Protein 8A6M (pdb70)

Organism: Homo sapiens (NCBI:txid9606)

InterPro domains:
  IPR008253 Marvel domain [PF01284] (21-167)
  IPR008253 Marvel domain [PS51225] (20-173)
  IPR016579 Synaptogyrin [PIRSF011282] (1-230)
  IPR016579 Synaptogyrin [PTHR10838] (1-233)

Foldseek 3Di:
DLLVLLVDCLLVLLVLLLVLLVLLLCLLVVQFQVVDPDDACVVHDDQARNPLSVLSNVLSVVSNVVSVVVNVCSVCVVVAPDLCRNLVVLVVVLVVLVVSLVSLVVSLVSLQSNCVVPDDPPDPQRPGDPSSSVSSVSSVSSNVSSVVSSVSSVVVSVVSD

Structure (mmCIF, N/CA/C/O backbone):
data_8A6M
#
_entry.id   8A6M
#
loop_
_atom_site.group_PDB
_atom_site.id
_atom_site.type_symbol
_atom_site.label_atom_id
_atom_site.label_alt_id
_atom_site.label_comp_id
_atom_site.label_asym_id
_atom_site.label_entity_id
_atom_site.label_seq_id
_atom_site.pdbx_PDB_ins_code
_atom_site.Cartn_x
_atom_site.Cartn_y
_atom_site.Cartn_z
_atom_site.occupancy
_atom_site.B_iso_or_equiv
_atom_site.auth_seq_id
_atom_site.auth_comp_id
_atom_site.auth_asym_id
_atom_site.auth_atom_id
_atom_site.pdbx_PDB_model_num
ATOM 1 N N . ASP A 1 35 ? -4.803 -6.064 22.265 1.00 0.00 16 ASP A N 1
ATOM 2 C CA . ASP A 1 35 ? -3.581 -6.338 23.012 1.00 0.00 16 ASP A CA 1
ATOM 3 C C . ASP A 1 35 ? -2.349 -5.893 22.235 1.00 0.00 16 ASP A C 1
ATOM 4 O O . ASP A 1 35 ? -2.025 -6.458 21.190 1.00 0.00 16 ASP A O 1
ATOM 13 N N . PRO A 1 36 ? -1.665 -4.877 22.750 1.00 0.00 17 PRO A N 1
ATOM 14 C CA . PRO A 1 36 ? -0.487 -4.332 22.087 1.00 0.00 17 PRO A CA 1
ATOM 15 C C . PRO A 1 36 ? 0.556 -5.414 21.838 1.00 0.00 17 PRO A C 1
ATOM 16 O O . PRO A 1 36 ? 1.336 -5.331 20.889 1.00 0.00 17 PRO A O 1
ATOM 27 N N . TYR A 1 37 ? 0.564 -6.429 22.695 1.00 0.00 18 TYR A N 1
ATOM 28 C CA . TYR A 1 37 ? 1.630 -7.424 22.695 1.00 0.00 18 TYR A CA 1
ATOM 29 C C . TYR A 1 37 ? 1.299 -8.586 21.768 1.00 0.00 18 TYR A C 1
ATOM 30 O O . TYR A 1 37 ? 2.053 -9.555 21.677 1.00 0.00 18 TYR A O 1
ATOM 48 N N . THR A 1 38 ? 0.167 -8.484 21.080 1.00 0.00 19 THR A N 1
ATOM 49 C CA . THR A 1 38 ? -0.177 -9.430 20.026 1.00 0.00 19 THR A CA 1
ATOM 50 C C . THR A 1 38 ? -0.068 -8.785 18.650 1.00 0.00 19 THR A C 1
ATOM 51 O O . THR A 1 38 ? 0.128 -9.471 17.646 1.00 0.00 19 THR A O 1
ATOM 62 N N . LEU A 1 39 ? -0.195 -7.463 18.610 1.00 0.00 20 LEU A N 1
ATOM 63 C CA . LEU A 1 39 ? -0.098 -6.722 17.358 1.00 0.00 20 LEU A CA 1
ATOM 64 C C . LEU A 1 39 ? 1.338 -6.682 16.851 1.00 0.00 20 LEU A C 1
ATOM 65 O O . LEU A 1 39 ? 1.592 -6.307 15.706 1.00 0.00 20 LEU A O 1
ATOM 81 N N . VAL A 1 40 ? 2.274 -7.070 17.710 1.00 0.00 21 VAL A N 1
ATOM 82 C CA . VAL A 1 40 ? 3.678 -7.156 17.326 1.00 0.00 21 VAL A CA 1
ATOM 83 C C . VAL A 1 40 ? 3.899 -8.248 16.288 1.00 0.00 21 VAL A C 1
ATOM 84 O O . VAL A 1 40 ? 4.886 -8.228 15.551 1.00 0.00 21 VAL A O 1
ATOM 97 N N . ARG A 1 41 ? 2.976 -9.202 16.233 1.00 0.00 22 ARG A N 1
ATOM 98 C CA . ARG A 1 41 ? 3.011 -10.246 15.216 1.00 0.00 22 ARG A CA 1
ATOM 99 C C . ARG A 1 41 ? 1.855 -10.100 14.236 1.00 0.00 22 ARG A C 1
ATOM 100 O O . ARG A 1 41 ? 1.465 -11.061 13.573 1.00 0.00 22 ARG A O 1
ATOM 121 N N . GLN A 1 42 ? 1.309 -8.891 14.148 1.00 0.00 23 GLN A N 1
ATOM 122 C CA . GLN A 1 42 ? 0.168 -8.627 13.281 1.00 0.00 23 GLN A CA 1
ATOM 123 C C . GLN A 1 42 ? 0.545 -8.778 11.813 1.00 0.00 23 GLN A C 1
ATOM 124 O O . GLN A 1 42 ? 1.549 -8.228 11.360 1.00 0.00 23 GLN A O 1
ATOM 138 N N . PRO A 1 43 ? -0.265 -9.527 11.073 1.00 0.00 24 PRO A N 1
ATOM 139 C CA . PRO A 1 43 ? 0.003 -9.782 9.662 1.00 0.00 24 PRO A CA 1
ATOM 140 C C . PRO A 1 43 ? 0.125 -8.481 8.881 1.00 0.00 24 PRO A C 1
ATOM 141 O O . PRO A 1 43 ? 0.649 -8.461 7.767 1.00 0.00 24 PRO A O 1
ATOM 152 N N . HIS A 1 44 ? -0.361 -7.394 9.471 1.00 0.00 25 HIS A N 1
ATOM 153 C CA . HIS A 1 44 ? -0.217 -6.070 8.877 1.00 0.00 25 HIS A CA 1
ATOM 154 C C . HIS A 1 44 ? 1.201 -5.846 8.368 1.00 0.00 25 HIS A C 1
ATOM 155 O O . HIS A 1 44 ? 1.402 -5.381 7.246 1.00 0.00 25 HIS A O 1
ATOM 167 N N . THR A 1 45 ? 2.183 -6.179 9.200 1.00 0.00 26 THR A N 1
ATOM 168 C CA . THR A 1 45 ? 3.584 -6.066 8.815 1.00 0.00 26 THR A CA 1
ATOM 169 C C . THR A 1 45 ? 3.879 -6.880 7.562 1.00 0.00 26 THR A C 1
ATOM 170 O O . THR A 1 45 ? 4.590 -6.424 6.666 1.00 0.00 26 THR A O 1
ATOM 181 N N . ILE A 1 46 ? 3.328 -8.088 7.504 1.00 0.00 27 ILE A N 1
ATOM 182 C CA . ILE A 1 46 ? 3.460 -8.935 6.324 1.00 0.00 27 ILE A CA 1
ATOM 183 C C . ILE A 1 46 ? 2.838 -8.275 5.100 1.00 0.00 27 ILE A C 1
ATOM 184 O O . ILE A 1 46 ? 3.409 -8.305 4.010 1.00 0.00 27 ILE A O 1
ATOM 200 N N . LEU A 1 47 ? 1.665 -7.680 5.287 1.00 0.00 28 LEU A N 1
ATOM 201 C CA . LEU A 1 47 ? 0.965 -7.007 4.199 1.00 0.00 28 LEU A CA 1
ATOM 202 C C . LEU A 1 47 ? 1.777 -5.834 3.664 1.00 0.00 28 LEU A C 1
ATOM 203 O O . LEU A 1 47 ? 1.741 -5.535 2.471 1.00 0.00 28 LEU A O 1
ATOM 219 N N . ARG A 1 48 ? 2.509 -5.173 4.554 1.00 0.00 29 ARG A N 1
ATOM 220 C CA . ARG A 1 48 ? 3.419 -4.105 4.156 1.00 0.00 29 ARG A CA 1
ATOM 221 C C . ARG A 1 48 ? 4.540 -4.637 3.274 1.00 0.00 29 ARG A C 1
ATOM 222 O O . ARG A 1 48 ? 4.921 -4.005 2.288 1.00 0.00 29 ARG A O 1
ATOM 243 N N . VAL A 1 49 ? 5.067 -5.803 3.633 1.00 0.00 30 VAL A N 1
ATOM 244 C CA . VAL A 1 49 ? 6.093 -6.460 2.833 1.00 0.00 30 VAL A CA 1
ATOM 245 C C . VAL A 1 49 ? 5.538 -6.915 1.490 1.00 0.00 30 VAL A C 1
ATOM 246 O O . VAL A 1 49 ? 6.177 -6.744 0.452 1.00 0.00 30 VAL A O 1
ATOM 259 N N . VAL A 1 50 ? 4.343 -7.497 1.517 1.00 0.00 31 VAL A N 1
ATOM 260 C CA . VAL A 1 50 ? 3.701 -7.984 0.302 1.00 0.00 31 VAL A CA 1
ATOM 261 C C . VAL A 1 50 ? 3.455 -6.850 -0.685 1.00 0.00 31 VAL A C 1
ATOM 262 O O . VAL A 1 50 ? 3.827 -6.940 -1.855 1.00 0.00 31 VAL A O 1
ATOM 275 N N . SER A 1 51 ? 2.828 -5.781 -0.205 1.00 0.00 32 SER A N 1
ATOM 276 C CA . SER A 1 51 ? 2.518 -4.632 -1.048 1.00 0.00 32 SER A CA 1
ATOM 277 C C . SER A 1 51 ? 3.783 -3.882 -1.444 1.00 0.00 32 SER A C 1
ATOM 278 O O . SER A 1 51 ? 3.862 -3.307 -2.529 1.00 0.00 32 SER A O 1
ATOM 286 N N . TRP A 1 52 ? 4.773 -3.892 -0.557 1.00 0.00 33 TRP A N 1
ATOM 287 C CA . TRP A 1 52 ? 6.085 -3.337 -0.867 1.00 0.00 33 TRP A CA 1
ATOM 288 C C . TRP A 1 52 ? 6.675 -3.983 -2.114 1.00 0.00 33 TRP A C 1
ATOM 289 O O . TRP A 1 52 ? 7.123 -3.292 -3.029 1.00 0.00 33 TRP A O 1
ATOM 310 N N . LEU A 1 53 ? 6.674 -5.311 -2.143 1.00 0.00 34 LEU A N 1
ATOM 311 C CA . LEU A 1 53 ? 7.172 -6.053 -3.296 1.00 0.00 34 LEU A CA 1
ATOM 312 C C . LEU A 1 53 ? 6.293 -5.826 -4.519 1.00 0.00 34 LEU A C 1
ATOM 313 O O . LEU A 1 53 ? 6.790 -5.543 -5.609 1.00 0.00 34 LEU A O 1
ATOM 329 N N . PHE A 1 54 ? 4.983 -5.953 -4.331 1.00 0.00 35 PHE A N 1
ATOM 330 C CA . PHE A 1 54 ? 4.033 -5.783 -5.424 1.00 0.00 35 PHE A CA 1
ATOM 331 C C . PHE A 1 54 ? 4.206 -4.429 -6.099 1.00 0.00 35 PHE A C 1
ATOM 332 O O . PHE A 1 54 ? 4.105 -4.317 -7.321 1.00 0.00 35 PHE A O 1
ATOM 349 N N . SER A 1 55 ? 4.468 -3.403 -5.297 1.00 0.00 36 SER A N 1
ATOM 350 C CA . SER A 1 55 ? 4.665 -2.055 -5.817 1.00 0.00 36 SER A CA 1
ATOM 351 C C . SER A 1 55 ? 5.918 -1.975 -6.680 1.00 0.00 36 SER A C 1
ATOM 352 O O . SER A 1 55 ? 5.971 -1.213 -7.645 1.00 0.00 36 SER A O 1
ATOM 360 N N . ILE A 1 56 ? 6.925 -2.767 -6.327 1.00 0.00 37 ILE A N 1
ATOM 361 C CA . ILE A 1 56 ? 8.120 -2.900 -7.151 1.00 0.00 37 ILE A CA 1
ATOM 362 C C . ILE A 1 56 ? 7.802 -3.577 -8.478 1.00 0.00 37 ILE A C 1
ATOM 363 O O . ILE A 1 56 ? 8.256 -3.138 -9.535 1.00 0.00 37 ILE A O 1
ATOM 379 N N . VAL A 1 57 ? 7.020 -4.650 -8.417 1.00 0.00 38 VAL A N 1
ATOM 380 C CA . VAL A 1 57 ? 6.674 -5.415 -9.609 1.00 0.00 38 VAL A CA 1
ATOM 381 C C . VAL A 1 57 ? 5.915 -4.557 -10.613 1.00 0.00 38 VAL A C 1
ATOM 382 O O . VAL A 1 57 ? 6.209 -4.576 -11.808 1.00 0.00 38 VAL A O 1
ATOM 395 N N . VAL A 1 58 ? 4.937 -3.804 -10.120 1.00 0.00 39 VAL A N 1
ATOM 396 C CA . VAL A 1 58 ? 4.128 -2.944 -10.975 1.00 0.00 39 VAL A CA 1
ATOM 397 C C . VAL A 1 58 ? 4.978 -1.868 -11.638 1.00 0.00 39 VAL A C 1
ATOM 398 O O . VAL A 1 58 ? 4.956 -1.710 -12.858 1.00 0.00 39 VAL A O 1
ATOM 411 N N . PHE A 1 59 ? 5.729 -1.131 -10.826 1.00 0.00 40 PHE A N 1
ATOM 412 C CA . PHE A 1 59 ? 6.634 -0.108 -11.337 1.00 0.00 40 PHE A CA 1
ATOM 413 C C . PHE A 1 59 ? 7.609 -0.693 -12.350 1.00 0.00 40 PHE A C 1
ATOM 414 O O . PHE A 1 59 ? 7.747 -0.180 -13.460 1.00 0.00 40 PHE A O 1
ATOM 431 N N . GLY A 1 60 ? 8.285 -1.769 -11.961 1.00 0.00 41 GLY A N 1
ATOM 432 C CA . GLY A 1 60 ? 9.290 -2.392 -12.814 1.00 0.00 41 GLY A CA 1
ATOM 433 C C . GLY A 1 60 ? 8.682 -2.860 -14.130 1.00 0.00 41 GLY A C 1
ATOM 434 O O . GLY A 1 60 ? 9.276 -2.689 -15.194 1.00 0.00 41 GLY A O 1
ATOM 438 N N . SER A 1 61 ? 7.495 -3.452 -14.050 1.00 0.00 42 SER A N 1
ATOM 439 C CA . SER A 1 61 ? 6.815 -3.968 -15.232 1.00 0.00 42 SER A CA 1
ATOM 440 C C . SER A 1 61 ? 6.490 -2.849 -16.213 1.00 0.00 42 SER A C 1
ATOM 441 O O . SER A 1 61 ? 6.657 -3.002 -17.423 1.00 0.00 42 SER A O 1
ATOM 449 N N . ILE A 1 62 ? 6.024 -1.722 -15.684 1.00 0.00 43 ILE A N 1
ATOM 450 C CA . ILE A 1 62 ? 5.749 -0.548 -16.504 1.00 0.00 43 ILE A CA 1
ATOM 451 C C . ILE A 1 62 ? 7.013 -0.046 -17.190 1.00 0.00 43 ILE A C 1
ATOM 452 O O . ILE A 1 62 ? 6.988 0.323 -18.364 1.00 0.00 43 ILE A O 1
ATOM 468 N N . VAL A 1 63 ? 8.117 -0.035 -16.451 1.00 0.00 44 VAL A N 1
ATOM 469 C CA . VAL A 1 63 ? 9.409 0.341 -17.011 1.00 0.00 44 VAL A CA 1
ATOM 470 C C . VAL A 1 63 ? 9.850 -0.641 -18.089 1.00 0.00 44 VAL A C 1
ATOM 471 O O . VAL A 1 63 ? 10.412 -0.245 -19.110 1.00 0.00 44 VAL A O 1
ATOM 484 N N . ASN A 1 64 ? 9.590 -1.923 -17.856 1.00 0.00 45 ASN A N 1
ATOM 485 C CA . ASN A 1 64 ? 9.927 -2.960 -18.823 1.00 0.00 45 ASN A CA 1
ATOM 486 C C . ASN A 1 64 ? 9.159 -2.770 -20.125 1.00 0.00 45 ASN A C 1
ATOM 487 O O . ASN A 1 64 ? 9.682 -3.031 -21.209 1.00 0.00 45 ASN A O 1
ATOM 498 N N . GLU A 1 65 ? 7.917 -2.313 -20.012 1.00 0.00 46 GLU A N 1
ATOM 499 C CA . GLU A 1 65 ? 7.126 -1.947 -21.181 1.00 0.00 46 GLU A CA 1
ATOM 500 C C . GLU A 1 65 ? 7.668 -0.685 -21.839 1.00 0.00 46 GLU A C 1
ATOM 501 O O . GLU A 1 65 ? 7.622 -0.542 -23.061 1.00 0.00 46 GLU A O 1
ATOM 513 N N . GLY A 1 66 ? 8.182 0.229 -21.023 1.00 0.00 47 GLY A N 1
ATOM 514 C CA . GLY A 1 66 ? 8.811 1.442 -21.530 1.00 0.00 47 GLY A CA 1
ATOM 515 C C . GLY A 1 66 ? 7.842 2.618 -21.502 1.00 0.00 47 GLY A C 1
ATOM 516 O O . GLY A 1 66 ? 8.066 3.635 -22.159 1.00 0.00 47 GLY A O 1
ATOM 520 N N . TYR A 1 67 ? 6.764 2.472 -20.739 1.00 0.00 48 TYR A N 1
ATOM 521 C CA . TYR A 1 67 ? 5.724 3.492 -20.679 1.00 0.00 48 TYR A CA 1
ATOM 522 C C . TYR A 1 67 ? 6.166 4.680 -19.834 1.00 0.00 48 TYR A C 1
ATOM 523 O O . TYR A 1 67 ? 5.741 5.812 -20.068 1.00 0.00 48 TYR A O 1
ATOM 541 N N . LEU A 1 68 ? 7.021 4.416 -18.852 1.00 0.00 49 LEU A N 1
ATOM 542 C CA . LEU A 1 68 ? 7.611 5.477 -18.044 1.00 0.00 49 LEU A CA 1
ATOM 543 C C . LEU A 1 68 ? 8.453 6.416 -18.898 1.00 0.00 49 LEU A C 1
ATOM 544 O O . LEU A 1 68 ? 8.344 7.637 -18.787 1.00 0.00 49 LEU A O 1
ATOM 560 N N . ASN A 1 69 ? 9.294 5.839 -19.749 1.00 0.00 50 ASN A N 1
ATOM 561 C CA . ASN A 1 69 ? 10.112 6.622 -20.667 1.00 0.00 50 ASN A CA 1
ATOM 562 C C . ASN A 1 69 ? 9.246 7.415 -21.638 1.00 0.00 50 ASN A C 1
ATOM 563 O O . ASN A 1 69 ? 9.531 8.575 -21.934 1.00 0.00 50 ASN A O 1
ATOM 574 N N . SER A 1 70 ? 8.187 6.782 -22.130 1.00 0.00 51 SER A N 1
ATOM 575 C CA . SER A 1 70 ? 7.243 7.446 -23.022 1.00 0.00 51 SER A CA 1
ATOM 576 C C . SER A 1 70 ? 6.524 8.586 -22.312 1.00 0.00 51 SER A C 1
ATOM 577 O O . SER A 1 70 ? 6.261 9.632 -22.906 1.00 0.00 51 SER A O 1
ATOM 585 N N . ALA A 1 71 ? 6.207 8.377 -21.039 1.00 0.00 52 ALA A N 1
ATOM 586 C CA . ALA A 1 71 ? 5.575 9.411 -20.227 1.00 0.00 52 ALA A CA 1
ATOM 587 C C . ALA A 1 71 ? 6.501 10.605 -20.037 1.00 0.00 52 ALA A C 1
ATOM 588 O O . ALA A 1 71 ? 6.057 11.753 -20.032 1.00 0.00 52 ALA A O 1
ATOM 595 N N . SER A 1 72 ? 7.791 10.327 -19.881 1.00 0.00 53 SER A N 1
ATOM 596 C CA . SER A 1 72 ? 8.785 11.379 -19.698 1.00 0.00 53 SER A CA 1
ATOM 597 C C . SER A 1 72 ? 9.125 12.051 -21.022 1.00 0.00 53 SER A C 1
ATOM 598 O O . SER A 1 72 ? 9.562 13.202 -21.050 1.00 0.00 53 SER A O 1
ATOM 606 N N . GLU A 1 73 ? 8.924 11.326 -22.117 1.00 0.00 54 GLU A N 1
ATOM 607 C CA . GLU A 1 73 ? 9.142 11.875 -23.450 1.00 0.00 54 GLU A CA 1
ATOM 608 C C . GLU A 1 73 ? 8.247 13.082 -23.702 1.00 0.00 54 GLU A C 1
ATOM 609 O O . GLU A 1 73 ? 7.027 13.004 -23.553 1.00 0.00 54 GLU A O 1
ATOM 621 N N . GLY A 1 74 ? 8.860 14.197 -24.084 1.00 0.00 55 GLY A N 1
ATOM 622 C CA . GLY A 1 74 ? 8.144 15.462 -24.204 1.00 0.00 55 GLY A CA 1
ATOM 623 C C . GLY A 1 74 ? 7.444 15.574 -25.552 1.00 0.00 55 GLY A C 1
ATOM 624 O O . GLY A 1 74 ? 6.636 16.476 -25.769 1.00 0.00 55 GLY A O 1
ATOM 628 N N . GLU A 1 75 ? 7.760 14.651 -26.455 1.00 0.00 56 GLU A N 1
ATOM 629 C CA . GLU A 1 75 ? 7.094 14.588 -27.750 1.00 0.00 56 GLU A CA 1
ATOM 630 C C . GLU A 1 75 ? 5.580 14.539 -27.589 1.00 0.00 56 GLU A C 1
ATOM 631 O O . GLU A 1 75 ? 5.060 13.827 -26.729 1.00 0.00 56 GLU A O 1
ATOM 643 N N . GLU A 1 76 ? 4.876 15.300 -28.421 1.00 0.00 57 GLU A N 1
ATOM 644 C CA . GLU A 1 76 ? 3.442 15.500 -28.249 1.00 0.00 57 GLU A CA 1
ATOM 645 C C . GLU A 1 76 ? 2.670 14.218 -28.535 1.00 0.00 57 GLU A C 1
ATOM 646 O O . GLU A 1 76 ? 1.482 14.117 -28.229 1.00 0.00 57 GLU A O 1
ATOM 658 N N . PHE A 1 77 ? 3.351 13.242 -29.124 1.00 0.00 58 PHE A N 1
ATOM 659 C CA . PHE A 1 77 ? 2.730 11.964 -29.452 1.00 0.00 58 PHE A CA 1
ATOM 660 C C . PHE A 1 77 ? 3.006 10.925 -28.372 1.00 0.00 58 PHE A C 1
ATOM 661 O O . PHE A 1 77 ? 2.602 9.768 -28.493 1.00 0.00 58 PHE A O 1
ATOM 678 N N . CYS A 1 78 ? 3.695 11.345 -27.316 1.00 0.00 59 CYS A N 1
ATOM 679 C CA . CYS A 1 78 ? 4.008 10.456 -26.203 1.00 0.00 59 CYS A CA 1
ATOM 680 C C . CYS A 1 78 ? 3.521 11.036 -24.882 1.00 0.00 59 CYS A C 1
ATOM 681 O O . CYS A 1 78 ? 2.968 10.322 -24.046 1.00 0.00 59 CYS A O 1
ATOM 689 N N . ILE A 1 79 ? 3.729 12.336 -24.699 1.00 0.00 60 ILE A N 1
ATOM 690 C CA . ILE A 1 79 ? 3.346 13.007 -23.463 1.00 0.00 60 ILE A CA 1
ATOM 691 C C . ILE A 1 79 ? 1.834 13.170 -23.369 1.00 0.00 60 ILE A C 1
ATOM 692 O O . ILE A 1 79 ? 1.275 13.247 -22.276 1.00 0.00 60 ILE A O 1
ATOM 708 N N . TYR A 1 80 ? 1.178 13.223 -24.523 1.00 0.00 61 TYR A N 1
ATOM 709 C CA . TYR A 1 80 ? -0.275 13.327 -24.574 1.00 0.00 61 TYR A CA 1
ATOM 710 C C . TYR A 1 80 ? -0.913 11.987 -24.916 1.00 0.00 61 TYR A C 1
ATOM 711 O O . TYR A 1 80 ? -2.135 11.876 -25.013 1.00 0.00 61 TYR A O 1
ATOM 729 N N . ASN A 1 81 ? -0.077 10.970 -25.098 1.00 0.00 62 ASN A N 1
ATOM 730 C CA . ASN A 1 81 ? -0.560 9.611 -25.312 1.00 0.00 62 ASN A CA 1
ATOM 731 C C . ASN A 1 81 ? -1.094 9.006 -24.020 1.00 0.00 62 ASN A C 1
ATOM 732 O O . ASN A 1 81 ? -0.399 8.976 -23.004 1.00 0.00 62 ASN A O 1
ATOM 743 N N . ARG A 1 82 ? -2.331 8.525 -24.065 1.00 0.00 63 ARG A N 1
ATOM 744 C CA . ARG A 1 82 ? -3.029 8.093 -22.860 1.00 0.00 63 ARG A CA 1
ATOM 745 C C . ARG A 1 82 ? -2.423 6.812 -22.301 1.00 0.00 63 ARG A C 1
ATOM 746 O O . ARG A 1 82 ? -2.588 6.499 -21.122 1.00 0.00 63 ARG A O 1
ATOM 767 N N . ASN A 1 83 ? -1.720 6.075 -23.154 1.00 0.00 64 ASN A N 1
ATOM 768 C CA . ASN A 1 83 ? -1.196 4.766 -22.784 1.00 0.00 64 ASN A CA 1
ATOM 769 C C . ASN A 1 83 ? -0.183 4.878 -21.652 1.00 0.00 64 ASN A C 1
ATOM 770 O O . ASN A 1 83 ? -0.364 4.295 -20.583 1.00 0.00 64 ASN A O 1
ATOM 781 N N . PRO A 1 84 ? 0.885 5.631 -21.894 1.00 0.00 65 PRO A N 1
ATOM 782 C CA . PRO A 1 84 ? 1.930 5.822 -20.895 1.00 0.00 65 PRO A CA 1
ATOM 783 C C . PRO A 1 84 ? 1.445 6.706 -19.753 1.00 0.00 65 PRO A C 1
ATOM 784 O O . PRO A 1 84 ? 1.953 6.627 -18.635 1.00 0.00 65 PRO A O 1
ATOM 795 N N . ASN A 1 85 ? 0.459 7.549 -20.042 1.00 0.00 66 ASN A N 1
ATOM 796 C CA . ASN A 1 85 ? -0.126 8.420 -19.029 1.00 0.00 66 ASN A CA 1
ATOM 797 C C . ASN A 1 85 ? -0.903 7.616 -17.994 1.00 0.00 66 ASN A C 1
ATOM 798 O O . ASN A 1 85 ? -0.797 7.865 -16.793 1.00 0.00 66 ASN A O 1
ATOM 809 N N . ALA A 1 86 ? -1.684 6.651 -18.467 1.00 0.00 67 ALA A N 1
ATOM 810 C CA . ALA A 1 86 ? -2.366 5.715 -17.581 1.00 0.00 67 ALA A CA 1
ATOM 811 C C . ALA A 1 86 ? -1.370 4.921 -16.745 1.00 0.00 67 ALA A C 1
ATOM 812 O O . ALA A 1 86 ? -1.597 4.675 -15.561 1.00 0.00 67 ALA A O 1
ATOM 819 N N . CYS A 1 87 ? -0.267 4.523 -17.369 1.00 0.00 68 CYS A N 1
ATOM 820 C CA . CYS A 1 87 ? 0.782 3.785 -16.675 1.00 0.00 68 CYS A CA 1
ATOM 821 C C . CYS A 1 87 ? 1.517 4.675 -15.682 1.00 0.00 68 CYS A C 1
ATOM 822 O O . CYS A 1 87 ? 1.999 4.204 -14.651 1.00 0.00 68 CYS A O 1
ATOM 830 N N . SER A 1 88 ? 1.600 5.963 -15.997 1.00 0.00 69 SER A N 1
ATOM 831 C CA . SER A 1 88 ? 2.276 6.921 -15.131 1.00 0.00 69 SER A CA 1
ATOM 832 C C . SER A 1 88 ? 1.546 7.074 -13.803 1.00 0.00 69 SER A C 1
ATOM 833 O O . SER A 1 88 ? 2.148 7.429 -12.790 1.00 0.00 69 SER A O 1
ATOM 841 N N . TYR A 1 89 ? 0.245 6.805 -13.814 1.00 0.00 70 TYR A N 1
ATOM 842 C CA . TYR A 1 89 ? -0.527 6.704 -12.581 1.00 0.00 70 TYR A CA 1
ATOM 843 C C . TYR A 1 89 ? -0.141 5.462 -11.789 1.00 0.00 70 TYR A C 1
ATOM 844 O O . TYR A 1 89 ? -0.073 5.494 -10.560 1.00 0.00 70 TYR A O 1
ATOM 862 N N . GLY A 1 90 ? 0.111 4.368 -12.499 1.00 0.00 71 GLY A N 1
ATOM 863 C CA . GLY A 1 90 ? 0.639 3.158 -11.881 1.00 0.00 71 GLY A CA 1
ATOM 864 C C . GLY A 1 90 ? 2.028 3.396 -11.302 1.00 0.00 71 GLY A C 1
ATOM 865 O O . GLY A 1 90 ? 2.348 2.918 -10.214 1.00 0.00 71 GLY A O 1
ATOM 869 N N . VAL A 1 91 ? 2.850 4.139 -12.036 1.00 0.00 72 VAL A N 1
ATOM 870 C CA . VAL A 1 91 ? 4.174 4.518 -11.557 1.00 0.00 72 VAL A CA 1
ATOM 871 C C . VAL A 1 91 ? 4.083 5.349 -10.284 1.00 0.00 72 VAL A C 1
ATOM 872 O O . VAL A 1 91 ? 4.788 5.089 -9.310 1.00 0.00 72 VAL A O 1
ATOM 885 N N . ALA A 1 92 ? 3.209 6.351 -10.299 1.00 0.00 73 ALA A N 1
ATOM 886 C CA . ALA A 1 92 ? 3.026 7.224 -9.146 1.00 0.00 73 ALA A CA 1
ATOM 887 C C . ALA A 1 92 ? 2.798 6.417 -7.875 1.00 0.00 73 ALA A C 1
ATOM 888 O O . ALA A 1 92 ? 3.537 6.555 -6.900 1.00 0.00 73 ALA A O 1
ATOM 895 N N . VAL A 1 93 ? 1.770 5.576 -7.891 1.00 0.00 74 VAL A N 1
ATOM 896 C CA . VAL A 1 93 ? 1.395 4.802 -6.713 1.00 0.00 74 VAL A CA 1
ATOM 897 C C . VAL A 1 93 ? 2.382 3.669 -6.461 1.00 0.00 74 VAL A C 1
ATOM 898 O O . VAL A 1 93 ? 2.540 3.211 -5.330 1.00 0.00 74 VAL A O 1
ATOM 911 N N . GLY A 1 94 ? 3.045 3.222 -7.522 1.00 0.00 75 GLY A N 1
ATOM 912 C CA . GLY A 1 94 ? 3.992 2.118 -7.424 1.00 0.00 75 GLY A CA 1
ATOM 913 C C . GLY A 1 94 ? 5.252 2.537 -6.677 1.00 0.00 75 GLY A C 1
ATOM 914 O O . GLY A 1 94 ? 5.602 1.951 -5.653 1.00 0.00 75 GLY A O 1
ATOM 918 N N . VAL A 1 95 ? 5.930 3.555 -7.196 1.00 0.00 76 VAL A N 1
ATOM 919 C CA . VAL A 1 95 ? 7.223 3.966 -6.662 1.00 0.00 76 VAL A CA 1
ATOM 920 C C . VAL A 1 95 ? 7.075 4.602 -5.286 1.00 0.00 76 VAL A C 1
ATOM 921 O O . VAL A 1 95 ? 7.984 4.536 -4.460 1.00 0.00 76 VAL A O 1
ATOM 934 N N . LEU A 1 96 ? 5.922 5.218 -5.046 1.00 0.00 77 LEU A N 1
ATOM 935 C CA . LEU A 1 96 ? 5.663 5.892 -3.779 1.00 0.00 77 LEU A CA 1
ATOM 936 C C . LEU A 1 96 ? 5.219 4.902 -2.710 1.00 0.00 77 LEU A C 1
ATOM 937 O O . LEU A 1 96 ? 5.467 5.105 -1.521 1.00 0.00 77 LEU A O 1
ATOM 953 N N . ALA A 1 97 ? 4.561 3.831 -3.139 1.00 0.00 78 ALA A N 1
ATOM 954 C CA . ALA A 1 97 ? 4.240 2.721 -2.249 1.00 0.00 78 ALA A CA 1
ATOM 955 C C . ALA A 1 97 ? 5.500 1.993 -1.800 1.00 0.00 78 ALA A C 1
ATOM 956 O O . ALA A 1 97 ? 5.633 1.626 -0.633 1.00 0.00 78 ALA A O 1
ATOM 963 N N . PHE A 1 98 ? 6.423 1.787 -2.734 1.00 0.00 79 PHE A N 1
ATOM 964 C CA . PHE A 1 98 ? 7.755 1.298 -2.399 1.00 0.00 79 PHE A CA 1
ATOM 965 C C . PHE A 1 98 ? 8.425 2.192 -1.363 1.00 0.00 79 PHE A C 1
ATOM 966 O O . PHE A 1 98 ? 8.938 1.710 -0.353 1.00 0.00 79 PHE A O 1
ATOM 983 N N . LEU A 1 99 ? 8.418 3.495 -1.620 1.00 0.00 80 LEU A N 1
ATOM 984 C CA . LEU A 1 99 ? 9.018 4.460 -0.706 1.00 0.00 80 LEU A CA 1
ATOM 985 C C . LEU A 1 99 ? 8.351 4.410 0.662 1.00 0.00 80 LEU A C 1
ATOM 986 O O . LEU A 1 99 ? 9.024 4.317 1.689 1.00 0.00 80 LEU A O 1
ATOM 1002 N N . THR A 1 100 ? 7.024 4.473 0.671 1.00 0.00 81 THR A N 1
ATOM 1003 C CA . THR A 1 100 ? 6.270 4.580 1.914 1.00 0.00 81 THR A CA 1
ATOM 1004 C C . THR A 1 100 ? 6.350 3.290 2.720 1.00 0.00 81 THR A C 1
ATOM 1005 O O . THR A 1 100 ? 6.598 3.315 3.926 1.00 0.00 81 THR A O 1
ATOM 1016 N N . CYS A 1 101 ? 6.138 2.164 2.048 1.00 0.00 82 CYS A N 1
ATOM 1017 C CA . CYS A 1 101 ? 6.124 0.866 2.712 1.00 0.00 82 CYS A CA 1
ATOM 1018 C C . CYS A 1 101 ? 7.487 0.537 3.307 1.00 0.00 82 CYS A C 1
ATOM 1019 O O . CYS A 1 101 ? 7.581 0.031 4.425 1.00 0.00 82 CYS A O 1
ATOM 1027 N N . LEU A 1 102 ? 8.542 0.826 2.553 1.00 0.00 83 LEU A N 1
ATOM 1028 C CA . LEU A 1 102 ? 9.904 0.647 3.040 1.00 0.00 83 LEU A CA 1
ATOM 1029 C C . LEU A 1 102 ? 10.116 1.373 4.362 1.00 0.00 83 LEU A C 1
ATOM 1030 O O . LEU A 1 102 ? 10.640 0.801 5.318 1.00 0.00 83 LEU A O 1
ATOM 1046 N N . LEU A 1 103 ? 9.707 2.636 4.410 1.00 0.00 84 LEU A N 1
ATOM 1047 C CA . LEU A 1 103 ? 9.825 3.434 5.625 1.00 0.00 84 LEU A CA 1
ATOM 1048 C C . LEU A 1 103 ? 8.919 2.898 6.726 1.00 0.00 84 LEU A C 1
ATOM 1049 O O . LEU A 1 103 ? 9.285 2.906 7.902 1.00 0.00 84 LEU A O 1
ATOM 1065 N N . TYR A 1 104 ? 7.737 2.433 6.339 1.00 0.00 85 TYR A N 1
ATOM 1066 C CA . TYR A 1 104 ? 6.776 1.892 7.293 1.00 0.00 85 TYR A CA 1
ATOM 1067 C C . TYR A 1 104 ? 7.300 0.614 7.938 1.00 0.00 85 TYR A C 1
ATOM 1068 O O . TYR A 1 104 ? 7.095 0.380 9.129 1.00 0.00 85 TYR A O 1
ATOM 1086 N N . LEU A 1 105 ? 7.976 -0.208 7.144 1.00 0.00 86 LEU A N 1
ATOM 1087 C CA . LEU A 1 105 ? 8.584 -1.434 7.649 1.00 0.00 86 LEU A CA 1
ATOM 1088 C C . LEU A 1 105 ? 9.687 -1.128 8.654 1.00 0.00 86 LEU A C 1
ATOM 1089 O O . LEU A 1 105 ? 9.861 -1.848 9.637 1.00 0.00 86 LEU A O 1
ATOM 1105 N N . ALA A 1 106 ? 10.429 -0.055 8.402 1.00 0.00 87 ALA A N 1
ATOM 1106 C CA . ALA A 1 106 ? 11.456 0.401 9.331 1.00 0.00 87 ALA A CA 1
ATOM 1107 C C . ALA A 1 106 ? 10.853 0.774 10.679 1.00 0.00 87 ALA A C 1
ATOM 1108 O O . ALA A 1 106 ? 11.465 0.555 11.725 1.00 0.00 87 ALA A O 1
ATOM 1115 N N . LEU A 1 107 ? 9.651 1.338 10.648 1.00 0.00 88 LEU A N 1
ATOM 1116 C CA . LEU A 1 107 ? 8.940 1.694 11.870 1.00 0.00 88 LEU A CA 1
ATOM 1117 C C . LEU A 1 107 ? 8.519 0.451 12.644 1.00 0.00 88 LEU A C 1
ATOM 1118 O O . LEU A 1 107 ? 8.615 0.410 13.871 1.00 0.00 88 LEU A O 1
ATOM 1134 N N . ASP A 1 108 ? 8.054 -0.562 11.920 1.00 0.00 89 ASP A N 1
ATOM 1135 C CA . ASP A 1 108 ? 7.617 -1.808 12.538 1.00 0.00 89 ASP A CA 1
ATOM 1136 C C . ASP A 1 108 ? 8.742 -2.450 13.339 1.00 0.00 89 ASP A C 1
ATOM 1137 O O . ASP A 1 108 ? 8.506 -3.055 14.385 1.00 0.00 89 ASP A O 1
ATOM 1146 N N . VAL A 1 109 ? 9.967 -2.315 12.842 1.00 0.00 90 VAL A N 1
ATOM 1147 C CA . VAL A 1 109 ? 11.138 -2.832 13.540 1.00 0.00 90 VAL A CA 1
ATOM 1148 C C . VAL A 1 109 ? 11.156 -2.380 14.995 1.00 0.00 90 VAL A C 1
ATOM 1149 O O . VAL A 1 109 ? 11.570 -3.127 15.882 1.00 0.00 90 VAL A O 1
ATOM 1162 N N . TYR A 1 110 ? 10.705 -1.153 15.234 1.00 0.00 91 TYR A N 1
ATOM 1163 C CA . TYR A 1 110 ? 10.798 -0.546 16.556 1.00 0.00 91 TYR A CA 1
ATOM 1164 C C . TYR A 1 110 ? 9.420 -0.369 17.179 1.00 0.00 91 TYR A C 1
ATOM 1165 O O . TYR A 1 110 ? 9.255 0.378 18.143 1.00 0.00 91 TYR A O 1
ATOM 1183 N N . PHE A 1 111 ? 8.431 -1.061 16.622 1.00 0.00 92 PHE A N 1
ATOM 1184 C CA . PHE A 1 111 ? 7.071 -1.010 17.145 1.00 0.00 92 PHE A CA 1
ATOM 1185 C C . PHE A 1 111 ? 7.001 -1.578 18.556 1.00 0.00 92 PHE A C 1
ATOM 1186 O O . PHE A 1 111 ? 6.432 -0.961 19.457 1.00 0.00 92 PHE A O 1
ATOM 1203 N N . PRO A 1 112 ? 7.584 -2.757 18.743 1.00 0.00 93 PRO A N 1
ATOM 1204 C CA . PRO A 1 112 ? 7.571 -3.421 20.042 1.00 0.00 93 PRO A CA 1
ATOM 1205 C C . PRO A 1 112 ? 8.615 -2.824 20.976 1.00 0.00 93 PRO A C 1
ATOM 1206 O O . PRO A 1 112 ? 8.729 -3.227 22.133 1.00 0.00 93 PRO A O 1
ATOM 1217 N N . GLN A 1 113 ? 9.376 -1.861 20.467 1.00 0.00 94 GLN A N 1
ATOM 1218 C CA . GLN A 1 113 ? 10.360 -1.153 21.277 1.00 0.00 94 GLN A CA 1
ATOM 1219 C C . GLN A 1 113 ? 9.755 0.093 21.911 1.00 0.00 94 GLN A C 1
ATOM 1220 O O . GLN A 1 113 ? 10.411 0.785 22.691 1.00 0.00 94 GLN A O 1
ATOM 1234 N N . ILE A 1 114 ? 8.502 0.375 21.573 1.00 0.00 95 ILE A N 1
ATOM 1235 C CA . ILE A 1 114 ? 7.794 1.517 22.139 1.00 0.00 95 ILE A CA 1
ATOM 1236 C C . ILE A 1 114 ? 7.212 1.181 23.506 1.00 0.00 95 ILE A C 1
ATOM 1237 O O . ILE A 1 114 ? 6.443 0.231 23.648 1.00 0.00 95 ILE A O 1
ATOM 1253 N N . SER A 1 115 ? 7.583 1.968 24.511 1.00 0.00 96 SER A N 1
ATOM 1254 C CA . SER A 1 115 ? 7.186 1.692 25.887 1.00 0.00 96 SER A CA 1
ATOM 1255 C C . SER A 1 115 ? 5.762 2.161 26.154 1.00 0.00 96 SER A C 1
ATOM 1256 O O . SER A 1 115 ? 5.099 1.672 27.069 1.00 0.00 96 SER A O 1
ATOM 1264 N N . SER A 1 116 ? 5.298 3.113 25.352 1.00 0.00 97 SER A N 1
ATOM 1265 C CA . SER A 1 116 ? 3.962 3.673 25.521 1.00 0.00 97 SER A CA 1
ATOM 1266 C C . SER A 1 116 ? 2.988 3.092 24.504 1.00 0.00 97 SER A C 1
ATOM 1267 O O . SER A 1 116 ? 3.186 3.224 23.296 1.00 0.00 97 SER A O 1
ATOM 1275 N N . VAL A 1 117 ? 1.937 2.449 24.999 1.00 0.00 98 VAL A N 1
ATOM 1276 C CA . VAL A 1 117 ? 0.903 1.891 24.136 1.00 0.00 98 VAL A CA 1
ATOM 1277 C C . VAL A 1 117 ? 0.175 2.988 23.369 1.00 0.00 98 VAL A C 1
ATOM 1278 O O . VAL A 1 117 ? -0.215 2.799 22.217 1.00 0.00 98 VAL A O 1
ATOM 1291 N N . LYS A 1 118 ? -0.006 4.134 24.015 1.00 0.00 99 LYS A N 1
ATOM 1292 C CA . LYS A 1 118 ? -0.635 5.284 23.375 1.00 0.00 99 LYS A CA 1
ATOM 1293 C C . LYS A 1 118 ? 0.179 5.761 22.180 1.00 0.00 99 LYS A C 1
ATOM 1294 O O . LYS A 1 118 ? -0.378 6.124 21.143 1.00 0.00 99 LYS A O 1
ATOM 1313 N N . ASP A 1 119 ? 1.499 5.760 22.330 1.00 0.00 100 ASP A N 1
ATOM 1314 C CA . ASP A 1 119 ? 2.393 6.170 21.253 1.00 0.00 100 ASP A CA 1
ATOM 1315 C C . ASP A 1 119 ? 2.395 5.151 20.121 1.00 0.00 100 ASP A C 1
ATOM 1316 O O . ASP A 1 119 ? 2.547 5.508 18.953 1.00 0.00 100 ASP A O 1
ATOM 1325 N N . ARG A 1 120 ? 2.225 3.881 20.474 1.00 0.00 101 ARG A N 1
ATOM 1326 C CA . ARG A 1 120 ? 2.011 2.833 19.483 1.00 0.00 101 ARG A CA 1
ATOM 1327 C C . ARG A 1 120 ? 0.739 3.083 18.683 1.00 0.00 101 ARG A C 1
ATOM 1328 O O . ARG A 1 120 ? 0.722 2.925 17.462 1.00 0.00 101 ARG A O 1
ATOM 1349 N N . LYS A 1 121 ? -0.324 3.474 19.377 1.00 0.00 102 LYS A N 1
ATOM 1350 C CA . LYS A 1 121 ? -1.585 3.805 18.725 1.00 0.00 102 LYS A CA 1
ATOM 1351 C C . LYS A 1 121 ? -1.422 4.983 17.774 1.00 0.00 102 LYS A C 1
ATOM 1352 O O . LYS A 1 121 ? -1.994 4.998 16.684 1.00 0.00 102 LYS A O 1
ATOM 1371 N N . LYS A 1 122 ? -0.637 5.971 18.193 1.00 0.00 103 LYS A N 1
ATOM 1372 C CA . LYS A 1 122 ? -0.313 7.106 17.338 1.00 0.00 103 LYS A CA 1
ATOM 1373 C C . LYS A 1 122 ? 0.365 6.651 16.051 1.00 0.00 103 LYS A C 1
ATOM 1374 O O . LYS A 1 122 ? 0.028 7.118 14.963 1.00 0.00 103 LYS A O 1
ATOM 1393 N N . ALA A 1 123 ? 1.321 5.738 16.183 1.00 0.00 104 ALA A N 1
ATOM 1394 C CA . ALA A 1 123 ? 2.051 5.222 15.031 1.00 0.00 104 ALA A CA 1
ATOM 1395 C C . ALA A 1 123 ? 1.125 4.470 14.084 1.00 0.00 104 ALA A C 1
ATOM 1396 O O . ALA A 1 123 ? 1.174 4.662 12.869 1.00 0.00 104 ALA A O 1
ATOM 1403 N N . VAL A 1 124 ? 0.281 3.612 14.647 1.00 0.00 105 VAL A N 1
ATOM 1404 C CA . VAL A 1 124 ? -0.650 2.820 13.853 1.00 0.00 105 VAL A CA 1
ATOM 1405 C C . VAL A 1 124 ? -1.673 3.708 13.156 1.00 0.00 105 VAL A C 1
ATOM 1406 O O . VAL A 1 124 ? -1.905 3.580 11.954 1.00 0.00 105 VAL A O 1
ATOM 1419 N N . LEU A 1 125 ? -2.284 4.609 13.919 1.00 0.00 106 LEU A N 1
ATOM 1420 C CA . LEU A 1 125 ? -3.246 5.554 13.366 1.00 0.00 106 LEU A CA 1
ATOM 1421 C C . LEU A 1 125 ? -2.640 6.348 12.215 1.00 0.00 106 LEU A C 1
ATOM 1422 O O . LEU A 1 125 ? -3.300 6.602 11.208 1.00 0.00 106 LEU A O 1
ATOM 1438 N N . SER A 1 126 ? -1.379 6.737 12.371 1.00 0.00 107 SER A N 1
ATOM 1439 C CA . SER A 1 126 ? -0.704 7.564 11.378 1.00 0.00 107 SER A CA 1
ATOM 1440 C C . SER A 1 126 ? -0.447 6.785 10.095 1.00 0.00 107 SER A C 1
ATOM 1441 O O . SER A 1 126 ? -0.636 7.302 8.994 1.00 0.00 107 SER A O 1
ATOM 1449 N N . ASP A 1 127 ? -0.015 5.537 10.243 1.00 0.00 108 ASP A N 1
ATOM 1450 C CA . ASP A 1 127 ? 0.310 4.698 9.096 1.00 0.00 108 ASP A CA 1
ATOM 1451 C C . ASP A 1 127 ? -0.949 4.128 8.455 1.00 0.00 108 ASP A C 1
ATOM 1452 O O . ASP A 1 127 ? -1.067 4.080 7.231 1.00 0.00 108 ASP A O 1
ATOM 1461 N N . ILE A 1 128 ? -1.888 3.697 9.291 1.00 0.00 109 ILE A N 1
ATOM 1462 C CA . ILE A 1 128 ? -3.031 2.921 8.824 1.00 0.00 109 ILE A CA 1
ATOM 1463 C C . ILE A 1 128 ? -4.025 3.799 8.075 1.00 0.00 109 ILE A C 1
ATOM 1464 O O . ILE A 1 128 ? -4.746 3.327 7.196 1.00 0.00 109 ILE A O 1
ATOM 1480 N N . GLY A 1 129 ? -4.057 5.080 8.427 1.00 0.00 110 GLY A N 1
ATOM 1481 C CA . GLY A 1 129 ? -4.851 6.057 7.691 1.00 0.00 110 GLY A CA 1
ATOM 1482 C C . GLY A 1 129 ? -4.357 6.200 6.257 1.00 0.00 110 GLY A C 1
ATOM 1483 O O . GLY A 1 129 ? -5.153 6.257 5.319 1.00 0.00 110 GLY A O 1
ATOM 1487 N N . VAL A 1 130 ? -3.040 6.259 6.093 1.00 0.00 111 VAL A N 1
ATOM 1488 C CA . VAL A 1 130 ? -2.434 6.305 4.767 1.00 0.00 111 VAL A CA 1
ATOM 1489 C C . VAL A 1 130 ? -2.623 4.987 4.029 1.00 0.00 111 VAL A C 1
ATOM 1490 O O . VAL A 1 130 ? -2.843 4.969 2.818 1.00 0.00 111 VAL A O 1
ATOM 1503 N N . SER A 1 131 ? -2.536 3.884 4.765 1.00 0.00 112 SER A N 1
ATOM 1504 C CA . SER A 1 131 ? -2.736 2.560 4.188 1.00 0.00 112 SER A CA 1
ATOM 1505 C C . SER A 1 131 ? -4.127 2.428 3.581 1.00 0.00 112 SER A C 1
ATOM 1506 O O . SER A 1 131 ? -4.289 1.880 2.491 1.00 0.00 112 SER A O 1
ATOM 1514 N N . ALA A 1 132 ? -5.128 2.934 4.293 1.00 0.00 113 ALA A N 1
ATOM 1515 C CA . ALA A 1 132 ? -6.489 2.985 3.772 1.00 0.00 113 ALA A CA 1
ATOM 1516 C C . ALA A 1 132 ? -6.572 3.864 2.531 1.00 0.00 113 ALA A C 1
ATOM 1517 O O . ALA A 1 132 ? -7.296 3.553 1.586 1.00 0.00 113 ALA A O 1
ATOM 1524 N N . PHE A 1 133 ? -5.826 4.963 2.540 1.00 0.00 114 PHE A N 1
ATOM 1525 C CA . PHE A 1 133 ? -5.777 5.865 1.396 1.00 0.00 114 PHE A CA 1
ATOM 1526 C C . PHE A 1 133 ? -5.093 5.206 0.205 1.00 0.00 114 PHE A C 1
ATOM 1527 O O . PHE A 1 133 ? -5.439 5.471 -0.947 1.00 0.00 114 PHE A O 1
ATOM 1544 N N . TRP A 1 134 ? -4.121 4.346 0.488 1.00 0.00 115 TRP A N 1
ATOM 1545 C CA . TRP A 1 134 ? -3.428 3.601 -0.556 1.00 0.00 115 TRP A CA 1
ATOM 1546 C C . TRP A 1 134 ? -4.393 2.714 -1.333 1.00 0.00 115 TRP A C 1
ATOM 1547 O O . TRP A 1 134 ? -4.274 2.568 -2.549 1.00 0.00 115 TRP A O 1
ATOM 1568 N N . ALA A 1 135 ? -5.349 2.125 -0.622 1.00 0.00 116 ALA A N 1
ATOM 1569 C CA . ALA A 1 135 ? -6.413 1.358 -1.258 1.00 0.00 116 ALA A CA 1
ATOM 1570 C C . ALA A 1 135 ? -7.136 2.187 -2.312 1.00 0.00 116 ALA A C 1
ATOM 1571 O O . ALA A 1 135 ? -7.396 1.713 -3.418 1.00 0.00 116 ALA A O 1
ATOM 1578 N N . PHE A 1 136 ? -7.457 3.428 -1.962 1.00 0.00 117 PHE A N 1
ATOM 1579 C CA . PHE A 1 136 ? -8.032 4.369 -2.917 1.00 0.00 117 PHE A CA 1
ATOM 1580 C C . PHE A 1 136 ? -7.069 4.645 -4.065 1.00 0.00 117 PHE A C 1
ATOM 1581 O O . PHE A 1 136 ? -7.443 4.558 -5.235 1.00 0.00 117 PHE A O 1
ATOM 1598 N N . LEU A 1 137 ? -5.829 4.977 -3.724 1.00 0.00 118 LEU A N 1
ATOM 1599 C CA . LEU A 1 137 ? -4.847 5.395 -4.718 1.00 0.00 118 LEU A CA 1
ATOM 1600 C C . LEU A 1 137 ? -4.583 4.289 -5.731 1.00 0.00 118 LEU A C 1
ATOM 1601 O O . LEU A 1 137 ? -4.480 4.544 -6.931 1.00 0.00 118 LEU A O 1
ATOM 1617 N N . TRP A 1 138 ? -4.475 3.059 -5.241 1.00 0.00 119 TRP A N 1
ATOM 1618 C CA . TRP A 1 138 ? -4.192 1.914 -6.099 1.00 0.00 119 TRP A CA 1
ATOM 1619 C C . TRP A 1 138 ? -5.423 1.511 -6.902 1.00 0.00 119 TRP A C 1
ATOM 1620 O O . TRP A 1 138 ? -5.309 1.015 -8.023 1.00 0.00 119 TRP A O 1
ATOM 1641 N N . PHE A 1 139 ? -6.598 1.725 -6.321 1.00 0.00 120 PHE A N 1
ATOM 1642 C CA . PHE A 1 139 ? -7.853 1.546 -7.041 1.00 0.00 120 PHE A CA 1
ATOM 1643 C C . PHE A 1 139 ? -7.906 2.428 -8.282 1.00 0.00 120 PHE A C 1
ATOM 1644 O O . PHE A 1 139 ? -8.243 1.964 -9.371 1.00 0.00 120 PHE A O 1
ATOM 1661 N N . VAL A 1 140 ? -7.571 3.703 -8.111 1.00 0.00 121 VAL A N 1
ATOM 1662 C CA . VAL A 1 140 ? -7.592 4.655 -9.214 1.00 0.00 121 VAL A CA 1
ATOM 1663 C C . VAL A 1 140 ? -6.558 4.294 -10.273 1.00 0.00 121 VAL A C 1
ATOM 1664 O O . VAL A 1 140 ? -6.880 4.178 -11.455 1.00 0.00 121 VAL A O 1
ATOM 1677 N N . GLY A 1 141 ? -5.313 4.117 -9.842 1.00 0.00 122 GLY A N 1
ATOM 1678 C CA . GLY A 1 141 ? -4.238 3.726 -10.745 1.00 0.00 122 GLY A CA 1
ATOM 1679 C C . GLY A 1 141 ? -4.589 2.451 -11.500 1.00 0.00 122 GLY A C 1
ATOM 1680 O O . GLY A 1 141 ? -4.386 2.359 -12.711 1.00 0.00 122 GLY A O 1
ATOM 1684 N N . PHE A 1 142 ? -5.118 1.468 -10.779 1.00 0.00 123 PHE A N 1
ATOM 1685 C CA . PHE A 1 142 ? -5.555 0.219 -11.390 1.00 0.00 123 PHE A CA 1
ATOM 1686 C C . PHE A 1 142 ? -6.571 0.472 -12.496 1.00 0.00 123 PHE A C 1
ATOM 1687 O O . PHE A 1 142 ? -6.459 -0.075 -13.593 1.00 0.00 123 PHE A O 1
ATOM 1704 N N . CYS A 1 143 ? -7.564 1.305 -12.201 1.00 0.00 124 CYS A N 1
ATOM 1705 C CA . CYS A 1 143 ? -8.636 1.585 -13.148 1.00 0.00 124 CYS A CA 1
ATOM 1706 C C . CYS A 1 143 ? -8.096 2.238 -14.414 1.00 0.00 124 CYS A C 1
ATOM 1707 O O . CYS A 1 143 ? -8.579 1.974 -15.515 1.00 0.00 124 CYS A O 1
ATOM 1715 N N . TYR A 1 144 ? -7.091 3.092 -14.251 1.00 0.00 125 TYR A N 1
ATOM 1716 C CA . TYR A 1 144 ? -6.434 3.729 -15.386 1.00 0.00 125 TYR A CA 1
ATOM 1717 C C . TYR A 1 144 ? -5.793 2.694 -16.302 1.00 0.00 125 TYR A C 1
ATOM 1718 O O . TYR A 1 144 ? -5.884 2.793 -17.526 1.00 0.00 125 TYR A O 1
ATOM 1736 N N . LEU A 1 145 ? -5.145 1.701 -15.703 1.00 0.00 126 LEU A N 1
ATOM 1737 C CA . LEU A 1 145 ? -4.513 0.629 -16.463 1.00 0.00 126 LEU A CA 1
ATOM 1738 C C . LEU A 1 145 ? -5.554 -0.245 -17.151 1.00 0.00 126 LEU A C 1
ATOM 1739 O O . LEU A 1 145 ? -5.424 -0.570 -18.331 1.00 0.00 126 LEU A O 1
ATOM 1755 N N . ALA A 1 146 ? -6.587 -0.624 -16.406 1.00 0.00 127 ALA A N 1
ATOM 1756 C CA . ALA A 1 146 ? -7.615 -1.520 -16.921 1.00 0.00 127 ALA A CA 1
ATOM 1757 C C . ALA A 1 146 ? -8.429 -0.851 -18.021 1.00 0.00 127 ALA A C 1
ATOM 1758 O O . ALA A 1 146 ? -8.662 -1.437 -19.078 1.00 0.00 127 ALA A O 1
ATOM 1765 N N . ASN A 1 147 ? -8.859 0.380 -17.766 1.00 0.00 128 ASN A N 1
ATOM 1766 C CA . ASN A 1 147 ? -9.718 1.100 -18.698 1.00 0.00 128 ASN A CA 1
ATOM 1767 C C . ASN A 1 147 ? -8.972 1.440 -19.983 1.00 0.00 128 ASN A C 1
ATOM 1768 O O . ASN A 1 147 ? -9.504 1.279 -21.081 1.00 0.00 128 ASN A O 1
ATOM 1779 N N . GLN A 1 148 ? -7.739 1.912 -19.838 1.00 0.00 129 GLN A N 1
ATOM 1780 C CA . GLN A 1 148 ? -6.928 2.303 -20.985 1.00 0.00 129 GLN A CA 1
ATOM 1781 C C . GLN A 1 148 ? -6.604 1.102 -21.865 1.00 0.00 129 GLN A C 1
ATOM 1782 O O . GLN A 1 148 ? -6.498 1.226 -23.085 1.00 0.00 129 GLN A O 1
ATOM 1796 N N . TRP A 1 149 ? -6.447 -0.059 -21.239 1.00 0.00 130 TRP A N 1
ATOM 1797 C CA . TRP A 1 149 ? -6.312 -1.312 -21.971 1.00 0.00 130 TRP A CA 1
ATOM 1798 C C . TRP A 1 149 ? -7.533 -1.575 -22.843 1.00 0.00 130 TRP A C 1
ATOM 1799 O O . TRP A 1 149 ? -7.408 -2.001 -23.992 1.00 0.00 130 TRP A O 1
ATOM 1820 N N . GLN A 1 150 ? -8.714 -1.319 -22.292 1.00 0.00 131 GLN A N 1
ATOM 1821 C CA . GLN A 1 150 ? -9.962 -1.544 -23.012 1.00 0.00 131 GLN A CA 1
ATOM 1822 C C . GLN A 1 150 ? -10.145 -0.523 -24.128 1.00 0.00 131 GLN A C 1
ATOM 1823 O O . GLN A 1 150 ? -10.915 -0.743 -25.063 1.00 0.00 131 GLN A O 1
ATOM 1837 N N . VAL A 1 151 ? -9.434 0.594 -24.024 1.00 0.00 132 VAL A N 1
ATOM 1838 C CA . VAL A 1 151 ? -9.409 1.589 -25.089 1.00 0.00 132 VAL A CA 1
ATOM 1839 C C . VAL A 1 151 ? -8.508 1.147 -26.235 1.00 0.00 132 VAL A C 1
ATOM 1840 O O . VAL A 1 151 ? -8.913 1.161 -27.398 1.00 0.00 132 VAL A O 1
ATOM 1853 N N . SER A 1 152 ? -7.284 0.754 -25.901 1.00 0.00 133 SER A N 1
ATOM 1854 C CA . SER A 1 152 ? -6.281 0.428 -26.908 1.00 0.00 133 SER A CA 1
ATOM 1855 C C . SER A 1 152 ? -6.497 -0.972 -27.468 1.00 0.00 133 SER A C 1
ATOM 1856 O O . SER A 1 152 ? -6.149 -1.253 -28.615 1.00 0.00 133 SER A O 1
ATOM 1864 N N . LYS A 1 153 ? -7.074 -1.847 -26.652 1.00 0.00 134 LYS A N 1
ATOM 1865 C CA . LYS A 1 153 ? -7.344 -3.219 -27.066 1.00 0.00 134 LYS A CA 1
ATOM 1866 C C . LYS A 1 153 ? -8.839 -3.508 -27.077 1.00 0.00 134 LYS A C 1
ATOM 1867 O O . LYS A 1 153 ? -9.621 -2.808 -26.432 1.00 0.00 134 LYS A O 1
ATOM 1886 N N . PRO A 1 154 ? -9.232 -4.542 -27.813 1.00 0.00 135 PRO A N 1
ATOM 1887 C CA . PRO A 1 154 ? -10.630 -4.948 -27.879 1.00 0.00 135 PRO A CA 1
ATOM 1888 C C . PRO A 1 154 ? -11.213 -5.144 -26.486 1.00 0.00 135 PRO A C 1
ATOM 1889 O O . PRO A 1 154 ? -10.763 -6.005 -25.729 1.00 0.00 135 PRO A O 1
ATOM 1900 N N . LYS A 1 155 ? -12.218 -4.341 -26.152 1.00 0.00 136 LYS A N 1
ATOM 1901 C CA . LYS A 1 155 ? -12.821 -4.380 -24.825 1.00 0.00 136 LYS A CA 1
ATOM 1902 C C . LYS A 1 155 ? -13.586 -5.680 -24.606 1.00 0.00 136 LYS A C 1
ATOM 1903 O O . LYS A 1 155 ? -13.902 -6.041 -23.472 1.00 0.00 136 LYS A O 1
ATOM 1922 N N . ASP A 1 156 ? -13.880 -6.379 -25.696 1.00 0.00 137 ASP A N 1
ATOM 1923 C CA . ASP A 1 156 ? -14.555 -7.669 -25.621 1.00 0.00 137 ASP A CA 1
ATOM 1924 C C . ASP A 1 156 ? -13.647 -8.730 -25.012 1.00 0.00 137 ASP A C 1
ATOM 1925 O O . ASP A 1 156 ? -14.120 -9.741 -24.492 1.00 0.00 137 ASP A O 1
ATOM 1934 N N . ASN A 1 157 ? -12.341 -8.494 -25.079 1.00 0.00 138 ASN A N 1
ATOM 1935 C CA . ASN A 1 157 ? -11.365 -9.423 -24.521 1.00 0.00 138 ASN A CA 1
ATOM 1936 C C . ASN A 1 157 ? -10.983 -9.032 -23.099 1.00 0.00 138 ASN A C 1
ATOM 1937 O O . ASN A 1 157 ? -11.032 -7.857 -22.734 1.00 0.00 138 ASN A O 1
ATOM 1948 N N . PRO A 1 158 ? -10.602 -10.023 -22.301 1.00 0.00 139 PRO A N 1
ATOM 1949 C CA . PRO A 1 158 ? -10.203 -9.783 -20.919 1.00 0.00 139 PRO A CA 1
ATOM 1950 C C . PRO A 1 158 ? -8.814 -9.161 -20.847 1.00 0.00 139 PRO A C 1
ATOM 1951 O O . PRO A 1 158 ? -8.064 -9.179 -21.823 1.00 0.00 139 PRO A O 1
ATOM 1962 N N . LEU A 1 159 ? -8.478 -8.611 -19.685 1.00 0.00 140 LEU A N 1
ATOM 1963 C CA . LEU A 1 159 ? -7.221 -7.891 -19.514 1.00 0.00 140 LEU A CA 1
ATOM 1964 C C . LEU A 1 159 ? -6.027 -8.829 -19.644 1.00 0.00 140 LEU A C 1
ATOM 1965 O O . LEU A 1 159 ? -4.894 -8.384 -19.829 1.00 0.00 140 LEU A O 1
ATOM 1981 N N . ASN A 1 160 ? -6.288 -10.128 -19.546 1.00 0.00 141 ASN A N 1
ATOM 1982 C CA . ASN A 1 160 ? -5.225 -11.126 -19.557 1.00 0.00 141 ASN A CA 1
ATOM 1983 C C . ASN A 1 160 ? -4.778 -11.439 -20.978 1.00 0.00 141 ASN A C 1
ATOM 1984 O O . ASN A 1 160 ? -3.948 -12.321 -21.198 1.00 0.00 141 ASN A O 1
ATOM 1995 N N . GLU A 1 161 ? -5.333 -10.711 -21.942 1.00 0.00 142 GLU A N 1
ATOM 1996 C CA . GLU A 1 161 ? -4.916 -10.837 -23.333 1.00 0.00 142 GLU A CA 1
ATOM 1997 C C . GLU A 1 161 ? -3.874 -9.785 -23.693 1.00 0.00 142 GLU A C 1
ATOM 1998 O O . GLU A 1 161 ? -3.513 -9.629 -24.859 1.00 0.00 142 GLU A O 1
ATOM 2010 N N . GLY A 1 162 ? -3.394 -9.066 -22.684 1.00 0.00 143 GLY A N 1
ATOM 2011 C CA . GLY A 1 162 ? -2.348 -8.070 -22.883 1.00 0.00 143 GLY A CA 1
ATOM 2012 C C . GLY A 1 162 ? -0.969 -8.716 -22.903 1.00 0.00 143 GLY A C 1
ATOM 2013 O O . GLY A 1 162 ? -0.846 -9.936 -23.001 1.00 0.00 143 GLY A O 1
ATOM 2017 N N . THR A 1 163 ? 0.067 -7.889 -22.811 1.00 0.00 144 THR A N 1
ATOM 2018 C CA . THR A 1 163 ? 1.441 -8.379 -22.807 1.00 0.00 144 THR A CA 1
ATOM 2019 C C . THR A 1 163 ? 1.896 -8.733 -21.398 1.00 0.00 144 THR A C 1
ATOM 2020 O O . THR A 1 163 ? 1.235 -8.391 -20.417 1.00 0.00 144 THR A O 1
ATOM 2031 N N . ASP A 1 164 ? 3.029 -9.421 -21.302 1.00 0.00 145 ASP A N 1
ATOM 2032 C CA . ASP A 1 164 ? 3.464 -10.009 -20.041 1.00 0.00 145 ASP A CA 1
ATOM 2033 C C . ASP A 1 164 ? 3.532 -8.960 -18.939 1.00 0.00 145 ASP A C 1
ATOM 2034 O O . ASP A 1 164 ? 2.842 -9.066 -17.925 1.00 0.00 145 ASP A O 1
ATOM 2043 N N . ALA A 1 165 ? 4.369 -7.948 -19.143 1.00 0.00 146 ALA A N 1
ATOM 2044 C CA . ALA A 1 165 ? 4.629 -6.950 -18.113 1.00 0.00 146 ALA A CA 1
ATOM 2045 C C . ALA A 1 165 ? 3.410 -6.068 -17.880 1.00 0.00 146 ALA A C 1
ATOM 2046 O O . ALA A 1 165 ? 3.078 -5.739 -16.741 1.00 0.00 146 ALA A O 1
ATOM 2053 N N . ALA A 1 166 ? 2.745 -5.687 -18.965 1.00 0.00 147 ALA A N 1
ATOM 2054 C CA . ALA A 1 166 ? 1.507 -4.922 -18.877 1.00 0.00 147 ALA A CA 1
ATOM 2055 C C . ALA A 1 166 ? 0.490 -5.621 -17.984 1.00 0.00 147 ALA A C 1
ATOM 2056 O O . ALA A 1 166 ? -0.156 -4.987 -17.149 1.00 0.00 147 ALA A O 1
ATOM 2063 N N . ARG A 1 167 ? 0.353 -6.930 -18.164 1.00 0.00 148 ARG A N 1
ATOM 2064 C CA . ARG A 1 167 ? -0.587 -7.717 -17.375 1.00 0.00 148 ARG A CA 1
ATOM 2065 C C . ARG A 1 167 ? -0.120 -7.846 -15.930 1.00 0.00 148 ARG A C 1
ATOM 2066 O O . ARG A 1 167 ? -0.932 -7.872 -15.006 1.00 0.00 148 ARG A O 1
ATOM 2087 N N . ALA A 1 168 ? 1.193 -7.925 -15.743 1.00 0.00 149 ALA A N 1
ATOM 2088 C CA . ALA A 1 168 ? 1.774 -7.981 -14.407 1.00 0.00 149 ALA A CA 1
ATOM 2089 C C . ALA A 1 168 ? 1.464 -6.715 -13.618 1.00 0.00 149 ALA A C 1
ATOM 2090 O O . ALA A 1 168 ? 1.116 -6.777 -12.438 1.00 0.00 149 ALA A O 1
ATOM 2097 N N . ALA A 1 169 ? 1.592 -5.568 -14.276 1.00 0.00 150 ALA A N 1
ATOM 2098 C CA . ALA A 1 169 ? 1.272 -4.289 -13.654 1.00 0.00 150 ALA A CA 1
ATOM 2099 C C . ALA A 1 169 ? -0.191 -4.232 -13.231 1.00 0.00 150 ALA A C 1
ATOM 2100 O O . ALA A 1 169 ? -0.510 -3.808 -12.121 1.00 0.00 150 ALA A O 1
ATOM 2107 N N . ILE A 1 170 ? -1.076 -4.663 -14.124 1.00 0.00 151 ILE A N 1
ATOM 2108 C CA . ILE A 1 170 ? -2.506 -4.678 -13.838 1.00 0.00 151 ILE A CA 1
ATOM 2109 C C . ILE A 1 170 ? -2.831 -5.643 -12.705 1.00 0.00 151 ILE A C 1
ATOM 2110 O O . ILE A 1 170 ? -3.548 -5.295 -11.767 1.00 0.00 151 ILE A O 1
ATOM 2126 N N . ALA A 1 171 ? -2.299 -6.857 -12.797 1.00 0.00 152 ALA A N 1
ATOM 2127 C CA . ALA A 1 171 ? -2.624 -7.911 -11.843 1.00 0.00 152 ALA A CA 1
ATOM 2128 C C . ALA A 1 171 ? -2.152 -7.548 -10.441 1.00 0.00 152 ALA A C 1
ATOM 2129 O O . ALA A 1 171 ? -2.902 -7.673 -9.472 1.00 0.00 152 ALA A O 1
ATOM 2136 N N . PHE A 1 172 ? -0.906 -7.099 -10.338 1.00 0.00 153 PHE A N 1
ATOM 2137 C CA . PHE A 1 172 ? -0.297 -6.818 -9.044 1.00 0.00 153 PHE A CA 1
ATOM 2138 C C . PHE A 1 172 ? -0.841 -5.526 -8.448 1.00 0.00 153 PHE A C 1
ATOM 2139 O O . PHE A 1 172 ? -0.819 -5.334 -7.233 1.00 0.00 153 PHE A O 1
ATOM 2156 N N . SER A 1 173 ? -1.328 -4.641 -9.312 1.00 0.00 154 SER A N 1
ATOM 2157 C CA . SER A 1 173 ? -2.083 -3.475 -8.870 1.00 0.00 154 SER A CA 1
ATOM 2158 C C . SER A 1 173 ? -3.386 -3.885 -8.196 1.00 0.00 154 SER A C 1
ATOM 2159 O O . SER A 1 173 ? -3.755 -3.343 -7.155 1.00 0.00 154 SER A O 1
ATOM 2167 N N . PHE A 1 174 ? -4.080 -4.847 -8.797 1.00 0.00 155 PHE A N 1
ATOM 2168 C CA . PHE A 1 174 ? -5.273 -5.424 -8.190 1.00 0.00 155 PHE A CA 1
ATOM 2169 C C . PHE A 1 174 ? -4.940 -6.130 -6.882 1.00 0.00 155 PHE A C 1
ATOM 2170 O O . PHE A 1 174 ? -5.644 -5.975 -5.885 1.00 0.00 155 PHE A O 1
ATOM 2187 N N . PHE A 1 175 ? -3.861 -6.906 -6.893 1.00 0.00 156 PHE A N 1
ATOM 2188 C CA . PHE A 1 175 ? -3.417 -7.616 -5.700 1.00 0.00 156 PHE A CA 1
ATOM 2189 C C . PHE A 1 175 ? -3.077 -6.646 -4.576 1.00 0.00 156 PHE A C 1
ATOM 2190 O O . PHE A 1 175 ? -3.364 -6.909 -3.408 1.00 0.00 156 PHE A O 1
ATOM 2207 N N . SER A 1 176 ? -2.464 -5.523 -4.935 1.00 0.00 157 SER A N 1
ATOM 2208 C CA . SER A 1 176 ? -2.151 -4.478 -3.968 1.00 0.00 157 SER A CA 1
ATOM 2209 C C . SER A 1 176 ? -3.416 -3.930 -3.320 1.00 0.00 157 SER A C 1
ATOM 2210 O O . SER A 1 176 ? -3.474 -3.750 -2.104 1.00 0.00 157 SER A O 1
ATOM 2218 N N . ILE A 1 177 ? -4.428 -3.667 -4.140 1.00 0.00 158 ILE A N 1
ATOM 2219 C CA . ILE A 1 177 ? -5.704 -3.165 -3.645 1.00 0.00 158 ILE A CA 1
ATOM 2220 C C . ILE A 1 177 ? -6.267 -4.070 -2.556 1.00 0.00 158 ILE A C 1
ATOM 2221 O O . ILE A 1 177 ? -6.746 -3.594 -1.527 1.00 0.00 158 ILE A O 1
ATOM 2237 N N . PHE A 1 178 ? -6.205 -5.376 -2.789 1.00 0.00 159 PHE A N 1
ATOM 2238 C CA . PHE A 1 178 ? -6.667 -6.352 -1.809 1.00 0.00 159 PHE A CA 1
ATOM 2239 C C . PHE A 1 178 ? -5.950 -6.176 -0.476 1.00 0.00 159 PHE A C 1
ATOM 2240 O O . PHE A 1 178 ? -6.586 -6.078 0.573 1.00 0.00 159 PHE A O 1
ATOM 2257 N N . THR A 1 179 ? -4.623 -6.137 -0.525 1.00 0.00 160 THR A N 1
ATOM 2258 C CA . THR A 1 179 ? -3.814 -6.060 0.686 1.00 0.00 160 THR A CA 1
ATOM 2259 C C . THR A 1 179 ? -4.029 -4.737 1.409 1.00 0.00 160 THR A C 1
ATOM 2260 O O . THR A 1 179 ? -3.922 -4.664 2.634 1.00 0.00 160 THR A O 1
ATOM 2271 N N . TRP A 1 180 ? -4.332 -3.693 0.645 1.00 0.00 161 TRP A N 1
ATOM 2272 C CA . TRP A 1 180 ? -4.556 -2.369 1.212 1.00 0.00 161 TRP A CA 1
ATOM 2273 C C . TRP A 1 180 ? -5.951 -2.255 1.813 1.00 0.00 161 TRP A C 1
ATOM 2274 O O . TRP A 1 180 ? -6.158 -1.541 2.795 1.00 0.00 161 TRP A O 1
ATOM 2295 N N . SER A 1 181 ? -6.905 -2.962 1.218 1.00 0.00 162 SER A N 1
ATOM 2296 C CA . SER A 1 181 ? -8.265 -3.006 1.742 1.00 0.00 162 SER A CA 1
ATOM 2297 C C . SER A 1 181 ? -8.322 -3.760 3.064 1.00 0.00 162 SER A C 1
ATOM 2298 O O . SER A 1 181 ? -9.182 -3.495 3.904 1.00 0.00 162 SER A O 1
ATOM 2306 N N . LEU A 1 182 ? -7.401 -4.701 3.243 1.00 0.00 163 LEU A N 1
ATOM 2307 C CA . LEU A 1 182 ? -7.240 -5.382 4.522 1.00 0.00 163 LEU A CA 1
ATOM 2308 C C . LEU A 1 182 ? -6.770 -4.419 5.604 1.00 0.00 163 LEU A C 1
ATOM 2309 O O . LEU A 1 182 ? -7.243 -4.467 6.739 1.00 0.00 163 LEU A O 1
ATOM 2325 N N . THR A 1 183 ? -5.836 -3.545 5.245 1.00 0.00 164 THR A N 1
ATOM 2326 C CA . THR A 1 183 ? -5.305 -2.562 6.182 1.00 0.00 164 THR A CA 1
ATOM 2327 C C . THR A 1 183 ? -6.340 -1.491 6.502 1.00 0.00 164 THR A C 1
ATOM 2328 O O . THR A 1 183 ? -6.332 -0.911 7.588 1.00 0.00 164 THR A O 1
ATOM 2339 N N . ALA A 1 184 ? -7.231 -1.233 5.550 1.00 0.00 165 ALA A N 1
ATOM 2340 C CA . ALA A 1 184 ? -8.347 -0.322 5.772 1.00 0.00 165 ALA A CA 1
ATOM 2341 C C . ALA A 1 184 ? -9.259 -0.828 6.883 1.00 0.00 165 ALA A C 1
ATOM 2342 O O . ALA A 1 184 ? -9.775 -0.045 7.680 1.00 0.00 165 ALA A O 1
ATOM 2349 N N . ALA A 1 185 ? -9.454 -2.141 6.929 1.00 0.00 166 ALA A N 1
ATOM 2350 C CA . ALA A 1 185 ? -10.182 -2.770 8.024 1.00 0.00 166 ALA A CA 1
ATOM 2351 C C . ALA A 1 185 ? -9.393 -2.696 9.325 1.00 0.00 166 ALA A C 1
ATOM 2352 O O . ALA A 1 185 ? -9.962 -2.494 10.398 1.00 0.00 166 ALA A O 1
ATOM 2359 N N . LEU A 1 186 ? -8.078 -2.861 9.223 1.00 0.00 167 LEU A N 1
ATOM 2360 C CA . LEU A 1 186 ? -7.213 -2.858 10.397 1.00 0.00 167 LEU A CA 1
ATOM 2361 C C . LEU A 1 186 ? -7.150 -1.474 11.030 1.00 0.00 167 LEU A C 1
ATOM 2362 O O . LEU A 1 186 ? -6.733 -1.325 12.179 1.00 0.00 167 LEU A O 1
ATOM 2378 N N . ALA A 1 187 ? -7.565 -0.463 10.274 1.00 0.00 168 ALA A N 1
ATOM 2379 C CA . ALA A 1 187 ? -7.676 0.892 10.801 1.00 0.00 168 ALA A CA 1
ATOM 2380 C C . ALA A 1 187 ? -8.553 0.929 12.046 1.00 0.00 168 ALA A C 1
ATOM 2381 O O . ALA A 1 187 ? -8.380 1.785 12.914 1.00 0.00 168 ALA A O 1
ATOM 2388 N N . VAL A 1 188 ? -9.495 -0.004 12.127 1.00 0.00 169 VAL A N 1
ATOM 2389 C CA . VAL A 1 188 ? -10.326 -0.152 13.317 1.00 0.00 169 VAL A CA 1
ATOM 2390 C C . VAL A 1 188 ? -9.759 -1.208 14.257 1.00 0.00 169 VAL A C 1
ATOM 2391 O O . VAL A 1 188 ? -9.664 -0.990 15.465 1.00 0.00 169 VAL A O 1
ATOM 2404 N N . ARG A 1 189 ? -9.384 -2.352 13.696 1.00 0.00 170 ARG A N 1
ATOM 2405 C CA . ARG A 1 189 ? -8.918 -3.480 14.494 1.00 0.00 170 ARG A CA 1
ATOM 2406 C C . ARG A 1 189 ? -7.752 -3.077 15.388 1.00 0.00 170 ARG A C 1
ATOM 2407 O O . ARG A 1 189 ? -7.855 -3.117 16.614 1.00 0.00 170 ARG A O 1
ATOM 2428 N N . ARG A 1 190 ? -6.643 -2.689 14.768 1.00 0.00 171 ARG A N 1
ATOM 2429 C CA . ARG A 1 190 ? -5.408 -2.428 15.497 1.00 0.00 171 ARG A CA 1
ATOM 2430 C C . ARG A 1 190 ? -5.552 -1.217 16.409 1.00 0.00 171 ARG A C 1
ATOM 2431 O O . ARG A 1 190 ? -5.056 -1.214 17.536 1.00 0.00 171 ARG A O 1
ATOM 2452 N N . PHE A 1 191 ? -6.234 -0.189 15.916 1.00 0.00 172 PHE A N 1
ATOM 2453 C CA . PHE A 1 191 ? -6.437 1.034 16.683 1.00 0.00 172 PHE A CA 1
ATOM 2454 C C . PHE A 1 191 ? -7.138 0.747 18.004 1.00 0.00 172 PHE A C 1
ATOM 2455 O O . PHE A 1 191 ? -6.714 1.219 19.059 1.00 0.00 172 PHE A O 1
ATOM 2472 N N . LYS A 1 192 ? -8.213 -0.032 17.940 1.00 0.00 173 LYS A N 1
ATOM 2473 C CA . LYS A 1 192 ? -9.020 -0.321 19.120 1.00 0.00 173 LYS A CA 1
ATOM 2474 C C . LYS A 1 192 ? -8.307 -1.294 20.050 1.00 0.00 173 LYS A C 1
ATOM 2475 O O . LYS A 1 192 ? -8.536 -1.293 21.259 1.00 0.00 173 LYS A O 1
ATOM 2494 N N . ASP A 1 193 ? -7.442 -2.124 19.478 1.00 0.00 174 ASP A N 1
ATOM 2495 C CA . ASP A 1 193 ? -6.667 -3.081 20.260 1.00 0.00 174 ASP A CA 1
ATOM 2496 C C . ASP A 1 193 ? -5.560 -2.385 21.041 1.00 0.00 174 ASP A C 1
ATOM 2497 O O . ASP A 1 193 ? -5.023 -2.937 22.002 1.00 0.00 174 ASP A O 1
ATOM 2506 N N . LEU A 1 194 ? -5.222 -1.169 20.624 1.00 0.00 175 LEU A N 1
ATOM 2507 C CA . LEU A 1 194 ? -4.268 -0.345 21.357 1.00 0.00 175 LEU A CA 1
ATOM 2508 C C . LEU A 1 194 ? -4.982 0.680 22.228 1.00 0.00 175 LEU A C 1
ATOM 2509 O O . LEU A 1 194 ? -4.485 1.061 23.288 1.00 0.00 175 LEU A O 1
ATOM 2525 N N . SER A 1 195 ? -6.151 1.123 21.776 1.00 0.00 176 SER A N 1
ATOM 2526 C CA . SER A 1 195 ? -6.933 2.109 22.512 1.00 0.00 176 SER A CA 1
ATOM 2527 C C . SER A 1 195 ? -7.473 1.526 23.811 1.00 0.00 176 SER A C 1
ATOM 2528 O O . SER A 1 195 ? -6.762 1.444 24.774 1.00 0.00 176 SER A O 1
ATOM 2536 N N . ASP A 1 35 ? -1.283 -4.102 23.726 1.00 0.00 16 ASP A N 2
ATOM 2537 C CA . ASP A 1 35 ? -0.383 -5.207 23.422 1.00 0.00 16 ASP A CA 2
ATOM 2538 C C . ASP A 1 35 ? 0.169 -5.095 22.007 1.00 0.00 16 ASP A C 2
ATOM 2539 O O . ASP A 1 35 ? -0.472 -5.517 21.045 1.00 0.00 16 ASP A O 2
ATOM 2548 N N . PRO A 1 36 ? 1.362 -4.524 21.885 1.00 0.00 17 PRO A N 2
ATOM 2549 C CA . PRO A 1 36 ? 1.980 -4.307 20.583 1.00 0.00 17 PRO A CA 2
ATOM 2550 C C . PRO A 1 36 ? 2.531 -5.607 20.013 1.00 0.00 17 PRO A C 2
ATOM 2551 O O . PRO A 1 36 ? 2.793 -5.709 18.813 1.00 0.00 17 PRO A O 2
ATOM 2562 N N . TYR A 1 37 ? 2.708 -6.599 20.878 1.00 0.00 18 TYR A N 2
ATOM 2563 C CA . TYR A 1 37 ? 3.324 -7.861 20.483 1.00 0.00 18 TYR A CA 2
ATOM 2564 C C . TYR A 1 37 ? 2.345 -8.730 19.704 1.00 0.00 18 TYR A C 2
ATOM 2565 O O . TYR A 1 37 ? 2.706 -9.337 18.695 1.00 0.00 18 TYR A O 2
ATOM 2583 N N . THR A 1 38 ? 1.105 -8.787 20.177 1.00 0.00 19 THR A N 2
ATOM 2584 C CA . THR A 1 38 ? 0.031 -9.438 19.436 1.00 0.00 19 THR A CA 2
ATOM 2585 C C . THR A 1 38 ? -0.271 -8.697 18.141 1.00 0.00 19 THR A C 2
ATOM 2586 O O . THR A 1 38 ? -0.524 -9.313 17.106 1.00 0.00 19 THR A O 2
ATOM 2597 N N . LEU A 1 39 ? -0.244 -7.370 18.204 1.00 0.00 20 LEU A N 2
ATOM 2598 C CA . LEU A 1 39 ? -0.389 -6.543 17.012 1.00 0.00 20 LEU A CA 2
ATOM 2599 C C . LEU A 1 39 ? 0.582 -6.976 15.920 1.00 0.00 20 LEU A C 2
ATOM 2600 O O . LEU A 1 39 ? 0.192 -7.160 14.767 1.00 0.00 20 LEU A O 2
ATOM 2616 N N . VAL A 1 40 ? 1.848 -7.137 16.292 1.00 0.00 21 VAL A N 2
ATOM 2617 C CA . VAL A 1 40 ? 2.878 -7.546 15.344 1.00 0.00 21 VAL A CA 2
ATOM 2618 C C . VAL A 1 40 ? 2.574 -8.919 14.759 1.00 0.00 21 VAL A C 2
ATOM 2619 O O . VAL A 1 40 ? 2.865 -9.186 13.593 1.00 0.00 21 VAL A O 2
ATOM 2632 N N . ARG A 1 41 ? 1.988 -9.788 15.574 1.00 0.00 22 ARG A N 2
ATOM 2633 C CA . ARG A 1 41 ? 1.671 -11.147 15.149 1.00 0.00 22 ARG A CA 2
ATOM 2634 C C . ARG A 1 41 ? 0.559 -11.153 14.108 1.00 0.00 22 ARG A C 2
ATOM 2635 O O . ARG A 1 41 ? 0.366 -12.141 13.399 1.00 0.00 22 ARG A O 2
ATOM 2656 N N . GLN A 1 42 ? -0.169 -10.045 14.021 1.00 0.00 23 GLN A N 2
ATOM 2657 C CA . GLN A 1 42 ? -1.307 -9.947 13.115 1.00 0.00 23 GLN A CA 2
ATOM 2658 C C . GLN A 1 42 ? -0.859 -10.001 11.660 1.00 0.00 23 GLN A C 2
ATOM 2659 O O . GLN A 1 42 ? 0.274 -9.649 11.336 1.00 0.00 23 GLN A O 2
ATOM 2673 N N . PRO A 1 43 ? -1.757 -10.446 10.786 1.00 0.00 24 PRO A N 2
ATOM 2674 C CA . PRO A 1 43 ? -1.405 -10.716 9.398 1.00 0.00 24 PRO A CA 2
ATOM 2675 C C . PRO A 1 43 ? -0.855 -9.470 8.716 1.00 0.00 24 PRO A C 2
ATOM 2676 O O . PRO A 1 43 ? -0.008 -9.561 7.828 1.00 0.00 24 PRO A O 2
ATOM 2687 N N . HIS A 1 44 ? -1.341 -8.308 9.138 1.00 0.00 25 HIS A N 2
ATOM 2688 C CA . HIS A 1 44 ? -1.055 -7.059 8.440 1.00 0.00 25 HIS A CA 2
ATOM 2689 C C . HIS A 1 44 ? 0.444 -6.796 8.373 1.00 0.00 25 HIS A C 2
ATOM 2690 O O . HIS A 1 44 ? 0.922 -6.102 7.476 1.00 0.00 25 HIS A O 2
ATOM 2702 N N . THR A 1 45 ? 1.179 -7.352 9.330 1.00 0.00 26 THR A N 2
ATOM 2703 C CA . THR A 1 45 ? 2.633 -7.237 9.342 1.00 0.00 26 THR A CA 2
ATOM 2704 C C . THR A 1 45 ? 3.244 -7.816 8.072 1.00 0.00 26 THR A C 2
ATOM 2705 O O . THR A 1 45 ? 4.193 -7.262 7.520 1.00 0.00 26 THR A O 2
ATOM 2716 N N . ILE A 1 46 ? 2.692 -8.934 7.615 1.00 0.00 27 ILE A N 2
ATOM 2717 C CA . ILE A 1 46 ? 3.192 -9.601 6.418 1.00 0.00 27 ILE A CA 2
ATOM 2718 C C . ILE A 1 46 ? 2.517 -9.062 5.164 1.00 0.00 27 ILE A C 2
ATOM 2719 O O . ILE A 1 46 ? 3.147 -8.931 4.115 1.00 0.00 27 ILE A O 2
ATOM 2735 N N . LEU A 1 47 ? 1.230 -8.750 5.278 1.00 0.00 28 LEU A N 2
ATOM 2736 C CA . LEU A 1 47 ? 0.473 -8.197 4.161 1.00 0.00 28 LEU A CA 2
ATOM 2737 C C . LEU A 1 47 ? 1.036 -6.849 3.728 1.00 0.00 28 LEU A C 2
ATOM 2738 O O . LEU A 1 47 ? 1.001 -6.501 2.548 1.00 0.00 28 LEU A O 2
ATOM 2754 N N . ARG A 1 48 ? 1.554 -6.094 4.691 1.00 0.00 29 ARG A N 2
ATOM 2755 C CA . ARG A 1 48 ? 2.243 -4.843 4.396 1.00 0.00 29 ARG A CA 2
ATOM 2756 C C . ARG A 1 48 ? 3.504 -5.088 3.577 1.00 0.00 29 ARG A C 2
ATOM 2757 O O . ARG A 1 48 ? 3.828 -4.320 2.672 1.00 0.00 29 ARG A O 2
ATOM 2778 N N . VAL A 1 49 ? 4.213 -6.165 3.900 1.00 0.00 30 VAL A N 2
ATOM 2779 C CA . VAL A 1 49 ? 5.395 -6.559 3.145 1.00 0.00 30 VAL A CA 2
ATOM 2780 C C . VAL A 1 49 ? 5.028 -6.971 1.725 1.00 0.00 30 VAL A C 2
ATOM 2781 O O . VAL A 1 49 ? 5.733 -6.640 0.770 1.00 0.00 30 VAL A O 2
ATOM 2794 N N . VAL A 1 50 ? 3.922 -7.696 1.591 1.00 0.00 31 VAL A N 2
ATOM 2795 C CA . VAL A 1 50 ? 3.439 -8.121 0.283 1.00 0.00 31 VAL A CA 2
ATOM 2796 C C . VAL A 1 50 ? 3.213 -6.928 -0.637 1.00 0.00 31 VAL A C 2
ATOM 2797 O O . VAL A 1 50 ? 3.697 -6.903 -1.768 1.00 0.00 31 VAL A O 2
ATOM 2810 N N . SER A 1 51 ? 2.474 -5.940 -0.143 1.00 0.00 32 SER A N 2
ATOM 2811 C CA . SER A 1 51 ? 2.178 -4.742 -0.921 1.00 0.00 32 SER A CA 2
ATOM 2812 C C . SER A 1 51 ? 3.416 -3.867 -1.075 1.00 0.00 32 SER A C 2
ATOM 2813 O O . SER A 1 51 ? 3.590 -3.195 -2.092 1.00 0.00 32 SER A O 2
ATOM 2821 N N . TRP A 1 52 ? 4.273 -3.879 -0.060 1.00 0.00 33 TRP A N 2
ATOM 2822 C CA . TRP A 1 52 ? 5.542 -3.163 -0.120 1.00 0.00 33 TRP A CA 2
ATOM 2823 C C . TRP A 1 52 ? 6.385 -3.634 -1.297 1.00 0.00 33 TRP A C 2
ATOM 2824 O O . TRP A 1 52 ? 6.904 -2.823 -2.065 1.00 0.00 33 TRP A O 2
ATOM 2845 N N . LEU A 1 53 ? 6.518 -4.948 -1.435 1.00 0.00 34 LEU A N 2
ATOM 2846 C CA . LEU A 1 53 ? 7.218 -5.533 -2.572 1.00 0.00 34 LEU A CA 2
ATOM 2847 C C . LEU A 1 53 ? 6.502 -5.219 -3.880 1.00 0.00 34 LEU A C 2
ATOM 2848 O O . LEU A 1 53 ? 7.106 -4.708 -4.822 1.00 0.00 34 LEU A O 2
ATOM 2864 N N . PHE A 1 54 ? 5.210 -5.528 -3.931 1.00 0.00 35 PHE A N 2
ATOM 2865 C CA . PHE A 1 54 ? 4.433 -5.371 -5.153 1.00 0.00 35 PHE A CA 2
ATOM 2866 C C . PHE A 1 54 ? 4.509 -3.942 -5.675 1.00 0.00 35 PHE A C 2
ATOM 2867 O O . PHE A 1 54 ? 4.455 -3.708 -6.882 1.00 0.00 35 PHE A O 2
ATOM 2884 N N . SER A 1 55 ? 4.634 -2.989 -4.759 1.00 0.00 36 SER A N 2
ATOM 2885 C CA . SER A 1 55 ? 4.709 -1.580 -5.124 1.00 0.00 36 SER A CA 2
ATOM 2886 C C . SER A 1 55 ? 5.847 -1.323 -6.102 1.00 0.00 36 SER A C 2
ATOM 2887 O O . SER A 1 55 ? 5.685 -0.594 -7.081 1.00 0.00 36 SER A O 2
ATOM 2895 N N . ILE A 1 56 ? 7.000 -1.928 -5.833 1.00 0.00 37 ILE A N 2
ATOM 2896 C CA . ILE A 1 56 ? 8.190 -1.703 -6.644 1.00 0.00 37 ILE A CA 2
ATOM 2897 C C . ILE A 1 56 ? 8.270 -2.699 -7.794 1.00 0.00 37 ILE A C 2
ATOM 2898 O O . ILE A 1 56 ? 8.981 -2.477 -8.773 1.00 0.00 37 ILE A O 2
ATOM 2914 N N . VAL A 1 57 ? 7.535 -3.799 -7.668 1.00 0.00 38 VAL A N 2
ATOM 2915 C CA . VAL A 1 57 ? 7.335 -4.719 -8.782 1.00 0.00 38 VAL A CA 2
ATOM 2916 C C . VAL A 1 57 ? 6.509 -4.074 -9.888 1.00 0.00 38 VAL A C 2
ATOM 2917 O O . VAL A 1 57 ? 6.836 -4.190 -11.069 1.00 0.00 38 VAL A O 2
ATOM 2930 N N . VAL A 1 58 ? 5.436 -3.395 -9.498 1.00 0.00 39 VAL A N 2
ATOM 2931 C CA . VAL A 1 58 ? 4.657 -2.590 -10.432 1.00 0.00 39 VAL A CA 2
ATOM 2932 C C . VAL A 1 58 ? 5.515 -1.505 -11.070 1.00 0.00 39 VAL A C 2
ATOM 2933 O O . VAL A 1 58 ? 5.499 -1.324 -12.289 1.00 0.00 39 VAL A O 2
ATOM 2946 N N . PHE A 1 59 ? 6.262 -0.784 -10.243 1.00 0.00 40 PHE A N 2
ATOM 2947 C CA . PHE A 1 59 ? 7.159 0.257 -10.729 1.00 0.00 40 PHE A CA 2
ATOM 2948 C C . PHE A 1 59 ? 8.153 -0.301 -11.740 1.00 0.00 40 PHE A C 2
ATOM 2949 O O . PHE A 1 59 ? 8.252 0.191 -12.864 1.00 0.00 40 PHE A O 2
ATOM 2966 N N . GLY A 1 60 ? 8.886 -1.331 -11.334 1.00 0.00 41 GLY A N 2
ATOM 2967 C CA . GLY A 1 60 ? 9.950 -1.888 -12.162 1.00 0.00 41 GLY A CA 2
ATOM 2968 C C . GLY A 1 60 ? 9.399 -2.445 -13.466 1.00 0.00 41 GLY A C 2
ATOM 2969 O O . GLY A 1 60 ? 9.963 -2.220 -14.538 1.00 0.00 41 GLY A O 2
ATOM 2973 N N . SER A 1 61 ? 8.292 -3.174 -13.371 1.00 0.00 42 SER A N 2
ATOM 2974 C CA . SER A 1 61 ? 7.711 -3.839 -14.531 1.00 0.00 42 SER A CA 2
ATOM 2975 C C . SER A 1 61 ? 7.355 -2.836 -15.621 1.00 0.00 42 SER A C 2
ATOM 2976 O O . SER A 1 61 ? 7.636 -3.058 -16.798 1.00 0.00 42 SER A O 2
ATOM 2984 N N . ILE A 1 62 ? 6.736 -1.731 -15.221 1.00 0.00 43 ILE A N 2
ATOM 2985 C CA . ILE A 1 62 ? 6.313 -0.704 -16.167 1.00 0.00 43 ILE A CA 2
ATOM 2986 C C . ILE A 1 62 ? 7.512 0.012 -16.774 1.00 0.00 43 ILE A C 2
ATOM 2987 O O . ILE A 1 62 ? 7.541 0.285 -17.974 1.00 0.00 43 ILE A O 2
ATOM 3003 N N . VAL A 1 63 ? 8.500 0.313 -15.939 1.00 0.00 44 VAL A N 2
ATOM 3004 C CA . VAL A 1 63 ? 9.739 0.925 -16.406 1.00 0.00 44 VAL A CA 2
ATOM 3005 C C . VAL A 1 63 ? 10.444 0.035 -17.420 1.00 0.00 44 VAL A C 2
ATOM 3006 O O . VAL A 1 63 ? 10.987 0.518 -18.414 1.00 0.00 44 VAL A O 2
ATOM 3019 N N . ASN A 1 64 ? 10.434 -1.269 -17.164 1.00 0.00 45 ASN A N 2
ATOM 3020 C CA . ASN A 1 64 ? 11.027 -2.236 -18.080 1.00 0.00 45 ASN A CA 2
ATOM 3021 C C . ASN A 1 64 ? 10.300 -2.245 -19.419 1.00 0.00 45 ASN A C 2
ATOM 3022 O O . ASN A 1 64 ? 10.920 -2.393 -20.472 1.00 0.00 45 ASN A O 2
ATOM 3033 N N . GLU A 1 65 ? 8.981 -2.087 -19.370 1.00 0.00 46 GLU A N 2
ATOM 3034 C CA . GLU A 1 65 ? 8.180 -1.965 -20.583 1.00 0.00 46 GLU A CA 2
ATOM 3035 C C . GLU A 1 65 ? 8.612 -0.762 -21.410 1.00 0.00 46 GLU A C 2
ATOM 3036 O O . GLU A 1 65 ? 8.976 -0.898 -22.579 1.00 0.00 46 GLU A O 2
ATOM 3048 N N . GLY A 1 66 ? 8.572 0.417 -20.798 1.00 0.00 47 GLY A N 2
ATOM 3049 C CA . GLY A 1 66 ? 9.151 1.613 -21.398 1.00 0.00 47 GLY A CA 2
ATOM 3050 C C . GLY A 1 66 ? 8.172 2.278 -22.357 1.00 0.00 47 GLY A C 2
ATOM 3051 O O . GLY A 1 66 ? 8.548 3.151 -23.138 1.00 0.00 47 GLY A O 2
ATOM 3055 N N . TYR A 1 67 ? 6.912 1.860 -22.290 1.00 0.00 48 TYR A N 2
ATOM 3056 C CA . TYR A 1 67 ? 5.870 2.428 -23.139 1.00 0.00 48 TYR A CA 2
ATOM 3057 C C . TYR A 1 67 ? 5.357 3.746 -22.573 1.00 0.00 48 TYR A C 2
ATOM 3058 O O . TYR A 1 67 ? 4.271 3.803 -21.997 1.00 0.00 48 TYR A O 2
ATOM 3076 N N . LEU A 1 68 ? 6.145 4.802 -22.741 1.00 0.00 49 LEU A N 2
ATOM 3077 C CA . LEU A 1 68 ? 5.809 6.105 -22.177 1.00 0.00 49 LEU A CA 2
ATOM 3078 C C . LEU A 1 68 ? 4.740 6.804 -23.007 1.00 0.00 49 LEU A C 2
ATOM 3079 O O . LEU A 1 68 ? 5.036 7.722 -23.773 1.00 0.00 49 LEU A O 2
ATOM 3095 N N . ASN A 1 69 ? 3.496 6.365 -22.851 1.00 0.00 50 ASN A N 2
ATOM 3096 C CA . ASN A 1 69 ? 2.378 6.956 -23.577 1.00 0.00 50 ASN A CA 2
ATOM 3097 C C . ASN A 1 69 ? 2.072 8.360 -23.070 1.00 0.00 50 ASN A C 2
ATOM 3098 O O . ASN A 1 69 ? 1.423 9.150 -23.756 1.00 0.00 50 ASN A O 2
ATOM 3109 N N . SER A 1 70 ? 2.542 8.663 -21.865 1.00 0.00 51 SER A N 2
ATOM 3110 C CA . SER A 1 70 ? 2.361 9.988 -21.283 1.00 0.00 51 SER A CA 2
ATOM 3111 C C . SER A 1 70 ? 3.331 10.994 -21.891 1.00 0.00 51 SER A C 2
ATOM 3112 O O . SER A 1 70 ? 3.195 12.201 -21.692 1.00 0.00 51 SER A O 2
ATOM 3120 N N . ALA A 1 71 ? 4.311 10.489 -22.633 1.00 0.00 52 ALA A N 2
ATOM 3121 C CA . ALA A 1 71 ? 5.286 11.343 -23.299 1.00 0.00 52 ALA A CA 2
ATOM 3122 C C . ALA A 1 71 ? 4.692 11.992 -24.543 1.00 0.00 52 ALA A C 2
ATOM 3123 O O . ALA A 1 71 ? 3.693 11.520 -25.083 1.00 0.00 52 ALA A O 2
ATOM 3130 N N . SER A 1 72 ? 5.314 13.077 -24.992 1.00 0.00 53 SER A N 2
ATOM 3131 C CA . SER A 1 72 ? 4.850 13.790 -26.176 1.00 0.00 53 SER A CA 2
ATOM 3132 C C . SER A 1 72 ? 5.249 13.057 -27.451 1.00 0.00 53 SER A C 2
ATOM 3133 O O . SER A 1 72 ? 4.804 13.408 -28.544 1.00 0.00 53 SER A O 2
ATOM 3141 N N . GLU A 1 73 ? 6.089 12.039 -27.304 1.00 0.00 54 GLU A N 2
ATOM 3142 C CA . GLU A 1 73 ? 6.553 11.257 -28.444 1.00 0.00 54 GLU A CA 2
ATOM 3143 C C . GLU A 1 73 ? 5.437 10.386 -29.006 1.00 0.00 54 GLU A C 2
ATOM 3144 O O . GLU A 1 73 ? 4.496 10.032 -28.295 1.00 0.00 54 GLU A O 2
ATOM 3156 N N . GLY A 1 74 ? 5.546 10.043 -30.285 1.00 0.00 55 GLY A N 2
ATOM 3157 C CA . GLY A 1 74 ? 4.521 9.255 -30.957 1.00 0.00 55 GLY A CA 2
ATOM 3158 C C . GLY A 1 74 ? 4.920 7.787 -31.037 1.00 0.00 55 GLY A C 2
ATOM 3159 O O . GLY A 1 74 ? 5.338 7.192 -30.044 1.00 0.00 55 GLY A O 2
ATOM 3163 N N . GLU A 1 75 ? 4.788 7.207 -32.225 1.00 0.00 56 GLU A N 2
ATOM 3164 C CA . GLU A 1 75 ? 5.110 5.800 -32.431 1.00 0.00 56 GLU A CA 2
ATOM 3165 C C . GLU A 1 75 ? 6.524 5.483 -31.959 1.00 0.00 56 GLU A C 2
ATOM 3166 O O . GLU A 1 75 ? 7.490 6.103 -32.404 1.00 0.00 56 GLU A O 2
ATOM 3178 N N . GLU A 1 76 ? 6.637 4.516 -31.055 1.00 0.00 57 GLU A N 2
ATOM 3179 C CA . GLU A 1 76 ? 7.933 4.119 -30.519 1.00 0.00 57 GLU A CA 2
ATOM 3180 C C . GLU A 1 76 ? 8.517 2.947 -31.298 1.00 0.00 57 GLU A C 2
ATOM 3181 O O . GLU A 1 76 ? 9.651 2.533 -31.058 1.00 0.00 57 GLU A O 2
ATOM 3193 N N . PHE A 1 77 ? 7.735 2.417 -32.232 1.00 0.00 58 PHE A N 2
ATOM 3194 C CA . PHE A 1 77 ? 8.193 1.326 -33.084 1.00 0.00 58 PHE A CA 2
ATOM 3195 C C . PHE A 1 77 ? 8.506 0.081 -32.265 1.00 0.00 58 PHE A C 2
ATOM 3196 O O . PHE A 1 77 ? 9.391 -0.699 -32.617 1.00 0.00 58 PHE A O 2
ATOM 3213 N N . CYS A 1 78 ? 7.774 -0.101 -31.170 1.00 0.00 59 CYS A N 2
ATOM 3214 C CA . CYS A 1 78 ? 7.989 -1.239 -30.284 1.00 0.00 59 CYS A CA 2
ATOM 3215 C C . CYS A 1 78 ? 7.149 -2.435 -30.711 1.00 0.00 59 CYS A C 2
ATOM 3216 O O . CYS A 1 78 ? 6.385 -2.358 -31.673 1.00 0.00 59 CYS A O 2
ATOM 3224 N N . ILE A 1 79 ? 7.296 -3.542 -29.990 1.00 0.00 60 ILE A N 2
ATOM 3225 C CA . ILE A 1 79 ? 6.608 -4.779 -30.337 1.00 0.00 60 ILE A CA 2
ATOM 3226 C C . ILE A 1 79 ? 5.098 -4.625 -30.205 1.00 0.00 60 ILE A C 2
ATOM 3227 O O . ILE A 1 79 ? 4.343 -5.047 -31.081 1.00 0.00 60 ILE A O 2
ATOM 3243 N N . TYR A 1 80 ? 4.663 -4.020 -29.106 1.00 0.00 61 TYR A N 2
ATOM 3244 C CA . TYR A 1 80 ? 3.244 -3.783 -28.871 1.00 0.00 61 TYR A CA 2
ATOM 3245 C C . TYR A 1 80 ? 2.929 -2.293 -28.859 1.00 0.00 61 TYR A C 2
ATOM 3246 O O . TYR A 1 80 ? 3.824 -1.460 -28.719 1.00 0.00 61 TYR A O 2
ATOM 3264 N N . ASN A 1 81 ? 1.650 -1.962 -29.005 1.00 0.00 62 ASN A N 2
ATOM 3265 C CA . ASN A 1 81 ? 1.194 -0.585 -28.859 1.00 0.00 62 ASN A CA 2
ATOM 3266 C C . ASN A 1 81 ? 1.276 -0.129 -27.407 1.00 0.00 62 ASN A C 2
ATOM 3267 O O . ASN A 1 81 ? 1.253 -0.947 -26.487 1.00 0.00 62 ASN A O 2
ATOM 3278 N N . ARG A 1 82 ? 1.374 1.182 -27.209 1.00 0.00 63 ARG A N 2
ATOM 3279 C CA . ARG A 1 82 ? 1.511 1.745 -25.872 1.00 0.00 63 ARG A CA 2
ATOM 3280 C C . ARG A 1 82 ? 0.186 1.715 -25.122 1.00 0.00 63 ARG A C 2
ATOM 3281 O O . ARG A 1 82 ? -0.866 2.008 -25.690 1.00 0.00 63 ARG A O 2
ATOM 3302 N N . ASN A 1 83 ? 0.244 1.358 -23.843 1.00 0.00 64 ASN A N 2
ATOM 3303 C CA . ASN A 1 83 ? -0.947 1.327 -23.003 1.00 0.00 64 ASN A CA 2
ATOM 3304 C C . ASN A 1 83 ? -1.331 2.726 -22.540 1.00 0.00 64 ASN A C 2
ATOM 3305 O O . ASN A 1 83 ? -0.551 3.670 -22.670 1.00 0.00 64 ASN A O 2
ATOM 3316 N N . PRO A 1 84 ? -2.538 2.854 -21.999 1.00 0.00 65 PRO A N 2
ATOM 3317 C CA . PRO A 1 84 ? -3.038 4.144 -21.537 1.00 0.00 65 PRO A CA 2
ATOM 3318 C C . PRO A 1 84 ? -2.064 4.795 -20.563 1.00 0.00 65 PRO A C 2
ATOM 3319 O O . PRO A 1 84 ? -1.334 4.109 -19.849 1.00 0.00 65 PRO A O 2
ATOM 3330 N N . ASN A 1 85 ? -2.060 6.124 -20.538 1.00 0.00 66 ASN A N 2
ATOM 3331 C CA . ASN A 1 85 ? -1.052 6.873 -19.799 1.00 0.00 66 ASN A CA 2
ATOM 3332 C C . ASN A 1 85 ? -1.311 6.811 -18.299 1.00 0.00 66 ASN A C 2
ATOM 3333 O O . ASN A 1 85 ? -0.566 7.389 -17.506 1.00 0.00 66 ASN A O 2
ATOM 3344 N N . ALA A 1 86 ? -2.371 6.108 -17.915 1.00 0.00 67 ALA A N 2
ATOM 3345 C CA . ALA A 1 86 ? -2.595 5.764 -16.515 1.00 0.00 67 ALA A CA 2
ATOM 3346 C C . ALA A 1 86 ? -1.510 4.828 -15.998 1.00 0.00 67 ALA A C 2
ATOM 3347 O O . ALA A 1 86 ? -1.325 4.685 -14.790 1.00 0.00 67 ALA A O 2
ATOM 3354 N N . CYS A 1 87 ? -0.795 4.192 -16.919 1.00 0.00 68 CYS A N 2
ATOM 3355 C CA . CYS A 1 87 ? 0.349 3.362 -16.564 1.00 0.00 68 CYS A CA 2
ATOM 3356 C C . CYS A 1 87 ? 1.492 4.205 -16.014 1.00 0.00 68 CYS A C 2
ATOM 3357 O O . CYS A 1 87 ? 2.131 3.835 -15.028 1.00 0.00 68 CYS A O 2
ATOM 3365 N N . SER A 1 88 ? 1.746 5.340 -16.657 1.00 0.00 69 SER A N 2
ATOM 3366 C CA . SER A 1 88 ? 2.726 6.299 -16.162 1.00 0.00 69 SER A CA 2
ATOM 3367 C C . SER A 1 88 ? 2.328 6.835 -14.792 1.00 0.00 69 SER A C 2
ATOM 3368 O O . SER A 1 88 ? 3.173 7.010 -13.914 1.00 0.00 69 SER A O 2
ATOM 3376 N N . TYR A 1 89 ? 1.037 7.095 -14.617 1.00 0.00 70 TYR A N 2
ATOM 3377 C CA . TYR A 1 89 ? 0.491 7.413 -13.303 1.00 0.00 70 TYR A CA 2
ATOM 3378 C C . TYR A 1 89 ? 0.816 6.320 -12.291 1.00 0.00 70 TYR A C 2
ATOM 3379 O O . TYR A 1 89 ? 1.205 6.606 -11.160 1.00 0.00 70 TYR A O 2
ATOM 3397 N N . GLY A 1 90 ? 0.655 5.069 -12.708 1.00 0.00 71 GLY A N 2
ATOM 3398 C CA . GLY A 1 90 ? 0.983 3.931 -11.859 1.00 0.00 71 GLY A CA 2
ATOM 3399 C C . GLY A 1 90 ? 2.425 4.003 -11.374 1.00 0.00 71 GLY A C 2
ATOM 3400 O O . GLY A 1 90 ? 2.717 3.703 -10.217 1.00 0.00 71 GLY A O 2
ATOM 3404 N N . VAL A 1 91 ? 3.324 4.403 -12.267 1.00 0.00 72 VAL A N 2
ATOM 3405 C CA . VAL A 1 91 ? 4.728 4.575 -11.914 1.00 0.00 72 VAL A CA 2
ATOM 3406 C C . VAL A 1 91 ? 4.898 5.625 -10.824 1.00 0.00 72 VAL A C 2
ATOM 3407 O O . VAL A 1 91 ? 5.613 5.407 -9.846 1.00 0.00 72 VAL A O 2
ATOM 3420 N N . ALA A 1 92 ? 4.235 6.764 -10.997 1.00 0.00 73 ALA A N 2
ATOM 3421 C CA . ALA A 1 92 ? 4.348 7.867 -10.051 1.00 0.00 73 ALA A CA 2
ATOM 3422 C C . ALA A 1 92 ? 3.942 7.433 -8.648 1.00 0.00 73 ALA A C 2
ATOM 3423 O O . ALA A 1 92 ? 4.648 7.704 -7.676 1.00 0.00 73 ALA A O 2
ATOM 3430 N N . VAL A 1 93 ? 2.802 6.760 -8.549 1.00 0.00 74 VAL A N 2
ATOM 3431 C CA . VAL A 1 93 ? 2.284 6.314 -7.260 1.00 0.00 74 VAL A CA 2
ATOM 3432 C C . VAL A 1 93 ? 2.943 5.011 -6.824 1.00 0.00 74 VAL A C 2
ATOM 3433 O O . VAL A 1 93 ? 2.962 4.681 -5.639 1.00 0.00 74 VAL A O 2
ATOM 3446 N N . GLY A 1 94 ? 3.481 4.274 -7.789 1.00 0.00 75 GLY A N 2
ATOM 3447 C CA . GLY A 1 94 ? 4.100 2.983 -7.512 1.00 0.00 75 GLY A CA 2
ATOM 3448 C C . GLY A 1 94 ? 5.322 3.138 -6.616 1.00 0.00 75 GLY A C 2
ATOM 3449 O O . GLY A 1 94 ? 5.423 2.494 -5.571 1.00 0.00 75 GLY A O 2
ATOM 3453 N N . VAL A 1 95 ? 6.248 3.996 -7.031 1.00 0.00 76 VAL A N 2
ATOM 3454 C CA . VAL A 1 95 ? 7.492 4.195 -6.297 1.00 0.00 76 VAL A CA 2
ATOM 3455 C C . VAL A 1 95 ? 7.238 4.868 -4.954 1.00 0.00 76 VAL A C 2
ATOM 3456 O O . VAL A 1 95 ? 7.985 4.667 -3.996 1.00 0.00 76 VAL A O 2
ATOM 3469 N N . LEU A 1 96 ? 6.179 5.669 -4.891 1.00 0.00 77 LEU A N 2
ATOM 3470 C CA . LEU A 1 96 ? 5.850 6.408 -3.678 1.00 0.00 77 LEU A CA 2
ATOM 3471 C C . LEU A 1 96 ? 5.224 5.496 -2.630 1.00 0.00 77 LEU A C 2
ATOM 3472 O O . LEU A 1 96 ? 5.488 5.636 -1.435 1.00 0.00 77 LEU A O 2
ATOM 3488 N N . ALA A 1 97 ? 4.394 4.563 -3.084 1.00 0.00 78 ALA A N 2
ATOM 3489 C CA . ALA A 1 97 ? 3.833 3.544 -2.206 1.00 0.00 78 ALA A CA 2
ATOM 3490 C C . ALA A 1 97 ? 4.927 2.666 -1.611 1.00 0.00 78 ALA A C 2
ATOM 3491 O O . ALA A 1 97 ? 4.886 2.321 -0.430 1.00 0.00 78 ALA A O 2
ATOM 3498 N N . PHE A 1 98 ? 5.905 2.307 -2.437 1.00 0.00 79 PHE A N 2
ATOM 3499 C CA . PHE A 1 98 ? 7.079 1.583 -1.965 1.00 0.00 79 PHE A CA 2
ATOM 3500 C C . PHE A 1 98 ? 7.821 2.373 -0.895 1.00 0.00 79 PHE A C 2
ATOM 3501 O O . PHE A 1 98 ? 8.093 1.862 0.192 1.00 0.00 79 PHE A O 2
ATOM 3518 N N . LEU A 1 99 ? 8.147 3.622 -1.209 1.00 0.00 80 LEU A N 2
ATOM 3519 C CA . LEU A 1 99 ? 8.881 4.478 -0.285 1.00 0.00 80 LEU A CA 2
ATOM 3520 C C . LEU A 1 99 ? 8.114 4.666 1.019 1.00 0.00 80 LEU A C 2
ATOM 3521 O O . LEU A 1 99 ? 8.703 4.684 2.100 1.00 0.00 80 LEU A O 2
ATOM 3537 N N . THR A 1 100 ? 6.797 4.804 0.910 1.00 0.00 81 THR A N 2
ATOM 3538 C CA . THR A 1 100 ? 5.948 5.000 2.079 1.00 0.00 81 THR A CA 2
ATOM 3539 C C . THR A 1 100 ? 5.899 3.743 2.940 1.00 0.00 81 THR A C 2
ATOM 3540 O O . THR A 1 100 ? 6.079 3.805 4.156 1.00 0.00 81 THR A O 2
ATOM 3551 N N . CYS A 1 101 ? 5.655 2.604 2.302 1.00 0.00 82 CYS A N 2
ATOM 3552 C CA . CYS A 1 101 ? 5.574 1.332 3.009 1.00 0.00 82 CYS A CA 2
ATOM 3553 C C . CYS A 1 101 ? 6.926 0.935 3.586 1.00 0.00 82 CYS A C 2
ATOM 3554 O O . CYS A 1 101 ? 7.001 0.314 4.647 1.00 0.00 82 CYS A O 2
ATOM 3562 N N . LEU A 1 102 ? 7.994 1.298 2.884 1.00 0.00 83 LEU A N 2
ATOM 3563 C CA . LEU A 1 102 ? 9.347 1.061 3.370 1.00 0.00 83 LEU A CA 2
ATOM 3564 C C . LEU A 1 102 ? 9.543 1.643 4.763 1.00 0.00 83 LEU A C 2
ATOM 3565 O O . LEU A 1 102 ? 10.123 1.002 5.639 1.00 0.00 83 LEU A O 2
ATOM 3581 N N . LEU A 1 103 ? 9.054 2.863 4.963 1.00 0.00 84 LEU A N 2
ATOM 3582 C CA . LEU A 1 103 ? 9.071 3.489 6.279 1.00 0.00 84 LEU A CA 2
ATOM 3583 C C . LEU A 1 103 ? 8.383 2.610 7.316 1.00 0.00 84 LEU A C 2
ATOM 3584 O O . LEU A 1 103 ? 8.940 2.333 8.378 1.00 0.00 84 LEU A O 2
ATOM 3600 N N . TYR A 1 104 ? 7.168 2.173 7.001 1.00 0.00 85 TYR A N 2
ATOM 3601 C CA . TYR A 1 104 ? 6.362 1.405 7.943 1.00 0.00 85 TYR A CA 2
ATOM 3602 C C . TYR A 1 104 ? 6.932 0.006 8.143 1.00 0.00 85 TYR A C 2
ATOM 3603 O O . TYR A 1 104 ? 6.753 -0.602 9.198 1.00 0.00 85 TYR A O 2
ATOM 3621 N N . LEU A 1 105 ? 7.617 -0.500 7.124 1.00 0.00 86 LEU A N 2
ATOM 3622 C CA . LEU A 1 105 ? 8.343 -1.759 7.238 1.00 0.00 86 LEU A CA 2
ATOM 3623 C C . LEU A 1 105 ? 9.365 -1.705 8.365 1.00 0.00 86 LEU A C 2
ATOM 3624 O O . LEU A 1 105 ? 9.449 -2.621 9.184 1.00 0.00 86 LEU A O 2
ATOM 3640 N N . ALA A 1 106 ? 10.141 -0.627 8.404 1.00 0.00 87 ALA A N 2
ATOM 3641 C CA . ALA A 1 106 ? 11.095 -0.408 9.484 1.00 0.00 87 ALA A CA 2
ATOM 3642 C C . ALA A 1 106 ? 10.385 -0.214 10.817 1.00 0.00 87 ALA A C 2
ATOM 3643 O O . ALA A 1 106 ? 10.826 -0.724 11.846 1.00 0.00 87 ALA A O 2
ATOM 3650 N N . LEU A 1 107 ? 9.281 0.526 10.791 1.00 0.00 88 LEU A N 2
ATOM 3651 C CA . LEU A 1 107 ? 8.517 0.805 12.001 1.00 0.00 88 LEU A CA 2
ATOM 3652 C C . LEU A 1 107 ? 7.956 -0.477 12.604 1.00 0.00 88 LEU A C 2
ATOM 3653 O O . LEU A 1 107 ? 7.923 -0.636 13.824 1.00 0.00 88 LEU A O 2
ATOM 3669 N N . ASP A 1 108 ? 7.516 -1.388 11.744 1.00 0.00 89 ASP A N 2
ATOM 3670 C CA . ASP A 1 108 ? 7.027 -2.687 12.186 1.00 0.00 89 ASP A CA 2
ATOM 3671 C C . ASP A 1 108 ? 8.080 -3.422 13.004 1.00 0.00 89 ASP A C 2
ATOM 3672 O O . ASP A 1 108 ? 7.770 -4.034 14.028 1.00 0.00 89 ASP A O 2
ATOM 3681 N N . VAL A 1 109 ? 9.326 -3.359 12.549 1.00 0.00 90 VAL A N 2
ATOM 3682 C CA . VAL A 1 109 ? 10.422 -4.053 13.215 1.00 0.00 90 VAL A CA 2
ATOM 3683 C C . VAL A 1 109 ? 10.624 -3.532 14.632 1.00 0.00 90 VAL A C 2
ATOM 3684 O O . VAL A 1 109 ? 10.862 -4.304 15.560 1.00 0.00 90 VAL A O 2
ATOM 3697 N N . TYR A 1 110 ? 10.527 -2.216 14.792 1.00 0.00 91 TYR A N 2
ATOM 3698 C CA . TYR A 1 110 ? 10.834 -1.574 16.064 1.00 0.00 91 TYR A CA 2
ATOM 3699 C C . TYR A 1 110 ? 9.563 -1.172 16.801 1.00 0.00 91 TYR A C 2
ATOM 3700 O O . TYR A 1 110 ? 9.617 -0.507 17.835 1.00 0.00 91 TYR A O 2
ATOM 3718 N N . PHE A 1 111 ? 8.419 -1.578 16.260 1.00 0.00 92 PHE A N 2
ATOM 3719 C CA . PHE A 1 111 ? 7.128 -1.171 16.802 1.00 0.00 92 PHE A CA 2
ATOM 3720 C C . PHE A 1 111 ? 6.957 -1.653 18.237 1.00 0.00 92 PHE A C 2
ATOM 3721 O O . PHE A 1 111 ? 6.536 -0.893 19.111 1.00 0.00 92 PHE A O 2
ATOM 3738 N N . PRO A 1 112 ? 7.286 -2.917 18.475 1.00 0.00 93 PRO A N 2
ATOM 3739 C CA . PRO A 1 112 ? 7.099 -3.524 19.788 1.00 0.00 93 PRO A CA 2
ATOM 3740 C C . PRO A 1 112 ? 8.260 -3.195 20.717 1.00 0.00 93 PRO A C 2
ATOM 3741 O O . PRO A 1 112 ? 8.350 -3.726 21.824 1.00 0.00 93 PRO A O 2
ATOM 3752 N N . GLN A 1 113 ? 9.146 -2.318 20.261 1.00 0.00 94 GLN A N 2
ATOM 3753 C CA . GLN A 1 113 ? 10.168 -1.740 21.125 1.00 0.00 94 GLN A CA 2
ATOM 3754 C C . GLN A 1 113 ? 9.758 -0.356 21.613 1.00 0.00 94 GLN A C 2
ATOM 3755 O O . GLN A 1 113 ? 10.483 0.284 22.374 1.00 0.00 94 GLN A O 2
ATOM 3769 N N . ILE A 1 114 ? 8.591 0.099 21.172 1.00 0.00 95 ILE A N 2
ATOM 3770 C CA . ILE A 1 114 ? 8.051 1.379 21.614 1.00 0.00 95 ILE A CA 2
ATOM 3771 C C . ILE A 1 114 ? 7.428 1.265 23.000 1.00 0.00 95 ILE A C 2
ATOM 3772 O O . ILE A 1 114 ? 6.541 0.442 23.226 1.00 0.00 95 ILE A O 2
ATOM 3788 N N . SER A 1 115 ? 7.898 2.096 23.924 1.00 0.00 96 SER A N 2
ATOM 3789 C CA . SER A 1 115 ? 7.413 2.065 25.299 1.00 0.00 96 SER A CA 2
ATOM 3790 C C . SER A 1 115 ? 6.166 2.924 25.463 1.00 0.00 96 SER A C 2
ATOM 3791 O O . SER A 1 115 ? 5.355 2.694 26.360 1.00 0.00 96 SER A O 2
ATOM 3799 N N . SER A 1 116 ? 6.018 3.917 24.591 1.00 0.00 97 SER A N 2
ATOM 3800 C CA . SER A 1 116 ? 4.893 4.840 24.665 1.00 0.00 97 SER A CA 2
ATOM 3801 C C . SER A 1 116 ? 3.673 4.280 23.944 1.00 0.00 97 SER A C 2
ATOM 3802 O O . SER A 1 116 ? 3.741 3.938 22.763 1.00 0.00 97 SER A O 2
ATOM 3810 N N . VAL A 1 117 ? 2.558 4.189 24.661 1.00 0.00 98 VAL A N 2
ATOM 3811 C CA . VAL A 1 117 ? 1.309 3.714 24.078 1.00 0.00 98 VAL A CA 2
ATOM 3812 C C . VAL A 1 117 ? 0.810 4.664 22.997 1.00 0.00 98 VAL A C 2
ATOM 3813 O O . VAL A 1 117 ? 0.294 4.231 21.967 1.00 0.00 98 VAL A O 2
ATOM 3826 N N . LYS A 1 118 ? 0.965 5.961 23.239 1.00 0.00 99 LYS A N 2
ATOM 3827 C CA . LYS A 1 118 ? 0.537 6.975 22.282 1.00 0.00 99 LYS A CA 2
ATOM 3828 C C . LYS A 1 118 ? 1.297 6.848 20.968 1.00 0.00 99 LYS A C 2
ATOM 3829 O O . LYS A 1 118 ? 0.711 6.949 19.890 1.00 0.00 99 LYS A O 2
ATOM 3848 N N . ASP A 1 119 ? 2.603 6.626 21.064 1.00 0.00 100 ASP A N 2
ATOM 3849 C CA . ASP A 1 119 ? 3.447 6.501 19.883 1.00 0.00 100 ASP A CA 2
ATOM 3850 C C . ASP A 1 119 ? 3.100 5.249 19.087 1.00 0.00 100 ASP A C 2
ATOM 3851 O O . ASP A 1 119 ? 3.170 5.244 17.858 1.00 0.00 100 ASP A O 2
ATOM 3860 N N . ARG A 1 120 ? 2.724 4.189 19.795 1.00 0.00 101 ARG A N 2
ATOM 3861 C CA . ARG A 1 120 ? 2.177 2.998 19.159 1.00 0.00 101 ARG A CA 2
ATOM 3862 C C . ARG A 1 120 ? 0.922 3.327 18.360 1.00 0.00 101 ARG A C 2
ATOM 3863 O O . ARG A 1 120 ? 0.762 2.879 17.225 1.00 0.00 101 ARG A O 2
ATOM 3884 N N . LYS A 1 121 ? 0.034 4.113 18.960 1.00 0.00 102 LYS A N 2
ATOM 3885 C CA . LYS A 1 121 ? -1.205 4.510 18.304 1.00 0.00 102 LYS A CA 2
ATOM 3886 C C . LYS A 1 121 ? -0.929 5.396 17.096 1.00 0.00 102 LYS A C 2
ATOM 3887 O O . LYS A 1 121 ? -1.617 5.308 16.078 1.00 0.00 102 LYS A O 2
ATOM 3906 N N . LYS A 1 122 ? 0.083 6.250 17.213 1.00 0.00 103 LYS A N 2
ATOM 3907 C CA . LYS A 1 122 ? 0.455 7.151 16.129 1.00 0.00 103 LYS A CA 2
ATOM 3908 C C . LYS A 1 122 ? 0.820 6.376 14.870 1.00 0.00 103 LYS A C 2
ATOM 3909 O O . LYS A 1 122 ? 0.336 6.680 13.780 1.00 0.00 103 LYS A O 2
ATOM 3928 N N . ALA A 1 123 ? 1.679 5.374 15.026 1.00 0.00 104 ALA A N 2
ATOM 3929 C CA . ALA A 1 123 ? 2.134 4.571 13.898 1.00 0.00 104 ALA A CA 2
ATOM 3930 C C . ALA A 1 123 ? 0.971 3.850 13.230 1.00 0.00 104 ALA A C 2
ATOM 3931 O O . ALA A 1 123 ? 0.882 3.798 12.003 1.00 0.00 104 ALA A O 2
ATOM 3938 N N . VAL A 1 124 ? 0.081 3.294 14.045 1.00 0.00 105 VAL A N 2
ATOM 3939 C CA . VAL A 1 124 ? -1.066 2.551 13.535 1.00 0.00 105 VAL A CA 2
ATOM 3940 C C . VAL A 1 124 ? -2.088 3.484 12.899 1.00 0.00 105 VAL A C 2
ATOM 3941 O O . VAL A 1 124 ? -2.575 3.229 11.797 1.00 0.00 105 VAL A O 2
ATOM 3954 N N . LEU A 1 125 ? -2.408 4.567 13.598 1.00 0.00 106 LEU A N 2
ATOM 3955 C CA . LEU A 1 125 ? -3.385 5.534 13.110 1.00 0.00 106 LEU A CA 2
ATOM 3956 C C . LEU A 1 125 ? -3.006 6.049 11.727 1.00 0.00 106 LEU A C 2
ATOM 3957 O O . LEU A 1 125 ? -3.872 6.290 10.886 1.00 0.00 106 LEU A O 2
ATOM 3973 N N . SER A 1 126 ? -1.708 6.214 11.498 1.00 0.00 107 SER A N 2
ATOM 3974 C CA . SER A 1 126 ? -1.216 6.770 10.243 1.00 0.00 107 SER A CA 2
ATOM 3975 C C . SER A 1 126 ? -1.118 5.697 9.166 1.00 0.00 107 SER A C 2
ATOM 3976 O O . SER A 1 126 ? -1.289 5.977 7.980 1.00 0.00 107 SER A O 2
ATOM 3984 N N . ASP A 1 127 ? -0.844 4.467 9.587 1.00 0.00 108 ASP A N 2
ATOM 3985 C CA . ASP A 1 127 ? -0.853 3.327 8.679 1.00 0.00 108 ASP A CA 2
ATOM 3986 C C . ASP A 1 127 ? -2.254 3.060 8.142 1.00 0.00 108 ASP A C 2
ATOM 3987 O O . ASP A 1 127 ? -2.423 2.660 6.991 1.00 0.00 108 ASP A O 2
ATOM 3996 N N . ILE A 1 128 ? -3.256 3.286 8.985 1.00 0.00 109 ILE A N 2
ATOM 3997 C CA . ILE A 1 128 ? -4.649 3.163 8.569 1.00 0.00 109 ILE A CA 2
ATOM 3998 C C . ILE A 1 128 ? -4.960 4.099 7.407 1.00 0.00 109 ILE A C 2
ATOM 3999 O O . ILE A 1 128 ? -5.549 3.687 6.408 1.00 0.00 109 ILE A O 2
ATOM 4015 N N . GLY A 1 129 ? -4.562 5.358 7.545 1.00 0.00 110 GLY A N 2
ATOM 4016 C CA . GLY A 1 129 ? -4.781 6.350 6.499 1.00 0.00 110 GLY A CA 2
ATOM 4017 C C . GLY A 1 129 ? -4.029 5.984 5.227 1.00 0.00 110 GLY A C 2
ATOM 4018 O O . GLY A 1 129 ? -4.586 6.031 4.129 1.00 0.00 110 GLY A O 2
ATOM 4022 N N . VAL A 1 130 ? -2.761 5.618 5.379 1.00 0.00 111 VAL A N 2
ATOM 4023 C CA . VAL A 1 130 ? -1.911 5.305 4.236 1.00 0.00 111 VAL A CA 2
ATOM 4024 C C . VAL A 1 130 ? -2.447 4.107 3.462 1.00 0.00 111 VAL A C 2
ATOM 4025 O O . VAL A 1 130 ? -2.500 4.124 2.232 1.00 0.00 111 VAL A O 2
ATOM 4038 N N . SER A 1 131 ? -2.844 3.069 4.190 1.00 0.00 112 SER A N 2
ATOM 4039 C CA . SER A 1 131 ? -3.426 1.881 3.577 1.00 0.00 112 SER A CA 2
ATOM 4040 C C . SER A 1 131 ? -4.565 2.250 2.634 1.00 0.00 112 SER A C 2
ATOM 4041 O O . SER A 1 131 ? -4.583 1.834 1.476 1.00 0.00 112 SER A O 2
ATOM 4049 N N . ALA A 1 132 ? -5.514 3.031 3.139 1.00 0.00 113 ALA A N 2
ATOM 4050 C CA . ALA A 1 132 ? -6.653 3.466 2.340 1.00 0.00 113 ALA A CA 2
ATOM 4051 C C . ALA A 1 132 ? -6.235 4.497 1.299 1.00 0.00 113 ALA A C 2
ATOM 4052 O O . ALA A 1 132 ? -6.803 4.558 0.208 1.00 0.00 113 ALA A O 2
ATOM 4059 N N . PHE A 1 133 ? -5.238 5.305 1.641 1.00 0.00 114 PHE A N 2
ATOM 4060 C CA . PHE A 1 133 ? -4.780 6.372 0.760 1.00 0.00 114 PHE A CA 2
ATOM 4061 C C . PHE A 1 133 ? -4.345 5.821 -0.591 1.00 0.00 114 PHE A C 2
ATOM 4062 O O . PHE A 1 133 ? -4.807 6.278 -1.638 1.00 0.00 114 PHE A O 2
ATOM 4079 N N . TRP A 1 134 ? -3.453 4.837 -0.564 1.00 0.00 115 TRP A N 2
ATOM 4080 C CA . TRP A 1 134 ? -2.911 4.261 -1.789 1.00 0.00 115 TRP A CA 2
ATOM 4081 C C . TRP A 1 134 ? -3.911 3.317 -2.444 1.00 0.00 115 TRP A C 2
ATOM 4082 O O . TRP A 1 134 ? -3.977 3.222 -3.670 1.00 0.00 115 TRP A O 2
ATOM 4103 N N . ALA A 1 135 ? -4.689 2.623 -1.621 1.00 0.00 116 ALA A N 2
ATOM 4104 C CA . ALA A 1 135 ? -5.727 1.729 -2.120 1.00 0.00 116 ALA A CA 2
ATOM 4105 C C . ALA A 1 135 ? -6.724 2.478 -2.996 1.00 0.00 116 ALA A C 2
ATOM 4106 O O . ALA A 1 135 ? -7.107 1.999 -4.064 1.00 0.00 116 ALA A O 2
ATOM 4113 N N . PHE A 1 136 ? -7.140 3.653 -2.538 1.00 0.00 117 PHE A N 2
ATOM 4114 C CA . PHE A 1 136 ? -8.058 4.491 -3.300 1.00 0.00 117 PHE A CA 2
ATOM 4115 C C . PHE A 1 136 ? -7.432 4.939 -4.614 1.00 0.00 117 PHE A C 2
ATOM 4116 O O . PHE A 1 136 ? -8.019 4.767 -5.683 1.00 0.00 117 PHE A O 2
ATOM 4133 N N . LEU A 1 137 ? -6.238 5.516 -4.529 1.00 0.00 118 LEU A N 2
ATOM 4134 C CA . LEU A 1 137 ? -5.581 6.094 -5.695 1.00 0.00 118 LEU A CA 2
ATOM 4135 C C . LEU A 1 137 ? -5.320 5.037 -6.761 1.00 0.00 118 LEU A C 2
ATOM 4136 O O . LEU A 1 137 ? -5.457 5.299 -7.956 1.00 0.00 118 LEU A O 2
ATOM 4152 N N . TRP A 1 138 ? -4.944 3.840 -6.321 1.00 0.00 119 TRP A N 2
ATOM 4153 C CA . TRP A 1 138 ? -4.661 2.742 -7.237 1.00 0.00 119 TRP A CA 2
ATOM 4154 C C . TRP A 1 138 ? -5.947 2.107 -7.751 1.00 0.00 119 TRP A C 2
ATOM 4155 O O . TRP A 1 138 ? -6.013 1.653 -8.893 1.00 0.00 119 TRP A O 2
ATOM 4176 N N . PHE A 1 139 ? -6.968 2.081 -6.900 1.00 0.00 120 PHE A N 2
ATOM 4177 C CA . PHE A 1 139 ? -8.284 1.596 -7.300 1.00 0.00 120 PHE A CA 2
ATOM 4178 C C . PHE A 1 139 ? -8.795 2.337 -8.529 1.00 0.00 120 PHE A C 2
ATOM 4179 O O . PHE A 1 139 ? -9.339 1.729 -9.451 1.00 0.00 120 PHE A O 2
ATOM 4196 N N . VAL A 1 140 ? -8.617 3.654 -8.535 1.00 0.00 121 VAL A N 2
ATOM 4197 C CA . VAL A 1 140 ? -9.039 4.479 -9.662 1.00 0.00 121 VAL A CA 2
ATOM 4198 C C . VAL A 1 140 ? -8.066 4.359 -10.827 1.00 0.00 121 VAL A C 2
ATOM 4199 O O . VAL A 1 140 ? -8.466 4.071 -11.955 1.00 0.00 121 VAL A O 2
ATOM 4212 N N . GLY A 1 141 ? -6.786 4.581 -10.548 1.00 0.00 122 GLY A N 2
ATOM 4213 C CA . GLY A 1 141 ? -5.782 4.703 -11.598 1.00 0.00 122 GLY A CA 2
ATOM 4214 C C . GLY A 1 141 ? -5.659 3.410 -12.395 1.00 0.00 122 GLY A C 2
ATOM 4215 O O . GLY A 1 141 ? -5.775 3.411 -13.621 1.00 0.00 122 GLY A O 2
ATOM 4219 N N . PHE A 1 142 ? -5.426 2.307 -11.691 1.00 0.00 123 PHE A N 2
ATOM 4220 C CA . PHE A 1 142 ? -5.068 1.049 -12.335 1.00 0.00 123 PHE A CA 2
ATOM 4221 C C . PHE A 1 142 ? -6.295 0.360 -12.917 1.00 0.00 123 PHE A C 2
ATOM 4222 O O . PHE A 1 142 ? -6.188 -0.445 -13.843 1.00 0.00 123 PHE A O 2
ATOM 4239 N N . CYS A 1 143 ? -7.464 0.679 -12.368 1.00 0.00 124 CYS A N 2
ATOM 4240 C CA . CYS A 1 143 ? -8.724 0.182 -12.906 1.00 0.00 124 CYS A CA 2
ATOM 4241 C C . CYS A 1 143 ? -9.032 0.811 -14.259 1.00 0.00 124 CYS A C 2
ATOM 4242 O O . CYS A 1 143 ? -9.380 0.115 -15.212 1.00 0.00 124 CYS A O 2
ATOM 4250 N N . TYR A 1 144 ? -8.900 2.131 -14.335 1.00 0.00 125 TYR A N 2
ATOM 4251 C CA . TYR A 1 144 ? -9.024 2.840 -15.603 1.00 0.00 125 TYR A CA 2
ATOM 4252 C C . TYR A 1 144 ? -8.003 2.339 -16.616 1.00 0.00 125 TYR A C 2
ATOM 4253 O O . TYR A 1 144 ? -8.334 2.092 -17.776 1.00 0.00 125 TYR A O 2
ATOM 4271 N N . LEU A 1 145 ? -6.759 2.190 -16.172 1.00 0.00 126 LEU A N 2
ATOM 4272 C CA . LEU A 1 145 ? -5.712 1.613 -17.006 1.00 0.00 126 LEU A CA 2
ATOM 4273 C C . LEU A 1 145 ? -6.160 0.291 -17.616 1.00 0.00 126 LEU A C 2
ATOM 4274 O O . LEU A 1 145 ? -6.092 0.104 -18.831 1.00 0.00 126 LEU A O 2
ATOM 4290 N N . ALA A 1 146 ? -6.619 -0.622 -16.767 1.00 0.00 127 ALA A N 2
ATOM 4291 C CA . ALA A 1 146 ? -7.034 -1.945 -17.216 1.00 0.00 127 ALA A CA 2
ATOM 4292 C C . ALA A 1 146 ? -8.222 -1.858 -18.165 1.00 0.00 127 ALA A C 2
ATOM 4293 O O . ALA A 1 146 ? -8.257 -2.530 -19.196 1.00 0.00 127 ALA A O 2
ATOM 4300 N N . ASN A 1 147 ? -9.195 -1.023 -17.813 1.00 0.00 128 ASN A N 2
ATOM 4301 C CA . ASN A 1 147 ? -10.424 -0.907 -18.589 1.00 0.00 128 ASN A CA 2
ATOM 4302 C C . ASN A 1 147 ? -10.169 -0.220 -19.925 1.00 0.00 128 ASN A C 2
ATOM 4303 O O . ASN A 1 147 ? -10.542 -0.733 -20.979 1.00 0.00 128 ASN A O 2
ATOM 4314 N N . GLN A 1 148 ? -9.531 0.945 -19.873 1.00 0.00 129 GLN A N 2
ATOM 4315 C CA . GLN A 1 148 ? -9.230 1.707 -21.079 1.00 0.00 129 GLN A CA 2
ATOM 4316 C C . GLN A 1 148 ? -8.305 0.931 -22.005 1.00 0.00 129 GLN A C 2
ATOM 4317 O O . GLN A 1 148 ? -8.415 1.022 -23.228 1.00 0.00 129 GLN A O 2
ATOM 4331 N N . TRP A 1 149 ? -7.392 0.165 -21.416 1.00 0.00 130 TRP A N 2
ATOM 4332 C CA . TRP A 1 149 ? -6.534 -0.732 -22.182 1.00 0.00 130 TRP A CA 2
ATOM 4333 C C . TRP A 1 149 ? -7.356 -1.637 -23.092 1.00 0.00 130 TRP A C 2
ATOM 4334 O O . TRP A 1 149 ? -7.047 -1.789 -24.274 1.00 0.00 130 TRP A O 2
ATOM 4355 N N . GLN A 1 150 ? -8.404 -2.234 -22.533 1.00 0.00 131 GLN A N 2
ATOM 4356 C CA . GLN A 1 150 ? -9.244 -3.162 -23.281 1.00 0.00 131 GLN A CA 2
ATOM 4357 C C . GLN A 1 150 ? -10.154 -2.422 -24.252 1.00 0.00 131 GLN A C 2
ATOM 4358 O O . GLN A 1 150 ? -10.482 -2.932 -25.323 1.00 0.00 131 GLN A O 2
ATOM 4372 N N . VAL A 1 151 ? -10.559 -1.215 -23.872 1.00 0.00 132 VAL A N 2
ATOM 4373 C CA . VAL A 1 151 ? -11.382 -0.376 -24.735 1.00 0.00 132 VAL A CA 2
ATOM 4374 C C . VAL A 1 151 ? -10.605 0.080 -25.964 1.00 0.00 132 VAL A C 2
ATOM 4375 O O . VAL A 1 151 ? -11.118 0.048 -27.082 1.00 0.00 132 VAL A O 2
ATOM 4388 N N . SER A 1 152 ? -9.364 0.504 -25.749 1.00 0.00 133 SER A N 2
ATOM 4389 C CA . SER A 1 152 ? -8.515 0.973 -26.838 1.00 0.00 133 SER A CA 2
ATOM 4390 C C . SER A 1 152 ? -8.040 -0.185 -27.705 1.00 0.00 133 SER A C 2
ATOM 4391 O O . SER A 1 152 ? -7.747 -0.007 -28.888 1.00 0.00 133 SER A O 2
ATOM 4399 N N . LYS A 1 153 ? -7.965 -1.371 -27.111 1.00 0.00 134 LYS A N 2
ATOM 4400 C CA . LYS A 1 153 ? -7.630 -2.580 -27.853 1.00 0.00 134 LYS A CA 2
ATOM 4401 C C . LYS A 1 153 ? -8.604 -2.808 -29.003 1.00 0.00 134 LYS A C 2
ATOM 4402 O O . LYS A 1 153 ? -9.815 -2.886 -28.797 1.00 0.00 134 LYS A O 2
ATOM 4421 N N . PRO A 1 154 ? -8.067 -2.915 -30.213 1.00 0.00 135 PRO A N 2
ATOM 4422 C CA . PRO A 1 154 ? -8.884 -3.174 -31.394 1.00 0.00 135 PRO A CA 2
ATOM 4423 C C . PRO A 1 154 ? -9.708 -4.443 -31.224 1.00 0.00 135 PRO A C 2
ATOM 4424 O O . PRO A 1 154 ? -9.261 -5.407 -30.602 1.00 0.00 135 PRO A O 2
ATOM 4435 N N . LYS A 1 155 ? -10.914 -4.438 -31.781 1.00 0.00 136 LYS A N 2
ATOM 4436 C CA . LYS A 1 155 ? -11.831 -5.563 -31.635 1.00 0.00 136 LYS A CA 2
ATOM 4437 C C . LYS A 1 155 ? -11.197 -6.857 -32.128 1.00 0.00 136 LYS A C 2
ATOM 4438 O O . LYS A 1 155 ? -10.752 -6.944 -33.273 1.00 0.00 136 LYS A O 2
ATOM 4457 N N . ASP A 1 156 ? -11.161 -7.861 -31.259 1.00 0.00 137 ASP A N 2
ATOM 4458 C CA . ASP A 1 156 ? -10.671 -9.183 -31.635 1.00 0.00 137 ASP A CA 2
ATOM 4459 C C . ASP A 1 156 ? -9.228 -9.119 -32.116 1.00 0.00 137 ASP A C 2
ATOM 4460 O O . ASP A 1 156 ? -8.843 -9.820 -33.051 1.00 0.00 137 ASP A O 2
ATOM 4469 N N . ASN A 1 157 ? -8.431 -8.273 -31.471 1.00 0.00 138 ASN A N 2
ATOM 4470 C CA . ASN A 1 157 ? -6.993 -8.242 -31.709 1.00 0.00 138 ASN A CA 2
ATOM 4471 C C . ASN A 1 157 ? -6.284 -9.350 -30.944 1.00 0.00 138 ASN A C 2
ATOM 4472 O O . ASN A 1 157 ? -6.327 -9.394 -29.714 1.00 0.00 138 ASN A O 2
ATOM 4483 N N . PRO A 1 158 ? -5.629 -10.245 -31.677 1.00 0.00 139 PRO A N 2
ATOM 4484 C CA . PRO A 1 158 ? -4.915 -11.360 -31.068 1.00 0.00 139 PRO A CA 2
ATOM 4485 C C . PRO A 1 158 ? -3.940 -10.875 -30.003 1.00 0.00 139 PRO A C 2
ATOM 4486 O O . PRO A 1 158 ? -3.736 -11.537 -28.987 1.00 0.00 139 PRO A O 2
ATOM 4497 N N . LEU A 1 159 ? -3.340 -9.714 -30.242 1.00 0.00 140 LEU A N 2
ATOM 4498 C CA . LEU A 1 159 ? -2.324 -9.176 -29.345 1.00 0.00 140 LEU A CA 2
ATOM 4499 C C . LEU A 1 159 ? -2.877 -8.026 -28.514 1.00 0.00 140 LEU A C 2
ATOM 4500 O O . LEU A 1 159 ? -3.814 -7.342 -28.928 1.00 0.00 140 LEU A O 2
ATOM 4516 N N . ASN A 1 160 ? -2.293 -7.817 -27.339 1.00 0.00 141 ASN A N 2
ATOM 4517 C CA . ASN A 1 160 ? -2.713 -6.735 -26.457 1.00 0.00 141 ASN A CA 2
ATOM 4518 C C . ASN A 1 160 ? -1.852 -5.494 -26.658 1.00 0.00 141 ASN A C 2
ATOM 4519 O O . ASN A 1 160 ? -0.679 -5.592 -27.016 1.00 0.00 141 ASN A O 2
ATOM 4530 N N . GLU A 1 161 ? -2.444 -4.327 -26.426 1.00 0.00 142 GLU A N 2
ATOM 4531 C CA . GLU A 1 161 ? -1.716 -3.067 -26.525 1.00 0.00 142 GLU A CA 2
ATOM 4532 C C . GLU A 1 161 ? -0.849 -2.834 -25.295 1.00 0.00 142 GLU A C 2
ATOM 4533 O O . GLU A 1 161 ? -1.144 -1.971 -24.468 1.00 0.00 142 GLU A O 2
ATOM 4545 N N . GLY A 1 162 ? 0.224 -3.609 -25.178 1.00 0.00 143 GLY A N 2
ATOM 4546 C CA . GLY A 1 162 ? 1.122 -3.507 -24.035 1.00 0.00 143 GLY A CA 2
ATOM 4547 C C . GLY A 1 162 ? 1.794 -4.842 -23.741 1.00 0.00 143 GLY A C 2
ATOM 4548 O O . GLY A 1 162 ? 1.420 -5.873 -24.302 1.00 0.00 143 GLY A O 2
ATOM 4552 N N . THR A 1 163 ? 2.787 -4.818 -22.858 1.00 0.00 144 THR A N 2
ATOM 4553 C CA . THR A 1 163 ? 3.537 -6.020 -22.516 1.00 0.00 144 THR A CA 2
ATOM 4554 C C . THR A 1 163 ? 2.858 -6.792 -21.391 1.00 0.00 144 THR A C 2
ATOM 4555 O O . THR A 1 163 ? 1.955 -6.279 -20.730 1.00 0.00 144 THR A O 2
ATOM 4566 N N . ASP A 1 164 ? 3.297 -8.028 -21.181 1.00 0.00 145 ASP A N 2
ATOM 4567 C CA . ASP A 1 164 ? 2.804 -8.837 -20.072 1.00 0.00 145 ASP A CA 2
ATOM 4568 C C . ASP A 1 164 ? 3.309 -8.305 -18.736 1.00 0.00 145 ASP A C 2
ATOM 4569 O O . ASP A 1 164 ? 2.724 -8.579 -17.688 1.00 0.00 145 ASP A O 2
ATOM 4578 N N . ALA A 1 165 ? 4.398 -7.546 -18.780 1.00 0.00 146 ALA A N 2
ATOM 4579 C CA . ALA A 1 165 ? 4.906 -6.864 -17.596 1.00 0.00 146 ALA A CA 2
ATOM 4580 C C . ALA A 1 165 ? 3.901 -5.845 -17.074 1.00 0.00 146 ALA A C 2
ATOM 4581 O O . ALA A 1 165 ? 3.655 -5.764 -15.870 1.00 0.00 146 ALA A O 2
ATOM 4588 N N . ALA A 1 166 ? 3.324 -5.070 -17.985 1.00 0.00 147 ALA A N 2
ATOM 4589 C CA . ALA A 1 166 ? 2.276 -4.121 -17.630 1.00 0.00 147 ALA A CA 2
ATOM 4590 C C . ALA A 1 166 ? 1.029 -4.839 -17.132 1.00 0.00 147 ALA A C 2
ATOM 4591 O O . ALA A 1 166 ? 0.395 -4.406 -16.169 1.00 0.00 147 ALA A O 2
ATOM 4598 N N . ARG A 1 167 ? 0.680 -5.938 -17.793 1.00 0.00 148 ARG A N 2
ATOM 4599 C CA . ARG A 1 167 ? -0.456 -6.753 -17.380 1.00 0.00 148 ARG A CA 2
ATOM 4600 C C . ARG A 1 167 ? -0.261 -7.294 -15.970 1.00 0.00 148 ARG A C 2
ATOM 4601 O O . ARG A 1 167 ? -1.187 -7.287 -15.158 1.00 0.00 148 ARG A O 2
ATOM 4622 N N . ALA A 1 168 ? 0.948 -7.764 -15.684 1.00 0.00 149 ALA A N 2
ATOM 4623 C CA . ALA A 1 168 ? 1.292 -8.229 -14.345 1.00 0.00 149 ALA A CA 2
ATOM 4624 C C . ALA A 1 168 ? 1.263 -7.084 -13.341 1.00 0.00 149 ALA A C 2
ATOM 4625 O O . ALA A 1 168 ? 0.799 -7.246 -12.212 1.00 0.00 149 ALA A O 2
ATOM 4632 N N . ALA A 1 169 ? 1.763 -5.925 -13.757 1.00 0.00 150 ALA A N 2
ATOM 4633 C CA . ALA A 1 169 ? 1.773 -4.743 -12.904 1.00 0.00 150 ALA A CA 2
ATOM 4634 C C . ALA A 1 169 ? 0.364 -4.372 -12.460 1.00 0.00 150 ALA A C 2
ATOM 4635 O O . ALA A 1 169 ? 0.144 -3.995 -11.309 1.00 0.00 150 ALA A O 2
ATOM 4642 N N . ILE A 1 170 ? -0.589 -4.483 -13.379 1.00 0.00 151 ILE A N 2
ATOM 4643 C CA . ILE A 1 170 ? -1.994 -4.259 -13.058 1.00 0.00 151 ILE A CA 2
ATOM 4644 C C . ILE A 1 170 ? -2.487 -5.257 -12.020 1.00 0.00 151 ILE A C 2
ATOM 4645 O O . ILE A 1 170 ? -3.150 -4.885 -11.052 1.00 0.00 151 ILE A O 2
ATOM 4661 N N . ALA A 1 171 ? -2.157 -6.528 -12.224 1.00 0.00 152 ALA A N 2
ATOM 4662 C CA . ALA A 1 171 ? -2.525 -7.577 -11.281 1.00 0.00 152 ALA A CA 2
ATOM 4663 C C . ALA A 1 171 ? -1.934 -7.309 -9.902 1.00 0.00 152 ALA A C 2
ATOM 4664 O O . ALA A 1 171 ? -2.615 -7.450 -8.887 1.00 0.00 152 ALA A O 2
ATOM 4671 N N . PHE A 1 172 ? -0.663 -6.923 -9.873 1.00 0.00 153 PHE A N 2
ATOM 4672 C CA . PHE A 1 172 ? 0.038 -6.687 -8.618 1.00 0.00 153 PHE A CA 2
ATOM 4673 C C . PHE A 1 172 ? -0.511 -5.457 -7.905 1.00 0.00 153 PHE A C 2
ATOM 4674 O O . PHE A 1 172 ? -0.535 -5.400 -6.675 1.00 0.00 153 PHE A O 2
ATOM 4691 N N . SER A 1 173 ? -0.948 -4.474 -8.684 1.00 0.00 154 SER A N 2
ATOM 4692 C CA . SER A 1 173 ? -1.556 -3.270 -8.128 1.00 0.00 154 SER A CA 2
ATOM 4693 C C . SER A 1 173 ? -2.909 -3.576 -7.499 1.00 0.00 154 SER A C 2
ATOM 4694 O O . SER A 1 173 ? -3.296 -2.959 -6.507 1.00 0.00 154 SER A O 2
ATOM 4702 N N . PHE A 1 174 ? -3.624 -4.534 -8.081 1.00 0.00 155 PHE A N 2
ATOM 4703 C CA . PHE A 1 174 ? -4.892 -4.989 -7.523 1.00 0.00 155 PHE A CA 2
ATOM 4704 C C . PHE A 1 174 ? -4.671 -5.842 -6.280 1.00 0.00 155 PHE A C 2
ATOM 4705 O O . PHE A 1 174 ? -5.464 -5.802 -5.340 1.00 0.00 155 PHE A O 2
ATOM 4722 N N . PHE A 1 175 ? -3.590 -6.614 -6.282 1.00 0.00 156 PHE A N 2
ATOM 4723 C CA . PHE A 1 175 ? -3.200 -7.391 -5.112 1.00 0.00 156 PHE A CA 2
ATOM 4724 C C . PHE A 1 175 ? -2.799 -6.483 -3.956 1.00 0.00 156 PHE A C 2
ATOM 4725 O O . PHE A 1 175 ? -3.106 -6.765 -2.798 1.00 0.00 156 PHE A O 2
ATOM 4742 N N . SER A 1 176 ? -2.111 -5.393 -4.278 1.00 0.00 157 SER A N 2
ATOM 4743 C CA . SER A 1 176 ? -1.740 -4.398 -3.279 1.00 0.00 157 SER A CA 2
ATOM 4744 C C . SER A 1 176 ? -2.973 -3.779 -2.632 1.00 0.00 157 SER A C 2
ATOM 4745 O O . SER A 1 176 ? -3.037 -3.632 -1.412 1.00 0.00 157 SER A O 2
ATOM 4753 N N . ILE A 1 177 ? -3.950 -3.420 -3.458 1.00 0.00 158 ILE A N 2
ATOM 4754 C CA . ILE A 1 177 ? -5.206 -2.868 -2.964 1.00 0.00 158 ILE A CA 2
ATOM 4755 C C . ILE A 1 177 ? -5.898 -3.838 -2.016 1.00 0.00 158 ILE A C 2
ATOM 4756 O O . ILE A 1 177 ? -6.364 -3.449 -0.944 1.00 0.00 158 ILE A O 2
ATOM 4772 N N . PHE A 1 178 ? -5.963 -5.104 -2.415 1.00 0.00 159 PHE A N 2
ATOM 4773 C CA . PHE A 1 178 ? -6.587 -6.135 -1.594 1.00 0.00 159 PHE A CA 2
ATOM 4774 C C . PHE A 1 178 ? -5.945 -6.203 -0.214 1.00 0.00 159 PHE A C 2
ATOM 4775 O O . PHE A 1 178 ? -6.633 -6.149 0.804 1.00 0.00 159 PHE A O 2
ATOM 4792 N N . THR A 1 179 ? -4.622 -6.323 -0.188 1.00 0.00 160 THR A N 2
ATOM 4793 C CA . THR A 1 179 ? -3.890 -6.465 1.065 1.00 0.00 160 THR A CA 2
ATOM 4794 C C . THR A 1 179 ? -3.938 -5.179 1.880 1.00 0.00 160 THR A C 2
ATOM 4795 O O . THR A 1 179 ? -3.907 -5.210 3.110 1.00 0.00 160 THR A O 2
ATOM 4806 N N . TRP A 1 180 ? -4.015 -4.047 1.187 1.00 0.00 161 TRP A N 2
ATOM 4807 C CA . TRP A 1 180 ? -4.089 -2.749 1.845 1.00 0.00 161 TRP A CA 2
ATOM 4808 C C . TRP A 1 180 ? -5.397 -2.592 2.609 1.00 0.00 161 TRP A C 2
ATOM 4809 O O . TRP A 1 180 ? -5.433 -1.994 3.684 1.00 0.00 161 TRP A O 2
ATOM 4830 N N . SER A 1 181 ? -6.473 -3.134 2.046 1.00 0.00 162 SER A N 2
ATOM 4831 C CA . SER A 1 181 ? -7.772 -3.120 2.708 1.00 0.00 162 SER A CA 2
ATOM 4832 C C . SER A 1 181 ? -7.778 -4.031 3.929 1.00 0.00 162 SER A C 2
ATOM 4833 O O . SER A 1 181 ? -8.513 -3.795 4.888 1.00 0.00 162 SER A O 2
ATOM 4841 N N . LEU A 1 182 ? -6.954 -5.072 3.888 1.00 0.00 163 LEU A N 2
ATOM 4842 C CA . LEU A 1 182 ? -6.808 -5.979 5.021 1.00 0.00 163 LEU A CA 2
ATOM 4843 C C . LEU A 1 182 ? -5.997 -5.337 6.139 1.00 0.00 163 LEU A C 2
ATOM 4844 O O . LEU A 1 182 ? -6.344 -5.450 7.315 1.00 0.00 163 LEU A O 2
ATOM 4860 N N . THR A 1 183 ? -4.913 -4.665 5.766 1.00 0.00 164 THR A N 2
ATOM 4861 C CA . THR A 1 183 ? -4.053 -3.999 6.737 1.00 0.00 164 THR A CA 2
ATOM 4862 C C . THR A 1 183 ? -4.774 -2.834 7.404 1.00 0.00 164 THR A C 2
ATOM 4863 O O . THR A 1 183 ? -4.533 -2.530 8.573 1.00 0.00 164 THR A O 2
ATOM 4874 N N . ALA A 1 184 ? -5.659 -2.185 6.655 1.00 0.00 165 ALA A N 2
ATOM 4875 C CA . ALA A 1 184 ? -6.490 -1.119 7.202 1.00 0.00 165 ALA A CA 2
ATOM 4876 C C . ALA A 1 184 ? -7.423 -1.647 8.283 1.00 0.00 165 ALA A C 2
ATOM 4877 O O . ALA A 1 184 ? -7.475 -1.108 9.390 1.00 0.00 165 ALA A O 2
ATOM 4884 N N . ALA A 1 185 ? -8.158 -2.706 7.958 1.00 0.00 166 ALA A N 2
ATOM 4885 C CA . ALA A 1 185 ? -9.116 -3.288 8.891 1.00 0.00 166 ALA A CA 2
ATOM 4886 C C . ALA A 1 185 ? -8.422 -3.790 10.152 1.00 0.00 166 ALA A C 2
ATOM 4887 O O . ALA A 1 185 ? -8.883 -3.541 11.265 1.00 0.00 166 ALA A O 2
ATOM 4894 N N . LEU A 1 186 ? -7.313 -4.498 9.968 1.00 0.00 167 LEU A N 2
ATOM 4895 C CA . LEU A 1 186 ? -6.573 -5.065 11.089 1.00 0.00 167 LEU A CA 2
ATOM 4896 C C . LEU A 1 186 ? -5.958 -3.973 11.953 1.00 0.00 167 LEU A C 2
ATOM 4897 O O . LEU A 1 186 ? -5.923 -4.085 13.179 1.00 0.00 167 LEU A O 2
ATOM 4913 N N . ALA A 1 187 ? -5.475 -2.917 11.309 1.00 0.00 168 ALA A N 2
ATOM 4914 C CA . ALA A 1 187 ? -4.878 -1.792 12.019 1.00 0.00 168 ALA A CA 2
ATOM 4915 C C . ALA A 1 187 ? -5.901 -1.095 12.906 1.00 0.00 168 ALA A C 2
ATOM 4916 O O . ALA A 1 187 ? -5.605 -0.730 14.044 1.00 0.00 168 ALA A O 2
ATOM 4923 N N . VAL A 1 188 ? -7.107 -0.912 12.379 1.00 0.00 169 VAL A N 2
ATOM 4924 C CA . VAL A 1 188 ? -8.190 -0.298 13.138 1.00 0.00 169 VAL A CA 2
ATOM 4925 C C . VAL A 1 188 ? -8.533 -1.123 14.373 1.00 0.00 169 VAL A C 2
ATOM 4926 O O . VAL A 1 188 ? -8.706 -0.581 15.464 1.00 0.00 169 VAL A O 2
ATOM 4939 N N . ARG A 1 189 ? -8.631 -2.436 14.192 1.00 0.00 170 ARG A N 2
ATOM 4940 C CA . ARG A 1 189 ? -8.956 -3.337 15.291 1.00 0.00 170 ARG A CA 2
ATOM 4941 C C . ARG A 1 189 ? -7.922 -3.244 16.404 1.00 0.00 170 ARG A C 2
ATOM 4942 O O . ARG A 1 189 ? -8.270 -3.149 17.582 1.00 0.00 170 ARG A O 2
ATOM 4963 N N . ARG A 1 190 ? -6.648 -3.269 16.027 1.00 0.00 171 ARG A N 2
ATOM 4964 C CA . ARG A 1 190 ? -5.560 -3.229 16.996 1.00 0.00 171 ARG A CA 2
ATOM 4965 C C . ARG A 1 190 ? -5.384 -1.828 17.568 1.00 0.00 171 ARG A C 2
ATOM 4966 O O . ARG A 1 190 ? -4.979 -1.663 18.719 1.00 0.00 171 ARG A O 2
ATOM 4987 N N . PHE A 1 191 ? -5.689 -0.821 16.758 1.00 0.00 172 PHE A N 2
ATOM 4988 C CA . PHE A 1 191 ? -5.703 0.561 17.223 1.00 0.00 172 PHE A CA 2
ATOM 4989 C C . PHE A 1 191 ? -6.641 0.734 18.411 1.00 0.00 172 PHE A C 2
ATOM 4990 O O . PHE A 1 191 ? -6.284 1.358 19.410 1.00 0.00 172 PHE A O 2
ATOM 5007 N N . LYS A 1 192 ? -7.841 0.175 18.297 1.00 0.00 173 LYS A N 2
ATOM 5008 C CA . LYS A 1 192 ? -8.813 0.218 19.383 1.00 0.00 173 LYS A CA 2
ATOM 5009 C C . LYS A 1 192 ? -8.284 -0.490 20.623 1.00 0.00 173 LYS A C 2
ATOM 5010 O O . LYS A 1 192 ? -8.552 -0.072 21.749 1.00 0.00 173 LYS A O 2
ATOM 5029 N N . ASP A 1 193 ? -7.534 -1.566 20.410 1.00 0.00 174 ASP A N 2
ATOM 5030 C CA . ASP A 1 193 ? -6.915 -2.298 21.508 1.00 0.00 174 ASP A CA 2
ATOM 5031 C C . ASP A 1 193 ? -5.836 -1.464 22.186 1.00 0.00 174 ASP A C 2
ATOM 5032 O O . ASP A 1 193 ? -5.674 -1.515 23.405 1.00 0.00 174 ASP A O 2
ATOM 5041 N N . LEU A 1 194 ? -5.099 -0.698 21.389 1.00 0.00 175 LEU A N 2
ATOM 5042 C CA . LEU A 1 194 ? -4.071 0.191 21.917 1.00 0.00 175 LEU A CA 2
ATOM 5043 C C . LEU A 1 194 ? -4.688 1.352 22.686 1.00 0.00 175 LEU A C 2
ATOM 5044 O O . LEU A 1 194 ? -4.143 1.801 23.694 1.00 0.00 175 LEU A O 2
ATOM 5060 N N . SER A 1 195 ? -5.830 1.834 22.206 1.00 0.00 176 SER A N 2
ATOM 5061 C CA . SER A 1 195 ? -6.515 2.953 22.839 1.00 0.00 176 SER A CA 2
ATOM 5062 C C . SER A 1 195 ? -7.087 2.554 24.193 1.00 0.00 176 SER A C 2
ATOM 5063 O O . SER A 1 195 ? -6.373 2.511 25.157 1.00 0.00 176 SER A O 2
ATOM 5071 N N . ASP A 1 35 ? -3.508 -6.188 24.204 1.00 0.00 16 ASP A N 3
ATOM 5072 C CA . ASP A 1 35 ? -2.075 -6.345 24.418 1.00 0.00 16 ASP A CA 3
ATOM 5073 C C . ASP A 1 35 ? -1.288 -5.982 23.165 1.00 0.00 16 ASP A C 3
ATOM 5074 O O . ASP A 1 35 ? -1.431 -6.622 22.124 1.00 0.00 16 ASP A O 3
ATOM 5083 N N . PRO A 1 36 ? -0.457 -4.951 23.272 1.00 0.00 17 PRO A N 3
ATOM 5084 C CA . PRO A 1 36 ? 0.290 -4.446 22.125 1.00 0.00 17 PRO A CA 3
ATOM 5085 C C . PRO A 1 36 ? 1.360 -5.437 21.687 1.00 0.00 17 PRO A C 3
ATOM 5086 O O . PRO A 1 36 ? 1.885 -5.346 20.577 1.00 0.00 17 PRO A O 3
ATOM 5097 N N . TYR A 1 37 ? 1.679 -6.383 22.563 1.00 0.00 18 TYR A N 3
ATOM 5098 C CA . TYR A 1 37 ? 2.648 -7.426 22.247 1.00 0.00 18 TYR A CA 3
ATOM 5099 C C . TYR A 1 37 ? 1.985 -8.593 21.525 1.00 0.00 18 TYR A C 3
ATOM 5100 O O . TYR A 1 37 ? 2.639 -9.578 21.186 1.00 0.00 18 TYR A O 3
ATOM 5118 N N . THR A 1 38 ? 0.682 -8.474 21.292 1.00 0.00 19 THR A N 3
ATOM 5119 C CA . THR A 1 38 ? -0.025 -9.392 20.406 1.00 0.00 19 THR A CA 3
ATOM 5120 C C . THR A 1 38 ? -0.515 -8.679 19.152 1.00 0.00 19 THR A C 3
ATOM 5121 O O . THR A 1 38 ? -0.888 -9.319 18.169 1.00 0.00 19 THR A O 3
ATOM 5132 N N . LEU A 1 39 ? -0.514 -7.351 19.194 1.00 0.00 20 LEU A N 3
ATOM 5133 C CA . LEU A 1 39 ? -0.856 -6.548 18.027 1.00 0.00 20 LEU A CA 3
ATOM 5134 C C . LEU A 1 39 ? 0.250 -6.597 16.980 1.00 0.00 20 LEU A C 3
ATOM 5135 O O . LEU A 1 39 ? 0.002 -6.399 15.791 1.00 0.00 20 LEU A O 3
ATOM 5151 N N . VAL A 1 40 ? 1.472 -6.860 17.431 1.00 0.00 21 VAL A N 3
ATOM 5152 C CA . VAL A 1 40 ? 2.592 -7.083 16.523 1.00 0.00 21 VAL A CA 3
ATOM 5153 C C . VAL A 1 40 ? 2.466 -8.426 15.813 1.00 0.00 21 VAL A C 3
ATOM 5154 O O . VAL A 1 40 ? 3.022 -8.621 14.733 1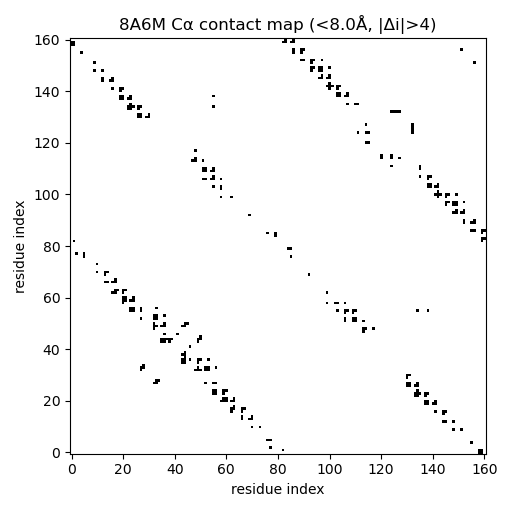.00 0.00 21 VAL A O 3
ATOM 5167 N N . ARG A 1 41 ? 1.734 -9.348 16.428 1.00 0.00 22 ARG A N 3
ATOM 5168 C CA . ARG A 1 41 ? 1.523 -10.670 15.849 1.00 0.00 22 ARG A CA 3
ATOM 5169 C C . ARG A 1 41 ? 0.295 -10.687 14.948 1.00 0.00 22 ARG A C 3
ATOM 5170 O O . ARG A 1 41 ? -0.676 -11.392 15.220 1.00 0.00 22 ARG A O 3
ATOM 5191 N N . GLN A 1 42 ? 0.345 -9.905 13.875 1.00 0.00 23 GLN A N 3
ATOM 5192 C CA . GLN A 1 42 ? -0.793 -9.772 12.972 1.00 0.00 23 GLN A CA 3
ATOM 5193 C C . GLN A 1 42 ? -0.366 -9.947 11.520 1.00 0.00 23 GLN A C 3
ATOM 5194 O O . GLN A 1 42 ? 0.814 -9.825 11.191 1.00 0.00 23 GLN A O 3
ATOM 5208 N N . PRO A 1 43 ? -1.333 -10.233 10.655 1.00 0.00 24 PRO A N 3
ATOM 5209 C CA . PRO A 1 43 ? -1.044 -10.574 9.267 1.00 0.00 24 PRO A CA 3
ATOM 5210 C C . PRO A 1 43 ? -0.326 -9.433 8.557 1.00 0.00 24 PRO A C 3
ATOM 5211 O O . PRO A 1 43 ? 0.392 -9.650 7.581 1.00 0.00 24 PRO A O 3
ATOM 5222 N N . HIS A 1 44 ? -0.524 -8.217 9.054 1.00 0.00 25 HIS A N 3
ATOM 5223 C CA . HIS A 1 44 ? -0.027 -7.023 8.379 1.00 0.00 25 HIS A CA 3
ATOM 5224 C C . HIS A 1 44 ? 1.495 -7.018 8.319 1.00 0.00 25 HIS A C 3
ATOM 5225 O O . HIS A 1 44 ? 2.091 -6.325 7.495 1.00 0.00 25 HIS A O 3
ATOM 5237 N N . THR A 1 45 ? 2.119 -7.795 9.198 1.00 0.00 26 THR A N 3
ATOM 5238 C CA . THR A 1 45 ? 3.571 -7.928 9.208 1.00 0.00 26 THR A CA 3
ATOM 5239 C C . THR A 1 45 ? 4.073 -8.574 7.922 1.00 0.00 26 THR A C 3
ATOM 5240 O O . THR A 1 45 ? 5.219 -8.370 7.520 1.00 0.00 26 THR A O 3
ATOM 5251 N N . ILE A 1 46 ? 3.209 -9.353 7.281 1.00 0.00 27 ILE A N 3
ATOM 5252 C CA . ILE A 1 46 ? 3.531 -9.954 5.992 1.00 0.00 27 ILE A CA 3
ATOM 5253 C C . ILE A 1 46 ? 3.007 -9.105 4.841 1.00 0.00 27 ILE A C 3
ATOM 5254 O O . ILE A 1 46 ? 3.651 -8.989 3.800 1.00 0.00 27 ILE A O 3
ATOM 5270 N N . LEU A 1 47 ? 1.833 -8.513 5.036 1.00 0.00 28 LEU A N 3
ATOM 5271 C CA . LEU A 1 47 ? 1.198 -7.708 3.999 1.00 0.00 28 LEU A CA 3
ATOM 5272 C C . LEU A 1 47 ? 2.057 -6.503 3.636 1.00 0.00 28 LEU A C 3
ATOM 5273 O O . LEU A 1 47 ? 2.080 -6.069 2.484 1.00 0.00 28 LEU A O 3
ATOM 5289 N N . ARG A 1 48 ? 2.760 -5.965 4.626 1.00 0.00 29 ARG A N 3
ATOM 5290 C CA . ARG A 1 48 ? 3.719 -4.891 4.390 1.00 0.00 29 ARG A CA 3
ATOM 5291 C C . ARG A 1 48 ? 4.788 -5.317 3.392 1.00 0.00 29 ARG A C 3
ATOM 5292 O O . ARG A 1 48 ? 5.195 -4.537 2.532 1.00 0.00 29 ARG A O 3
ATOM 5313 N N . VAL A 1 49 ? 5.239 -6.562 3.511 1.00 0.00 30 VAL A N 3
ATOM 5314 C CA . VAL A 1 49 ? 6.232 -7.108 2.593 1.00 0.00 30 VAL A CA 3
ATOM 5315 C C . VAL A 1 49 ? 5.628 -7.364 1.219 1.00 0.00 30 VAL A C 3
ATOM 5316 O O . VAL A 1 49 ? 6.257 -7.096 0.194 1.00 0.00 30 VAL A O 3
ATOM 5329 N N . VAL A 1 50 ? 4.405 -7.884 1.202 1.00 0.00 31 VAL A N 3
ATOM 5330 C CA . VAL A 1 50 ? 3.712 -8.172 -0.048 1.00 0.00 31 VAL A CA 3
ATOM 5331 C C . VAL A 1 50 ? 3.580 -6.921 -0.906 1.00 0.00 31 VAL A C 3
ATOM 5332 O O . VAL A 1 50 ? 3.907 -6.934 -2.094 1.00 0.00 31 VAL A O 3
ATOM 5345 N N . SER A 1 51 ? 3.099 -5.842 -0.300 1.00 0.00 32 SER A N 3
ATOM 5346 C CA . SER A 1 51 ? 2.892 -4.589 -1.015 1.00 0.00 32 SER A CA 3
ATOM 5347 C C . SER A 1 51 ? 4.219 -3.942 -1.391 1.00 0.00 32 SER A C 3
ATOM 5348 O O . SER A 1 51 ? 4.328 -3.279 -2.422 1.00 0.00 32 SER A O 3
ATOM 5356 N N . TRP A 1 52 ? 5.227 -4.140 -0.548 1.00 0.00 33 TRP A N 3
ATOM 5357 C CA . TRP A 1 52 ? 6.576 -3.670 -0.842 1.00 0.00 33 TRP A CA 3
ATOM 5358 C C . TRP A 1 52 ? 7.069 -4.213 -2.177 1.00 0.00 33 TRP A C 3
ATOM 5359 O O . TRP A 1 52 ? 7.550 -3.460 -3.024 1.00 0.00 33 TRP A O 3
ATOM 5380 N N . LEU A 1 53 ? 6.947 -5.523 -2.358 1.00 0.00 34 LEU A N 3
ATOM 5381 C CA . LEU A 1 53 ? 7.382 -6.169 -3.591 1.00 0.00 34 LEU A CA 3
ATOM 5382 C C . LEU A 1 53 ? 6.520 -5.739 -4.772 1.00 0.00 34 LEU A C 3
ATOM 5383 O O . LEU A 1 53 ? 7.034 -5.339 -5.816 1.00 0.00 34 LEU A O 3
ATOM 5399 N N . PHE A 1 54 ? 5.205 -5.825 -4.600 1.00 0.00 35 PHE A N 3
ATOM 5400 C CA . PHE A 1 54 ? 4.269 -5.482 -5.665 1.00 0.00 35 PHE A CA 3
ATOM 5401 C C . PHE A 1 54 ? 4.506 -4.067 -6.173 1.00 0.00 35 PHE A C 3
ATOM 5402 O O . PHE A 1 54 ? 4.449 -3.810 -7.375 1.00 0.00 35 PHE A O 3
ATOM 5419 N N . SER A 1 55 ? 4.773 -3.149 -5.249 1.00 0.00 36 SER A N 3
ATOM 5420 C CA . SER A 1 55 ? 5.065 -1.766 -5.604 1.00 0.00 36 SER A CA 3
ATOM 5421 C C . SER A 1 55 ? 6.254 -1.680 -6.552 1.00 0.00 36 SER A C 3
ATOM 5422 O O . SER A 1 55 ? 6.242 -0.909 -7.511 1.00 0.00 36 SER A O 3
ATOM 5430 N N . ILE A 1 56 ? 7.282 -2.476 -6.277 1.00 0.00 37 ILE A N 3
ATOM 5431 C CA . ILE A 1 56 ? 8.458 -2.534 -7.136 1.00 0.00 37 ILE A CA 3
ATOM 5432 C C . ILE A 1 56 ? 8.108 -3.081 -8.514 1.00 0.00 37 ILE A C 3
ATOM 5433 O O . ILE A 1 56 ? 8.488 -2.508 -9.535 1.00 0.00 37 ILE A O 3
ATOM 5449 N N . VAL A 1 57 ? 7.380 -4.193 -8.536 1.00 0.00 38 VAL A N 3
ATOM 5450 C CA . VAL A 1 57 ? 7.078 -4.885 -9.783 1.00 0.00 38 VAL A CA 3
ATOM 5451 C C . VAL A 1 57 ? 6.205 -4.029 -10.692 1.00 0.00 38 VAL A C 3
ATOM 5452 O O . VAL A 1 57 ? 6.462 -3.916 -11.890 1.00 0.00 38 VAL A O 3
ATOM 5465 N N . VAL A 1 58 ? 5.170 -3.428 -10.114 1.00 0.00 39 VAL A N 3
ATOM 5466 C CA . VAL A 1 58 ? 4.260 -2.575 -10.869 1.00 0.00 39 VAL A CA 3
ATOM 5467 C C . VAL A 1 58 ? 5.001 -1.406 -11.505 1.00 0.00 39 VAL A C 3
ATOM 5468 O O . VAL A 1 58 ? 4.819 -1.111 -12.686 1.00 0.00 39 VAL A O 3
ATOM 5481 N N . PHE A 1 59 ? 5.839 -0.743 -10.715 1.00 0.00 40 PHE A N 3
ATOM 5482 C CA . PHE A 1 59 ? 6.647 0.365 -11.212 1.00 0.00 40 PHE A CA 3
ATOM 5483 C C . PHE A 1 59 ? 7.479 -0.058 -12.416 1.00 0.00 40 PHE A C 3
ATOM 5484 O O . PHE A 1 59 ? 7.374 0.529 -13.493 1.00 0.00 40 PHE A O 3
ATOM 5501 N N . GLY A 1 60 ? 8.307 -1.079 -12.226 1.00 0.00 41 GLY A N 3
ATOM 5502 C CA . GLY A 1 60 ? 9.240 -1.511 -13.261 1.00 0.00 41 GLY A CA 3
ATOM 5503 C C . GLY A 1 60 ? 8.502 -1.976 -14.509 1.00 0.00 41 GLY A C 3
ATOM 5504 O O . GLY A 1 60 ? 8.899 -1.661 -15.630 1.00 0.00 41 GLY A O 3
ATOM 5508 N N . SER A 1 61 ? 7.425 -2.728 -14.307 1.00 0.00 42 SER A N 3
ATOM 5509 C CA . SER A 1 61 ? 6.694 -3.334 -15.414 1.00 0.00 42 SER A CA 3
ATOM 5510 C C . SER A 1 61 ? 6.070 -2.271 -16.309 1.00 0.00 42 SER A C 3
ATOM 5511 O O . SER A 1 61 ? 6.093 -2.385 -17.535 1.00 0.00 42 SER A O 3
ATOM 5519 N N . ILE A 1 62 ? 5.509 -1.238 -15.689 1.00 0.00 43 ILE A N 3
ATOM 5520 C CA . ILE A 1 62 ? 4.882 -0.149 -16.428 1.00 0.00 43 ILE A CA 3
ATOM 5521 C C . ILE A 1 62 ? 5.920 0.683 -17.170 1.00 0.00 43 ILE A C 3
ATOM 5522 O O . ILE A 1 62 ? 5.745 1.009 -18.344 1.00 0.00 43 ILE A O 3
ATOM 5538 N N . VAL A 1 63 ? 7.003 1.023 -16.479 1.00 0.00 44 VAL A N 3
ATOM 5539 C CA . VAL A 1 63 ? 8.088 1.787 -17.081 1.00 0.00 44 VAL A CA 3
ATOM 5540 C C . VAL A 1 63 ? 8.624 1.095 -18.327 1.00 0.00 44 VAL A C 3
ATOM 5541 O O . VAL A 1 63 ? 8.962 1.747 -19.315 1.00 0.00 44 VAL A O 3
ATOM 5554 N N . ASN A 1 64 ? 8.700 -0.231 -18.275 1.00 0.00 45 ASN A N 3
ATOM 5555 C CA . ASN A 1 64 ? 9.224 -1.013 -19.388 1.00 0.00 45 ASN A CA 3
ATOM 5556 C C . ASN A 1 64 ? 8.155 -1.244 -20.450 1.00 0.00 45 ASN A C 3
ATOM 5557 O O . ASN A 1 64 ? 8.309 -0.832 -21.599 1.00 0.00 45 ASN A O 3
ATOM 5568 N N . GLU A 1 65 ? 7.073 -1.907 -20.058 1.00 0.00 46 GLU A N 3
ATOM 5569 C CA . GLU A 1 65 ? 6.054 -2.340 -21.007 1.00 0.00 46 GLU A CA 3
ATOM 5570 C C . GLU A 1 65 ? 4.904 -1.343 -21.075 1.00 0.00 46 GLU A C 3
ATOM 5571 O O . GLU A 1 65 ? 4.389 -1.047 -22.153 1.00 0.00 46 GLU A O 3
ATOM 5583 N N . GLY A 1 66 ? 4.506 -0.828 -19.917 1.00 0.00 47 GLY A N 3
ATOM 5584 C CA . GLY A 1 66 ? 3.356 0.064 -19.830 1.00 0.00 47 GLY A CA 3
ATOM 5585 C C . GLY A 1 66 ? 3.543 1.292 -20.714 1.00 0.00 47 GLY A C 3
ATOM 5586 O O . GLY A 1 66 ? 2.617 1.720 -21.403 1.00 0.00 47 GLY A O 3
ATOM 5590 N N . TYR A 1 67 ? 4.747 1.854 -20.689 1.00 0.00 48 TYR A N 3
ATOM 5591 C CA . TYR A 1 67 ? 5.069 3.013 -21.514 1.00 0.00 48 TYR A CA 3
ATOM 5592 C C . TYR A 1 67 ? 4.885 2.702 -22.995 1.00 0.00 48 TYR A C 3
ATOM 5593 O O . TYR A 1 67 ? 4.377 3.529 -23.753 1.00 0.00 48 TYR A O 3
ATOM 5611 N N . LEU A 1 68 ? 5.301 1.508 -23.399 1.00 0.00 49 LEU A N 3
ATOM 5612 C CA . LEU A 1 68 ? 5.190 1.089 -24.792 1.00 0.00 49 LEU A CA 3
ATOM 5613 C C . LEU A 1 68 ? 3.740 0.817 -25.171 1.00 0.00 49 LEU A C 3
ATOM 5614 O O . LEU A 1 68 ? 3.351 0.969 -26.329 1.00 0.00 49 LEU A O 3
ATOM 5630 N N . ASN A 1 69 ? 2.941 0.414 -24.188 1.00 0.00 50 ASN A N 3
ATOM 5631 C CA . ASN A 1 69 ? 1.520 0.172 -24.405 1.00 0.00 50 ASN A CA 3
ATOM 5632 C C . ASN A 1 69 ? 0.782 1.468 -24.711 1.00 0.00 50 ASN A C 3
ATOM 5633 O O . ASN A 1 69 ? -0.193 1.476 -25.463 1.00 0.00 50 ASN A O 3
ATOM 5644 N N . SER A 1 70 ? 1.252 2.564 -24.124 1.00 0.00 51 SER A N 3
ATOM 5645 C CA . SER A 1 70 ? 0.691 3.882 -24.402 1.00 0.00 51 SER A CA 3
ATOM 5646 C C . SER A 1 70 ? 1.220 4.439 -25.717 1.00 0.00 51 SER A C 3
ATOM 5647 O O . SER A 1 70 ? 0.518 5.164 -26.423 1.00 0.00 51 SER A O 3
ATOM 5655 N N . ALA A 1 71 ? 2.462 4.096 -26.043 1.00 0.00 52 ALA A N 3
ATOM 5656 C CA . ALA A 1 71 ? 3.067 4.511 -27.302 1.00 0.00 52 ALA A CA 3
ATOM 5657 C C . ALA A 1 71 ? 4.484 3.970 -27.439 1.00 0.00 52 ALA A C 3
ATOM 5658 O O . ALA A 1 71 ? 5.267 4.007 -26.488 1.00 0.00 52 ALA A O 3
ATOM 5665 N N . SER A 1 72 ? 4.809 3.469 -28.625 1.00 0.00 53 SER A N 3
ATOM 5666 C CA . SER A 1 72 ? 6.109 2.852 -28.866 1.00 0.00 53 SER A CA 3
ATOM 5667 C C . SER A 1 72 ? 7.133 3.886 -29.315 1.00 0.00 53 SER A C 3
ATOM 5668 O O . SER A 1 72 ? 8.266 3.544 -29.655 1.00 0.00 53 SER A O 3
ATOM 5676 N N . GLU A 1 73 ? 6.730 5.152 -29.314 1.00 0.00 54 GLU A N 3
ATOM 5677 C CA . GLU A 1 73 ? 7.615 6.239 -29.713 1.00 0.00 54 GLU A CA 3
ATOM 5678 C C . GLU A 1 73 ? 8.874 6.268 -28.856 1.00 0.00 54 GLU A C 3
ATOM 5679 O O . GLU A 1 73 ? 8.835 5.944 -27.670 1.00 0.00 54 GLU A O 3
ATOM 5691 N N . GLY A 1 74 ? 9.988 6.659 -29.464 1.00 0.00 55 GLY A N 3
ATOM 5692 C CA . GLY A 1 74 ? 9.986 7.118 -30.848 1.00 0.00 55 GLY A CA 3
ATOM 5693 C C . GLY A 1 74 ? 10.486 6.032 -31.790 1.00 0.00 55 GLY A C 3
ATOM 5694 O O . GLY A 1 74 ? 11.391 6.261 -32.594 1.00 0.00 55 GLY A O 3
ATOM 5698 N N . GLU A 1 75 ? 9.894 4.847 -31.687 1.00 0.00 56 GLU A N 3
ATOM 5699 C CA . GLU A 1 75 ? 10.165 3.770 -32.632 1.00 0.00 56 GLU A CA 3
ATOM 5700 C C . GLU A 1 75 ? 10.036 4.256 -34.071 1.00 0.00 56 GLU A C 3
ATOM 5701 O O . GLU A 1 75 ? 9.058 4.912 -34.429 1.00 0.00 56 GLU A O 3
ATOM 5713 N N . GLU A 1 76 ? 11.028 3.928 -34.891 1.00 0.00 57 GLU A N 3
ATOM 5714 C CA . GLU A 1 76 ? 12.061 2.975 -34.503 1.00 0.00 57 GLU A CA 3
ATOM 5715 C C . GLU A 1 76 ? 13.297 3.689 -33.970 1.00 0.00 57 GLU A C 3
ATOM 5716 O O . GLU A 1 76 ? 14.232 3.053 -33.484 1.00 0.00 57 GLU A O 3
ATOM 5728 N N . PHE A 1 77 ? 13.295 5.015 -34.066 1.00 0.00 58 PHE A N 3
ATOM 5729 C CA . PHE A 1 77 ? 14.503 5.801 -33.840 1.00 0.00 58 PHE A CA 3
ATOM 5730 C C . PHE A 1 77 ? 15.051 5.576 -32.437 1.00 0.00 58 PHE A C 3
ATOM 5731 O O . PHE A 1 77 ? 16.218 5.223 -32.264 1.00 0.00 58 PHE A O 3
ATOM 5748 N N . CYS A 1 78 ? 14.202 5.782 -31.435 1.00 0.00 59 CYS A N 3
ATOM 5749 C CA . CYS A 1 78 ? 14.611 5.645 -30.043 1.00 0.00 59 CYS A CA 3
ATOM 5750 C C . CYS A 1 78 ? 13.410 5.692 -29.107 1.00 0.00 59 CYS A C 3
ATOM 5751 O O . CYS A 1 78 ? 12.623 6.639 -29.139 1.00 0.00 59 CYS A O 3
ATOM 5759 N N . ILE A 1 79 ? 13.272 4.665 -28.277 1.00 0.00 60 ILE A N 3
ATOM 5760 C CA . ILE A 1 79 ? 12.157 4.579 -27.342 1.00 0.00 60 ILE A CA 3
ATOM 5761 C C . ILE A 1 79 ? 12.278 5.627 -26.242 1.00 0.00 60 ILE A C 3
ATOM 5762 O O . ILE A 1 79 ? 13.304 5.717 -25.567 1.00 0.00 60 ILE A O 3
ATOM 5778 N N . TYR A 1 80 ? 11.225 6.418 -26.068 1.00 0.00 61 TYR A N 3
ATOM 5779 C CA . TYR A 1 80 ? 11.207 7.455 -25.042 1.00 0.00 61 TYR A CA 3
ATOM 5780 C C . TYR A 1 80 ? 10.144 7.170 -23.989 1.00 0.00 61 TYR A C 3
ATOM 5781 O O . TYR A 1 80 ? 9.254 6.346 -24.200 1.00 0.00 61 TYR A O 3
ATOM 5799 N N . ASN A 1 81 ? 10.242 7.855 -22.856 1.00 0.00 62 ASN A N 3
ATOM 5800 C CA . ASN A 1 81 ? 9.294 7.671 -21.764 1.00 0.00 62 ASN A CA 3
ATOM 5801 C C . ASN A 1 81 ? 7.917 8.210 -22.134 1.00 0.00 62 ASN A C 3
ATOM 5802 O O . ASN A 1 81 ? 7.786 9.347 -22.585 1.00 0.00 62 ASN A O 3
ATOM 5813 N N . ARG A 1 82 ? 6.893 7.385 -21.940 1.00 0.00 63 ARG A N 3
ATOM 5814 C CA . ARG A 1 82 ? 5.519 7.795 -22.206 1.00 0.00 63 ARG A CA 3
ATOM 5815 C C . ARG A 1 82 ? 4.607 7.455 -21.034 1.00 0.00 63 ARG A C 3
ATOM 5816 O O . ARG A 1 82 ? 4.067 6.352 -20.956 1.00 0.00 63 ARG A O 3
ATOM 5837 N N . ASN A 1 83 ? 4.439 8.410 -20.126 1.00 0.00 64 ASN A N 3
ATOM 5838 C CA . ASN A 1 83 ? 3.724 8.164 -18.880 1.00 0.00 64 ASN A CA 3
ATOM 5839 C C . ASN A 1 83 ? 2.449 8.996 -18.802 1.00 0.00 64 ASN A C 3
ATOM 5840 O O . ASN A 1 83 ? 2.451 10.103 -18.263 1.00 0.00 64 ASN A O 3
ATOM 5851 N N . PRO A 1 84 ? 1.363 8.457 -19.343 1.00 0.00 65 PRO A N 3
ATOM 5852 C CA . PRO A 1 84 ? 0.049 9.073 -19.199 1.00 0.00 65 PRO A CA 3
ATOM 5853 C C . PRO A 1 84 ? -0.486 8.904 -17.783 1.00 0.00 65 PRO A C 3
ATOM 5854 O O . PRO A 1 84 ? 0.170 8.307 -16.929 1.00 0.00 65 PRO A O 3
ATOM 5865 N N . ASN A 1 85 ? -1.679 9.435 -17.540 1.00 0.00 66 ASN A N 3
ATOM 5866 C CA . ASN A 1 85 ? -2.295 9.364 -16.220 1.00 0.00 66 ASN A CA 3
ATOM 5867 C C . ASN A 1 85 ? -2.407 7.922 -15.742 1.00 0.00 66 ASN A C 3
ATOM 5868 O O . ASN A 1 85 ? -2.192 7.630 -14.565 1.00 0.00 66 ASN A O 3
ATOM 5879 N N . ALA A 1 86 ? -2.745 7.024 -16.660 1.00 0.00 67 ALA A N 3
ATOM 5880 C CA . ALA A 1 86 ? -2.885 5.610 -16.332 1.00 0.00 67 ALA A CA 3
ATOM 5881 C C . ALA A 1 86 ? -1.606 5.057 -15.717 1.00 0.00 67 ALA A C 3
ATOM 5882 O O . ALA A 1 86 ? -1.643 4.369 -14.697 1.00 0.00 67 ALA A O 3
ATOM 5889 N N . CYS A 1 87 ? -0.474 5.364 -16.342 1.00 0.00 68 CYS A N 3
ATOM 5890 C CA . CYS A 1 87 ? 0.818 4.887 -15.864 1.00 0.00 68 CYS A CA 3
ATOM 5891 C C . CYS A 1 87 ? 1.209 5.571 -14.559 1.00 0.00 68 CYS A C 3
ATOM 5892 O O . CYS A 1 87 ? 1.789 4.948 -13.671 1.00 0.00 68 CYS A O 3
ATOM 5900 N N . SER A 1 88 ? 0.887 6.855 -14.452 1.00 0.00 69 SER A N 3
ATOM 5901 C CA . SER A 1 88 ? 1.221 7.632 -13.264 1.00 0.00 69 SER A CA 3
ATOM 5902 C C . SER A 1 88 ? 0.672 6.974 -12.004 1.00 0.00 69 SER A C 3
ATOM 5903 O O . SER A 1 88 ? 1.328 6.961 -10.963 1.00 0.00 69 SER A O 3
ATOM 5911 N N . TYR A 1 89 ? -0.536 6.430 -12.105 1.00 0.00 70 TYR A N 3
ATOM 5912 C CA . TYR A 1 89 ? -1.211 5.845 -10.952 1.00 0.00 70 TYR A CA 3
ATOM 5913 C C . TYR A 1 89 ? -0.607 4.496 -10.586 1.00 0.00 70 TYR A C 3
ATOM 5914 O O . TYR A 1 89 ? -1.019 3.863 -9.614 1.00 0.00 70 TYR A O 3
ATOM 5932 N N . GLY A 1 90 ? 0.374 4.060 -11.370 1.00 0.00 71 GLY A N 3
ATOM 5933 C CA . GLY A 1 90 ? 1.112 2.840 -11.068 1.00 0.00 71 GLY A CA 3
ATOM 5934 C C . GLY A 1 90 ? 2.597 3.125 -10.888 1.00 0.00 71 GLY A C 3
ATOM 5935 O O . GLY A 1 90 ? 3.299 2.398 -10.184 1.00 0.00 71 GLY A O 3
ATOM 5939 N N . VAL A 1 91 ? 3.073 4.186 -11.531 1.00 0.00 72 VAL A N 3
ATOM 5940 C CA . VAL A 1 91 ? 4.478 4.567 -11.447 1.00 0.00 72 VAL A CA 3
ATOM 5941 C C . VAL A 1 91 ? 4.730 5.485 -10.258 1.00 0.00 72 VAL A C 3
ATOM 5942 O O . VAL A 1 91 ? 5.468 5.135 -9.337 1.00 0.00 72 VAL A O 3
ATOM 5955 N N . ALA A 1 92 ? 4.114 6.662 -10.285 1.00 0.00 73 ALA A N 3
ATOM 5956 C CA . ALA A 1 92 ? 4.265 7.631 -9.205 1.00 0.00 73 ALA A CA 3
ATOM 5957 C C . ALA A 1 92 ? 3.693 7.094 -7.900 1.00 0.00 73 ALA A C 3
ATOM 5958 O O . ALA A 1 92 ? 4.299 7.240 -6.839 1.00 0.00 73 ALA A O 3
ATOM 5965 N N . VAL A 1 93 ? 2.522 6.471 -7.985 1.00 0.00 74 VAL A N 3
ATOM 5966 C CA . VAL A 1 93 ? 1.933 5.789 -6.839 1.00 0.00 74 VAL A CA 3
ATOM 5967 C C . VAL A 1 93 ? 2.797 4.616 -6.392 1.00 0.00 74 VAL A C 3
ATOM 5968 O O . VAL A 1 93 ? 2.966 4.376 -5.196 1.00 0.00 74 VAL A O 3
ATOM 5981 N N . GLY A 1 94 ? 3.342 3.886 -7.360 1.00 0.00 75 GLY A N 3
ATOM 5982 C CA . GLY A 1 94 ? 4.165 2.719 -7.068 1.00 0.00 75 GLY A CA 3
ATOM 5983 C C . GLY A 1 94 ? 5.405 3.106 -6.272 1.00 0.00 75 GLY A C 3
ATOM 5984 O O . GLY A 1 94 ? 5.736 2.468 -5.273 1.00 0.00 75 GLY A O 3
ATOM 5988 N N . VAL A 1 95 ? 6.088 4.153 -6.721 1.00 0.00 76 VAL A N 3
ATOM 5989 C CA . VAL A 1 95 ? 7.303 4.615 -6.062 1.00 0.00 76 VAL A CA 3
ATOM 5990 C C . VAL A 1 95 ? 7.010 5.117 -4.654 1.00 0.00 76 VAL A C 3
ATOM 5991 O O . VAL A 1 95 ? 7.723 4.788 -3.706 1.00 0.00 76 VAL A O 3
ATOM 6004 N N . LEU A 1 96 ? 5.955 5.915 -4.524 1.00 0.00 77 LEU A N 3
ATOM 6005 C CA . LEU A 1 96 ? 5.593 6.501 -3.239 1.00 0.00 77 LEU A CA 3
ATOM 6006 C C . LEU A 1 96 ? 5.034 5.449 -2.291 1.00 0.00 77 LEU A C 3
ATOM 6007 O O . LEU A 1 96 ? 5.222 5.531 -1.077 1.00 0.00 77 LEU A O 3
ATOM 6023 N N . ALA A 1 97 ? 4.347 4.459 -2.851 1.00 0.00 78 ALA A N 3
ATOM 6024 C CA . ALA A 1 97 ? 3.888 3.311 -2.078 1.00 0.00 78 ALA A CA 3
ATOM 6025 C C . ALA A 1 97 ? 5.059 2.452 -1.621 1.00 0.00 78 ALA A C 3
ATOM 6026 O O . ALA A 1 97 ? 5.071 1.949 -0.497 1.00 0.00 78 ALA A O 3
ATOM 6033 N N . PHE A 1 98 ? 6.043 2.286 -2.499 1.00 0.00 79 PHE A N 3
ATOM 6034 C CA . PHE A 1 98 ? 7.300 1.649 -2.128 1.00 0.00 79 PHE A CA 3
ATOM 6035 C C . PHE A 1 98 ? 7.959 2.369 -0.958 1.00 0.00 79 PHE A C 3
ATOM 6036 O O . PHE A 1 98 ? 8.401 1.737 0.002 1.00 0.00 79 PHE A O 3
ATOM 6053 N N . LEU A 1 99 ? 8.021 3.693 -1.043 1.00 0.00 80 LEU A N 3
ATOM 6054 C CA . LEU A 1 99 ? 8.618 4.502 0.013 1.00 0.00 80 LEU A CA 3
ATOM 6055 C C . LEU A 1 99 ? 7.827 4.385 1.310 1.00 0.00 80 LEU A C 3
ATOM 6056 O O . LEU A 1 99 ? 8.400 4.387 2.400 1.00 0.00 80 LEU A O 3
ATOM 6072 N N . THR A 1 100 ? 6.509 4.281 1.187 1.00 0.00 81 THR A N 3
ATOM 6073 C CA . THR A 1 100 ? 5.651 4.004 2.333 1.00 0.00 81 THR A CA 3
ATOM 6074 C C . THR A 1 100 ? 5.944 2.630 2.922 1.00 0.00 81 THR A C 3
ATOM 6075 O O . THR A 1 100 ? 6.038 2.474 4.140 1.00 0.00 81 THR A O 3
ATOM 6086 N N . CYS A 1 101 ? 6.091 1.638 2.051 1.00 0.00 82 CYS A N 3
ATOM 6087 C CA . CYS A 1 101 ? 6.391 0.277 2.483 1.00 0.00 82 CYS A CA 3
ATOM 6088 C C . CYS A 1 101 ? 7.744 0.206 3.178 1.00 0.00 82 CYS A C 3
ATOM 6089 O O . CYS A 1 101 ? 7.911 -0.516 4.161 1.00 0.00 82 CYS A O 3
ATOM 6097 N N . LEU A 1 102 ? 8.709 0.960 2.662 1.00 0.00 83 LEU A N 3
ATOM 6098 C CA . LEU A 1 102 ? 10.003 1.102 3.318 1.00 0.00 83 LEU A CA 3
ATOM 6099 C C . LEU A 1 102 ? 9.842 1.581 4.756 1.00 0.00 83 LEU A C 3
ATOM 6100 O O . LEU A 1 102 ? 10.456 1.036 5.673 1.00 0.00 83 LEU A O 3
ATOM 6116 N N . LEU A 1 103 ? 9.014 2.602 4.945 1.00 0.00 84 LEU A N 3
ATOM 6117 C CA . LEU A 1 103 ? 8.707 3.102 6.280 1.00 0.00 84 LEU A CA 3
ATOM 6118 C C . LEU A 1 103 ? 7.977 2.051 7.107 1.00 0.00 84 LEU A C 3
ATOM 6119 O O . LEU A 1 103 ? 8.202 1.929 8.311 1.00 0.00 84 LEU A O 3
ATOM 6135 N N . TYR A 1 104 ? 7.102 1.294 6.454 1.00 0.00 85 TYR A N 3
ATOM 6136 C CA . TYR A 1 104 ? 6.387 0.209 7.113 1.00 0.00 85 TYR A CA 3
ATOM 6137 C C . TYR A 1 104 ? 7.345 -0.883 7.574 1.00 0.00 85 TYR A C 3
ATOM 6138 O O . TYR A 1 104 ? 7.164 -1.471 8.641 1.00 0.00 85 TYR A O 3
ATOM 6156 N N . LEU A 1 105 ? 8.363 -1.149 6.763 1.00 0.00 86 LEU A N 3
ATOM 6157 C CA . LEU A 1 105 ? 9.379 -2.137 7.109 1.00 0.00 86 LEU A CA 3
ATOM 6158 C C . LEU A 1 105 ? 10.224 -1.670 8.287 1.00 0.00 86 LEU A C 3
ATOM 6159 O O . LEU A 1 105 ? 10.719 -2.481 9.070 1.00 0.00 86 LEU A O 3
ATOM 6175 N N . ALA A 1 106 ? 10.385 -0.356 8.408 1.00 0.00 87 ALA A N 3
ATOM 6176 C CA . ALA A 1 106 ? 10.998 0.234 9.593 1.00 0.00 87 ALA A CA 3
ATOM 6177 C C . ALA A 1 106 ? 10.123 0.033 10.823 1.00 0.00 87 ALA A C 3
ATOM 6178 O O . ALA A 1 106 ? 10.623 -0.258 11.910 1.00 0.00 87 ALA A O 3
ATOM 6185 N N . LEU A 1 107 ? 8.816 0.188 10.645 1.00 0.00 88 LEU A N 3
ATOM 6186 C CA . LEU A 1 107 ? 7.871 0.047 11.748 1.00 0.00 88 LEU A CA 3
ATOM 6187 C C . LEU A 1 107 ? 7.822 -1.389 12.251 1.00 0.00 88 LEU A C 3
ATOM 6188 O O . LEU A 1 107 ? 7.519 -1.638 13.417 1.00 0.00 88 LEU A O 3
ATOM 6204 N N . ASP A 1 108 ? 8.123 -2.332 11.365 1.00 0.00 89 ASP A N 3
ATOM 6205 C CA . ASP A 1 108 ? 8.221 -3.736 11.744 1.00 0.00 89 ASP A CA 3
ATOM 6206 C C . ASP A 1 108 ? 9.155 -3.922 12.932 1.00 0.00 89 ASP A C 3
ATOM 6207 O O . ASP A 1 108 ? 8.979 -4.839 13.736 1.00 0.00 89 ASP A O 3
ATOM 6216 N N . VAL A 1 109 ? 10.148 -3.046 13.041 1.00 0.00 90 VAL A N 3
ATOM 6217 C CA . VAL A 1 109 ? 11.092 -3.091 14.151 1.00 0.00 90 VAL A CA 3
ATOM 6218 C C . VAL A 1 109 ? 10.749 -2.050 15.209 1.00 0.00 90 VAL A C 3
ATOM 6219 O O . VAL A 1 109 ? 10.852 -2.311 16.407 1.00 0.00 90 VAL A O 3
ATOM 6232 N N . TYR A 1 110 ? 10.341 -0.869 14.758 1.00 0.00 91 TYR A N 3
ATOM 6233 C CA . TYR A 1 110 ? 10.096 0.252 15.658 1.00 0.00 91 TYR A CA 3
ATOM 6234 C C . TYR A 1 110 ? 8.869 0.002 16.526 1.00 0.00 91 TYR A C 3
ATOM 6235 O O . TYR A 1 110 ? 8.931 0.108 17.751 1.00 0.00 91 TYR A O 3
ATOM 6253 N N . PHE A 1 111 ? 7.754 -0.331 15.884 1.00 0.00 92 PHE A N 3
ATOM 6254 C CA . PHE A 1 111 ? 6.452 -0.296 16.541 1.00 0.00 92 PHE A CA 3
ATOM 6255 C C . PHE A 1 111 ? 6.418 -1.227 17.746 1.00 0.00 92 PHE A C 3
ATOM 6256 O O . PHE A 1 111 ? 5.948 -0.850 18.820 1.00 0.00 92 PHE A O 3
ATOM 6273 N N . PRO A 1 112 ? 6.919 -2.444 17.562 1.00 0.00 93 PRO A N 3
ATOM 6274 C CA . PRO A 1 112 ? 6.956 -3.427 18.637 1.00 0.00 93 PRO A CA 3
ATOM 6275 C C . PRO A 1 112 ? 7.632 -2.861 19.879 1.00 0.00 93 PRO A C 3
ATOM 6276 O O . PRO A 1 112 ? 7.300 -3.235 21.003 1.00 0.00 93 PRO A O 3
ATOM 6287 N N . GLN A 1 113 ? 8.582 -1.957 19.668 1.00 0.00 94 GLN A N 3
ATOM 6288 C CA . GLN A 1 113 ? 9.499 -1.547 20.726 1.00 0.00 94 GLN A CA 3
ATOM 6289 C C . GLN A 1 113 ? 9.082 -0.210 21.327 1.00 0.00 94 GLN A C 3
ATOM 6290 O O . GLN A 1 113 ? 9.850 0.421 22.054 1.00 0.00 94 GLN A O 3
ATOM 6304 N N . ILE A 1 114 ? 7.862 0.217 21.018 1.00 0.00 95 ILE A N 3
ATOM 6305 C CA . ILE A 1 114 ? 7.312 1.439 21.591 1.00 0.00 95 ILE A CA 3
ATOM 6306 C C . ILE A 1 114 ? 6.838 1.213 23.021 1.00 0.00 95 ILE A C 3
ATOM 6307 O O . ILE A 1 114 ? 6.082 0.281 23.295 1.00 0.00 95 ILE A O 3
ATOM 6323 N N . SER A 1 115 ? 7.288 2.070 23.931 1.00 0.00 96 SER A N 3
ATOM 6324 C CA . SER A 1 115 ? 6.976 1.919 25.347 1.00 0.00 96 SER A CA 3
ATOM 6325 C C . SER A 1 115 ? 5.634 2.557 25.687 1.00 0.00 96 SER A C 3
ATOM 6326 O O . SER A 1 115 ? 4.979 2.169 26.654 1.00 0.00 96 SER A O 3
ATOM 6334 N N . SER A 1 116 ? 5.231 3.537 24.886 1.00 0.00 97 SER A N 3
ATOM 6335 C CA . SER A 1 116 ? 3.991 4.265 25.129 1.00 0.00 97 SER A CA 3
ATOM 6336 C C . SER A 1 116 ? 2.907 3.854 24.143 1.00 0.00 97 SER A C 3
ATOM 6337 O O . SER A 1 116 ? 3.093 3.945 22.929 1.00 0.00 97 SER A O 3
ATOM 6345 N N . VAL A 1 117 ? 1.775 3.401 24.669 1.00 0.00 98 VAL A N 3
ATOM 6346 C CA . VAL A 1 117 ? 0.664 2.959 23.835 1.00 0.00 98 VAL A CA 3
ATOM 6347 C C . VAL A 1 117 ? 0.069 4.120 23.049 1.00 0.00 98 VAL A C 3
ATOM 6348 O O . VAL A 1 117 ? -0.560 3.921 22.010 1.00 0.00 98 VAL A O 3
ATOM 6361 N N . LYS A 1 118 ? 0.271 5.334 23.553 1.00 0.00 99 LYS A N 3
ATOM 6362 C CA . LYS A 1 118 ? -0.166 6.535 22.852 1.00 0.00 99 LYS A CA 3
ATOM 6363 C C . LYS A 1 118 ? 0.605 6.728 21.554 1.00 0.00 99 LYS A C 3
ATOM 6364 O O . LYS A 1 118 ? 0.028 7.070 20.522 1.00 0.00 99 LYS A O 3
ATOM 6383 N N . ASP A 1 119 ? 1.914 6.507 21.611 1.00 0.00 100 ASP A N 3
ATOM 6384 C CA . ASP A 1 119 ? 2.760 6.602 20.427 1.00 0.00 100 ASP A CA 3
ATOM 6385 C C . ASP A 1 119 ? 2.490 5.452 19.464 1.00 0.00 100 ASP A C 3
ATOM 6386 O O . ASP A 1 119 ? 2.642 5.598 18.251 1.00 0.00 100 ASP A O 3
ATOM 6395 N N . ARG A 1 120 ? 2.090 4.310 20.012 1.00 0.00 101 ARG A N 3
ATOM 6396 C CA . ARG A 1 120 ? 1.640 3.187 19.198 1.00 0.00 101 ARG A CA 3
ATOM 6397 C C . ARG A 1 120 ? 0.387 3.545 18.410 1.00 0.00 101 ARG A C 3
ATOM 6398 O O . ARG A 1 120 ? 0.276 3.231 17.225 1.00 0.00 101 ARG A O 3
ATOM 6419 N N . LYS A 1 121 ? -0.555 4.205 19.075 1.00 0.00 102 LYS A N 3
ATOM 6420 C CA . LYS A 1 121 ? -1.780 4.655 18.424 1.00 0.00 102 LYS A CA 3
ATOM 6421 C C . LYS A 1 121 ? -1.477 5.632 17.295 1.00 0.00 102 LYS A C 3
ATOM 6422 O O . LYS A 1 121 ? -2.155 5.638 16.267 1.00 0.00 102 LYS A O 3
ATOM 6441 N N . LYS A 1 122 ? -0.454 6.457 17.493 1.00 0.00 103 LYS A N 3
ATOM 6442 C CA . LYS A 1 122 ? 0.005 7.370 16.452 1.00 0.00 103 LYS A CA 3
ATOM 6443 C C . LYS A 1 122 ? 0.459 6.609 15.214 1.00 0.00 103 LYS A C 3
ATOM 6444 O O . LYS A 1 122 ? 0.090 6.956 14.091 1.00 0.00 103 LYS A O 3
ATOM 6463 N N . ALA A 1 123 ? 1.263 5.572 15.424 1.00 0.00 104 ALA A N 3
ATOM 6464 C CA . ALA A 1 123 ? 1.735 4.735 14.328 1.00 0.00 104 ALA A CA 3
ATOM 6465 C C . ALA A 1 123 ? 0.580 4.002 13.657 1.00 0.00 104 ALA A C 3
ATOM 6466 O O . ALA A 1 123 ? 0.557 3.843 12.437 1.00 0.00 104 ALA A O 3
ATOM 6473 N N . VAL A 1 124 ? -0.379 3.557 14.462 1.00 0.00 105 VAL A N 3
ATOM 6474 C CA . VAL A 1 124 ? -1.556 2.868 13.945 1.00 0.00 105 VAL A CA 3
ATOM 6475 C C . VAL A 1 124 ? -2.427 3.810 13.122 1.00 0.00 105 VAL A C 3
ATOM 6476 O O . VAL A 1 124 ? -2.863 3.466 12.023 1.00 0.00 105 VAL A O 3
ATOM 6489 N N . LEU A 1 125 ? -2.678 4.998 13.661 1.00 0.00 106 LEU A N 3
ATOM 6490 C CA . LEU A 1 125 ? -3.469 6.003 12.962 1.00 0.00 106 LEU A CA 3
ATOM 6491 C C . LEU A 1 125 ? -2.758 6.487 11.704 1.00 0.00 106 LEU A C 3
ATOM 6492 O O . LEU A 1 125 ? -3.385 7.035 10.798 1.00 0.00 106 LEU A O 3
ATOM 6508 N N . SER A 1 126 ? -1.447 6.281 11.656 1.00 0.00 107 SER A N 3
ATOM 6509 C CA . SER A 1 126 ? -0.660 6.627 10.478 1.00 0.00 107 SER A CA 3
ATOM 6510 C C . SER A 1 126 ? -0.815 5.576 9.386 1.00 0.00 107 SER A C 3
ATOM 6511 O O . SER A 1 126 ? -0.921 5.908 8.204 1.00 0.00 107 SER A O 3
ATOM 6519 N N . ASP A 1 127 ? -0.827 4.310 9.787 1.00 0.00 108 ASP A N 3
ATOM 6520 C CA . ASP A 1 127 ? -1.074 3.215 8.857 1.00 0.00 108 ASP A CA 3
ATOM 6521 C C . ASP A 1 127 ? -2.474 3.303 8.260 1.00 0.00 108 ASP A C 3
ATOM 6522 O O . ASP A 1 127 ? -2.661 3.107 7.060 1.00 0.00 108 ASP A O 3
ATOM 6531 N N . ILE A 1 128 ? -3.454 3.600 9.106 1.00 0.00 109 ILE A N 3
ATOM 6532 C CA . ILE A 1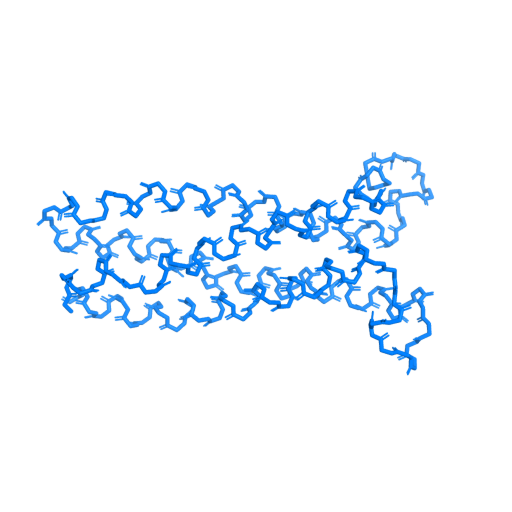 128 ? -4.847 3.644 8.679 1.00 0.00 109 ILE A CA 3
ATOM 6533 C C . ILE A 1 128 ? -5.046 4.647 7.550 1.00 0.00 109 ILE A C 3
ATOM 6534 O O . ILE A 1 128 ? -5.619 4.321 6.511 1.00 0.00 109 ILE A O 3
ATOM 6550 N N . GLY A 1 129 ? -4.569 5.869 7.760 1.00 0.00 110 GLY A N 3
ATOM 6551 C CA . GLY A 1 129 ? -4.771 6.946 6.799 1.00 0.00 110 GLY A CA 3
ATOM 6552 C C . GLY A 1 129 ? -4.021 6.676 5.502 1.00 0.00 110 GLY A C 3
ATOM 6553 O O . GLY A 1 129 ? -4.576 6.810 4.411 1.00 0.00 110 GLY A O 3
ATOM 6557 N N . VAL A 1 130 ? -2.754 6.293 5.627 1.00 0.00 111 VAL A N 3
ATOM 6558 C CA . VAL A 1 130 ? -1.876 6.161 4.470 1.00 0.00 111 VAL A CA 3
ATOM 6559 C C . VAL A 1 130 ? -2.254 4.949 3.627 1.00 0.00 111 VAL A C 3
ATOM 6560 O O . VAL A 1 130 ? -2.323 5.031 2.401 1.00 0.00 111 VAL A O 3
ATOM 6573 N N . SER A 1 131 ? -2.497 3.825 4.293 1.00 0.00 112 SER A N 3
ATOM 6574 C CA . SER A 1 131 ? -2.845 2.587 3.604 1.00 0.00 112 SER A CA 3
ATOM 6575 C C . SER A 1 131 ? -4.134 2.744 2.809 1.00 0.00 112 SER A C 3
ATOM 6576 O O . SER A 1 131 ? -4.224 2.306 1.662 1.00 0.00 112 SER A O 3
ATOM 6584 N N . ALA A 1 132 ? -5.130 3.371 3.425 1.00 0.00 113 ALA A N 3
ATOM 6585 C CA . ALA A 1 132 ? -6.399 3.635 2.755 1.00 0.00 113 ALA A CA 3
ATOM 6586 C C . ALA A 1 132 ? -6.210 4.560 1.560 1.00 0.00 113 ALA A C 3
ATOM 6587 O O . ALA A 1 132 ? -6.828 4.373 0.513 1.00 0.00 113 ALA A O 3
ATOM 6594 N N . PHE A 1 133 ? -5.351 5.562 1.724 1.00 0.00 114 PHE A N 3
ATOM 6595 C CA . PHE A 1 133 ? -5.043 6.492 0.644 1.00 0.00 114 PHE A CA 3
ATOM 6596 C C . PHE A 1 133 ? -4.516 5.759 -0.581 1.00 0.00 114 PHE A C 3
ATOM 6597 O O . PHE A 1 133 ? -4.980 5.982 -1.699 1.00 0.00 114 PHE A O 3
ATOM 6614 N N . TRP A 1 134 ? -3.542 4.881 -0.365 1.00 0.00 115 TRP A N 3
ATOM 6615 C CA . TRP A 1 134 ? -2.904 4.159 -1.459 1.00 0.00 115 TRP A CA 3
ATOM 6616 C C . TRP A 1 134 ? -3.870 3.172 -2.104 1.00 0.00 115 TRP A C 3
ATOM 6617 O O . TRP A 1 134 ? -3.886 3.013 -3.325 1.00 0.00 115 TRP A O 3
ATOM 6638 N N . ALA A 1 135 ? -4.672 2.512 -1.277 1.00 0.00 116 ALA A N 3
ATOM 6639 C CA . ALA A 1 135 ? -5.639 1.534 -1.765 1.00 0.00 116 ALA A CA 3
ATOM 6640 C C . ALA A 1 135 ? -6.586 2.158 -2.783 1.00 0.00 116 ALA A C 3
ATOM 6641 O O . ALA A 1 135 ? -6.910 1.544 -3.800 1.00 0.00 116 ALA A O 3
ATOM 6648 N N . PHE A 1 136 ? -7.026 3.380 -2.504 1.00 0.00 117 PHE A N 3
ATOM 6649 C CA . PHE A 1 136 ? -7.879 4.116 -3.428 1.00 0.00 117 PHE A CA 3
ATOM 6650 C C . PHE A 1 136 ? -7.190 4.319 -4.771 1.00 0.00 117 PHE A C 3
ATOM 6651 O O . PHE A 1 136 ? -7.764 4.037 -5.823 1.00 0.00 117 PHE A O 3
ATOM 6668 N N . LEU A 1 137 ? -5.957 4.811 -4.729 1.00 0.00 118 LEU A N 3
ATOM 6669 C CA . LEU A 1 137 ? -5.224 5.148 -5.944 1.00 0.00 118 LEU A CA 3
ATOM 6670 C C . LEU A 1 137 ? -4.846 3.896 -6.725 1.00 0.00 118 LEU A C 3
ATOM 6671 O O . LEU A 1 137 ? -4.708 3.932 -7.948 1.00 0.00 118 LEU A O 3
ATOM 6687 N N . TRP A 1 138 ? -4.679 2.787 -6.011 1.00 0.00 119 TRP A N 3
ATOM 6688 C CA . TRP A 1 138 ? -4.393 1.505 -6.643 1.00 0.00 119 TRP A CA 3
ATOM 6689 C C . TRP A 1 138 ? -5.599 0.993 -7.421 1.00 0.00 119 TRP A C 3
ATOM 6690 O O . TRP A 1 138 ? -5.454 0.398 -8.488 1.00 0.00 119 TRP A O 3
ATOM 6711 N N . PHE A 1 139 ? -6.789 1.230 -6.881 1.00 0.00 120 PHE A N 3
ATOM 6712 C CA . PHE A 1 139 ? -8.026 0.964 -7.606 1.00 0.00 120 PHE A CA 3
ATOM 6713 C C . PHE A 1 139 ? -8.086 1.759 -8.903 1.00 0.00 120 PHE A C 3
ATOM 6714 O O . PHE A 1 139 ? -8.366 1.208 -9.967 1.00 0.00 120 PHE A O 3
ATOM 6731 N N . VAL A 1 140 ? -7.821 3.058 -8.808 1.00 0.00 121 VAL A N 3
ATOM 6732 C CA . VAL A 1 140 ? -7.766 3.916 -9.986 1.00 0.00 121 VAL A CA 3
ATOM 6733 C C . VAL A 1 140 ? -6.691 3.449 -10.958 1.00 0.00 121 VAL A C 3
ATOM 6734 O O . VAL A 1 140 ? -6.916 3.397 -12.168 1.00 0.00 121 VAL A O 3
ATOM 6747 N N . GLY A 1 141 ? -5.524 3.108 -10.424 1.00 0.00 122 GLY A N 3
ATOM 6748 C CA . GLY A 1 141 ? -4.404 2.668 -11.247 1.00 0.00 122 GLY A CA 3
ATOM 6749 C C . GLY A 1 141 ? -4.816 1.532 -12.175 1.00 0.00 122 GLY A C 3
ATOM 6750 O O . GLY A 1 141 ? -4.896 1.708 -13.390 1.00 0.00 122 GLY A O 3
ATOM 6754 N N . PHE A 1 142 ? -5.076 0.365 -11.594 1.00 0.00 123 PHE A N 3
ATOM 6755 C CA . PHE A 1 142 ? -5.246 -0.857 -12.372 1.00 0.00 123 PHE A CA 3
ATOM 6756 C C . PHE A 1 142 ? -6.403 -0.727 -13.354 1.00 0.00 123 PHE A C 3
ATOM 6757 O O . PHE A 1 142 ? -6.409 -1.363 -14.408 1.00 0.00 123 PHE A O 3
ATOM 6774 N N . CYS A 1 143 ? -7.382 0.099 -13.002 1.00 0.00 124 CYS A N 3
ATOM 6775 C CA . CYS A 1 143 ? -8.498 0.389 -13.894 1.00 0.00 124 CYS A CA 3
ATOM 6776 C C . CYS A 1 143 ? -8.033 1.144 -15.132 1.00 0.00 124 CYS A C 3
ATOM 6777 O O . CYS A 1 143 ? -8.338 0.755 -16.260 1.00 0.00 124 CYS A O 3
ATOM 6785 N N . TYR A 1 144 ? -7.293 2.226 -14.915 1.00 0.00 125 TYR A N 3
ATOM 6786 C CA . TYR A 1 144 ? -6.797 3.048 -16.013 1.00 0.00 125 TYR A CA 3
ATOM 6787 C C . TYR A 1 144 ? -5.755 2.300 -16.833 1.00 0.00 125 TYR A C 3
ATOM 6788 O O . TYR A 1 144 ? -5.691 2.443 -18.054 1.00 0.00 125 TYR A O 3
ATOM 6806 N N . LEU A 1 145 ? -4.937 1.500 -16.155 1.00 0.00 126 LEU A N 3
ATOM 6807 C CA . LEU A 1 145 ? -3.919 0.700 -16.824 1.00 0.00 126 LEU A CA 3
ATOM 6808 C C . LEU A 1 145 ? -4.547 -0.303 -17.782 1.00 0.00 126 LEU A C 3
ATOM 6809 O O . LEU A 1 145 ? -4.080 -0.478 -18.907 1.00 0.00 126 LEU A O 3
ATOM 6825 N N . ALA A 1 146 ? -5.609 -0.960 -17.329 1.00 0.00 127 ALA A N 3
ATOM 6826 C CA . ALA A 1 146 ? -6.317 -1.933 -18.153 1.00 0.00 127 ALA A CA 3
ATOM 6827 C C . ALA A 1 146 ? -7.036 -1.253 -19.312 1.00 0.00 127 ALA A C 3
ATOM 6828 O O . ALA A 1 146 ? -7.064 -1.773 -20.428 1.00 0.00 127 ALA A O 3
ATOM 6835 N N . ASN A 1 147 ? -7.615 -0.089 -19.042 1.00 0.00 128 ASN A N 3
ATOM 6836 C CA . ASN A 1 147 ? -8.458 0.592 -20.016 1.00 0.00 128 ASN A CA 3
ATOM 6837 C C . ASN A 1 147 ? -7.621 1.403 -20.997 1.00 0.00 128 ASN A C 3
ATOM 6838 O O . ASN A 1 147 ? -7.638 1.148 -22.201 1.00 0.00 128 ASN A O 3
ATOM 6849 N N . GLN A 1 148 ? -6.887 2.380 -20.476 1.00 0.00 129 GLN A N 3
ATOM 6850 C CA . GLN A 1 148 ? -6.320 3.437 -21.303 1.00 0.00 129 GLN A CA 3
ATOM 6851 C C . GLN A 1 148 ? -5.336 2.872 -22.320 1.00 0.00 129 GLN A C 3
ATOM 6852 O O . GLN A 1 148 ? -5.169 3.423 -23.408 1.00 0.00 129 GLN A O 3
ATOM 6866 N N . TRP A 1 149 ? -4.687 1.771 -21.959 1.00 0.00 130 TRP A N 3
ATOM 6867 C CA . TRP A 1 149 ? -3.680 1.159 -22.818 1.00 0.00 130 TRP A CA 3
ATOM 6868 C C . TRP A 1 149 ? -4.277 0.740 -24.155 1.00 0.00 130 TRP A C 3
ATOM 6869 O O . TRP A 1 149 ? -3.560 0.575 -25.142 1.00 0.00 130 TRP A O 3
ATOM 6890 N N . GLN A 1 150 ? -5.595 0.571 -24.182 1.00 0.00 131 GLN A N 3
ATOM 6891 C CA . GLN A 1 150 ? -6.295 0.200 -25.405 1.00 0.00 131 GLN A CA 3
ATOM 6892 C C . GLN A 1 150 ? -7.250 1.300 -25.849 1.00 0.00 131 GLN A C 3
ATOM 6893 O O . GLN A 1 150 ? -7.561 1.427 -27.033 1.00 0.00 131 GLN A O 3
ATOM 6907 N N . VAL A 1 151 ? -7.715 2.095 -24.889 1.00 0.00 132 VAL A N 3
ATOM 6908 C CA . VAL A 1 151 ? -8.627 3.195 -25.181 1.00 0.00 132 VAL A CA 3
ATOM 6909 C C . VAL A 1 151 ? -7.882 4.385 -25.770 1.00 0.00 132 VAL A C 3
ATOM 6910 O O . VAL A 1 151 ? -8.283 4.935 -26.797 1.00 0.00 132 VAL A O 3
ATOM 6923 N N . SER A 1 152 ? -6.796 4.781 -25.116 1.00 0.00 133 SER A N 3
ATOM 6924 C CA . SER A 1 152 ? -5.974 5.888 -25.591 1.00 0.00 133 SER A CA 3
ATOM 6925 C C . SER A 1 152 ? -4.990 5.424 -26.656 1.00 0.00 133 SER A C 3
ATOM 6926 O O . SER A 1 152 ? -4.265 6.231 -27.239 1.00 0.00 133 SER A O 3
ATOM 6934 N N . LYS A 1 153 ? -4.968 4.120 -26.908 1.00 0.00 134 LYS A N 3
ATOM 6935 C CA . LYS A 1 153 ? -4.114 3.552 -27.944 1.00 0.00 134 LYS A CA 3
ATOM 6936 C C . LYS A 1 153 ? -4.246 4.323 -29.251 1.00 0.00 134 LYS A C 3
ATOM 6937 O O . LYS A 1 153 ? -5.341 4.454 -29.798 1.00 0.00 134 LYS A O 3
ATOM 6956 N N . PRO A 1 154 ? -3.125 4.834 -29.748 1.00 0.00 135 PRO A N 3
ATOM 6957 C CA . PRO A 1 154 ? -3.125 5.659 -30.950 1.00 0.00 135 PRO A CA 3
ATOM 6958 C C . PRO A 1 154 ? -3.256 4.805 -32.204 1.00 0.00 135 PRO A C 3
ATOM 6959 O O . PRO A 1 154 ? -2.972 3.608 -32.185 1.00 0.00 135 PRO A O 3
ATOM 6970 N N . LYS A 1 155 ? -3.688 5.428 -33.296 1.00 0.00 136 LYS A N 3
ATOM 6971 C CA . LYS A 1 155 ? -3.825 4.735 -34.571 1.00 0.00 136 LYS A CA 3
ATOM 6972 C C . LYS A 1 155 ? -2.471 4.272 -35.094 1.00 0.00 136 LYS A C 3
ATOM 6973 O O . LYS A 1 155 ? -2.394 3.384 -35.942 1.00 0.00 136 LYS A O 3
ATOM 6992 N N . ASP A 1 156 ? -1.406 4.879 -34.582 1.00 0.00 137 ASP A N 3
ATOM 6993 C CA . ASP A 1 156 ? -0.057 4.581 -35.048 1.00 0.00 137 ASP A CA 3
ATOM 6994 C C . ASP A 1 156 ? 0.524 3.377 -34.317 1.00 0.00 137 ASP A C 3
ATOM 6995 O O . ASP A 1 156 ? 1.642 2.947 -34.600 1.00 0.00 137 ASP A O 3
ATOM 7004 N N . ASN A 1 157 ? -0.242 2.837 -33.376 1.00 0.00 138 ASN A N 3
ATOM 7005 C CA . ASN A 1 157 ? 0.148 1.619 -32.676 1.00 0.00 138 ASN A CA 3
ATOM 7006 C C . ASN A 1 157 ? -1.009 0.631 -32.601 1.00 0.00 138 ASN A C 3
ATOM 7007 O O . ASN A 1 157 ? -1.551 0.376 -31.525 1.00 0.00 138 ASN A O 3
ATOM 7018 N N . PRO A 1 158 ? -1.385 0.079 -33.749 1.00 0.00 139 PRO A N 3
ATOM 7019 C CA . PRO A 1 158 ? -2.453 -0.913 -33.810 1.00 0.00 139 PRO A CA 3
ATOM 7020 C C . PRO A 1 158 ? -1.987 -2.256 -33.261 1.00 0.00 139 PRO A C 3
ATOM 7021 O O . PRO A 1 158 ? -0.815 -2.613 -33.379 1.00 0.00 139 PRO A O 3
ATOM 7032 N N . LEU A 1 159 ? -2.913 -2.997 -32.663 1.00 0.00 140 LEU A N 3
ATOM 7033 C CA . LEU A 1 159 ? -2.600 -4.305 -32.099 1.00 0.00 140 LEU A CA 3
ATOM 7034 C C . LEU A 1 159 ? -1.465 -4.211 -31.089 1.00 0.00 140 LEU A C 3
ATOM 7035 O O . LEU A 1 159 ? -0.583 -5.070 -31.050 1.00 0.00 140 LEU A O 3
ATOM 7051 N N . ASN A 1 160 ? -1.490 -3.163 -30.272 1.00 0.00 141 ASN A N 3
ATOM 7052 C CA . ASN A 1 160 ? -0.426 -2.919 -29.305 1.00 0.00 141 ASN A CA 3
ATOM 7053 C C . ASN A 1 160 ? -0.484 -3.919 -28.158 1.00 0.00 141 ASN A C 3
ATOM 7054 O O . ASN A 1 160 ? -1.430 -3.919 -27.369 1.00 0.00 141 ASN A O 3
ATOM 7065 N N . GLU A 1 161 ? 0.532 -4.769 -28.069 1.00 0.00 142 GLU A N 3
ATOM 7066 C CA . GLU A 1 161 ? 0.553 -5.838 -27.078 1.00 0.00 142 GLU A CA 3
ATOM 7067 C C . GLU A 1 161 ? 1.960 -6.066 -26.542 1.00 0.00 142 GLU A C 3
ATOM 7068 O O . GLU A 1 161 ? 2.868 -6.428 -27.290 1.00 0.00 142 GLU A O 3
ATOM 7080 N N . GLY A 1 162 ? 2.135 -5.852 -25.243 1.00 0.00 143 GLY A N 3
ATOM 7081 C CA . GLY A 1 162 ? 3.433 -6.034 -24.604 1.00 0.00 143 GLY A CA 3
ATOM 7082 C C . GLY A 1 162 ? 3.555 -7.423 -23.991 1.00 0.00 143 GLY A C 3
ATOM 7083 O O . GLY A 1 162 ? 2.840 -8.348 -24.379 1.00 0.00 143 GLY A O 3
ATOM 7087 N N . THR A 1 163 ? 4.464 -7.564 -23.032 1.00 0.00 144 THR A N 3
ATOM 7088 C CA . THR A 1 163 ? 4.659 -8.834 -22.342 1.00 0.00 144 THR A CA 3
ATOM 7089 C C . THR A 1 163 ? 3.730 -8.957 -21.142 1.00 0.00 144 THR A C 3
ATOM 7090 O O . THR A 1 163 ? 3.000 -8.022 -20.811 1.00 0.00 144 THR A O 3
ATOM 7101 N N . ASP A 1 164 ? 3.761 -10.116 -20.492 1.00 0.00 145 ASP A N 3
ATOM 7102 C CA . ASP A 1 164 ? 2.838 -10.408 -19.403 1.00 0.00 145 ASP A CA 3
ATOM 7103 C C . ASP A 1 164 ? 3.075 -9.484 -18.216 1.00 0.00 145 ASP A C 3
ATOM 7104 O O . ASP A 1 164 ? 2.208 -9.329 -17.355 1.00 0.00 145 ASP A O 3
ATOM 7113 N N . ALA A 1 165 ? 4.253 -8.871 -18.176 1.00 0.00 146 ALA A N 3
ATOM 7114 C CA . ALA A 1 165 ? 4.598 -7.943 -17.106 1.00 0.00 146 ALA A CA 3
ATOM 7115 C C . ALA A 1 165 ? 3.583 -6.809 -17.012 1.00 0.00 146 ALA A C 3
ATOM 7116 O O . ALA A 1 165 ? 3.292 -6.312 -15.925 1.00 0.00 146 ALA A O 3
ATOM 7123 N N . ALA A 1 166 ? 3.048 -6.406 -18.159 1.00 0.00 147 ALA A N 3
ATOM 7124 C CA . ALA A 1 166 ? 2.078 -5.318 -18.212 1.00 0.00 147 ALA A CA 3
ATOM 7125 C C . ALA A 1 166 ? 0.818 -5.666 -17.430 1.00 0.00 147 ALA A C 3
ATOM 7126 O O . ALA A 1 166 ? 0.300 -4.846 -16.671 1.00 0.00 147 ALA A O 3
ATOM 7133 N N . ARG A 1 167 ? 0.328 -6.886 -17.621 1.00 0.00 148 ARG A N 3
ATOM 7134 C CA . ARG A 1 167 ? -0.873 -7.346 -16.933 1.00 0.00 148 ARG A CA 3
ATOM 7135 C C . ARG A 1 167 ? -0.562 -7.760 -15.501 1.00 0.00 148 ARG A C 3
ATOM 7136 O O . ARG A 1 167 ? -1.431 -7.717 -14.630 1.00 0.00 148 ARG A O 3
ATOM 7157 N N . ALA A 1 168 ? 0.682 -8.161 -15.262 1.00 0.00 149 ALA A N 3
ATOM 7158 C CA . ALA A 1 168 ? 1.150 -8.446 -13.911 1.00 0.00 149 ALA A CA 3
ATOM 7159 C C . ALA A 1 168 ? 1.098 -7.201 -13.036 1.00 0.00 149 ALA A C 3
ATOM 7160 O O . ALA A 1 168 ? 0.759 -7.274 -11.855 1.00 0.00 149 ALA A O 3
ATOM 7167 N N . ALA A 1 169 ? 1.438 -6.058 -13.621 1.00 0.00 150 ALA A N 3
ATOM 7168 C CA . ALA A 1 169 ? 1.327 -4.780 -12.929 1.00 0.00 150 ALA A CA 3
ATOM 7169 C C . ALA A 1 169 ? -0.123 -4.469 -12.575 1.00 0.00 150 ALA A C 3
ATOM 7170 O O . ALA A 1 169 ? -0.420 -4.037 -11.461 1.00 0.00 150 ALA A O 3
ATOM 7177 N N . ILE A 1 170 ? -1.021 -4.695 -13.527 1.00 0.00 151 ILE A N 3
ATOM 7178 C CA . ILE A 1 170 ? -2.450 -4.542 -13.283 1.00 0.00 151 ILE A CA 3
ATOM 7179 C C . ILE A 1 170 ? -2.929 -5.498 -12.199 1.00 0.00 151 ILE A C 3
ATOM 7180 O O . ILE A 1 170 ? -3.673 -5.108 -11.299 1.00 0.00 151 ILE A O 3
ATOM 7196 N N . ALA A 1 171 ? -2.500 -6.752 -12.290 1.00 0.00 152 ALA A N 3
ATOM 7197 C CA . ALA A 1 171 ? -2.901 -7.772 -11.329 1.00 0.00 152 ALA A CA 3
ATOM 7198 C C . ALA A 1 171 ? -2.429 -7.421 -9.923 1.00 0.00 152 ALA A C 3
ATOM 7199 O O . ALA A 1 171 ? -3.167 -7.581 -8.952 1.00 0.00 152 ALA A O 3
ATOM 7206 N N . PHE A 1 172 ? -1.195 -6.939 -9.822 1.00 0.00 153 PHE A N 3
ATOM 7207 C CA . PHE A 1 172 ? -0.602 -6.615 -8.530 1.00 0.00 153 PHE A CA 3
ATOM 7208 C C . PHE A 1 172 ? -1.187 -5.328 -7.964 1.00 0.00 153 PHE A C 3
ATOM 7209 O O . PHE A 1 172 ? -1.313 -5.174 -6.749 1.00 0.00 153 PHE A O 3
ATOM 7226 N N . SER A 1 173 ? -1.545 -4.405 -8.850 1.00 0.00 154 SER A N 3
ATOM 7227 C CA . SER A 1 173 ? -2.275 -3.206 -8.456 1.00 0.00 154 SER A CA 3
ATOM 7228 C C . SER A 1 173 ? -3.661 -3.553 -7.930 1.00 0.00 154 SER A C 3
ATOM 7229 O O . SER A 1 173 ? -4.127 -2.974 -6.949 1.00 0.00 154 SER A O 3
ATOM 7237 N N . PHE A 1 174 ? -4.318 -4.502 -8.589 1.00 0.00 155 PHE A N 3
ATOM 7238 C CA . PHE A 1 174 ? -5.590 -5.028 -8.108 1.00 0.00 155 PHE A CA 3
ATOM 7239 C C . PHE A 1 174 ? -5.427 -5.716 -6.759 1.00 0.00 155 PHE A C 3
ATOM 7240 O O . PHE A 1 174 ? -6.241 -5.531 -5.854 1.00 0.00 155 PHE A O 3
ATOM 7257 N N . PHE A 1 175 ? -4.371 -6.512 -6.630 1.00 0.00 156 PHE A N 3
ATOM 7258 C CA . PHE A 1 175 ? -4.068 -7.185 -5.373 1.00 0.00 156 PHE A CA 3
ATOM 7259 C C . PHE A 1 175 ? -3.709 -6.183 -4.284 1.00 0.00 156 PHE A C 3
ATOM 7260 O O . PHE A 1 175 ? -4.032 -6.383 -3.113 1.00 0.00 156 PHE A O 3
ATOM 7277 N N . SER A 1 176 ? -3.040 -5.105 -4.676 1.00 0.00 157 SER A N 3
ATOM 7278 C CA . SER A 1 176 ? -2.638 -4.068 -3.733 1.00 0.00 157 SER A CA 3
ATOM 7279 C C . SER A 1 176 ? -3.849 -3.452 -3.044 1.00 0.00 157 SER A C 3
ATOM 7280 O O . SER A 1 176 ? -3.824 -3.188 -1.841 1.00 0.00 157 SER A O 3
ATOM 7288 N N . ILE A 1 177 ? -4.909 -3.224 -3.812 1.00 0.00 158 ILE A N 3
ATOM 7289 C CA . ILE A 1 177 ? -6.170 -2.748 -3.256 1.00 0.00 158 ILE A CA 3
ATOM 7290 C C . ILE A 1 177 ? -6.468 -3.413 -1.919 1.00 0.00 158 ILE A C 3
ATOM 7291 O O . ILE A 1 177 ? -6.697 -2.737 -0.916 1.00 0.00 158 ILE A O 3
ATOM 7307 N N . PHE A 1 178 ? -6.462 -4.742 -1.909 1.00 0.00 159 PHE A N 3
ATOM 7308 C CA . PHE A 1 178 ? -6.857 -5.501 -0.729 1.00 0.00 159 PHE A CA 3
ATOM 7309 C C . PHE A 1 178 ? -5.726 -5.562 0.290 1.00 0.00 159 PHE A C 3
ATOM 7310 O O . PHE A 1 178 ? -5.959 -5.479 1.496 1.00 0.00 159 PHE A O 3
ATOM 7327 N N . THR A 1 179 ? -4.501 -5.708 -0.201 1.00 0.00 160 THR A N 3
ATOM 7328 C CA . THR A 1 179 ? -3.330 -5.774 0.666 1.00 0.00 160 THR A CA 3
ATOM 7329 C C . THR A 1 179 ? -3.236 -4.545 1.560 1.00 0.00 160 THR A C 3
ATOM 7330 O O . THR A 1 179 ? -3.090 -4.659 2.776 1.00 0.00 160 THR A O 3
ATOM 7341 N N . TRP A 1 180 ? -3.320 -3.367 0.948 1.00 0.00 161 TRP A N 3
ATOM 7342 C CA . TRP A 1 180 ? -3.260 -2.113 1.690 1.00 0.00 161 TRP A CA 3
ATOM 7343 C C . TRP A 1 180 ? -4.485 -1.937 2.576 1.00 0.00 161 TRP A C 3
ATOM 7344 O O . TRP A 1 180 ? -4.386 -1.443 3.698 1.00 0.00 161 TRP A O 3
ATOM 7365 N N . SER A 1 181 ? -5.643 -2.346 2.066 1.00 0.00 162 SER A N 3
ATOM 7366 C CA . SER A 1 181 ? -6.890 -2.236 2.811 1.00 0.00 162 SER A CA 3
ATOM 7367 C C . SER A 1 181 ? -6.861 -3.103 4.063 1.00 0.00 162 SER A C 3
ATOM 7368 O O . SER A 1 181 ? -7.376 -2.713 5.112 1.00 0.00 162 SER A O 3
ATOM 7376 N N . LEU A 1 182 ? -6.258 -4.281 3.949 1.00 0.00 163 LEU A N 3
ATOM 7377 C CA . LEU A 1 182 ? -6.176 -5.212 5.067 1.00 0.00 163 LEU A CA 3
ATOM 7378 C C . LEU A 1 182 ? -5.316 -4.650 6.191 1.00 0.00 163 LEU A C 3
ATOM 7379 O O . LEU A 1 182 ? -5.635 -4.809 7.369 1.00 0.00 163 LEU A O 3
ATOM 7395 N N . THR A 1 183 ? -4.223 -3.991 5.820 1.00 0.00 164 THR A N 3
ATOM 7396 C CA . THR A 1 183 ? -3.330 -3.378 6.796 1.00 0.00 164 THR A CA 3
ATOM 7397 C C . THR A 1 183 ? -4.005 -2.208 7.500 1.00 0.00 164 THR A C 3
ATOM 7398 O O . THR A 1 183 ? -3.727 -1.928 8.667 1.00 0.00 164 THR A O 3
ATOM 7409 N N . ALA A 1 184 ? -4.893 -1.525 6.785 1.00 0.00 165 ALA A N 3
ATOM 7410 C CA . ALA A 1 184 ? -5.711 -0.475 7.380 1.00 0.00 165 ALA A CA 3
ATOM 7411 C C . ALA A 1 184 ? -6.736 -1.056 8.346 1.00 0.00 165 ALA A C 3
ATOM 7412 O O . ALA A 1 184 ? -6.915 -0.550 9.454 1.00 0.00 165 ALA A O 3
ATOM 7419 N N . ALA A 1 185 ? -7.407 -2.120 7.919 1.00 0.00 166 ALA A N 3
ATOM 7420 C CA . ALA A 1 185 ? -8.411 -2.775 8.748 1.00 0.00 166 ALA A CA 3
ATOM 7421 C C . ALA A 1 185 ? -7.788 -3.363 10.008 1.00 0.00 166 ALA A C 3
ATOM 7422 O O . ALA A 1 185 ? -8.346 -3.249 11.099 1.00 0.00 166 ALA A O 3
ATOM 7429 N N . LEU A 1 186 ? -6.628 -3.992 9.849 1.00 0.00 167 LEU A N 3
ATOM 7430 C CA . LEU A 1 186 ? -5.898 -4.548 10.982 1.00 0.00 167 LEU A CA 3
ATOM 7431 C C . LEU A 1 186 ? -5.388 -3.447 11.903 1.00 0.00 167 LEU A C 3
ATOM 7432 O O . LEU A 1 186 ? -5.336 -3.618 13.121 1.00 0.00 167 LEU A O 3
ATOM 7448 N N . ALA A 1 187 ? -5.015 -2.316 11.314 1.00 0.00 168 ALA A N 3
ATOM 7449 C CA . ALA A 1 187 ? -4.617 -1.145 12.087 1.00 0.00 168 ALA A CA 3
ATOM 7450 C C . ALA A 1 187 ? -5.764 -0.641 12.953 1.00 0.00 168 ALA A C 3
ATOM 7451 O O . ALA A 1 187 ? -5.574 -0.318 14.126 1.00 0.00 168 ALA A O 3
ATOM 7458 N N . VAL A 1 188 ? -6.956 -0.576 12.369 1.00 0.00 169 VAL A N 3
ATOM 7459 C CA . VAL A 1 188 ? -8.152 -0.194 13.110 1.00 0.00 169 VAL A CA 3
ATOM 7460 C C . VAL A 1 188 ? -8.360 -1.094 14.321 1.00 0.00 169 VAL A C 3
ATOM 7461 O O . VAL A 1 188 ? -8.690 -0.621 15.409 1.00 0.00 169 VAL A O 3
ATOM 7474 N N . ARG A 1 189 ? -8.166 -2.394 14.126 1.00 0.00 170 ARG A N 3
ATOM 7475 C CA . ARG A 1 189 ? -8.255 -3.354 15.220 1.00 0.00 170 ARG A CA 3
ATOM 7476 C C . ARG A 1 189 ? -7.197 -3.081 16.280 1.00 0.00 170 ARG A C 3
ATOM 7477 O O . ARG A 1 189 ? -7.469 -3.158 17.478 1.00 0.00 170 ARG A O 3
ATOM 7498 N N . ARG A 1 190 ? -5.987 -2.761 15.832 1.00 0.00 171 ARG A N 3
ATOM 7499 C CA . ARG A 1 190 ? -4.900 -2.416 16.741 1.00 0.00 171 ARG A CA 3
ATOM 7500 C C . ARG A 1 190 ? -5.237 -1.176 17.559 1.00 0.00 171 ARG A C 3
ATOM 7501 O O . ARG A 1 190 ? -4.956 -1.114 18.756 1.00 0.00 171 ARG A O 3
ATOM 7522 N N . PHE A 1 191 ? -5.841 -0.189 16.905 1.00 0.00 172 PHE A N 3
ATOM 7523 C CA . PHE A 1 191 ? -6.240 1.043 17.576 1.00 0.00 172 PHE A CA 3
ATOM 7524 C C . PHE A 1 191 ? -7.265 0.767 18.669 1.00 0.00 172 PHE A C 3
ATOM 7525 O O . PHE A 1 191 ? -7.158 1.287 19.779 1.00 0.00 172 PHE A O 3
ATOM 7542 N N . LYS A 1 192 ? -8.260 -0.054 18.347 1.00 0.00 173 LYS A N 3
ATOM 7543 C CA . LYS A 1 192 ? -9.322 -0.376 19.292 1.00 0.00 173 LYS A CA 3
ATOM 7544 C C . LYS A 1 192 ? -8.760 -1.010 20.558 1.00 0.00 173 LYS A C 3
ATOM 7545 O O . LYS A 1 192 ? -9.229 -0.735 21.662 1.00 0.00 173 LYS A O 3
ATOM 7564 N N . ASP A 1 193 ? -7.752 -1.860 20.391 1.00 0.00 174 ASP A N 3
ATOM 7565 C CA . ASP A 1 193 ? -7.107 -2.514 21.523 1.00 0.00 174 ASP A CA 3
ATOM 7566 C C . ASP A 1 193 ? -6.308 -1.518 22.353 1.00 0.00 174 ASP A C 3
ATOM 7567 O O . ASP A 1 193 ? -6.346 -1.548 23.583 1.00 0.00 174 ASP A O 3
ATOM 7576 N N . LEU A 1 194 ? -5.583 -0.636 21.673 1.00 0.00 175 LEU A N 3
ATOM 7577 C CA . LEU A 1 194 ? -4.745 0.349 22.346 1.00 0.00 175 LEU A CA 3
ATOM 7578 C C . LEU A 1 194 ? -5.591 1.398 23.056 1.00 0.00 175 LEU A C 3
ATOM 7579 O O . LEU A 1 194 ? -5.224 1.888 24.125 1.00 0.00 175 LEU A O 3
ATOM 7595 N N . SER A 1 195 ? -6.727 1.740 22.457 1.00 0.00 176 SER A N 3
ATOM 7596 C CA . SER A 1 195 ? -7.617 2.750 23.019 1.00 0.00 176 SER A CA 3
ATOM 7597 C C . SER A 1 195 ? -8.354 2.215 24.240 1.00 0.00 176 SER A C 3
ATOM 7598 O O . SER A 1 195 ? -7.803 2.179 25.306 1.00 0.00 176 SER A O 3
ATOM 7606 N N . ASP A 1 35 ? -3.582 -6.476 23.443 1.00 0.00 16 ASP A N 4
ATOM 7607 C CA . ASP A 1 35 ? -2.157 -6.636 23.707 1.00 0.00 16 ASP A CA 4
ATOM 7608 C C . ASP A 1 35 ? -1.322 -6.189 22.513 1.00 0.00 16 ASP A C 4
ATOM 7609 O O . ASP A 1 35 ? -1.357 -6.813 21.451 1.00 0.00 16 ASP A O 4
ATOM 7618 N N . PRO A 1 36 ? -0.573 -5.107 22.693 1.00 0.00 17 PRO A N 4
ATOM 7619 C CA . PRO A 1 36 ? 0.199 -4.520 21.604 1.00 0.00 17 PRO A CA 4
ATOM 7620 C C . PRO A 1 36 ? 1.380 -5.407 21.227 1.00 0.00 17 PRO A C 4
ATOM 7621 O O . PRO A 1 36 ? 1.972 -5.246 20.160 1.00 0.00 17 PRO A O 4
ATOM 7632 N N . TYR A 1 37 ? 1.716 -6.342 22.108 1.00 0.00 18 TYR A N 4
ATOM 7633 C CA . TYR A 1 37 ? 2.813 -7.269 21.860 1.00 0.00 18 TYR A CA 4
ATOM 7634 C C . TYR A 1 37 ? 2.340 -8.484 21.070 1.00 0.00 18 TYR A C 4
ATOM 7635 O O . TYR A 1 37 ? 3.127 -9.375 20.754 1.00 0.00 18 TYR A O 4
ATOM 7653 N N . THR A 1 38 ? 1.049 -8.512 20.755 1.00 0.00 19 THR A N 4
ATOM 7654 C CA . THR A 1 38 ? 0.518 -9.463 19.787 1.00 0.00 19 THR A CA 4
ATOM 7655 C C . THR A 1 38 ? -0.014 -8.750 18.550 1.00 0.00 19 THR A C 4
ATOM 7656 O O . THR A 1 38 ? -0.117 -9.343 17.476 1.00 0.00 19 THR A O 4
ATOM 7667 N N . LEU A 1 39 ? -0.351 -7.474 18.707 1.00 0.00 20 LEU A N 4
ATOM 7668 C CA . LEU A 1 39 ? -0.766 -6.647 17.581 1.00 0.00 20 LEU A CA 4
ATOM 7669 C C . LEU A 1 39 ? 0.405 -6.349 16.656 1.00 0.00 20 LEU A C 4
ATOM 7670 O O . LEU A 1 39 ? 0.223 -6.125 15.459 1.00 0.00 20 LEU A O 4
ATOM 7686 N N . VAL A 1 40 ? 1.610 -6.347 17.216 1.00 0.00 21 VAL A N 4
ATOM 7687 C CA . VAL A 1 40 ? 2.827 -6.239 16.418 1.00 0.00 21 VAL A CA 4
ATOM 7688 C C . VAL A 1 40 ? 3.096 -7.524 15.647 1.00 0.00 21 VAL A C 4
ATOM 7689 O O . VAL A 1 40 ? 3.740 -7.507 14.598 1.00 0.00 21 VAL A O 4
ATOM 7702 N N . ARG A 1 41 ? 2.599 -8.639 16.172 1.00 0.00 22 ARG A N 4
ATOM 7703 C CA . ARG A 1 41 ? 2.777 -9.935 15.529 1.00 0.00 22 ARG A CA 4
ATOM 7704 C C . ARG A 1 41 ? 1.595 -10.270 14.629 1.00 0.00 22 ARG A C 4
ATOM 7705 O O . ARG A 1 41 ? 0.893 -11.257 14.852 1.00 0.00 22 ARG A O 4
ATOM 7726 N N . GLN A 1 42 ? 1.381 -9.444 13.610 1.00 0.00 23 GLN A N 4
ATOM 7727 C CA . GLN A 1 42 ? 0.259 -9.630 12.697 1.00 0.00 23 GLN A CA 4
ATOM 7728 C C . GLN A 1 42 ? 0.739 -9.798 11.262 1.00 0.00 23 GLN A C 4
ATOM 7729 O O . GLN A 1 42 ? 1.886 -9.487 10.940 1.00 0.00 23 GLN A O 4
ATOM 7743 N N . PRO A 1 43 ? -0.145 -10.291 10.401 1.00 0.00 24 PRO A N 4
ATOM 7744 C CA . PRO A 1 43 ? 0.217 -10.599 9.023 1.00 0.00 24 PRO A CA 4
ATOM 7745 C C . PRO A 1 43 ? 0.723 -9.361 8.296 1.00 0.00 24 PRO A C 4
ATOM 7746 O O . PRO A 1 43 ? 1.444 -9.462 7.303 1.00 0.00 24 PRO A O 4
ATOM 7757 N N . HIS A 1 44 ? 0.341 -8.190 8.795 1.00 0.00 25 HIS A N 4
ATOM 7758 C CA . HIS A 1 44 ? 0.653 -6.933 8.126 1.00 0.00 25 HIS A CA 4
ATOM 7759 C C . HIS A 1 44 ? 2.159 -6.720 8.029 1.00 0.00 25 HIS A C 4
ATOM 7760 O O . HIS A 1 44 ? 2.635 -5.976 7.171 1.00 0.00 25 HIS A O 4
ATOM 7772 N N . THR A 1 45 ? 2.902 -7.376 8.913 1.00 0.00 26 THR A N 4
ATOM 7773 C CA . THR A 1 45 ? 4.359 -7.301 8.893 1.00 0.00 26 THR A CA 4
ATOM 7774 C C . THR A 1 45 ? 4.929 -7.974 7.652 1.00 0.00 26 THR A C 4
ATOM 7775 O O . THR A 1 45 ? 6.025 -7.640 7.201 1.00 0.00 26 THR A O 4
ATOM 7786 N N . ILE A 1 46 ? 4.179 -8.924 7.102 1.00 0.00 27 ILE A N 4
ATOM 7787 C CA . ILE A 1 46 ? 4.559 -9.573 5.853 1.00 0.00 27 ILE A CA 4
ATOM 7788 C C . ILE A 1 46 ? 4.055 -8.789 4.648 1.00 0.00 27 ILE A C 4
ATOM 7789 O O . ILE A 1 46 ? 4.741 -8.681 3.633 1.00 0.00 27 ILE A O 4
ATOM 7805 N N . LEU A 1 47 ? 2.848 -8.243 4.767 1.00 0.00 28 LEU A N 4
ATOM 7806 C CA . LEU A 1 47 ? 2.229 -7.505 3.672 1.00 0.00 28 LEU A CA 4
ATOM 7807 C C . LEU A 1 47 ? 3.056 -6.281 3.299 1.00 0.00 28 LEU A C 4
ATOM 7808 O O . LEU A 1 47 ? 3.090 -5.875 2.136 1.00 0.00 28 LEU A O 4
ATOM 7824 N N . ARG A 1 48 ? 3.719 -5.696 4.289 1.00 0.00 29 ARG A N 4
ATOM 7825 C CA . ARG A 1 48 ? 4.670 -4.618 4.043 1.00 0.00 29 ARG A CA 4
ATOM 7826 C C . ARG A 1 48 ? 5.643 -4.985 2.929 1.00 0.00 29 ARG A C 4
ATOM 7827 O O . ARG A 1 48 ? 6.012 -4.142 2.111 1.00 0.00 29 ARG A O 4
ATOM 7848 N N . VAL A 1 49 ? 6.055 -6.248 2.903 1.00 0.00 30 VAL A N 4
ATOM 7849 C CA . VAL A 1 49 ? 7.039 -6.712 1.933 1.00 0.00 30 VAL A CA 4
ATOM 7850 C C . VAL A 1 49 ? 6.365 -7.226 0.667 1.00 0.00 30 VAL A C 4
ATOM 7851 O O . VAL A 1 49 ? 6.845 -6.995 -0.442 1.00 0.00 30 VAL A O 4
ATOM 7864 N N . VAL A 1 50 ? 5.247 -7.925 0.840 1.00 0.00 31 VAL A N 4
ATOM 7865 C CA . VAL A 1 50 ? 4.496 -8.460 -0.289 1.00 0.00 31 VAL A CA 4
ATOM 7866 C C . VAL A 1 50 ? 4.028 -7.346 -1.217 1.00 0.00 31 VAL A C 4
ATOM 7867 O O . VAL A 1 50 ? 4.166 -7.441 -2.436 1.00 0.00 31 VAL A O 4
ATOM 7880 N N . SER A 1 51 ? 3.474 -6.289 -0.632 1.00 0.00 32 SER A N 4
ATOM 7881 C CA . SER A 1 51 ? 3.030 -5.133 -1.400 1.00 0.00 32 SER A CA 4
ATOM 7882 C C . SER A 1 51 ? 4.195 -4.476 -2.130 1.00 0.00 32 SER A C 4
ATOM 7883 O O . SER A 1 51 ? 4.055 -4.030 -3.269 1.00 0.00 32 SER A O 4
ATOM 7891 N N . TRP A 1 52 ? 5.345 -4.418 -1.466 1.00 0.00 33 TRP A N 4
ATOM 7892 C CA . TRP A 1 52 ? 6.552 -3.871 -2.074 1.00 0.00 33 TRP A CA 4
ATOM 7893 C C . TRP A 1 52 ? 6.898 -4.601 -3.366 1.00 0.00 33 TRP A C 4
ATOM 7894 O O . TRP A 1 52 ? 7.087 -3.977 -4.410 1.00 0.00 33 TRP A O 4
ATOM 7915 N N . LEU A 1 53 ? 6.978 -5.925 -3.290 1.00 0.00 34 LEU A N 4
ATOM 7916 C CA . LEU A 1 53 ? 7.241 -6.745 -4.466 1.00 0.00 34 LEU A CA 4
ATOM 7917 C C . LEU A 1 53 ? 6.229 -6.467 -5.570 1.00 0.00 34 LEU A C 4
ATOM 7918 O O . LEU A 1 53 ? 6.599 -6.260 -6.725 1.00 0.00 34 LEU A O 4
ATOM 7934 N N . PHE A 1 54 ? 4.951 -6.462 -5.207 1.00 0.00 35 PHE A N 4
ATOM 7935 C CA . PHE A 1 54 ? 3.887 -6.162 -6.156 1.00 0.00 35 PHE A CA 4
ATOM 7936 C C . PHE A 1 54 ? 4.136 -4.835 -6.861 1.00 0.00 35 PHE A C 4
ATOM 7937 O O . PHE A 1 54 ? 3.925 -4.713 -8.068 1.00 0.00 35 PHE A O 4
ATOM 7954 N N . SER A 1 55 ? 4.587 -3.842 -6.102 1.00 0.00 36 SER A N 4
ATOM 7955 C CA . SER A 1 55 ? 4.856 -2.519 -6.651 1.00 0.00 36 SER A CA 4
ATOM 7956 C C . SER A 1 55 ? 6.057 -2.544 -7.586 1.00 0.00 36 SER A C 4
ATOM 7957 O O . SER A 1 55 ? 6.139 -1.758 -8.530 1.00 0.00 36 SER A O 4
ATOM 7965 N N . ILE A 1 56 ? 6.990 -3.452 -7.318 1.00 0.00 37 ILE A N 4
ATOM 7966 C CA . ILE A 1 56 ? 8.125 -3.671 -8.207 1.00 0.00 37 ILE A CA 4
ATOM 7967 C C . ILE A 1 56 ? 7.676 -4.263 -9.537 1.00 0.00 37 ILE A C 4
ATOM 7968 O O . ILE A 1 56 ? 8.085 -3.803 -10.602 1.00 0.00 37 ILE A O 4
ATOM 7984 N N . VAL A 1 57 ? 6.833 -5.288 -9.468 1.00 0.00 38 VAL A N 4
ATOM 7985 C CA . VAL A 1 57 ? 6.376 -5.987 -10.663 1.00 0.00 38 VAL A CA 4
ATOM 7986 C C . VAL A 1 57 ? 5.580 -5.059 -11.573 1.00 0.00 38 VAL A C 4
ATOM 7987 O O . VAL A 1 57 ? 5.783 -5.040 -12.787 1.00 0.00 38 VAL A O 4
ATOM 8000 N N . VAL A 1 58 ? 4.674 -4.290 -10.979 1.00 0.00 39 VAL A N 4
ATOM 8001 C CA . VAL A 1 58 ? 3.873 -3.330 -11.730 1.00 0.00 39 VAL A CA 4
ATOM 8002 C C . VAL A 1 58 ? 4.749 -2.257 -12.363 1.00 0.00 39 VAL A C 4
ATOM 8003 O O . VAL A 1 58 ? 4.709 -2.044 -13.574 1.00 0.00 39 VAL A O 4
ATOM 8016 N N . PHE A 1 59 ? 5.541 -1.582 -11.536 1.00 0.00 40 PHE A N 4
ATOM 8017 C CA . PHE A 1 59 ? 6.499 -0.598 -12.024 1.00 0.00 40 PHE A CA 4
ATOM 8018 C C . PHE A 1 59 ? 7.310 -1.150 -13.189 1.00 0.00 40 PHE A C 4
ATOM 8019 O O . PHE A 1 59 ? 7.373 -0.544 -14.258 1.00 0.00 40 PHE A O 4
ATOM 8036 N N . GLY A 1 60 ? 7.932 -2.305 -12.974 1.00 0.00 41 GLY A N 4
ATOM 8037 C CA . GLY A 1 60 ? 8.774 -2.923 -13.992 1.00 0.00 41 GLY A CA 4
ATOM 8038 C C . GLY A 1 60 ? 7.987 -3.195 -15.268 1.00 0.00 41 GLY A C 4
ATOM 8039 O O . GLY A 1 60 ? 8.477 -2.958 -16.372 1.00 0.00 41 GLY A O 4
ATOM 8043 N N . SER A 1 61 ? 6.766 -3.693 -15.109 1.00 0.00 42 SER A N 4
ATOM 8044 C CA . SER A 1 61 ? 5.960 -4.122 -16.245 1.00 0.00 42 SER A CA 4
ATOM 8045 C C . SER A 1 61 ? 5.576 -2.940 -17.126 1.00 0.00 42 SER A C 4
ATOM 8046 O O . SER A 1 61 ? 5.688 -3.005 -18.351 1.00 0.00 42 SER A O 4
ATOM 8054 N N . ILE A 1 62 ? 5.126 -1.860 -16.497 1.00 0.00 43 ILE A N 4
ATOM 8055 C CA . ILE A 1 62 ? 4.625 -0.701 -17.226 1.00 0.00 43 ILE A CA 4
ATOM 8056 C C . ILE A 1 62 ? 5.764 0.083 -17.864 1.00 0.00 43 ILE A C 4
ATOM 8057 O O . ILE A 1 62 ? 5.571 0.773 -18.865 1.00 0.00 43 ILE A O 4
ATOM 8073 N N . VAL A 1 63 ? 6.952 -0.027 -17.279 1.00 0.00 44 VAL A N 4
ATOM 8074 C CA . VAL A 1 63 ? 8.151 0.561 -17.863 1.00 0.00 44 VAL A CA 4
ATOM 8075 C C . VAL A 1 63 ? 8.644 -0.256 -19.050 1.00 0.00 44 VAL A C 4
ATOM 8076 O O . VAL A 1 63 ? 9.013 0.296 -20.086 1.00 0.00 44 VAL A O 4
ATOM 8089 N N . ASN A 1 64 ? 8.647 -1.576 -18.893 1.00 0.00 45 ASN A N 4
ATOM 8090 C CA . ASN A 1 64 ? 9.094 -2.472 -19.952 1.00 0.00 45 ASN A CA 4
ATOM 8091 C C . ASN A 1 64 ? 8.142 -2.441 -21.140 1.00 0.00 45 ASN A C 4
ATOM 8092 O O . ASN A 1 64 ? 8.570 -2.475 -22.293 1.00 0.00 45 ASN A O 4
ATOM 8103 N N . GLU A 1 65 ? 6.847 -2.376 -20.850 1.00 0.00 46 GLU A N 4
ATOM 8104 C CA . GLU A 1 65 ? 5.831 -2.289 -21.894 1.00 0.00 46 GLU A CA 4
ATOM 8105 C C . GLU A 1 65 ? 5.774 -0.889 -22.491 1.00 0.00 46 GLU A C 4
ATOM 8106 O O . GLU A 1 65 ? 5.796 -0.722 -23.710 1.00 0.00 46 GLU A O 4
ATOM 8118 N N . GLY A 1 66 ? 5.701 0.116 -21.624 1.00 0.00 47 GLY A N 4
ATOM 8119 C CA . GLY A 1 66 ? 5.684 1.506 -22.063 1.00 0.00 47 GLY A CA 4
ATOM 8120 C C . GLY A 1 66 ? 4.330 1.881 -22.653 1.00 0.00 47 GLY A C 4
ATOM 8121 O O . GLY A 1 66 ? 4.155 2.980 -23.179 1.00 0.00 47 GLY A O 4
ATOM 8125 N N . TYR A 1 67 ? 3.377 0.961 -22.564 1.00 0.00 48 TYR A N 4
ATOM 8126 C CA . TYR A 1 67 ? 2.079 1.138 -23.204 1.00 0.00 48 TYR A CA 4
ATOM 8127 C C . TYR A 1 67 ? 2.229 1.350 -24.704 1.00 0.00 48 TYR A C 4
ATOM 8128 O O . TYR A 1 67 ? 1.379 1.974 -25.342 1.00 0.00 48 TYR A O 4
ATOM 8146 N N . LEU A 1 68 ? 3.313 0.827 -25.266 1.00 0.00 49 LEU A N 4
ATOM 8147 C CA . LEU A 1 68 ? 3.658 1.086 -26.658 1.00 0.00 49 LEU A CA 4
ATOM 8148 C C . LEU A 1 68 ? 2.766 0.291 -27.604 1.00 0.00 49 LEU A C 4
ATOM 8149 O O . LEU A 1 68 ? 2.700 0.579 -28.799 1.00 0.00 49 LEU A O 4
ATOM 8165 N N . ASN A 1 69 ? 2.084 -0.712 -27.061 1.00 0.00 50 ASN A N 4
ATOM 8166 C CA . ASN A 1 69 ? 1.182 -1.540 -27.854 1.00 0.00 50 ASN A CA 4
ATOM 8167 C C . ASN A 1 69 ? -0.273 -1.167 -27.602 1.00 0.00 50 ASN A C 4
ATOM 8168 O O . ASN A 1 69 ? -1.173 -1.988 -27.778 1.00 0.00 50 ASN A O 4
ATOM 8179 N N . SER A 1 70 ? -0.498 0.076 -27.191 1.00 0.00 51 SER A N 4
ATOM 8180 C CA . SER A 1 70 ? -1.849 0.586 -26.992 1.00 0.00 51 SER A CA 4
ATOM 8181 C C . SER A 1 70 ? -1.933 2.069 -27.327 1.00 0.00 51 SER A C 4
ATOM 8182 O O . SER A 1 70 ? -0.946 2.796 -27.222 1.00 0.00 51 SER A O 4
ATOM 8190 N N . ALA A 1 71 ? -3.118 2.513 -27.731 1.00 0.00 52 ALA A N 4
ATOM 8191 C CA . ALA A 1 71 ? -3.322 3.902 -28.126 1.00 0.00 52 ALA A CA 4
ATOM 8192 C C . ALA A 1 71 ? -3.596 4.785 -26.916 1.00 0.00 52 ALA A C 4
ATOM 8193 O O . ALA A 1 71 ? -4.275 4.372 -25.975 1.00 0.00 52 ALA A O 4
ATOM 8200 N N . SER A 1 72 ? -3.065 6.002 -26.946 1.00 0.00 53 SER A N 4
ATOM 8201 C CA . SER A 1 72 ? -3.322 6.976 -25.892 1.00 0.00 53 SER A CA 4
ATOM 8202 C C . SER A 1 72 ? -4.616 7.738 -26.150 1.00 0.00 53 SER A C 4
ATOM 8203 O O . SER A 1 72 ? -4.818 8.289 -27.231 1.00 0.00 53 SER A O 4
ATOM 8211 N N . GLU A 1 73 ? -5.490 7.766 -25.148 1.00 0.00 54 GLU A N 4
ATOM 8212 C CA . GLU A 1 73 ? -6.808 8.371 -25.299 1.00 0.00 54 GLU A CA 4
ATOM 8213 C C . GLU A 1 73 ? -6.818 9.804 -24.784 1.00 0.00 54 GLU A C 4
ATOM 8214 O O . GLU A 1 73 ? -6.449 10.065 -23.639 1.00 0.00 54 GLU A O 4
ATOM 8226 N N . GLY A 1 74 ? -7.244 10.730 -25.636 1.00 0.00 55 GLY A N 4
ATOM 8227 C CA . GLY A 1 74 ? -7.387 12.127 -25.241 1.00 0.00 55 GLY A CA 4
ATOM 8228 C C . GLY A 1 74 ? -6.426 13.020 -26.016 1.00 0.00 55 GLY A C 4
ATOM 8229 O O . GLY A 1 74 ? -5.216 12.794 -26.016 1.00 0.00 55 GLY A O 4
ATOM 8233 N N . GLU A 1 75 ? -6.973 14.036 -26.674 1.00 0.00 56 GLU A N 4
ATOM 8234 C CA . GLU A 1 75 ? -6.161 14.990 -27.421 1.00 0.00 56 GLU A CA 4
ATOM 8235 C C . GLU A 1 75 ? -5.477 15.980 -26.488 1.00 0.00 56 GLU A C 4
ATOM 8236 O O . GLU A 1 75 ? -5.839 17.156 -26.441 1.00 0.00 56 GLU A O 4
ATOM 8248 N N . GLU A 1 76 ? -4.484 15.499 -25.748 1.00 0.00 57 GLU A N 4
ATOM 8249 C CA . GLU A 1 76 ? -3.823 16.309 -24.731 1.00 0.00 57 GLU A CA 4
ATOM 8250 C C . GLU A 1 76 ? -4.788 16.689 -23.616 1.00 0.00 57 GLU A C 4
ATOM 8251 O O . GLU A 1 76 ? -4.704 17.781 -23.054 1.00 0.00 57 GLU A O 4
ATOM 8263 N N . PHE A 1 77 ? -5.706 15.781 -23.300 1.00 0.00 58 PHE A N 4
ATOM 8264 C CA . PHE A 1 77 ? -6.626 15.978 -22.186 1.00 0.00 58 PHE A CA 4
ATOM 8265 C C . PHE A 1 77 ? -6.417 14.925 -21.105 1.00 0.00 58 PHE A C 4
ATOM 8266 O O . PHE A 1 77 ? -6.529 13.727 -21.363 1.00 0.00 58 PHE A O 4
ATOM 8283 N N . CYS A 1 78 ? -6.111 15.380 -19.895 1.00 0.00 59 CYS A N 4
ATOM 8284 C CA . CYS A 1 78 ? -5.823 14.477 -18.788 1.00 0.00 59 CYS A CA 4
ATOM 8285 C C . CYS A 1 78 ? -7.095 13.821 -18.266 1.00 0.00 59 CYS A C 4
ATOM 8286 O O . CYS A 1 78 ? -7.042 12.895 -17.458 1.00 0.00 59 CYS A O 4
ATOM 8294 N N . ILE A 1 79 ? -8.240 14.306 -18.735 1.00 0.00 60 ILE A N 4
ATOM 8295 C CA . ILE A 1 79 ? -9.521 13.683 -18.424 1.00 0.00 60 ILE A CA 4
ATOM 8296 C C . ILE A 1 79 ? -9.561 12.237 -18.903 1.00 0.00 60 ILE A C 4
ATOM 8297 O O . ILE A 1 79 ? -10.122 11.367 -18.235 1.00 0.00 60 ILE A O 4
ATOM 8313 N N . TYR A 1 80 ? -8.964 11.987 -20.063 1.00 0.00 61 TYR A N 4
ATOM 8314 C CA . TYR A 1 80 ? -9.099 10.698 -20.731 1.00 0.00 61 TYR A CA 4
ATOM 8315 C C . TYR A 1 80 ? -7.930 9.779 -20.396 1.00 0.00 61 TYR A C 4
ATOM 8316 O O . TYR A 1 80 ? -7.001 10.172 -19.691 1.00 0.00 61 TYR A O 4
ATOM 8334 N N . ASN A 1 81 ? -7.983 8.553 -20.906 1.00 0.00 62 ASN A N 4
ATOM 8335 C CA . ASN A 1 81 ? -6.996 7.537 -20.562 1.00 0.00 62 ASN A CA 4
ATOM 8336 C C . ASN A 1 81 ? -5.721 7.707 -21.380 1.00 0.00 62 ASN A C 4
ATOM 8337 O O . ASN A 1 81 ? -5.452 6.928 -22.294 1.00 0.00 62 ASN A O 4
ATOM 8348 N N . ARG A 1 82 ? -4.942 8.729 -21.046 1.00 0.00 63 ARG A N 4
ATOM 8349 C CA . ARG A 1 82 ? -3.663 8.964 -21.706 1.00 0.00 63 ARG A CA 4
ATOM 8350 C C . ARG A 1 82 ? -2.603 7.987 -21.216 1.00 0.00 63 ARG A C 4
ATOM 8351 O O . ARG A 1 82 ? -2.579 7.619 -20.042 1.00 0.00 63 ARG A O 4
ATOM 8372 N N . ASN A 1 83 ? -1.727 7.569 -22.123 1.00 0.00 64 ASN A N 4
ATOM 8373 C CA . ASN A 1 83 ? -0.698 6.588 -21.800 1.00 0.00 64 ASN A CA 4
ATOM 8374 C C . ASN A 1 83 ? 0.332 7.166 -20.838 1.00 0.00 64 ASN A C 4
ATOM 8375 O O . ASN A 1 83 ? 0.713 6.523 -19.860 1.00 0.00 64 ASN A O 4
ATOM 8386 N N . PRO A 1 84 ? 0.780 8.385 -21.121 1.00 0.00 65 PRO A N 4
ATOM 8387 C CA . PRO A 1 84 ? 1.703 9.086 -20.238 1.00 0.00 65 PRO A CA 4
ATOM 8388 C C . PRO A 1 84 ? 1.188 9.104 -18.804 1.00 0.00 65 PRO A C 4
ATOM 8389 O O . PRO A 1 84 ? 1.956 8.942 -17.856 1.00 0.00 65 PRO A O 4
ATOM 8400 N N . ASN A 1 85 ? -0.117 9.302 -18.652 1.00 0.00 66 ASN A N 4
ATOM 8401 C CA . ASN A 1 85 ? -0.733 9.372 -17.333 1.00 0.00 66 ASN A CA 4
ATOM 8402 C C . ASN A 1 85 ? -0.796 7.997 -16.681 1.00 0.00 66 ASN A C 4
ATOM 8403 O O . ASN A 1 85 ? -0.580 7.860 -15.476 1.00 0.00 66 ASN A O 4
ATOM 8414 N N . ALA A 1 86 ? -1.095 6.981 -17.483 1.00 0.00 67 ALA A N 4
ATOM 8415 C CA . ALA A 1 86 ? -1.126 5.606 -16.998 1.00 0.00 67 ALA A CA 4
ATOM 8416 C C . ALA A 1 86 ? 0.215 5.202 -16.399 1.00 0.00 67 ALA A C 4
ATOM 8417 O O . ALA A 1 86 ? 0.269 4.560 -15.351 1.00 0.00 67 ALA A O 4
ATOM 8424 N N . CYS A 1 87 ? 1.296 5.583 -17.070 1.00 0.00 68 CYS A N 4
ATOM 8425 C CA . CYS A 1 87 ? 2.639 5.370 -16.545 1.00 0.00 68 CYS A CA 4
ATOM 8426 C C . CYS A 1 87 ? 2.870 6.184 -15.279 1.00 0.00 68 CYS A C 4
ATOM 8427 O O . CYS A 1 87 ? 3.338 5.659 -14.268 1.00 0.00 68 CYS A O 4
ATOM 8435 N N . SER A 1 88 ? 2.539 7.470 -15.339 1.00 0.00 69 SER A N 4
ATOM 8436 C CA . SER A 1 88 ? 2.734 8.365 -14.205 1.00 0.00 69 SER A CA 4
ATOM 8437 C C . SER A 1 88 ? 2.025 7.844 -12.963 1.00 0.00 69 SER A C 4
ATOM 8438 O O . SER A 1 88 ? 2.573 7.882 -11.861 1.00 0.00 69 SER A O 4
ATOM 8446 N N . TYR A 1 89 ? 0.802 7.357 -13.146 1.00 0.00 70 TYR A N 4
ATOM 8447 C CA . TYR A 1 89 ? 0.019 6.818 -12.041 1.00 0.00 70 TYR A CA 4
ATOM 8448 C C . TYR A 1 89 ? 0.633 5.531 -11.505 1.00 0.00 70 TYR A C 4
ATOM 8449 O O . TYR A 1 89 ? 0.686 5.314 -10.295 1.00 0.00 70 TYR A O 4
ATOM 8467 N N . GLY A 1 90 ? 1.099 4.681 -12.414 1.00 0.00 71 GLY A N 4
ATOM 8468 C CA . GLY A 1 90 ? 1.655 3.386 -12.038 1.00 0.00 71 GLY A CA 4
ATOM 8469 C C . GLY A 1 90 ? 2.892 3.551 -11.165 1.00 0.00 71 GLY A C 4
ATOM 8470 O O . GLY A 1 90 ? 3.039 2.876 -10.146 1.00 0.00 71 GLY A O 4
ATOM 8474 N N . VAL A 1 91 ? 3.780 4.452 -11.570 1.00 0.00 72 VAL A N 4
ATOM 8475 C CA . VAL A 1 91 ? 5.028 4.676 -10.849 1.00 0.00 72 VAL A CA 4
ATOM 8476 C C . VAL A 1 91 ? 4.796 5.498 -9.588 1.00 0.00 72 VAL A C 4
ATOM 8477 O O . VAL A 1 91 ? 5.541 5.385 -8.616 1.00 0.00 72 VAL A O 4
ATOM 8490 N N . ALA A 1 92 ? 3.758 6.328 -9.612 1.00 0.00 73 ALA A N 4
ATOM 8491 C CA . ALA A 1 92 ? 3.416 7.160 -8.464 1.00 0.00 73 ALA A CA 4
ATOM 8492 C C . ALA A 1 92 ? 2.987 6.310 -7.276 1.00 0.00 73 ALA A C 4
ATOM 8493 O O . ALA A 1 92 ? 3.350 6.595 -6.134 1.00 0.00 73 ALA A O 4
ATOM 8500 N N . VAL A 1 93 ? 2.213 5.265 -7.550 1.00 0.00 74 VAL A N 4
ATOM 8501 C CA . VAL A 1 93 ? 1.745 4.364 -6.505 1.00 0.00 74 VAL A CA 4
ATOM 8502 C C . VAL A 1 93 ? 2.721 3.214 -6.289 1.00 0.00 74 VAL A C 4
ATOM 8503 O O . VAL A 1 93 ? 2.572 2.428 -5.354 1.00 0.00 74 VAL A O 4
ATOM 8516 N N . GLY A 1 94 ? 3.719 3.122 -7.161 1.00 0.00 75 GLY A N 4
ATOM 8517 C CA . GLY A 1 94 ? 4.689 2.034 -7.103 1.00 0.00 75 GLY A CA 4
ATOM 8518 C C . GLY A 1 94 ? 5.797 2.337 -6.103 1.00 0.00 75 GLY A C 4
ATOM 8519 O O . GLY A 1 94 ? 5.815 1.792 -4.999 1.00 0.00 75 GLY A O 4
ATOM 8523 N N . VAL A 1 95 ? 6.720 3.207 -6.497 1.00 0.00 76 VAL A N 4
ATOM 8524 C CA . VAL A 1 95 ? 7.970 3.382 -5.765 1.00 0.00 76 VAL A CA 4
ATOM 8525 C C . VAL A 1 95 ? 7.749 4.166 -4.478 1.00 0.00 76 VAL A C 4
ATOM 8526 O O . VAL A 1 95 ? 8.501 4.019 -3.514 1.00 0.00 76 VAL A O 4
ATOM 8539 N N . LEU A 1 96 ? 6.715 5.000 -4.469 1.00 0.00 77 LEU A N 4
ATOM 8540 C CA . LEU A 1 96 ? 6.423 5.847 -3.318 1.00 0.00 77 LEU A CA 4
ATOM 8541 C C . LEU A 1 96 ? 5.656 5.080 -2.250 1.00 0.00 77 LEU A C 4
ATOM 8542 O O . LEU A 1 96 ? 5.709 5.421 -1.068 1.00 0.00 77 LEU A O 4
ATOM 8558 N N . ALA A 1 97 ? 4.944 4.040 -2.672 1.00 0.00 78 ALA A N 4
ATOM 8559 C CA . ALA A 1 97 ? 4.275 3.141 -1.739 1.00 0.00 78 ALA A CA 4
ATOM 8560 C C . ALA A 1 97 ? 5.280 2.427 -0.844 1.00 0.00 78 ALA A C 4
ATOM 8561 O O . ALA A 1 97 ? 5.108 2.365 0.373 1.00 0.00 78 ALA A O 4
ATOM 8568 N N . PHE A 1 98 ? 6.330 1.888 -1.456 1.00 0.00 79 PHE A N 4
ATOM 8569 C CA . PHE A 1 98 ? 7.421 1.276 -0.707 1.00 0.00 79 PHE A CA 4
ATOM 8570 C C . PHE A 1 98 ? 8.062 2.273 0.249 1.00 0.00 79 PHE A C 4
ATOM 8571 O O . PHE A 1 98 ? 8.286 1.970 1.421 1.00 0.00 79 PHE A O 4
ATOM 8588 N N . LEU A 1 99 ? 8.357 3.465 -0.259 1.00 0.00 80 LEU A N 4
ATOM 8589 C CA . LEU A 1 99 ? 8.960 4.516 0.553 1.00 0.00 80 LEU A CA 4
ATOM 8590 C C . LEU A 1 99 ? 8.315 4.587 1.931 1.00 0.00 80 LEU A C 4
ATOM 8591 O O . LEU A 1 99 ? 9.005 4.590 2.950 1.00 0.00 80 LEU A O 4
ATOM 8607 N N . THR A 1 100 ? 6.988 4.643 1.955 1.00 0.00 81 THR A N 4
ATOM 8608 C CA . THR A 1 100 ? 6.250 4.795 3.203 1.00 0.00 81 THR A CA 4
ATOM 8609 C C . THR A 1 100 ? 6.131 3.465 3.938 1.00 0.00 81 THR A C 4
ATOM 8610 O O . THR A 1 100 ? 6.079 3.428 5.167 1.00 0.00 81 THR A O 4
ATOM 8621 N N . CYS A 1 101 ? 6.088 2.377 3.178 1.00 0.00 82 CYS A N 4
ATOM 8622 C CA . CYS A 1 101 ? 6.032 1.040 3.757 1.00 0.00 82 CYS A CA 4
ATOM 8623 C C . CYS A 1 101 ? 7.286 0.739 4.569 1.00 0.00 82 CYS A C 4
ATOM 8624 O O . CYS A 1 101 ? 7.204 0.276 5.706 1.00 0.00 82 CYS A O 4
ATOM 8632 N N . LEU A 1 102 ? 8.446 1.006 3.977 1.00 0.00 83 LEU A N 4
ATOM 8633 C CA . LEU A 1 102 ? 9.716 0.829 4.669 1.00 0.00 83 LEU A CA 4
ATOM 8634 C C . LEU A 1 102 ? 9.741 1.598 5.982 1.00 0.00 83 LEU A C 4
ATOM 8635 O O . LEU A 1 102 ? 10.184 1.082 7.009 1.00 0.00 83 LEU A O 4
ATOM 8651 N N . LEU A 1 103 ? 9.261 2.837 5.946 1.00 0.00 84 LEU A N 4
ATOM 8652 C CA . LEU A 1 103 ? 9.169 3.660 7.146 1.00 0.00 84 LEU A CA 4
ATOM 8653 C C . LEU A 1 103 ? 8.405 2.940 8.249 1.00 0.00 84 LEU A C 4
ATOM 8654 O O . LEU A 1 103 ? 8.905 2.781 9.363 1.00 0.00 84 LEU A O 4
ATOM 8670 N N . TYR A 1 104 ? 7.188 2.507 7.933 1.00 0.00 85 TYR A N 4
ATOM 8671 C CA . TYR A 1 104 ? 6.314 1.890 8.924 1.00 0.00 85 TYR A CA 4
ATOM 8672 C C . TYR A 1 104 ? 6.766 0.472 9.250 1.00 0.00 85 TYR A C 4
ATOM 8673 O O . TYR A 1 104 ? 6.466 -0.054 10.321 1.00 0.00 85 TYR A O 4
ATOM 8691 N N . LEU A 1 105 ? 7.489 -0.142 8.319 1.00 0.00 86 LEU A N 4
ATOM 8692 C CA . LEU A 1 105 ? 8.106 -1.440 8.561 1.00 0.00 86 LEU A CA 4
ATOM 8693 C C . LEU A 1 105 ? 9.112 -1.368 9.703 1.00 0.00 86 LEU A C 4
ATOM 8694 O O . LEU A 1 105 ? 9.142 -2.238 10.573 1.00 0.00 86 LEU A O 4
ATOM 8710 N N . ALA A 1 106 ? 9.935 -0.324 9.695 1.00 0.00 87 ALA A N 4
ATOM 8711 C CA . ALA A 1 106 ? 10.842 -0.055 10.803 1.00 0.00 87 ALA A CA 4
ATOM 8712 C C . ALA A 1 106 ? 10.074 0.247 12.083 1.00 0.00 87 ALA A C 4
ATOM 8713 O O . ALA A 1 106 ? 10.459 -0.190 13.167 1.00 0.00 87 ALA A O 4
ATOM 8720 N N . LEU A 1 107 ? 8.986 0.997 11.951 1.00 0.00 88 LEU A N 4
ATOM 8721 C CA . LEU A 1 107 ? 8.162 1.362 13.097 1.00 0.00 88 LEU A CA 4
ATOM 8722 C C . LEU A 1 107 ? 7.481 0.138 13.698 1.00 0.00 88 LEU A C 4
ATOM 8723 O O . LEU A 1 107 ? 7.226 0.087 14.901 1.00 0.00 88 LEU A O 4
ATOM 8739 N N . ASP A 1 108 ? 7.189 -0.844 12.853 1.00 0.00 89 ASP A N 4
ATOM 8740 C CA . ASP A 1 108 ? 6.701 -2.136 13.320 1.00 0.00 89 ASP A CA 4
ATOM 8741 C C . ASP A 1 108 ? 7.700 -2.794 14.264 1.00 0.00 89 ASP A C 4
ATOM 8742 O O . ASP A 1 108 ? 7.333 -3.268 15.339 1.00 0.00 89 ASP A O 4
ATOM 8751 N N . VAL A 1 109 ? 8.965 -2.817 13.857 1.00 0.00 90 VAL A N 4
ATOM 8752 C CA . VAL A 1 109 ? 10.019 -3.416 14.665 1.00 0.00 90 VAL A CA 4
ATOM 8753 C C . VAL A 1 109 ? 10.103 -2.757 16.036 1.00 0.00 90 VAL A C 4
ATOM 8754 O O . VAL A 1 109 ? 10.277 -3.431 17.051 1.00 0.00 90 VAL A O 4
ATOM 8767 N N . TYR A 1 110 ? 9.979 -1.433 16.059 1.00 0.00 91 TYR A N 4
ATOM 8768 C CA . TYR A 1 110 ? 10.121 -0.672 17.294 1.00 0.00 91 TYR A CA 4
ATOM 8769 C C . TYR A 1 110 ? 8.767 -0.205 17.812 1.00 0.00 91 TYR A C 4
ATOM 8770 O O . TYR A 1 110 ? 8.685 0.726 18.613 1.00 0.00 91 TYR A O 4
ATOM 8788 N N . PHE A 1 111 ? 7.705 -0.858 17.351 1.00 0.00 92 PHE A N 4
ATOM 8789 C CA . PHE A 1 111 ? 6.358 -0.553 17.816 1.00 0.00 92 PHE A CA 4
ATOM 8790 C C . PHE A 1 111 ? 6.201 -0.869 19.297 1.00 0.00 92 PHE A C 4
ATOM 8791 O O . PHE A 1 111 ? 5.706 -0.046 20.068 1.00 0.00 92 PHE A O 4
ATOM 8808 N N . PRO A 1 112 ? 6.625 -2.065 19.690 1.00 0.00 93 PRO A N 4
ATOM 8809 C CA . PRO A 1 112 ? 6.501 -2.505 21.075 1.00 0.00 93 PRO A CA 4
ATOM 8810 C C . PRO A 1 112 ? 7.635 -1.956 21.931 1.00 0.00 93 PRO A C 4
ATOM 8811 O O . PRO A 1 112 ? 7.714 -2.237 23.128 1.00 0.00 93 PRO A O 4
ATOM 8822 N N . GLN A 1 113 ? 8.512 -1.174 21.312 1.00 0.00 94 GLN A N 4
ATOM 8823 C CA . GLN A 1 113 ? 9.591 -0.511 22.035 1.00 0.00 94 GLN A CA 4
ATOM 8824 C C . GLN A 1 113 ? 9.197 0.904 22.438 1.00 0.00 94 GLN A C 4
ATOM 8825 O O . GLN A 1 113 ? 9.965 1.611 23.089 1.00 0.00 94 GLN A O 4
ATOM 8839 N N . ILE A 1 114 ? 7.995 1.312 22.046 1.00 0.00 95 ILE A N 4
ATOM 8840 C CA . ILE A 1 114 ? 7.478 2.628 22.403 1.00 0.00 95 ILE A CA 4
ATOM 8841 C C . ILE A 1 114 ? 6.969 2.649 23.838 1.00 0.00 95 ILE A C 4
ATOM 8842 O O . ILE A 1 114 ? 6.120 1.842 24.218 1.00 0.00 95 ILE A O 4
ATOM 8858 N N . SER A 1 115 ? 7.493 3.577 24.633 1.00 0.00 96 SER A N 4
ATOM 8859 C CA . SER A 1 115 ? 7.213 3.607 26.063 1.00 0.00 96 SER A CA 4
ATOM 8860 C C . SER A 1 115 ? 5.776 4.038 26.334 1.00 0.00 96 SER A C 4
ATOM 8861 O O . SER A 1 115 ? 5.193 3.681 27.357 1.00 0.00 96 SER A O 4
ATOM 8869 N N . SER A 1 116 ? 5.211 4.807 25.410 1.00 0.00 97 SER A N 4
ATOM 8870 C CA . SER A 1 116 ? 3.855 5.320 25.565 1.00 0.00 97 SER A CA 4
ATOM 8871 C C . SER A 1 116 ? 2.875 4.563 24.679 1.00 0.00 97 SER A C 4
ATOM 8872 O O . SER A 1 116 ? 3.049 4.493 23.462 1.00 0.00 97 SER A O 4
ATOM 8880 N N . VAL A 1 117 ? 1.844 3.996 25.295 1.00 0.00 98 VAL A N 4
ATOM 8881 C CA . VAL A 1 117 ? 0.798 3.298 24.556 1.00 0.00 98 VAL A CA 4
ATOM 8882 C C . VAL A 1 117 ? 0.021 4.257 23.664 1.00 0.00 98 VAL A C 4
ATOM 8883 O O . VAL A 1 117 ? -0.410 3.890 22.571 1.00 0.00 98 VAL A O 4
ATOM 8896 N N . LYS A 1 118 ? -0.152 5.487 24.135 1.00 0.00 99 LYS A N 4
ATOM 8897 C CA . LYS A 1 118 ? -0.819 6.521 23.352 1.00 0.00 99 LYS A CA 4
ATOM 8898 C C . LYS A 1 118 ? -0.054 6.819 22.068 1.00 0.00 99 LYS A C 4
ATOM 8899 O O . LYS A 1 118 ? -0.652 7.023 21.012 1.00 0.00 99 LYS A O 4
ATOM 8918 N N . ASP A 1 119 ? 1.271 6.843 22.168 1.00 0.00 100 ASP A N 4
ATOM 8919 C CA . ASP A 1 119 ? 2.121 7.077 21.007 1.00 0.00 100 ASP A CA 4
ATOM 8920 C C . ASP A 1 119 ? 2.089 5.890 20.053 1.00 0.00 100 ASP A C 4
ATOM 8921 O O . ASP A 1 119 ? 2.218 6.053 18.839 1.00 0.00 100 ASP A O 4
ATOM 8930 N N . ARG A 1 120 ? 1.919 4.696 20.608 1.00 0.00 101 ARG A N 4
ATOM 8931 C CA . ARG A 1 120 ? 1.690 3.502 19.803 1.00 0.00 101 ARG A CA 4
ATOM 8932 C C . ARG A 1 120 ? 0.389 3.609 19.017 1.00 0.00 101 ARG A C 4
ATOM 8933 O O . ARG A 1 120 ? 0.321 3.211 17.854 1.00 0.00 101 ARG A O 4
ATOM 8954 N N . LYS A 1 121 ? -0.641 4.148 19.658 1.00 0.00 102 LYS A N 4
ATOM 8955 C CA . LYS A 1 121 ? -1.907 4.417 18.986 1.00 0.00 102 LYS A CA 4
ATOM 8956 C C . LYS A 1 121 ? -1.732 5.440 17.870 1.00 0.00 102 LYS A C 4
ATOM 8957 O O . LYS A 1 121 ? -2.322 5.310 16.798 1.00 0.00 102 LYS A O 4
ATOM 8976 N N . LYS A 1 122 ? -0.918 6.458 18.130 1.00 0.00 103 LYS A N 4
ATOM 8977 C CA . LYS A 1 122 ? -0.635 7.485 17.135 1.00 0.00 103 LYS A CA 4
ATOM 8978 C C . LYS A 1 122 ? 0.009 6.885 15.892 1.00 0.00 103 LYS A C 4
ATOM 8979 O O . LYS A 1 122 ? -0.360 7.220 14.766 1.00 0.00 103 LYS A O 4
ATOM 8998 N N . ALA A 1 123 ? 0.974 5.997 16.102 1.00 0.00 104 ALA A N 4
ATOM 8999 C CA . ALA A 1 123 ? 1.667 5.341 14.998 1.00 0.00 104 ALA A CA 4
ATOM 9000 C C . ALA A 1 123 ? 0.691 4.572 14.117 1.00 0.00 104 ALA A C 4
ATOM 9001 O O . ALA A 1 123 ? 0.747 4.658 12.890 1.00 0.00 104 ALA A O 4
ATOM 9008 N N . VAL A 1 124 ? -0.203 3.819 14.749 1.00 0.00 105 VAL A N 4
ATOM 9009 C CA . VAL A 1 124 ? -1.203 3.044 14.023 1.00 0.00 105 VAL A CA 4
ATOM 9010 C C . VAL A 1 124 ? -2.235 3.953 13.368 1.00 0.00 105 VAL A C 4
ATOM 9011 O O . VAL A 1 124 ? -2.628 3.735 12.222 1.00 0.00 105 VAL A O 4
ATOM 9024 N N . LEU A 1 125 ? -2.670 4.971 14.101 1.00 0.00 106 LEU A N 4
ATOM 9025 C CA . LEU A 1 125 ? -3.634 5.933 13.581 1.00 0.00 106 LEU A CA 4
ATOM 9026 C C . LEU A 1 125 ? -3.143 6.558 12.281 1.00 0.00 106 LEU A C 4
ATOM 9027 O O . LEU A 1 125 ? -3.933 6.843 11.381 1.00 0.00 106 LEU A O 4
ATOM 9043 N N . SER A 1 126 ? -1.834 6.766 12.189 1.00 0.00 107 SER A N 4
ATOM 9044 C CA . SER A 1 126 ? -1.236 7.363 11.001 1.00 0.00 107 SER A CA 4
ATOM 9045 C C . SER A 1 126 ? -1.002 6.318 9.918 1.00 0.00 107 SER A C 4
ATOM 9046 O O . SER A 1 126 ? -1.036 6.627 8.726 1.00 0.00 107 SER A O 4
ATOM 9054 N N . ASP A 1 127 ? -0.766 5.079 10.338 1.00 0.00 108 ASP A N 4
ATOM 9055 C CA . ASP A 1 127 ? -0.657 3.962 9.408 1.00 0.00 108 ASP A CA 4
ATOM 9056 C C . ASP A 1 127 ? -1.996 3.665 8.744 1.00 0.00 108 ASP A C 4
ATOM 9057 O O . ASP A 1 127 ? -2.048 3.253 7.586 1.00 0.00 108 ASP A O 4
ATOM 9066 N N . ILE A 1 128 ? -3.078 3.876 9.487 1.00 0.00 109 ILE A N 4
ATOM 9067 C CA . ILE A 1 128 ? -4.421 3.747 8.936 1.00 0.00 109 ILE A CA 4
ATOM 9068 C C . ILE A 1 128 ? -4.639 4.715 7.779 1.00 0.00 109 ILE A C 4
ATOM 9069 O O . ILE A 1 128 ? -5.133 4.331 6.720 1.00 0.00 109 ILE A O 4
ATOM 9085 N N . GLY A 1 129 ? -4.265 5.973 7.990 1.00 0.00 110 GLY A N 4
ATOM 9086 C CA . GLY A 1 129 ? -4.412 6.998 6.963 1.00 0.00 110 GLY A CA 4
ATOM 9087 C C . GLY A 1 129 ? -3.584 6.663 5.729 1.00 0.00 110 GLY A C 4
ATOM 9088 O O . GLY A 1 129 ? -4.066 6.765 4.600 1.00 0.00 110 GLY A O 4
ATOM 9092 N N . VAL A 1 130 ? -2.336 6.264 5.949 1.00 0.00 111 VAL A N 4
ATOM 9093 C CA . VAL A 1 130 ? -1.426 5.954 4.854 1.00 0.00 111 VAL A CA 4
ATOM 9094 C C . VAL A 1 130 ? -1.861 4.695 4.116 1.00 0.00 111 VAL A C 4
ATOM 9095 O O . VAL A 1 130 ? -1.777 4.623 2.890 1.00 0.00 111 VAL A O 4
ATOM 9108 N N . SER A 1 131 ? -2.325 3.704 4.869 1.00 0.00 112 SER A N 4
ATOM 9109 C CA . SER A 1 131 ? -2.816 2.463 4.285 1.00 0.00 112 SER A CA 4
ATOM 9110 C C . SER A 1 131 ? -3.988 2.721 3.347 1.00 0.00 112 SER A C 4
ATOM 9111 O O . SER A 1 131 ? -4.021 2.214 2.225 1.00 0.00 112 SER A O 4
ATOM 9119 N N . ALA A 1 132 ? -4.948 3.513 3.812 1.00 0.00 113 ALA A N 4
ATOM 9120 C CA . ALA A 1 132 ? -6.082 3.909 2.985 1.00 0.00 113 ALA A CA 4
ATOM 9121 C C . ALA A 1 132 ? -5.646 4.844 1.864 1.00 0.00 113 ALA A C 4
ATOM 9122 O O . ALA A 1 132 ? -6.198 4.809 0.764 1.00 0.00 113 ALA A O 4
ATOM 9129 N N . PHE A 1 133 ? -4.654 5.680 2.151 1.00 0.00 114 PHE A N 4
ATOM 9130 C CA . PHE A 1 133 ? -4.125 6.609 1.158 1.00 0.00 114 PHE A CA 4
ATOM 9131 C C . PHE A 1 133 ? -3.643 5.872 -0.084 1.00 0.00 114 PHE A C 4
ATOM 9132 O O . PHE A 1 133 ? -4.006 6.222 -1.206 1.00 0.00 114 PHE A O 4
ATOM 9149 N N . TRP A 1 134 ? -2.821 4.847 0.123 1.00 0.00 115 TRP A N 4
ATOM 9150 C CA . TRP A 1 134 ? -2.242 4.094 -0.982 1.00 0.00 115 TRP A CA 4
ATOM 9151 C C . TRP A 1 134 ? -3.248 3.111 -1.566 1.00 0.00 115 TRP A C 4
ATOM 9152 O O . TRP A 1 134 ? -3.258 2.860 -2.772 1.00 0.00 115 TRP A O 4
ATOM 9173 N N . ALA A 1 135 ? -4.093 2.555 -0.705 1.00 0.00 116 ALA A N 4
ATOM 9174 C CA . ALA A 1 135 ? -5.174 1.682 -1.147 1.00 0.00 116 ALA A CA 4
ATOM 9175 C C . ALA A 1 135 ? -6.071 2.385 -2.158 1.00 0.00 116 ALA A C 4
ATOM 9176 O O . ALA A 1 135 ? -6.441 1.808 -3.180 1.00 0.00 116 ALA A O 4
ATOM 9183 N N . PHE A 1 136 ? -6.418 3.634 -1.865 1.00 0.00 117 PHE A N 4
ATOM 9184 C CA . PHE A 1 136 ? -7.214 4.442 -2.781 1.00 0.00 117 PHE A CA 4
ATOM 9185 C C . PHE A 1 136 ? -6.488 4.653 -4.104 1.00 0.00 117 PHE A C 4
ATOM 9186 O O . PHE A 1 136 ? -7.035 4.383 -5.173 1.00 0.00 117 PHE A O 4
ATOM 9203 N N . LEU A 1 137 ? -5.253 5.138 -4.024 1.00 0.00 118 LEU A N 4
ATOM 9204 C CA . LEU A 1 137 ? -4.505 5.527 -5.213 1.00 0.00 118 LEU A CA 4
ATOM 9205 C C . LEU A 1 137 ? -4.193 4.319 -6.087 1.00 0.00 118 LEU A C 4
ATOM 9206 O O . LEU A 1 137 ? -4.221 4.404 -7.315 1.00 0.00 118 LEU A O 4
ATOM 9222 N N . TRP A 1 138 ? -3.894 3.193 -5.447 1.00 0.00 119 TRP A N 4
ATOM 9223 C CA . TRP A 1 138 ? -3.672 1.942 -6.161 1.00 0.00 119 TRP A CA 4
ATOM 9224 C C . TRP A 1 138 ? -4.939 1.478 -6.869 1.00 0.00 119 TRP A C 4
ATOM 9225 O O . TRP A 1 138 ? -4.886 0.978 -7.993 1.00 0.00 119 TRP A O 4
ATOM 9246 N N . PHE A 1 139 ? -6.077 1.648 -6.204 1.00 0.00 120 PHE A N 4
ATOM 9247 C CA . PHE A 1 139 ? -7.369 1.337 -6.806 1.00 0.00 120 PHE A CA 4
ATOM 9248 C C . PHE A 1 139 ? -7.632 2.212 -8.025 1.00 0.00 120 PHE A C 4
ATOM 9249 O O . PHE A 1 139 ? -8.055 1.722 -9.072 1.00 0.00 120 PHE A O 4
ATOM 9266 N N . VAL A 1 140 ? -7.382 3.509 -7.882 1.00 0.00 121 VAL A N 4
ATOM 9267 C CA . VAL A 1 140 ? -7.540 4.446 -8.988 1.00 0.00 121 VAL A CA 4
ATOM 9268 C C . VAL A 1 140 ? -6.617 4.091 -10.147 1.00 0.00 121 VAL A C 4
ATOM 9269 O O . VAL A 1 140 ? -7.050 4.020 -11.298 1.00 0.00 121 VAL A O 4
ATOM 9282 N N . GLY A 1 141 ? -5.345 3.869 -9.837 1.00 0.00 122 GLY A N 4
ATOM 9283 C CA . GLY A 1 141 ? -4.375 3.448 -10.841 1.00 0.00 122 GLY A CA 4
ATOM 9284 C C . GLY A 1 141 ? -4.794 2.137 -11.495 1.00 0.00 122 GLY A C 4
ATOM 9285 O O . GLY A 1 141 ? -4.712 1.988 -12.715 1.00 0.00 122 GLY A O 4
ATOM 9289 N N . PHE A 1 142 ? -5.244 1.191 -10.679 1.00 0.00 123 PHE A N 4
ATOM 9290 C CA . PHE A 1 142 ? -5.727 -0.090 -11.182 1.00 0.00 123 PHE A CA 4
ATOM 9291 C C . PHE A 1 142 ? -6.845 0.104 -12.198 1.00 0.00 123 PHE A C 4
ATOM 9292 O O . PHE A 1 142 ? -6.799 -0.443 -13.299 1.00 0.00 123 PHE A O 4
ATOM 9309 N N . CYS A 1 143 ? -7.851 0.888 -11.821 1.00 0.00 124 CYS A N 4
ATOM 9310 C CA . CYS A 1 143 ? -9.004 1.122 -12.682 1.00 0.00 124 CYS A CA 4
ATOM 9311 C C . CYS A 1 143 ? -8.619 1.934 -13.911 1.00 0.00 124 CYS A C 4
ATOM 9312 O O . CYS A 1 143 ? -9.123 1.694 -15.008 1.00 0.00 124 CYS A O 4
ATOM 9320 N N . TYR A 1 144 ? -7.722 2.897 -13.721 1.00 0.00 125 TYR A N 4
ATOM 9321 C CA . TYR A 1 144 ? -7.269 3.748 -14.814 1.00 0.00 125 TYR A CA 4
ATOM 9322 C C . TYR A 1 144 ? -6.548 2.937 -15.882 1.00 0.00 125 TYR A C 4
ATOM 9323 O O . TYR A 1 144 ? -6.807 3.095 -17.075 1.00 0.00 125 TYR A O 4
ATOM 9341 N N . LEU A 1 145 ? -5.643 2.068 -15.446 1.00 0.00 126 LEU A N 4
ATOM 9342 C CA . LEU A 1 145 ? -4.919 1.192 -16.361 1.00 0.00 126 LEU A CA 4
ATOM 9343 C C . LEU A 1 145 ? -5.862 0.212 -17.048 1.00 0.00 126 LEU A C 4
ATOM 9344 O O . LEU A 1 145 ? -5.742 -0.045 -18.246 1.00 0.00 126 LEU A O 4
ATOM 9360 N N . ALA A 1 146 ? -6.801 -0.332 -16.281 1.00 0.00 127 ALA A N 4
ATOM 9361 C CA . ALA A 1 146 ? -7.810 -1.232 -16.828 1.00 0.00 127 ALA A CA 4
ATOM 9362 C C . ALA A 1 146 ? -8.576 -0.573 -17.967 1.00 0.00 127 ALA A C 4
ATOM 9363 O O . ALA A 1 146 ? -8.780 -1.176 -19.021 1.00 0.00 127 ALA A O 4
ATOM 9370 N N . ASN A 1 147 ? -9.000 0.668 -17.751 1.00 0.00 128 ASN A N 4
ATOM 9371 C CA . ASN A 1 147 ? -9.670 1.441 -18.789 1.00 0.00 128 ASN A CA 4
ATOM 9372 C C . ASN A 1 147 ? -8.712 1.795 -19.918 1.00 0.00 128 ASN A C 4
ATOM 9373 O O . ASN A 1 147 ? -9.088 1.788 -21.090 1.00 0.00 128 ASN A O 4
ATOM 9384 N N . GLN A 1 148 ? -7.471 2.106 -19.559 1.00 0.00 129 GLN A N 4
ATOM 9385 C CA . GLN A 1 148 ? -6.457 2.468 -20.542 1.00 0.00 129 GLN A CA 4
ATOM 9386 C C . GLN A 1 148 ? -6.257 1.356 -21.563 1.00 0.00 129 GLN A C 4
ATOM 9387 O O . GLN A 1 148 ? -6.038 1.618 -22.746 1.00 0.00 129 GLN A O 4
ATOM 9401 N N . TRP A 1 149 ? -6.335 0.113 -21.101 1.00 0.00 130 TRP A N 4
ATOM 9402 C CA . TRP A 1 149 ? -6.210 -1.042 -21.981 1.00 0.00 130 TRP A CA 4
ATOM 9403 C C . TRP A 1 149 ? -7.494 -1.277 -22.768 1.00 0.00 130 TRP A C 4
ATOM 9404 O O . TRP A 1 149 ? -7.457 -1.705 -23.921 1.00 0.00 130 TRP A O 4
ATOM 9425 N N . GLN A 1 150 ? -8.628 -0.994 -22.136 1.00 0.00 131 GLN A N 4
ATOM 9426 C CA . GLN A 1 150 ? -9.928 -1.231 -22.753 1.00 0.00 131 GLN A CA 4
ATOM 9427 C C . GLN A 1 150 ? -10.147 -0.310 -23.946 1.00 0.00 131 GLN A C 4
ATOM 9428 O O . GLN A 1 150 ? -10.638 -0.737 -24.991 1.00 0.00 131 GLN A O 4
ATOM 9442 N N . VAL A 1 151 ? -9.780 0.957 -23.784 1.00 0.00 132 VAL A N 4
ATOM 9443 C CA . VAL A 1 151 ? -10.051 1.969 -24.798 1.00 0.00 132 VAL A CA 4
ATOM 9444 C C . VAL A 1 151 ? -9.168 1.770 -26.023 1.00 0.00 132 VAL A C 4
ATOM 9445 O O . VAL A 1 151 ? -9.444 2.314 -27.093 1.00 0.00 132 VAL A O 4
ATOM 9458 N N . SER A 1 152 ? -8.106 0.989 -25.862 1.00 0.00 133 SER A N 4
ATOM 9459 C CA . SER A 1 152 ? -7.223 0.655 -26.973 1.00 0.00 133 SER A CA 4
ATOM 9460 C C . SER A 1 152 ? -7.850 -0.401 -27.875 1.00 0.00 133 SER A C 4
ATOM 9461 O O . SER A 1 152 ? -7.368 -0.652 -28.980 1.00 0.00 133 SER A O 4
ATOM 9469 N N . LYS A 1 153 ? -8.926 -1.017 -27.398 1.00 0.00 134 LYS A N 4
ATOM 9470 C CA . LYS A 1 153 ? -9.640 -2.023 -28.174 1.00 0.00 134 LYS A CA 4
ATOM 9471 C C . LYS A 1 153 ? -10.906 -1.443 -28.792 1.00 0.00 134 LYS A C 4
ATOM 9472 O O . LYS A 1 153 ? -11.404 -0.406 -28.354 1.00 0.00 134 LYS A O 4
ATOM 9491 N N . PRO A 1 154 ? -11.423 -2.118 -29.814 1.00 0.00 135 PRO A N 4
ATOM 9492 C CA . PRO A 1 154 ? -12.673 -1.713 -30.446 1.00 0.00 135 PRO A CA 4
ATOM 9493 C C . PRO A 1 154 ? -13.789 -1.574 -29.420 1.00 0.00 135 PRO A C 4
ATOM 9494 O O . PRO A 1 154 ? -13.885 -2.367 -28.482 1.00 0.00 135 PRO A O 4
ATOM 9505 N N . LYS A 1 155 ? -14.633 -0.564 -29.603 1.00 0.00 136 LYS A N 4
ATOM 9506 C CA . LYS A 1 155 ? -15.635 -0.212 -28.605 1.00 0.00 136 LYS A CA 4
ATOM 9507 C C . LYS A 1 155 ? -16.640 -1.341 -28.411 1.00 0.00 136 LYS A C 4
ATOM 9508 O O . LYS A 1 155 ? -17.311 -1.417 -27.382 1.00 0.00 136 LYS A O 4
ATOM 9527 N N . ASP A 1 156 ? -16.738 -2.216 -29.406 1.00 0.00 137 ASP A N 4
ATOM 9528 C CA . ASP A 1 156 ? -17.728 -3.286 -29.390 1.00 0.00 137 ASP A CA 4
ATOM 9529 C C . ASP A 1 156 ? -17.142 -4.569 -28.815 1.00 0.00 137 ASP A C 4
ATOM 9530 O O . ASP A 1 156 ? -17.868 -5.526 -28.542 1.00 0.00 137 ASP A O 4
ATOM 9539 N N . ASN A 1 157 ? -15.825 -4.584 -28.636 1.00 0.00 138 ASN A N 4
ATOM 9540 C CA . ASN A 1 157 ? -15.128 -5.784 -28.190 1.00 0.00 138 ASN A CA 4
ATOM 9541 C C . ASN A 1 157 ? -14.572 -5.606 -26.783 1.00 0.00 138 ASN A C 4
ATOM 9542 O O . ASN A 1 157 ? -14.142 -4.516 -26.407 1.00 0.00 138 ASN A O 4
ATOM 9553 N N . PRO A 1 158 ? -14.582 -6.685 -26.007 1.00 0.00 139 PRO A N 4
ATOM 9554 C CA . PRO A 1 158 ? -14.002 -6.674 -24.670 1.00 0.00 139 PRO A CA 4
ATOM 9555 C C . PRO A 1 158 ? -12.479 -6.700 -24.730 1.00 0.00 139 PRO A C 4
ATOM 9556 O O . PRO A 1 158 ? -11.895 -6.978 -25.777 1.00 0.00 139 PRO A O 4
ATOM 9567 N N . LEU A 1 159 ? -11.843 -6.408 -23.601 1.00 0.00 140 LEU A N 4
ATOM 9568 C CA . LEU A 1 159 ? -10.388 -6.445 -23.510 1.00 0.00 140 LEU A CA 4
ATOM 9569 C C . LEU A 1 159 ? -9.874 -7.879 -23.473 1.00 0.00 140 LEU A C 4
ATOM 9570 O O . LEU A 1 159 ? -10.085 -8.598 -22.497 1.00 0.00 140 LEU A O 4
ATOM 9586 N N . ASN A 1 160 ? -9.198 -8.286 -24.542 1.00 0.00 141 ASN A N 4
ATOM 9587 C CA . ASN A 1 160 ? -8.641 -9.631 -24.627 1.00 0.00 141 ASN A CA 4
ATOM 9588 C C . ASN A 1 160 ? -7.242 -9.687 -24.028 1.00 0.00 141 ASN A C 4
ATOM 9589 O O . ASN A 1 160 ? -6.745 -8.695 -23.495 1.00 0.00 141 ASN A O 4
ATOM 9600 N N . GLU A 1 161 ? -6.611 -10.852 -24.118 1.00 0.00 142 GLU A N 4
ATOM 9601 C CA . GLU A 1 161 ? -5.256 -11.031 -23.611 1.00 0.00 142 GLU A CA 4
ATOM 9602 C C . GLU A 1 161 ? -4.271 -10.121 -24.336 1.00 0.00 142 GLU A C 4
ATOM 9603 O O . GLU A 1 161 ? -4.170 -10.153 -25.562 1.00 0.00 142 GLU A O 4
ATOM 9615 N N . GLY A 1 162 ? -3.548 -9.311 -23.571 1.00 0.00 143 GLY A N 4
ATOM 9616 C CA . GLY A 1 162 ? -2.516 -8.448 -24.130 1.00 0.00 143 GLY A CA 4
ATOM 9617 C C . GLY A 1 162 ? -1.138 -9.086 -24.007 1.00 0.00 143 GLY A C 4
ATOM 9618 O O . GLY A 1 162 ? -0.978 -10.288 -24.224 1.00 0.00 143 GLY A O 4
ATOM 9622 N N . THR A 1 163 ? -0.145 -8.276 -23.659 1.00 0.00 144 THR A N 4
ATOM 9623 C CA . THR A 1 163 ? 1.209 -8.772 -23.442 1.00 0.00 144 THR A CA 4
ATOM 9624 C C . THR A 1 163 ? 1.387 -9.281 -22.017 1.00 0.00 144 THR A C 4
ATOM 9625 O O . THR A 1 163 ? 0.540 -9.049 -21.154 1.00 0.00 144 THR A O 4
ATOM 9636 N N . ASP A 1 164 ? 2.492 -9.978 -21.776 1.00 0.00 145 ASP A N 4
ATOM 9637 C CA . ASP A 1 164 ? 2.804 -10.486 -20.446 1.00 0.00 145 ASP A CA 4
ATOM 9638 C C . ASP A 1 164 ? 2.961 -9.349 -19.445 1.00 0.00 145 ASP A C 4
ATOM 9639 O O . ASP A 1 164 ? 2.512 -9.449 -18.302 1.00 0.00 145 ASP A O 4
ATOM 9648 N N . ALA A 1 165 ? 3.599 -8.268 -19.880 1.00 0.00 146 ALA A N 4
ATOM 9649 C CA . ALA A 1 165 ? 3.780 -7.093 -19.036 1.00 0.00 146 ALA A CA 4
ATOM 9650 C C . ALA A 1 165 ? 2.450 -6.405 -18.757 1.00 0.00 146 ALA A C 4
ATOM 9651 O O . ALA A 1 165 ? 2.179 -5.993 -17.628 1.00 0.00 146 ALA A O 4
ATOM 9658 N N . ALA A 1 166 ? 1.624 -6.284 -19.789 1.00 0.00 147 ALA A N 4
ATOM 9659 C CA . ALA A 1 166 ? 0.305 -5.678 -19.648 1.00 0.00 147 ALA A CA 4
ATOM 9660 C C . ALA A 1 166 ? -0.550 -6.448 -18.651 1.00 0.00 147 ALA A C 4
ATOM 9661 O O . ALA A 1 166 ? -1.213 -5.854 -17.801 1.00 0.00 147 ALA A O 4
ATOM 9668 N N . ARG A 1 167 ? -0.531 -7.772 -18.760 1.00 0.00 148 ARG A N 4
ATOM 9669 C CA . ARG A 1 167 ? -1.271 -8.627 -17.840 1.00 0.00 148 ARG A CA 4
ATOM 9670 C C . ARG A 1 167 ? -0.735 -8.502 -16.419 1.00 0.00 148 ARG A C 4
ATOM 9671 O O . ARG A 1 167 ? -1.498 -8.319 -15.472 1.00 0.00 148 ARG A O 4
ATOM 9692 N N . ALA A 1 168 ? 0.582 -8.602 -16.278 1.00 0.00 149 ALA A N 4
ATOM 9693 C CA . ALA A 1 168 ? 1.219 -8.547 -14.969 1.00 0.00 149 ALA A CA 4
ATOM 9694 C C . ALA A 1 168 ? 0.927 -7.225 -14.270 1.00 0.00 149 ALA A C 4
ATOM 9695 O O . ALA A 1 168 ? 0.645 -7.195 -13.072 1.00 0.00 149 ALA A O 4
ATOM 9702 N N . ALA A 1 169 ? 0.996 -6.135 -15.026 1.00 0.00 150 ALA A N 4
ATOM 9703 C CA . ALA A 1 169 ? 0.748 -4.806 -14.477 1.00 0.00 150 ALA A CA 4
ATOM 9704 C C . ALA A 1 169 ? -0.612 -4.737 -13.794 1.00 0.00 150 ALA A C 4
ATOM 9705 O O . ALA A 1 169 ? -0.706 -4.419 -12.609 1.00 0.00 150 ALA A O 4
ATOM 9712 N N . ILE A 1 170 ? -1.663 -5.037 -14.549 1.00 0.00 151 ILE A N 4
ATOM 9713 C CA . ILE A 1 170 ? -3.027 -4.912 -14.048 1.00 0.00 151 ILE A CA 4
ATOM 9714 C C . ILE A 1 170 ? -3.338 -5.994 -13.022 1.00 0.00 151 ILE A C 4
ATOM 9715 O O . ILE A 1 170 ? -4.121 -5.779 -12.097 1.00 0.00 151 ILE A O 4
ATOM 9731 N N . ALA A 1 171 ? -2.720 -7.158 -13.192 1.00 0.00 152 ALA A N 4
ATOM 9732 C CA . ALA A 1 171 ? -2.938 -8.280 -12.286 1.00 0.00 152 ALA A CA 4
ATOM 9733 C C . ALA A 1 171 ? -2.379 -7.985 -10.900 1.00 0.00 152 ALA A C 4
ATOM 9734 O O . ALA A 1 171 ? -3.035 -8.238 -9.889 1.00 0.00 152 ALA A O 4
ATOM 9741 N N . PHE A 1 172 ? -1.164 -7.449 -10.859 1.00 0.00 153 PHE A N 4
ATOM 9742 C CA . PHE A 1 172 ? -0.487 -7.179 -9.595 1.00 0.00 153 PHE A CA 4
ATOM 9743 C C . PHE A 1 172 ? -0.979 -5.877 -8.976 1.00 0.00 153 PHE A C 4
ATOM 9744 O O . PHE A 1 172 ? -0.853 -5.665 -7.770 1.00 0.00 153 PHE A O 4
ATOM 9761 N N . SER A 1 173 ? -1.538 -5.006 -9.809 1.00 0.00 154 SER A N 4
ATOM 9762 C CA . SER A 1 173 ? -2.276 -3.846 -9.322 1.00 0.00 154 SER A CA 4
ATOM 9763 C C . SER A 1 173 ? -3.516 -4.268 -8.545 1.00 0.00 154 SER A C 4
ATOM 9764 O O . SER A 1 173 ? -3.838 -3.688 -7.508 1.00 0.00 154 SER A O 4
ATOM 9772 N N . PHE A 1 174 ? -4.209 -5.282 -9.052 1.00 0.00 155 PHE A N 4
ATOM 9773 C CA . PHE A 1 174 ? -5.309 -5.900 -8.321 1.00 0.00 155 PHE A CA 4
ATOM 9774 C C . PHE A 1 174 ? -4.817 -6.558 -7.038 1.00 0.00 155 PHE A C 4
ATOM 9775 O O . PHE A 1 174 ? -5.449 -6.445 -5.989 1.00 0.00 155 PHE A O 4
ATOM 9792 N N . PHE A 1 175 ? -3.685 -7.247 -7.131 1.00 0.00 156 PHE A N 4
ATOM 9793 C CA . PHE A 1 175 ? -3.078 -7.882 -5.966 1.00 0.00 156 PHE A CA 4
ATOM 9794 C C . PHE A 1 175 ? -2.641 -6.848 -4.938 1.00 0.00 156 PHE A C 4
ATOM 9795 O O . PHE A 1 175 ? -2.677 -7.101 -3.734 1.00 0.00 156 PHE A O 4
ATOM 9812 N N . SER A 1 176 ? -2.229 -5.680 -5.420 1.00 0.00 157 SER A N 4
ATOM 9813 C CA . SER A 1 176 ? -1.782 -4.605 -4.543 1.00 0.00 157 SER A CA 4
ATOM 9814 C C . SER A 1 176 ? -2.920 -4.102 -3.664 1.00 0.00 157 SER A C 4
ATOM 9815 O O . SER A 1 176 ? -2.782 -4.015 -2.443 1.00 0.00 157 SER A O 4
ATOM 9823 N N . ILE A 1 177 ? -4.045 -3.773 -4.290 1.00 0.00 158 ILE A N 4
ATOM 9824 C CA . ILE A 1 177 ? -5.198 -3.249 -3.568 1.00 0.00 158 ILE A CA 4
ATOM 9825 C C . ILE A 1 177 ? -5.795 -4.303 -2.645 1.00 0.00 158 ILE A C 4
ATOM 9826 O O . ILE A 1 177 ? -6.458 -3.976 -1.661 1.00 0.00 158 ILE A O 4
ATOM 9842 N N . PHE A 1 178 ? -5.555 -5.569 -2.968 1.00 0.00 159 PHE A N 4
ATOM 9843 C CA . PHE A 1 178 ? -5.922 -6.668 -2.083 1.00 0.00 159 PHE A CA 4
ATOM 9844 C C . PHE A 1 178 ? -5.144 -6.606 -0.775 1.00 0.00 159 PHE A C 4
ATOM 9845 O O . PHE A 1 178 ? -5.727 -6.640 0.308 1.00 0.00 159 PHE A O 4
ATOM 9862 N N . THR A 1 179 ? -3.823 -6.512 -0.883 1.00 0.00 160 THR A N 4
ATOM 9863 C CA . THR A 1 179 ? -2.956 -6.511 0.290 1.00 0.00 160 THR A CA 4
ATOM 9864 C C . THR A 1 179 ? -3.049 -5.189 1.041 1.00 0.00 160 THR A C 4
ATOM 9865 O O . THR A 1 179 ? -2.856 -5.139 2.256 1.00 0.00 160 THR A O 4
ATOM 9876 N N . TRP A 1 180 ? -3.347 -4.119 0.311 1.00 0.00 161 TRP A N 4
ATOM 9877 C CA . TRP A 1 180 ? -3.518 -2.804 0.916 1.00 0.00 161 TRP A CA 4
ATOM 9878 C C . TRP A 1 180 ? -4.829 -2.718 1.688 1.00 0.00 161 TRP A C 4
ATOM 9879 O O . TRP A 1 180 ? -4.906 -2.066 2.729 1.00 0.00 161 TRP A O 4
ATOM 9900 N N . SER A 1 181 ? -5.859 -3.380 1.171 1.00 0.00 162 SER A N 4
ATOM 9901 C CA . SER A 1 181 ? -7.126 -3.502 1.882 1.00 0.00 162 SER A CA 4
ATOM 9902 C C . SER A 1 181 ? -6.960 -4.293 3.173 1.00 0.00 162 SER A C 4
ATOM 9903 O O . SER A 1 181 ? -7.511 -3.928 4.211 1.00 0.00 162 SER A O 4
ATOM 9911 N N . LEU A 1 182 ? -6.197 -5.379 3.101 1.00 0.00 163 LEU A N 4
ATOM 9912 C CA . LEU A 1 182 ? -5.902 -6.187 4.278 1.00 0.00 163 LEU A CA 4
ATOM 9913 C C . LEU A 1 182 ? -5.081 -5.401 5.293 1.00 0.00 163 LEU A C 4
ATOM 9914 O O . LEU A 1 182 ? -5.331 -5.475 6.497 1.00 0.00 163 LEU A O 4
ATOM 9930 N N . THR A 1 183 ? -4.101 -4.651 4.802 1.00 0.00 164 THR A N 4
ATOM 9931 C CA . THR A 1 183 ? -3.248 -3.844 5.665 1.00 0.00 164 THR A CA 4
ATOM 9932 C C . THR A 1 183 ? -4.054 -2.785 6.404 1.00 0.00 164 THR A C 4
ATOM 9933 O O . THR A 1 183 ? -3.894 -2.597 7.611 1.00 0.00 164 THR A O 4
ATOM 9944 N N . ALA A 1 184 ? -4.923 -2.093 5.674 1.00 0.00 165 ALA A N 4
ATOM 9945 C CA . ALA A 1 184 ? -5.788 -1.081 6.267 1.00 0.00 165 ALA A CA 4
ATOM 9946 C C . ALA A 1 184 ? -6.719 -1.693 7.307 1.00 0.00 165 ALA A C 4
ATOM 9947 O O . ALA A 1 184 ? -6.908 -1.136 8.387 1.00 0.00 165 ALA A O 4
ATOM 9954 N N . ALA A 1 185 ? -7.297 -2.841 6.973 1.00 0.00 166 ALA A N 4
ATOM 9955 C CA . ALA A 1 185 ? -8.212 -3.529 7.876 1.00 0.00 166 ALA A CA 4
ATOM 9956 C C . ALA A 1 185 ? -7.528 -3.886 9.189 1.00 0.00 166 ALA A C 4
ATOM 9957 O O . ALA A 1 185 ? -8.095 -3.705 10.266 1.00 0.00 166 ALA A O 4
ATOM 9964 N N . LEU A 1 186 ? -6.304 -4.395 9.092 1.00 0.00 167 LEU A N 4
ATOM 9965 C CA . LEU A 1 186 ? -5.534 -4.768 10.273 1.00 0.00 167 LEU A CA 4
ATOM 9966 C C . LEU A 1 186 ? -5.135 -3.539 11.081 1.00 0.00 167 LEU A C 4
ATOM 9967 O O . LEU A 1 186 ? -5.099 -3.578 12.310 1.00 0.00 167 LEU A O 4
ATOM 9983 N N . ALA A 1 187 ? -4.836 -2.450 10.382 1.00 0.00 168 ALA A N 4
ATOM 9984 C CA . ALA A 1 187 ? -4.461 -1.201 11.033 1.00 0.00 168 ALA A CA 4
ATOM 9985 C C . ALA A 1 187 ? -5.619 -0.636 11.846 1.00 0.00 168 ALA A C 4
ATOM 9986 O O . ALA A 1 187 ? -5.439 -0.210 12.988 1.00 0.00 168 ALA A O 4
ATOM 9993 N N . VAL A 1 188 ? -6.808 -0.633 11.252 1.00 0.00 169 VAL A N 4
ATOM 9994 C CA . VAL A 1 188 ? -7.996 -0.113 11.918 1.00 0.00 169 VAL A CA 4
ATOM 9995 C C . VAL A 1 188 ? -8.330 -0.926 13.162 1.00 0.00 169 VAL A C 4
ATOM 9996 O O . VAL A 1 188 ? -8.598 -0.368 14.227 1.00 0.00 169 VAL A O 4
ATOM 10009 N N . ARG A 1 189 ? -8.313 -2.248 13.023 1.00 0.00 170 ARG A N 4
ATOM 10010 C CA . ARG A 1 189 ? -8.586 -3.140 14.142 1.00 0.00 170 ARG A CA 4
ATOM 10011 C C . ARG A 1 189 ? -7.543 -2.981 15.241 1.00 0.00 170 ARG A C 4
ATOM 10012 O O . ARG A 1 189 ? -7.874 -2.957 16.426 1.00 0.00 170 ARG A O 4
ATOM 10033 N N . ARG A 1 190 ? -6.280 -2.871 14.839 1.00 0.00 171 ARG A N 4
ATOM 10034 C CA . ARG A 1 190 ? -5.189 -2.683 15.788 1.00 0.00 171 ARG A CA 4
ATOM 10035 C C . ARG A 1 190 ? -5.422 -1.455 16.660 1.00 0.00 171 ARG A C 4
ATOM 10036 O O . ARG A 1 190 ? -5.297 -1.519 17.883 1.00 0.00 171 ARG A O 4
ATOM 10057 N N . PHE A 1 191 ? -5.762 -0.340 16.024 1.00 0.00 172 PHE A N 4
ATOM 10058 C CA . PHE A 1 191 ? -6.045 0.896 16.743 1.00 0.00 172 PHE A CA 4
ATOM 10059 C C . PHE A 1 191 ? -7.182 0.705 17.739 1.00 0.00 172 PHE A C 4
ATOM 10060 O O . PHE A 1 191 ? -7.098 1.150 18.884 1.00 0.00 172 PHE A O 4
ATOM 10077 N N . LYS A 1 192 ? -8.245 0.042 17.297 1.00 0.00 173 LYS A N 4
ATOM 10078 C CA . LYS A 1 192 ? -9.395 -0.221 18.153 1.00 0.00 173 LYS A CA 4
ATOM 10079 C C . LYS A 1 192 ? -9.008 -1.087 19.345 1.00 0.00 173 LYS A C 4
ATOM 10080 O O . LYS A 1 192 ? -9.502 -0.889 20.455 1.00 0.00 173 LYS A O 4
ATOM 10099 N N . ASP A 1 193 ? -8.121 -2.048 19.108 1.00 0.00 174 ASP A N 4
ATOM 10100 C CA . ASP A 1 193 ? -7.647 -2.931 20.168 1.00 0.00 174 ASP A CA 4
ATOM 10101 C C . ASP A 1 193 ? -6.751 -2.183 21.146 1.00 0.00 174 ASP A C 4
ATOM 10102 O O . ASP A 1 193 ? -6.764 -2.456 22.348 1.00 0.00 174 ASP A O 4
ATOM 10111 N N . LEU A 1 194 ? -5.973 -1.240 20.627 1.00 0.00 175 LEU A N 4
ATOM 10112 C CA . LEU A 1 194 ? -5.109 -0.413 21.463 1.00 0.00 175 LEU A CA 4
ATOM 10113 C C . LEU A 1 194 ? -5.926 0.536 22.330 1.00 0.00 175 LEU A C 4
ATOM 10114 O O . LEU A 1 194 ? -5.575 0.795 23.481 1.00 0.00 175 LEU A O 4
ATOM 10130 N N . SER A 1 195 ? -7.016 1.050 21.771 1.00 0.00 176 SER A N 4
ATOM 10131 C CA . SER A 1 195 ? -7.879 1.979 22.491 1.00 0.00 176 SER A CA 4
ATOM 10132 C C . SER A 1 195 ? -8.634 1.276 23.611 1.00 0.00 176 SER A C 4
ATOM 10133 O O . SER A 1 195 ? -8.088 1.053 24.655 1.00 0.00 176 SER A O 4
ATOM 10141 N N . ASP A 1 35 ? -3.327 -5.940 23.598 1.00 0.00 16 ASP A N 5
ATOM 10142 C CA . ASP A 1 35 ? -1.916 -6.086 23.936 1.00 0.00 16 ASP A CA 5
ATOM 10143 C C . ASP A 1 35 ? -1.029 -5.811 22.729 1.00 0.00 16 ASP A C 5
ATOM 10144 O O . ASP A 1 35 ? -1.086 -6.528 21.728 1.00 0.00 16 ASP A O 5
ATOM 10153 N N . PRO A 1 36 ? -0.211 -4.770 22.827 1.00 0.00 17 PRO A N 5
ATOM 10154 C CA . PRO A 1 36 ? 0.613 -4.333 21.706 1.00 0.00 17 PRO A CA 5
ATOM 10155 C C . PRO A 1 36 ? 1.754 -5.308 21.448 1.00 0.00 17 PRO A C 5
ATOM 10156 O O . PRO A 1 36 ? 2.414 -5.246 20.410 1.00 0.00 17 PRO A O 5
ATOM 10167 N N . TYR A 1 37 ? 1.983 -6.208 22.398 1.00 0.00 18 TYR A N 5
ATOM 10168 C CA . TYR A 1 37 ? 2.991 -7.250 22.240 1.00 0.00 18 TYR A CA 5
ATOM 10169 C C . TYR A 1 37 ? 2.401 -8.491 21.581 1.00 0.00 18 TYR A C 5
ATOM 10170 O O . TYR A 1 37 ? 3.093 -9.491 21.387 1.00 0.00 18 TYR A O 5
ATOM 10188 N N . THR A 1 38 ? 1.120 -8.421 21.237 1.00 0.00 19 THR A N 5
ATOM 10189 C CA . THR A 1 38 ? 0.496 -9.431 20.392 1.00 0.00 19 THR A CA 5
ATOM 10190 C C . THR A 1 38 ? 0.115 -8.855 19.035 1.00 0.00 19 THR A C 5
ATOM 10191 O O . THR A 1 38 ? -0.082 -9.594 18.070 1.00 0.00 19 THR A O 5
ATOM 10202 N N . LEU A 1 39 ? 0.010 -7.533 18.967 1.00 0.00 20 LEU A N 5
ATOM 10203 C CA . LEU A 1 39 ? -0.269 -6.850 17.708 1.00 0.00 20 LEU A CA 5
ATOM 10204 C C . LEU A 1 39 ? 0.871 -7.040 16.715 1.00 0.00 20 LEU A C 5
ATOM 10205 O O . LEU A 1 39 ? 0.672 -6.945 15.504 1.00 0.00 20 LEU A O 5
ATOM 10221 N N . VAL A 1 40 ? 2.064 -7.307 17.234 1.00 0.00 21 VAL A N 5
ATOM 10222 C CA . VAL A 1 40 ? 3.224 -7.574 16.392 1.00 0.00 21 VAL A CA 5
ATOM 10223 C C . VAL A 1 40 ? 3.060 -8.882 15.628 1.00 0.00 21 VAL A C 5
ATOM 10224 O O . VAL A 1 40 ? 3.793 -9.152 14.677 1.00 0.00 21 VAL A O 5
ATOM 10237 N N . ARG A 1 41 ? 2.096 -9.691 16.051 1.00 0.00 22 ARG A N 5
ATOM 10238 C CA . ARG A 1 41 ? 1.844 -10.981 15.418 1.00 0.00 22 ARG A CA 5
ATOM 10239 C C . ARG A 1 41 ? 0.621 -10.921 14.512 1.00 0.00 22 ARG A C 5
ATOM 10240 O O . ARG A 1 41 ? 0.002 -11.944 14.220 1.00 0.00 22 ARG A O 5
ATOM 10261 N N . GLN A 1 42 ? 0.276 -9.716 14.072 1.00 0.00 23 GLN A N 5
ATOM 10262 C CA . GLN A 1 42 ? -0.881 -9.519 13.206 1.00 0.00 23 GLN A CA 5
ATOM 10263 C C . GLN A 1 42 ? -0.512 -9.718 11.741 1.00 0.00 23 GLN A C 5
ATOM 10264 O O . GLN A 1 42 ? 0.651 -9.584 11.359 1.00 0.00 23 GLN A O 5
ATOM 10278 N N . PRO A 1 43 ? -1.510 -10.039 10.924 1.00 0.00 24 PRO A N 5
ATOM 10279 C CA . PRO A 1 43 ? -1.273 -10.402 9.531 1.00 0.00 24 PRO A CA 5
ATOM 10280 C C . PRO A 1 43 ? -0.625 -9.255 8.766 1.00 0.00 24 PRO A C 5
ATOM 10281 O O . PRO A 1 43 ? 0.082 -9.474 7.783 1.00 0.00 24 PRO A O 5
ATOM 10292 N N . HIS A 1 44 ? -0.872 -8.031 9.223 1.00 0.00 25 HIS A N 5
ATOM 10293 C CA . HIS A 1 44 ? -0.456 -6.841 8.489 1.00 0.00 25 HIS A CA 5
ATOM 10294 C C . HIS A 1 44 ? 1.062 -6.704 8.477 1.00 0.00 25 HIS A C 5
ATOM 10295 O O . HIS A 1 44 ? 1.617 -5.918 7.709 1.00 0.00 25 HIS A O 5
ATOM 10307 N N . THR A 1 45 ? 1.727 -7.472 9.333 1.00 0.00 26 THR A N 5
ATOM 10308 C CA . THR A 1 45 ? 3.185 -7.495 9.368 1.00 0.00 26 THR A CA 5
ATOM 10309 C C . THR A 1 45 ? 3.754 -8.234 8.164 1.00 0.00 26 THR A C 5
ATOM 10310 O O . THR A 1 45 ? 4.930 -8.090 7.834 1.00 0.00 26 THR A O 5
ATOM 10321 N N . ILE A 1 46 ? 2.911 -9.027 7.511 1.00 0.00 27 ILE A N 5
ATOM 10322 C CA . ILE A 1 46 ? 3.300 -9.715 6.286 1.00 0.00 27 ILE A CA 5
ATOM 10323 C C . ILE A 1 46 ? 2.599 -9.119 5.072 1.00 0.00 27 ILE A C 5
ATOM 10324 O O . ILE A 1 46 ? 3.184 -9.018 3.993 1.00 0.00 27 ILE A O 5
ATOM 10340 N N . LEU A 1 47 ? 1.344 -8.724 5.255 1.00 0.00 28 LEU A N 5
ATOM 10341 C CA . LEU A 1 47 ? 0.556 -8.152 4.169 1.00 0.00 28 LEU A CA 5
ATOM 10342 C C . LEU A 1 47 ? 1.173 -6.855 3.664 1.00 0.00 28 LEU A C 5
ATOM 10343 O O . LEU A 1 47 ? 1.113 -6.550 2.472 1.00 0.00 28 LEU A O 5
ATOM 10359 N N . ARG A 1 48 ? 1.769 -6.094 4.576 1.00 0.00 29 ARG A N 5
ATOM 10360 C CA . ARG A 1 48 ? 2.490 -4.880 4.209 1.00 0.00 29 ARG A CA 5
ATOM 10361 C C . ARG A 1 48 ? 3.681 -5.196 3.313 1.00 0.00 29 ARG A C 5
ATOM 10362 O O . ARG A 1 48 ? 3.985 -4.449 2.383 1.00 0.0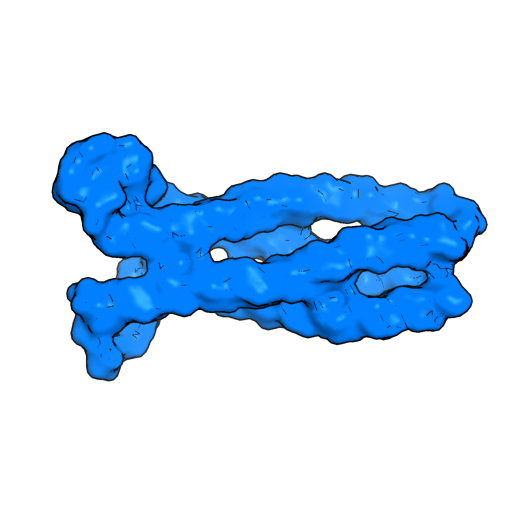0 29 ARG A O 5
ATOM 10383 N N . VAL A 1 49 ? 4.351 -6.306 3.599 1.00 0.00 30 VAL A N 5
ATOM 10384 C CA . VAL A 1 49 ? 5.452 -6.773 2.765 1.00 0.00 30 VAL A CA 5
ATOM 10385 C C . VAL A 1 49 ? 4.963 -7.177 1.380 1.00 0.00 30 VAL A C 5
ATOM 10386 O O . VAL A 1 49 ? 5.621 -6.909 0.376 1.00 0.00 30 VAL A O 5
ATOM 10399 N N . VAL A 1 50 ? 3.802 -7.821 1.335 1.00 0.00 31 VAL A N 5
ATOM 10400 C CA . VAL A 1 50 ? 3.187 -8.201 0.069 1.00 0.00 31 VAL A CA 5
ATOM 10401 C C . VAL A 1 50 ? 2.978 -6.989 -0.829 1.00 0.00 31 VAL A C 5
ATOM 10402 O O . VAL A 1 50 ? 3.400 -6.979 -1.985 1.00 0.00 31 VAL A O 5
ATOM 10415 N N . SER A 1 51 ? 2.324 -5.965 -0.289 1.00 0.00 32 SER A N 5
ATOM 10416 C CA . SER A 1 51 ? 2.046 -4.750 -1.045 1.00 0.00 32 SER A CA 5
ATOM 10417 C C . SER A 1 51 ? 3.315 -3.939 -1.273 1.00 0.00 32 SER A C 5
ATOM 10418 O O . SER A 1 51 ? 3.461 -3.272 -2.298 1.00 0.00 32 SER A O 5
ATOM 10426 N N . TRP A 1 52 ? 4.232 -4.001 -0.314 1.00 0.00 33 TRP A N 5
ATOM 10427 C CA . TRP A 1 52 ? 5.547 -3.392 -0.469 1.00 0.00 33 TRP A CA 5
ATOM 10428 C C . TRP A 1 52 ? 6.224 -3.865 -1.749 1.00 0.00 33 TRP A C 5
ATOM 10429 O O . TRP A 1 52 ? 6.598 -3.057 -2.600 1.00 0.00 33 TRP A O 5
ATOM 10450 N N . LEU A 1 53 ? 6.380 -5.178 -1.881 1.00 0.00 34 LEU A N 5
ATOM 10451 C CA . LEU A 1 53 ? 7.067 -5.756 -3.029 1.00 0.00 34 LEU A CA 5
ATOM 10452 C C . LEU A 1 53 ? 6.249 -5.590 -4.303 1.00 0.00 34 LEU A C 5
ATOM 10453 O O . LEU A 1 53 ? 6.778 -5.207 -5.346 1.00 0.00 34 LEU A O 5
ATOM 10469 N N . PHE A 1 54 ? 4.955 -5.878 -4.211 1.00 0.00 35 PHE A N 5
ATOM 10470 C CA . PHE A 1 54 ? 4.062 -5.764 -5.359 1.00 0.00 35 PHE A CA 5
ATOM 10471 C C . PHE A 1 54 ? 4.102 -4.361 -5.950 1.00 0.00 35 PHE A C 5
ATOM 10472 O O . PHE A 1 54 ? 4.061 -4.190 -7.169 1.00 0.00 35 PHE A O 5
ATOM 10489 N N . SER A 1 55 ? 4.181 -3.360 -5.080 1.00 0.00 36 SER A N 5
ATOM 10490 C CA . SER A 1 55 ? 4.328 -1.976 -5.517 1.00 0.00 36 SER A CA 5
ATOM 10491 C C . SER A 1 55 ? 5.624 -1.776 -6.290 1.00 0.00 36 SER A C 5
ATOM 10492 O O . SER A 1 55 ? 5.656 -1.067 -7.297 1.00 0.00 36 SER A O 5
ATOM 10500 N N . ILE A 1 56 ? 6.694 -2.406 -5.816 1.00 0.00 37 ILE A N 5
ATOM 10501 C CA . ILE A 1 56 ? 7.971 -2.386 -6.519 1.00 0.00 37 ILE A CA 5
ATOM 10502 C C . ILE A 1 56 ? 7.865 -3.080 -7.871 1.00 0.00 37 ILE A C 5
ATOM 10503 O O . ILE A 1 56 ? 8.385 -2.591 -8.873 1.00 0.00 37 ILE A O 5
ATOM 10519 N N . VAL A 1 57 ? 7.190 -4.224 -7.892 1.00 0.00 38 VAL A N 5
ATOM 10520 C CA . VAL A 1 57 ? 7.044 -5.005 -9.114 1.00 0.00 38 VAL A CA 5
ATOM 10521 C C . VAL A 1 57 ? 6.335 -4.204 -10.198 1.00 0.00 38 VAL A C 5
ATOM 10522 O O . VAL A 1 57 ? 6.771 -4.178 -11.349 1.00 0.00 38 VAL A O 5
ATOM 10535 N N . VAL A 1 58 ? 5.239 -3.552 -9.825 1.00 0.00 39 VAL A N 5
ATOM 10536 C CA . VAL A 1 58 ? 4.479 -2.732 -10.761 1.00 0.00 39 VAL A CA 5
ATOM 10537 C C . VAL A 1 58 ? 5.308 -1.555 -11.260 1.00 0.00 39 VAL A C 5
ATOM 10538 O O . VAL A 1 58 ? 5.380 -1.300 -12.462 1.00 0.00 39 VAL A O 5
ATOM 10551 N N . PHE A 1 59 ? 5.934 -0.841 -10.330 1.00 0.00 40 PHE A N 5
ATOM 10552 C CA . PHE A 1 59 ? 6.834 0.252 -10.679 1.00 0.00 40 PHE A CA 5
ATOM 10553 C C . PHE A 1 59 ? 7.883 -0.199 -11.688 1.00 0.00 40 PHE A C 5
ATOM 10554 O O . PHE A 1 59 ? 8.039 0.406 -12.748 1.00 0.00 40 PHE A O 5
ATOM 10571 N N . GLY A 1 60 ? 8.598 -1.267 -11.351 1.00 0.00 41 GLY A N 5
ATOM 10572 C CA . GLY A 1 60 ? 9.681 -1.760 -12.194 1.00 0.00 41 GLY A CA 5
ATOM 10573 C C . GLY A 1 60 ? 9.165 -2.182 -13.564 1.00 0.00 41 GLY A C 5
ATOM 10574 O O . GLY A 1 60 ? 9.747 -1.835 -14.591 1.00 0.00 41 GLY A O 5
ATOM 10578 N N . SER A 1 61 ? 8.069 -2.932 -13.572 1.00 0.00 42 SER A N 5
ATOM 10579 C CA . SER A 1 61 ? 7.529 -3.487 -14.808 1.00 0.00 42 SER A CA 5
ATOM 10580 C C . SER A 1 61 ? 7.170 -2.386 -15.796 1.00 0.00 42 SER A C 5
ATOM 10581 O O . SER A 1 61 ? 7.506 -2.464 -16.978 1.00 0.00 42 SER A O 5
ATOM 10589 N N . ILE A 1 62 ? 6.484 -1.358 -15.306 1.00 0.00 43 ILE A N 5
ATOM 10590 C CA . ILE A 1 62 ? 6.034 -0.262 -16.155 1.00 0.00 43 ILE A CA 5
ATOM 10591 C C . ILE A 1 62 ? 7.215 0.534 -16.697 1.00 0.00 43 ILE A C 5
ATOM 10592 O O . ILE A 1 62 ? 7.276 0.837 -17.889 1.00 0.00 43 ILE A O 5
ATOM 10608 N N . VAL A 1 63 ? 8.151 0.869 -15.817 1.00 0.00 44 VAL A N 5
ATOM 10609 C CA . VAL A 1 63 ? 9.327 1.640 -16.204 1.00 0.00 44 VAL A CA 5
ATOM 10610 C C . VAL A 1 63 ? 10.148 0.902 -17.253 1.00 0.00 44 VAL A C 5
ATOM 10611 O O . VAL A 1 63 ? 10.644 1.506 -18.204 1.00 0.00 44 VAL A O 5
ATOM 10624 N N . ASN A 1 64 ? 10.288 -0.407 -17.074 1.00 0.00 45 ASN A N 5
ATOM 10625 C CA . ASN A 1 64 ? 11.068 -1.226 -17.993 1.00 0.00 45 ASN A CA 5
ATOM 10626 C C . ASN A 1 64 ? 10.465 -1.210 -19.392 1.00 0.00 45 ASN A C 5
ATOM 10627 O O . ASN A 1 64 ? 11.186 -1.167 -20.389 1.00 0.00 45 ASN A O 5
ATOM 10638 N N . GLU A 1 65 ? 9.138 -1.243 -19.460 1.00 0.00 46 GLU A N 5
ATOM 10639 C CA . GLU A 1 65 ? 8.435 -1.206 -20.737 1.00 0.00 46 GLU A CA 5
ATOM 10640 C C . GLU A 1 65 ? 8.471 0.189 -21.346 1.00 0.00 46 GLU A C 5
ATOM 10641 O O . GLU A 1 65 ? 8.815 0.358 -22.516 1.00 0.00 46 GLU A O 5
ATOM 10653 N N . GLY A 1 66 ? 8.116 1.188 -20.545 1.00 0.00 47 GLY A N 5
ATOM 10654 C CA . GLY A 1 66 ? 7.988 2.555 -21.035 1.00 0.00 47 GLY A CA 5
ATOM 10655 C C . GLY A 1 66 ? 6.525 2.958 -21.169 1.00 0.00 47 GLY A C 5
ATOM 10656 O O . GLY A 1 66 ? 5.635 2.109 -21.173 1.00 0.00 47 GLY A O 5
ATOM 10660 N N . TYR A 1 67 ? 6.283 4.260 -21.278 1.00 0.00 48 TYR A N 5
ATOM 10661 C CA . TYR A 1 67 ? 4.925 4.783 -21.351 1.00 0.00 48 TYR A CA 5
ATOM 10662 C C . TYR A 1 67 ? 4.373 4.689 -22.769 1.00 0.00 48 TYR A C 5
ATOM 10663 O O . TYR A 1 67 ? 3.335 4.070 -23.001 1.00 0.00 48 TYR A O 5
ATOM 10681 N N . LEU A 1 68 ? 5.075 5.307 -23.713 1.00 0.00 49 LEU A N 5
ATOM 10682 C CA . LEU A 1 68 ? 4.613 5.366 -25.095 1.00 0.00 49 LEU A CA 5
ATOM 10683 C C . LEU A 1 68 ? 4.867 4.049 -25.817 1.00 0.00 49 LEU A C 5
ATOM 10684 O O . LEU A 1 68 ? 4.399 3.844 -26.937 1.00 0.00 49 LEU A O 5
ATOM 10700 N N . ASN A 1 69 ? 5.610 3.158 -25.169 1.00 0.00 50 ASN A N 5
ATOM 10701 C CA . ASN A 1 69 ? 5.894 1.843 -25.731 1.00 0.00 50 ASN A CA 5
ATOM 10702 C C . ASN A 1 69 ? 4.719 0.894 -25.532 1.00 0.00 50 ASN A C 5
ATOM 10703 O O . ASN A 1 69 ? 4.650 -0.163 -26.159 1.00 0.00 50 ASN A O 5
ATOM 10714 N N . SER A 1 70 ? 3.797 1.279 -24.657 1.00 0.00 51 SER A N 5
ATOM 10715 C CA . SER A 1 70 ? 2.627 0.458 -24.367 1.00 0.00 51 SER A CA 5
ATOM 10716 C C . SER A 1 70 ? 1.520 0.698 -25.387 1.00 0.00 51 SER A C 5
ATOM 10717 O O . SER A 1 70 ? 1.540 1.688 -26.118 1.00 0.00 51 SER A O 5
ATOM 10725 N N . ALA A 1 71 ? 0.557 -0.216 -25.432 1.00 0.00 52 ALA A N 5
ATOM 10726 C CA . ALA A 1 71 ? -0.578 -0.089 -26.339 1.00 0.00 52 ALA A CA 5
ATOM 10727 C C . ALA A 1 71 ? -1.596 0.912 -25.810 1.00 0.00 52 ALA A C 5
ATOM 10728 O O . ALA A 1 71 ? -1.786 1.041 -24.600 1.00 0.00 52 ALA A O 5
ATOM 10735 N N . SER A 1 72 ? -2.250 1.622 -26.724 1.00 0.00 53 SER A N 5
ATOM 10736 C CA . SER A 1 72 ? -3.266 2.600 -26.352 1.00 0.00 53 SER A CA 5
ATOM 10737 C C . SER A 1 72 ? -4.157 2.946 -27.538 1.00 0.00 53 SER A C 5
ATOM 10738 O O . SER A 1 72 ? -3.670 3.311 -28.607 1.00 0.00 53 SER A O 5
ATOM 10746 N N . GLU A 1 73 ? -5.466 2.828 -27.341 1.00 0.00 54 GLU A N 5
ATOM 10747 C CA . GLU A 1 73 ? -6.430 3.140 -28.390 1.00 0.00 54 GLU A CA 5
ATOM 10748 C C . GLU A 1 73 ? -7.239 4.383 -28.044 1.00 0.00 54 GLU A C 5
ATOM 10749 O O . GLU A 1 73 ? -7.699 4.541 -26.913 1.00 0.00 54 GLU A O 5
ATOM 10761 N N . GLY A 1 74 ? -7.409 5.264 -29.024 1.00 0.00 55 GLY A N 5
ATOM 10762 C CA . GLY A 1 74 ? -8.163 6.496 -28.824 1.00 0.00 55 GLY A CA 5
ATOM 10763 C C . GLY A 1 74 ? -8.023 7.427 -30.021 1.00 0.00 55 GLY A C 5
ATOM 10764 O O . GLY A 1 74 ? -7.440 7.060 -31.041 1.00 0.00 55 GLY A O 5
ATOM 10768 N N . GLU A 1 75 ? -8.563 8.634 -29.891 1.00 0.00 56 GLU A N 5
ATOM 10769 C CA . GLU A 1 75 ? -8.524 9.612 -30.973 1.00 0.00 56 GLU A CA 5
ATOM 10770 C C . GLU A 1 75 ? -7.843 10.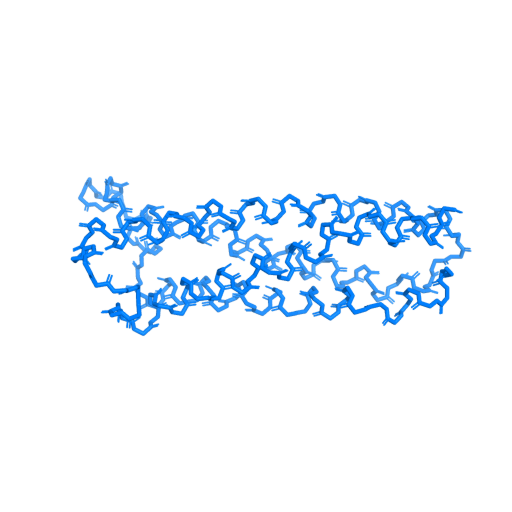900 -30.527 1.00 0.00 56 GLU A C 5
ATOM 10771 O O . GLU A 1 75 ? -8.095 11.969 -31.081 1.00 0.00 56 GLU A O 5
ATOM 10783 N N . GLU A 1 76 ? -6.979 10.790 -29.524 1.00 0.00 57 GLU A N 5
ATOM 10784 C CA . GLU A 1 76 ? -6.238 11.940 -29.021 1.00 0.00 57 GLU A CA 5
ATOM 10785 C C . GLU A 1 76 ? -7.180 13.005 -28.472 1.00 0.00 57 GLU A C 5
ATOM 10786 O O . GLU A 1 76 ? -7.086 14.178 -28.834 1.00 0.00 57 GLU A O 5
ATOM 10798 N N . PHE A 1 77 ? -8.088 12.588 -27.596 1.00 0.00 58 PHE A N 5
ATOM 10799 C CA . PHE A 1 77 ? -8.901 13.526 -26.831 1.00 0.00 58 PHE A CA 5
ATOM 10800 C C . PHE A 1 77 ? -8.834 13.225 -25.340 1.00 0.00 58 PHE A C 5
ATOM 10801 O O . PHE A 1 77 ? -8.421 12.139 -24.934 1.00 0.00 58 PHE A O 5
ATOM 10818 N N . CYS A 1 78 ? -9.243 14.194 -24.527 1.00 0.00 59 CYS A N 5
ATOM 10819 C CA . CYS A 1 78 ? -9.128 14.077 -23.077 1.00 0.00 59 CYS A CA 5
ATOM 10820 C C . CYS A 1 78 ? -10.178 13.127 -22.517 1.00 0.00 59 CYS A C 5
ATOM 10821 O O . CYS A 1 78 ? -10.132 12.758 -21.344 1.00 0.00 59 CYS A O 5
ATOM 10829 N N . ILE A 1 79 ? -11.125 12.734 -23.363 1.00 0.00 60 ILE A N 5
ATOM 10830 C CA . ILE A 1 79 ? -12.148 11.770 -22.974 1.00 0.00 60 ILE A CA 5
ATOM 10831 C C . ILE A 1 79 ? -11.606 10.347 -23.014 1.00 0.00 60 ILE A C 5
ATOM 10832 O O . ILE A 1 79 ? -12.223 9.423 -22.483 1.00 0.00 60 ILE A O 5
ATOM 10848 N N . TYR A 1 80 ? -10.451 10.176 -23.645 1.00 0.00 61 TYR A N 5
ATOM 10849 C CA . TYR A 1 80 ? -9.814 8.868 -23.738 1.00 0.00 61 TYR A CA 5
ATOM 10850 C C . TYR A 1 80 ? -8.754 8.694 -22.658 1.00 0.00 61 TYR A C 5
ATOM 10851 O O . TYR A 1 80 ? -8.015 9.628 -22.343 1.00 0.00 61 TYR A O 5
ATOM 10869 N N . ASN A 1 81 ? -8.683 7.493 -22.093 1.00 0.00 62 ASN A N 5
ATOM 10870 C CA . ASN A 1 81 ? -7.735 7.204 -21.024 1.00 0.00 62 ASN A CA 5
ATOM 10871 C C . ASN A 1 81 ? -6.366 6.842 -21.584 1.00 0.00 62 ASN A C 5
ATOM 10872 O O . ASN A 1 81 ? -5.993 5.670 -21.629 1.00 0.00 62 ASN A O 5
ATOM 10883 N N . ARG A 1 82 ? -5.619 7.856 -22.010 1.00 0.00 63 ARG A N 5
ATOM 10884 C CA . ARG A 1 82 ? -4.281 7.648 -22.551 1.00 0.00 63 ARG A CA 5
ATOM 10885 C C . ARG A 1 82 ? -3.486 6.672 -21.694 1.00 0.00 63 ARG A C 5
ATOM 10886 O O . ARG A 1 82 ? -3.201 6.945 -20.527 1.00 0.00 63 ARG A O 5
ATOM 10907 N N . ASN A 1 83 ? -3.129 5.533 -22.279 1.00 0.00 64 ASN A N 5
ATOM 10908 C CA . ASN A 1 83 ? -2.510 4.447 -21.528 1.00 0.00 64 ASN A CA 5
ATOM 10909 C C . ASN A 1 83 ? -1.160 4.869 -20.961 1.00 0.00 64 ASN A C 5
ATOM 10910 O O . ASN A 1 83 ? -0.864 4.624 -19.792 1.00 0.00 64 ASN A O 5
ATOM 10921 N N . PRO A 1 84 ? -0.345 5.502 -21.797 1.00 0.00 65 PRO A N 5
ATOM 10922 C CA . PRO A 1 84 ? 0.936 6.041 -21.357 1.00 0.00 65 PRO A CA 5
ATOM 10923 C C . PRO A 1 84 ? 0.790 6.810 -20.049 1.00 0.00 65 PRO A C 5
ATOM 10924 O O . PRO A 1 84 ? 1.631 6.701 -19.157 1.00 0.00 65 PRO A O 5
ATOM 10935 N N . ASN A 1 85 ? -0.282 7.587 -19.943 1.00 0.00 66 ASN A N 5
ATOM 10936 C CA . ASN A 1 85 ? -0.573 8.329 -18.722 1.00 0.00 66 ASN A CA 5
ATOM 10937 C C . ASN A 1 85 ? -0.963 7.391 -17.587 1.00 0.00 66 ASN A C 5
ATOM 10938 O O . ASN A 1 85 ? -0.504 7.544 -16.455 1.00 0.00 66 ASN A O 5
ATOM 10949 N N . ALA A 1 86 ? -1.814 6.417 -17.897 1.00 0.00 67 ALA A N 5
ATOM 10950 C CA . ALA A 1 86 ? -2.215 5.412 -16.921 1.00 0.00 67 ALA A CA 5
ATOM 10951 C C . ALA A 1 86 ? -1.010 4.643 -16.394 1.00 0.00 67 ALA A C 5
ATOM 10952 O O . ALA A 1 86 ? -0.971 4.256 -15.226 1.00 0.00 67 ALA A O 5
ATOM 10959 N N . CYS A 1 87 ? -0.029 4.425 -17.262 1.00 0.00 68 CYS A N 5
ATOM 10960 C CA . CYS A 1 87 ? 1.225 3.798 -16.860 1.00 0.00 68 CYS A CA 5
ATOM 10961 C C . CYS A 1 87 ? 2.007 4.692 -15.906 1.00 0.00 68 CYS A C 5
ATOM 10962 O O . CYS A 1 87 ? 2.529 4.229 -14.892 1.00 0.00 68 CYS A O 5
ATOM 10970 N N . SER A 1 88 ? 2.082 5.977 -16.236 1.00 0.00 69 SER A N 5
ATOM 10971 C CA . SER A 1 88 ? 2.784 6.944 -15.399 1.00 0.00 69 SER A CA 5
ATOM 10972 C C . SER A 1 88 ? 2.071 7.139 -14.068 1.00 0.00 69 SER A C 5
ATOM 10973 O O . SER A 1 88 ? 2.683 7.539 -13.077 1.00 0.00 69 SER A O 5
ATOM 10981 N N . TYR A 1 89 ? 0.773 6.855 -14.050 1.00 0.00 70 TYR A N 5
ATOM 10982 C CA . TYR A 1 89 ? 0.001 6.872 -12.813 1.00 0.00 70 TYR A CA 5
ATOM 10983 C C . TYR A 1 89 ? 0.381 5.703 -11.912 1.00 0.00 70 TYR A C 5
ATOM 10984 O O . TYR A 1 89 ? 0.512 5.861 -10.698 1.00 0.00 70 TYR A O 5
ATOM 11002 N N . GLY A 1 90 ? 0.556 4.532 -12.513 1.00 0.00 71 GLY A N 5
ATOM 11003 C CA . GLY A 1 90 ? 1.039 3.363 -11.787 1.00 0.00 71 GLY A CA 5
ATOM 11004 C C . GLY A 1 90 ? 2.419 3.615 -11.194 1.00 0.00 71 GLY A C 5
ATOM 11005 O O . GLY A 1 90 ? 2.707 3.200 -10.071 1.00 0.00 71 GLY A O 5
ATOM 11009 N N . VAL A 1 91 ? 3.269 4.297 -11.954 1.00 0.00 72 VAL A N 5
ATOM 11010 C CA . VAL A 1 91 ? 4.593 4.674 -11.473 1.00 0.00 72 VAL A CA 5
ATOM 11011 C C . VAL A 1 91 ? 4.500 5.711 -10.360 1.00 0.00 72 VAL A C 5
ATOM 11012 O O . VAL A 1 91 ? 5.133 5.572 -9.315 1.00 0.00 72 VAL A O 5
ATOM 11025 N N . ALA A 1 92 ? 3.707 6.752 -10.594 1.00 0.00 73 ALA A N 5
ATOM 11026 C CA . ALA A 1 92 ? 3.569 7.841 -9.633 1.00 0.00 73 ALA A CA 5
ATOM 11027 C C . ALA A 1 92 ? 3.102 7.323 -8.279 1.00 0.00 73 ALA A C 5
ATOM 11028 O O . ALA A 1 92 ? 3.548 7.799 -7.234 1.00 0.00 73 ALA A O 5
ATOM 11035 N N . VAL A 1 93 ? 2.202 6.346 -8.302 1.00 0.00 74 VAL A N 5
ATOM 11036 C CA . VAL A 1 93 ? 1.709 5.729 -7.077 1.00 0.00 74 VAL A CA 5
ATOM 11037 C C . VAL A 1 93 ? 2.712 4.728 -6.520 1.00 0.00 74 VAL A C 5
ATOM 11038 O O . VAL A 1 93 ? 3.043 4.759 -5.334 1.00 0.00 74 VAL A O 5
ATOM 11051 N N . GLY A 1 94 ? 3.195 3.840 -7.383 1.00 0.00 75 GLY A N 5
ATOM 11052 C CA . GLY A 1 94 ? 4.048 2.739 -6.951 1.00 0.00 75 GLY A CA 5
ATOM 11053 C C . GLY A 1 94 ? 5.346 3.252 -6.345 1.00 0.00 75 GLY A C 5
ATOM 11054 O O . GLY A 1 94 ? 5.775 2.788 -5.288 1.00 0.00 75 GLY A O 5
ATOM 11058 N N . VAL A 1 95 ? 5.970 4.212 -7.018 1.00 0.00 76 VAL A N 5
ATOM 11059 C CA . VAL A 1 95 ? 7.278 4.710 -6.609 1.00 0.00 76 VAL A CA 5
ATOM 11060 C C . VAL A 1 95 ? 7.228 5.301 -5.205 1.00 0.00 76 VAL A C 5
ATOM 11061 O O . VAL A 1 95 ? 8.240 5.351 -4.507 1.00 0.00 76 VAL A O 5
ATOM 11074 N N . LEU A 1 96 ? 6.044 5.747 -4.799 1.00 0.00 77 LEU A N 5
ATOM 11075 C CA . LEU A 1 96 ? 5.851 6.297 -3.461 1.00 0.00 77 LEU A CA 5
ATOM 11076 C C . LEU A 1 96 ? 5.197 5.279 -2.537 1.00 0.00 77 LEU A C 5
ATOM 11077 O O . LEU A 1 96 ? 5.335 5.356 -1.316 1.00 0.00 77 LEU A O 5
ATOM 11093 N N . ALA A 1 97 ? 4.485 4.324 -3.125 1.00 0.00 78 ALA A N 5
ATOM 11094 C CA . ALA A 1 97 ? 3.799 3.293 -2.354 1.00 0.00 78 ALA A CA 5
ATOM 11095 C C . ALA A 1 97 ? 4.782 2.498 -1.503 1.00 0.00 78 ALA A C 5
ATOM 11096 O O . ALA A 1 97 ? 4.672 2.467 -0.278 1.00 0.00 78 ALA A O 5
ATOM 11103 N N . PHE A 1 98 ? 5.741 1.857 -2.161 1.00 0.00 79 PHE A N 5
ATOM 11104 C CA . PHE A 1 98 ? 6.716 1.019 -1.470 1.00 0.00 79 PHE A CA 5
ATOM 11105 C C . PHE A 1 98 ? 7.708 1.865 -0.682 1.00 0.00 79 PHE A C 5
ATOM 11106 O O . PHE A 1 98 ? 8.410 1.360 0.194 1.00 0.00 79 PHE A O 5
ATOM 11123 N N . LEU A 1 99 ? 7.762 3.154 -0.999 1.00 0.00 80 LEU A N 5
ATOM 11124 C CA . LEU A 1 99 ? 8.569 4.098 -0.234 1.00 0.00 80 LEU A CA 5
ATOM 11125 C C . LEU A 1 99 ? 8.051 4.238 1.191 1.00 0.00 80 LEU A C 5
ATOM 11126 O O . LEU A 1 99 ? 8.827 4.239 2.147 1.00 0.00 80 LEU A O 5
ATOM 11142 N N . THR A 1 100 ? 6.734 4.355 1.328 1.00 0.00 81 THR A N 5
ATOM 11143 C CA . THR A 1 100 ? 6.110 4.509 2.637 1.00 0.00 81 THR A CA 5
ATOM 11144 C C . THR A 1 100 ? 5.906 3.159 3.311 1.00 0.00 81 THR A C 5
ATOM 11145 O O . THR A 1 100 ? 5.865 3.067 4.539 1.00 0.00 81 THR A O 5
ATOM 11156 N N . CYS A 1 101 ? 5.779 2.112 2.503 1.00 0.00 82 CYS A N 5
ATOM 11157 C CA . CYS A 1 101 ? 5.596 0.762 3.021 1.00 0.00 82 CYS A CA 5
ATOM 11158 C C . CYS A 1 101 ? 6.781 0.335 3.878 1.00 0.00 82 CYS A C 5
ATOM 11159 O O . CYS A 1 101 ? 6.608 -0.139 5.002 1.00 0.00 82 CYS A O 5
ATOM 11167 N N . LEU A 1 102 ? 7.985 0.507 3.342 1.00 0.00 83 LEU A N 5
ATOM 11168 C CA . LEU A 1 102 ? 9.201 0.145 4.060 1.00 0.00 83 LEU A CA 5
ATOM 11169 C C . LEU A 1 102 ? 9.275 0.850 5.409 1.00 0.00 83 LEU A C 5
ATOM 11170 O O . LEU A 1 102 ? 9.692 0.260 6.406 1.00 0.00 83 LEU A O 5
ATOM 11186 N N . LEU A 1 103 ? 8.867 2.113 5.434 1.00 0.00 84 LEU A N 5
ATOM 11187 C CA . LEU A 1 103 ? 8.862 2.894 6.666 1.00 0.00 84 LEU A CA 5
ATOM 11188 C C . LEU A 1 103 ? 7.995 2.234 7.731 1.00 0.00 84 LEU A C 5
ATOM 11189 O O . LEU A 1 103 ? 8.460 1.951 8.836 1.00 0.00 84 LEU A O 5
ATOM 11205 N N . TYR A 1 104 ? 6.732 1.993 7.394 1.00 0.00 85 TYR A N 5
ATOM 11206 C CA . TYR A 1 104 ? 5.779 1.435 8.344 1.00 0.00 85 TYR A CA 5
ATOM 11207 C C . TYR A 1 104 ? 6.069 -0.035 8.617 1.00 0.00 85 TYR A C 5
ATOM 11208 O O . TYR A 1 104 ? 5.713 -0.562 9.672 1.00 0.00 85 TYR A O 5
ATOM 11226 N N . LEU A 1 105 ? 6.716 -0.693 7.663 1.00 0.00 86 LEU A N 5
ATOM 11227 C CA . LEU A 1 105 ? 7.184 -2.060 7.856 1.00 0.00 86 LEU A CA 5
ATOM 11228 C C . LEU A 1 105 ? 8.176 -2.145 9.008 1.00 0.00 86 LEU A C 5
ATOM 11229 O O . LEU A 1 105 ? 8.047 -2.994 9.890 1.00 0.00 86 LEU A O 5
ATOM 11245 N N . ALA A 1 106 ? 9.168 -1.261 8.995 1.00 0.00 87 ALA A N 5
ATOM 11246 C CA . ALA A 1 106 ? 10.131 -1.173 10.086 1.00 0.00 87 ALA A CA 5
ATOM 11247 C C . ALA A 1 106 ? 9.442 -0.853 11.406 1.00 0.00 87 ALA A C 5
ATOM 11248 O O . ALA A 1 106 ? 9.812 -1.379 12.455 1.00 0.00 87 ALA A O 5
ATOM 11255 N N . LEU A 1 107 ? 8.437 0.015 11.347 1.00 0.00 88 LEU A N 5
ATOM 11256 C CA . LEU A 1 107 ? 7.689 0.404 12.536 1.00 0.00 88 LEU A CA 5
ATOM 11257 C C . LEU A 1 107 ? 6.922 -0.777 13.117 1.00 0.00 88 LEU A C 5
ATOM 11258 O O . LEU A 1 107 ? 6.788 -0.905 14.333 1.00 0.00 88 LEU A O 5
ATOM 11274 N N . ASP A 1 108 ? 6.422 -1.639 12.238 1.00 0.00 89 ASP A N 5
ATOM 11275 C CA . ASP A 1 108 ? 5.743 -2.858 12.662 1.00 0.00 89 ASP A CA 5
ATOM 11276 C C . ASP A 1 108 ? 6.726 -3.852 13.267 1.00 0.00 89 ASP A C 5
ATOM 11277 O O . ASP A 1 108 ? 6.444 -4.473 14.293 1.00 0.00 89 ASP A O 5
ATOM 11286 N N . VAL A 1 109 ? 7.881 -4.000 12.627 1.00 0.00 90 VAL A N 5
ATOM 11287 C CA . VAL A 1 109 ? 8.925 -4.887 13.125 1.00 0.00 90 VAL A CA 5
ATOM 11288 C C . VAL A 1 109 ? 9.357 -4.494 14.533 1.00 0.00 90 VAL A C 5
ATOM 11289 O O . VAL A 1 109 ? 9.532 -5.349 15.401 1.00 0.00 90 VAL A O 5
ATOM 11302 N N . TYR A 1 110 ? 9.526 -3.194 14.752 1.00 0.00 91 TYR A N 5
ATOM 11303 C CA . TYR A 1 110 ? 9.933 -2.684 16.056 1.00 0.00 91 TYR A CA 5
ATOM 11304 C C . TYR A 1 110 ? 8.769 -2.007 16.770 1.00 0.00 91 TYR A C 5
ATOM 11305 O O . TYR A 1 110 ? 8.968 -1.099 17.577 1.00 0.00 91 TYR A O 5
ATOM 11323 N N . PHE A 1 111 ? 7.556 -2.455 16.468 1.00 0.00 92 PHE A N 5
ATOM 11324 C CA . PHE A 1 111 ? 6.356 -1.866 17.049 1.00 0.00 92 PHE A CA 5
ATOM 11325 C C . PHE A 1 111 ? 6.349 -2.015 18.565 1.00 0.00 92 PHE A C 5
ATOM 11326 O O . PHE A 1 111 ? 6.130 -1.046 19.293 1.00 0.00 92 PHE A O 5
ATOM 11343 N N . PRO A 1 112 ? 6.589 -3.234 19.037 1.00 0.00 93 PRO A N 5
ATOM 11344 C CA . PRO A 1 112 ? 6.584 -3.517 20.467 1.00 0.00 93 PRO A CA 5
ATOM 11345 C C . PRO A 1 112 ? 7.893 -3.089 21.118 1.00 0.00 93 PRO A C 5
ATOM 11346 O O . PRO A 1 112 ? 8.065 -3.215 22.330 1.00 0.00 93 PRO A O 5
ATOM 11357 N N . GLN A 1 113 ? 8.815 -2.583 20.305 1.00 0.00 94 GLN A N 5
ATOM 11358 C CA . GLN A 1 113 ? 10.088 -2.082 20.808 1.00 0.00 94 GLN A CA 5
ATOM 11359 C C . GLN A 1 113 ? 10.037 -0.577 21.033 1.00 0.00 94 GLN A C 5
ATOM 11360 O O . GLN A 1 113 ? 11.012 0.028 21.481 1.00 0.00 94 GLN A O 5
ATOM 11374 N N . ILE A 1 114 ? 8.895 0.025 20.721 1.00 0.00 95 ILE A N 5
ATOM 11375 C CA . ILE A 1 114 ? 8.688 1.448 20.959 1.00 0.00 95 ILE A CA 5
ATOM 11376 C C . ILE A 1 114 ? 8.437 1.730 22.435 1.00 0.00 95 ILE A C 5
ATOM 11377 O O . ILE A 1 114 ? 7.522 1.170 23.037 1.00 0.00 95 ILE A O 5
ATOM 11393 N N . SER A 1 115 ? 9.257 2.600 23.014 1.00 0.00 96 SER A N 5
ATOM 11394 C CA . SER A 1 115 ? 9.258 2.810 24.456 1.00 0.00 96 SER A CA 5
ATOM 11395 C C . SER A 1 115 ? 7.967 3.473 24.918 1.00 0.00 96 SER A C 5
ATOM 11396 O O . SER A 1 115 ? 7.542 3.301 26.060 1.00 0.00 96 SER A O 5
ATOM 11404 N N . SER A 1 116 ? 7.345 4.233 24.022 1.00 0.00 97 SER A N 5
ATOM 11405 C CA . SER A 1 116 ? 6.112 4.942 24.343 1.00 0.00 97 SER A CA 5
ATOM 11406 C C . SER A 1 116 ? 4.907 4.274 23.693 1.00 0.00 97 SER A C 5
ATOM 11407 O O . SER A 1 116 ? 4.834 4.157 22.470 1.00 0.00 97 SER A O 5
ATOM 11415 N N . VAL A 1 117 ? 3.964 3.836 24.520 1.00 0.00 98 VAL A N 5
ATOM 11416 C CA . VAL A 1 117 ? 2.730 3.235 24.026 1.00 0.00 98 VAL A CA 5
ATOM 11417 C C . VAL A 1 117 ? 1.888 4.252 23.267 1.00 0.00 98 VAL A C 5
ATOM 11418 O O . VAL A 1 117 ? 1.198 3.908 22.306 1.00 0.00 98 VAL A O 5
ATOM 11431 N N . LYS A 1 118 ? 1.948 5.505 23.703 1.00 0.00 99 LYS A N 5
ATOM 11432 C CA . LYS A 1 118 ? 1.258 6.590 23.015 1.00 0.00 99 LYS A CA 5
ATOM 11433 C C . LYS A 1 118 ? 1.781 6.763 21.595 1.00 0.00 99 LYS A C 5
ATOM 11434 O O . LYS A 1 118 ? 1.011 6.990 20.663 1.00 0.00 99 LYS A O 5
ATOM 11453 N N . ASP A 1 119 ? 3.096 6.653 21.437 1.00 0.00 100 ASP A N 5
ATOM 11454 C CA . ASP A 1 119 ? 3.723 6.785 20.128 1.00 0.00 100 ASP A CA 5
ATOM 11455 C C . ASP A 1 119 ? 3.388 5.599 19.234 1.00 0.00 100 ASP A C 5
ATOM 11456 O O . ASP A 1 119 ? 3.289 5.735 18.015 1.00 0.00 100 ASP A O 5
ATOM 11465 N N . ARG A 1 120 ? 3.214 4.433 19.848 1.00 0.00 101 ARG A N 5
ATOM 11466 C CA . ARG A 1 120 ? 2.705 3.263 19.141 1.00 0.00 101 ARG A CA 5
ATOM 11467 C C . ARG A 1 120 ? 1.332 3.539 18.538 1.00 0.00 101 ARG A C 5
ATOM 11468 O O . ARG A 1 120 ? 1.066 3.182 17.390 1.00 0.00 101 ARG A O 5
ATOM 11489 N N . LYS A 1 121 ? 0.466 4.174 19.318 1.00 0.00 102 LYS A N 5
ATOM 11490 C CA . LYS A 1 121 ? -0.853 4.568 18.836 1.00 0.00 102 LYS A CA 5
ATOM 11491 C C . LYS A 1 121 ? -0.745 5.590 17.711 1.00 0.00 102 LYS A C 5
ATOM 11492 O O . LYS A 1 121 ? -1.471 5.515 16.720 1.00 0.00 102 LYS A O 5
ATOM 11511 N N . LYS A 1 122 ? 0.165 6.545 17.872 1.00 0.00 103 LYS A N 5
ATOM 11512 C CA . LYS A 1 122 ? 0.370 7.584 16.869 1.00 0.00 103 LYS A CA 5
ATOM 11513 C C . LYS A 1 122 ? 0.730 6.982 15.517 1.00 0.00 103 LYS A C 5
ATOM 11514 O O . LYS A 1 122 ? 0.197 7.388 14.485 1.00 0.00 103 LYS A O 5
ATOM 11533 N N . ALA A 1 123 ? 1.637 6.012 15.531 1.00 0.00 104 ALA A N 5
ATOM 11534 C CA . ALA A 1 123 ? 2.067 5.348 14.306 1.00 0.00 104 ALA A CA 5
ATOM 11535 C C . ALA A 1 123 ? 0.887 4.715 13.580 1.00 0.00 104 ALA A C 5
ATOM 11536 O O . ALA A 1 123 ? 0.760 4.834 12.361 1.00 0.00 104 ALA A O 5
ATOM 11543 N N . VAL A 1 124 ? 0.026 4.040 14.335 1.00 0.00 105 VAL A N 5
ATOM 11544 C CA . VAL A 1 124 ? -1.153 3.399 13.766 1.00 0.00 105 VAL A CA 5
ATOM 11545 C C . VAL A 1 124 ? -2.161 4.431 13.278 1.00 0.00 105 VAL A C 5
ATOM 11546 O O . VAL A 1 124 ? -2.764 4.271 12.217 1.00 0.00 105 VAL A O 5
ATOM 11559 N N . LEU A 1 125 ? -2.341 5.491 14.060 1.00 0.00 106 LEU A N 5
ATOM 11560 C CA . LEU A 1 125 ? -3.238 6.576 13.685 1.00 0.00 106 LEU A CA 5
ATOM 11561 C C . LEU A 1 125 ? -2.921 7.095 12.287 1.00 0.00 106 LEU A C 5
ATOM 11562 O O . LEU A 1 125 ? -3.821 7.459 11.530 1.00 0.00 106 LEU A O 5
ATOM 11578 N N . SER A 1 126 ? -1.635 7.128 11.952 1.00 0.00 107 SER A N 5
ATOM 11579 C CA . SER A 1 126 ? -1.194 7.639 10.660 1.00 0.00 107 SER A CA 5
ATOM 11580 C C . SER A 1 126 ? -1.208 6.544 9.600 1.00 0.00 107 SER A C 5
ATOM 11581 O O . SER A 1 126 ? -1.425 6.813 8.419 1.00 0.00 107 SER A O 5
ATOM 11589 N N . ASP A 1 127 ? -0.977 5.308 10.031 1.00 0.00 108 ASP A N 5
ATOM 11590 C CA . ASP A 1 127 ? -0.941 4.173 9.117 1.00 0.00 108 ASP A CA 5
ATOM 11591 C C . ASP A 1 127 ? -2.316 3.905 8.517 1.00 0.00 108 ASP A C 5
ATOM 11592 O O . ASP A 1 127 ? -2.432 3.521 7.353 1.00 0.00 108 ASP A O 5
ATOM 11601 N N . ILE A 1 128 ? -3.355 4.112 9.318 1.00 0.00 109 ILE A N 5
ATOM 11602 C CA . ILE A 1 128 ? -4.727 3.935 8.854 1.00 0.00 109 ILE A CA 5
ATOM 11603 C C . ILE A 1 128 ? -5.006 4.786 7.623 1.00 0.00 109 ILE A C 5
ATOM 11604 O O . ILE A 1 128 ? -5.573 4.308 6.640 1.00 0.00 109 ILE A O 5
ATOM 11620 N N . GLY A 1 129 ? -4.606 6.052 7.682 1.00 0.00 110 GLY A N 5
ATOM 11621 C CA . GLY A 1 129 ? -4.810 6.973 6.570 1.00 0.00 110 GLY A CA 5
ATOM 11622 C C . GLY A 1 129 ? -3.986 6.563 5.357 1.00 0.00 110 GLY A C 5
ATOM 11623 O O . GLY A 1 129 ? -4.475 6.583 4.227 1.00 0.00 110 GLY A O 5
ATOM 11627 N N . VAL A 1 130 ? -2.733 6.192 5.597 1.00 0.00 111 VAL A N 5
ATOM 11628 C CA . VAL A 1 130 ? -1.821 5.829 4.519 1.00 0.00 111 VAL A CA 5
ATOM 11629 C C . VAL A 1 130 ? -2.304 4.584 3.785 1.00 0.00 111 VAL A C 5
ATOM 11630 O O . VAL A 1 130 ? -2.251 4.516 2.557 1.00 0.00 111 VAL A O 5
ATOM 11643 N N . SER A 1 131 ? -2.773 3.601 4.545 1.00 0.00 112 SER A N 5
ATOM 11644 C CA . SER A 1 131 ? -3.265 2.355 3.969 1.00 0.00 112 SER A CA 5
ATOM 11645 C C . SER A 1 131 ? -4.424 2.611 3.013 1.00 0.00 112 SER A C 5
ATOM 11646 O O . SER A 1 131 ? -4.416 2.143 1.874 1.00 0.00 112 SER A O 5
ATOM 11654 N N . ALA A 1 132 ? -5.418 3.356 3.482 1.00 0.00 113 ALA A N 5
ATOM 11655 C CA . ALA A 1 132 ? -6.561 3.719 2.654 1.00 0.00 113 ALA A CA 5
ATOM 11656 C C . ALA A 1 132 ? -6.149 4.659 1.528 1.00 0.00 113 ALA A C 5
ATOM 11657 O O . ALA A 1 132 ? -6.698 4.602 0.427 1.00 0.00 113 ALA A O 5
ATOM 11664 N N . PHE A 1 133 ? -5.180 5.522 1.809 1.00 0.00 114 PHE A N 5
ATOM 11665 C CA . PHE A 1 133 ? -4.686 6.470 0.818 1.00 0.00 114 PHE A CA 5
ATOM 11666 C C . PHE A 1 133 ? -4.187 5.753 -0.429 1.00 0.00 114 PHE A C 5
ATOM 11667 O O . PHE A 1 133 ? -4.553 6.109 -1.550 1.00 0.00 114 PHE A O 5
ATOM 11684 N N . TRP A 1 134 ? -3.351 4.740 -0.229 1.00 0.00 115 TRP A N 5
ATOM 11685 C CA . TRP A 1 134 ? -2.773 3.993 -1.339 1.00 0.00 115 TRP A CA 5
ATOM 11686 C C . TRP A 1 134 ? -3.806 3.079 -1.986 1.00 0.00 115 TRP A C 5
ATOM 11687 O O . TRP A 1 134 ? -3.790 2.869 -3.199 1.00 0.00 115 TRP A O 5
ATOM 11708 N N . ALA A 1 135 ? -4.704 2.539 -1.170 1.00 0.00 116 ALA A N 5
ATOM 11709 C CA . ALA A 1 135 ? -5.799 1.717 -1.671 1.00 0.00 116 ALA A CA 5
ATOM 11710 C C . ALA A 1 135 ? -6.599 2.454 -2.737 1.00 0.00 116 ALA A C 5
ATOM 11711 O O . ALA A 1 135 ? -6.908 1.899 -3.791 1.00 0.00 116 ALA A O 5
ATOM 11718 N N . PHE A 1 136 ? -6.932 3.710 -2.456 1.00 0.00 117 PHE A N 5
ATOM 11719 C CA . PHE A 1 136 ? -7.669 4.537 -3.403 1.00 0.00 117 PHE A CA 5
ATOM 11720 C C . PHE A 1 136 ? -6.885 4.727 -4.695 1.00 0.00 117 PHE A C 5
ATOM 11721 O O . PHE A 1 136 ? -7.396 4.475 -5.786 1.00 0.00 117 PHE A O 5
ATOM 11738 N N . LEU A 1 137 ? -5.640 5.174 -4.565 1.00 0.00 118 LEU A N 5
ATOM 11739 C CA . LEU A 1 137 ? -4.833 5.542 -5.723 1.00 0.00 118 LEU A CA 5
ATOM 11740 C C . LEU A 1 137 ? -4.535 4.329 -6.594 1.00 0.00 118 LEU A C 5
ATOM 11741 O O . LEU A 1 137 ? -4.518 4.423 -7.821 1.00 0.00 118 LEU A O 5
ATOM 11757 N N . TRP A 1 138 ? -4.299 3.190 -5.953 1.00 0.00 119 TRP A N 5
ATOM 11758 C CA . TRP A 1 138 ? -4.072 1.940 -6.669 1.00 0.00 119 TRP A CA 5
ATOM 11759 C C . TRP A 1 138 ? -5.317 1.512 -7.437 1.00 0.00 119 TRP A C 5
ATOM 11760 O O . TRP A 1 138 ? -5.224 1.023 -8.563 1.00 0.00 119 TRP A O 5
ATOM 11781 N N . PHE A 1 139 ? -6.479 1.698 -6.821 1.00 0.00 120 PHE A N 5
ATOM 11782 C CA . PHE A 1 139 ? -7.748 1.406 -7.476 1.00 0.00 120 PHE A CA 5
ATOM 11783 C C . PHE A 1 139 ? -7.910 2.223 -8.752 1.00 0.00 120 PHE A C 5
ATOM 11784 O O . PHE A 1 139 ? -8.246 1.684 -9.806 1.00 0.00 120 PHE A O 5
ATOM 11801 N N . VAL A 1 140 ? -7.670 3.525 -8.648 1.00 0.00 121 VAL A N 5
ATOM 11802 C CA . VAL A 1 140 ? -7.829 4.426 -9.783 1.00 0.00 121 VAL A CA 5
ATOM 11803 C C . VAL A 1 140 ? -6.840 4.095 -10.894 1.00 0.00 121 VAL A C 5
ATOM 11804 O O . VAL A 1 140 ? -7.221 3.946 -12.054 1.00 0.00 121 VAL A O 5
ATOM 11817 N N . GLY A 1 141 ? -5.567 3.980 -10.529 1.00 0.00 122 GLY A N 5
ATOM 11818 C CA . GLY A 1 141 ? -4.522 3.649 -11.491 1.00 0.00 122 GLY A CA 5
ATOM 11819 C C . GLY A 1 141 ? -4.782 2.299 -12.145 1.00 0.00 122 GLY A C 5
ATOM 11820 O O . GLY A 1 141 ? -4.641 2.149 -13.359 1.00 0.00 122 GLY A O 5
ATOM 11824 N N . PHE A 1 142 ? -5.162 1.317 -11.334 1.00 0.00 123 PHE A N 5
ATOM 11825 C CA . PHE A 1 142 ? -5.485 -0.012 -11.839 1.00 0.00 123 PHE A CA 5
ATOM 11826 C C . PHE A 1 142 ? -6.584 0.049 -12.892 1.00 0.00 123 PHE A C 5
ATOM 11827 O O . PHE A 1 142 ? -6.449 -0.517 -13.977 1.00 0.00 123 PHE A O 5
ATOM 11844 N N . CYS A 1 143 ? -7.671 0.738 -12.565 1.00 0.00 124 CYS A N 5
ATOM 11845 C CA . CYS A 1 143 ? -8.839 0.787 -13.437 1.00 0.00 124 CYS A CA 5
ATOM 11846 C C . CYS A 1 143 ? -8.496 1.414 -14.782 1.00 0.00 124 CYS A C 5
ATOM 11847 O O . CYS A 1 143 ? -8.868 0.893 -15.834 1.00 0.00 124 CYS A O 5
ATOM 11855 N N . TYR A 1 144 ? -7.785 2.536 -14.743 1.00 0.00 125 TYR A N 5
ATOM 11856 C CA . TYR A 1 144 ? -7.441 3.268 -15.955 1.00 0.00 125 TYR A CA 5
ATOM 11857 C C . TYR A 1 144 ? -6.510 2.453 -16.846 1.00 0.00 125 TYR A C 5
ATOM 11858 O O . TYR A 1 144 ? -6.690 2.400 -18.062 1.00 0.00 125 TYR A O 5
ATOM 11876 N N . LEU A 1 145 ? -5.517 1.820 -16.232 1.00 0.00 126 LEU A N 5
ATOM 11877 C CA . LEU A 1 145 ? -4.526 1.050 -16.974 1.00 0.00 126 LEU A CA 5
ATOM 11878 C C . LEU A 1 145 ? -5.120 -0.252 -17.497 1.00 0.00 126 LEU A C 5
ATOM 11879 O O . LEU A 1 145 ? -4.910 -0.620 -18.654 1.00 0.00 126 LEU A O 5
ATOM 11895 N N . ALA A 1 146 ? -5.860 -0.946 -16.639 1.00 0.00 127 ALA A N 5
ATOM 11896 C CA . ALA A 1 146 ? -6.436 -2.237 -16.994 1.00 0.00 127 ALA A CA 5
ATOM 11897 C C . ALA A 1 146 ? -7.459 -2.094 -18.115 1.00 0.00 127 ALA A C 5
ATOM 11898 O O . ALA A 1 146 ? -7.433 -2.845 -19.091 1.00 0.00 127 ALA A O 5
ATOM 11905 N N . ASN A 1 147 ? -8.357 -1.128 -17.969 1.00 0.00 128 ASN A N 5
ATOM 11906 C CA . ASN A 1 147 ? -9.443 -0.939 -18.925 1.00 0.00 128 ASN A CA 5
ATOM 11907 C C . ASN A 1 147 ? -8.910 -0.509 -20.285 1.00 0.00 128 ASN A C 5
ATOM 11908 O O . ASN A 1 147 ? -9.323 -1.034 -21.318 1.00 0.00 128 ASN A O 5
ATOM 11919 N N . GLN A 1 148 ? -7.991 0.451 -20.278 1.00 0.00 129 GLN A N 5
ATOM 11920 C CA . GLN A 1 148 ? -7.424 0.977 -21.513 1.00 0.00 129 GLN A CA 5
ATOM 11921 C C . GLN A 1 148 ? -6.648 -0.098 -22.266 1.00 0.00 129 GLN A C 5
ATOM 11922 O O . GLN A 1 148 ? -6.834 -0.284 -23.468 1.00 0.00 129 GLN A O 5
ATOM 11936 N N . TRP A 1 149 ? -5.780 -0.803 -21.549 1.00 0.00 130 TRP A N 5
ATOM 11937 C CA . TRP A 1 149 ? -4.942 -1.831 -22.158 1.00 0.00 130 TRP A CA 5
ATOM 11938 C C . TRP A 1 149 ? -5.786 -2.970 -22.715 1.00 0.00 130 TRP A C 5
ATOM 11939 O O . TRP A 1 149 ? -5.524 -3.472 -23.808 1.00 0.00 130 TRP A O 5
ATOM 11960 N N . GLN A 1 150 ? -6.800 -3.375 -21.958 1.00 0.00 131 GLN A N 5
ATOM 11961 C CA . GLN A 1 150 ? -7.666 -4.477 -22.361 1.00 0.00 131 GLN A CA 5
ATOM 11962 C C . GLN A 1 150 ? -8.370 -4.170 -23.677 1.00 0.00 131 GLN A C 5
ATOM 11963 O O . GLN A 1 150 ? -8.536 -5.049 -24.523 1.00 0.00 131 GLN A O 5
ATOM 11977 N N . VAL A 1 151 ? -8.781 -2.918 -23.844 1.00 0.00 132 VAL A N 5
ATOM 11978 C CA . VAL A 1 151 ? -9.409 -2.476 -25.084 1.00 0.00 132 VAL A CA 5
ATOM 11979 C C . VAL A 1 151 ? -8.390 -2.377 -26.211 1.00 0.00 132 VAL A C 5
ATOM 11980 O O . VAL A 1 151 ? -8.642 -2.823 -27.331 1.00 0.00 132 VAL A O 5
ATOM 11993 N N . SER A 1 152 ? -7.238 -1.788 -25.910 1.00 0.00 133 SER A N 5
ATOM 11994 C CA . SER A 1 152 ? -6.214 -1.546 -26.920 1.00 0.00 133 SER A CA 5
ATOM 11995 C C . SER A 1 152 ? -5.454 -2.825 -27.253 1.00 0.00 133 SER A C 5
ATOM 11996 O O . SER A 1 152 ? -4.719 -2.883 -28.239 1.00 0.00 133 SER A O 5
ATOM 12004 N N . LYS A 1 153 ? -5.636 -3.846 -26.424 1.00 0.00 134 LYS A N 5
ATOM 12005 C CA . LYS A 1 153 ? -4.971 -5.128 -26.630 1.00 0.00 134 LYS A CA 5
ATOM 12006 C C . LYS A 1 153 ? -5.969 -6.278 -26.592 1.00 0.00 134 LYS A C 5
ATOM 12007 O O . LYS A 1 153 ? -6.135 -6.934 -25.564 1.00 0.00 134 LYS A O 5
ATOM 12026 N N . PRO A 1 154 ? -6.630 -6.519 -27.719 1.00 0.00 135 PRO A N 5
ATOM 12027 C CA . PRO A 1 154 ? -7.556 -7.639 -27.839 1.00 0.00 135 PRO A CA 5
ATOM 12028 C C . PRO A 1 154 ? -6.877 -8.955 -27.483 1.00 0.00 135 PRO A C 5
ATOM 12029 O O . PRO A 1 154 ? -5.670 -9.111 -27.663 1.00 0.00 135 PRO A O 5
ATOM 12040 N N . LYS A 1 155 ? -7.661 -9.901 -26.976 1.00 0.00 136 LYS A N 5
ATOM 12041 C CA . LYS A 1 155 ? -7.128 -11.188 -26.544 1.00 0.00 136 LYS A CA 5
ATOM 12042 C C . LYS A 1 155 ? -6.510 -11.948 -27.710 1.00 0.00 136 LYS A C 5
ATOM 12043 O O . LYS A 1 155 ? -5.687 -12.843 -27.514 1.00 0.00 136 LYS A O 5
ATOM 12062 N N . ASP A 1 156 ? -6.910 -11.586 -28.925 1.00 0.00 137 ASP A N 5
ATOM 12063 C CA . ASP A 1 156 ? -6.408 -12.244 -30.125 1.00 0.00 137 ASP A CA 5
ATOM 12064 C C . ASP A 1 156 ? -5.452 -11.339 -30.890 1.00 0.00 137 ASP A C 5
ATOM 12065 O O . ASP A 1 156 ? -5.248 -11.510 -32.092 1.00 0.00 137 ASP A O 5
ATOM 12074 N N . ASN A 1 157 ? -4.869 -10.374 -30.187 1.00 0.00 138 ASN A N 5
ATOM 12075 C CA . ASN A 1 157 ? -3.889 -9.476 -30.786 1.00 0.00 138 ASN A CA 5
ATOM 12076 C C . ASN A 1 157 ? -2.477 -9.810 -30.323 1.00 0.00 138 ASN A C 5
ATOM 12077 O O . ASN A 1 157 ? -2.086 -9.480 -29.204 1.00 0.00 138 ASN A O 5
ATOM 12088 N N . PRO A 1 158 ? -1.716 -10.470 -31.190 1.00 0.00 139 PRO A N 5
ATOM 12089 C CA . PRO A 1 158 ? -0.372 -10.916 -30.846 1.00 0.00 139 PRO A CA 5
ATOM 12090 C C . PRO A 1 158 ? 0.632 -9.777 -30.952 1.00 0.00 139 PRO A C 5
ATOM 12091 O O . PRO A 1 158 ? 1.755 -9.878 -30.459 1.00 0.00 139 PRO A O 5
ATOM 12102 N N . LEU A 1 159 ? 0.221 -8.691 -31.600 1.00 0.00 140 LEU A N 5
ATOM 12103 C CA . LEU A 1 159 ? 1.120 -7.577 -31.875 1.00 0.00 140 LEU A CA 5
ATOM 12104 C C . LEU A 1 159 ? 1.325 -6.715 -30.635 1.00 0.00 140 LEU A C 5
ATOM 12105 O O . LEU A 1 159 ? 2.408 -6.174 -30.416 1.00 0.00 140 LEU A O 5
ATOM 12121 N N . ASN A 1 160 ? 0.277 -6.592 -29.828 1.00 0.00 141 ASN A N 5
ATOM 12122 C CA . ASN A 1 160 ? 0.358 -5.847 -28.577 1.00 0.00 141 ASN A CA 5
ATOM 12123 C C . ASN A 1 160 ? 0.608 -6.777 -27.397 1.00 0.00 141 ASN A C 5
ATOM 12124 O O . ASN A 1 160 ? 0.606 -6.348 -26.244 1.00 0.00 141 ASN A O 5
ATOM 12135 N N . GLU A 1 161 ? 0.821 -8.056 -27.693 1.00 0.00 142 GLU A N 5
ATOM 12136 C CA . GLU A 1 161 ? 1.113 -9.042 -26.660 1.00 0.00 142 GLU A CA 5
ATOM 12137 C C . GLU A 1 161 ? 2.422 -8.725 -25.950 1.00 0.00 142 GLU A C 5
ATOM 12138 O O . GLU A 1 161 ? 2.618 -9.095 -24.792 1.00 0.00 142 GLU A O 5
ATOM 12150 N N . GLY A 1 162 ? 3.319 -8.038 -26.650 1.00 0.00 143 GLY A N 5
ATOM 12151 C CA . GLY A 1 162 ? 4.655 -7.770 -26.132 1.00 0.00 143 GLY A CA 5
ATOM 12152 C C . GLY A 1 162 ? 4.628 -6.660 -25.089 1.00 0.00 143 GLY A C 5
ATOM 12153 O O . GLY A 1 162 ? 5.641 -6.369 -24.453 1.00 0.00 143 GLY A O 5
ATOM 12157 N N . THR A 1 163 ? 3.463 -6.046 -24.916 1.00 0.00 144 THR A N 5
ATOM 12158 C CA . THR A 1 163 ? 3.281 -5.024 -23.891 1.00 0.00 144 THR A CA 5
ATOM 12159 C C . THR A 1 163 ? 2.650 -5.610 -22.635 1.00 0.00 144 THR A C 5
ATOM 12160 O O . THR A 1 163 ? 1.774 -4.997 -22.024 1.00 0.00 144 THR A O 5
ATOM 12171 N N . ASP A 1 164 ? 3.101 -6.801 -22.253 1.00 0.00 145 ASP A N 5
ATOM 12172 C CA . ASP A 1 164 ? 2.472 -7.546 -21.170 1.00 0.00 145 ASP A CA 5
ATOM 12173 C C . ASP A 1 164 ? 2.953 -7.055 -19.811 1.00 0.00 145 ASP A C 5
ATOM 12174 O O . ASP A 1 164 ? 2.536 -7.567 -18.771 1.00 0.00 145 ASP A O 5
ATOM 12183 N N . ALA A 1 165 ? 3.833 -6.060 -19.826 1.00 0.00 146 ALA A N 5
ATOM 12184 C CA . ALA A 1 165 ? 4.222 -5.362 -18.605 1.00 0.00 146 ALA A CA 5
ATOM 12185 C C . ALA A 1 165 ? 3.028 -4.662 -17.967 1.00 0.00 146 ALA A C 5
ATOM 12186 O O . ALA A 1 165 ? 2.946 -4.546 -16.744 1.00 0.00 146 ALA A O 5
ATOM 12193 N N . ALA A 1 166 ? 2.106 -4.196 -18.802 1.00 0.00 147 ALA A N 5
ATOM 12194 C CA . ALA A 1 166 ? 0.871 -3.591 -18.319 1.00 0.00 147 ALA A CA 5
ATOM 12195 C C . ALA A 1 166 ? -0.042 -4.634 -17.687 1.00 0.00 147 ALA A C 5
ATOM 12196 O O . ALA A 1 166 ? -0.688 -4.374 -16.672 1.00 0.00 147 ALA A O 5
ATOM 12203 N N . ARG A 1 167 ? -0.092 -5.816 -18.293 1.00 0.00 148 ARG A N 5
ATOM 12204 C CA . ARG A 1 167 ? -0.869 -6.923 -17.751 1.00 0.00 148 ARG A CA 5
ATOM 12205 C C . ARG A 1 167 ? -0.372 -7.319 -16.367 1.00 0.00 148 ARG A C 5
ATOM 12206 O O . ARG A 1 167 ? -1.165 -7.543 -15.452 1.00 0.00 148 ARG A O 5
ATOM 12227 N N . ALA A 1 168 ? 0.946 -7.403 -16.219 1.00 0.00 149 ALA A N 5
ATOM 12228 C CA . ALA A 1 168 ? 1.556 -7.663 -14.920 1.00 0.00 149 ALA A CA 5
ATOM 12229 C C . ALA A 1 168 ? 1.299 -6.515 -13.952 1.00 0.00 149 ALA A C 5
ATOM 12230 O O . ALA A 1 168 ? 0.989 -6.736 -12.781 1.00 0.00 149 ALA A O 5
ATOM 12237 N N . ALA A 1 169 ? 1.430 -5.289 -14.446 1.00 0.00 150 ALA A N 5
ATOM 12238 C CA . ALA A 1 169 ? 1.218 -4.104 -13.624 1.00 0.00 150 ALA A CA 5
ATOM 12239 C C . ALA A 1 169 ? -0.153 -4.133 -12.960 1.00 0.00 150 ALA A C 5
ATOM 12240 O O . ALA A 1 169 ? -0.270 -3.937 -11.750 1.00 0.00 150 ALA A O 5
ATOM 12247 N N . ILE A 1 170 ? -1.186 -4.379 -13.757 1.00 0.00 151 ILE A N 5
ATOM 12248 C CA . ILE A 1 170 ? -2.556 -4.367 -13.261 1.00 0.00 151 ILE A CA 5
ATOM 12249 C C . ILE A 1 170 ? -2.859 -5.617 -12.445 1.00 0.00 151 ILE A C 5
ATOM 12250 O O . ILE A 1 170 ? -3.723 -5.604 -11.568 1.00 0.00 151 ILE A O 5
ATOM 12266 N N . ALA A 1 171 ? -2.143 -6.697 -12.739 1.00 0.00 152 ALA A N 5
ATOM 12267 C CA . ALA A 1 171 ? -2.271 -7.933 -11.977 1.00 0.00 152 ALA A CA 5
ATOM 12268 C C . ALA A 1 171 ? -1.841 -7.734 -10.529 1.00 0.00 152 ALA A C 5
ATOM 12269 O O . ALA A 1 171 ? -2.570 -8.082 -9.601 1.00 0.00 152 ALA A O 5
ATOM 12276 N N . PHE A 1 172 ? -0.650 -7.174 -10.343 1.00 0.00 153 PHE A N 5
ATOM 12277 C CA . PHE A 1 172 ? -0.098 -6.972 -9.009 1.00 0.00 153 PHE A CA 5
ATOM 12278 C C . PHE A 1 172 ? -0.731 -5.765 -8.328 1.00 0.00 153 PHE A C 5
ATOM 12279 O O . PHE A 1 172 ? -0.811 -5.704 -7.102 1.00 0.00 153 PHE A O 5
ATOM 12296 N N . SER A 1 173 ? -1.180 -4.807 -9.132 1.00 0.00 154 SER A N 5
ATOM 12297 C CA . SER A 1 173 ? -1.952 -3.679 -8.624 1.00 0.00 154 SER A CA 5
ATOM 12298 C C . SER A 1 173 ? -3.261 -4.144 -7.999 1.00 0.00 154 SER A C 5
ATOM 12299 O O . SER A 1 173 ? -3.612 -3.734 -6.892 1.00 0.00 154 SER A O 5
ATOM 12307 N N . PHE A 1 174 ? -3.979 -5.003 -8.715 1.00 0.00 155 PHE A N 5
ATOM 12308 C CA . PHE A 1 174 ? -5.202 -5.601 -8.191 1.00 0.00 155 PHE A CA 5
ATOM 12309 C C . PHE A 1 174 ? -4.940 -6.330 -6.880 1.00 0.00 155 PHE A C 5
ATOM 12310 O O . PHE A 1 174 ? -5.699 -6.192 -5.919 1.00 0.00 155 PHE A O 5
ATOM 12327 N N . PHE A 1 175 ? -3.863 -7.106 -6.844 1.00 0.00 156 PHE A N 5
ATOM 12328 C CA . PHE A 1 175 ? -3.487 -7.841 -5.642 1.00 0.00 156 PHE A CA 5
ATOM 12329 C C . PHE A 1 175 ? -3.213 -6.894 -4.481 1.00 0.00 156 PHE A C 5
ATOM 12330 O O . PHE A 1 175 ? -3.580 -7.174 -3.340 1.00 0.00 156 PHE A O 5
ATOM 12347 N N . SER A 1 176 ? -2.567 -5.772 -4.778 1.00 0.00 157 SER A N 5
ATOM 12348 C CA . SER A 1 176 ? -2.192 -4.808 -3.750 1.00 0.00 157 SER A CA 5
ATOM 12349 C C . SER A 1 176 ? -3.412 -4.065 -3.221 1.00 0.00 157 SER A C 5
ATOM 12350 O O . SER A 1 176 ? -3.471 -3.709 -2.044 1.00 0.00 157 SER A O 5
ATOM 12358 N N . ILE A 1 177 ? -4.384 -3.834 -4.097 1.00 0.00 158 ILE A N 5
ATOM 12359 C CA . ILE A 1 177 ? -5.631 -3.188 -3.705 1.00 0.00 158 ILE A CA 5
ATOM 12360 C C . ILE A 1 177 ? -6.347 -3.983 -2.620 1.00 0.00 158 ILE A C 5
ATOM 12361 O O . ILE A 1 177 ? -6.744 -3.434 -1.593 1.00 0.00 158 ILE A O 5
ATOM 12377 N N . PHE A 1 178 ? -6.508 -5.282 -2.855 1.00 0.00 159 PHE A N 5
ATOM 12378 C CA . PHE A 1 178 ? -7.078 -6.175 -1.853 1.00 0.00 159 PHE A CA 5
ATOM 12379 C C . PHE A 1 178 ? -6.230 -6.198 -0.589 1.00 0.00 159 PHE A C 5
ATOM 12380 O O . PHE A 1 178 ? -6.753 -6.124 0.522 1.00 0.00 159 PHE A O 5
ATOM 12397 N N . THR A 1 179 ? -4.916 -6.300 -0.765 1.00 0.00 160 THR A N 5
ATOM 12398 C CA . THR A 1 179 ? -3.992 -6.337 0.362 1.00 0.00 160 THR A CA 5
ATOM 12399 C C . THR A 1 179 ? -4.083 -5.061 1.190 1.00 0.00 160 THR A C 5
ATOM 12400 O O . THR A 1 179 ? -4.058 -5.106 2.420 1.00 0.00 160 THR A O 5
ATOM 12411 N N . TRP A 1 180 ? -4.188 -3.926 0.508 1.00 0.00 161 TRP A N 5
ATOM 12412 C CA . TRP A 1 180 ? -4.256 -2.634 1.179 1.00 0.00 161 TRP A CA 5
ATOM 12413 C C . TRP A 1 180 ? -5.525 -2.513 2.013 1.00 0.00 161 TRP A C 5
ATOM 12414 O O . TRP A 1 180 ? -5.515 -1.923 3.094 1.00 0.00 161 TRP A O 5
ATOM 12435 N N . SER A 1 181 ? -6.616 -3.075 1.507 1.00 0.00 162 SER A N 5
ATOM 12436 C CA . SER A 1 181 ? -7.892 -3.045 2.212 1.00 0.00 162 SER A CA 5
ATOM 12437 C C . SER A 1 181 ? -7.855 -3.925 3.455 1.00 0.00 162 SER A C 5
ATOM 12438 O O . SER A 1 181 ? -8.548 -3.658 4.436 1.00 0.00 162 SER A O 5
ATOM 12446 N N . LEU A 1 182 ? -7.041 -4.974 3.406 1.00 0.00 163 LEU A N 5
ATOM 12447 C CA . LEU A 1 182 ? -6.826 -5.830 4.567 1.00 0.00 163 LEU A CA 5
ATOM 12448 C C . LEU A 1 182 ? -6.045 -5.101 5.653 1.00 0.00 163 LEU A C 5
ATOM 12449 O O . LEU A 1 182 ? -6.402 -5.154 6.829 1.00 0.00 163 LEU A O 5
ATOM 12465 N N . THR A 1 183 ? -4.978 -4.419 5.251 1.00 0.00 164 THR A N 5
ATOM 12466 C CA . THR A 1 183 ? -4.129 -3.700 6.192 1.00 0.00 164 THR A CA 5
ATOM 12467 C C . THR A 1 183 ? -4.840 -2.473 6.750 1.00 0.00 164 THR A C 5
ATOM 12468 O O . THR A 1 183 ? -4.574 -2.048 7.875 1.00 0.00 164 THR A O 5
ATOM 12479 N N . ALA A 1 184 ? -5.745 -1.909 5.959 1.00 0.00 165 ALA A N 5
ATOM 12480 C CA . ALA A 1 184 ? -6.588 -0.811 6.418 1.00 0.00 165 ALA A CA 5
ATOM 12481 C C . ALA A 1 184 ? -7.485 -1.249 7.568 1.00 0.00 165 ALA A C 5
ATOM 12482 O O . ALA A 1 184 ? -7.564 -0.577 8.597 1.00 0.00 165 ALA A O 5
ATOM 12489 N N . ALA A 1 185 ? -8.158 -2.381 7.390 1.00 0.00 166 ALA A N 5
ATOM 12490 C CA . ALA A 1 185 ? -9.017 -2.934 8.429 1.00 0.00 166 ALA A CA 5
ATOM 12491 C C . ALA A 1 185 ? -8.211 -3.309 9.667 1.00 0.00 166 ALA A C 5
ATOM 12492 O O . ALA A 1 185 ? -8.608 -3.006 10.793 1.00 0.00 166 ALA A O 5
ATOM 12499 N N . LEU A 1 186 ? -7.079 -3.969 9.452 1.00 0.00 167 LEU A N 5
ATOM 12500 C CA . LEU A 1 186 ? -6.233 -4.417 10.551 1.00 0.00 167 LEU A CA 5
ATOM 12501 C C . LEU A 1 186 ? -5.657 -3.237 11.320 1.00 0.00 167 LEU A C 5
ATOM 12502 O O . LEU A 1 186 ? -5.518 -3.288 12.542 1.00 0.00 167 LEU A O 5
ATOM 12518 N N . ALA A 1 187 ? -5.323 -2.172 10.598 1.00 0.00 168 ALA A N 5
ATOM 12519 C CA . ALA A 1 187 ? -4.811 -0.956 11.218 1.00 0.00 168 ALA A CA 5
ATOM 12520 C C . ALA A 1 187 ? -5.830 -0.355 12.177 1.00 0.00 168 ALA A C 5
ATOM 12521 O O . ALA A 1 187 ? -5.484 0.075 13.276 1.00 0.00 168 ALA A O 5
ATOM 12528 N N . VAL A 1 188 ? -7.090 -0.327 11.753 1.00 0.00 169 VAL A N 5
ATOM 12529 C CA . VAL A 1 188 ? -8.171 0.171 12.595 1.00 0.00 169 VAL A CA 5
ATOM 12530 C C . VAL A 1 188 ? -8.396 -0.738 13.797 1.00 0.00 169 VAL A C 5
ATOM 12531 O O . VAL A 1 188 ? -8.613 -0.264 14.913 1.00 0.00 169 VAL A O 5
ATOM 12544 N N . ARG A 1 189 ? -8.342 -2.044 13.563 1.00 0.00 170 ARG A N 5
ATOM 12545 C CA . ARG A 1 189 ? -8.572 -3.021 14.621 1.00 0.00 170 ARG A CA 5
ATOM 12546 C C . ARG A 1 189 ? -7.547 -2.874 15.739 1.00 0.00 170 ARG A C 5
ATOM 12547 O O . ARG A 1 189 ? -7.898 -2.872 16.919 1.00 0.00 170 ARG A O 5
ATOM 12568 N N . ARG A 1 190 ? -6.279 -2.749 15.360 1.00 0.00 171 ARG A N 5
ATOM 12569 C CA . ARG A 1 190 ? -5.197 -2.636 16.331 1.00 0.00 171 ARG A CA 5
ATOM 12570 C C . ARG A 1 190 ? -5.157 -1.245 16.950 1.00 0.00 171 ARG A C 5
ATOM 12571 O O . ARG A 1 190 ? -4.660 -1.063 18.061 1.00 0.00 171 ARG A O 5
ATOM 12592 N N . PHE A 1 191 ? -5.683 -0.264 16.225 1.00 0.00 172 PHE A N 5
ATOM 12593 C CA . PHE A 1 191 ? -5.879 1.074 16.771 1.00 0.00 172 PHE A CA 5
ATOM 12594 C C . PHE A 1 191 ? -6.861 1.055 17.935 1.00 0.00 172 PHE A C 5
ATOM 12595 O O . PHE A 1 191 ? -6.632 1.692 18.964 1.00 0.00 172 PHE A O 5
ATOM 12612 N N . LYS A 1 192 ? -7.957 0.321 17.766 1.00 0.00 173 LYS A N 5
ATOM 12613 C CA . LYS A 1 192 ? -8.955 0.182 18.820 1.00 0.00 173 LYS A CA 5
ATOM 12614 C C . LYS A 1 192 ? -8.349 -0.433 20.075 1.00 0.00 173 LYS A C 5
ATOM 12615 O O . LYS A 1 192 ? -8.726 -0.085 21.194 1.00 0.00 173 LYS A O 5
ATOM 12634 N N . ASP A 1 193 ? -7.406 -1.350 19.882 1.00 0.00 174 ASP A N 5
ATOM 12635 C CA . ASP A 1 193 ? -6.673 -1.940 20.995 1.00 0.00 174 ASP A CA 5
ATOM 12636 C C . ASP A 1 193 ? -5.790 -0.906 21.683 1.00 0.00 174 ASP A C 5
ATOM 12637 O O . ASP A 1 193 ? -5.639 -0.918 22.905 1.00 0.00 174 ASP A O 5
ATOM 12646 N N . LEU A 1 194 ? -5.207 -0.013 20.890 1.00 0.00 175 LEU A N 5
ATOM 12647 C CA . LEU A 1 194 ? -4.323 1.019 21.420 1.00 0.00 175 LEU A CA 5
ATOM 12648 C C . LEU A 1 194 ? -5.115 2.233 21.891 1.00 0.00 175 LEU A C 5
ATOM 12649 O O . LEU A 1 194 ? -4.588 3.093 22.596 1.00 0.00 175 LEU A O 5
ATOM 12665 N N . SER A 1 195 ? -6.382 2.295 21.496 1.00 0.00 176 SER A N 5
ATOM 12666 C CA . SER A 1 195 ? -7.233 3.431 21.830 1.00 0.00 176 SER A CA 5
ATOM 12667 C C . SER A 1 195 ? -7.064 3.837 23.288 1.00 0.00 176 SER A C 5
ATOM 12668 O O . SER A 1 195 ? -6.125 4.504 23.621 1.00 0.00 176 SER A O 5
ATOM 12676 N N . ASP A 1 35 ? -1.691 -4.764 26.338 1.00 0.00 16 ASP A N 6
ATOM 12677 C CA . ASP A 1 35 ? -0.862 -5.956 26.471 1.00 0.00 16 ASP A CA 6
ATOM 12678 C C . ASP A 1 35 ? 0.148 -6.055 25.335 1.00 0.00 16 ASP A C 6
ATOM 12679 O O . ASP A 1 35 ? -0.223 -6.235 24.175 1.00 0.00 16 ASP A O 6
ATOM 12688 N N . PRO A 1 36 ? 1.427 -5.935 25.675 1.00 0.00 17 PRO A N 6
ATOM 12689 C CA . PRO A 1 36 ? 2.488 -5.918 24.674 1.00 0.00 17 PRO A CA 6
ATOM 12690 C C . PRO A 1 36 ? 2.696 -7.300 24.068 1.00 0.00 17 PRO A C 6
ATOM 12691 O O . PRO A 1 36 ? 3.355 -7.444 23.039 1.00 0.00 17 PRO A O 6
ATOM 12702 N N . TYR A 1 37 ? 2.130 -8.314 24.713 1.00 0.00 18 TYR A N 6
ATOM 12703 C CA . TYR A 1 37 ? 2.234 -9.685 24.227 1.00 0.00 18 TYR A CA 6
ATOM 12704 C C . TYR A 1 37 ? 1.134 -9.997 23.220 1.00 0.00 18 TYR A C 6
ATOM 12705 O O . TYR A 1 37 ? 1.103 -11.080 22.636 1.00 0.00 18 TYR A O 6
ATOM 12723 N N . THR A 1 38 ? 0.232 -9.042 23.022 1.00 0.00 19 THR A N 6
ATOM 12724 C CA . THR A 1 38 ? -0.735 -9.115 21.933 1.00 0.00 19 THR A CA 6
ATOM 12725 C C . THR A 1 38 ? -0.427 -8.086 20.853 1.00 0.00 19 THR A C 6
ATOM 12726 O O . THR A 1 38 ? -0.794 -8.263 19.691 1.00 0.00 19 THR A O 6
ATOM 12737 N N . LEU A 1 39 ? 0.249 -7.011 21.243 1.00 0.00 20 LEU A N 6
ATOM 12738 C CA . LEU A 1 39 ? 0.732 -6.021 20.287 1.00 0.00 20 LEU A CA 6
ATOM 12739 C C . LEU A 1 39 ? 1.814 -6.606 19.388 1.00 0.00 20 LEU A C 6
ATOM 12740 O O . LEU A 1 39 ? 1.819 -6.379 18.178 1.00 0.00 20 LEU A O 6
ATOM 12756 N N . VAL A 1 40 ? 2.730 -7.359 19.987 1.00 0.00 21 VAL A N 6
ATOM 12757 C CA . VAL A 1 40 ? 3.791 -8.019 19.234 1.00 0.00 21 VAL A CA 6
ATOM 12758 C C . VAL A 1 40 ? 3.236 -9.146 18.372 1.00 0.00 21 VAL A C 6
ATOM 12759 O O . VAL A 1 40 ? 3.843 -9.534 17.374 1.00 0.00 21 VAL A O 6
ATOM 12772 N N . ARG A 1 41 ? 2.079 -9.668 18.764 1.00 0.00 22 ARG A N 6
ATOM 12773 C CA . ARG A 1 41 ? 1.409 -10.710 17.994 1.00 0.00 22 ARG A CA 6
ATOM 12774 C C . ARG A 1 41 ? 0.208 -10.153 17.241 1.00 0.00 22 ARG A C 6
ATOM 12775 O O . ARG A 1 41 ? -0.675 -10.900 16.821 1.00 0.00 22 ARG A O 6
ATOM 12796 N N . GLN A 1 42 ? 0.180 -8.835 17.074 1.00 0.00 23 GLN A N 6
ATOM 12797 C CA . GLN A 1 42 ? -0.972 -8.161 16.488 1.00 0.00 23 GLN A CA 6
ATOM 12798 C C . GLN A 1 42 ? -1.014 -8.355 14.977 1.00 0.00 23 GLN A C 6
ATOM 12799 O O . GLN A 1 42 ? 0.000 -8.213 14.295 1.00 0.00 23 GLN A O 6
ATOM 12813 N N . PRO A 1 43 ? -2.194 -8.681 14.461 1.00 0.00 24 PRO A N 6
ATOM 12814 C CA . PRO A 1 43 ? -2.369 -8.904 13.030 1.00 0.00 24 PRO A CA 6
ATOM 12815 C C . PRO A 1 43 ? -2.162 -7.616 12.243 1.00 0.00 24 PRO A C 6
ATOM 12816 O O . PRO A 1 43 ? -1.859 -7.649 11.050 1.00 0.00 24 PRO A O 6
ATOM 12827 N N . HIS A 1 44 ? -2.326 -6.483 12.917 1.00 0.00 25 HIS A N 6
ATOM 12828 C CA . HIS A 1 44 ? -1.962 -5.192 12.346 1.00 0.00 25 HIS A CA 6
ATOM 12829 C C . HIS A 1 44 ? -0.547 -5.218 11.783 1.00 0.00 25 HIS A C 6
ATOM 12830 O O . HIS A 1 44 ? -0.322 -4.863 10.626 1.00 0.00 25 HIS A O 6
ATOM 12842 N N . THR A 1 45 ? 0.405 -5.640 12.608 1.00 0.00 26 THR A N 6
ATOM 12843 C CA . THR A 1 45 ? 1.794 -5.758 12.179 1.00 0.00 26 THR A CA 6
ATOM 12844 C C . THR A 1 45 ? 1.932 -6.739 11.022 1.00 0.00 26 THR A C 6
ATOM 12845 O O . THR A 1 45 ? 2.674 -6.492 10.072 1.00 0.00 26 THR A O 6
ATOM 12856 N N . ILE A 1 46 ? 1.212 -7.852 11.109 1.00 0.00 27 ILE A N 6
ATOM 12857 C CA . ILE A 1 46 ? 1.215 -8.851 10.046 1.00 0.00 27 ILE A CA 6
ATOM 12858 C C . ILE A 1 46 ? 0.739 -8.254 8.728 1.00 0.00 27 ILE A C 6
ATOM 12859 O O . ILE A 1 46 ? 1.299 -8.538 7.669 1.00 0.00 27 ILE A O 6
ATOM 12875 N N . LEU A 1 47 ? -0.298 -7.426 8.799 1.00 0.00 28 LEU A N 6
ATOM 12876 C CA . LEU A 1 47 ? -0.853 -6.790 7.611 1.00 0.00 28 LEU A CA 6
ATOM 12877 C C . LEU A 1 47 ? 0.121 -5.778 7.021 1.00 0.00 28 LEU A C 6
ATOM 12878 O O . LEU A 1 47 ? 0.120 -5.530 5.815 1.00 0.00 28 LEU A O 6
ATOM 12894 N N . ARG A 1 48 ? 0.953 -5.196 7.879 1.00 0.00 29 ARG A N 6
ATOM 12895 C CA . ARG A 1 48 ? 2.028 -4.320 7.428 1.00 0.00 29 ARG A CA 6
ATOM 12896 C C . ARG A 1 48 ? 3.061 -5.088 6.615 1.00 0.00 29 ARG A C 6
ATOM 12897 O O . ARG A 1 48 ? 3.591 -4.580 5.627 1.00 0.00 29 ARG A O 6
ATOM 12918 N N . VAL A 1 49 ? 3.344 -6.316 7.037 1.00 0.00 30 VAL A N 6
ATOM 12919 C CA . VAL A 1 49 ? 4.236 -7.196 6.291 1.00 0.00 30 VAL A CA 6
ATOM 12920 C C . VAL A 1 49 ? 3.617 -7.610 4.962 1.00 0.00 30 VAL A C 6
ATOM 12921 O O . VAL A 1 49 ? 4.300 -7.674 3.940 1.00 0.00 30 VAL A O 6
ATOM 12934 N N . VAL A 1 50 ? 2.318 -7.890 4.982 1.00 0.00 31 VAL A N 6
ATOM 12935 C CA . VAL A 1 50 ? 1.589 -8.232 3.767 1.00 0.00 31 VAL A CA 6
ATOM 12936 C C . VAL A 1 50 ? 1.715 -7.131 2.721 1.00 0.00 31 VAL A C 6
ATOM 12937 O O . VAL A 1 50 ? 2.086 -7.388 1.576 1.00 0.00 31 VAL A O 6
ATOM 12950 N N . SER A 1 51 ? 1.403 -5.903 3.122 1.00 0.00 32 SER A N 6
ATOM 12951 C CA . SER A 1 51 ? 1.470 -4.762 2.217 1.00 0.00 32 SER A CA 6
ATOM 12952 C C . SER A 1 51 ? 2.914 -4.397 1.896 1.00 0.00 32 SER A C 6
ATOM 12953 O O . SER A 1 51 ? 3.213 -3.907 0.807 1.00 0.00 32 SER A O 6
ATOM 12961 N N . TRP A 1 52 ? 3.806 -4.640 2.850 1.00 0.00 33 TRP A N 6
ATOM 12962 C CA . TRP A 1 52 ? 5.235 -4.452 2.629 1.00 0.00 33 TRP A CA 6
ATOM 12963 C C . TRP A 1 52 ? 5.712 -5.237 1.414 1.00 0.00 33 TRP A C 6
ATOM 12964 O O . TRP A 1 52 ? 6.333 -4.680 0.508 1.00 0.00 33 TRP A O 6
ATOM 12985 N N . LEU A 1 53 ? 5.418 -6.532 1.400 1.00 0.00 34 LEU A N 6
ATOM 12986 C CA . LEU A 1 53 ? 5.800 -7.393 0.286 1.00 0.00 34 LEU A CA 6
ATOM 12987 C C . LEU A 1 53 ? 5.068 -6.998 -0.990 1.00 0.00 34 LEU A C 6
ATOM 12988 O O . LEU A 1 53 ? 5.682 -6.844 -2.046 1.00 0.00 34 LEU A O 6
ATOM 13004 N N . PHE A 1 54 ? 3.754 -6.837 -0.887 1.00 0.00 35 PHE A N 6
ATOM 13005 C CA . PHE A 1 54 ? 2.934 -6.473 -2.036 1.00 0.00 35 PHE A CA 6
ATOM 13006 C C . PHE A 1 54 ? 3.460 -5.214 -2.712 1.00 0.00 35 PHE A C 6
ATOM 13007 O O . PHE A 1 54 ? 3.520 -5.135 -3.939 1.00 0.00 35 PHE A O 6
ATOM 13024 N N . SER A 1 55 ? 3.842 -4.230 -1.904 1.00 0.00 36 SER A N 6
ATOM 13025 C CA . SER A 1 55 ? 4.331 -2.959 -2.423 1.00 0.00 36 SER A CA 6
ATOM 13026 C C . SER A 1 55 ? 5.630 -3.143 -3.198 1.00 0.00 36 SER A C 6
ATOM 13027 O O . SER A 1 55 ? 5.890 -2.434 -4.170 1.00 0.00 36 SER A O 6
ATOM 13035 N N . ILE A 1 56 ? 6.442 -4.099 -2.761 1.00 0.00 37 ILE A N 6
ATOM 13036 C CA . ILE A 1 56 ? 7.643 -4.478 -3.496 1.00 0.00 37 ILE A CA 6
ATOM 13037 C C . ILE A 1 56 ? 7.292 -5.101 -4.841 1.00 0.00 37 ILE A C 6
ATOM 13038 O O . ILE A 1 56 ? 7.870 -4.747 -5.869 1.00 0.00 37 ILE A O 6
ATOM 13054 N N . VAL A 1 57 ? 6.342 -6.030 -4.828 1.00 0.00 38 VAL A N 6
ATOM 13055 C CA . VAL A 1 57 ? 5.945 -6.737 -6.040 1.00 0.00 38 VAL A CA 6
ATOM 13056 C C . VAL A 1 57 ? 5.329 -5.784 -7.056 1.00 0.00 38 VAL A C 6
ATOM 13057 O O . VAL A 1 57 ? 5.638 -5.847 -8.246 1.00 0.00 38 VAL A O 6
ATOM 13070 N N . VAL A 1 58 ? 4.456 -4.903 -6.581 1.00 0.00 39 VAL A N 6
ATOM 13071 C CA . VAL A 1 58 ? 3.798 -3.932 -7.447 1.00 0.00 39 VAL A CA 6
ATOM 13072 C C . VAL A 1 58 ? 4.815 -3.029 -8.134 1.00 0.00 39 VAL A C 6
ATOM 13073 O O . VAL A 1 58 ? 4.822 -2.906 -9.359 1.00 0.00 39 VAL A O 6
ATOM 13086 N N . PHE A 1 59 ? 5.671 -2.398 -7.338 1.00 0.00 40 PHE A N 6
ATOM 13087 C CA . PHE A 1 59 ? 6.707 -1.521 -7.870 1.00 0.00 40 PHE A CA 6
ATOM 13088 C C . PHE A 1 59 ? 7.570 -2.245 -8.895 1.00 0.00 40 PHE A C 6
ATOM 13089 O O . PHE A 1 59 ? 7.712 -1.793 -10.032 1.00 0.00 40 PHE A O 6
ATOM 13106 N N . GLY A 1 60 ? 8.145 -3.371 -8.487 1.00 0.00 41 GLY A N 6
ATOM 13107 C CA . GLY A 1 60 ? 9.080 -4.104 -9.333 1.00 0.00 41 GLY A CA 6
ATOM 13108 C C . GLY A 1 60 ? 8.416 -4.552 -10.628 1.00 0.00 41 GLY A C 6
ATOM 13109 O O . GLY A 1 60 ? 8.989 -4.417 -11.710 1.00 0.00 41 GLY A O 6
ATOM 13113 N N . SER A 1 61 ? 7.205 -5.087 -10.513 1.00 0.00 42 SER A N 6
ATOM 13114 C CA . SER A 1 61 ? 6.502 -5.646 -11.661 1.00 0.00 42 SER A CA 6
ATOM 13115 C C . SER A 1 61 ? 6.194 -4.571 -12.695 1.00 0.00 42 SER A C 6
ATOM 13116 O O . SER A 1 61 ? 6.413 -4.765 -13.891 1.00 0.00 42 SER A O 6
ATOM 13124 N N . ILE A 1 62 ? 5.684 -3.436 -12.228 1.00 0.00 43 ILE A N 6
ATOM 13125 C CA . ILE A 1 62 ? 5.291 -2.349 -13.117 1.00 0.00 43 ILE A CA 6
ATOM 13126 C C . ILE A 1 62 ? 6.499 -1.755 -13.829 1.00 0.00 43 ILE A C 6
ATOM 13127 O O . ILE A 1 62 ? 6.483 -1.562 -15.044 1.00 0.00 43 ILE A O 6
ATOM 13143 N N . VAL A 1 63 ? 7.547 -1.467 -13.064 1.00 0.00 44 VAL A N 6
ATOM 13144 C CA . VAL A 1 63 ? 8.755 -0.865 -13.616 1.00 0.00 44 VAL A CA 6
ATOM 13145 C C . VAL A 1 63 ? 9.374 -1.754 -14.687 1.00 0.00 44 VAL A C 6
ATOM 13146 O O . VAL A 1 63 ? 9.686 -1.293 -15.785 1.00 0.00 44 VAL A O 6
ATOM 13159 N N . ASN A 1 64 ? 9.549 -3.030 -14.362 1.00 0.00 45 ASN A N 6
ATOM 13160 C CA . ASN A 1 64 ? 10.288 -3.945 -15.223 1.00 0.00 45 ASN A CA 6
ATOM 13161 C C . ASN A 1 64 ? 9.400 -4.498 -16.330 1.00 0.00 45 ASN A C 6
ATOM 13162 O O . ASN A 1 64 ? 9.664 -4.286 -17.514 1.00 0.00 45 ASN A O 6
ATOM 13173 N N . GLU A 1 65 ? 8.347 -5.207 -15.939 1.00 0.00 46 GLU A N 6
ATOM 13174 C CA . GLU A 1 65 ? 7.564 -5.998 -16.880 1.00 0.00 46 GLU A CA 6
ATOM 13175 C C . GLU A 1 65 ? 6.443 -5.172 -17.496 1.00 0.00 46 GLU A C 6
ATOM 13176 O O . GLU A 1 65 ? 6.135 -5.310 -18.680 1.00 0.00 46 GLU A O 6
ATOM 13188 N N . GLY A 1 66 ? 5.835 -4.312 -16.686 1.00 0.00 47 GLY A N 6
ATOM 13189 C CA . GLY A 1 66 ? 4.637 -3.588 -17.097 1.00 0.00 47 GLY A CA 6
ATOM 13190 C C . GLY A 1 66 ? 4.994 -2.336 -17.887 1.00 0.00 47 GLY A C 6
ATOM 13191 O O . GLY A 1 66 ? 4.149 -1.761 -18.573 1.00 0.00 47 GLY A O 6
ATOM 13195 N N . TYR A 1 67 ? 6.251 -1.917 -17.786 1.00 0.00 48 TYR A N 6
ATOM 13196 C CA . TYR A 1 67 ? 6.691 -0.663 -18.386 1.00 0.00 48 TYR A CA 6
ATOM 13197 C C . TYR A 1 67 ? 7.846 -0.889 -19.353 1.00 0.00 48 TYR A C 6
ATOM 13198 O O . TYR A 1 67 ? 7.691 -0.742 -20.565 1.00 0.00 48 TYR A O 6
ATOM 13216 N N . LEU A 1 68 ? 9.004 -1.249 -18.809 1.00 0.00 49 LEU A N 6
ATOM 13217 C CA . LEU A 1 68 ? 10.218 -1.375 -19.607 1.00 0.00 49 LEU A CA 6
ATOM 13218 C C . LEU A 1 68 ? 10.069 -2.456 -20.670 1.00 0.00 49 LEU A C 6
ATOM 13219 O O . LEU A 1 68 ? 10.579 -2.321 -21.782 1.00 0.00 49 LEU A O 6
ATOM 13235 N N . ASN A 1 69 ? 9.366 -3.528 -20.321 1.00 0.00 50 ASN A N 6
ATOM 13236 C CA . ASN A 1 69 ? 9.171 -4.646 -21.236 1.00 0.00 50 ASN A CA 6
ATOM 13237 C C . ASN A 1 69 ? 7.820 -4.556 -21.935 1.00 0.00 50 ASN A C 6
ATOM 13238 O O . ASN A 1 69 ? 7.355 -5.525 -22.534 1.00 0.00 50 ASN A O 6
ATOM 13249 N N . SER A 1 70 ? 7.195 -3.386 -21.855 1.00 0.00 51 SER A N 6
ATOM 13250 C CA . SER A 1 70 ? 5.911 -3.157 -22.506 1.00 0.00 51 SER A CA 6
ATOM 13251 C C . SER A 1 70 ? 6.058 -3.140 -24.023 1.00 0.00 51 SER A C 6
ATOM 13252 O O . SER A 1 70 ? 5.079 -3.295 -24.752 1.00 0.00 51 SER A O 6
ATOM 13260 N N . ALA A 1 71 ? 7.287 -2.952 -24.491 1.00 0.00 52 ALA A N 6
ATOM 13261 C CA . ALA A 1 71 ? 7.566 -2.923 -25.922 1.00 0.00 52 ALA A CA 6
ATOM 13262 C C . ALA A 1 71 ? 7.580 -4.329 -26.508 1.00 0.00 52 ALA A C 6
ATOM 13263 O O . ALA A 1 71 ? 7.805 -4.510 -27.705 1.00 0.00 52 ALA A O 6
ATOM 13270 N N . SER A 1 72 ? 7.339 -5.322 -25.658 1.00 0.00 53 SER A N 6
ATOM 13271 C CA . SER A 1 72 ? 7.215 -6.703 -26.109 1.00 0.00 53 SER A CA 6
ATOM 13272 C C . SER A 1 72 ? 5.952 -6.901 -26.937 1.00 0.00 53 SER A C 6
ATOM 13273 O O . SER A 1 72 ? 5.803 -7.908 -27.629 1.00 0.00 53 SER A O 6
ATOM 13281 N N . GLU A 1 73 ? 5.044 -5.933 -26.863 1.00 0.00 54 GLU A N 6
ATOM 13282 C CA . GLU A 1 73 ? 3.824 -5.965 -27.661 1.00 0.00 54 GLU A CA 6
ATOM 13283 C C . GLU A 1 73 ? 4.130 -6.263 -29.123 1.00 0.00 54 GLU A C 6
ATOM 13284 O O . GLU A 1 73 ? 4.931 -5.573 -29.753 1.00 0.00 54 GLU A O 6
ATOM 13296 N N . GLY A 1 74 ? 3.487 -7.295 -29.658 1.00 0.00 55 GLY A N 6
ATOM 13297 C CA . GLY A 1 74 ? 3.718 -7.711 -31.036 1.00 0.00 55 GLY A CA 6
ATOM 13298 C C . GLY A 1 74 ? 2.964 -8.995 -31.358 1.00 0.00 55 GLY A C 6
ATOM 13299 O O . GLY A 1 74 ? 2.042 -9.382 -30.639 1.00 0.00 55 GLY A O 6
ATOM 13303 N N . GLU A 1 75 ? 3.360 -9.652 -32.443 1.00 0.00 56 GLU A N 6
ATOM 13304 C CA . GLU A 1 75 ? 2.684 -10.862 -32.895 1.00 0.00 56 GLU A CA 6
ATOM 13305 C C . GLU A 1 75 ? 2.810 -11.980 -31.869 1.00 0.00 56 GLU A C 6
ATOM 13306 O O . GLU A 1 75 ? 3.912 -12.320 -31.438 1.00 0.00 56 GLU A O 6
ATOM 13318 N N . GLU A 1 76 ? 1.674 -12.550 -31.480 1.00 0.00 57 GLU A N 6
ATOM 13319 C CA . GLU A 1 76 ? 1.656 -13.638 -30.509 1.00 0.00 57 GLU A CA 6
ATOM 13320 C C . GLU A 1 76 ? 2.206 -13.184 -29.163 1.00 0.00 57 GLU A C 6
ATOM 13321 O O . GLU A 1 76 ? 2.860 -13.952 -28.458 1.00 0.00 57 GLU A O 6
ATOM 13333 N N . PHE A 1 77 ? 1.936 -11.931 -28.811 1.00 0.00 58 PHE A N 6
ATOM 13334 C CA . PHE A 1 77 ? 2.167 -11.449 -27.455 1.00 0.00 58 PHE A CA 6
ATOM 13335 C C . PHE A 1 77 ? 0.872 -10.965 -26.814 1.00 0.00 58 PHE A C 6
ATOM 13336 O O . PHE A 1 77 ? 0.043 -10.333 -27.469 1.00 0.00 58 PHE A O 6
ATOM 13353 N N . CYS A 1 78 ? 0.705 -11.264 -25.531 1.00 0.00 59 CYS A N 6
ATOM 13354 C CA . CYS A 1 78 ? -0.419 -10.742 -24.763 1.00 0.00 59 CYS A CA 6
ATOM 13355 C C . CYS A 1 78 ? -0.030 -9.481 -24.003 1.00 0.00 59 CYS A C 6
ATOM 13356 O O . CYS A 1 78 ? -0.764 -9.020 -23.129 1.00 0.00 59 CYS A O 6
ATOM 13364 N N . ILE A 1 79 ? 1.129 -8.926 -24.342 1.00 0.00 60 ILE A N 6
ATOM 13365 C CA . ILE A 1 79 ? 1.604 -7.700 -23.712 1.00 0.00 60 ILE A CA 6
ATOM 13366 C C . ILE A 1 79 ? 1.239 -6.477 -24.543 1.00 0.00 60 ILE A C 6
ATOM 13367 O O . ILE A 1 79 ? 1.403 -6.471 -25.763 1.00 0.00 60 ILE A O 6
ATOM 13383 N N . TYR A 1 80 ? 0.744 -5.440 -23.874 1.00 0.00 61 TYR A N 6
ATOM 13384 C CA . TYR A 1 80 ? 0.379 -4.199 -24.546 1.00 0.00 61 TYR A CA 6
ATOM 13385 C C . TYR A 1 80 ? 1.023 -2.996 -23.869 1.00 0.00 61 TYR A C 6
ATOM 13386 O O . TYR A 1 80 ? 1.296 -3.020 -22.669 1.00 0.00 61 TYR A O 6
ATOM 13404 N N . ASN A 1 81 ? 1.264 -1.945 -24.645 1.00 0.00 62 ASN A N 6
ATOM 13405 C CA . ASN A 1 81 ? 1.888 -0.735 -24.124 1.00 0.00 62 ASN A CA 6
ATOM 13406 C C . ASN A 1 81 ? 0.983 -0.039 -23.116 1.00 0.00 62 ASN A C 6
ATOM 13407 O O . ASN A 1 81 ? -0.237 -0.200 -23.147 1.00 0.00 62 ASN A O 6
ATOM 13418 N N . ARG A 1 82 ? 1.587 0.735 -22.221 1.00 0.00 63 ARG A N 6
ATOM 13419 C CA . ARG A 1 82 ? 0.841 1.426 -21.176 1.00 0.00 63 ARG A CA 6
ATOM 13420 C C . ARG A 1 82 ? 1.274 2.882 -21.061 1.00 0.00 63 ARG A C 6
ATOM 13421 O O . ARG A 1 82 ? 2.397 3.236 -21.419 1.00 0.00 63 ARG A O 6
ATOM 13442 N N . ASN A 1 83 ? 0.376 3.722 -20.558 1.00 0.00 64 ASN A N 6
ATOM 13443 C CA . ASN A 1 83 ? 0.685 5.129 -20.332 1.00 0.00 64 ASN A CA 6
ATOM 13444 C C . ASN A 1 83 ? 1.637 5.302 -19.156 1.00 0.00 64 ASN A C 6
ATOM 13445 O O . ASN A 1 83 ? 1.342 4.878 -18.039 1.00 0.00 64 ASN A O 6
ATOM 13456 N N . PRO A 1 84 ? 2.781 5.928 -19.413 1.00 0.00 65 PRO A N 6
ATOM 13457 C CA . PRO A 1 84 ? 3.784 6.148 -18.378 1.00 0.00 65 PRO A CA 6
ATOM 13458 C C . PRO A 1 84 ? 3.172 6.806 -17.149 1.00 0.00 65 PRO A C 6
ATOM 13459 O O . PRO A 1 84 ? 3.590 6.546 -16.021 1.00 0.00 65 PRO A O 6
ATOM 13470 N N . ASN A 1 85 ? 2.178 7.659 -17.373 1.00 0.00 66 ASN A N 6
ATOM 13471 C CA . ASN A 1 85 ? 1.521 8.373 -16.285 1.00 0.00 66 ASN A CA 6
ATOM 13472 C C . ASN A 1 85 ? 0.866 7.406 -15.307 1.00 0.00 66 ASN A C 6
ATOM 13473 O O . ASN A 1 85 ? 1.078 7.493 -14.098 1.00 0.00 66 ASN A O 6
ATOM 13484 N N . ALA A 1 86 ? 0.069 6.485 -15.838 1.00 0.00 67 ALA A N 6
ATOM 13485 C CA . ALA A 1 86 ? -0.592 5.479 -15.017 1.00 0.00 67 ALA A CA 6
ATOM 13486 C C . ALA A 1 86 ? 0.423 4.615 -14.280 1.00 0.00 67 ALA A C 6
ATOM 13487 O O . ALA A 1 86 ? 0.221 4.254 -13.120 1.00 0.00 67 ALA A O 6
ATOM 13494 N N . CYS A 1 87 ? 1.517 4.286 -14.959 1.00 0.00 68 CYS A N 6
ATOM 13495 C CA . CYS A 1 87 ? 2.584 3.495 -14.358 1.00 0.00 68 CYS A CA 6
ATOM 13496 C C . CYS A 1 87 ? 3.265 4.257 -13.229 1.00 0.00 68 CYS A C 6
ATOM 13497 O O . CYS A 1 87 ? 3.637 3.675 -12.210 1.00 0.00 68 CYS A O 6
ATOM 13505 N N . SER A 1 88 ? 3.426 5.563 -13.416 1.00 0.00 69 SER A N 6
ATOM 13506 C CA . SER A 1 88 ? 4.106 6.400 -12.435 1.00 0.00 69 SER A CA 6
ATOM 13507 C C . SER A 1 88 ? 3.320 6.470 -11.132 1.00 0.00 69 SER A C 6
ATOM 13508 O O . SER A 1 88 ? 3.898 6.617 -10.054 1.00 0.00 69 SER A O 6
ATOM 13516 N N . TYR A 1 89 ? 2.000 6.363 -11.236 1.00 0.00 70 TYR A N 6
ATOM 13517 C CA . TYR A 1 89 ? 1.139 6.320 -10.060 1.00 0.00 70 TYR A CA 6
ATOM 13518 C C . TYR A 1 89 ? 1.294 5.002 -9.313 1.00 0.00 70 TYR A C 6
ATOM 13519 O O . TYR A 1 89 ? 1.296 4.972 -8.082 1.00 0.00 70 TYR A O 6
ATOM 13537 N N . GLY A 1 90 ? 1.423 3.913 -10.063 1.00 0.00 71 GLY A N 6
ATOM 13538 C CA . GLY A 1 90 ? 1.563 2.588 -9.473 1.00 0.00 71 GLY A CA 6
ATOM 13539 C C . GLY A 1 90 ? 2.870 2.463 -8.701 1.00 0.00 71 GLY A C 6
ATOM 13540 O O . GLY A 1 90 ? 2.890 1.978 -7.569 1.00 0.00 71 GLY A O 6
ATOM 13544 N N . VAL A 1 91 ? 3.960 2.904 -9.319 1.00 0.00 72 VAL A N 6
ATOM 13545 C CA . VAL A 1 91 ? 5.287 2.754 -8.732 1.00 0.00 72 VAL A CA 6
ATOM 13546 C C . VAL A 1 91 ? 5.506 3.752 -7.603 1.00 0.00 72 VAL A C 6
ATOM 13547 O O . VAL A 1 91 ? 6.296 3.508 -6.691 1.00 0.00 72 VAL A O 6
ATOM 13560 N N . ALA A 1 92 ? 4.803 4.878 -7.671 1.00 0.00 73 ALA A N 6
ATOM 13561 C CA . ALA A 1 92 ? 4.870 5.886 -6.620 1.00 0.00 73 ALA A CA 6
ATOM 13562 C C . ALA A 1 92 ? 4.388 5.327 -5.288 1.00 0.00 73 ALA A C 6
ATOM 13563 O O . ALA A 1 92 ? 5.095 5.398 -4.282 1.00 0.00 73 ALA A O 6
ATOM 13570 N N . VAL A 1 93 ? 3.182 4.770 -5.287 1.00 0.00 74 VAL A N 6
ATOM 13571 C CA . VAL A 1 93 ? 2.594 4.216 -4.073 1.00 0.00 74 VAL A CA 6
ATOM 13572 C C . VAL A 1 93 ? 3.283 2.919 -3.670 1.00 0.00 74 VAL A C 6
ATOM 13573 O O . VAL A 1 93 ? 3.280 2.541 -2.499 1.00 0.00 74 VAL A O 6
ATOM 13586 N N . GLY A 1 94 ? 3.874 2.240 -4.648 1.00 0.00 75 GLY A N 6
ATOM 13587 C CA . GLY A 1 94 ? 4.573 0.986 -4.396 1.00 0.00 75 GLY A CA 6
ATOM 13588 C C . GLY A 1 94 ? 5.843 1.216 -3.587 1.00 0.00 75 GLY A C 6
ATOM 13589 O O . GLY A 1 94 ? 6.012 0.654 -2.505 1.00 0.00 75 GLY A O 6
ATOM 13593 N N . VAL A 1 95 ? 6.735 2.047 -4.117 1.00 0.00 76 VAL A N 6
ATOM 13594 C CA . VAL A 1 95 ? 8.053 2.235 -3.525 1.00 0.00 76 VAL A CA 6
ATOM 13595 C C . VAL A 1 95 ? 7.961 2.981 -2.200 1.00 0.00 76 VAL A C 6
ATOM 13596 O O . VAL A 1 95 ? 8.784 2.784 -1.307 1.00 0.00 76 VAL A O 6
ATOM 13609 N N . LEU A 1 96 ? 6.954 3.839 -2.079 1.00 0.00 77 LEU A N 6
ATOM 13610 C CA . LEU A 1 96 ? 6.783 4.657 -0.884 1.00 0.00 77 LEU A CA 6
ATOM 13611 C C . LEU A 1 96 ? 6.085 3.876 0.222 1.00 0.00 77 LEU A C 6
ATOM 13612 O O . LEU A 1 96 ? 6.331 4.105 1.407 1.00 0.00 77 LEU A O 6
ATOM 13628 N N . ALA A 1 97 ? 5.215 2.952 -0.171 1.00 0.00 78 ALA A N 6
ATOM 13629 C CA . ALA A 1 97 ? 4.600 2.027 0.774 1.00 0.00 78 ALA A CA 6
ATOM 13630 C C . ALA A 1 97 ? 5.630 1.064 1.350 1.00 0.00 78 ALA A C 6
ATOM 13631 O O . ALA A 1 97 ? 5.593 0.737 2.537 1.00 0.00 78 ALA A O 6
ATOM 13638 N N . PHE A 1 98 ? 6.550 0.613 0.504 1.00 0.00 79 PHE A N 6
ATOM 13639 C CA . PHE A 1 98 ? 7.712 -0.138 0.964 1.00 0.00 79 PHE A CA 6
ATOM 13640 C C . PHE A 1 98 ? 8.507 0.655 1.994 1.00 0.00 79 PHE A C 6
ATOM 13641 O O . PHE A 1 98 ? 8.835 0.145 3.066 1.00 0.00 79 PHE A O 6
ATOM 13658 N N . LEU A 1 99 ? 8.815 1.904 1.663 1.00 0.00 80 LEU A N 6
ATOM 13659 C CA . LEU A 1 99 ? 9.545 2.780 2.571 1.00 0.00 80 LEU A CA 6
ATOM 13660 C C . LEU A 1 99 ? 8.824 2.912 3.907 1.00 0.00 80 LEU A C 6
ATOM 13661 O O . LEU A 1 99 ? 9.427 2.744 4.967 1.00 0.00 80 LEU A O 6
ATOM 13677 N N . THR A 1 100 ? 7.532 3.214 3.849 1.00 0.00 81 THR A N 6
ATOM 13678 C CA . THR A 1 100 ? 6.729 3.380 5.054 1.00 0.00 81 THR A CA 6
ATOM 13679 C C . THR A 1 100 ? 6.723 2.108 5.892 1.00 0.00 81 THR A C 6
ATOM 13680 O O . THR A 1 100 ? 7.079 2.128 7.070 1.00 0.00 81 THR A O 6
ATOM 13691 N N . CYS A 1 101 ? 6.317 1.003 5.277 1.00 0.00 82 CYS A N 6
ATOM 13692 C CA . CYS A 1 101 ? 6.151 -0.256 5.994 1.00 0.00 82 CYS A CA 6
ATOM 13693 C C . CYS A 1 101 ? 7.476 -0.742 6.567 1.00 0.00 82 CYS A C 6
ATOM 13694 O O . CYS A 1 101 ? 7.533 -1.235 7.694 1.00 0.00 82 CYS A O 6
ATOM 13702 N N . LEU A 1 102 ? 8.541 -0.600 5.785 1.00 0.00 83 LEU A N 6
ATOM 13703 C CA . LEU A 1 102 ? 9.877 -0.971 6.235 1.00 0.00 83 LEU A CA 6
ATOM 13704 C C . LEU A 1 102 ? 10.211 -0.314 7.568 1.00 0.00 83 LEU A C 6
ATOM 13705 O O . LEU A 1 102 ? 10.618 -0.985 8.517 1.00 0.00 83 LEU A O 6
ATOM 13721 N N . LEU A 1 103 ? 10.037 1.002 7.633 1.00 0.00 84 LEU A N 6
ATOM 13722 C CA . LEU A 1 103 ? 10.382 1.761 8.829 1.00 0.00 84 LEU A CA 6
ATOM 13723 C C . LEU A 1 103 ? 9.390 1.497 9.955 1.00 0.00 84 LEU A C 6
ATOM 13724 O O . LEU A 1 103 ? 9.765 1.452 11.127 1.00 0.00 84 LEU A O 6
ATOM 13740 N N . TYR A 1 104 ? 8.124 1.322 9.592 1.00 0.00 85 TYR A N 6
ATOM 13741 C CA . TYR A 1 104 ? 7.063 1.147 10.576 1.00 0.00 85 TYR A CA 6
ATOM 13742 C C . TYR A 1 104 ? 7.117 -0.239 11.205 1.00 0.00 85 TYR A C 6
ATOM 13743 O O . TYR A 1 104 ? 6.784 -0.413 12.378 1.00 0.00 85 TYR A O 6
ATOM 13761 N N . LEU A 1 105 ? 7.540 -1.224 10.420 1.00 0.00 86 LEU A N 6
ATOM 13762 C CA . LEU A 1 105 ? 7.787 -2.564 10.937 1.00 0.00 86 LEU A CA 6
ATOM 13763 C C . LEU A 1 105 ? 8.958 -2.571 11.912 1.00 0.00 86 LEU A C 6
ATOM 13764 O O . LEU A 1 105 ? 8.932 -3.273 12.923 1.00 0.00 86 LEU A O 6
ATOM 13780 N N . ALA A 1 106 ? 9.984 -1.786 11.602 1.00 0.00 87 ALA A N 6
ATOM 13781 C CA . ALA A 1 106 ? 11.123 -1.625 12.497 1.00 0.00 87 ALA A CA 6
ATOM 13782 C C . ALA A 1 106 ? 10.690 -1.060 13.843 1.00 0.00 87 ALA A C 6
ATOM 13783 O O . ALA A 1 106 ? 11.214 -1.447 14.888 1.00 0.00 87 ALA A O 6
ATOM 13790 N N . LEU A 1 107 ? 9.730 -0.142 13.813 1.00 0.00 88 LEU A N 6
ATOM 13791 C CA . LEU A 1 107 ? 9.114 0.364 15.033 1.00 0.00 88 LEU A CA 6
ATOM 13792 C C . LEU A 1 107 ? 8.397 -0.746 15.790 1.00 0.00 88 LEU A C 6
ATOM 13793 O O . LEU A 1 107 ? 8.562 -0.892 17.001 1.00 0.00 88 LEU A O 6
ATOM 13809 N N . ASP A 1 108 ? 7.601 -1.528 15.069 1.00 0.00 89 ASP A N 6
ATOM 13810 C CA . ASP A 1 108 ? 6.787 -2.569 15.685 1.00 0.00 89 ASP A CA 6
ATOM 13811 C C . ASP A 1 108 ? 7.649 -3.556 16.462 1.00 0.00 89 ASP A C 6
ATOM 13812 O O . ASP A 1 108 ? 7.211 -4.124 17.462 1.00 0.00 89 ASP A O 6
ATOM 13821 N N . VAL A 1 109 ? 8.877 -3.755 15.996 1.00 0.00 90 VAL A N 6
ATOM 13822 C CA . VAL A 1 109 ? 9.833 -4.606 16.694 1.00 0.00 90 VAL A CA 6
ATOM 13823 C C . VAL A 1 109 ? 9.985 -4.185 18.150 1.00 0.00 90 VAL A C 6
ATOM 13824 O O . VAL A 1 109 ? 10.119 -5.026 19.039 1.00 0.00 90 VAL A O 6
ATOM 13837 N N . TYR A 1 110 ? 9.962 -2.878 18.388 1.00 0.00 91 TYR A N 6
ATOM 13838 C CA . TYR A 1 110 ? 10.219 -2.336 19.717 1.00 0.00 91 TYR A CA 6
ATOM 13839 C C . TYR A 1 110 ? 9.016 -1.560 20.237 1.00 0.00 91 TYR A C 6
ATOM 13840 O O . TYR A 1 110 ? 9.063 -0.976 21.320 1.00 0.00 91 TYR A O 6
ATOM 13858 N N . PHE A 1 111 ? 7.938 -1.557 19.459 1.00 0.00 92 PHE A N 6
ATOM 13859 C CA . PHE A 1 111 ? 6.732 -0.825 19.825 1.00 0.00 92 PHE A CA 6
ATOM 13860 C C . PHE A 1 111 ? 6.166 -1.321 21.149 1.00 0.00 92 PHE A C 6
ATOM 13861 O O . PHE A 1 111 ? 5.853 -0.528 22.037 1.00 0.00 92 PHE A O 6
ATOM 13878 N N . PRO A 1 112 ? 6.037 -2.637 21.276 1.00 0.00 93 PRO A N 6
ATOM 13879 C CA . PRO A 1 112 ? 5.514 -3.242 22.495 1.00 0.00 93 PRO A CA 6
ATOM 13880 C C . PRO A 1 112 ? 6.586 -3.325 23.573 1.00 0.00 93 PRO A C 6
ATOM 13881 O O . PRO A 1 112 ? 6.332 -3.801 24.679 1.00 0.00 93 PRO A O 6
ATOM 13892 N N . GLN A 1 113 ? 7.786 -2.859 23.244 1.00 0.00 94 GLN A N 6
ATOM 13893 C CA . GLN A 1 113 ? 8.865 -2.762 24.221 1.00 0.00 94 GLN A CA 6
ATOM 13894 C C . GLN A 1 113 ? 8.944 -1.362 24.816 1.00 0.00 94 GLN A C 6
ATOM 13895 O O . GLN A 1 113 ? 9.793 -1.085 25.664 1.00 0.00 94 GLN A O 6
ATOM 13909 N N . ILE A 1 114 ? 8.056 -0.482 24.366 1.00 0.00 95 ILE A N 6
ATOM 13910 C CA . ILE A 1 114 ? 7.989 0.876 24.892 1.00 0.00 95 ILE A CA 6
ATOM 13911 C C . ILE A 1 114 ? 7.395 0.894 26.295 1.00 0.00 95 ILE A C 6
ATOM 13912 O O . ILE A 1 114 ? 6.269 0.446 26.508 1.00 0.00 95 ILE A O 6
ATOM 13928 N N . SER A 1 115 ? 8.159 1.416 27.249 1.00 0.00 96 SER A N 6
ATOM 13929 C CA . SER A 1 115 ? 7.768 1.372 28.653 1.00 0.00 96 SER A CA 6
ATOM 13930 C C . SER A 1 115 ? 6.575 2.280 28.921 1.00 0.00 96 SER A C 6
ATOM 13931 O O . SER A 1 115 ? 5.818 2.063 29.868 1.00 0.00 96 SER A O 6
ATOM 13939 N N . SER A 1 116 ? 6.413 3.298 28.083 1.00 0.00 97 SER A N 6
ATOM 13940 C CA . SER A 1 116 ? 5.315 4.246 28.233 1.00 0.00 97 SER A CA 6
ATOM 13941 C C . SER A 1 116 ? 4.168 3.914 27.286 1.00 0.00 97 SER A C 6
ATOM 13942 O O . SER A 1 116 ? 4.295 4.053 26.070 1.00 0.00 97 SER A O 6
ATOM 13950 N N . VAL A 1 117 ? 3.049 3.474 27.851 1.00 0.00 98 VAL A N 6
ATOM 13951 C CA . VAL A 1 117 ? 1.847 3.212 27.069 1.00 0.00 98 VAL A CA 6
ATOM 13952 C C . VAL A 1 117 ? 1.335 4.483 26.404 1.00 0.00 98 VAL A C 6
ATOM 13953 O O . VAL A 1 117 ? 0.658 4.429 25.377 1.00 0.00 98 VAL A O 6
ATOM 13966 N N . LYS A 1 118 ? 1.661 5.628 26.995 1.00 0.00 99 LYS A N 6
ATOM 13967 C CA . LYS A 1 118 ? 1.296 6.918 26.422 1.00 0.00 99 LYS A CA 6
ATOM 13968 C C . LYS A 1 118 ? 2.065 7.186 25.135 1.00 0.00 99 LYS A C 6
ATOM 13969 O O . LYS A 1 118 ? 1.507 7.695 24.163 1.00 0.00 99 LYS A O 6
ATOM 13988 N N . ASP A 1 119 ? 3.348 6.841 25.135 1.00 0.00 100 ASP A N 6
ATOM 13989 C CA . ASP A 1 119 ? 4.182 6.994 23.949 1.00 0.00 100 ASP A CA 6
ATOM 13990 C C . ASP A 1 119 ? 3.749 6.040 22.844 1.00 0.00 100 ASP A C 6
ATOM 13991 O O . ASP A 1 119 ? 3.846 6.362 21.659 1.00 0.00 100 ASP A O 6
ATOM 14000 N N . ARG A 1 120 ? 3.271 4.864 23.237 1.00 0.00 101 ARG A N 6
ATOM 14001 C CA . ARG A 1 120 ? 2.634 3.944 22.302 1.00 0.00 101 ARG A CA 6
ATOM 14002 C C . ARG A 1 120 ? 1.409 4.576 21.655 1.00 0.00 101 ARG A C 6
ATOM 14003 O O . ARG A 1 120 ? 1.221 4.490 20.442 1.00 0.00 101 ARG A O 6
ATOM 14024 N N . LYS A 1 121 ? 0.577 5.213 22.473 1.00 0.00 102 LYS A N 6
ATOM 14025 C CA . LYS A 1 121 ? -0.591 5.928 21.972 1.00 0.00 102 LYS A CA 6
ATOM 14026 C C . LYS A 1 121 ? -0.188 7.021 20.990 1.00 0.00 102 LYS A C 6
ATOM 14027 O O . LYS A 1 121 ? -0.830 7.207 19.956 1.00 0.00 102 LYS A O 6
ATOM 14046 N N . LYS A 1 122 ? 0.879 7.741 21.318 1.00 0.00 103 LYS A N 6
ATOM 14047 C CA . LYS A 1 122 ? 1.364 8.823 20.470 1.00 0.00 103 LYS A CA 6
ATOM 14048 C C . LYS A 1 122 ? 1.687 8.321 19.069 1.00 0.00 103 LYS A C 6
ATOM 14049 O O . LYS A 1 122 ? 1.363 8.972 18.075 1.00 0.00 103 LYS A O 6
ATOM 14068 N N . ALA A 1 123 ? 2.328 7.159 18.995 1.00 0.00 104 ALA A N 6
ATOM 14069 C CA . ALA A 1 123 ? 2.666 6.551 17.714 1.00 0.00 104 ALA A CA 6
ATOM 14070 C C . ALA A 1 123 ? 1.413 6.198 16.923 1.00 0.00 104 ALA A C 6
ATOM 14071 O O . ALA A 1 123 ? 1.315 6.493 15.732 1.00 0.00 104 ALA A O 6
ATOM 14078 N N . VAL A 1 124 ? 0.456 5.565 17.593 1.00 0.00 105 VAL A N 6
ATOM 14079 C CA . VAL A 1 124 ? -0.766 5.113 16.939 1.00 0.00 105 VAL A CA 6
ATOM 14080 C C . VAL A 1 124 ? -1.607 6.291 16.466 1.00 0.00 105 VAL A C 6
ATOM 14081 O O . VAL A 1 124 ? -2.294 6.207 15.448 1.00 0.00 105 VAL A O 6
ATOM 14094 N N . LEU A 1 125 ? -1.548 7.390 17.210 1.00 0.00 106 LEU A N 6
ATOM 14095 C CA . LEU A 1 125 ? -2.228 8.619 16.817 1.00 0.00 106 LEU A CA 6
ATOM 14096 C C . LEU A 1 125 ? -1.905 8.991 15.376 1.00 0.00 106 LEU A C 6
ATOM 14097 O O . LEU A 1 125 ? -2.719 9.605 14.686 1.00 0.00 106 LEU A O 6
ATOM 14113 N N . SER A 1 126 ? -0.713 8.614 14.926 1.00 0.00 107 SER A N 6
ATOM 14114 C CA . SER A 1 126 ? -0.249 8.975 13.592 1.00 0.00 107 SER A CA 6
ATOM 14115 C C . SER A 1 126 ? -0.441 7.826 12.611 1.00 0.00 107 SER A C 6
ATOM 14116 O O . SER A 1 126 ? -0.671 8.043 11.422 1.00 0.00 107 SER A O 6
ATOM 14124 N N . ASP A 1 127 ? -0.346 6.601 13.118 1.00 0.00 108 ASP A N 6
ATOM 14125 C CA . ASP A 1 127 ? -0.507 5.414 12.287 1.00 0.00 108 ASP A CA 6
ATOM 14126 C C . ASP A 1 127 ? -1.907 5.343 11.693 1.00 0.00 108 ASP A C 6
ATOM 14127 O O . ASP A 1 127 ? -2.090 4.895 10.561 1.00 0.00 108 ASP A O 6
ATOM 14136 N N . ILE A 1 128 ? -2.895 5.787 12.463 1.00 0.00 109 ILE A N 6
ATOM 14137 C CA . ILE A 1 128 ? -4.277 5.808 12.000 1.00 0.00 109 ILE A CA 6
ATOM 14138 C C . ILE A 1 128 ? -4.413 6.600 10.706 1.00 0.00 109 ILE A C 6
ATOM 14139 O O . ILE A 1 128 ? -5.087 6.169 9.771 1.00 0.00 109 ILE A O 6
ATOM 14155 N N . GLY A 1 129 ? -3.768 7.761 10.658 1.00 0.00 110 GLY A N 6
ATOM 14156 C CA . GLY A 1 129 ? -3.852 8.637 9.496 1.00 0.00 110 GLY A CA 6
ATOM 14157 C C . GLY A 1 129 ? -3.068 8.069 8.320 1.00 0.00 110 GLY A C 6
ATOM 14158 O O . GLY A 1 129 ? -3.490 8.181 7.168 1.00 0.00 110 GLY A O 6
ATOM 14162 N N . VAL A 1 130 ? -1.925 7.460 8.616 1.00 0.00 111 VAL A N 6
ATOM 14163 C CA . VAL A 1 130 ? -1.080 6.873 7.583 1.00 0.00 111 VAL A CA 6
ATOM 14164 C C . VAL A 1 130 ? -1.811 5.766 6.835 1.00 0.00 111 VAL A C 6
ATOM 14165 O O . VAL A 1 130 ? -1.840 5.748 5.605 1.00 0.00 111 VAL A O 6
ATOM 14178 N N . SER A 1 131 ? -2.402 4.843 7.586 1.00 0.00 112 SER A N 6
ATOM 14179 C CA . SER A 1 131 ? -3.117 3.717 6.996 1.00 0.00 112 SER A CA 6
ATOM 14180 C C . SER A 1 131 ? -4.327 4.189 6.200 1.00 0.00 112 SER A C 6
ATOM 14181 O O . SER A 1 131 ? -4.575 3.717 5.091 1.00 0.00 112 SER A O 6
ATOM 14189 N N . ALA A 1 132 ? -5.078 5.123 6.773 1.00 0.00 113 ALA A N 6
ATOM 14190 C CA . ALA A 1 132 ? -6.265 5.660 6.119 1.00 0.00 113 ALA A CA 6
ATOM 14191 C C . ALA A 1 132 ? -5.907 6.350 4.809 1.00 0.00 113 ALA A C 6
ATOM 14192 O O . ALA A 1 132 ? -6.613 6.211 3.810 1.00 0.00 113 ALA A O 6
ATOM 14199 N N . PHE A 1 133 ? -4.807 7.095 4.820 1.00 0.00 114 PHE A N 6
ATOM 14200 C CA . PHE A 1 133 ? -4.368 7.830 3.640 1.00 0.00 114 PHE A CA 6
ATOM 14201 C C . PHE A 1 133 ? -3.867 6.884 2.556 1.00 0.00 114 PHE A C 6
ATOM 14202 O O . PHE A 1 133 ? -4.108 7.103 1.369 1.00 0.00 114 PHE A O 6
ATOM 14219 N N . TRP A 1 134 ? -3.170 5.833 2.971 1.00 0.00 115 TRP A N 6
ATOM 14220 C CA . TRP A 1 134 ? -2.639 4.847 2.037 1.00 0.00 115 TRP A CA 6
ATOM 14221 C C . TRP A 1 134 ? -3.761 4.113 1.315 1.00 0.00 115 TRP A C 6
ATOM 14222 O O . TRP A 1 134 ? -3.648 3.797 0.130 1.00 0.00 115 TRP A O 6
ATOM 14243 N N . ALA A 1 135 ? -4.844 3.843 2.035 1.00 0.00 116 ALA A N 6
ATOM 14244 C CA . ALA A 1 135 ? -6.044 3.277 1.431 1.00 0.00 116 ALA A CA 6
ATOM 14245 C C . ALA A 1 135 ? -6.533 4.132 0.269 1.00 0.00 116 ALA A C 6
ATOM 14246 O O . ALA A 1 135 ? -6.889 3.614 -0.789 1.00 0.00 116 ALA A O 6
ATOM 14253 N N . PHE A 1 136 ? -6.547 5.445 0.473 1.00 0.00 117 PHE A N 6
ATOM 14254 C CA . PHE A 1 136 ? -6.855 6.384 -0.599 1.00 0.00 117 PHE A CA 6
ATOM 14255 C C . PHE A 1 136 ? -5.816 6.311 -1.710 1.00 0.00 117 PHE A C 6
ATOM 14256 O O . PHE A 1 136 ? -6.158 6.191 -2.887 1.00 0.00 117 PHE A O 6
ATOM 14273 N N . LEU A 1 137 ? -4.545 6.384 -1.330 1.00 0.00 118 LEU A N 6
ATOM 14274 C CA . LEU A 1 137 ? -3.459 6.464 -2.300 1.00 0.00 118 LEU A CA 6
ATOM 14275 C C . LEU A 1 137 ? -3.430 5.234 -3.198 1.00 0.00 118 LEU A C 6
ATOM 14276 O O . LEU A 1 137 ? -3.217 5.341 -4.406 1.00 0.00 118 LEU A O 6
ATOM 14292 N N . TRP A 1 138 ? -3.646 4.067 -2.602 1.00 0.00 119 TRP A N 6
ATOM 14293 C CA . TRP A 1 138 ? -3.615 2.811 -3.342 1.00 0.00 119 TRP A CA 6
ATOM 14294 C C . TRP A 1 138 ? -4.880 2.628 -4.170 1.00 0.00 119 TRP A C 6
ATOM 14295 O O . TRP A 1 138 ? -4.857 1.996 -5.226 1.00 0.00 119 TRP A O 6
ATOM 14316 N N . PHE A 1 139 ? -5.985 3.186 -3.686 1.00 0.00 120 PHE A N 6
ATOM 14317 C CA . PHE A 1 139 ? -7.214 3.257 -4.467 1.00 0.00 120 PHE A CA 6
ATOM 14318 C C . PHE A 1 139 ? -6.998 4.024 -5.765 1.00 0.00 120 PHE A C 6
ATOM 14319 O O . PHE A 1 139 ? -7.394 3.571 -6.838 1.00 0.00 120 PHE A O 6
ATOM 14336 N N . VAL A 1 140 ? -6.368 5.189 -5.660 1.00 0.00 121 VAL A N 6
ATOM 14337 C CA . VAL A 1 140 ? -6.093 6.019 -6.827 1.00 0.00 121 VAL A CA 6
ATOM 14338 C C . VAL A 1 140 ? -5.147 5.316 -7.792 1.00 0.00 121 VAL A C 6
ATOM 14339 O O . VAL A 1 140 ? -5.440 5.190 -8.981 1.00 0.00 121 VAL A O 6
ATOM 14352 N N . GLY A 1 141 ? -4.012 4.860 -7.274 1.00 0.00 122 GLY A N 6
ATOM 14353 C CA . GLY A 1 141 ? -3.039 4.134 -8.081 1.00 0.00 122 GLY A CA 6
ATOM 14354 C C . GLY A 1 141 ? -3.671 2.916 -8.742 1.00 0.00 122 GLY A C 6
ATOM 14355 O O . GLY A 1 141 ? -3.462 2.664 -9.929 1.00 0.00 122 GLY A O 6
ATOM 14359 N N . PHE A 1 142 ? -4.444 2.163 -7.967 1.00 0.00 123 PHE A N 6
ATOM 14360 C CA . PHE A 1 142 ? -5.148 0.997 -8.489 1.00 0.00 123 PHE A CA 6
ATOM 14361 C C . PHE A 1 142 ? -6.013 1.367 -9.687 1.00 0.00 123 PHE A C 6
ATOM 14362 O O . PHE A 1 142 ? -5.972 0.702 -10.723 1.00 0.00 123 PHE A O 6
ATOM 14379 N N . CYS A 1 143 ? -6.795 2.430 -9.540 1.00 0.00 124 CYS A N 6
ATOM 14380 C CA . CYS A 1 143 ? -7.714 2.857 -10.589 1.00 0.00 124 CYS A CA 6
ATOM 14381 C C . CYS A 1 143 ? -6.966 3.195 -11.872 1.00 0.00 124 CYS A C 6
ATOM 14382 O O . CYS A 1 143 ? -7.390 2.821 -12.966 1.00 0.00 124 CYS A O 6
ATOM 14390 N N . TYR A 1 144 ? -5.851 3.904 -11.732 1.00 0.00 125 TYR A N 6
ATOM 14391 C CA . TYR A 1 144 ? -5.042 4.295 -12.881 1.00 0.00 125 TYR A CA 6
ATOM 14392 C C . TYR A 1 144 ? -4.485 3.075 -13.602 1.00 0.00 125 TYR A C 6
ATOM 14393 O O . TYR A 1 144 ? -4.456 3.028 -14.832 1.00 0.00 125 TYR A O 6
ATOM 14411 N N . LEU A 1 145 ? -4.042 2.088 -12.830 1.00 0.00 126 LEU A N 6
ATOM 14412 C CA . LEU A 1 145 ? -3.472 0.870 -13.395 1.00 0.00 126 LEU A CA 6
ATOM 14413 C C . LEU A 1 145 ? -4.551 -0.003 -14.022 1.00 0.00 126 LEU A C 6
ATOM 14414 O O . LEU A 1 145 ? -4.376 -0.528 -15.122 1.00 0.00 126 LEU A O 6
ATOM 14430 N N . ALA A 1 146 ? -5.666 -0.156 -13.316 1.00 0.00 127 ALA A N 6
ATOM 14431 C CA . ALA A 1 146 ? -6.754 -1.011 -13.778 1.00 0.00 127 ALA A CA 6
ATOM 14432 C C . ALA A 1 146 ? -7.416 -0.436 -15.023 1.00 0.00 127 ALA A C 6
ATOM 14433 O O . ALA A 1 146 ? -7.720 -1.164 -15.968 1.00 0.00 127 ALA A O 6
ATOM 14440 N N . ASN A 1 147 ? -7.636 0.874 -15.019 1.00 0.00 128 ASN A N 6
ATOM 14441 C CA . ASN A 1 147 ? -8.258 1.550 -16.151 1.00 0.00 128 ASN A CA 6
ATOM 14442 C C . ASN A 1 147 ? -7.355 1.518 -17.377 1.00 0.00 128 ASN A C 6
ATOM 14443 O O . ASN A 1 147 ? -7.808 1.241 -18.487 1.00 0.00 128 ASN A O 6
ATOM 14454 N N . GLN A 1 148 ? -6.073 1.802 -17.169 1.00 0.00 129 GLN A N 6
ATOM 14455 C CA . GLN A 1 148 ? -5.101 1.794 -18.255 1.00 0.00 129 GLN A CA 6
ATOM 14456 C C . GLN A 1 148 ? -4.938 0.397 -18.839 1.00 0.00 129 GLN A C 6
ATOM 14457 O O . GLN A 1 148 ? -4.738 0.237 -20.043 1.00 0.00 129 GLN A O 6
ATOM 14471 N N . TRP A 1 149 ? -5.026 -0.612 -17.979 1.00 0.00 130 TRP A N 6
ATOM 14472 C CA . TRP A 1 149 ? -5.014 -2.001 -18.424 1.00 0.00 130 TRP A CA 6
ATOM 14473 C C . TRP A 1 149 ? -6.139 -2.272 -19.414 1.00 0.00 130 TRP A C 6
ATOM 14474 O O . TRP A 1 149 ? -5.920 -2.868 -20.469 1.00 0.00 130 TRP A O 6
ATOM 14495 N N . GLN A 1 150 ? -7.344 -1.831 -19.069 1.00 0.00 131 GLN A N 6
ATOM 14496 C CA . GLN A 1 150 ? -8.501 -2.001 -19.939 1.00 0.00 131 GLN A CA 6
ATOM 14497 C C . GLN A 1 150 ? -8.322 -1.241 -21.247 1.00 0.00 131 GLN A C 6
ATOM 14498 O O . GLN A 1 150 ? -8.754 -1.697 -22.306 1.00 0.00 131 GLN A O 6
ATOM 14512 N N . VAL A 1 151 ? -7.683 -0.079 -21.168 1.00 0.00 132 VAL A N 6
ATOM 14513 C CA . VAL A 1 151 ? -7.366 0.705 -22.356 1.00 0.00 132 VAL A CA 6
ATOM 14514 C C . VAL A 1 151 ? -6.363 -0.021 -23.243 1.00 0.00 132 VAL A C 6
ATOM 14515 O O . VAL A 1 151 ? -6.462 0.019 -24.470 1.00 0.00 132 VAL A O 6
ATOM 14528 N N . SER A 1 152 ? -5.398 -0.685 -22.616 1.00 0.00 133 SER A N 6
ATOM 14529 C CA . SER A 1 152 ? -4.361 -1.402 -23.349 1.00 0.00 133 SER A CA 6
ATOM 14530 C C . SER A 1 152 ? -4.932 -2.624 -24.057 1.00 0.00 133 SER A C 6
ATOM 14531 O O . SER A 1 152 ? -4.381 -3.089 -25.054 1.00 0.00 133 SER A O 6
ATOM 14539 N N . LYS A 1 153 ? -6.039 -3.141 -23.535 1.00 0.00 134 LYS A N 6
ATOM 14540 C CA . LYS A 1 153 ? -6.756 -4.231 -24.185 1.00 0.00 134 LYS A CA 6
ATOM 14541 C C . LYS A 1 153 ? -7.346 -3.786 -25.517 1.00 0.00 134 LYS A C 6
ATOM 14542 O O . LYS A 1 153 ? -7.828 -2.661 -25.648 1.00 0.00 134 LYS A O 6
ATOM 14561 N N . PRO A 1 154 ? -7.306 -4.676 -26.503 1.00 0.00 135 PRO A N 6
ATOM 14562 C CA . PRO A 1 154 ? -7.859 -4.385 -27.820 1.00 0.00 135 PRO A CA 6
ATOM 14563 C C . PRO A 1 154 ? -9.381 -4.343 -27.782 1.00 0.00 135 PRO A C 6
ATOM 14564 O O . PRO A 1 154 ? -10.002 -4.841 -26.843 1.00 0.00 135 PRO A O 6
ATOM 14575 N N . LYS A 1 155 ? -9.977 -3.745 -28.808 1.00 0.00 136 LYS A N 6
ATOM 14576 C CA . LYS A 1 155 ? -11.423 -3.562 -28.854 1.00 0.00 136 LYS A CA 6
ATOM 14577 C C . LYS A 1 155 ? -12.151 -4.894 -28.722 1.00 0.00 136 LYS A C 6
ATOM 14578 O O . LYS A 1 155 ? -11.847 -5.851 -29.434 1.00 0.00 136 LYS A O 6
ATOM 14597 N N . ASP A 1 156 ? -13.114 -4.948 -27.809 1.00 0.00 137 ASP A N 6
ATOM 14598 C CA . ASP A 1 156 ? -13.941 -6.137 -27.637 1.00 0.00 137 ASP A CA 6
ATOM 14599 C C . ASP A 1 156 ? -13.092 -7.353 -27.288 1.00 0.00 137 ASP A C 6
ATOM 14600 O O . ASP A 1 156 ? -13.243 -8.419 -27.884 1.00 0.00 137 ASP A O 6
ATOM 14609 N N . ASN A 1 157 ? -12.199 -7.186 -26.318 1.00 0.00 138 ASN A N 6
ATOM 14610 C CA . ASN A 1 157 ? -11.361 -8.284 -25.851 1.00 0.00 138 ASN A CA 6
ATOM 14611 C C . ASN A 1 157 ? -12.069 -9.099 -24.777 1.00 0.00 138 ASN A C 6
ATOM 14612 O O . ASN A 1 157 ? -12.311 -8.611 -23.672 1.00 0.00 138 ASN A O 6
ATOM 14623 N N . PRO A 1 158 ? -12.399 -10.343 -25.106 1.00 0.00 139 PRO A N 6
ATOM 14624 C CA . PRO A 1 158 ? -13.117 -11.215 -24.184 1.00 0.00 139 PRO A CA 6
ATOM 14625 C C . PRO A 1 158 ? -12.176 -11.810 -23.144 1.00 0.00 139 PRO A C 6
ATOM 14626 O O . PRO A 1 158 ? -12.618 -12.346 -22.128 1.00 0.00 139 PRO A O 6
ATOM 14637 N N . LEU A 1 159 ? -10.877 -11.711 -23.404 1.00 0.00 140 LEU A N 6
ATOM 14638 C CA . LEU A 1 159 ? -9.875 -12.327 -22.542 1.00 0.00 140 LEU A CA 6
ATOM 14639 C C . LEU A 1 159 ? -9.107 -11.275 -21.752 1.00 0.00 140 LEU A C 6
ATOM 14640 O O . LEU A 1 159 ? -8.953 -10.139 -22.199 1.00 0.00 140 LEU A O 6
ATOM 14656 N N . ASN A 1 160 ? -8.626 -11.661 -20.575 1.00 0.00 141 ASN A N 6
ATOM 14657 C CA . ASN A 1 160 ? -7.835 -10.765 -19.739 1.00 0.00 141 ASN A CA 6
ATOM 14658 C C . ASN A 1 160 ? -6.376 -10.747 -20.178 1.00 0.00 141 ASN A C 6
ATOM 14659 O O . ASN A 1 160 ? -5.497 -11.227 -19.463 1.00 0.00 141 ASN A O 6
ATOM 14670 N N . GLU A 1 161 ? -6.126 -10.191 -21.359 1.00 0.00 142 GLU A N 6
ATOM 14671 C CA . GLU A 1 161 ? -4.771 -10.098 -21.890 1.00 0.00 142 GLU A CA 6
ATOM 14672 C C . GLU A 1 161 ? -4.006 -8.947 -21.249 1.00 0.00 142 GLU A C 6
ATOM 14673 O O . GLU A 1 161 ? -4.603 -7.986 -20.764 1.00 0.00 142 GLU A O 6
ATOM 14685 N N . GLY A 1 162 ? -2.681 -9.051 -21.251 1.00 0.00 143 GLY A N 6
ATOM 14686 C CA . GLY A 1 162 ? -1.835 -8.063 -20.592 1.00 0.00 143 GLY A CA 6
ATOM 14687 C C . GLY A 1 162 ? -0.685 -8.731 -19.849 1.00 0.00 143 GLY A C 6
ATOM 14688 O O . GLY A 1 162 ? -0.729 -9.928 -19.564 1.00 0.00 143 GLY A O 6
ATOM 14692 N N . THR A 1 163 ? 0.345 -7.951 -19.538 1.00 0.00 144 THR A N 6
ATOM 14693 C CA . THR A 1 163 ? 1.486 -8.453 -18.784 1.00 0.00 144 THR A CA 6
ATOM 14694 C C . THR A 1 163 ? 1.042 -9.106 -17.481 1.00 0.00 144 THR A C 6
ATOM 14695 O O . THR A 1 163 ? 0.353 -8.489 -16.669 1.00 0.00 144 THR A O 6
ATOM 14706 N N . ASP A 1 164 ? 1.439 -10.360 -17.288 1.00 0.00 145 ASP A N 6
ATOM 14707 C CA . ASP A 1 164 ? 1.028 -11.121 -16.115 1.00 0.00 145 ASP A CA 6
ATOM 14708 C C . ASP A 1 164 ? 1.478 -10.439 -14.829 1.00 0.00 145 ASP A C 6
ATOM 14709 O O . ASP A 1 164 ? 0.722 -10.356 -13.861 1.00 0.00 145 ASP A O 6
ATOM 14718 N N . ALA A 1 165 ? 2.715 -9.952 -14.826 1.00 0.00 146 ALA A N 6
ATOM 14719 C CA . ALA A 1 165 ? 3.275 -9.292 -13.653 1.00 0.00 146 ALA A CA 6
ATOM 14720 C C . ALA A 1 165 ? 2.529 -8.002 -13.338 1.00 0.00 146 ALA A C 6
ATOM 14721 O O . ALA A 1 165 ? 2.288 -7.681 -12.174 1.00 0.00 146 ALA A O 6
ATOM 14728 N N . ALA A 1 166 ? 2.165 -7.265 -14.382 1.00 0.00 147 ALA A N 6
ATOM 14729 C CA . ALA A 1 166 ? 1.533 -5.961 -14.216 1.00 0.00 147 ALA A CA 6
ATOM 14730 C C . ALA A 1 166 ? 0.111 -6.102 -13.690 1.00 0.00 147 ALA A C 6
ATOM 14731 O O . ALA A 1 166 ? -0.310 -5.358 -12.804 1.00 0.00 147 ALA A O 6
ATOM 14738 N N . ARG A 1 167 ? -0.626 -7.061 -14.240 1.00 0.00 148 ARG A N 6
ATOM 14739 C CA . ARG A 1 167 ? -2.000 -7.309 -13.818 1.00 0.00 148 ARG A CA 6
ATOM 14740 C C . ARG A 1 167 ? -2.043 -8.024 -12.474 1.00 0.00 148 ARG A C 6
ATOM 14741 O O . ARG A 1 167 ? -3.043 -7.961 -11.759 1.00 0.00 148 ARG A O 6
ATOM 14762 N N . ALA A 1 168 ? -0.954 -8.706 -12.137 1.00 0.00 149 ALA A N 6
ATOM 14763 C CA . ALA A 1 168 ? -0.745 -9.193 -10.779 1.00 0.00 149 ALA A CA 6
ATOM 14764 C C . ALA A 1 168 ? -0.537 -8.039 -9.806 1.00 0.00 149 ALA A C 6
ATOM 14765 O O . ALA A 1 168 ? -1.060 -8.052 -8.692 1.00 0.00 149 ALA A O 6
ATOM 14772 N N . ALA A 1 169 ? 0.231 -7.042 -10.233 1.00 0.00 150 ALA A N 6
ATOM 14773 C CA . ALA A 1 169 ? 0.438 -5.839 -9.436 1.00 0.00 150 ALA A CA 6
ATOM 14774 C C . ALA A 1 169 ? -0.875 -5.104 -9.197 1.00 0.00 150 ALA A C 6
ATOM 14775 O O . ALA A 1 169 ? -1.098 -4.546 -8.123 1.00 0.00 150 ALA A O 6
ATOM 14782 N N . ILE A 1 170 ? -1.740 -5.106 -10.205 1.00 0.00 151 ILE A N 6
ATOM 14783 C CA . ILE A 1 170 ? -3.088 -4.570 -10.058 1.00 0.00 151 ILE A CA 6
ATOM 14784 C C . ILE A 1 170 ? -3.878 -5.344 -9.011 1.00 0.00 151 ILE A C 6
ATOM 14785 O O . ILE A 1 170 ? -4.569 -4.755 -8.180 1.00 0.00 151 ILE A O 6
ATOM 14801 N N . ALA A 1 171 ? -3.772 -6.668 -9.056 1.00 0.00 152 ALA A N 6
ATOM 14802 C CA . ALA A 1 171 ? -4.413 -7.522 -8.063 1.00 0.00 152 ALA A CA 6
ATOM 14803 C C . ALA A 1 171 ? -3.876 -7.240 -6.666 1.00 0.00 152 ALA A C 6
ATOM 14804 O O . ALA A 1 171 ? -4.630 -7.226 -5.693 1.00 0.00 152 ALA A O 6
ATOM 14811 N N . PHE A 1 172 ? -2.570 -7.015 -6.573 1.00 0.00 153 PHE A N 6
ATOM 14812 C CA . PHE A 1 172 ? -1.929 -6.745 -5.292 1.00 0.00 153 PHE A CA 6
ATOM 14813 C C . PHE A 1 172 ? -2.240 -5.335 -4.806 1.00 0.00 153 PHE A C 6
ATOM 14814 O O . PHE A 1 172 ? -2.291 -5.080 -3.603 1.00 0.00 153 PHE A O 6
ATOM 14831 N N . SER A 1 173 ? -2.449 -4.423 -5.749 1.00 0.00 154 SER A N 6
ATOM 14832 C CA . SER A 1 173 ? -2.911 -3.078 -5.426 1.00 0.00 154 SER A CA 6
ATOM 14833 C C . SER A 1 173 ? -4.314 -3.107 -4.833 1.00 0.00 154 SER A C 6
ATOM 14834 O O . SER A 1 173 ? -4.605 -2.402 -3.867 1.00 0.00 154 SER A O 6
ATOM 14842 N N . PHE A 1 174 ? -5.182 -3.925 -5.418 1.00 0.00 155 PHE A N 6
ATOM 14843 C CA . PHE A 1 174 ? -6.509 -4.161 -4.861 1.00 0.00 155 PHE A CA 6
ATOM 14844 C C . PHE A 1 174 ? -6.421 -4.722 -3.448 1.00 0.00 155 PHE A C 6
ATOM 14845 O O . PHE A 1 174 ? -7.119 -4.265 -2.544 1.00 0.00 155 PHE A O 6
ATOM 14862 N N . PHE A 1 175 ? -5.559 -5.717 -3.265 1.00 0.00 156 PHE A N 6
ATOM 14863 C CA . PHE A 1 175 ? -5.349 -6.316 -1.952 1.00 0.00 156 PHE A CA 6
ATOM 14864 C C . PHE A 1 175 ? -4.792 -5.299 -0.965 1.00 0.00 156 PHE A C 6
ATOM 14865 O O . PHE A 1 175 ? -5.145 -5.306 0.214 1.00 0.00 156 PHE A O 6
ATOM 14882 N N . SER A 1 176 ? -3.918 -4.425 -1.453 1.00 0.00 157 SER A N 6
ATOM 14883 C CA . SER A 1 176 ? -3.313 -3.397 -0.615 1.00 0.00 157 SER A CA 6
ATOM 14884 C C . SER A 1 176 ? -4.364 -2.434 -0.079 1.00 0.00 157 SER A C 6
ATOM 14885 O O . SER A 1 176 ? -4.315 -2.031 1.083 1.00 0.00 157 SER A O 6
ATOM 14893 N N . ILE A 1 177 ? -5.314 -2.068 -0.933 1.00 0.00 158 ILE A N 6
ATOM 14894 C CA . ILE A 1 177 ? -6.399 -1.179 -0.536 1.00 0.00 158 ILE A CA 6
ATOM 14895 C C . ILE A 1 177 ? -7.108 -1.698 0.709 1.00 0.00 158 ILE A C 6
ATOM 14896 O O . ILE A 1 177 ? -7.306 -0.961 1.675 1.00 0.00 158 ILE A O 6
ATOM 14912 N N . PHE A 1 178 ? -7.489 -2.971 0.679 1.00 0.00 159 PHE A N 6
ATOM 14913 C CA . PHE A 1 178 ? -8.195 -3.585 1.797 1.00 0.00 159 PHE A CA 6
ATOM 14914 C C . PHE A 1 178 ? -7.263 -3.809 2.981 1.00 0.00 159 PHE A C 6
ATOM 14915 O O . PHE A 1 178 ? -7.651 -3.620 4.134 1.00 0.00 159 PHE A O 6
ATOM 14932 N N . THR A 1 179 ? -6.031 -4.214 2.689 1.00 0.00 160 THR A N 6
ATOM 14933 C CA . THR A 1 179 ? -5.030 -4.430 3.727 1.00 0.00 160 THR A CA 6
ATOM 14934 C C . THR A 1 179 ? -4.804 -3.165 4.546 1.00 0.00 160 THR A C 6
ATOM 14935 O O . THR A 1 179 ? -4.716 -3.216 5.773 1.00 0.00 160 THR A O 6
ATOM 14946 N N . TRP A 1 180 ? -4.711 -2.031 3.860 1.00 0.00 161 TRP A N 6
ATOM 14947 C CA . TRP A 1 180 ? -4.444 -0.758 4.518 1.00 0.00 161 TRP A CA 6
ATOM 14948 C C . TRP A 1 180 ? -5.657 -0.280 5.305 1.00 0.00 161 TRP A C 6
ATOM 14949 O O . TRP A 1 180 ? -5.520 0.353 6.352 1.00 0.00 161 TRP A O 6
ATOM 14970 N N . SER A 1 181 ? -6.845 -0.585 4.795 1.00 0.00 162 SER A N 6
ATOM 14971 C CA . SER A 1 181 ? -8.086 -0.224 5.470 1.00 0.00 162 SER A CA 6
ATOM 14972 C C . SER A 1 181 ? -8.295 -1.064 6.724 1.00 0.00 162 SER A C 6
ATOM 14973 O O . SER A 1 181 ? -8.924 -0.618 7.684 1.00 0.00 162 SER A O 6
ATOM 14981 N N . LEU A 1 182 ? -7.765 -2.282 6.709 1.00 0.00 163 LEU A N 6
ATOM 14982 C CA . LEU A 1 182 ? -7.811 -3.152 7.878 1.00 0.00 163 LEU A CA 6
ATOM 14983 C C . LEU A 1 182 ? -6.899 -2.638 8.984 1.00 0.00 163 LEU A C 6
ATOM 14984 O O . LEU A 1 182 ? -7.265 -2.646 10.159 1.00 0.00 163 LEU A O 6
ATOM 15000 N N . THR A 1 183 ? -5.708 -2.190 8.601 1.00 0.00 164 THR A N 6
ATOM 15001 C CA . THR A 1 183 ? -4.749 -1.648 9.557 1.00 0.00 164 THR A CA 6
ATOM 15002 C C . THR A 1 183 ? -5.237 -0.327 10.138 1.00 0.00 164 THR A C 6
ATOM 15003 O O . THR A 1 183 ? -4.925 0.012 11.280 1.00 0.00 164 THR A O 6
ATOM 15014 N N . ALA A 1 184 ? -6.004 0.414 9.347 1.00 0.00 165 ALA A N 6
ATOM 15015 C CA . ALA A 1 184 ? -6.633 1.642 9.820 1.00 0.00 165 ALA A CA 6
ATOM 15016 C C . ALA A 1 184 ? -7.628 1.355 10.938 1.00 0.00 165 ALA A C 6
ATOM 15017 O O . ALA A 1 184 ? -7.619 2.019 11.974 1.00 0.00 165 ALA A O 6
ATOM 15024 N N . ALA A 1 185 ? -8.484 0.363 10.720 1.00 0.00 166 ALA A N 6
ATOM 15025 C CA . ALA A 1 185 ? -9.462 -0.038 11.725 1.00 0.00 166 ALA A CA 6
ATOM 15026 C C . ALA A 1 185 ? -8.778 -0.565 12.980 1.00 0.00 166 ALA A C 6
ATOM 15027 O O . ALA A 1 185 ? -9.169 -0.232 14.098 1.00 0.00 166 ALA A O 6
ATOM 15034 N N . LEU A 1 186 ? -7.755 -1.391 12.787 1.00 0.00 167 LEU A N 6
ATOM 15035 C CA . LEU A 1 186 ? -7.021 -1.974 13.903 1.00 0.00 167 LEU A CA 6
ATOM 15036 C C . LEU A 1 186 ? -6.259 -0.907 14.679 1.00 0.00 167 LEU A C 6
ATOM 15037 O O . LEU A 1 186 ? -6.125 -0.990 15.900 1.00 0.00 167 LEU A O 6
ATOM 15053 N N . ALA A 1 187 ? -5.760 0.095 13.963 1.00 0.00 168 ALA A N 6
ATOM 15054 C CA . ALA A 1 187 ? -5.053 1.206 14.589 1.00 0.00 168 ALA A CA 6
ATOM 15055 C C . ALA A 1 187 ? -5.968 1.982 15.527 1.00 0.00 168 ALA A C 6
ATOM 15056 O O . ALA A 1 187 ? -5.568 2.358 16.629 1.00 0.00 168 ALA A O 6
ATOM 15063 N N . VAL A 1 188 ? -7.198 2.219 15.085 1.00 0.00 169 VAL A N 6
ATOM 15064 C CA . VAL A 1 188 ? -8.188 2.909 15.903 1.00 0.00 169 VAL A CA 6
ATOM 15065 C C . VAL A 1 188 ? -8.529 2.105 17.151 1.00 0.00 169 VAL A C 6
ATOM 15066 O O . VAL A 1 188 ? -8.613 2.652 18.251 1.00 0.00 169 VAL A O 6
ATOM 15079 N N . ARG A 1 189 ? -8.724 0.803 16.974 1.00 0.00 170 ARG A N 6
ATOM 15080 C CA . ARG A 1 189 ? -9.003 -0.089 18.093 1.00 0.00 170 ARG A CA 6
ATOM 15081 C C . ARG A 1 189 ? -7.848 -0.105 19.086 1.00 0.00 170 ARG A C 6
ATOM 15082 O O . ARG A 1 189 ? -8.055 -0.004 20.296 1.00 0.00 170 ARG A O 6
ATOM 15103 N N . ARG A 1 190 ? -6.631 -0.233 18.569 1.00 0.00 171 ARG A N 6
ATOM 15104 C CA . ARG A 1 190 ? -5.436 -0.195 19.403 1.00 0.00 171 ARG A CA 6
ATOM 15105 C C . ARG A 1 190 ? -5.301 1.146 20.112 1.00 0.00 171 ARG A C 6
ATOM 15106 O O . ARG A 1 190 ? -4.937 1.204 21.287 1.00 0.00 171 ARG A O 6
ATOM 15127 N N . PHE A 1 191 ? -5.597 2.223 19.392 1.00 0.00 172 PHE A N 6
ATOM 15128 C CA . PHE A 1 191 ? -5.554 3.563 19.965 1.00 0.00 172 PHE A CA 6
ATOM 15129 C C . PHE A 1 191 ? -6.425 3.657 21.211 1.00 0.00 172 PHE A C 6
ATOM 15130 O O . PHE A 1 191 ? -6.001 4.187 22.238 1.00 0.00 172 PHE A O 6
ATOM 15147 N N . LYS A 1 192 ? -7.645 3.140 21.115 1.00 0.00 173 LYS A N 6
ATOM 15148 C CA . LYS A 1 192 ? -8.579 3.166 22.234 1.00 0.00 173 LYS A CA 6
ATOM 15149 C C . LYS A 1 192 ? -8.091 2.286 23.378 1.00 0.00 173 LYS A C 6
ATOM 15150 O O . LYS A 1 192 ? -8.255 2.627 24.550 1.00 0.00 173 LYS A O 6
ATOM 15169 N N . ASP A 1 193 ? -7.491 1.152 23.032 1.00 0.00 174 ASP A N 6
ATOM 15170 C CA . ASP A 1 193 ? -6.997 0.211 24.029 1.00 0.00 174 ASP A CA 6
ATOM 15171 C C . ASP A 1 193 ? -5.819 0.793 24.800 1.00 0.00 174 ASP A C 6
ATOM 15172 O O . ASP A 1 193 ? -5.702 0.604 26.010 1.00 0.00 174 ASP A O 6
ATOM 15181 N N . LEU A 1 194 ? -4.947 1.501 24.090 1.00 0.00 175 LEU A N 6
ATOM 15182 C CA . LEU A 1 194 ? -3.765 2.096 24.703 1.00 0.00 175 LEU A CA 6
ATOM 15183 C C . LEU A 1 194 ? -4.128 3.329 25.520 1.00 0.00 175 LEU A C 6
ATOM 15184 O O . LEU A 1 194 ? -3.486 3.630 26.526 1.00 0.00 175 LEU A O 6
ATOM 15200 N N . SER A 1 195 ? -5.162 4.039 25.081 1.00 0.00 176 SER A N 6
ATOM 15201 C CA . SER A 1 195 ? -5.612 5.242 25.771 1.00 0.00 176 SER A CA 6
ATOM 15202 C C . SER A 1 195 ? -6.249 4.902 27.112 1.00 0.00 176 SER A C 6
ATOM 15203 O O . SER A 1 195 ? -5.556 4.675 28.065 1.00 0.00 176 SER A O 6
ATOM 15211 N N . ASP A 1 35 ? -0.609 -5.452 23.860 1.00 0.00 16 ASP A N 7
ATOM 15212 C CA . ASP A 1 35 ? 0.807 -5.749 23.683 1.00 0.00 16 ASP A CA 7
ATOM 15213 C C . ASP A 1 35 ? 1.236 -5.548 22.235 1.00 0.00 16 ASP A C 7
ATOM 15214 O O . ASP A 1 35 ? 0.767 -6.248 21.337 1.00 0.00 16 ASP A O 7
ATOM 15223 N N . PRO A 1 36 ? 2.127 -4.588 22.015 1.00 0.00 17 PRO A N 7
ATOM 15224 C CA . PRO A 1 36 ? 2.574 -4.252 20.669 1.00 0.00 17 PRO A CA 7
ATOM 15225 C C . PRO A 1 36 ? 3.372 -5.393 20.052 1.00 0.00 17 PRO A C 7
ATOM 15226 O O . PRO A 1 36 ? 3.475 -5.502 18.829 1.00 0.00 17 PRO A O 7
ATOM 15237 N N . TYR A 1 37 ? 3.937 -6.242 20.904 1.00 0.00 18 TYR A N 7
ATOM 15238 C CA . TYR A 1 37 ? 4.684 -7.406 20.444 1.00 0.00 18 TYR A CA 7
ATOM 15239 C C . TYR A 1 37 ? 3.774 -8.400 19.733 1.00 0.00 18 TYR A C 7
ATOM 15240 O O . TYR A 1 37 ? 4.221 -9.164 18.879 1.00 0.00 18 TYR A O 7
ATOM 15258 N N . THR A 1 38 ? 2.494 -8.381 20.090 1.00 0.00 19 THR A N 7
ATOM 15259 C CA . THR A 1 38 ? 1.518 -9.281 19.487 1.00 0.00 19 THR A CA 7
ATOM 15260 C C . THR A 1 38 ? 0.787 -8.607 18.333 1.00 0.00 19 THR A C 7
ATOM 15261 O O . THR A 1 38 ? 0.194 -9.276 17.485 1.00 0.00 19 THR A O 7
ATOM 15272 N N . LEU A 1 39 ? 0.831 -7.279 18.305 1.00 0.00 20 LEU A N 7
ATOM 15273 C CA . LEU A 1 39 ? 0.227 -6.515 17.221 1.00 0.00 20 LEU A CA 7
ATOM 15274 C C . LEU A 1 39 ? 1.053 -6.621 15.945 1.00 0.00 20 LEU A C 7
ATOM 15275 O O . LEU A 1 39 ? 0.511 -6.614 14.841 1.00 0.00 20 LEU A O 7
ATOM 15291 N N . VAL A 1 40 ? 2.369 -6.716 16.105 1.00 0.00 21 VAL A N 7
ATOM 15292 C CA . VAL A 1 40 ? 3.272 -6.845 14.967 1.00 0.00 21 VAL A CA 7
ATOM 15293 C C . VAL A 1 40 ? 3.296 -8.274 14.442 1.00 0.00 21 VAL A C 7
ATOM 15294 O O . VAL A 1 40 ? 3.899 -8.555 13.405 1.00 0.00 21 VAL A O 7
ATOM 15307 N N . ARG A 1 41 ? 2.635 -9.175 15.161 1.00 0.00 22 ARG A N 7
ATOM 15308 C CA . ARG A 1 41 ? 2.477 -10.551 14.708 1.00 0.00 22 ARG A CA 7
ATOM 15309 C C . ARG A 1 41 ? 1.189 -10.723 13.913 1.00 0.00 22 ARG A C 7
ATOM 15310 O O . ARG A 1 41 ? 0.922 -11.795 13.369 1.00 0.00 22 ARG A O 7
ATOM 15331 N N . GLN A 1 42 ? 0.392 -9.662 13.850 1.00 0.00 23 GLN A N 7
ATOM 15332 C CA . GLN A 1 42 ? -0.858 -9.686 13.098 1.00 0.00 23 GLN A CA 7
ATOM 15333 C C . GLN A 1 42 ? -0.598 -9.745 11.598 1.00 0.00 23 GLN A C 7
ATOM 15334 O O . GLN A 1 42 ? 0.474 -9.362 11.130 1.00 0.00 23 GLN A O 7
ATOM 15348 N N . PRO A 1 43 ? -1.585 -10.225 10.850 1.00 0.00 24 PRO A N 7
ATOM 15349 C CA . PRO A 1 43 ? -1.460 -10.346 9.403 1.00 0.00 24 PRO A CA 7
ATOM 15350 C C . PRO A 1 43 ? -1.120 -9.004 8.766 1.00 0.00 24 PRO A C 7
ATOM 15351 O O . PRO A 1 43 ? -0.574 -8.951 7.664 1.00 0.00 24 PRO A O 7
ATOM 15362 N N . HIS A 1 44 ? -1.446 -7.923 9.466 1.00 0.00 25 HIS A N 7
ATOM 15363 C CA . HIS A 1 44 ? -1.168 -6.579 8.973 1.00 0.00 25 HIS A CA 7
ATOM 15364 C C . HIS A 1 44 ? 0.287 -6.441 8.540 1.00 0.00 25 HIS A C 7
ATOM 15365 O O . HIS A 1 44 ? 0.576 -5.953 7.448 1.00 0.00 25 HIS A O 7
ATOM 15377 N N . THR A 1 45 ? 1.198 -6.874 9.404 1.00 0.00 26 THR A N 7
ATOM 15378 C CA . THR A 1 45 ? 2.626 -6.779 9.123 1.00 0.00 26 THR A CA 7
ATOM 15379 C C . THR A 1 45 ? 3.041 -7.766 8.039 1.00 0.00 26 THR A C 7
ATOM 15380 O O . THR A 1 45 ? 3.876 -7.455 7.190 1.00 0.00 26 THR A O 7
ATOM 15391 N N . ILE A 1 46 ? 2.451 -8.957 8.073 1.00 0.00 27 ILE A N 7
ATOM 15392 C CA . ILE A 1 46 ? 2.679 -9.954 7.034 1.00 0.00 27 ILE A CA 7
ATOM 15393 C C . ILE A 1 46 ? 2.275 -9.425 5.664 1.00 0.00 27 ILE A C 7
ATOM 15394 O O . ILE A 1 46 ? 3.009 -9.579 4.688 1.00 0.00 27 ILE A O 7
ATOM 15410 N N . LEU A 1 47 ? 1.104 -8.802 5.598 1.00 0.00 28 LEU A N 7
ATOM 15411 C CA . LEU A 1 47 ? 0.584 -8.280 4.340 1.00 0.00 28 LEU A CA 7
ATOM 15412 C C . LEU A 1 47 ? 1.254 -6.963 3.970 1.00 0.00 28 LEU A C 7
ATOM 15413 O O . LEU A 1 47 ? 1.254 -6.561 2.807 1.00 0.00 28 LEU A O 7
ATOM 15429 N N . ARG A 1 48 ? 1.825 -6.296 4.967 1.00 0.00 29 ARG A N 7
ATOM 15430 C CA . ARG A 1 48 ? 2.660 -5.125 4.725 1.00 0.00 29 ARG A CA 7
ATOM 15431 C C . ARG A 1 48 ? 3.904 -5.491 3.926 1.00 0.00 29 ARG A C 7
ATOM 15432 O O . ARG A 1 48 ? 4.319 -4.753 3.033 1.00 0.00 29 ARG A O 7
ATOM 15453 N N . VAL A 1 49 ? 4.495 -6.635 4.252 1.00 0.00 30 VAL A N 7
ATOM 15454 C CA . VAL A 1 49 ? 5.610 -7.170 3.478 1.00 0.00 30 VAL A CA 7
ATOM 15455 C C . VAL A 1 49 ? 5.164 -7.578 2.079 1.00 0.00 30 VAL A C 7
ATOM 15456 O O . VAL A 1 49 ? 5.866 -7.333 1.098 1.00 0.00 30 VAL A O 7
ATOM 15469 N N . VAL A 1 50 ? 3.994 -8.201 1.996 1.00 0.00 31 VAL A N 7
ATOM 15470 C CA . VAL A 1 50 ? 3.422 -8.588 0.711 1.00 0.00 31 VAL A CA 7
ATOM 15471 C C . VAL A 1 50 ? 3.221 -7.376 -0.190 1.00 0.00 31 VAL A C 7
ATOM 15472 O O . VAL A 1 50 ? 3.621 -7.383 -1.355 1.00 0.00 31 VAL A O 7
ATOM 15485 N N . SER A 1 51 ? 2.600 -6.337 0.355 1.00 0.00 32 SER A N 7
ATOM 15486 C CA . SER A 1 51 ? 2.358 -5.109 -0.394 1.00 0.00 32 SER A CA 7
ATOM 15487 C C . SER A 1 51 ? 3.659 -4.365 -0.668 1.00 0.00 32 SER A C 7
ATOM 15488 O O . SER A 1 51 ? 3.788 -3.673 -1.678 1.00 0.00 32 SER A O 7
ATOM 15496 N N . TRP A 1 52 ? 4.620 -4.511 0.237 1.00 0.00 33 TRP A N 7
ATOM 15497 C CA . TRP A 1 52 ? 5.948 -3.943 0.043 1.00 0.00 33 TRP A CA 7
ATOM 15498 C C . TRP A 1 52 ? 6.608 -4.502 -1.211 1.00 0.00 33 TRP A C 7
ATOM 15499 O O . TRP A 1 52 ? 7.159 -3.755 -2.021 1.00 0.00 33 TRP A O 7
ATOM 15520 N N . LEU A 1 53 ? 6.550 -5.820 -1.367 1.00 0.00 34 LEU A N 7
ATOM 15521 C CA . LEU A 1 53 ? 7.097 -6.477 -2.548 1.00 0.00 34 LEU A CA 7
ATOM 15522 C C . LEU A 1 53 ? 6.272 -6.158 -3.787 1.00 0.00 34 LEU A C 7
ATOM 15523 O O . LEU A 1 53 ? 6.816 -5.801 -4.833 1.00 0.00 34 LEU A O 7
ATOM 15539 N N . PHE A 1 54 ? 4.955 -6.290 -3.666 1.00 0.00 35 PHE A N 7
ATOM 15540 C CA . PHE A 1 54 ? 4.055 -6.056 -4.789 1.00 0.00 35 PHE A CA 7
ATOM 15541 C C . PHE A 1 54 ? 4.264 -4.670 -5.385 1.00 0.00 35 PHE A C 7
ATOM 15542 O O . PHE A 1 54 ? 4.187 -4.488 -6.600 1.00 0.00 35 PHE A O 7
ATOM 15559 N N . SER A 1 55 ? 4.531 -3.695 -4.522 1.00 0.00 36 SER A N 7
ATOM 15560 C CA . SER A 1 55 ? 4.858 -2.346 -4.968 1.00 0.00 36 SER A CA 7
ATOM 15561 C C . SER A 1 55 ? 6.067 -2.350 -5.894 1.00 0.00 36 SER A C 7
ATOM 15562 O O . SER A 1 55 ? 6.083 -1.660 -6.913 1.00 0.00 36 SER A O 7
ATOM 15570 N N . ILE A 1 56 ? 7.080 -3.131 -5.533 1.00 0.00 37 ILE A N 7
ATOM 15571 C CA . ILE A 1 56 ? 8.249 -3.313 -6.386 1.00 0.00 37 ILE A CA 7
ATOM 15572 C C . ILE A 1 56 ? 7.881 -4.027 -7.680 1.00 0.00 37 ILE A C 7
ATOM 15573 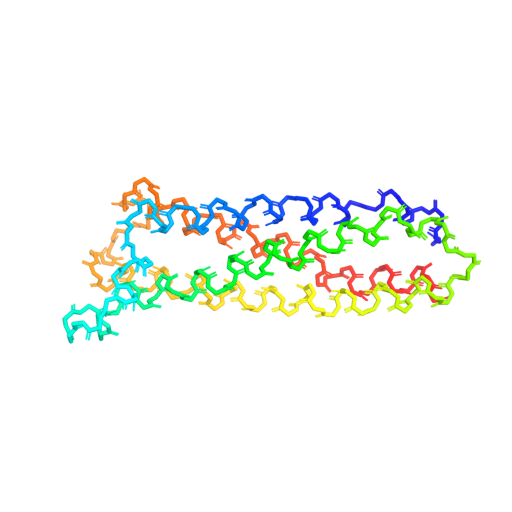O O . ILE A 1 56 ? 8.275 -3.605 -8.767 1.00 0.00 37 ILE A O 7
ATOM 15589 N N . VAL A 1 57 ? 7.124 -5.112 -7.556 1.00 0.00 38 VAL A N 7
ATOM 15590 C CA . VAL A 1 57 ? 6.822 -5.970 -8.696 1.00 0.00 38 VAL A CA 7
ATOM 15591 C C . VAL A 1 57 ? 6.067 -5.205 -9.775 1.00 0.00 38 VAL A C 7
ATOM 15592 O O . VAL A 1 57 ? 6.431 -5.249 -10.950 1.00 0.00 38 VAL A O 7
ATOM 15605 N N . VAL A 1 58 ? 5.012 -4.507 -9.370 1.00 0.00 39 VAL A N 7
ATOM 15606 C CA . VAL A 1 58 ? 4.184 -3.757 -10.306 1.00 0.00 39 VAL A CA 7
ATOM 15607 C C . VAL A 1 58 ? 4.970 -2.622 -10.950 1.00 0.00 39 VAL A C 7
ATOM 15608 O O . VAL A 1 58 ? 4.897 -2.411 -12.161 1.00 0.00 39 VAL A O 7
ATOM 15621 N N . PHE A 1 59 ? 5.723 -1.892 -10.133 1.00 0.00 40 PHE A N 7
ATOM 15622 C CA . PHE A 1 59 ? 6.570 -0.815 -10.630 1.00 0.00 40 PHE A CA 7
ATOM 15623 C C . PHE A 1 59 ? 7.578 -1.332 -11.650 1.00 0.00 40 PHE A C 7
ATOM 15624 O O . PHE A 1 59 ? 7.794 -0.714 -12.692 1.00 0.00 40 PHE A O 7
ATOM 15641 N N . GLY A 1 60 ? 8.191 -2.470 -11.342 1.00 0.00 41 GLY A N 7
ATOM 15642 C CA . GLY A 1 60 ? 9.134 -3.103 -12.257 1.00 0.00 41 GLY A CA 7
ATOM 15643 C C . GLY A 1 60 ? 8.509 -3.321 -13.628 1.00 0.00 41 GLY A C 7
ATOM 15644 O O . GLY A 1 60 ? 9.152 -3.102 -14.656 1.00 0.00 41 GLY A O 7
ATOM 15648 N N . SER A 1 61 ? 7.254 -3.753 -13.640 1.00 0.00 42 SER A N 7
ATOM 15649 C CA . SER A 1 61 ? 6.516 -3.934 -14.884 1.00 0.00 42 SER A CA 7
ATOM 15650 C C . SER A 1 61 ? 6.292 -2.602 -15.590 1.00 0.00 42 SER A C 7
ATOM 15651 O O . SER A 1 61 ? 6.391 -2.513 -16.813 1.00 0.00 42 SER A O 7
ATOM 15659 N N . ILE A 1 62 ? 5.988 -1.569 -14.811 1.00 0.00 43 ILE A N 7
ATOM 15660 C CA . ILE A 1 62 ? 5.839 -0.222 -15.349 1.00 0.00 43 ILE A CA 7
ATOM 15661 C C . ILE A 1 62 ? 7.119 0.244 -16.029 1.00 0.00 43 ILE A C 7
ATOM 15662 O O . ILE A 1 62 ? 7.077 0.882 -17.081 1.00 0.00 43 ILE A O 7
ATOM 15678 N N . VAL A 1 63 ? 8.256 -0.078 -15.422 1.00 0.00 44 VAL A N 7
ATOM 15679 C CA . VAL A 1 63 ? 9.553 0.211 -16.023 1.00 0.00 44 VAL A CA 7
ATOM 15680 C C . VAL A 1 63 ? 9.733 -0.544 -17.333 1.00 0.00 44 VAL A C 7
ATOM 15681 O O . VAL A 1 63 ? 10.253 0.000 -18.308 1.00 0.00 44 VAL A O 7
ATOM 15694 N N . ASN A 1 64 ? 9.301 -1.800 -17.352 1.00 0.00 45 ASN A N 7
ATOM 15695 C CA . ASN A 1 64 ? 9.396 -2.626 -18.550 1.00 0.00 45 ASN A CA 7
ATOM 15696 C C . ASN A 1 64 ? 8.548 -2.057 -19.679 1.00 0.00 45 ASN A C 7
ATOM 15697 O O . ASN A 1 64 ? 8.905 -2.164 -20.852 1.00 0.00 45 ASN A O 7
ATOM 15708 N N . GLU A 1 65 ? 7.421 -1.452 -19.319 1.00 0.00 46 GLU A N 7
ATOM 15709 C CA . GLU A 1 65 ? 6.569 -0.776 -20.290 1.00 0.00 46 GLU A CA 7
ATOM 15710 C C . GLU A 1 65 ? 7.316 0.358 -20.981 1.00 0.00 46 GLU A C 7
ATOM 15711 O O . GLU A 1 65 ? 7.213 0.533 -22.195 1.00 0.00 46 GLU A O 7
ATOM 15723 N N . GLY A 1 66 ? 8.067 1.128 -20.201 1.00 0.00 47 GLY A N 7
ATOM 15724 C CA . GLY A 1 66 ? 8.881 2.208 -20.745 1.00 0.00 47 GLY A CA 7
ATOM 15725 C C . GLY A 1 66 ? 8.100 3.515 -20.792 1.00 0.00 47 GLY A C 7
ATOM 15726 O O . GLY A 1 66 ? 8.585 4.520 -21.313 1.00 0.00 47 GLY A O 7
ATOM 15730 N N . TYR A 1 67 ? 6.889 3.496 -20.247 1.00 0.00 48 TYR A N 7
ATOM 15731 C CA . TYR A 1 67 ? 6.008 4.657 -20.294 1.00 0.00 48 TYR A CA 7
ATOM 15732 C C . TYR A 1 67 ? 6.519 5.772 -19.391 1.00 0.00 48 TYR A C 7
ATOM 15733 O O . TYR A 1 67 ? 6.079 6.918 -19.493 1.00 0.00 48 TYR A O 7
ATOM 15751 N N . LEU A 1 68 ? 7.450 5.431 -18.506 1.00 0.00 49 LEU A N 7
ATOM 15752 C CA . LEU A 1 68 ? 8.090 6.419 -17.647 1.00 0.00 49 LEU A CA 7
ATOM 15753 C C . LEU A 1 68 ? 8.889 7.426 -18.465 1.00 0.00 49 LEU A C 7
ATOM 15754 O O . LEU A 1 68 ? 9.039 8.582 -18.070 1.00 0.00 49 LEU A O 7
ATOM 15770 N N . ASN A 1 69 ? 9.401 6.979 -19.607 1.00 0.00 50 ASN A N 7
ATOM 15771 C CA . ASN A 1 69 ? 10.176 7.844 -20.489 1.00 0.00 50 ASN A CA 7
ATOM 15772 C C . ASN A 1 69 ? 9.323 8.362 -21.640 1.00 0.00 50 ASN A C 7
ATOM 15773 O O . ASN A 1 69 ? 9.549 9.462 -22.146 1.00 0.00 50 ASN A O 7
ATOM 15784 N N . SER A 1 70 ? 8.343 7.565 -22.050 1.00 0.00 51 SER A N 7
ATOM 15785 C CA . SER A 1 70 ? 7.418 7.966 -23.103 1.00 0.00 51 SER A CA 7
ATOM 15786 C C . SER A 1 70 ? 6.605 9.185 -22.687 1.00 0.00 51 SER A C 7
ATOM 15787 O O . SER A 1 70 ? 6.419 10.116 -23.471 1.00 0.00 51 SER A O 7
ATOM 15795 N N . ALA A 1 71 ? 6.124 9.175 -21.449 1.00 0.00 52 ALA A N 7
ATOM 15796 C CA . ALA A 1 71 ? 5.330 10.280 -20.927 1.00 0.00 52 ALA A CA 7
ATOM 15797 C C . ALA A 1 71 ? 6.214 11.459 -20.538 1.00 0.00 52 ALA A C 7
ATOM 15798 O O . ALA A 1 71 ? 6.427 11.725 -19.355 1.00 0.00 52 ALA A O 7
ATOM 15805 N N . SER A 1 72 ? 6.726 12.163 -21.541 1.00 0.00 53 SER A N 7
ATOM 15806 C CA . SER A 1 72 ? 7.591 13.313 -21.307 1.00 0.00 53 SER A CA 7
ATOM 15807 C C . SER A 1 72 ? 6.789 14.607 -21.273 1.00 0.00 53 SER A C 7
ATOM 15808 O O . SER A 1 72 ? 5.752 14.724 -21.927 1.00 0.00 53 SER A O 7
ATOM 15816 N N . GLU A 1 73 ? 7.274 15.579 -20.508 1.00 0.00 54 GLU A N 7
ATOM 15817 C CA . GLU A 1 73 ? 6.640 16.890 -20.440 1.00 0.00 54 GLU A CA 7
ATOM 15818 C C . GLU A 1 73 ? 6.497 17.505 -21.826 1.00 0.00 54 GLU A C 7
ATOM 15819 O O . GLU A 1 73 ? 7.470 17.612 -22.572 1.00 0.00 54 GLU A O 7
ATOM 15831 N N . GLY A 1 74 ? 5.276 17.907 -22.166 1.00 0.00 55 GLY A N 7
ATOM 15832 C CA . GLY A 1 74 ? 4.991 18.462 -23.483 1.00 0.00 55 GLY A CA 7
ATOM 15833 C C . GLY A 1 74 ? 4.136 17.509 -24.308 1.00 0.00 55 GLY A C 7
ATOM 15834 O O . GLY A 1 74 ? 3.596 17.887 -25.348 1.00 0.00 55 GLY A O 7
ATOM 15838 N N . GLU A 1 75 ? 4.019 16.271 -23.840 1.00 0.00 56 GLU A N 7
ATOM 15839 C CA . GLU A 1 75 ? 3.180 15.279 -24.502 1.00 0.00 56 GLU A CA 7
ATOM 15840 C C . GLU A 1 75 ? 1.721 15.424 -24.085 1.00 0.00 56 GLU A C 7
ATOM 15841 O O . GLU A 1 75 ? 1.399 16.190 -23.177 1.00 0.00 56 GLU A O 7
ATOM 15853 N N . GLU A 1 76 ? 0.844 14.684 -24.754 1.00 0.00 57 GLU A N 7
ATOM 15854 C CA . GLU A 1 76 ? -0.590 14.781 -24.503 1.00 0.00 57 GLU A CA 7
ATOM 15855 C C . GLU A 1 76 ? -0.959 14.150 -23.167 1.00 0.00 57 GLU A C 7
ATOM 15856 O O . GLU A 1 76 ? -1.481 13.036 -23.118 1.00 0.00 57 GLU A O 7
ATOM 15868 N N . PHE A 1 77 ? -0.685 14.868 -22.083 1.00 0.00 58 PHE A N 7
ATOM 15869 C CA . PHE A 1 77 ? -1.026 14.398 -20.745 1.00 0.00 58 PHE A CA 7
ATOM 15870 C C . PHE A 1 77 ? -2.534 14.396 -20.531 1.00 0.00 58 PHE A C 7
ATOM 15871 O O . PHE A 1 77 ? -3.193 15.426 -20.677 1.00 0.00 58 PHE A O 7
ATOM 15888 N N . CYS A 1 78 ? -3.076 13.234 -20.183 1.00 0.00 59 CYS A N 7
ATOM 15889 C CA . CYS A 1 78 ? -4.490 13.117 -19.851 1.00 0.00 59 CYS A CA 7
ATOM 15890 C C . CYS A 1 78 ? -4.808 11.745 -19.272 1.00 0.00 59 CYS A C 7
ATOM 15891 O O . CYS A 1 78 ? -4.009 10.815 -19.377 1.00 0.00 59 CYS A O 7
ATOM 15899 N N . ILE A 1 79 ? -5.982 11.623 -18.659 1.00 0.00 60 ILE A N 7
ATOM 15900 C CA . ILE A 1 79 ? -6.385 10.379 -18.015 1.00 0.00 60 ILE A CA 7
ATOM 15901 C C . ILE A 1 79 ? -6.697 9.301 -19.045 1.00 0.00 60 ILE A C 7
ATOM 15902 O O . ILE A 1 79 ? -6.817 8.123 -18.707 1.00 0.00 60 ILE A O 7
ATOM 15918 N N . TYR A 1 80 ? -6.827 9.711 -20.302 1.00 0.00 61 TYR A N 7
ATOM 15919 C CA . TYR A 1 80 ? -7.153 8.785 -21.379 1.00 0.00 61 TYR A CA 7
ATOM 15920 C C . TYR A 1 80 ? -5.894 8.289 -22.080 1.00 0.00 61 TYR A C 7
ATOM 15921 O O . TYR A 1 80 ? -5.958 7.426 -22.954 1.00 0.00 61 TYR A O 7
ATOM 15939 N N . ASN A 1 81 ? -4.750 8.841 -21.689 1.00 0.00 62 ASN A N 7
ATOM 15940 C CA . ASN A 1 81 ? -3.469 8.426 -22.249 1.00 0.00 62 ASN A CA 7
ATOM 15941 C C . ASN A 1 81 ? -2.763 7.432 -21.336 1.00 0.00 62 ASN A C 7
ATOM 15942 O O . ASN A 1 81 ? -2.499 7.724 -20.170 1.00 0.00 62 ASN A O 7
ATOM 15953 N N . ARG A 1 82 ? -2.462 6.255 -21.874 1.00 0.00 63 ARG A N 7
ATOM 15954 C CA . ARG A 1 82 ? -1.962 5.149 -21.065 1.00 0.00 63 ARG A CA 7
ATOM 15955 C C . ARG A 1 82 ? -0.563 5.439 -20.539 1.00 0.00 63 ARG A C 7
ATOM 15956 O O . ARG A 1 82 ? -0.117 4.832 -19.565 1.00 0.00 63 ARG A O 7
ATOM 15977 N N . ASN A 1 83 ? 0.126 6.371 -21.188 1.00 0.00 64 ASN A N 7
ATOM 15978 C CA . ASN A 1 83 ? 1.537 6.613 -20.911 1.00 0.00 64 ASN A CA 7
ATOM 15979 C C . ASN A 1 83 ? 1.728 7.269 -19.550 1.00 0.00 64 ASN A C 7
ATOM 15980 O O . ASN A 1 83 ? 2.438 6.746 -18.692 1.00 0.00 64 ASN A O 7
ATOM 15991 N N . PRO A 1 84 ? 1.090 8.418 -19.359 1.00 0.00 65 PRO A N 7
ATOM 15992 C CA . PRO A 1 84 ? 1.186 9.148 -18.101 1.00 0.00 65 PRO A CA 7
ATOM 15993 C C . PRO A 1 84 ? 0.389 8.459 -17.002 1.00 0.00 65 PRO A C 7
ATOM 15994 O O . PRO A 1 84 ? 0.631 8.679 -15.814 1.00 0.00 65 PRO A O 7
ATOM 16005 N N . ASN A 1 85 ? -0.563 7.624 -17.403 1.00 0.00 66 ASN A N 7
ATOM 16006 C CA . ASN A 1 85 ? -1.305 6.797 -16.459 1.00 0.00 66 ASN A CA 7
ATOM 16007 C C . ASN A 1 85 ? -0.393 5.783 -15.781 1.00 0.00 66 ASN A C 7
ATOM 16008 O O . ASN A 1 85 ? -0.448 5.601 -14.565 1.00 0.00 66 ASN A O 7
ATOM 16019 N N . ALA A 1 86 ? 0.445 5.124 -16.574 1.00 0.00 67 ALA A N 7
ATOM 16020 C CA . ALA A 1 86 ? 1.427 4.187 -16.042 1.00 0.00 67 ALA A CA 7
ATOM 16021 C C . ALA A 1 86 ? 2.485 4.909 -15.215 1.00 0.00 67 ALA A C 7
ATOM 16022 O O . ALA A 1 86 ? 2.941 4.398 -14.193 1.00 0.00 67 ALA A O 7
ATOM 16029 N N . CYS A 1 87 ? 2.869 6.098 -15.665 1.00 0.00 68 CYS A N 7
ATOM 16030 C CA . CYS A 1 87 ? 3.861 6.900 -14.958 1.00 0.00 68 CYS A CA 7
ATOM 16031 C C . CYS A 1 87 ? 3.350 7.327 -13.588 1.00 0.00 68 CYS A C 7
ATOM 16032 O O . CYS A 1 87 ? 4.033 7.156 -12.579 1.00 0.00 68 CYS A O 7
ATOM 16040 N N . SER A 1 88 ? 2.144 7.884 -13.560 1.00 0.00 69 SER A N 7
ATOM 16041 C CA . SER A 1 88 ? 1.517 8.292 -12.309 1.00 0.00 69 SER A CA 7
ATOM 16042 C C . SER A 1 88 ? 1.297 7.099 -11.389 1.00 0.00 69 SER A C 7
ATOM 16043 O O . SER A 1 88 ? 1.631 7.145 -10.205 1.00 0.00 69 SER A O 7
ATOM 16051 N N . TYR A 1 89 ? 0.732 6.030 -11.940 1.00 0.00 70 TYR A N 7
ATOM 16052 C CA . TYR A 1 89 ? 0.464 4.822 -11.168 1.00 0.00 70 TYR A CA 7
ATOM 16053 C C . TYR A 1 89 ? 1.755 4.205 -10.643 1.00 0.00 70 TYR A C 7
ATOM 16054 O O . TYR A 1 89 ? 1.836 3.809 -9.481 1.00 0.00 70 TYR A O 7
ATOM 16072 N N . GLY A 1 90 ? 2.761 4.129 -11.506 1.00 0.00 71 GLY A N 7
ATOM 16073 C CA . GLY A 1 90 ? 4.026 3.495 -11.154 1.00 0.00 71 GLY A CA 7
ATOM 16074 C C . GLY A 1 90 ? 4.750 4.278 -10.066 1.00 0.00 71 GLY A C 7
ATOM 16075 O O . GLY A 1 90 ? 5.177 3.711 -9.059 1.00 0.00 71 GLY A O 7
ATOM 16079 N N . VAL A 1 91 ? 4.887 5.582 -10.275 1.00 0.00 72 VAL A N 7
ATOM 16080 C CA . VAL A 1 91 ? 5.733 6.410 -9.423 1.00 0.00 72 VAL A CA 7
ATOM 16081 C C . VAL A 1 91 ? 4.897 7.260 -8.474 1.00 0.00 72 VAL A C 7
ATOM 16082 O O . VAL A 1 91 ? 5.026 7.154 -7.255 1.00 0.00 72 VAL A O 7
ATOM 16095 N N . ALA A 1 92 ? 4.041 8.102 -9.041 1.00 0.00 73 ALA A N 7
ATOM 16096 C CA . ALA A 1 92 ? 3.296 9.080 -8.258 1.00 0.00 73 ALA A CA 7
ATOM 16097 C C . ALA A 1 92 ? 2.371 8.397 -7.259 1.00 0.00 73 ALA A C 7
ATOM 16098 O O . ALA A 1 92 ? 1.995 8.985 -6.245 1.00 0.00 73 ALA A O 7
ATOM 16105 N N . VAL A 1 93 ? 2.007 7.153 -7.552 1.00 0.00 74 VAL A N 7
ATOM 16106 C CA . VAL A 1 93 ? 1.255 6.334 -6.610 1.00 0.00 74 VAL A CA 7
ATOM 16107 C C . VAL A 1 93 ? 2.121 5.222 -6.031 1.00 0.00 74 VAL A C 7
ATOM 16108 O O . VAL A 1 93 ? 2.204 5.055 -4.815 1.00 0.00 74 VAL A O 7
ATOM 16121 N N . GLY A 1 94 ? 2.768 4.464 -6.912 1.00 0.00 75 GLY A N 7
ATOM 16122 C CA . GLY A 1 94 ? 3.403 3.211 -6.522 1.00 0.00 75 GLY A CA 7
ATOM 16123 C C . GLY A 1 94 ? 4.655 3.463 -5.692 1.00 0.00 75 GLY A C 7
ATOM 16124 O O . GLY A 1 94 ? 4.724 3.083 -4.523 1.00 0.00 75 GLY A O 7
ATOM 16128 N N . VAL A 1 95 ? 5.644 4.106 -6.303 1.00 0.00 76 VAL A N 7
ATOM 16129 C CA . VAL A 1 95 ? 6.931 4.328 -5.654 1.00 0.00 76 VAL A CA 7
ATOM 16130 C C . VAL A 1 95 ? 6.760 5.051 -4.324 1.00 0.00 76 VAL A C 7
ATOM 16131 O O . VAL A 1 95 ? 7.400 4.704 -3.331 1.00 0.00 76 VAL A O 7
ATOM 16144 N N . LEU A 1 96 ? 5.893 6.058 -4.311 1.00 0.00 77 LEU A N 7
ATOM 16145 C CA . LEU A 1 96 ? 5.655 6.848 -3.110 1.00 0.00 77 LEU A CA 7
ATOM 16146 C C . LEU A 1 96 ? 4.939 6.028 -2.044 1.00 0.00 77 LEU A C 7
ATOM 16147 O O . LEU A 1 96 ? 5.199 6.182 -0.850 1.00 0.00 77 LEU A O 7
ATOM 16163 N N . ALA A 1 97 ? 4.037 5.157 -2.482 1.00 0.00 78 ALA A N 7
ATOM 16164 C CA . ALA A 1 97 ? 3.381 4.216 -1.582 1.00 0.00 78 ALA A CA 7
ATOM 16165 C C . ALA A 1 97 ? 4.366 3.182 -1.052 1.00 0.00 78 ALA A C 7
ATOM 16166 O O . ALA A 1 97 ? 4.291 2.777 0.108 1.00 0.00 78 ALA A O 7
ATOM 16173 N N . PHE A 1 98 ? 5.287 2.757 -1.909 1.00 0.00 79 PHE A N 7
ATOM 16174 C CA . PHE A 1 98 ? 6.369 1.872 -1.495 1.00 0.00 79 PHE A CA 7
ATOM 16175 C C . PHE A 1 98 ? 7.186 2.490 -0.369 1.00 0.00 79 PHE A C 7
ATOM 16176 O O . PHE A 1 98 ? 7.436 1.851 0.654 1.00 0.00 79 PHE A O 7
ATOM 16193 N N . LEU A 1 99 ? 7.602 3.737 -0.562 1.00 0.00 80 LEU A N 7
ATOM 16194 C CA . LEU A 1 99 ? 8.342 4.465 0.462 1.00 0.00 80 LEU A CA 7
ATOM 16195 C C . LEU A 1 99 ? 7.554 4.537 1.764 1.00 0.00 80 LEU A C 7
ATOM 16196 O O . LEU A 1 99 ? 8.121 4.411 2.851 1.00 0.00 80 LEU A O 7
ATOM 16212 N N . THR A 1 100 ? 6.247 4.740 1.649 1.00 0.00 81 THR A N 7
ATOM 16213 C CA . THR A 1 100 ? 5.365 4.726 2.810 1.00 0.00 81 THR A CA 7
ATOM 16214 C C . THR A 1 100 ? 5.346 3.355 3.471 1.00 0.00 81 THR A C 7
ATOM 16215 O O . THR A 1 100 ? 5.452 3.243 4.693 1.00 0.00 81 THR A O 7
ATOM 16226 N N . CYS A 1 101 ? 5.210 2.312 2.659 1.00 0.00 82 CYS A N 7
ATOM 16227 C CA . CYS A 1 101 ? 5.153 0.947 3.167 1.00 0.00 82 CYS A CA 7
ATOM 16228 C C . CYS A 1 101 ? 6.443 0.572 3.886 1.00 0.00 82 CYS A C 7
ATOM 16229 O O . CYS A 1 101 ? 6.415 -0.064 4.940 1.00 0.00 82 CYS A O 7
ATOM 16237 N N . LEU A 1 102 ? 7.572 0.970 3.310 1.00 0.00 83 LEU A N 7
ATOM 16238 C CA . LEU A 1 102 ? 8.872 0.731 3.927 1.00 0.00 83 LEU A CA 7
ATOM 16239 C C . LEU A 1 102 ? 8.955 1.374 5.305 1.00 0.00 83 LEU A C 7
ATOM 16240 O O . LEU A 1 102 ? 9.398 0.748 6.268 1.00 0.00 83 LEU A O 7
ATOM 16256 N N . LEU A 1 103 ? 8.526 2.629 5.394 1.00 0.00 84 LEU A N 7
ATOM 16257 C CA . LEU A 1 103 ? 8.528 3.352 6.660 1.00 0.00 84 LEU A CA 7
ATOM 16258 C C . LEU A 1 103 ? 7.773 2.582 7.735 1.00 0.00 84 LEU A C 7
ATOM 16259 O O . LEU A 1 103 ? 8.319 2.283 8.797 1.00 0.00 84 LEU A O 7
ATOM 16275 N N . TYR A 1 104 ? 6.514 2.264 7.453 1.00 0.00 85 TYR A N 7
ATOM 16276 C CA . TYR A 1 104 ? 5.633 1.669 8.451 1.00 0.00 85 TYR A CA 7
ATOM 16277 C C . TYR A 1 104 ? 5.993 0.212 8.707 1.00 0.00 85 TYR A C 7
ATOM 16278 O O . TYR A 1 104 ? 5.746 -0.319 9.790 1.00 0.00 85 TYR A O 7
ATOM 16296 N N . LEU A 1 105 ? 6.581 -0.432 7.703 1.00 0.00 86 LEU A N 7
ATOM 16297 C CA . LEU A 1 105 ? 7.148 -1.763 7.874 1.00 0.00 86 LEU A CA 7
ATOM 16298 C C . LEU A 1 105 ? 8.280 -1.753 8.895 1.00 0.00 86 LEU A C 7
ATOM 16299 O O . LEU A 1 105 ? 8.333 -2.600 9.785 1.00 0.00 86 LEU A O 7
ATOM 16315 N N . ALA A 1 106 ? 9.183 -0.787 8.759 1.00 0.00 87 ALA A N 7
ATOM 16316 C CA . ALA A 1 106 ? 10.272 -0.618 9.712 1.00 0.00 87 ALA A CA 7
ATOM 16317 C C . ALA A 1 106 ? 9.743 -0.275 11.099 1.00 0.00 87 ALA A C 7
ATOM 16318 O O . ALA A 1 106 ? 10.281 -0.730 12.109 1.00 0.00 87 ALA A O 7
ATOM 16325 N N . LEU A 1 107 ? 8.686 0.528 11.141 1.00 0.00 88 LEU A N 7
ATOM 16326 C CA . LEU A 1 107 ? 8.071 0.919 12.404 1.00 0.00 88 LEU A CA 7
ATOM 16327 C C . LEU A 1 107 ? 7.464 -0.283 13.116 1.00 0.00 88 LEU A C 7
ATOM 16328 O O . LEU A 1 107 ? 7.507 -0.376 14.344 1.00 0.00 88 LEU A O 7
ATOM 16344 N N . ASP A 1 108 ? 6.899 -1.202 12.341 1.00 0.00 89 ASP A N 7
ATOM 16345 C CA . ASP A 1 108 ? 6.422 -2.470 12.878 1.00 0.00 89 ASP A CA 7
ATOM 16346 C C . ASP A 1 108 ? 7.553 -3.253 13.533 1.00 0.00 89 ASP A C 7
ATOM 16347 O O . ASP A 1 108 ? 7.394 -3.796 14.625 1.00 0.00 89 ASP A O 7
ATOM 16356 N N . VAL A 1 109 ? 8.696 -3.306 12.857 1.00 0.00 90 VAL A N 7
ATOM 16357 C CA . VAL A 1 109 ? 9.860 -4.016 13.375 1.00 0.00 90 VAL A CA 7
ATOM 16358 C C . VAL A 1 109 ? 10.257 -3.492 14.749 1.00 0.00 90 VAL A C 7
ATOM 16359 O O . VAL A 1 109 ? 10.575 -4.267 15.651 1.00 0.00 90 VAL A O 7
ATOM 16372 N N . TYR A 1 110 ? 10.237 -2.172 14.902 1.00 0.00 91 TYR A N 7
ATOM 16373 C CA . TYR A 1 110 ? 10.606 -1.542 16.164 1.00 0.00 91 TYR A CA 7
ATOM 16374 C C . TYR A 1 110 ? 9.390 -0.943 16.858 1.00 0.00 91 TYR A C 7
ATOM 16375 O O . TYR A 1 110 ? 9.499 0.051 17.576 1.00 0.00 91 TYR A O 7
ATOM 16393 N N . PHE A 1 111 ? 8.230 -1.554 16.639 1.00 0.00 92 PHE A N 7
ATOM 16394 C CA . PHE A 1 111 ? 6.985 -1.065 17.218 1.00 0.00 92 PHE A CA 7
ATOM 16395 C C . PHE A 1 111 ? 6.939 -1.317 18.720 1.00 0.00 92 PHE A C 7
ATOM 16396 O O . PHE A 1 111 ? 6.574 -0.433 19.496 1.00 0.00 92 PHE A O 7
ATOM 16413 N N . PRO A 1 112 ? 7.311 -2.527 19.123 1.00 0.00 93 PRO A N 7
ATOM 16414 C CA . PRO A 1 112 ? 7.304 -2.899 20.533 1.00 0.00 93 PRO A CA 7
ATOM 16415 C C . PRO A 1 112 ? 8.567 -2.417 21.236 1.00 0.00 93 PRO A C 7
ATOM 16416 O O . PRO A 1 112 ? 8.763 -2.673 22.424 1.00 0.00 93 PRO A O 7
ATOM 16427 N N . GLN A 1 113 ? 9.421 -1.719 20.495 1.00 0.00 94 GLN A N 7
ATOM 16428 C CA . GLN A 1 113 ? 10.566 -1.036 21.085 1.00 0.00 94 GLN A CA 7
ATOM 16429 C C . GLN A 1 113 ? 10.211 0.390 21.484 1.00 0.00 94 GLN A C 7
ATOM 16430 O O . GLN A 1 113 ? 11.024 1.100 22.077 1.00 0.00 94 GLN A O 7
ATOM 16444 N N . ILE A 1 114 ? 8.993 0.806 21.154 1.00 0.00 95 ILE A N 7
ATOM 16445 C CA . ILE A 1 114 ? 8.507 2.128 21.529 1.00 0.00 95 ILE A CA 7
ATOM 16446 C C . ILE A 1 114 ? 7.978 2.138 22.957 1.00 0.00 95 ILE A C 7
ATOM 16447 O O . ILE A 1 114 ? 7.092 1.357 23.306 1.00 0.00 95 ILE A O 7
ATOM 16463 N N . SER A 1 115 ? 8.525 3.025 23.780 1.00 0.00 96 SER A N 7
ATOM 16464 C CA . SER A 1 115 ? 8.180 3.072 25.196 1.00 0.00 96 SER A CA 7
ATOM 16465 C C . SER A 1 115 ? 6.878 3.831 25.421 1.00 0.00 96 SER A C 7
ATOM 16466 O O . SER A 1 115 ? 6.204 3.639 26.432 1.00 0.00 96 SER A O 7
ATOM 16474 N N . SER A 1 116 ? 6.530 4.693 24.472 1.00 0.00 97 SER A N 7
ATOM 16475 C CA . SER A 1 116 ? 5.339 5.526 24.592 1.00 0.00 97 SER A CA 7
ATOM 16476 C C . SER A 1 116 ? 4.162 4.912 23.845 1.00 0.00 97 SER A C 7
ATOM 16477 O O . SER A 1 116 ? 4.194 4.776 22.622 1.00 0.00 97 SER A O 7
ATOM 16485 N N . VAL A 1 117 ? 3.124 4.545 24.587 1.00 0.00 98 VAL A N 7
ATOM 16486 C CA . VAL A 1 117 ? 1.899 4.028 23.989 1.00 0.00 98 VAL A CA 7
ATOM 16487 C C . VAL A 1 117 ? 1.239 5.070 23.094 1.00 0.00 98 VAL A C 7
ATOM 16488 O O . VAL A 1 117 ? 0.547 4.731 22.135 1.00 0.00 98 VAL A O 7
ATOM 16501 N N . LYS A 1 118 ? 1.459 6.341 23.414 1.00 0.00 99 LYS A N 7
ATOM 16502 C CA . LYS A 1 118 ? 0.934 7.436 22.607 1.00 0.00 99 LYS A CA 7
ATOM 16503 C C . LYS A 1 118 ? 1.574 7.458 21.225 1.00 0.00 99 LYS A C 7
ATOM 16504 O O . LYS A 1 118 ? 0.890 7.632 20.216 1.00 0.00 99 LYS A O 7
ATOM 16523 N N . ASP A 1 119 ? 2.890 7.280 21.184 1.00 0.00 100 ASP A N 7
ATOM 16524 C CA . ASP A 1 119 ? 3.621 7.254 19.924 1.00 0.00 100 ASP A CA 7
ATOM 16525 C C . ASP A 1 119 ? 3.263 6.021 19.104 1.00 0.00 100 ASP A C 7
ATOM 16526 O O . ASP A 1 119 ? 3.207 6.076 17.875 1.00 0.00 100 ASP A O 7
ATOM 16535 N N . ARG A 1 120 ? 3.020 4.910 19.791 1.00 0.00 101 ARG A N 7
ATOM 16536 C CA . ARG A 1 120 ? 2.574 3.686 19.135 1.00 0.00 101 ARG A CA 7
ATOM 16537 C C . ARG A 1 120 ? 1.206 3.872 18.493 1.00 0.00 101 ARG A C 7
ATOM 16538 O O . ARG A 1 120 ? 0.973 3.430 17.368 1.00 0.00 101 ARG A O 7
ATOM 16559 N N . LYS A 1 121 ? 0.304 4.528 19.215 1.00 0.00 102 LYS A N 7
ATOM 16560 C CA . LYS A 1 121 ? -1.019 4.840 18.686 1.00 0.00 102 LYS A CA 7
ATOM 16561 C C . LYS A 1 121 ? -0.928 5.783 17.492 1.00 0.00 102 LYS A C 7
ATOM 16562 O O . LYS A 1 121 ? -1.677 5.649 16.526 1.00 0.00 102 LYS A O 7
ATOM 16581 N N . LYS A 1 122 ? -0.005 6.735 17.567 1.00 0.00 103 LYS A N 7
ATOM 16582 C CA . LYS A 1 122 ? 0.227 7.664 16.467 1.00 0.00 103 LYS A CA 7
ATOM 16583 C C . LYS A 1 122 ? 0.686 6.931 15.213 1.00 0.00 103 LYS A C 7
ATOM 16584 O O . LYS A 1 122 ? 0.227 7.223 14.109 1.00 0.00 103 LYS A O 7
ATOM 16603 N N . ALA A 1 123 ? 1.594 5.977 15.391 1.00 0.00 104 ALA A N 7
ATOM 16604 C CA . ALA A 1 123 ? 2.115 5.198 14.274 1.00 0.00 104 ALA A CA 7
ATOM 16605 C C . ALA A 1 123 ? 1.000 4.441 13.563 1.00 0.00 104 ALA A C 7
ATOM 16606 O O . ALA A 1 123 ? 0.910 4.458 12.336 1.00 0.00 104 ALA A O 7
ATOM 16613 N N . VAL A 1 124 ? 0.152 3.777 14.341 1.00 0.00 105 VAL A N 7
ATOM 16614 C CA . VAL A 1 124 ? -0.944 2.992 13.786 1.00 0.00 105 VAL A CA 7
ATOM 16615 C C . VAL A 1 124 ? -2.029 3.891 13.210 1.00 0.00 105 VAL A C 7
ATOM 16616 O O . VAL A 1 124 ? -2.483 3.689 12.084 1.00 0.00 105 VAL A O 7
ATOM 16629 N N . LEU A 1 125 ? -2.441 4.887 13.988 1.00 0.00 106 LEU A N 7
ATOM 16630 C CA . LEU A 1 125 ? -3.510 5.789 13.576 1.00 0.00 106 LEU A CA 7
ATOM 16631 C C . LEU A 1 125 ? -3.172 6.479 12.262 1.00 0.00 106 LEU A C 7
ATOM 16632 O O . LEU A 1 125 ? -4.034 6.647 11.398 1.00 0.00 106 LEU A O 7
ATOM 16648 N N . SER A 1 126 ? -1.914 6.878 12.115 1.00 0.00 107 SER A N 7
ATOM 16649 C CA . SER A 1 126 ? -1.465 7.576 10.916 1.00 0.00 107 SER A CA 7
ATOM 16650 C C . SER A 1 126 ? -1.335 6.619 9.738 1.00 0.00 107 SER A C 7
ATOM 16651 O O . SER A 1 126 ? -1.541 7.003 8.587 1.00 0.00 107 SER A O 7
ATOM 16659 N N . ASP A 1 127 ? -0.990 5.370 10.032 1.00 0.00 108 ASP A N 7
ATOM 16660 C CA . ASP A 1 127 ? -0.912 4.335 9.009 1.00 0.00 108 ASP A CA 7
ATOM 16661 C C . ASP A 1 127 ? -2.284 4.041 8.417 1.00 0.00 108 ASP A C 7
ATOM 16662 O O . ASP A 1 127 ? -2.414 3.796 7.217 1.00 0.00 108 ASP A O 7
ATOM 16671 N N . ILE A 1 128 ? -3.307 4.066 9.265 1.00 0.00 109 ILE A N 7
ATOM 16672 C CA . ILE A 1 128 ? -4.675 3.827 8.821 1.00 0.00 109 ILE A CA 7
ATOM 16673 C C . ILE A 1 128 ? -5.073 4.794 7.714 1.00 0.00 109 ILE A C 7
ATOM 16674 O O . ILE A 1 128 ? -5.491 4.377 6.633 1.00 0.00 109 ILE A O 7
ATOM 16690 N N . GLY A 1 129 ? -4.942 6.087 7.988 1.00 0.00 110 GLY A N 7
ATOM 16691 C CA . GLY A 1 129 ? -5.344 7.117 7.038 1.00 0.00 110 GLY A CA 7
ATOM 16692 C C . GLY A 1 129 ? -4.497 7.059 5.773 1.00 0.00 110 GLY A C 7
ATOM 16693 O O . GLY A 1 129 ? -5.024 7.086 4.661 1.00 0.00 110 GLY A O 7
ATOM 16697 N N . VAL A 1 130 ? -3.183 6.981 5.950 1.00 0.00 111 VAL A N 7
ATOM 16698 C CA . VAL A 1 130 ? -2.253 7.068 4.831 1.00 0.00 111 VAL A CA 7
ATOM 16699 C C . VAL A 1 130 ? -2.358 5.845 3.929 1.00 0.00 111 VAL A C 7
ATOM 16700 O O . VAL A 1 130 ? -2.321 5.959 2.704 1.00 0.00 111 VAL A O 7
ATOM 16713 N N . SER A 1 131 ? -2.491 4.673 4.543 1.00 0.00 112 SER A N 7
ATOM 16714 C CA . SER A 1 131 ? -2.644 3.430 3.797 1.00 0.00 112 SER A CA 7
ATOM 16715 C C . SER A 1 131 ? -3.916 3.443 2.960 1.00 0.00 112 SER A C 7
ATOM 16716 O O . SER A 1 131 ? -3.917 3.009 1.807 1.00 0.00 112 SER A O 7
ATOM 16724 N N . ALA A 1 132 ? -4.999 3.941 3.547 1.00 0.00 113 ALA A N 7
ATOM 16725 C CA . ALA A 1 132 ? -6.257 4.097 2.827 1.00 0.00 113 ALA A CA 7
ATOM 16726 C C . ALA A 1 132 ? -6.119 5.091 1.681 1.00 0.00 113 ALA A C 7
ATOM 16727 O O . ALA A 1 132 ? -6.669 4.888 0.600 1.00 0.00 113 ALA A O 7
ATOM 16734 N N . PHE A 1 133 ? -5.377 6.167 1.925 1.00 0.00 114 PHE A N 7
ATOM 16735 C CA . PHE A 1 133 ? -5.093 7.152 0.888 1.00 0.00 114 PHE A CA 7
ATOM 16736 C C . PHE A 1 133 ? -4.411 6.508 -0.311 1.00 0.00 114 PHE A C 7
ATOM 16737 O O . PHE A 1 133 ? -4.828 6.702 -1.453 1.00 0.00 114 PHE A O 7
ATOM 16754 N N . TRP A 1 134 ? -3.359 5.741 -0.046 1.00 0.00 115 TRP A N 7
ATOM 16755 C CA . TRP A 1 134 ? -2.604 5.083 -1.106 1.00 0.00 115 TRP A CA 7
ATOM 16756 C C . TRP A 1 134 ? -3.428 3.990 -1.772 1.00 0.00 115 TRP A C 7
ATOM 16757 O O . TRP A 1 134 ? -3.325 3.770 -2.979 1.00 0.00 115 TRP A O 7
ATOM 16778 N N . ALA A 1 135 ? -4.246 3.306 -0.980 1.00 0.00 116 ALA A N 7
ATOM 16779 C CA . ALA A 1 135 ? -5.116 2.256 -1.498 1.00 0.00 116 ALA A CA 7
ATOM 16780 C C . ALA A 1 135 ? -6.104 2.813 -2.514 1.00 0.00 116 ALA A C 7
ATOM 16781 O O . ALA A 1 135 ? -6.373 2.188 -3.541 1.00 0.00 116 ALA A O 7
ATOM 16788 N N . PHE A 1 136 ? -6.644 3.992 -2.223 1.00 0.00 117 PHE A N 7
ATOM 16789 C CA . PHE A 1 136 ? -7.545 4.671 -3.146 1.00 0.00 117 PHE A CA 7
ATOM 16790 C C . PHE A 1 136 ? -6.869 4.927 -4.487 1.00 0.00 117 PHE A C 7
ATOM 16791 O O . PHE A 1 136 ? -7.396 4.565 -5.539 1.00 0.00 117 PHE A O 7
ATOM 16808 N N . LEU A 1 137 ? -5.698 5.554 -4.443 1.00 0.00 118 LEU A N 7
ATOM 16809 C CA . LEU A 1 137 ? -4.954 5.872 -5.656 1.00 0.00 118 LEU A CA 7
ATOM 16810 C C . LEU A 1 137 ? -4.462 4.609 -6.350 1.00 0.00 118 LEU A C 7
ATOM 16811 O O . LEU A 1 137 ? -4.394 4.550 -7.577 1.00 0.00 118 LEU A O 7
ATOM 16827 N N . TRP A 1 138 ? -4.120 3.599 -5.556 1.00 0.00 119 TRP A N 7
ATOM 16828 C CA . TRP A 1 138 ? -3.709 2.308 -6.094 1.00 0.00 119 TRP A CA 7
ATOM 16829 C C . TRP A 1 138 ? -4.821 1.678 -6.924 1.00 0.00 119 TRP A C 7
ATOM 16830 O O . TRP A 1 138 ? -4.579 1.166 -8.016 1.00 0.00 119 TRP A O 7
ATOM 16851 N N . PHE A 1 139 ? -6.041 1.720 -6.398 1.00 0.00 120 PHE A N 7
ATOM 16852 C CA . PHE A 1 139 ? -7.203 1.213 -7.117 1.00 0.00 120 PHE A CA 7
ATOM 16853 C C . PHE A 1 139 ? -7.424 1.978 -8.416 1.00 0.00 120 PHE A C 7
ATOM 16854 O O . PHE A 1 139 ? -7.462 1.389 -9.497 1.00 0.00 120 PHE A O 7
ATOM 16871 N N . VAL A 1 140 ? -7.572 3.293 -8.303 1.00 0.00 121 VAL A N 7
ATOM 16872 C CA . VAL A 1 140 ? -7.899 4.129 -9.452 1.00 0.00 121 VAL A CA 7
ATOM 16873 C C . VAL A 1 140 ? -6.807 4.062 -10.511 1.00 0.00 121 VAL A C 7
ATOM 16874 O O . VAL A 1 140 ? -7.090 3.920 -11.700 1.00 0.00 121 VAL A O 7
ATOM 16887 N N . GLY A 1 141 ? -5.557 4.165 -10.073 1.00 0.00 122 GLY A N 7
ATOM 16888 C CA . GLY A 1 141 ? -4.417 4.059 -10.975 1.00 0.00 122 GLY A CA 7
ATOM 16889 C C . GLY A 1 141 ? -4.520 2.816 -11.849 1.00 0.00 122 GLY A C 7
ATOM 16890 O O . GLY A 1 141 ? -4.532 2.907 -13.077 1.00 0.00 122 GLY A O 7
ATOM 16894 N N . PHE A 1 142 ? -4.595 1.653 -11.210 1.00 0.00 123 PHE A N 7
ATOM 16895 C CA . PHE A 1 142 ? -4.488 0.382 -11.916 1.00 0.00 123 PHE A CA 7
ATOM 16896 C C . PHE A 1 142 ? -5.716 0.128 -12.780 1.00 0.00 123 PHE A C 7
ATOM 16897 O O . PHE A 1 142 ? -5.694 -0.718 -13.674 1.00 0.00 123 PHE A O 7
ATOM 16914 N N . CYS A 1 143 ? -6.789 0.863 -12.507 1.00 0.00 124 CYS A N 7
ATOM 16915 C CA . CYS A 1 143 ? -7.985 0.815 -13.340 1.00 0.00 124 CYS A CA 7
ATOM 16916 C C . CYS A 1 143 ? -7.727 1.433 -14.708 1.00 0.00 124 CYS A C 7
ATOM 16917 O O . CYS A 1 143 ? -8.317 1.021 -15.707 1.00 0.00 124 CYS A O 7
ATOM 16925 N N . TYR A 1 144 ? -6.844 2.424 -14.747 1.00 0.00 125 TYR A N 7
ATOM 16926 C CA . TYR A 1 144 ? -6.364 2.974 -16.009 1.00 0.00 125 TYR A CA 7
ATOM 16927 C C . TYR A 1 144 ? -5.379 2.027 -16.684 1.00 0.00 125 TYR A C 7
ATOM 16928 O O . TYR A 1 144 ? -5.353 1.913 -17.910 1.00 0.00 125 TYR A O 7
ATOM 16946 N N . LEU A 1 145 ? -4.570 1.350 -15.877 1.00 0.00 126 LEU A N 7
ATOM 16947 C CA . LEU A 1 145 ? -3.669 0.321 -16.383 1.00 0.00 126 LEU A CA 7
ATOM 16948 C C . LEU A 1 145 ? -4.444 -0.892 -16.882 1.00 0.00 126 LEU A C 7
ATOM 16949 O O . LEU A 1 145 ? -4.041 -1.543 -17.845 1.00 0.00 126 LEU A O 7
ATOM 16965 N N . ALA A 1 146 ? -5.557 -1.190 -16.221 1.00 0.00 127 ALA A N 7
ATOM 16966 C CA . ALA A 1 146 ? -6.389 -2.327 -16.596 1.00 0.00 127 ALA A CA 7
ATOM 16967 C C . ALA A 1 146 ? -7.265 -1.996 -17.798 1.00 0.00 127 ALA A C 7
ATOM 16968 O O . ALA A 1 146 ? -7.144 -2.615 -18.856 1.00 0.00 127 ALA A O 7
ATOM 16975 N N . ASN A 1 147 ? -8.146 -1.015 -17.629 1.00 0.00 128 ASN A N 7
ATOM 16976 C CA . ASN A 1 147 ? -9.162 -0.718 -18.631 1.00 0.00 128 ASN A CA 7
ATOM 16977 C C . ASN A 1 147 ? -8.610 0.189 -19.723 1.00 0.00 128 ASN A C 7
ATOM 16978 O O . ASN A 1 147 ? -8.543 -0.198 -20.890 1.00 0.00 128 ASN A O 7
ATOM 16989 N N . GLN A 1 148 ? -8.216 1.399 -19.338 1.00 0.00 129 GLN A N 7
ATOM 16990 C CA . GLN A 1 148 ? -7.881 2.438 -20.302 1.00 0.00 129 GLN A CA 7
ATOM 16991 C C . GLN A 1 148 ? -6.682 2.036 -21.153 1.00 0.00 129 GLN A C 7
ATOM 16992 O O . GLN A 1 148 ? -6.602 2.379 -22.332 1.00 0.00 129 GLN A O 7
ATOM 17006 N N . TRP A 1 149 ? -5.752 1.306 -20.546 1.00 0.00 130 TRP A N 7
ATOM 17007 C CA . TRP A 1 149 ? -4.600 0.779 -21.269 1.00 0.00 130 TRP A CA 7
ATOM 17008 C C . TRP A 1 149 ? -5.036 -0.065 -22.459 1.00 0.00 130 TRP A C 7
ATOM 17009 O O . TRP A 1 149 ? -4.511 0.082 -23.562 1.00 0.00 130 TRP A O 7
ATOM 17030 N N . GLN A 1 150 ? -5.999 -0.951 -22.228 1.00 0.00 131 GLN A N 7
ATOM 17031 C CA . GLN A 1 150 ? -6.483 -1.845 -23.273 1.00 0.00 131 GLN A CA 7
ATOM 17032 C C . GLN A 1 150 ? -7.292 -1.085 -24.317 1.00 0.00 131 GLN A C 7
ATOM 17033 O O . GLN A 1 150 ? -7.297 -1.445 -25.494 1.00 0.00 131 GLN A O 7
ATOM 17047 N N . VAL A 1 151 ? -7.974 -0.033 -23.878 1.00 0.00 132 VAL A N 7
ATOM 17048 C CA . VAL A 1 151 ? -8.760 0.800 -24.781 1.00 0.00 132 VAL A CA 7
ATOM 17049 C C . VAL A 1 151 ? -7.877 1.451 -25.839 1.00 0.00 132 VAL A C 7
ATOM 17050 O O . VAL A 1 151 ? -8.205 1.440 -27.025 1.00 0.00 132 VAL A O 7
ATOM 17063 N N . SER A 1 152 ? -6.757 2.016 -25.401 1.00 0.00 133 SER A N 7
ATOM 17064 C CA . SER A 1 152 ? -5.838 2.695 -26.307 1.00 0.00 133 SER A CA 7
ATOM 17065 C C . SER A 1 152 ? -4.884 1.706 -26.966 1.00 0.00 133 SER A C 7
ATOM 17066 O O . SER A 1 152 ? -4.307 1.991 -28.015 1.00 0.00 133 SER A O 7
ATOM 17074 N N . LYS A 1 153 ? -4.724 0.542 -26.345 1.00 0.00 134 LYS A N 7
ATOM 17075 C CA . LYS A 1 153 ? -3.876 -0.510 -26.894 1.00 0.00 134 LYS A CA 7
ATOM 17076 C C . LYS A 1 153 ? -4.329 -0.907 -28.293 1.00 0.00 134 LYS A C 7
ATOM 17077 O O . LYS A 1 153 ? -5.468 -1.326 -28.492 1.00 0.00 134 LYS A O 7
ATOM 17096 N N . PRO A 1 154 ? -3.428 -0.773 -29.261 1.00 0.00 135 PRO A N 7
ATOM 17097 C CA . PRO A 1 154 ? -3.697 -1.211 -30.626 1.00 0.00 135 PRO A CA 7
ATOM 17098 C C . PRO A 1 154 ? -4.102 -2.680 -30.663 1.00 0.00 135 PRO A C 7
ATOM 17099 O O . PRO A 1 154 ? -3.584 -3.496 -29.899 1.00 0.00 135 PRO A O 7
ATOM 17110 N N . LYS A 1 155 ? -5.029 -3.010 -31.555 1.00 0.00 136 LYS A N 7
ATOM 17111 C CA . LYS A 1 155 ? -5.538 -4.372 -31.662 1.00 0.00 136 LYS A CA 7
ATOM 17112 C C . LYS A 1 155 ? -4.449 -5.332 -32.123 1.00 0.00 136 LYS A C 7
ATOM 17113 O O . LYS A 1 155 ? -4.548 -6.543 -31.920 1.00 0.00 136 LYS A O 7
ATOM 17132 N N . ASP A 1 156 ? -3.410 -4.786 -32.744 1.00 0.00 137 ASP A N 7
ATOM 17133 C CA . ASP A 1 156 ? -2.304 -5.594 -33.246 1.00 0.00 137 ASP A CA 7
ATOM 17134 C C . ASP A 1 156 ? -1.023 -5.319 -32.469 1.00 0.00 137 ASP A C 7
ATOM 17135 O O . ASP A 1 156 ? 0.078 -5.543 -32.971 1.00 0.00 137 ASP A O 7
ATOM 17144 N N . ASN A 1 157 ? -1.174 -4.830 -31.243 1.00 0.00 138 ASN A N 7
ATOM 17145 C CA . ASN A 1 157 ? -0.029 -4.498 -30.405 1.00 0.00 138 ASN A CA 7
ATOM 17146 C C . ASN A 1 157 ? 0.709 -5.754 -29.956 1.00 0.00 138 ASN A C 7
ATOM 17147 O O . ASN A 1 157 ? 0.137 -6.615 -29.286 1.00 0.00 138 ASN A O 7
ATOM 17158 N N . PRO A 1 158 ? 1.980 -5.853 -30.329 1.00 0.00 139 PRO A N 7
ATOM 17159 C CA . PRO A 1 158 ? 2.808 -6.986 -29.935 1.00 0.00 139 PRO A CA 7
ATOM 17160 C C . PRO A 1 158 ? 2.889 -7.110 -28.419 1.00 0.00 139 PRO A C 7
ATOM 17161 O O . PRO A 1 158 ? 2.722 -6.127 -27.697 1.00 0.00 139 PRO A O 7
ATOM 17172 N N . LEU A 1 159 ? 3.147 -8.322 -27.942 1.00 0.00 140 LEU A N 7
ATOM 17173 C CA . LEU A 1 159 ? 3.206 -8.585 -26.509 1.00 0.00 140 LEU A CA 7
ATOM 17174 C C . LEU A 1 159 ? 4.576 -8.236 -25.942 1.00 0.00 140 LEU A C 7
ATOM 17175 O O . LEU A 1 159 ? 4.793 -8.304 -24.731 1.00 0.00 140 LEU A O 7
ATOM 17191 N N . ASN A 1 160 ? 5.498 -7.860 -26.822 1.00 0.00 141 ASN A N 7
ATOM 17192 C CA . ASN A 1 160 ? 6.824 -7.422 -26.403 1.00 0.00 141 ASN A CA 7
ATOM 17193 C C . ASN A 1 160 ? 6.810 -5.961 -25.970 1.00 0.00 141 ASN A C 7
ATOM 17194 O O . ASN A 1 160 ? 5.755 -5.327 -25.925 1.00 0.00 141 ASN A O 7
ATOM 17205 N N . GLU A 1 161 ? 7.986 -5.432 -25.654 1.00 0.00 142 GLU A N 7
ATOM 17206 C CA . GLU A 1 161 ? 8.118 -4.031 -25.270 1.00 0.00 142 GLU A CA 7
ATOM 17207 C C . GLU A 1 161 ? 7.234 -3.701 -24.075 1.00 0.00 142 GLU A C 7
ATOM 17208 O O . GLU A 1 161 ? 6.691 -2.600 -23.976 1.00 0.00 142 GLU A O 7
ATOM 17220 N N . GLY A 1 162 ? 7.093 -4.661 -23.167 1.00 0.00 143 GLY A N 7
ATOM 17221 C CA . GLY A 1 162 ? 6.510 -4.397 -21.857 1.00 0.00 143 GLY A CA 7
ATOM 17222 C C . GLY A 1 162 ? 4.993 -4.533 -21.891 1.00 0.00 143 GLY A C 7
ATOM 17223 O O . GLY A 1 162 ? 4.316 -4.287 -20.893 1.00 0.00 143 GLY A O 7
ATOM 17227 N N . THR A 1 163 ? 4.465 -4.925 -23.045 1.00 0.00 144 THR A N 7
ATOM 17228 C CA . THR A 1 163 ? 3.031 -5.140 -23.198 1.00 0.00 144 THR A CA 7
ATOM 17229 C C . THR A 1 163 ? 2.558 -6.314 -22.350 1.00 0.00 144 THR A C 7
ATOM 17230 O O . THR A 1 163 ? 1.556 -6.216 -21.641 1.00 0.00 144 THR A O 7
ATOM 17241 N N . ASP A 1 164 ? 3.284 -7.424 -22.426 1.00 0.00 145 ASP A N 7
ATOM 17242 C CA . ASP A 1 164 ? 3.008 -8.580 -21.582 1.00 0.00 145 ASP A CA 7
ATOM 17243 C C . ASP A 1 164 ? 3.237 -8.256 -20.111 1.00 0.00 145 ASP A C 7
ATOM 17244 O O . ASP A 1 164 ? 2.523 -8.749 -19.238 1.00 0.00 145 ASP A O 7
ATOM 17253 N N . ALA A 1 165 ? 4.238 -7.424 -19.843 1.00 0.00 146 ALA A N 7
ATOM 17254 C CA . ALA A 1 165 ? 4.517 -6.974 -18.486 1.00 0.00 146 ALA A CA 7
ATOM 17255 C C . ALA A 1 165 ? 3.346 -6.185 -17.914 1.00 0.00 146 ALA A C 7
ATOM 17256 O O . ALA A 1 165 ? 2.998 -6.334 -16.742 1.00 0.00 146 ALA A O 7
ATOM 17263 N N . ALA A 1 166 ? 2.740 -5.347 -18.748 1.00 0.00 147 ALA A N 7
ATOM 17264 C CA . ALA A 1 166 ? 1.544 -4.609 -18.360 1.00 0.00 147 ALA A CA 7
ATOM 17265 C C . ALA A 1 166 ? 0.395 -5.555 -18.035 1.00 0.00 147 ALA A C 7
ATOM 17266 O O . ALA A 1 166 ? -0.310 -5.373 -17.043 1.00 0.00 147 ALA A O 7
ATOM 17273 N N . ARG A 1 167 ? 0.213 -6.567 -18.876 1.00 0.00 148 ARG A N 7
ATOM 17274 C CA . ARG A 1 167 ? -0.809 -7.582 -18.645 1.00 0.00 148 ARG A CA 7
ATOM 17275 C C . ARG A 1 167 ? -0.649 -8.219 -17.271 1.00 0.00 148 ARG A C 7
ATOM 17276 O O . ARG A 1 167 ? -1.619 -8.359 -16.525 1.00 0.00 148 ARG A O 7
ATOM 17297 N N . ALA A 1 168 ? 0.579 -8.605 -16.942 1.00 0.00 149 ALA A N 7
ATOM 17298 C CA . ALA A 1 168 ? 0.881 -9.165 -15.630 1.00 0.00 149 ALA A CA 7
ATOM 17299 C C . ALA A 1 168 ? 0.653 -8.137 -14.527 1.00 0.00 149 ALA A C 7
ATOM 17300 O O . ALA A 1 168 ? 0.111 -8.457 -13.469 1.00 0.00 149 ALA A O 7
ATOM 17307 N N . ALA A 1 169 ? 1.069 -6.902 -14.782 1.00 0.00 150 ALA A N 7
ATOM 17308 C CA . ALA A 1 169 ? 0.902 -5.822 -13.816 1.00 0.00 150 ALA A CA 7
ATOM 17309 C C . ALA A 1 169 ? -0.568 -5.608 -13.480 1.00 0.00 150 ALA A C 7
ATOM 17310 O O . ALA A 1 169 ? -0.914 -5.292 -12.342 1.00 0.00 150 ALA A O 7
ATOM 17317 N N . ILE A 1 170 ? -1.429 -5.779 -14.477 1.00 0.00 151 ILE A N 7
ATOM 17318 C CA . ILE A 1 170 ? -2.869 -5.672 -14.272 1.00 0.00 151 ILE A CA 7
ATOM 17319 C C . ILE A 1 170 ? -3.372 -6.747 -13.318 1.00 0.00 151 ILE A C 7
ATOM 17320 O O . ILE A 1 170 ? -4.103 -6.457 -12.370 1.00 0.00 151 ILE A O 7
ATOM 17336 N N . ALA A 1 171 ? -2.977 -7.990 -13.573 1.00 0.00 152 ALA A N 7
ATOM 17337 C CA . ALA A 1 171 ? -3.325 -9.100 -12.695 1.00 0.00 152 ALA A CA 7
ATOM 17338 C C . ALA A 1 171 ? -2.774 -8.885 -11.291 1.00 0.00 152 ALA A C 7
ATOM 17339 O O . ALA A 1 171 ? -3.477 -9.084 -10.300 1.00 0.00 152 ALA A O 7
ATOM 17346 N N . PHE A 1 172 ? -1.512 -8.476 -11.212 1.00 0.00 153 PHE A N 7
ATOM 17347 C CA . PHE A 1 172 ? -0.882 -8.180 -9.931 1.00 0.00 153 PHE A CA 7
ATOM 17348 C C . PHE A 1 172 ? -1.645 -7.097 -9.179 1.00 0.00 153 PHE A C 7
ATOM 17349 O O . PHE A 1 172 ? -1.855 -7.199 -7.969 1.00 0.00 153 PHE A O 7
ATOM 17366 N N . SER A 1 173 ? -2.060 -6.062 -9.901 1.00 0.00 154 SER A N 7
ATOM 17367 C CA . SER A 1 173 ? -2.789 -4.952 -9.299 1.00 0.00 154 SER A CA 7
ATOM 17368 C C . SER A 1 173 ? -4.156 -5.399 -8.796 1.00 0.00 154 SER A C 7
ATOM 17369 O O . SER A 1 173 ? -4.599 -4.984 -7.726 1.00 0.00 154 SER A O 7
ATOM 17377 N N . PHE A 1 174 ? -4.819 -6.247 -9.575 1.00 0.00 155 PHE A N 7
ATOM 17378 C CA . PHE A 1 174 ? -6.138 -6.750 -9.210 1.00 0.00 155 PHE A CA 7
ATOM 17379 C C . PHE A 1 174 ? -6.119 -7.396 -7.832 1.00 0.00 155 PHE A C 7
ATOM 17380 O O . PHE A 1 174 ? -7.029 -7.192 -7.028 1.00 0.00 155 PHE A O 7
ATOM 17397 N N . PHE A 1 175 ? -5.078 -8.177 -7.564 1.00 0.00 156 PHE A N 7
ATOM 17398 C CA . PHE A 1 175 ? -4.988 -8.934 -6.322 1.00 0.00 156 PHE A CA 7
ATOM 17399 C C . PHE A 1 175 ? -4.344 -8.105 -5.218 1.00 0.00 156 PHE A C 7
ATOM 17400 O O . PHE A 1 175 ? -4.619 -8.308 -4.035 1.00 0.00 156 PHE A O 7
ATOM 17417 N N . SER A 1 176 ? -3.488 -7.168 -5.611 1.00 0.00 157 SER A N 7
ATOM 17418 C CA . SER A 1 176 ? -2.713 -6.388 -4.653 1.00 0.00 157 SER A CA 7
ATOM 17419 C C . SER A 1 176 ? -3.590 -5.373 -3.931 1.00 0.00 157 SER A C 7
ATOM 17420 O O . SER A 1 176 ? -3.414 -5.122 -2.739 1.00 0.00 157 SER A O 7
ATOM 17428 N N . ILE A 1 177 ? -4.538 -4.792 -4.660 1.00 0.00 158 ILE A N 7
ATOM 17429 C CA . ILE A 1 177 ? -5.474 -3.837 -4.081 1.00 0.00 158 ILE A CA 7
ATOM 17430 C C . ILE A 1 177 ? -6.280 -4.472 -2.954 1.00 0.00 158 ILE A C 7
ATOM 17431 O O . ILE A 1 177 ? -6.690 -3.792 -2.012 1.00 0.00 158 ILE A O 7
ATOM 17447 N N . PHE A 1 178 ? -6.504 -5.778 -3.056 1.00 0.00 159 PHE A N 7
ATOM 17448 C CA . PHE A 1 178 ? -7.156 -6.528 -1.990 1.00 0.00 159 PHE A CA 7
ATOM 17449 C C . PHE A 1 178 ? -6.273 -6.608 -0.751 1.00 0.00 159 PHE A C 7
ATOM 17450 O O . PHE A 1 178 ? -6.754 -6.479 0.374 1.00 0.00 159 PHE A O 7
ATOM 17467 N N . THR A 1 179 ? -4.979 -6.819 -0.967 1.00 0.00 160 THR A N 7
ATOM 17468 C CA . THR A 1 179 ? -4.015 -6.835 0.126 1.00 0.00 160 THR A CA 7
ATOM 17469 C C . THR A 1 179 ? -3.953 -5.484 0.827 1.00 0.00 160 THR A C 7
ATOM 17470 O O . THR A 1 179 ? -3.942 -5.411 2.055 1.00 0.00 160 THR A O 7
ATOM 17481 N N . TRP A 1 180 ? -3.913 -4.415 0.038 1.00 0.00 161 TRP A N 7
ATOM 17482 C CA . TRP A 1 180 ? -3.810 -3.066 0.580 1.00 0.00 161 TRP A CA 7
ATOM 17483 C C . TRP A 1 180 ? -5.036 -2.710 1.409 1.00 0.00 161 TRP A C 7
ATOM 17484 O O . TRP A 1 180 ? -4.932 -2.031 2.431 1.00 0.00 161 TRP A O 7
ATOM 17505 N N . SER A 1 181 ? -6.200 -3.173 0.964 1.00 0.00 162 SER A N 7
ATOM 17506 C CA . SER A 1 181 ? -7.450 -2.904 1.665 1.00 0.00 162 SER A CA 7
ATOM 17507 C C . SER A 1 181 ? -7.532 -3.692 2.966 1.00 0.00 162 SER A C 7
ATOM 17508 O O . SER A 1 181 ? -8.147 -3.246 3.934 1.00 0.00 162 SER A O 7
ATOM 17516 N N . LEU A 1 182 ? -6.908 -4.864 2.982 1.00 0.00 163 LEU A N 7
ATOM 17517 C CA . LEU A 1 182 ? -6.822 -5.670 4.194 1.00 0.00 163 LEU A CA 7
ATOM 17518 C C . LEU A 1 182 ? -5.952 -4.993 5.246 1.00 0.00 163 LEU A C 7
ATOM 17519 O O . LEU A 1 182 ? -6.297 -4.965 6.428 1.00 0.00 163 LEU A O 7
ATOM 17535 N N . THR A 1 183 ? -4.822 -4.446 4.808 1.00 0.00 164 THR A N 7
ATOM 17536 C CA . THR A 1 183 ? -3.880 -3.804 5.717 1.00 0.00 164 THR A CA 7
ATOM 17537 C C . THR A 1 183 ? -4.478 -2.547 6.334 1.00 0.00 164 THR A C 7
ATOM 17538 O O . THR A 1 183 ? -4.149 -2.180 7.461 1.00 0.00 164 THR A O 7
ATOM 17549 N N . ALA A 1 184 ? -5.360 -1.890 5.587 1.00 0.00 165 ALA A N 7
ATOM 17550 C CA . ALA A 1 184 ? -6.096 -0.742 6.104 1.00 0.00 165 ALA A CA 7
ATOM 17551 C C . ALA A 1 184 ? -7.035 -1.151 7.231 1.00 0.00 165 ALA A C 7
ATOM 17552 O O . ALA A 1 184 ? -7.043 -0.538 8.298 1.00 0.00 165 ALA A O 7
ATOM 17559 N N . ALA A 1 185 ? -7.825 -2.192 6.987 1.00 0.00 166 ALA A N 7
ATOM 17560 C CA . ALA A 1 185 ? -8.768 -2.687 7.983 1.00 0.00 166 ALA A CA 7
ATOM 17561 C C . ALA A 1 185 ? -8.041 -3.255 9.196 1.00 0.00 166 ALA A C 7
ATOM 17562 O O . ALA A 1 185 ? -8.464 -3.054 10.334 1.00 0.00 166 ALA A O 7
ATOM 17569 N N . LEU A 1 186 ? -6.946 -3.963 8.944 1.00 0.00 167 LEU A N 7
ATOM 17570 C CA . LEU A 1 186 ? -6.180 -4.595 10.012 1.00 0.00 167 LEU A CA 7
ATOM 17571 C C . LEU A 1 186 ? -5.481 -3.555 10.877 1.00 0.00 167 LEU A C 7
ATOM 17572 O O . LEU A 1 186 ? -5.328 -3.738 12.085 1.00 0.00 167 LEU A O 7
ATOM 17588 N N . ALA A 1 187 ? -5.055 -2.462 10.252 1.00 0.00 168 ALA A N 7
ATOM 17589 C CA . ALA A 1 187 ? -4.480 -1.338 10.982 1.00 0.00 168 ALA A CA 7
ATOM 17590 C C . ALA A 1 187 ? -5.471 -0.768 11.988 1.00 0.00 168 ALA A C 7
ATOM 17591 O O . ALA A 1 187 ? -5.105 -0.433 13.114 1.00 0.00 168 ALA A O 7
ATOM 17598 N N . VAL A 1 188 ? -6.730 -0.662 11.574 1.00 0.00 169 VAL A N 7
ATOM 17599 C CA . VAL A 1 188 ? -7.792 -0.204 12.463 1.00 0.00 169 VAL A CA 7
ATOM 17600 C C . VAL A 1 188 ? -7.961 -1.144 13.649 1.00 0.00 169 VAL A C 7
ATOM 17601 O O . VAL A 1 188 ? -8.122 -0.701 14.786 1.00 0.00 169 VAL A O 7
ATOM 17614 N N . ARG A 1 189 ? -7.923 -2.445 13.377 1.00 0.00 170 ARG A N 7
ATOM 17615 C CA . ARG A 1 189 ? -8.057 -3.450 14.425 1.00 0.00 170 ARG A CA 7
ATOM 17616 C C . ARG A 1 189 ? -6.924 -3.344 15.437 1.00 0.00 170 ARG A C 7
ATOM 17617 O O . ARG A 1 189 ? -7.141 -3.480 16.642 1.00 0.00 170 ARG A O 7
ATOM 17638 N N . ARG A 1 190 ? -5.715 -3.102 14.942 1.00 0.00 171 ARG A N 7
ATOM 17639 C CA . ARG A 1 190 ? -4.558 -2.904 15.807 1.00 0.00 171 ARG A CA 7
ATOM 17640 C C . ARG A 1 190 ? -4.756 -1.703 16.724 1.00 0.00 171 ARG A C 7
ATOM 17641 O O . ARG A 1 190 ? -4.443 -1.761 17.913 1.00 0.00 171 ARG A O 7
ATOM 17662 N N . PHE A 1 191 ? -5.275 -0.617 16.164 1.00 0.00 172 PHE A N 7
ATOM 17663 C CA . PHE A 1 191 ? -5.533 0.593 16.935 1.00 0.00 172 PHE A CA 7
ATOM 17664 C C . PHE A 1 191 ? -6.552 0.336 18.038 1.00 0.00 172 PHE A C 7
ATOM 17665 O O . PHE A 1 191 ? -6.393 0.805 19.165 1.00 0.00 172 PHE A O 7
ATOM 17682 N N . LYS A 1 192 ? -7.600 -0.410 17.706 1.00 0.00 173 LYS A N 7
ATOM 17683 C CA . LYS A 1 192 ? -8.638 -0.746 18.673 1.00 0.00 173 LYS A CA 7
ATOM 17684 C C . LYS A 1 192 ? -8.075 -1.572 19.822 1.00 0.00 173 LYS A C 7
ATOM 17685 O O . LYS A 1 192 ? -8.441 -1.373 20.981 1.00 0.00 173 LYS A O 7
ATOM 17704 N N . ASP A 1 193 ? -7.182 -2.500 19.495 1.00 0.00 174 ASP A N 7
ATOM 17705 C CA . ASP A 1 193 ? -6.554 -3.349 20.501 1.00 0.00 174 ASP A CA 7
ATOM 17706 C C . ASP A 1 193 ? -5.538 -2.568 21.325 1.00 0.00 174 ASP A C 7
ATOM 17707 O O . ASP A 1 193 ? -5.404 -2.784 22.529 1.00 0.00 174 ASP A O 7
ATOM 17716 N N . LEU A 1 194 ? -4.824 -1.660 20.668 1.00 0.00 175 LEU A N 7
ATOM 17717 C CA . LEU A 1 194 ? -3.788 -0.877 21.328 1.00 0.00 175 LEU A CA 7
ATOM 17718 C C . LEU A 1 194 ? -4.394 0.166 22.259 1.00 0.00 175 LEU A C 7
ATOM 17719 O O . LEU A 1 194 ? -4.021 0.259 23.428 1.00 0.00 175 LEU A O 7
ATOM 17735 N N . SER A 1 195 ? -5.331 0.947 21.733 1.00 0.00 176 SER A N 7
ATOM 17736 C CA . SER A 1 195 ? -5.962 2.012 22.504 1.00 0.00 176 SER A CA 7
ATOM 17737 C C . SER A 1 195 ? -6.909 1.446 23.554 1.00 0.00 176 SER A C 7
ATOM 17738 O O . SER A 1 195 ? -6.473 1.022 24.589 1.00 0.00 176 SER A O 7
ATOM 17746 N N . ASP A 1 35 ? -0.850 -6.156 23.281 1.00 0.00 16 ASP A N 8
ATOM 17747 C CA . ASP A 1 35 ? 0.200 -7.076 22.863 1.00 0.00 16 ASP A CA 8
ATOM 17748 C C . ASP A 1 35 ? 0.697 -6.745 21.461 1.00 0.00 16 ASP A C 8
ATOM 17749 O O . ASP A 1 35 ? 0.093 -7.151 20.467 1.00 0.00 16 ASP A O 8
ATOM 17758 N N . PRO A 1 36 ? 1.798 -6.005 21.387 1.00 0.00 17 PRO A N 8
ATOM 17759 C CA . PRO A 1 36 ? 2.331 -5.551 20.109 1.00 0.00 17 PRO A CA 8
ATOM 17760 C C . PRO A 1 36 ? 2.991 -6.694 19.349 1.00 0.00 17 PRO A C 8
ATOM 17761 O O . PRO A 1 36 ? 3.071 -6.673 18.121 1.00 0.00 17 PRO A O 8
ATOM 17772 N N . TYR A 1 37 ? 3.464 -7.693 20.087 1.00 0.00 18 TYR A N 8
ATOM 17773 C CA . TYR A 1 37 ? 4.141 -8.835 19.486 1.00 0.00 18 TYR A CA 8
ATOM 17774 C C . TYR A 1 37 ? 3.190 -9.644 18.613 1.00 0.00 18 TYR A C 8
ATOM 17775 O O . TYR A 1 37 ? 3.570 -10.129 17.548 1.00 0.00 18 TYR A O 8
ATOM 17793 N N . THR A 1 38 ? 1.952 -9.787 19.073 1.00 0.00 19 THR A N 8
ATOM 17794 C CA . THR A 1 38 ? 0.902 -10.402 18.268 1.00 0.00 19 THR A CA 8
ATOM 17795 C C . THR A 1 38 ? 0.570 -9.550 17.051 1.00 0.00 19 THR A C 8
ATOM 17796 O O . THR A 1 38 ? 0.389 -10.067 15.948 1.00 0.00 19 THR A O 8
ATOM 17807 N N . LEU A 1 39 ? 0.489 -8.239 17.257 1.00 0.00 20 LEU A N 8
ATOM 17808 C CA . LEU A 1 39 ? 0.150 -7.314 16.182 1.00 0.00 20 LEU A CA 8
ATOM 17809 C C . LEU A 1 39 ? 1.163 -7.394 15.047 1.00 0.00 20 LEU A C 8
ATOM 17810 O O . LEU A 1 39 ? 0.826 -7.171 13.885 1.00 0.00 20 LEU A O 8
ATOM 17826 N N . VAL A 1 40 ? 2.406 -7.714 15.392 1.00 0.00 21 VAL A N 8
ATOM 17827 C CA . VAL A 1 40 ? 3.436 -7.973 14.393 1.00 0.00 21 VAL A CA 8
ATOM 17828 C C . VAL A 1 40 ? 3.114 -9.221 13.581 1.00 0.00 21 VAL A C 8
ATOM 17829 O O . VAL A 1 40 ? 3.287 -9.243 12.362 1.00 0.00 21 VAL A O 8
ATOM 17842 N N . ARG A 1 41 ? 2.647 -10.261 14.263 1.00 0.00 22 ARG A N 8
ATOM 17843 C CA . ARG A 1 41 ? 2.344 -11.531 13.614 1.00 0.00 22 ARG A CA 8
ATOM 17844 C C . ARG A 1 41 ? 1.046 -11.450 12.822 1.00 0.00 22 ARG A C 8
ATOM 17845 O O . ARG A 1 41 ? 0.780 -12.287 11.959 1.00 0.00 22 ARG A O 8
ATOM 17866 N N . GLN A 1 42 ? 0.239 -10.436 13.120 1.00 0.00 23 GLN A N 8
ATOM 17867 C CA . GLN A 1 42 ? -1.024 -10.232 12.420 1.00 0.00 23 GLN A CA 8
ATOM 17868 C C . GLN A 1 42 ? -0.801 -10.035 10.926 1.00 0.00 23 GLN A C 8
ATOM 17869 O O . GLN A 1 42 ? 0.296 -9.680 10.494 1.00 0.00 23 GLN A O 8
ATOM 17883 N N . PRO A 1 43 ? -1.846 -10.271 10.141 1.00 0.00 24 PRO A N 8
ATOM 17884 C CA . PRO A 1 43 ? -1.755 -10.165 8.690 1.00 0.00 24 PRO A CA 8
ATOM 17885 C C . PRO A 1 43 ? -1.269 -8.783 8.269 1.00 0.00 24 PRO A C 8
ATOM 17886 O O . PRO A 1 43 ? -0.630 -8.630 7.229 1.00 0.00 24 PRO A O 8
ATOM 17897 N N . HIS A 1 44 ? -1.578 -7.780 9.084 1.00 0.00 25 HIS A N 8
ATOM 17898 C CA . HIS A 1 44 ? -1.251 -6.398 8.755 1.00 0.00 25 HIS A CA 8
ATOM 17899 C C . HIS A 1 44 ? 0.182 -6.275 8.253 1.00 0.00 25 HIS A C 8
ATOM 17900 O O . HIS A 1 44 ? 0.424 -5.786 7.149 1.00 0.00 25 HIS A O 8
ATOM 17912 N N . THR A 1 45 ? 1.130 -6.722 9.070 1.00 0.00 26 THR A N 8
ATOM 17913 C CA . THR A 1 45 ? 2.540 -6.679 8.704 1.00 0.00 26 THR A CA 8
ATOM 17914 C C . THR A 1 45 ? 2.807 -7.498 7.447 1.00 0.00 26 THR A C 8
ATOM 17915 O O . THR A 1 45 ? 3.538 -7.065 6.556 1.00 0.00 26 THR A O 8
ATOM 17926 N N . ILE A 1 46 ? 2.211 -8.683 7.381 1.00 0.00 27 ILE A N 8
ATOM 17927 C CA . ILE A 1 46 ? 2.377 -9.563 6.230 1.00 0.00 27 ILE A CA 8
ATOM 17928 C C . ILE A 1 46 ? 1.922 -8.882 4.946 1.00 0.00 27 ILE A C 8
ATOM 17929 O O . ILE A 1 46 ? 2.566 -9.006 3.904 1.00 0.00 27 ILE A O 8
ATOM 17945 N N . LEU A 1 47 ? 0.808 -8.162 5.028 1.00 0.00 28 LEU A N 8
ATOM 17946 C CA . LEU A 1 47 ? 0.233 -7.506 3.859 1.00 0.00 28 LEU A CA 8
ATOM 17947 C C . LEU A 1 47 ? 1.087 -6.325 3.416 1.00 0.00 28 LEU A C 8
ATOM 17948 O O . LEU A 1 47 ? 1.115 -5.976 2.235 1.00 0.00 28 LEU A O 8
ATOM 17964 N N . ARG A 1 48 ? 1.785 -5.715 4.368 1.00 0.00 29 ARG A N 8
ATOM 17965 C CA . ARG A 1 48 ? 2.714 -4.633 4.062 1.00 0.00 29 ARG A CA 8
ATOM 17966 C C . ARG A 1 48 ? 3.907 -5.141 3.264 1.00 0.00 29 ARG A C 8
ATOM 17967 O O . ARG A 1 48 ? 4.427 -4.442 2.395 1.00 0.00 29 ARG A O 8
ATOM 17988 N N . VAL A 1 49 ? 4.337 -6.362 3.564 1.00 0.00 30 VAL A N 8
ATOM 17989 C CA . VAL A 1 49 ? 5.474 -6.964 2.878 1.00 0.00 30 VAL A CA 8
ATOM 17990 C C . VAL A 1 49 ? 5.159 -7.220 1.409 1.00 0.00 30 VAL A C 8
ATOM 17991 O O . VAL A 1 49 ? 5.930 -6.846 0.526 1.00 0.00 30 VAL A O 8
ATOM 18004 N N . VAL A 1 50 ? 4.022 -7.858 1.156 1.00 0.00 31 VAL A N 8
ATOM 18005 C CA . VAL A 1 50 ? 3.693 -8.335 -0.182 1.00 0.00 31 VAL A CA 8
ATOM 18006 C C . VAL A 1 50 ? 3.280 -7.183 -1.090 1.00 0.00 31 VAL A C 8
ATOM 18007 O O . VAL A 1 50 ? 3.503 -7.225 -2.301 1.00 0.00 31 VAL A O 8
ATOM 18020 N N . SER A 1 51 ? 2.679 -6.157 -0.500 1.00 0.00 32 SER A N 8
ATOM 18021 C CA . SER A 1 51 ? 2.260 -4.979 -1.250 1.00 0.00 32 SER A CA 8
ATOM 18022 C C . SER A 1 51 ? 3.424 -4.020 -1.465 1.00 0.00 32 SER A C 8
ATOM 18023 O O . SER A 1 51 ? 3.479 -3.310 -2.469 1.00 0.00 32 SER A O 8
ATOM 18031 N N . TRP A 1 52 ? 4.352 -4.003 -0.515 1.00 0.00 33 TRP A N 8
ATOM 18032 C CA . TRP A 1 52 ? 5.628 -3.321 -0.702 1.00 0.00 33 TRP A CA 8
ATOM 18033 C C . TRP A 1 52 ? 6.372 -3.869 -1.913 1.00 0.00 33 TRP A C 8
ATOM 18034 O O . TRP A 1 52 ? 6.909 -3.109 -2.719 1.00 0.00 33 TRP A O 8
ATOM 18055 N N . LEU A 1 53 ? 6.403 -5.192 -2.034 1.00 0.00 34 LEU A N 8
ATOM 18056 C CA . LEU A 1 53 ? 7.006 -5.841 -3.192 1.00 0.00 34 LEU A CA 8
ATOM 18057 C C . LEU A 1 53 ? 6.236 -5.522 -4.466 1.00 0.00 34 LEU A C 8
ATOM 18058 O O . LEU A 1 53 ? 6.824 -5.144 -5.480 1.00 0.00 34 LEU A O 8
ATOM 18074 N N . PHE A 1 54 ? 4.918 -5.675 -4.408 1.00 0.00 35 PHE A N 8
ATOM 18075 C CA . PHE A 1 54 ? 4.066 -5.426 -5.566 1.00 0.00 35 PHE A CA 8
ATOM 18076 C C . PHE A 1 54 ? 4.261 -4.013 -6.100 1.00 0.00 35 PHE A C 8
ATOM 18077 O O . PHE A 1 54 ? 4.291 -3.795 -7.311 1.00 0.00 35 PHE A O 8
ATOM 18094 N N . SER A 1 55 ? 4.393 -3.055 -5.187 1.00 0.00 36 SER A N 8
ATOM 18095 C CA . SER A 1 55 ? 4.640 -1.668 -5.564 1.00 0.00 36 SER A CA 8
ATOM 18096 C C . SER A 1 55 ? 5.910 -1.540 -6.394 1.00 0.00 36 SER A C 8
ATOM 18097 O O . SER A 1 55 ? 5.952 -0.793 -7.371 1.00 0.00 36 SER A O 8
ATOM 18105 N N . ILE A 1 56 ? 6.945 -2.274 -5.999 1.00 0.00 37 ILE A N 8
ATOM 18106 C CA . ILE A 1 56 ? 8.193 -2.305 -6.752 1.00 0.00 37 ILE A CA 8
ATOM 18107 C C . ILE A 1 56 ? 7.981 -2.871 -8.150 1.00 0.00 37 ILE A C 8
ATOM 18108 O O . ILE A 1 56 ? 8.445 -2.303 -9.137 1.00 0.00 37 ILE A O 8
ATOM 18124 N N . VAL A 1 57 ? 7.276 -3.995 -8.226 1.00 0.00 38 VAL A N 8
ATOM 18125 C CA . VAL A 1 57 ? 7.114 -4.714 -9.484 1.00 0.00 38 VAL A CA 8
ATOM 18126 C C . VAL A 1 57 ? 6.371 -3.869 -10.511 1.00 0.00 38 VAL A C 8
ATOM 18127 O O . VAL A 1 57 ? 6.770 -3.793 -11.673 1.00 0.00 38 VAL A O 8
ATOM 18140 N N . VAL A 1 58 ? 5.287 -3.235 -10.075 1.00 0.00 39 VAL A N 8
ATOM 18141 C CA . VAL A 1 58 ? 4.462 -2.428 -10.964 1.00 0.00 39 VAL A CA 8
ATOM 18142 C C . VAL A 1 58 ? 5.263 -1.281 -11.568 1.00 0.00 39 VAL A C 8
ATOM 18143 O O . VAL A 1 58 ? 5.273 -1.092 -12.785 1.00 0.00 39 VAL A O 8
ATOM 18156 N N . PHE A 1 59 ? 5.932 -0.519 -10.712 1.00 0.00 40 PHE A N 8
ATOM 18157 C CA . PHE A 1 59 ? 6.754 0.600 -11.161 1.00 0.00 40 PHE A CA 8
ATOM 18158 C C . PHE A 1 59 ? 7.861 0.129 -12.095 1.00 0.00 40 PHE A C 8
ATOM 18159 O O . PHE A 1 59 ? 8.047 0.679 -13.180 1.00 0.00 40 PHE A O 8
ATOM 18176 N N . GLY A 1 60 ? 8.595 -0.893 -11.666 1.00 0.00 41 GLY A N 8
ATOM 18177 C CA . GLY A 1 60 ? 9.687 -1.438 -12.463 1.00 0.00 41 GLY A CA 8
ATOM 18178 C C . GLY A 1 60 ? 9.193 -1.914 -13.823 1.00 0.00 41 GLY A C 8
ATOM 18179 O O . GLY A 1 60 ? 9.841 -1.685 -14.845 1.00 0.00 41 GLY A O 8
ATOM 18183 N N . SER A 1 61 ? 8.042 -2.578 -13.830 1.00 0.00 42 SER A N 8
ATOM 18184 C CA . SER A 1 61 ? 7.455 -3.082 -15.066 1.00 0.00 42 SER A CA 8
ATOM 18185 C C . SER A 1 61 ? 7.187 -1.949 -16.049 1.00 0.00 42 SER A C 8
ATOM 18186 O O . SER A 1 61 ? 7.474 -2.067 -17.240 1.00 0.00 42 SER A O 8
ATOM 18194 N N . ILE A 1 62 ? 6.634 -0.852 -15.543 1.00 0.00 43 ILE A N 8
ATOM 18195 C CA . ILE A 1 62 ? 6.344 0.312 -16.372 1.00 0.00 43 ILE A CA 8
ATOM 18196 C C . ILE A 1 62 ? 7.616 0.877 -16.992 1.00 0.00 43 ILE A C 8
ATOM 18197 O O . ILE A 1 62 ? 7.664 1.154 -18.190 1.00 0.00 43 ILE A O 8
ATOM 18213 N N . VAL A 1 63 ? 8.645 1.045 -16.169 1.00 0.00 44 VAL A N 8
ATOM 18214 C CA . VAL A 1 63 ? 9.892 1.655 -16.616 1.00 0.00 44 VAL A CA 8
ATOM 18215 C C . VAL A 1 63 ? 10.653 0.728 -17.556 1.00 0.00 44 VAL A C 8
ATOM 18216 O O . VAL A 1 63 ? 11.148 1.156 -18.599 1.00 0.00 44 VAL A O 8
ATOM 18229 N N . ASN A 1 64 ? 10.743 -0.544 -17.180 1.00 0.00 45 ASN A N 8
ATOM 18230 C CA . ASN A 1 64 ? 11.579 -1.497 -17.900 1.00 0.00 45 ASN A CA 8
ATOM 18231 C C . ASN A 1 64 ? 11.014 -1.791 -19.283 1.00 0.00 45 ASN A C 8
ATOM 18232 O O . ASN A 1 64 ? 11.756 -1.870 -20.263 1.00 0.00 45 ASN A O 8
ATOM 18243 N N . GLU A 1 65 ? 9.697 -1.951 -19.357 1.00 0.00 46 GLU A N 8
ATOM 18244 C CA . GLU A 1 65 ? 9.031 -2.241 -20.622 1.00 0.00 46 GLU A CA 8
ATOM 18245 C C . GLU A 1 65 ? 9.011 -1.017 -21.528 1.00 0.00 46 GLU A C 8
ATOM 18246 O O . GLU A 1 65 ? 9.061 -1.137 -22.752 1.00 0.00 46 GLU A O 8
ATOM 18258 N N . GLY A 1 66 ? 8.939 0.162 -20.919 1.00 0.00 47 GLY A N 8
ATOM 18259 C CA . GLY A 1 66 ? 8.977 1.413 -21.666 1.00 0.00 47 GLY A CA 8
ATOM 18260 C C . GLY A 1 66 ? 7.599 2.061 -21.728 1.00 0.00 47 GLY A C 8
ATOM 18261 O O . GLY A 1 66 ? 7.335 2.899 -22.589 1.00 0.00 47 GLY A O 8
ATOM 18265 N N . TYR A 1 67 ? 6.726 1.667 -20.808 1.00 0.00 48 TYR A N 8
ATOM 18266 C CA . TYR A 1 67 ? 5.396 2.259 -20.711 1.00 0.00 48 TYR A CA 8
ATOM 18267 C C . TYR A 1 67 ? 5.469 3.698 -20.217 1.00 0.00 48 TYR A C 8
ATOM 18268 O O . TYR A 1 67 ? 4.665 4.542 -20.612 1.00 0.00 48 TYR A O 8
ATOM 18286 N N . LEU A 1 68 ? 6.440 3.974 -19.352 1.00 0.00 49 LEU A N 8
ATOM 18287 C CA . LEU A 1 68 ? 6.719 5.338 -18.922 1.00 0.00 49 LEU A CA 8
ATOM 18288 C C . LEU A 1 68 ? 7.073 6.227 -20.108 1.00 0.00 49 LEU A C 8
ATOM 18289 O O . LEU A 1 68 ? 6.636 7.375 -20.187 1.00 0.00 49 LEU A O 8
ATOM 18305 N N . ASN A 1 69 ? 7.867 5.690 -21.027 1.00 0.00 50 ASN A N 8
ATOM 18306 C CA . ASN A 1 69 ? 8.257 6.422 -22.225 1.00 0.00 50 ASN A CA 8
ATOM 18307 C C . ASN A 1 69 ? 7.048 6.737 -23.097 1.00 0.00 50 ASN A C 8
ATOM 18308 O O . ASN A 1 69 ? 6.924 7.841 -23.627 1.00 0.00 50 ASN A O 8
ATOM 18319 N N . SER A 1 70 ? 6.157 5.762 -23.238 1.00 0.00 51 SER A N 8
ATOM 18320 C CA . SER A 1 70 ? 4.931 5.949 -24.005 1.00 0.00 51 SER A CA 8
ATOM 18321 C C . SER A 1 70 ? 3.990 6.923 -23.308 1.00 0.00 51 SER A C 8
ATOM 18322 O O . SER A 1 70 ? 3.165 7.571 -23.952 1.00 0.00 51 SER A O 8
ATOM 18330 N N . ALA A 1 71 ? 4.118 7.022 -21.989 1.00 0.00 52 ALA A N 8
ATOM 18331 C CA . ALA A 1 71 ? 3.365 8.004 -21.218 1.00 0.00 52 ALA A CA 8
ATOM 18332 C C . ALA A 1 71 ? 3.904 9.410 -21.443 1.00 0.00 52 ALA A C 8
ATOM 18333 O O . ALA A 1 71 ? 3.140 10.372 -21.522 1.00 0.00 52 ALA A O 8
ATOM 18340 N N . SER A 1 72 ? 5.224 9.524 -21.545 1.00 0.00 53 SER A N 8
ATOM 18341 C CA . SER A 1 72 ? 5.867 10.814 -21.762 1.00 0.00 53 SER A CA 8
ATOM 18342 C C . SER A 1 72 ? 5.622 11.321 -23.177 1.00 0.00 53 SER A C 8
ATOM 18343 O O . SER A 1 72 ? 5.689 12.522 -23.437 1.00 0.00 53 SER A O 8
ATOM 18351 N N . GLU A 1 73 ? 5.337 10.399 -24.090 1.00 0.00 54 GLU A N 8
ATOM 18352 C CA . GLU A 1 73 ? 4.986 10.757 -25.459 1.00 0.00 54 GLU A CA 8
ATOM 18353 C C . GLU A 1 73 ? 3.844 11.763 -25.489 1.00 0.00 54 GLU A C 8
ATOM 18354 O O . GLU A 1 73 ? 2.754 11.494 -24.982 1.00 0.00 54 GLU A O 8
ATOM 18366 N N . GLY A 1 74 ? 4.098 12.922 -26.086 1.00 0.00 55 GLY A N 8
ATOM 18367 C CA . GLY A 1 74 ? 3.149 14.029 -26.046 1.00 0.00 55 GLY A CA 8
ATOM 18368 C C . GLY A 1 74 ? 2.277 14.052 -27.294 1.00 0.00 55 GLY A C 8
ATOM 18369 O O . GLY A 1 74 ? 1.543 15.011 -27.533 1.00 0.00 55 GLY A O 8
ATOM 18373 N N . GLU A 1 75 ? 2.361 12.990 -28.088 1.00 0.00 56 GLU A N 8
ATOM 18374 C CA . GLU A 1 75 ? 1.496 12.833 -29.251 1.00 0.00 56 GLU A CA 8
ATOM 18375 C C . GLU A 1 75 ? 0.025 12.867 -28.853 1.00 0.00 56 GLU A C 8
ATOM 18376 O O . GLU A 1 75 ? -0.369 12.277 -27.848 1.00 0.00 56 GLU A O 8
ATOM 18388 N N . GLU A 1 76 ? -0.781 13.561 -29.648 1.00 0.00 57 GLU A N 8
ATOM 18389 C CA . GLU A 1 76 ? -2.171 13.820 -29.291 1.00 0.00 57 GLU A CA 8
ATOM 18390 C C . GLU A 1 76 ? -2.993 12.538 -29.310 1.00 0.00 57 GLU A C 8
ATOM 18391 O O . GLU A 1 76 ? -4.129 12.510 -28.834 1.00 0.00 57 GLU A O 8
ATOM 18403 N N . PHE A 1 77 ? -2.413 11.478 -29.862 1.00 0.00 58 PHE A N 8
ATOM 18404 C CA . PHE A 1 77 ? -3.089 10.188 -29.936 1.00 0.00 58 PHE A CA 8
ATOM 18405 C C . PHE A 1 77 ? -2.627 9.259 -28.821 1.00 0.00 58 PHE A C 8
ATOM 18406 O O . PHE A 1 77 ? -3.071 8.114 -28.730 1.00 0.00 58 PHE A O 8
ATOM 18423 N N . CYS A 1 78 ? -1.734 9.758 -27.974 1.00 0.00 59 CYS A N 8
ATOM 18424 C CA . CYS A 1 78 ? -1.202 8.970 -26.869 1.00 0.00 59 CYS A CA 8
ATOM 18425 C C . CYS A 1 78 ? -1.395 9.685 -25.539 1.00 0.00 59 CYS A C 8
ATOM 18426 O O . CYS A 1 78 ? -1.780 9.073 -24.543 1.00 0.00 59 CYS A O 8
ATOM 18434 N N . ILE A 1 79 ? -1.125 10.986 -25.529 1.00 0.00 60 ILE A N 8
ATOM 18435 C CA . ILE A 1 79 ? -1.110 11.756 -24.290 1.00 0.00 60 ILE A CA 8
ATOM 18436 C C . ILE A 1 79 ? -2.515 11.921 -23.727 1.00 0.00 60 ILE A C 8
ATOM 18437 O O . ILE A 1 79 ? -2.693 12.133 -22.527 1.00 0.00 60 ILE A O 8
ATOM 18453 N N . TYR A 1 80 ? -3.512 11.822 -24.600 1.00 0.00 61 TYR A N 8
ATOM 18454 C CA . TYR A 1 80 ? -4.904 11.988 -24.195 1.00 0.00 61 TYR A CA 8
ATOM 18455 C C . TYR A 1 80 ? -5.595 10.640 -24.038 1.00 0.00 61 TYR A C 8
ATOM 18456 O O . TYR A 1 80 ? -6.813 10.536 -24.184 1.00 0.00 61 TYR A O 8
ATOM 18474 N N . ASN A 1 81 ? -4.811 9.609 -23.739 1.00 0.00 62 ASN A N 8
ATOM 18475 C CA . ASN A 1 81 ? -5.359 8.290 -23.446 1.00 0.00 62 ASN A CA 8
ATOM 18476 C C . ASN A 1 81 ? -5.287 7.983 -21.955 1.00 0.00 62 ASN A C 8
ATOM 18477 O O . ASN A 1 81 ? -4.886 8.829 -21.156 1.00 0.00 62 ASN A O 8
ATOM 18488 N N . ARG A 1 82 ? -5.675 6.767 -21.587 1.00 0.00 63 ARG A N 8
ATOM 18489 C CA . ARG A 1 82 ? -5.603 6.327 -20.200 1.00 0.00 63 ARG A CA 8
ATOM 18490 C C . ARG A 1 82 ? -4.254 5.690 -19.893 1.00 0.00 63 ARG A C 8
ATOM 18491 O O . ARG A 1 82 ? -3.960 5.359 -18.744 1.00 0.00 63 ARG A O 8
ATOM 18512 N N . ASN A 1 83 ? -3.436 5.522 -20.926 1.00 0.00 64 ASN A N 8
ATOM 18513 C CA . ASN A 1 83 ? -2.121 4.911 -20.772 1.00 0.00 64 ASN A CA 8
ATOM 18514 C C . ASN A 1 83 ? -1.213 5.771 -19.902 1.00 0.00 64 ASN A C 8
ATOM 18515 O O . ASN A 1 83 ? -0.650 5.294 -18.916 1.00 0.00 64 ASN A O 8
ATOM 18526 N N . PRO A 1 84 ? -1.075 7.039 -20.271 1.00 0.00 65 PRO A N 8
ATOM 18527 C CA . PRO A 1 84 ? -0.232 7.967 -19.527 1.00 0.00 65 PRO A CA 8
ATOM 18528 C C . PRO A 1 84 ? -0.839 8.297 -18.170 1.00 0.00 65 PRO A C 8
ATOM 18529 O O . PRO A 1 84 ? -0.133 8.686 -17.240 1.00 0.00 65 PRO A O 8
ATOM 18540 N N . ASN A 1 85 ? -2.154 8.140 -18.064 1.00 0.00 66 ASN A N 8
ATOM 18541 C CA . ASN A 1 85 ? -2.846 8.312 -16.791 1.00 0.00 66 ASN A CA 8
ATOM 18542 C C . ASN A 1 85 ? -2.517 7.178 -15.828 1.00 0.00 66 ASN A C 8
ATOM 18543 O O . ASN A 1 85 ? -2.285 7.407 -14.641 1.00 0.00 66 ASN A O 8
ATOM 18554 N N . ALA A 1 86 ? -2.498 5.954 -16.346 1.00 0.00 67 ALA A N 8
ATOM 18555 C CA . ALA A 1 86 ? -2.127 4.791 -15.550 1.00 0.00 67 ALA A CA 8
ATOM 18556 C C . ALA A 1 86 ? -0.683 4.886 -15.075 1.00 0.00 67 ALA A C 8
ATOM 18557 O O . ALA A 1 86 ? -0.379 4.594 -13.919 1.00 0.00 67 ALA A O 8
ATOM 18564 N N . CYS A 1 87 ? 0.205 5.297 -15.974 1.00 0.00 68 CYS A N 8
ATOM 18565 C CA . CYS A 1 87 ? 1.622 5.413 -15.655 1.00 0.00 68 CYS A CA 8
ATOM 18566 C C . CYS A 1 87 ? 1.873 6.536 -14.658 1.00 0.00 68 CYS A C 8
ATOM 18567 O O . CYS A 1 87 ? 2.748 6.433 -13.799 1.00 0.00 68 CYS A O 8
ATOM 18575 N N . SER A 1 88 ? 1.100 7.611 -14.779 1.00 0.00 69 SER A N 8
ATOM 18576 C CA . SER A 1 88 ? 1.198 8.733 -13.853 1.00 0.00 69 SER A CA 8
ATOM 18577 C C . SER A 1 88 ? 1.006 8.277 -12.413 1.00 0.00 69 SER A C 8
ATOM 18578 O O . SER A 1 88 ? 1.758 8.670 -11.521 1.00 0.00 69 SER A O 8
ATOM 18586 N N . TYR A 1 89 ? -0.006 7.444 -12.191 1.00 0.00 70 TYR A N 8
ATOM 18587 C CA . TYR A 1 89 ? -0.248 6.866 -10.875 1.00 0.00 70 TYR A CA 8
ATOM 18588 C C . TYR A 1 89 ? 0.743 5.750 -10.572 1.00 0.00 70 TYR A C 8
ATOM 18589 O O . TYR A 1 89 ? 1.175 5.583 -9.431 1.00 0.00 70 TYR A O 8
ATOM 18607 N N . GLY A 1 90 ? 1.102 4.989 -11.601 1.00 0.00 71 GLY A N 8
ATOM 18608 C CA . GLY A 1 90 ? 2.068 3.907 -11.453 1.00 0.00 71 GLY A CA 8
ATOM 18609 C C . GLY A 1 90 ? 3.385 4.418 -10.883 1.00 0.00 71 GLY A C 8
ATOM 18610 O O . GLY A 1 90 ? 4.005 3.764 -10.046 1.00 0.00 71 GLY A O 8
ATOM 18614 N N . VAL A 1 91 ? 3.806 5.591 -11.342 1.00 0.00 72 VAL A N 8
ATOM 18615 C CA . VAL A 1 91 ? 4.997 6.241 -10.806 1.00 0.00 72 VAL A CA 8
ATOM 18616 C C . VAL A 1 91 ? 4.698 6.933 -9.482 1.00 0.00 72 VAL A C 8
ATOM 18617 O O . VAL A 1 91 ? 5.389 6.715 -8.487 1.00 0.00 72 VAL A O 8
ATOM 18630 N N . ALA A 1 92 ? 3.666 7.769 -9.478 1.00 0.00 73 ALA A N 8
ATOM 18631 C CA . ALA A 1 92 ? 3.314 8.545 -8.294 1.00 0.00 73 ALA A CA 8
ATOM 18632 C C . ALA A 1 92 ? 3.042 7.636 -7.101 1.00 0.00 73 ALA A C 8
ATOM 18633 O O . ALA A 1 92 ? 3.768 7.668 -6.107 1.00 0.00 73 ALA A O 8
ATOM 18640 N N . VAL A 1 93 ? 1.992 6.828 -7.207 1.00 0.00 74 VAL A N 8
ATOM 18641 C CA . VAL A 1 93 ? 1.594 5.945 -6.116 1.00 0.00 74 VAL A CA 8
ATOM 18642 C C . VAL A 1 93 ? 2.608 4.827 -5.914 1.00 0.00 74 VAL A C 8
ATOM 18643 O O . VAL A 1 93 ? 2.990 4.520 -4.785 1.00 0.00 74 VAL A O 8
ATOM 18656 N N . GLY A 1 94 ? 3.040 4.220 -7.014 1.00 0.00 75 GLY A N 8
ATOM 18657 C CA . GLY A 1 94 ? 3.949 3.082 -6.954 1.00 0.00 75 GLY A CA 8
ATOM 18658 C C . GLY A 1 94 ? 5.190 3.411 -6.135 1.00 0.00 75 GLY A C 8
ATOM 18659 O O . GLY A 1 94 ? 5.555 2.672 -5.220 1.00 0.00 75 GLY A O 8
ATOM 18663 N N . VAL A 1 95 ? 5.836 4.522 -6.469 1.00 0.00 76 VAL A N 8
ATOM 18664 C CA . VAL A 1 95 ? 7.083 4.909 -5.819 1.00 0.00 76 VAL A CA 8
ATOM 18665 C C . VAL A 1 95 ? 6.836 5.375 -4.389 1.00 0.00 76 VAL A C 8
ATOM 18666 O O . VAL A 1 95 ? 7.538 4.969 -3.463 1.00 0.00 76 VAL A O 8
ATOM 18679 N N . LEU A 1 96 ? 5.834 6.232 -4.216 1.00 0.00 77 LEU A N 8
ATOM 18680 C CA . LEU A 1 96 ? 5.546 6.818 -2.913 1.00 0.00 77 LEU A CA 8
ATOM 18681 C C . LEU A 1 96 ? 5.035 5.766 -1.936 1.00 0.00 77 LEU A C 8
ATOM 18682 O O . LEU A 1 96 ? 5.340 5.812 -0.745 1.00 0.00 77 LEU A O 8
ATOM 18698 N N . ALA A 1 97 ? 4.256 4.820 -2.448 1.00 0.00 78 ALA A N 8
ATOM 18699 C CA . ALA A 1 97 ? 3.787 3.696 -1.646 1.00 0.00 78 ALA A CA 8
ATOM 18700 C C . ALA A 1 97 ? 4.950 2.830 -1.179 1.00 0.00 78 ALA A C 8
ATOM 18701 O O . ALA A 1 97 ? 5.009 2.427 -0.016 1.00 0.00 78 ALA A O 8
ATOM 18708 N N . PHE A 1 98 ? 5.874 2.547 -2.090 1.00 0.00 79 PHE A N 8
ATOM 18709 C CA . PHE A 1 98 ? 7.126 1.892 -1.734 1.00 0.00 79 PHE A CA 8
ATOM 18710 C C . PHE A 1 98 ? 7.809 2.604 -0.573 1.00 0.00 79 PHE A C 8
ATOM 18711 O O . PHE A 1 98 ? 8.256 1.968 0.382 1.00 0.00 79 PHE A O 8
ATOM 18728 N N . LEU A 1 99 ? 7.887 3.927 -0.660 1.00 0.00 80 LEU A N 8
ATOM 18729 C CA . LEU A 1 99 ? 8.608 4.719 0.330 1.00 0.00 80 LEU A CA 8
ATOM 18730 C C . LEU A 1 99 ? 7.928 4.651 1.690 1.00 0.00 80 LEU A C 8
ATOM 18731 O O . LEU A 1 99 ? 8.590 4.518 2.720 1.00 0.00 80 LEU A O 8
ATOM 18747 N N . THR A 1 100 ? 6.602 4.745 1.690 1.00 0.00 81 THR A N 8
ATOM 18748 C CA . THR A 1 100 ? 5.837 4.800 2.929 1.00 0.00 81 THR A CA 8
ATOM 18749 C C . THR A 1 100 ? 5.647 3.411 3.523 1.00 0.00 81 THR A C 8
ATOM 18750 O O . THR A 1 100 ? 5.703 3.232 4.740 1.00 0.00 81 THR A O 8
ATOM 18761 N N . CYS A 1 101 ? 5.423 2.428 2.657 1.00 0.00 82 CYS A N 8
ATOM 18762 C CA . CYS A 1 101 ? 5.232 1.051 3.094 1.00 0.00 82 CYS A CA 8
ATOM 18763 C C . CYS A 1 101 ? 6.497 0.495 3.735 1.00 0.00 82 CYS A C 8
ATOM 18764 O O . CYS A 1 101 ? 6.439 -0.179 4.764 1.00 0.00 82 CYS A O 8
ATOM 18772 N N . LEU A 1 102 ? 7.640 0.781 3.122 1.00 0.00 83 LEU A N 8
ATOM 18773 C CA . LEU A 1 102 ? 8.931 0.444 3.710 1.00 0.00 83 LEU A CA 8
ATOM 18774 C C . LEU A 1 102 ? 9.042 0.972 5.134 1.00 0.00 83 LEU A C 8
ATOM 18775 O O . LEU A 1 102 ? 9.445 0.248 6.045 1.00 0.00 83 LEU A O 8
ATOM 18791 N N . LEU A 1 103 ? 8.683 2.237 5.321 1.00 0.00 84 LEU A N 8
ATOM 18792 C CA . LEU A 1 103 ? 8.723 2.858 6.639 1.00 0.00 84 LEU A CA 8
ATOM 18793 C C . LEU A 1 103 ? 7.820 2.123 7.622 1.00 0.00 84 LEU A C 8
ATOM 18794 O O . LEU A 1 103 ? 8.270 1.676 8.678 1.00 0.00 84 LEU A O 8
ATOM 18810 N N . TYR A 1 104 ? 6.545 2.000 7.269 1.00 0.00 85 TYR A N 8
ATOM 18811 C CA . TYR A 1 104 ? 5.544 1.474 8.188 1.00 0.00 85 TYR A CA 8
ATOM 18812 C C . TYR A 1 104 ? 5.742 -0.019 8.423 1.00 0.00 85 TYR A C 8
ATOM 18813 O O . TYR A 1 104 ? 5.412 -0.538 9.489 1.00 0.00 85 TYR A O 8
ATOM 18831 N N . LEU A 1 105 ? 6.281 -0.704 7.421 1.00 0.00 86 LEU A N 8
ATOM 18832 C CA . LEU A 1 105 ? 6.692 -2.094 7.577 1.00 0.00 86 LEU A CA 8
ATOM 18833 C C . LEU A 1 105 ? 7.774 -2.234 8.639 1.00 0.00 86 LEU A C 8
ATOM 18834 O O . LEU A 1 105 ? 7.687 -3.089 9.519 1.00 0.00 86 LEU A O 8
ATOM 18850 N N . ALA A 1 106 ? 8.795 -1.388 8.551 1.00 0.00 87 ALA A N 8
ATOM 18851 C CA . ALA A 1 106 ? 9.866 -1.375 9.539 1.00 0.00 87 ALA A CA 8
ATOM 18852 C C . ALA A 1 106 ? 9.334 -1.032 10.924 1.00 0.00 87 ALA A C 8
ATOM 18853 O O . ALA A 1 106 ? 9.809 -1.561 11.930 1.00 0.00 87 ALA A O 8
ATOM 18860 N N . LEU A 1 107 ? 8.346 -0.146 10.971 1.00 0.00 88 LEU A N 8
ATOM 18861 C CA . LEU A 1 107 ? 7.741 0.262 12.233 1.00 0.00 88 LEU A CA 8
ATOM 18862 C C . LEU A 1 107 ? 6.985 -0.893 12.879 1.00 0.00 88 LEU A C 8
ATOM 18863 O O . LEU A 1 107 ? 6.944 -1.013 14.104 1.00 0.00 88 LEU A O 8
ATOM 18879 N N . ASP A 1 108 ? 6.387 -1.740 12.049 1.00 0.00 89 ASP A N 8
ATOM 18880 C CA . ASP A 1 108 ? 5.815 -2.997 12.517 1.00 0.00 89 ASP A CA 8
ATOM 18881 C C . ASP A 1 108 ? 6.894 -3.926 13.060 1.00 0.00 89 ASP A C 8
ATOM 18882 O O . ASP A 1 108 ? 6.750 -4.495 14.141 1.00 0.00 89 ASP A O 8
ATOM 18891 N N . VAL A 1 109 ? 7.975 -4.074 12.302 1.00 0.00 90 VAL A N 8
ATOM 18892 C CA . VAL A 1 109 ? 9.085 -4.926 12.710 1.00 0.00 90 VAL A CA 8
ATOM 18893 C C . VAL A 1 109 ? 9.604 -4.533 14.087 1.00 0.00 90 VAL A C 8
ATOM 18894 O O . VAL A 1 109 ? 9.903 -5.392 14.917 1.00 0.00 90 VAL A O 8
ATOM 18907 N N . TYR A 1 110 ? 9.709 -3.230 14.324 1.00 0.00 91 TYR A N 8
ATOM 18908 C CA . TYR A 1 110 ? 10.172 -2.720 15.609 1.00 0.00 91 TYR A CA 8
ATOM 18909 C C . TYR A 1 110 ? 9.041 -2.046 16.375 1.00 0.00 91 TYR A C 8
ATOM 18910 O O . TYR A 1 110 ? 9.257 -1.061 17.080 1.00 0.00 91 TYR A O 8
ATOM 18928 N N . PHE A 1 111 ? 7.834 -2.582 16.231 1.00 0.00 92 PHE A N 8
ATOM 18929 C CA . PHE A 1 111 ? 6.659 -2.009 16.875 1.00 0.00 92 PHE A CA 8
ATOM 18930 C C . PHE A 1 111 ? 6.710 -2.201 18.385 1.00 0.00 92 PHE A C 8
ATOM 18931 O O . PHE A 1 111 ? 6.447 -1.272 19.149 1.00 0.00 92 PHE A O 8
ATOM 18948 N N . PRO A 1 112 ? 7.053 -3.413 18.811 1.00 0.00 93 PRO A N 8
ATOM 18949 C CA . PRO A 1 112 ? 7.129 -3.732 20.232 1.00 0.00 93 PRO A CA 8
ATOM 18950 C C . PRO A 1 112 ? 8.441 -3.247 20.836 1.00 0.00 93 PRO A C 8
ATOM 18951 O O . PRO A 1 112 ? 8.671 -3.387 22.037 1.00 0.00 93 PRO A O 8
ATOM 18962 N N . GLN A 1 113 ? 9.298 -2.677 19.996 1.00 0.00 94 GLN A N 8
ATOM 18963 C CA . GLN A 1 113 ? 10.538 -2.070 20.462 1.00 0.00 94 GLN A CA 8
ATOM 18964 C C . GLN A 1 113 ? 10.349 -0.588 20.762 1.00 0.00 94 GLN A C 8
ATOM 18965 O O . GLN A 1 113 ? 11.269 0.083 21.230 1.00 0.00 94 GLN A O 8
ATOM 18979 N N . ILE A 1 114 ? 9.151 -0.083 20.488 1.00 0.00 95 ILE A N 8
ATOM 18980 C CA . ILE A 1 114 ? 8.820 1.307 20.779 1.00 0.00 95 ILE A CA 8
ATOM 18981 C C . ILE A 1 114 ? 8.572 1.514 22.268 1.00 0.00 95 ILE A C 8
ATOM 18982 O O . ILE A 1 114 ? 7.723 0.852 22.862 1.00 0.00 95 ILE A O 8
ATOM 18998 N N . SER A 1 115 ? 9.319 2.437 22.864 1.00 0.00 96 SER A N 8
ATOM 18999 C CA . SER A 1 115 ? 9.307 2.615 24.311 1.00 0.00 96 SER A CA 8
ATOM 19000 C C . SER A 1 115 ? 8.008 3.262 24.775 1.00 0.00 96 SER A C 8
ATOM 19001 O O . SER A 1 115 ? 7.587 3.080 25.917 1.00 0.00 96 SER A O 8
ATOM 19009 N N . SER A 1 116 ? 7.378 4.019 23.884 1.00 0.00 97 SER A N 8
ATOM 19010 C CA . SER A 1 116 ? 6.146 4.726 24.212 1.00 0.00 97 SER A CA 8
ATOM 19011 C C . SER A 1 116 ? 4.934 4.033 23.605 1.00 0.00 97 SER A C 8
ATOM 19012 O O . SER A 1 116 ? 4.853 3.855 22.390 1.00 0.00 97 SER A O 8
ATOM 19020 N N . VAL A 1 117 ? 3.993 3.644 24.457 1.00 0.00 98 VAL A N 8
ATOM 19021 C CA . VAL A 1 117 ? 2.756 3.021 24.001 1.00 0.00 98 VAL A CA 8
ATOM 19022 C C . VAL A 1 117 ? 1.918 3.995 23.183 1.00 0.00 98 VAL A C 8
ATOM 19023 O O . VAL A 1 117 ? 1.247 3.601 22.229 1.00 0.00 98 VAL A O 8
ATOM 19036 N N . LYS A 1 118 ? 1.961 5.268 23.562 1.00 0.00 99 LYS A N 8
ATOM 19037 C CA . LYS A 1 118 ? 1.262 6.311 22.820 1.00 0.00 99 LYS A CA 8
ATOM 19038 C C . LYS A 1 118 ? 1.789 6.422 21.396 1.00 0.00 99 LYS A C 8
ATOM 19039 O O . LYS A 1 118 ? 1.017 6.571 20.448 1.00 0.00 99 LYS A O 8
ATOM 19058 N N . ASP A 1 119 ? 3.107 6.348 21.250 1.00 0.00 100 ASP A N 8
ATOM 19059 C CA . ASP A 1 119 ? 3.740 6.434 19.939 1.00 0.00 100 ASP A CA 8
ATOM 19060 C C . ASP A 1 119 ? 3.407 5.217 19.086 1.00 0.00 100 ASP A C 8
ATOM 19061 O O . ASP A 1 119 ? 3.286 5.316 17.865 1.00 0.00 100 ASP A O 8
ATOM 19070 N N . ARG A 1 120 ? 3.261 4.067 19.736 1.00 0.00 101 ARG A N 8
ATOM 19071 C CA . ARG A 1 120 ? 2.775 2.865 19.068 1.00 0.00 101 ARG A CA 8
ATOM 19072 C C . ARG A 1 120 ? 1.402 3.094 18.452 1.00 0.00 101 ARG A C 8
ATOM 19073 O O . ARG A 1 120 ? 1.159 2.731 17.300 1.00 0.00 101 ARG A O 8
ATOM 19094 N N . LYS A 1 121 ? 0.505 3.699 19.224 1.00 0.00 102 LYS A N 8
ATOM 19095 C CA . LYS A 1 121 ? -0.839 4.001 18.745 1.00 0.00 102 LYS A CA 8
ATOM 19096 C C . LYS A 1 121 ? -0.807 5.037 17.629 1.00 0.00 102 LYS A C 8
ATOM 19097 O O . LYS A 1 121 ? -1.589 4.965 16.681 1.00 0.00 102 LYS A O 8
ATOM 19116 N N . LYS A 1 122 ? 0.102 5.999 17.747 1.00 0.00 103 LYS A N 8
ATOM 19117 C CA . LYS A 1 122 ? 0.272 7.022 16.722 1.00 0.00 103 LYS A CA 8
ATOM 19118 C C . LYS A 1 122 ? 0.695 6.406 15.395 1.00 0.00 103 LYS A C 8
ATOM 19119 O O . LYS A 1 122 ? 0.207 6.799 14.335 1.00 0.00 103 LYS A O 8
ATOM 19138 N N . ALA A 1 123 ? 1.604 5.440 15.460 1.00 0.00 104 ALA A N 8
ATOM 19139 C CA . ALA A 1 123 ? 2.038 4.716 14.271 1.00 0.00 104 ALA A CA 8
ATOM 19140 C C . ALA A 1 123 ? 0.870 4.004 13.601 1.00 0.00 104 ALA A C 8
ATOM 19141 O O . ALA A 1 123 ? 0.772 3.968 12.375 1.00 0.00 104 ALA A O 8
ATOM 19148 N N . VAL A 1 124 ? -0.017 3.438 14.413 1.00 0.00 105 VAL A N 8
ATOM 19149 C CA . VAL A 1 124 ? -1.226 2.803 13.906 1.00 0.00 105 VAL A CA 8
ATOM 19150 C C . VAL A 1 124 ? -2.178 3.829 13.305 1.00 0.00 105 VAL A C 8
ATOM 19151 O O . VAL A 1 124 ? -2.728 3.622 12.224 1.00 0.00 105 VAL A O 8
ATOM 19164 N N . LEU A 1 125 ? -2.367 4.938 14.012 1.00 0.00 106 LEU A N 8
ATOM 19165 C CA . LEU A 1 125 ? -3.178 6.039 13.508 1.00 0.00 106 LEU A CA 8
ATOM 19166 C C . LEU A 1 125 ? -2.692 6.501 12.140 1.00 0.00 106 LEU A C 8
ATOM 19167 O O . LEU A 1 125 ? -3.477 6.977 11.320 1.00 0.00 106 LEU A O 8
ATOM 19183 N N . SER A 1 126 ? -1.393 6.358 11.901 1.00 0.00 107 SER A N 8
ATOM 19184 C CA . SER A 1 126 ? -0.804 6.739 10.623 1.00 0.00 107 SER A CA 8
ATOM 19185 C C . SER A 1 126 ? -1.077 5.691 9.554 1.00 0.00 107 SER A C 8
ATOM 19186 O O . SER A 1 126 ? -1.332 6.022 8.395 1.00 0.00 107 SER A O 8
ATOM 19194 N N . ASP A 1 127 ? -1.023 4.423 9.948 1.00 0.00 108 ASP A N 8
ATOM 19195 C CA . ASP A 1 127 ? -1.370 3.326 9.052 1.00 0.00 108 ASP A CA 8
ATOM 19196 C C . ASP A 1 127 ? -2.801 3.456 8.549 1.00 0.00 108 ASP A C 8
ATOM 19197 O O . ASP A 1 127 ? -3.085 3.197 7.380 1.00 0.00 108 ASP A O 8
ATOM 19206 N N . ILE A 1 128 ? -3.701 3.860 9.440 1.00 0.00 109 ILE A N 8
ATOM 19207 C CA . ILE A 1 128 ? -5.112 3.996 9.095 1.00 0.00 109 ILE A CA 8
ATOM 19208 C C . ILE A 1 128 ? -5.303 4.959 7.930 1.00 0.00 109 ILE A C 8
ATOM 19209 O O . ILE A 1 128 ? -5.963 4.631 6.944 1.00 0.00 109 ILE A O 8
ATOM 19225 N N . GLY A 1 129 ? -4.723 6.149 8.050 1.00 0.00 110 GLY A N 8
ATOM 19226 C CA . GLY A 1 129 ? -4.893 7.189 7.043 1.00 0.00 110 GLY A CA 8
ATOM 19227 C C . GLY A 1 129 ? -4.213 6.806 5.735 1.00 0.00 110 GLY A C 8
ATOM 19228 O O . GLY A 1 129 ? -4.788 6.958 4.657 1.00 0.00 110 GLY A O 8
ATOM 19232 N N . VAL A 1 130 ? -2.985 6.310 5.836 1.00 0.00 111 VAL A N 8
ATOM 19233 C CA . VAL A 1 130 ? -2.159 6.063 4.660 1.00 0.00 111 VAL A CA 8
ATOM 19234 C C . VAL A 1 130 ? -2.713 4.911 3.831 1.00 0.00 111 VAL A C 8
ATOM 19235 O O . VAL A 1 130 ? -2.749 4.979 2.602 1.00 0.00 111 VAL A O 8
ATOM 19248 N N . SER A 1 131 ? -3.142 3.852 4.510 1.00 0.00 112 SER A N 8
ATOM 19249 C CA . SER A 1 131 ? -3.723 2.696 3.839 1.00 0.00 112 SER A CA 8
ATOM 19250 C C . SER A 1 131 ? -4.914 3.099 2.978 1.00 0.00 112 SER A C 8
ATOM 19251 O O . SER A 1 131 ? -5.010 2.710 1.813 1.00 0.00 112 SER A O 8
ATOM 19259 N N . ALA A 1 132 ? -5.819 3.881 3.556 1.00 0.00 113 ALA A N 8
ATOM 19260 C CA . ALA A 1 132 ? -6.969 4.395 2.823 1.00 0.00 113 ALA A CA 8
ATOM 19261 C C . ALA A 1 132 ? -6.539 5.385 1.748 1.00 0.00 113 ALA A C 8
ATOM 19262 O O . ALA A 1 132 ? -7.101 5.411 0.653 1.00 0.00 113 ALA A O 8
ATOM 19269 N N . PHE A 1 133 ? -5.540 6.200 2.068 1.00 0.00 114 PHE A N 8
ATOM 19270 C CA . PHE A 1 133 ? -5.034 7.197 1.130 1.00 0.00 114 PHE A CA 8
ATOM 19271 C C . PHE A 1 133 ? -4.556 6.546 -0.161 1.00 0.00 114 PHE A C 8
ATOM 19272 O O . PHE A 1 133 ? -4.926 6.970 -1.256 1.00 0.00 114 PHE A O 8
ATOM 19289 N N . TRP A 1 134 ? -3.731 5.513 -0.026 1.00 0.00 115 TRP A N 8
ATOM 19290 C CA . TRP A 1 134 ? -3.169 4.825 -1.183 1.00 0.00 115 TRP A CA 8
ATOM 19291 C C . TRP A 1 134 ? -4.227 3.996 -1.899 1.00 0.00 115 TRP A C 8
ATOM 19292 O O . TRP A 1 134 ? -4.250 3.928 -3.128 1.00 0.00 115 TRP A O 8
ATOM 19313 N N . ALA A 1 135 ? -5.103 3.366 -1.122 1.00 0.00 116 ALA A N 8
ATOM 19314 C CA . ALA A 1 135 ? -6.170 2.545 -1.681 1.00 0.00 116 ALA A CA 8
ATOM 19315 C C . ALA A 1 135 ? -7.025 3.342 -2.658 1.00 0.00 116 ALA A C 8
ATOM 19316 O O . ALA A 1 135 ? -7.367 2.859 -3.737 1.00 0.00 116 ALA A O 8
ATOM 19323 N N . PHE A 1 136 ? -7.368 4.566 -2.272 1.00 0.00 117 PHE A N 8
ATOM 19324 C CA . PHE A 1 136 ? -8.169 5.440 -3.121 1.00 0.00 117 PHE A CA 8
ATOM 19325 C C . PHE A 1 136 ? -7.437 5.774 -4.414 1.00 0.00 117 PHE A C 8
ATOM 19326 O O . PHE A 1 136 ? -7.951 5.542 -5.507 1.00 0.00 117 PHE A O 8
ATOM 19343 N N . LEU A 1 137 ? -6.232 6.320 -4.282 1.00 0.00 118 LEU A N 8
ATOM 19344 C CA . LEU A 1 137 ? -5.484 6.813 -5.432 1.00 0.00 118 LEU A CA 8
ATOM 19345 C C . LEU A 1 137 ? -5.067 5.670 -6.349 1.00 0.00 118 LEU A C 8
ATOM 19346 O O . LEU A 1 137 ? -5.095 5.802 -7.573 1.00 0.00 118 LEU A O 8
ATOM 19362 N N . TRP A 1 138 ? -4.683 4.548 -5.751 1.00 0.00 119 TRP A N 8
ATOM 19363 C CA . TRP A 1 138 ? -4.209 3.397 -6.511 1.00 0.00 119 TRP A CA 8
ATOM 19364 C C . TRP A 1 138 ? -5.353 2.720 -7.255 1.00 0.00 119 TRP A C 8
ATOM 19365 O O . TRP A 1 138 ? -5.164 2.187 -8.349 1.00 0.00 119 TRP A O 8
ATOM 19386 N N . PHE A 1 139 ? -6.539 2.746 -6.656 1.00 0.00 120 PHE A N 8
ATOM 19387 C CA . PHE A 1 139 ? -7.750 2.300 -7.336 1.00 0.00 120 PHE A CA 8
ATOM 19388 C C . PHE A 1 139 ? -7.951 3.047 -8.648 1.00 0.00 120 PHE A C 8
ATOM 19389 O O . PHE A 1 139 ? -8.245 2.443 -9.680 1.00 0.00 120 PHE A O 8
ATOM 19406 N N . VAL A 1 140 ? -7.794 4.366 -8.602 1.00 0.00 121 VAL A N 8
ATOM 19407 C CA . VAL A 1 140 ? -7.931 5.196 -9.793 1.00 0.00 121 VAL A CA 8
ATOM 19408 C C . VAL A 1 140 ? -6.880 4.839 -10.836 1.00 0.00 121 VAL A C 8
ATOM 19409 O O . VAL A 1 140 ? -7.194 4.657 -12.012 1.00 0.00 121 VAL A O 8
ATOM 19422 N N . GLY A 1 141 ? -5.628 4.742 -10.399 1.00 0.00 122 GLY A N 8
ATOM 19423 C CA . GLY A 1 141 ? -4.530 4.391 -11.291 1.00 0.00 122 GLY A CA 8
ATOM 19424 C C . GLY A 1 141 ? -4.738 3.012 -11.904 1.00 0.00 122 GLY A C 8
ATOM 19425 O O . GLY A 1 141 ? -4.553 2.822 -13.105 1.00 0.00 122 GLY A O 8
ATOM 19429 N N . PHE A 1 142 ? -5.123 2.051 -11.070 1.00 0.00 123 PHE A N 8
ATOM 19430 C CA . PHE A 1 142 ? -5.413 0.701 -11.538 1.00 0.00 123 PHE A CA 8
ATOM 19431 C C . PHE A 1 142 ? -6.495 0.710 -12.610 1.00 0.00 123 PHE A C 8
ATOM 19432 O O . PHE A 1 142 ? -6.359 0.065 -13.649 1.00 0.00 123 PHE A O 8
ATOM 19449 N N . CYS A 1 143 ? -7.570 1.448 -12.351 1.00 0.00 124 CYS A N 8
ATOM 19450 C CA . CYS A 1 143 ? -8.690 1.522 -13.282 1.00 0.00 124 CYS A CA 8
ATOM 19451 C C . CYS A 1 143 ? -8.248 2.065 -14.634 1.00 0.00 124 CYS A C 8
ATOM 19452 O O . CYS A 1 143 ? -8.689 1.588 -15.681 1.00 0.00 124 CYS A O 8
ATOM 19460 N N . TYR A 1 144 ? -7.374 3.066 -14.607 1.00 0.00 125 TYR A N 8
ATOM 19461 C CA . TYR A 1 144 ? -6.818 3.630 -15.831 1.00 0.00 125 TYR A CA 8
ATOM 19462 C C . TYR A 1 144 ? -6.055 2.579 -16.627 1.00 0.00 125 TYR A C 8
ATOM 19463 O O . TYR A 1 144 ? -6.146 2.528 -17.853 1.00 0.00 125 TYR A O 8
ATOM 19481 N N . LEU A 1 145 ? -5.303 1.742 -15.921 1.00 0.00 126 LEU A N 8
ATOM 19482 C CA . LEU A 1 145 ? -4.519 0.691 -16.560 1.00 0.00 126 LEU A CA 8
ATOM 19483 C C . LEU A 1 145 ? -5.420 -0.382 -17.157 1.00 0.00 126 LEU A C 8
ATOM 19484 O O . LEU A 1 145 ? -5.242 -0.787 -18.307 1.00 0.00 126 LEU A O 8
ATOM 19500 N N . ALA A 1 146 ? -6.387 -0.842 -16.370 1.00 0.00 127 ALA A N 8
ATOM 19501 C CA . ALA A 1 146 ? -7.316 -1.871 -16.819 1.00 0.00 127 ALA A CA 8
ATOM 19502 C C . ALA A 1 146 ? -8.180 -1.368 -17.968 1.00 0.00 127 ALA A C 8
ATOM 19503 O O . ALA A 1 146 ? -8.411 -2.084 -18.943 1.00 0.00 127 ALA A O 8
ATOM 19510 N N . ASN A 1 147 ? -8.658 -0.134 -17.847 1.00 0.00 128 ASN A N 8
ATOM 19511 C CA . ASN A 1 147 ? -9.518 0.458 -18.865 1.00 0.00 128 ASN A CA 8
ATOM 19512 C C . ASN A 1 147 ? -8.760 0.679 -20.167 1.00 0.00 128 ASN A C 8
ATOM 19513 O O . ASN A 1 147 ? -9.305 0.483 -21.254 1.00 0.00 128 ASN A O 8
ATOM 19524 N N . GLN A 1 148 ? -7.501 1.087 -20.051 1.00 0.00 129 GLN A N 8
ATOM 19525 C CA . GLN A 1 148 ? -6.650 1.284 -21.217 1.00 0.00 129 GLN A CA 8
ATOM 19526 C C . GLN A 1 148 ? -6.502 -0.004 -22.016 1.00 0.00 129 GLN A C 8
ATOM 19527 O O . GLN A 1 148 ? -6.493 0.015 -23.247 1.00 0.00 129 GLN A O 8
ATOM 19541 N N . TRP A 1 149 ? -6.389 -1.123 -21.309 1.00 0.00 130 TRP A N 8
ATOM 19542 C CA . TRP A 1 149 ? -6.383 -2.435 -21.945 1.00 0.00 130 TRP A CA 8
ATOM 19543 C C . TRP A 1 149 ? -7.683 -2.687 -22.699 1.00 0.00 130 TRP A C 8
ATOM 19544 O O . TRP A 1 149 ? -7.672 -3.178 -23.827 1.00 0.00 130 TRP A O 8
ATOM 19565 N N . GLN A 1 150 ? -8.802 -2.348 -22.067 1.00 0.00 131 GLN A N 8
ATOM 19566 C CA . GLN A 1 150 ? -10.114 -2.562 -22.665 1.00 0.00 131 GLN A CA 8
ATOM 19567 C C . GLN A 1 150 ? -10.297 -1.707 -23.912 1.00 0.00 131 GLN A C 8
ATOM 19568 O O . GLN A 1 150 ? -11.003 -2.093 -24.844 1.00 0.00 131 GLN A O 8
ATOM 19582 N N . VAL A 1 151 ? -9.657 -0.543 -23.924 1.00 0.00 132 VAL A N 8
ATOM 19583 C CA . VAL A 1 151 ? -9.688 0.336 -25.087 1.00 0.00 132 VAL A CA 8
ATOM 19584 C C . VAL A 1 151 ? -8.811 -0.203 -26.209 1.00 0.00 132 VAL A C 8
ATOM 19585 O O . VAL A 1 151 ? -9.235 -0.272 -27.363 1.00 0.00 132 VAL A O 8
ATOM 19598 N N . SER A 1 152 ? -7.586 -0.584 -25.864 1.00 0.00 133 SER A N 8
ATOM 19599 C CA . SER A 1 152 ? -6.595 -0.974 -26.860 1.00 0.00 133 SER A CA 8
ATOM 19600 C C . SER A 1 152 ? -6.921 -2.337 -27.457 1.00 0.00 133 SER A C 8
ATOM 19601 O O . SER A 1 152 ? -6.551 -2.632 -28.593 1.00 0.00 133 SER A O 8
ATOM 19609 N N . LYS A 1 153 ? -7.617 -3.165 -26.685 1.00 0.00 134 LYS A N 8
ATOM 19610 C CA . LYS A 1 153 ? -7.941 -4.521 -27.111 1.00 0.00 134 LYS A CA 8
ATOM 19611 C C . LYS A 1 153 ? -9.422 -4.655 -27.441 1.00 0.00 134 LYS A C 8
ATOM 19612 O O . LYS A 1 153 ? -10.273 -4.070 -26.770 1.00 0.00 134 LYS A O 8
ATOM 19631 N N . PRO A 1 154 ? -9.725 -5.429 -28.479 1.00 0.00 135 PRO A N 8
ATOM 19632 C CA . PRO A 1 154 ? -11.107 -5.721 -28.839 1.00 0.00 135 PRO A CA 8
ATOM 19633 C C . PRO A 1 154 ? -11.878 -6.282 -27.650 1.00 0.00 135 PRO A C 8
ATOM 19634 O O . PRO A 1 154 ? -11.298 -6.888 -26.750 1.00 0.00 135 PRO A O 8
ATOM 19645 N N . LYS A 1 155 ? -13.192 -6.076 -27.655 1.00 0.00 136 LYS A N 8
ATOM 19646 C CA . LYS A 1 155 ? -14.040 -6.517 -26.554 1.00 0.00 136 LYS A CA 8
ATOM 19647 C C . LYS A 1 155 ? -14.036 -8.036 -26.431 1.00 0.00 136 LYS A C 8
ATOM 19648 O O . LYS A 1 155 ? -14.260 -8.582 -25.351 1.00 0.00 136 LYS A O 8
ATOM 19667 N N . ASP A 1 156 ? -13.781 -8.714 -27.545 1.00 0.00 137 ASP A N 8
ATOM 19668 C CA . ASP A 1 156 ? -13.754 -10.171 -27.566 1.00 0.00 137 ASP A CA 8
ATOM 19669 C C . ASP A 1 156 ? -12.334 -10.700 -27.413 1.00 0.00 137 ASP A C 8
ATOM 19670 O O . ASP A 1 156 ? -12.087 -11.897 -27.560 1.00 0.00 137 ASP A O 8
ATOM 19679 N N . ASN A 1 157 ? -11.401 -9.800 -27.118 1.00 0.00 138 ASN A N 8
ATOM 19680 C CA . ASN A 1 157 ? -10.000 -10.170 -26.966 1.00 0.00 138 ASN A CA 8
ATOM 19681 C C . ASN A 1 157 ? -9.775 -10.955 -25.679 1.00 0.00 138 ASN A C 8
ATOM 19682 O O . ASN A 1 157 ? -10.261 -10.574 -24.615 1.00 0.00 138 ASN A O 8
ATOM 19693 N N . PRO A 1 158 ? -9.033 -12.053 -25.785 1.00 0.00 139 PRO A N 8
ATOM 19694 C CA . PRO A 1 158 ? -8.685 -12.856 -24.619 1.00 0.00 139 PRO A CA 8
ATOM 19695 C C . PRO A 1 158 ? -8.099 -11.993 -23.510 1.00 0.00 139 PRO A C 8
ATOM 19696 O O . PRO A 1 158 ? -7.266 -11.123 -23.762 1.00 0.00 139 PRO A O 8
ATOM 19707 N N . LEU A 1 159 ? -8.539 -12.239 -22.280 1.00 0.00 140 LEU A N 8
ATOM 19708 C CA . LEU A 1 159 ? -8.163 -11.399 -21.150 1.00 0.00 140 LEU A CA 8
ATOM 19709 C C . LEU A 1 159 ? -6.691 -11.575 -20.796 1.00 0.00 140 LEU A C 8
ATOM 19710 O O . LEU A 1 159 ? -6.122 -12.649 -20.990 1.00 0.00 140 LEU A O 8
ATOM 19726 N N . ASN A 1 160 ? -6.082 -10.514 -20.278 1.00 0.00 141 ASN A N 8
ATOM 19727 C CA . ASN A 1 160 ? -4.689 -10.566 -19.849 1.00 0.00 141 ASN A CA 8
ATOM 19728 C C . ASN A 1 160 ? -3.758 -10.812 -21.029 1.00 0.00 141 ASN A C 8
ATOM 19729 O O . ASN A 1 160 ? -2.753 -11.513 -20.905 1.00 0.00 141 ASN A O 8
ATOM 19740 N N . GLU A 1 161 ? -4.097 -10.231 -22.176 1.00 0.00 142 GLU A N 8
ATOM 19741 C CA . GLU A 1 161 ? -3.241 -10.303 -23.353 1.00 0.00 142 GLU A CA 8
ATOM 19742 C C . GLU A 1 161 ? -2.295 -9.111 -23.420 1.00 0.00 142 GLU A C 8
ATOM 19743 O O . GLU A 1 161 ? -2.717 -7.963 -23.282 1.00 0.00 142 GLU A O 8
ATOM 19755 N N . GLY A 1 162 ? -1.013 -9.390 -23.631 1.00 0.00 143 GLY A N 8
ATOM 19756 C CA . GLY A 1 162 ? 0.002 -8.345 -23.669 1.00 0.00 143 GLY A CA 8
ATOM 19757 C C . GLY A 1 162 ? 1.351 -8.870 -23.193 1.00 0.00 143 GLY A C 8
ATOM 19758 O O . GLY A 1 162 ? 1.691 -10.032 -23.418 1.00 0.00 143 GLY A O 8
ATOM 19762 N N . THR A 1 163 ? 2.117 -8.007 -22.533 1.00 0.00 144 THR A N 8
ATOM 19763 C CA . THR A 1 163 ? 3.404 -8.397 -21.972 1.00 0.00 144 THR A CA 8
ATOM 19764 C C . THR A 1 163 ? 3.235 -9.054 -20.608 1.00 0.00 144 THR A C 8
ATOM 19765 O O . THR A 1 163 ? 2.221 -8.860 -19.937 1.00 0.00 144 THR A O 8
ATOM 19776 N N . ASP A 1 164 ? 4.233 -9.831 -20.204 1.00 0.00 145 ASP A N 8
ATOM 19777 C CA . ASP A 1 164 ? 4.202 -10.508 -18.912 1.00 0.00 145 ASP A CA 8
ATOM 19778 C C . ASP A 1 164 ? 4.316 -9.511 -17.765 1.00 0.00 145 ASP A C 8
ATOM 19779 O O . ASP A 1 164 ? 3.701 -9.688 -16.713 1.00 0.00 145 ASP A O 8
ATOM 19788 N N . ALA A 1 165 ? 5.107 -8.464 -17.974 1.00 0.00 146 ALA A N 8
ATOM 19789 C CA . ALA A 1 165 ? 5.284 -7.426 -16.967 1.00 0.00 146 ALA A CA 8
ATOM 19790 C C . ALA A 1 165 ? 3.996 -6.645 -16.746 1.00 0.00 146 ALA A C 8
ATOM 19791 O O . ALA A 1 165 ? 3.623 -6.352 -15.610 1.00 0.00 146 ALA A O 8
ATOM 19798 N N . ALA A 1 166 ? 3.317 -6.312 -17.839 1.00 0.00 147 ALA A N 8
ATOM 19799 C CA . ALA A 1 166 ? 2.051 -5.592 -17.765 1.00 0.00 147 ALA A CA 8
ATOM 19800 C C . ALA A 1 166 ? 0.982 -6.427 -17.073 1.00 0.00 147 ALA A C 8
ATOM 19801 O O . ALA A 1 166 ? 0.241 -5.927 -16.227 1.00 0.00 147 ALA A O 8
ATOM 19808 N N . ARG A 1 167 ? 0.908 -7.702 -17.438 1.00 0.00 148 ARG A N 8
ATOM 19809 C CA . ARG A 1 167 ? -0.039 -8.623 -16.817 1.00 0.00 148 ARG A CA 8
ATOM 19810 C C . ARG A 1 167 ? 0.187 -8.714 -15.314 1.00 0.00 148 ARG A C 8
ATOM 19811 O O . ARG A 1 167 ? -0.760 -8.652 -14.529 1.00 0.00 148 ARG A O 8
ATOM 19832 N N . ALA A 1 168 ? 1.446 -8.863 -14.918 1.00 0.00 149 ALA A N 8
ATOM 19833 C CA . ALA A 1 168 ? 1.802 -8.923 -13.505 1.00 0.00 149 ALA A CA 8
ATOM 19834 C C . ALA A 1 168 ? 1.466 -7.618 -12.796 1.00 0.00 149 ALA A C 8
ATOM 19835 O O . ALA A 1 168 ? 0.968 -7.621 -11.670 1.00 0.00 149 ALA A O 8
ATOM 19842 N N . ALA A 1 169 ? 1.741 -6.500 -13.461 1.00 0.00 150 ALA A N 8
ATOM 19843 C CA . ALA A 1 169 ? 1.474 -5.185 -12.893 1.00 0.00 150 ALA A CA 8
ATOM 19844 C C . ALA A 1 169 ? -0.014 -4.991 -12.630 1.00 0.00 150 ALA A C 8
ATOM 19845 O O . ALA A 1 169 ? -0.408 -4.497 -11.575 1.00 0.00 150 ALA A O 8
ATOM 19852 N N . ILE A 1 170 ? -0.837 -5.381 -13.598 1.00 0.00 151 ILE A N 8
ATOM 19853 C CA . ILE A 1 170 ? -2.284 -5.306 -13.449 1.00 0.00 151 ILE A CA 8
ATOM 19854 C C . ILE A 1 170 ? -2.762 -6.150 -12.275 1.00 0.00 151 ILE A C 8
ATOM 19855 O O . ILE A 1 170 ? -3.540 -5.687 -11.441 1.00 0.00 151 ILE A O 8
ATOM 19871 N N . ALA A 1 171 ? -2.292 -7.391 -12.215 1.00 0.00 152 ALA A N 8
ATOM 19872 C CA . ALA A 1 171 ? -2.669 -8.302 -11.141 1.00 0.00 152 ALA A CA 8
ATOM 19873 C C . ALA A 1 171 ? -2.216 -7.774 -9.786 1.00 0.00 152 ALA A C 8
ATOM 19874 O O . ALA A 1 171 ? -2.963 -7.819 -8.810 1.00 0.00 152 ALA A O 8
ATOM 19881 N N . PHE A 1 172 ? -0.985 -7.275 -9.733 1.00 0.00 153 PHE A N 8
ATOM 19882 C CA . PHE A 1 172 ? -0.392 -6.832 -8.476 1.00 0.00 153 PHE A CA 8
ATOM 19883 C C . PHE A 1 172 ? -0.964 -5.488 -8.041 1.00 0.00 153 PHE A C 8
ATOM 19884 O O . PHE A 1 172 ? -1.024 -5.186 -6.849 1.00 0.00 153 PHE A O 8
ATOM 19901 N N . SER A 1 173 ? -1.383 -4.686 -9.013 1.00 0.00 154 SER A N 8
ATOM 19902 C CA . SER A 1 173 ? -2.068 -3.431 -8.729 1.00 0.00 154 SER A CA 8
ATOM 19903 C C . SER A 1 173 ? -3.392 -3.675 -8.014 1.00 0.00 154 SER A C 8
ATOM 19904 O O . SER A 1 173 ? -3.709 -3.007 -7.031 1.00 0.00 154 SER A O 8
ATOM 19912 N N . PHE A 1 174 ? -4.160 -4.635 -8.516 1.00 0.00 155 PHE A N 8
ATOM 19913 C CA . PHE A 1 174 ? -5.394 -5.050 -7.860 1.00 0.00 155 PHE A CA 8
ATOM 19914 C C . PHE A 1 174 ? -5.118 -5.618 -6.474 1.00 0.00 155 PHE A C 8
ATOM 19915 O O . PHE A 1 174 ? -5.792 -5.273 -5.505 1.00 0.00 155 PHE A O 8
ATOM 19932 N N . PHE A 1 175 ? -4.119 -6.492 -6.387 1.00 0.00 156 PHE A N 8
ATOM 19933 C CA . PHE A 1 175 ? -3.758 -7.117 -5.120 1.00 0.00 156 PHE A CA 8
ATOM 19934 C C . PHE A 1 175 ? -3.358 -6.075 -4.085 1.00 0.00 156 PHE A C 8
ATOM 19935 O O . PHE A 1 175 ? -3.734 -6.169 -2.917 1.00 0.00 156 PHE A O 8
ATOM 19952 N N . SER A 1 176 ? -2.590 -5.080 -4.520 1.00 0.00 157 SER A N 8
ATOM 19953 C CA . SER A 1 176 ? -2.161 -4.002 -3.638 1.00 0.00 157 SER A CA 8
ATOM 19954 C C . SER A 1 176 ? -3.356 -3.247 -3.071 1.00 0.00 157 SER A C 8
ATOM 19955 O O . SER A 1 176 ? -3.401 -2.943 -1.878 1.00 0.00 157 SER A O 8
ATOM 19963 N N . ILE A 1 177 ? -4.323 -2.946 -3.931 1.00 0.00 158 ILE A N 8
ATOM 19964 C CA . ILE A 1 177 ? -5.552 -2.289 -3.503 1.00 0.00 158 ILE A CA 8
ATOM 19965 C C . ILE A 1 177 ? -6.282 -3.117 -2.453 1.00 0.00 158 ILE A C 8
ATOM 19966 O O . ILE A 1 177 ? -6.660 -2.606 -1.399 1.00 0.00 158 ILE A O 8
ATOM 19982 N N . PHE A 1 178 ? -6.478 -4.397 -2.748 1.00 0.00 159 PHE A N 8
ATOM 19983 C CA . PHE A 1 178 ? -7.191 -5.292 -1.845 1.00 0.00 159 PHE A CA 8
ATOM 19984 C C . PHE A 1 178 ? -6.492 -5.385 -0.495 1.00 0.00 159 PHE A C 8
ATOM 19985 O O . PHE A 1 178 ? -7.120 -5.230 0.553 1.00 0.00 159 PHE A O 8
ATOM 20002 N N . THR A 1 179 ? -5.188 -5.639 -0.527 1.00 0.00 160 THR A N 8
ATOM 20003 C CA . THR A 1 179 ? -4.423 -5.869 0.693 1.00 0.00 160 THR A CA 8
ATOM 20004 C C . THR A 1 179 ? -4.306 -4.595 1.519 1.00 0.00 160 THR A C 8
ATOM 20005 O O . THR A 1 179 ? -4.196 -4.645 2.744 1.00 0.00 160 THR A O 8
ATOM 20016 N N . TRP A 1 180 ? -4.332 -3.453 0.840 1.00 0.00 161 TRP A N 8
ATOM 20017 C CA . TRP A 1 180 ? -4.233 -2.161 1.511 1.00 0.00 161 TRP A CA 8
ATOM 20018 C C . TRP A 1 180 ? -5.543 -1.797 2.200 1.00 0.00 161 TRP A C 8
ATOM 20019 O O . TRP A 1 180 ? -5.546 -1.142 3.242 1.00 0.00 161 TRP A O 8
ATOM 20040 N N . SER A 1 181 ? -6.655 -2.225 1.611 1.00 0.00 162 SER A N 8
ATOM 20041 C CA . SER A 1 181 ? -7.963 -2.057 2.231 1.00 0.00 162 SER A CA 8
ATOM 20042 C C . SER A 1 181 ? -8.110 -2.949 3.457 1.00 0.00 162 SER A C 8
ATOM 20043 O O . SER A 1 181 ? -8.862 -2.634 4.378 1.00 0.00 162 SER A O 8
ATOM 20051 N N . LEU A 1 182 ? -7.386 -4.064 3.461 1.00 0.00 163 LEU A N 8
ATOM 20052 C CA . LEU A 1 182 ? -7.346 -4.946 4.621 1.00 0.00 163 LEU A CA 8
ATOM 20053 C C . LEU A 1 182 ? -6.561 -4.317 5.765 1.00 0.00 163 LEU A C 8
ATOM 20054 O O . LEU A 1 182 ? -6.988 -4.358 6.919 1.00 0.00 163 LEU A O 8
ATOM 20070 N N . THR A 1 183 ? -5.413 -3.734 5.439 1.00 0.00 164 THR A N 8
ATOM 20071 C CA . THR A 1 183 ? -4.562 -3.102 6.440 1.00 0.00 164 THR A CA 8
ATOM 20072 C C . THR A 1 183 ? -5.232 -1.868 7.032 1.00 0.00 164 THR A C 8
ATOM 20073 O O . THR A 1 183 ? -4.966 -1.493 8.174 1.00 0.00 164 THR A O 8
ATOM 20084 N N . ALA A 1 184 ? -6.100 -1.239 6.247 1.00 0.00 165 ALA A N 8
ATOM 20085 C CA . ALA A 1 184 ? -6.923 -0.140 6.741 1.00 0.00 165 ALA A CA 8
ATOM 20086 C C . ALA A 1 184 ? -7.838 -0.601 7.868 1.00 0.00 165 ALA A C 8
ATOM 20087 O O . ALA A 1 184 ? -7.892 0.018 8.930 1.00 0.00 165 ALA A O 8
ATOM 20094 N N . ALA A 1 185 ? -8.558 -1.693 7.629 1.00 0.00 166 ALA A N 8
ATOM 20095 C CA . ALA A 1 185 ? -9.426 -2.274 8.646 1.00 0.00 166 ALA A CA 8
ATOM 20096 C C . ALA A 1 185 ? -8.619 -2.800 9.825 1.00 0.00 166 ALA A C 8
ATOM 20097 O O . ALA A 1 185 ? -8.989 -2.601 10.982 1.00 0.00 166 ALA A O 8
ATOM 20104 N N . LEU A 1 186 ? -7.514 -3.474 9.525 1.00 0.00 167 LEU A N 8
ATOM 20105 C CA . LEU A 1 186 ? -6.661 -4.048 10.560 1.00 0.00 167 LEU A CA 8
ATOM 20106 C C . LEU A 1 186 ? -6.036 -2.961 11.424 1.00 0.00 167 LEU A C 8
ATOM 20107 O O . LEU A 1 186 ? -5.875 -3.132 12.633 1.00 0.00 167 LEU A O 8
ATOM 20123 N N . ALA A 1 187 ? -5.684 -1.843 10.798 1.00 0.00 168 ALA A N 8
ATOM 20124 C CA . ALA A 1 187 ? -5.118 -0.708 11.516 1.00 0.00 168 ALA A CA 8
ATOM 20125 C C . ALA A 1 187 ? -6.113 -0.140 12.519 1.00 0.00 168 ALA A C 8
ATOM 20126 O O . ALA A 1 187 ? -5.745 0.219 13.639 1.00 0.00 168 ALA A O 8
ATOM 20133 N N . VAL A 1 188 ? -7.375 -0.057 12.112 1.00 0.00 169 VAL A N 8
ATOM 20134 C CA . VAL A 1 188 ? -8.439 0.393 13.002 1.00 0.00 169 VAL A CA 8
ATOM 20135 C C . VAL A 1 188 ? -8.631 -0.572 14.165 1.00 0.00 169 VAL A C 8
ATOM 20136 O O . VAL A 1 188 ? -8.824 -0.154 15.306 1.00 0.00 169 VAL A O 8
ATOM 20149 N N . ARG A 1 189 ? -8.576 -1.867 13.868 1.00 0.00 170 ARG A N 8
ATOM 20150 C CA . ARG A 1 189 ? -8.745 -2.894 14.888 1.00 0.00 170 ARG A CA 8
ATOM 20151 C C . ARG A 1 189 ? -7.635 -2.825 15.929 1.00 0.00 170 ARG A C 8
ATOM 20152 O O . ARG A 1 189 ? -7.899 -2.820 17.131 1.00 0.00 170 ARG A O 8
ATOM 20173 N N . ARG A 1 190 ? -6.393 -2.770 15.460 1.00 0.00 171 ARG A N 8
ATOM 20174 C CA . ARG A 1 190 ? -5.239 -2.728 16.351 1.00 0.00 171 ARG A CA 8
ATOM 20175 C C . ARG A 1 190 ? -5.122 -1.373 17.037 1.00 0.00 171 ARG A C 8
ATOM 20176 O O . ARG A 1 190 ? -4.504 -1.255 18.095 1.00 0.00 171 ARG A O 8
ATOM 20197 N N . PHE A 1 191 ? -5.718 -0.353 16.428 1.00 0.00 172 PHE A N 8
ATOM 20198 C CA . PHE A 1 191 ? -5.834 0.954 17.062 1.00 0.00 172 PHE A CA 8
ATOM 20199 C C . PHE A 1 191 ? -6.678 0.881 18.328 1.00 0.00 172 PHE A C 8
ATOM 20200 O O . PHE A 1 191 ? -6.280 1.382 19.380 1.00 0.00 172 PHE A O 8
ATOM 20217 N N . LYS A 1 192 ? -7.844 0.253 18.221 1.00 0.00 173 LYS A N 8
ATOM 20218 C CA . LYS A 1 192 ? -8.742 0.104 19.360 1.00 0.00 173 LYS A CA 8
ATOM 20219 C C . LYS A 1 192 ? -8.096 -0.718 20.467 1.00 0.00 173 LYS A C 8
ATOM 20220 O O . LYS A 1 192 ? -8.377 -0.516 21.648 1.00 0.00 173 LYS A O 8
ATOM 20239 N N . ASP A 1 193 ? -7.230 -1.648 20.078 1.00 0.00 174 ASP A N 8
ATOM 20240 C CA . ASP A 1 193 ? -6.510 -2.475 21.040 1.00 0.00 174 ASP A CA 8
ATOM 20241 C C . ASP A 1 193 ? -5.538 -1.641 21.864 1.00 0.00 174 ASP A C 8
ATOM 20242 O O . ASP A 1 193 ? -5.177 -2.013 22.981 1.00 0.00 174 ASP A O 8
ATOM 20251 N N . LEU A 1 194 ? -5.115 -0.510 21.307 1.00 0.00 175 LEU A N 8
ATOM 20252 C CA . LEU A 1 194 ? -4.150 0.357 21.972 1.00 0.00 175 LEU A CA 8
ATOM 20253 C C . LEU A 1 194 ? -4.836 1.568 22.592 1.00 0.00 175 LEU A C 8
ATOM 20254 O O . LEU A 1 194 ? -4.344 2.141 23.564 1.00 0.00 175 LEU A O 8
ATOM 20270 N N . SER A 1 195 ? -5.974 1.954 22.023 1.00 0.00 176 SER A N 8
ATOM 20271 C CA . SER A 1 195 ? -6.733 3.092 22.526 1.00 0.00 176 SER A CA 8
ATOM 20272 C C . SER A 1 195 ? -7.185 2.863 23.963 1.00 0.00 176 SER A C 8
ATOM 20273 O O . SER A 1 195 ? -6.416 3.038 24.868 1.00 0.00 176 SER A O 8
ATOM 20281 N N . ASP A 1 35 ? 0.099 -2.776 24.036 1.00 0.00 16 ASP A N 9
ATOM 20282 C CA . ASP A 1 35 ? 0.744 -4.055 23.768 1.00 0.00 16 ASP A CA 9
ATOM 20283 C C . ASP A 1 35 ? 1.231 -4.135 22.327 1.00 0.00 16 ASP A C 9
ATOM 20284 O O . ASP A 1 35 ? 0.514 -4.610 21.446 1.00 0.00 16 ASP A O 9
ATOM 20293 N N . PRO A 1 36 ? 2.452 -3.669 22.094 1.00 0.00 17 PRO A N 9
ATOM 20294 C CA . PRO A 1 36 ? 3.042 -3.700 20.760 1.00 0.00 17 PRO A CA 9
ATOM 20295 C C . PRO A 1 36 ? 3.526 -5.099 20.404 1.00 0.00 17 PRO A C 9
ATOM 20296 O O . PRO A 1 36 ? 3.870 -5.374 19.255 1.00 0.00 17 PRO A O 9
ATOM 20307 N N . TYR A 1 37 ? 3.549 -5.983 21.397 1.00 0.00 18 TYR A N 9
ATOM 20308 C CA . TYR A 1 37 ? 4.064 -7.334 21.209 1.00 0.00 18 TYR A CA 9
ATOM 20309 C C . TYR A 1 37 ? 3.021 -8.235 20.559 1.00 0.00 18 TYR A C 9
ATOM 20310 O O . TYR A 1 37 ? 3.361 -9.193 19.865 1.00 0.00 18 TYR A O 9
ATOM 20328 N N . THR A 1 38 ? 1.751 -7.922 20.789 1.00 0.00 19 THR A N 9
ATOM 20329 C CA . THR A 1 38 ? 0.664 -8.512 20.017 1.00 0.00 19 THR A CA 9
ATOM 20330 C C . THR A 1 38 ? 0.524 -7.835 18.659 1.00 0.00 19 THR A C 9
ATOM 20331 O O . THR A 1 38 ? 0.263 -8.492 17.651 1.00 0.00 19 THR A O 9
ATOM 20342 N N . LEU A 1 39 ? 0.697 -6.518 18.640 1.00 0.00 20 LEU A N 9
ATOM 20343 C CA . LEU A 1 39 ? 0.617 -5.753 17.401 1.00 0.00 20 LEU A CA 9
ATOM 20344 C C . LEU A 1 39 ? 1.538 -6.333 16.334 1.00 0.00 20 LEU A C 9
ATOM 20345 O O . LEU A 1 39 ? 1.121 -6.565 15.200 1.00 0.00 20 LEU A O 9
ATOM 20361 N N . VAL A 1 40 ? 2.792 -6.565 16.706 1.00 0.00 21 VAL A N 9
ATOM 20362 C CA . VAL A 1 40 ? 3.804 -7.007 15.753 1.00 0.00 21 VAL A CA 9
ATOM 20363 C C . VAL A 1 40 ? 3.464 -8.380 15.187 1.00 0.00 21 VAL A C 9
ATOM 20364 O O . VAL A 1 40 ? 3.990 -8.781 14.148 1.00 0.00 21 VAL A O 9
ATOM 20377 N N . ARG A 1 41 ? 2.583 -9.097 15.876 1.00 0.00 22 ARG A N 9
ATOM 20378 C CA . ARG A 1 41 ? 2.220 -10.452 15.477 1.00 0.00 22 ARG A CA 9
ATOM 20379 C C . ARG A 1 41 ? 1.018 -10.448 14.542 1.00 0.00 22 ARG A C 9
ATOM 20380 O O . ARG A 1 41 ? 0.633 -11.487 14.007 1.00 0.00 22 ARG A O 9
ATOM 20401 N N . GLN A 1 42 ? 0.430 -9.272 14.349 1.00 0.00 23 GLN A N 9
ATOM 20402 C CA . GLN A 1 42 ? -0.723 -9.129 13.467 1.00 0.00 23 GLN A CA 9
ATOM 20403 C C . GLN A 1 42 ? -0.347 -9.416 12.020 1.00 0.00 23 GLN A C 9
ATOM 20404 O O . GLN A 1 42 ? 0.760 -9.105 11.581 1.00 0.00 23 GLN A O 9
ATOM 20418 N N . PRO A 1 43 ? -1.277 -10.012 11.279 1.00 0.00 24 PRO A N 9
ATOM 20419 C CA . PRO A 1 43 ? -1.040 -10.357 9.883 1.00 0.00 24 PRO A CA 9
ATOM 20420 C C . PRO A 1 43 ? -0.679 -9.125 9.064 1.00 0.00 24 PRO A C 9
ATOM 20421 O O . PRO A 1 43 ? -0.101 -9.233 7.983 1.00 0.00 24 PRO A O 9
ATOM 20432 N N . HIS A 1 44 ? -1.023 -7.952 9.586 1.00 0.00 25 HIS A N 9
ATOM 20433 C CA . HIS A 1 44 ? -0.762 -6.697 8.891 1.00 0.00 25 HIS A CA 9
ATOM 20434 C C . HIS A 1 44 ? 0.657 -6.659 8.338 1.00 0.00 25 HIS A C 9
ATOM 20435 O O . HIS A 1 44 ? 0.877 -6.261 7.195 1.00 0.00 25 HIS A O 9
ATOM 20447 N N . THR A 1 45 ? 1.617 -7.077 9.157 1.00 0.00 26 THR A N 9
ATOM 20448 C CA . THR A 1 45 ? 3.025 -7.006 8.786 1.00 0.00 26 THR A CA 9
ATOM 20449 C C . THR A 1 45 ? 3.313 -7.859 7.557 1.00 0.00 26 THR A C 9
ATOM 20450 O O . THR A 1 45 ? 4.076 -7.458 6.677 1.00 0.00 26 THR A O 9
ATOM 20461 N N . ILE A 1 46 ? 2.700 -9.036 7.502 1.00 0.00 27 ILE A N 9
ATOM 20462 C CA . ILE A 1 46 ? 2.801 -9.899 6.331 1.00 0.00 27 ILE A CA 9
ATOM 20463 C C . ILE A 1 46 ? 2.184 -9.239 5.106 1.00 0.00 27 ILE A C 9
ATOM 20464 O O . ILE A 1 46 ? 2.782 -9.223 4.029 1.00 0.00 27 ILE A O 9
ATOM 20480 N N . LEU A 1 47 ? 0.982 -8.695 5.275 1.00 0.00 28 LEU A N 9
ATOM 20481 C CA . LEU A 1 47 ? 0.279 -8.038 4.180 1.00 0.00 28 LEU A CA 9
ATOM 20482 C C . LEU A 1 47 ? 0.959 -6.730 3.795 1.00 0.00 28 LEU A C 9
ATOM 20483 O O . LEU A 1 47 ? 0.849 -6.275 2.656 1.00 0.00 28 LEU A O 9
ATOM 20499 N N . ARG A 1 48 ? 1.663 -6.131 4.750 1.00 0.00 29 ARG A N 9
ATOM 20500 C CA . ARG A 1 48 ? 2.472 -4.950 4.478 1.00 0.00 29 ARG A CA 9
ATOM 20501 C C . ARG A 1 48 ? 3.604 -5.269 3.509 1.00 0.00 29 ARG A C 9
ATOM 20502 O O . ARG A 1 48 ? 3.906 -4.483 2.611 1.00 0.00 29 ARG A O 9
ATOM 20523 N N . VAL A 1 49 ? 4.228 -6.427 3.697 1.00 0.00 30 VAL A N 9
ATOM 20524 C CA . VAL A 1 49 ? 5.239 -6.912 2.765 1.00 0.00 30 VAL A CA 9
ATOM 20525 C C . VAL A 1 49 ? 4.631 -7.217 1.402 1.00 0.00 30 VAL A C 9
ATOM 20526 O O . VAL A 1 49 ? 5.228 -6.923 0.366 1.00 0.00 30 VAL A O 9
ATOM 20539 N N . VAL A 1 50 ? 3.442 -7.808 1.409 1.00 0.00 31 VAL A N 9
ATOM 20540 C CA . VAL A 1 50 ? 2.731 -8.115 0.174 1.00 0.00 31 VAL A CA 9
ATOM 20541 C C . VAL A 1 50 ? 2.512 -6.860 -0.661 1.00 0.00 31 VAL A C 9
ATOM 20542 O O . VAL A 1 50 ? 2.861 -6.819 -1.841 1.00 0.00 31 VAL A O 9
ATOM 20555 N N . SER A 1 51 ? 1.931 -5.838 -0.042 1.00 0.00 32 SER A N 9
ATOM 20556 C CA . SER A 1 51 ? 1.662 -4.580 -0.729 1.00 0.00 32 SER A CA 9
ATOM 20557 C C . SER A 1 51 ? 2.950 -3.819 -1.011 1.00 0.00 32 SER A C 9
ATOM 20558 O O . SER A 1 51 ? 3.040 -3.072 -1.986 1.00 0.00 32 SER A O 9
ATOM 20566 N N . TRP A 1 52 ? 3.947 -4.013 -0.155 1.00 0.00 33 TRP A N 9
ATOM 20567 C CA . TRP A 1 52 ? 5.266 -3.432 -0.369 1.00 0.00 33 TRP A CA 9
ATOM 20568 C C . TRP A 1 52 ? 5.905 -3.972 -1.642 1.00 0.00 33 TRP A C 9
ATOM 20569 O O . TRP A 1 52 ? 6.403 -3.208 -2.470 1.00 0.00 33 TRP A O 9
ATOM 20590 N N . LEU A 1 53 ? 5.888 -5.291 -1.794 1.00 0.00 34 LEU A N 9
ATOM 20591 C CA . LEU A 1 53 ? 6.487 -5.937 -2.956 1.00 0.00 34 LEU A CA 9
ATOM 20592 C C . LEU A 1 53 ? 5.653 -5.700 -4.209 1.00 0.00 34 LEU A C 9
ATOM 20593 O O . LEU A 1 53 ? 6.193 -5.519 -5.300 1.00 0.00 34 LEU A O 9
ATOM 20609 N N . PHE A 1 54 ? 4.335 -5.701 -4.045 1.00 0.00 35 PHE A N 9
ATOM 20610 C CA . PHE A 1 54 ? 3.427 -5.382 -5.140 1.00 0.00 35 PHE A CA 9
ATOM 20611 C C . PHE A 1 54 ? 3.676 -3.976 -5.669 1.00 0.00 35 PHE A C 9
ATOM 20612 O O . PHE A 1 54 ? 3.650 -3.744 -6.879 1.00 0.00 35 PHE A O 9
ATOM 20629 N N . SER A 1 55 ? 3.916 -3.039 -4.758 1.00 0.00 36 SER A N 9
ATOM 20630 C CA . SER A 1 55 ? 4.196 -1.659 -5.134 1.00 0.00 36 SER A CA 9
ATOM 20631 C C . SER A 1 55 ? 5.497 -1.554 -5.918 1.00 0.00 36 SER A C 9
ATOM 20632 O O . SER A 1 55 ? 5.608 -0.762 -6.854 1.00 0.00 36 SER A O 9
ATOM 20640 N N . ILE A 1 56 ? 6.482 -2.358 -5.531 1.00 0.00 37 ILE A N 9
ATOM 20641 C CA . ILE A 1 56 ? 7.766 -2.385 -6.221 1.00 0.00 37 ILE A CA 9
ATOM 20642 C C . ILE A 1 56 ? 7.627 -2.971 -7.619 1.00 0.00 37 ILE A C 9
ATOM 20643 O O . ILE A 1 56 ? 8.093 -2.386 -8.598 1.00 0.00 37 ILE A O 9
ATOM 20659 N N . VAL A 1 57 ? 6.984 -4.131 -7.709 1.00 0.00 38 VAL A N 9
ATOM 20660 C CA . VAL A 1 57 ? 6.956 -4.898 -8.948 1.00 0.00 38 VAL A CA 9
ATOM 20661 C C . VAL A 1 57 ? 6.021 -4.261 -9.969 1.00 0.00 38 VAL A C 9
ATOM 20662 O O . VAL A 1 57 ? 6.247 -4.357 -11.175 1.00 0.00 38 VAL A O 9
ATOM 20675 N N . VAL A 1 58 ? 4.970 -3.614 -9.478 1.00 0.00 39 VAL A N 9
ATOM 20676 C CA . VAL A 1 58 ? 4.042 -2.893 -10.342 1.00 0.00 39 VAL A CA 9
ATOM 20677 C C . VAL A 1 58 ? 4.657 -1.595 -10.851 1.00 0.00 39 VAL A C 9
ATOM 20678 O O . VAL A 1 58 ? 4.373 -1.157 -11.966 1.00 0.00 39 VAL A O 9
ATOM 20691 N N . PHE A 1 59 ? 5.501 -0.983 -10.026 1.00 0.00 40 PHE A N 9
ATOM 20692 C CA . PHE A 1 59 ? 6.291 0.165 -10.453 1.00 0.00 40 PHE A CA 9
ATOM 20693 C C . PHE A 1 59 ? 7.197 -0.192 -11.623 1.00 0.00 40 PHE A C 9
ATOM 20694 O O . PHE A 1 59 ? 7.165 0.459 -12.667 1.00 0.00 40 PHE A O 9
ATOM 20711 N N . GLY A 1 60 ? 8.005 -1.231 -11.442 1.00 0.00 41 GLY A N 9
ATOM 20712 C CA . GLY A 1 60 ? 8.944 -1.660 -12.473 1.00 0.00 41 GLY A CA 9
ATOM 20713 C C . GLY A 1 60 ? 8.218 -2.028 -13.761 1.00 0.00 41 GLY A C 9
ATOM 20714 O O . GLY A 1 60 ? 8.652 -1.668 -14.854 1.00 0.00 41 GLY A O 9
ATOM 20718 N N . SER A 1 61 ? 7.109 -2.748 -13.624 1.00 0.00 42 SER A N 9
ATOM 20719 C CA . SER A 1 61 ? 6.379 -3.257 -14.778 1.00 0.00 42 SER A CA 9
ATOM 20720 C C . SER A 1 61 ? 5.934 -2.122 -15.693 1.00 0.00 42 SER A C 9
ATOM 20721 O O . SER A 1 61 ? 6.149 -2.169 -16.904 1.00 0.00 42 SER A O 9
ATOM 20729 N N . ILE A 1 62 ? 5.313 -1.105 -15.107 1.00 0.00 43 ILE A N 9
ATOM 20730 C CA . ILE A 1 62 ? 4.744 -0.008 -15.879 1.00 0.00 43 ILE A CA 9
ATOM 20731 C C . ILE A 1 62 ? 5.828 0.946 -16.363 1.00 0.00 43 ILE A C 9
ATOM 20732 O O . ILE A 1 62 ? 5.653 1.645 -17.362 1.00 0.00 43 ILE A O 9
ATOM 20748 N N . VAL A 1 63 ? 6.948 0.972 -15.649 1.00 0.00 44 VAL A N 9
ATOM 20749 C CA . VAL A 1 63 ? 8.115 1.731 -16.082 1.00 0.00 44 VAL A CA 9
ATOM 20750 C C . VAL A 1 63 ? 8.800 1.061 -17.268 1.00 0.00 44 VAL A C 9
ATOM 20751 O O . VAL A 1 63 ? 9.405 1.729 -18.105 1.00 0.00 44 VAL A O 9
ATOM 20764 N N . ASN A 1 64 ? 8.700 -0.262 -17.332 1.00 0.00 45 ASN A N 9
ATOM 20765 C CA . ASN A 1 64 ? 9.334 -1.026 -18.398 1.00 0.00 45 ASN A CA 9
ATOM 20766 C C . ASN A 1 64 ? 8.408 -1.171 -19.598 1.00 0.00 45 ASN A C 9
ATOM 20767 O O . ASN A 1 64 ? 8.510 -0.419 -20.568 1.00 0.00 45 ASN A O 9
ATOM 20778 N N . GLU A 1 65 ? 7.504 -2.143 -19.528 1.00 0.00 46 GLU A N 9
ATOM 20779 C CA . GLU A 1 65 ? 6.669 -2.496 -20.669 1.00 0.00 46 GLU A CA 9
ATOM 20780 C C . GLU A 1 65 ? 5.459 -1.576 -20.771 1.00 0.00 46 GLU A C 9
ATOM 20781 O O . GLU A 1 65 ? 4.840 -1.464 -21.829 1.00 0.00 46 GLU A O 9
ATOM 20793 N N . GLY A 1 66 ? 5.126 -0.920 -19.665 1.00 0.00 47 GLY A N 9
ATOM 20794 C CA . GLY A 1 66 ? 4.036 0.048 -19.647 1.00 0.00 47 GLY A CA 9
ATOM 20795 C C . GLY A 1 66 ? 4.277 1.169 -20.650 1.00 0.00 47 GLY A C 9
ATOM 20796 O O . GLY A 1 66 ? 3.365 1.584 -21.364 1.00 0.00 47 GLY A O 9
ATOM 20800 N N . TYR A 1 67 ? 5.513 1.657 -20.699 1.00 0.00 48 TYR A N 9
ATOM 20801 C CA . TYR A 1 67 ? 5.879 2.725 -21.621 1.00 0.00 48 TYR A CA 9
ATOM 20802 C C . TYR A 1 67 ? 6.186 2.174 -23.007 1.00 0.00 48 TYR A C 9
ATOM 20803 O O . TYR A 1 67 ? 5.948 2.837 -24.017 1.00 0.00 48 TYR A O 9
ATOM 20821 N N . LEU A 1 68 ? 6.716 0.956 -23.051 1.00 0.00 49 LEU A N 9
ATOM 20822 C CA . LEU A 1 68 ? 6.957 0.270 -24.314 1.00 0.00 49 LEU A CA 9
ATOM 20823 C C . LEU A 1 68 ? 5.664 0.100 -25.103 1.00 0.00 49 LEU A C 9
ATOM 20824 O O . LEU A 1 68 ? 5.624 0.348 -26.308 1.00 0.00 49 LEU A O 9
ATOM 20840 N N . ASN A 1 69 ? 4.609 -0.323 -24.416 1.00 0.00 50 ASN A N 9
ATOM 20841 C CA . ASN A 1 69 ? 3.316 -0.541 -25.054 1.00 0.00 50 ASN A CA 9
ATOM 20842 C C . ASN A 1 69 ? 2.668 0.780 -25.448 1.00 0.00 50 ASN A C 9
ATOM 20843 O O . ASN A 1 69 ? 1.865 1.337 -24.698 1.00 0.00 50 ASN A O 9
ATOM 20854 N N . SER A 1 70 ? 3.020 1.278 -26.628 1.00 0.00 51 SER A N 9
ATOM 20855 C CA . SER A 1 70 ? 2.395 2.477 -27.173 1.00 0.00 51 SER A CA 9
ATOM 20856 C C . SER A 1 70 ? 0.922 2.240 -27.477 1.00 0.00 51 SER A C 9
ATOM 20857 O O . SER A 1 70 ? 0.545 1.185 -27.985 1.00 0.00 51 SER A O 9
ATOM 20865 N N . ALA A 1 71 ? 0.091 3.229 -27.162 1.00 0.00 52 ALA A N 9
ATOM 20866 C CA . ALA A 1 71 ? -1.332 3.160 -27.470 1.00 0.00 52 ALA A CA 9
ATOM 20867 C C . ALA A 1 71 ? -1.662 3.944 -28.733 1.00 0.00 52 ALA A C 9
ATOM 20868 O O . ALA A 1 71 ? -2.829 4.128 -29.074 1.00 0.00 52 ALA A O 9
ATOM 20875 N N . SER A 1 72 ? -0.624 4.404 -29.425 1.00 0.00 53 SER A N 9
ATOM 20876 C CA . SER A 1 72 ? -0.802 5.214 -30.625 1.00 0.00 53 SER A CA 9
ATOM 20877 C C . SER A 1 72 ? -1.330 4.376 -31.782 1.00 0.00 53 SER A C 9
ATOM 20878 O O . SER A 1 72 ? -0.720 3.380 -32.169 1.00 0.00 53 SER A O 9
ATOM 20886 N N . GLU A 1 73 ? -2.468 4.787 -32.331 1.00 0.00 54 GLU A N 9
ATOM 20887 C CA . GLU A 1 73 ? -3.022 4.144 -33.517 1.00 0.00 54 GLU A CA 9
ATOM 20888 C C . GLU A 1 73 ? -2.193 4.462 -34.755 1.00 0.00 54 GLU A C 9
ATOM 20889 O O . GLU A 1 73 ? -2.381 3.859 -35.811 1.00 0.00 54 GLU A O 9
ATOM 20901 N N . GLY A 1 74 ? -1.274 5.412 -34.617 1.00 0.00 55 GLY A N 9
ATOM 20902 C CA . GLY A 1 74 ? -0.373 5.770 -35.705 1.00 0.00 55 GLY A CA 9
ATOM 20903 C C . GLY A 1 74 ? 0.977 5.080 -35.550 1.00 0.00 55 GLY A C 9
ATOM 20904 O O . GLY A 1 74 ? 1.923 5.374 -36.283 1.00 0.00 55 GLY A O 9
ATOM 20908 N N . GLU A 1 75 ? 1.062 4.162 -34.592 1.00 0.00 56 GLU A N 9
ATOM 20909 C CA . GLU A 1 75 ? 2.282 3.396 -34.371 1.00 0.00 56 GLU A CA 9
ATOM 20910 C C . GLU A 1 75 ? 3.442 4.306 -33.988 1.00 0.00 56 GLU A C 9
ATOM 20911 O O . GLU A 1 75 ? 4.588 4.056 -34.362 1.00 0.00 56 GLU A O 9
ATOM 20923 N N . GLU A 1 76 ? 3.138 5.362 -33.242 1.00 0.00 57 GLU A N 9
ATOM 20924 C CA . GLU A 1 76 ? 4.168 6.243 -32.704 1.00 0.00 57 GLU A CA 9
ATOM 20925 C C . GLU A 1 76 ? 4.496 5.889 -31.260 1.00 0.00 57 GLU A C 9
ATOM 20926 O O . GLU A 1 76 ? 3.624 5.912 -30.392 1.00 0.00 57 GLU A O 9
ATOM 20938 N N . PHE A 1 77 ? 5.759 5.560 -31.009 1.00 0.00 58 PHE A N 9
ATOM 20939 C CA . PHE A 1 77 ? 6.195 5.156 -29.678 1.00 0.00 58 PHE A CA 9
ATOM 20940 C C . PHE A 1 77 ? 6.719 6.346 -28.884 1.00 0.00 58 PHE A C 9
ATOM 20941 O O . PHE A 1 77 ? 7.724 6.954 -29.250 1.00 0.00 58 PHE A O 9
ATOM 20958 N N . CYS A 1 78 ? 6.031 6.673 -27.796 1.00 0.00 59 CYS A N 9
ATOM 20959 C CA . CYS A 1 78 ? 6.453 7.761 -26.921 1.00 0.00 59 CYS A CA 9
ATOM 20960 C C . CYS A 1 78 ? 5.727 7.704 -25.583 1.00 0.00 59 CYS A C 9
ATOM 20961 O O . CYS A 1 78 ? 4.709 7.026 -25.445 1.00 0.00 59 CYS A O 9
ATOM 20969 N N . ILE A 1 79 ? 6.259 8.419 -24.596 1.00 0.00 60 ILE A N 9
ATOM 20970 C CA . ILE A 1 79 ? 5.726 8.369 -23.241 1.00 0.00 60 ILE A CA 9
ATOM 20971 C C . ILE A 1 79 ? 4.484 9.239 -23.104 1.00 0.00 60 ILE A C 9
ATOM 20972 O O . ILE A 1 79 ? 3.898 9.337 -22.026 1.00 0.00 60 ILE A O 9
ATOM 20988 N N . TYR A 1 80 ? 4.084 9.868 -24.204 1.00 0.00 61 TYR A N 9
ATOM 20989 C CA . TYR A 1 80 ? 2.977 10.816 -24.186 1.00 0.00 61 TYR A CA 9
ATOM 20990 C C . TYR A 1 80 ? 1.719 10.205 -24.788 1.00 0.00 61 TYR A C 9
ATOM 20991 O O . TYR A 1 80 ? 0.717 10.893 -24.988 1.00 0.00 61 TYR A O 9
ATOM 21009 N N . ASN A 1 81 ? 1.774 8.909 -25.074 1.00 0.00 62 ASN A N 9
ATOM 21010 C CA . ASN A 1 81 ? 0.607 8.180 -25.553 1.00 0.00 62 ASN A CA 9
ATOM 21011 C C . ASN A 1 81 ? -0.363 7.884 -24.416 1.00 0.00 62 ASN A C 9
ATOM 21012 O O . ASN A 1 81 ? -0.046 8.099 -23.246 1.00 0.00 62 ASN A O 9
ATOM 21023 N N . ARG A 1 82 ? -1.545 7.389 -24.767 1.00 0.00 63 ARG A N 9
ATOM 21024 C CA . ARG A 1 82 ? -2.629 7.237 -23.804 1.00 0.00 63 ARG A CA 9
ATOM 21025 C C . ARG A 1 82 ? -2.239 6.280 -22.683 1.00 0.00 63 ARG A C 9
ATOM 21026 O O . ARG A 1 82 ? -2.539 6.524 -21.514 1.00 0.00 63 ARG A O 9
ATOM 21047 N N . ASN A 1 83 ? -1.571 5.192 -23.047 1.00 0.00 64 ASN A N 9
ATOM 21048 C CA . ASN A 1 83 ? -1.255 4.133 -22.097 1.00 0.00 64 ASN A CA 9
ATOM 21049 C C . ASN A 1 83 ? -0.184 4.578 -21.110 1.00 0.00 64 ASN A C 9
ATOM 21050 O O . ASN A 1 83 ? -0.368 4.490 -19.896 1.00 0.00 64 ASN A O 9
ATOM 21061 N N . PRO A 1 84 ? 0.936 5.058 -21.639 1.00 0.00 65 PRO A N 9
ATOM 21062 C CA . PRO A 1 84 ? 2.061 5.470 -20.807 1.00 0.00 65 PRO A CA 9
ATOM 21063 C C . PRO A 1 84 ? 1.711 6.696 -19.974 1.00 0.00 65 PRO A C 9
ATOM 21064 O O . PRO A 1 84 ? 2.375 6.994 -18.981 1.00 0.00 65 PRO A O 9
ATOM 21075 N N . ASN A 1 85 ? 0.665 7.404 -20.384 1.00 0.00 66 ASN A N 9
ATOM 21076 C CA . ASN A 1 85 ? 0.075 8.449 -19.556 1.00 0.00 66 ASN A CA 9
ATOM 21077 C C . ASN A 1 85 ? -0.600 7.861 -18.325 1.00 0.00 66 ASN A C 9
ATOM 21078 O O . ASN A 1 85 ? -0.445 8.372 -17.215 1.00 0.00 66 ASN A O 9
ATOM 21089 N N . ALA A 1 86 ? -1.349 6.782 -18.525 1.00 0.00 67 ALA A N 9
ATOM 21090 C CA . ALA A 1 86 ? -1.944 6.045 -17.417 1.00 0.00 67 ALA A CA 9
ATOM 21091 C C . ALA A 1 86 ? -0.872 5.419 -16.534 1.00 0.00 67 ALA A C 9
ATOM 21092 O O . ALA A 1 86 ? -1.013 5.363 -15.313 1.00 0.00 67 ALA A O 9
ATOM 21099 N N . CYS A 1 87 ? 0.203 4.948 -17.160 1.00 0.00 68 CYS A N 9
ATOM 21100 C CA . CYS A 1 87 ? 1.333 4.390 -16.428 1.00 0.00 68 CYS A CA 9
ATOM 21101 C C . CYS A 1 87 ? 2.033 5.457 -15.598 1.00 0.00 68 CYS A C 9
ATOM 21102 O O . CYS A 1 87 ? 2.393 5.224 -14.444 1.00 0.00 68 CYS A O 9
ATOM 21110 N N . SER A 1 88 ? 2.224 6.631 -16.191 1.00 0.00 69 SER A N 9
ATOM 21111 C CA . SER A 1 88 ? 2.868 7.742 -15.502 1.00 0.00 69 SER A CA 9
ATOM 21112 C C . SER A 1 88 ? 2.168 8.056 -14.186 1.00 0.00 69 SER A C 9
ATOM 21113 O O . SER A 1 88 ? 2.816 8.342 -13.179 1.00 0.00 69 SER A O 9
ATOM 21121 N N . TYR A 1 89 ? 0.840 7.998 -14.200 1.00 0.00 70 TYR A N 9
ATOM 21122 C CA . TYR A 1 89 ? 0.056 8.099 -12.975 1.00 0.00 70 TYR A CA 9
ATOM 21123 C C . TYR A 1 89 ? 0.442 7.008 -11.983 1.00 0.00 70 TYR A C 9
ATOM 21124 O O . TYR A 1 89 ? 0.706 7.285 -10.813 1.00 0.00 70 TYR A O 9
ATOM 21142 N N . GLY A 1 90 ? 0.472 5.768 -12.458 1.00 0.00 71 GLY A N 9
ATOM 21143 C CA . GLY A 1 90 ? 0.854 4.636 -11.621 1.00 0.00 71 GLY A CA 9
ATOM 21144 C C . GLY A 1 90 ? 2.265 4.808 -11.072 1.00 0.00 71 GLY A C 9
ATOM 21145 O O . GLY A 1 90 ? 2.548 4.436 -9.934 1.00 0.00 71 GLY A O 9
ATOM 21149 N N . VAL A 1 91 ? 3.147 5.375 -11.889 1.00 0.00 72 VAL A N 9
ATOM 21150 C CA . VAL A 1 91 ? 4.518 5.640 -11.470 1.00 0.00 72 VAL A CA 9
ATOM 21151 C C . VAL A 1 91 ? 4.557 6.615 -10.299 1.00 0.00 72 VAL A C 9
ATOM 21152 O O . VAL A 1 91 ? 5.269 6.394 -9.319 1.00 0.00 72 VAL A O 9
ATOM 21165 N N . ALA A 1 92 ? 3.788 7.693 -10.408 1.00 0.00 73 ALA A N 9
ATOM 21166 C CA . ALA A 1 92 ? 3.719 8.693 -9.350 1.00 0.00 73 ALA A CA 9
ATOM 21167 C C . ALA A 1 92 ? 3.241 8.079 -8.041 1.00 0.00 73 ALA A C 9
ATOM 21168 O O . ALA A 1 92 ? 3.670 8.484 -6.960 1.00 0.00 73 ALA A O 9
ATOM 21175 N N . VAL A 1 93 ? 2.349 7.099 -8.144 1.00 0.00 74 VAL A N 9
ATOM 21176 C CA . VAL A 1 93 ? 1.834 6.405 -6.969 1.00 0.00 74 VAL A CA 9
ATOM 21177 C C . VAL A 1 93 ? 2.832 5.376 -6.454 1.00 0.00 74 VAL A C 9
ATOM 21178 O O . VAL A 1 93 ? 3.188 5.377 -5.276 1.00 0.00 74 VAL A O 9
ATOM 21191 N N . GLY A 1 94 ? 3.281 4.498 -7.345 1.00 0.00 75 GLY A N 9
ATOM 21192 C CA . GLY A 1 94 ? 4.083 3.347 -6.949 1.00 0.00 75 GLY A CA 9
ATOM 21193 C C . GLY A 1 94 ? 5.407 3.784 -6.333 1.00 0.00 75 GLY A C 9
ATOM 21194 O O . GLY A 1 94 ? 5.864 3.207 -5.347 1.00 0.00 75 GLY A O 9
ATOM 21198 N N . VAL A 1 95 ? 6.019 4.806 -6.922 1.00 0.00 76 VAL A N 9
ATOM 21199 C CA . VAL A 1 95 ? 7.333 5.264 -6.490 1.00 0.00 76 VAL A CA 9
ATOM 21200 C C . VAL A 1 95 ? 7.304 5.731 -5.040 1.00 0.00 76 VAL A C 9
ATOM 21201 O O . VAL A 1 95 ? 8.333 5.754 -4.365 1.00 0.00 76 VAL A O 9
ATOM 21214 N N . LEU A 1 96 ? 6.120 6.102 -4.566 1.00 0.00 77 LEU A N 9
ATOM 21215 C CA . LEU A 1 96 ? 5.946 6.523 -3.181 1.00 0.00 77 LEU A CA 9
ATOM 21216 C C . LEU A 1 96 ? 5.269 5.437 -2.357 1.00 0.00 77 LEU A C 9
ATOM 21217 O O . LEU A 1 96 ? 5.358 5.430 -1.129 1.00 0.00 77 LEU A O 9
ATOM 21233 N N . ALA A 1 97 ? 4.592 4.518 -3.037 1.00 0.00 78 ALA A N 9
ATOM 21234 C CA . ALA A 1 97 ? 3.832 3.471 -2.366 1.00 0.00 78 ALA A CA 9
ATOM 21235 C C . ALA A 1 97 ? 4.746 2.570 -1.544 1.00 0.00 78 ALA A C 9
ATOM 21236 O O . ALA A 1 97 ? 4.536 2.387 -0.344 1.00 0.00 78 ALA A O 9
ATOM 21243 N N . PHE A 1 98 ? 5.758 2.009 -2.196 1.00 0.00 79 PHE A N 9
ATOM 21244 C CA . PHE A 1 98 ? 6.672 1.081 -1.540 1.00 0.00 79 PHE A CA 9
ATOM 21245 C C . PHE A 1 98 ? 7.624 1.814 -0.605 1.00 0.00 79 PHE A C 9
ATOM 21246 O O . PHE A 1 98 ? 8.252 1.203 0.260 1.00 0.00 79 PHE A O 9
ATOM 21263 N N . LEU A 1 99 ? 7.728 3.127 -0.784 1.00 0.00 80 LEU A N 9
ATOM 21264 C CA . LEU A 1 99 ? 8.474 3.969 0.143 1.00 0.00 80 LEU A CA 9
ATOM 21265 C C . LEU A 1 99 ? 7.770 4.064 1.490 1.00 0.00 80 LEU A C 9
ATOM 21266 O O . LEU A 1 99 ? 8.379 3.846 2.537 1.00 0.00 80 LEU A O 9
ATOM 21282 N N . THR A 1 100 ? 6.481 4.389 1.457 1.00 0.00 81 THR A N 9
ATOM 21283 C CA . THR A 1 100 ? 5.677 4.455 2.672 1.00 0.00 81 THR A CA 9
ATOM 21284 C C . THR A 1 100 ? 5.504 3.075 3.293 1.00 0.00 81 THR A C 9
ATOM 21285 O O . THR A 1 100 ? 5.537 2.926 4.515 1.00 0.00 81 THR A O 9
ATOM 21296 N N . CYS A 1 101 ? 5.320 2.068 2.445 1.00 0.00 82 CYS A N 9
ATOM 21297 C CA . CYS A 1 101 ? 5.161 0.696 2.909 1.00 0.00 82 CYS A CA 9
ATOM 21298 C C . CYS A 1 101 ? 6.380 0.237 3.700 1.00 0.00 82 CYS A C 9
ATOM 21299 O O . CYS A 1 101 ? 6.249 -0.389 4.752 1.00 0.00 82 CYS A O 9
ATOM 21307 N N . LEU A 1 102 ? 7.564 0.553 3.188 1.00 0.00 83 LEU A N 9
ATOM 21308 C CA . LEU A 1 102 ? 8.809 0.196 3.858 1.00 0.00 83 LEU A CA 9
ATOM 21309 C C . LEU A 1 102 ? 8.908 0.861 5.225 1.00 0.00 83 LEU A C 9
ATOM 21310 O O . LEU A 1 102 ? 9.332 0.239 6.200 1.00 0.00 83 LEU A O 9
ATOM 21326 N N . LEU A 1 103 ? 8.515 2.129 5.291 1.00 0.00 84 LEU A N 9
ATOM 21327 C CA . LEU A 1 103 ? 8.512 2.865 6.549 1.00 0.00 84 LEU A CA 9
ATOM 21328 C C . LEU A 1 103 ? 7.713 2.130 7.617 1.00 0.00 84 LEU A C 9
ATOM 21329 O O . LEU A 1 103 ? 8.230 1.820 8.691 1.00 0.00 84 LEU A O 9
ATOM 21345 N N . TYR A 1 104 ? 6.449 1.851 7.316 1.00 0.00 85 TYR A N 9
ATOM 21346 C CA . TYR A 1 104 ? 5.547 1.245 8.287 1.00 0.00 85 TYR A CA 9
ATOM 21347 C C . TYR A 1 104 ? 5.930 -0.204 8.565 1.00 0.00 85 TYR A C 9
ATOM 21348 O O . TYR A 1 104 ? 5.722 -0.710 9.668 1.00 0.00 85 TYR A O 9
ATOM 21366 N N . LEU A 1 105 ? 6.489 -0.867 7.559 1.00 0.00 86 LEU A N 9
ATOM 21367 C CA . LEU A 1 105 ? 7.056 -2.198 7.739 1.00 0.00 86 LEU A CA 9
ATOM 21368 C C . LEU A 1 105 ? 8.152 -2.191 8.797 1.00 0.00 86 LEU A C 9
ATOM 21369 O O . LEU A 1 105 ? 8.174 -3.042 9.687 1.00 0.00 86 LEU A O 9
ATOM 21385 N N . ALA A 1 106 ? 9.059 -1.226 8.696 1.00 0.00 87 ALA A N 9
ATOM 21386 C CA . ALA A 1 106 ? 10.129 -1.074 9.675 1.00 0.00 87 ALA A CA 9
ATOM 21387 C C . ALA A 1 106 ? 9.573 -0.715 11.047 1.00 0.00 87 ALA A C 9
ATOM 21388 O O . ALA A 1 106 ? 10.057 -1.199 12.070 1.00 0.00 87 ALA A O 9
ATOM 21395 N N . LEU A 1 107 ? 8.551 0.135 11.062 1.00 0.00 88 LEU A N 9
ATOM 21396 C CA . LEU A 1 107 ? 7.938 0.574 12.310 1.00 0.00 88 LEU A CA 9
ATOM 21397 C C . LEU A 1 107 ? 7.366 -0.605 13.087 1.00 0.00 88 LEU A C 9
ATOM 21398 O O . LEU A 1 107 ? 7.519 -0.690 14.306 1.00 0.00 88 LEU A O 9
ATOM 21414 N N . ASP A 1 108 ? 6.707 -1.513 12.375 1.00 0.00 89 ASP A N 9
ATOM 21415 C CA . ASP A 1 108 ? 6.199 -2.739 12.979 1.00 0.00 89 ASP A CA 9
ATOM 21416 C C . ASP A 1 108 ? 7.311 -3.510 13.680 1.00 0.00 89 ASP A C 9
ATOM 21417 O O . ASP A 1 108 ? 7.117 -4.039 14.773 1.00 0.00 89 ASP A O 9
ATOM 21426 N N . VAL A 1 109 ? 8.476 -3.569 13.043 1.00 0.00 90 VAL A N 9
ATOM 21427 C CA . VAL A 1 109 ? 9.628 -4.253 13.615 1.00 0.00 90 VAL A CA 9
ATOM 21428 C C . VAL A 1 109 ? 10.081 -3.584 14.907 1.00 0.00 90 VAL A C 9
ATOM 21429 O O . VAL A 1 109 ? 10.458 -4.256 15.867 1.00 0.00 90 VAL A O 9
ATOM 21442 N N . TYR A 1 110 ? 10.040 -2.255 14.925 1.00 0.00 91 TYR A N 9
ATOM 21443 C CA . TYR A 1 110 ? 10.593 -1.487 16.034 1.00 0.00 91 TYR A CA 9
ATOM 21444 C C . TYR A 1 110 ? 9.488 -0.853 16.869 1.00 0.00 91 TYR A C 9
ATOM 21445 O O . TYR A 1 110 ? 9.739 0.060 17.656 1.00 0.00 91 TYR A O 9
ATOM 21463 N N . PHE A 1 111 ? 8.266 -1.342 16.694 1.00 0.00 92 PHE A N 9
ATOM 21464 C CA . PHE A 1 111 ? 7.147 -0.927 17.531 1.00 0.00 92 PHE A CA 9
ATOM 21465 C C . PHE A 1 111 ? 7.275 -1.489 18.941 1.00 0.00 92 PHE A C 9
ATOM 21466 O O . PHE A 1 111 ? 7.134 -0.763 19.925 1.00 0.00 92 PHE A O 9
ATOM 21483 N N . PRO A 1 112 ? 7.545 -2.787 19.033 1.00 0.00 93 PRO A N 9
ATOM 21484 C CA . PRO A 1 112 ? 7.701 -3.448 20.323 1.00 0.00 93 PRO A CA 9
ATOM 21485 C C . PRO A 1 112 ? 9.091 -3.212 20.899 1.00 0.00 93 PRO A C 9
ATOM 21486 O O . PRO A 1 112 ? 9.432 -3.736 21.959 1.00 0.00 93 PRO A O 9
ATOM 21497 N N . GLN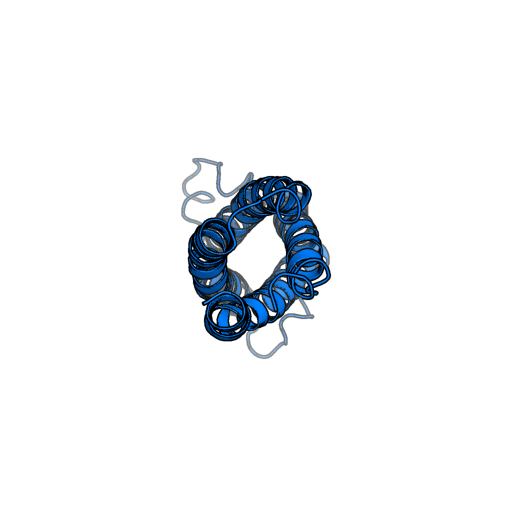 A 1 113 ? 9.892 -2.420 20.193 1.00 0.00 94 GLN A N 9
ATOM 21498 C CA . GLN A 1 113 ? 11.186 -1.987 20.706 1.00 0.00 94 GLN A CA 9
ATOM 21499 C C . GLN A 1 113 ? 11.098 -0.596 21.320 1.00 0.00 94 GLN A C 9
ATOM 21500 O O . GLN A 1 113 ? 12.078 -0.081 21.858 1.00 0.00 94 GLN A O 9
ATOM 21514 N N . ILE A 1 114 ? 9.918 0.009 21.237 1.00 0.00 95 ILE A N 9
ATOM 21515 C CA . ILE A 1 114 ? 9.710 1.358 21.747 1.00 0.00 95 ILE A CA 9
ATOM 21516 C C . ILE A 1 114 ? 8.635 1.381 22.825 1.00 0.00 95 ILE A C 9
ATOM 21517 O O . ILE A 1 114 ? 7.529 0.876 22.623 1.00 0.00 95 ILE A O 9
ATOM 21533 N N . SER A 1 115 ? 8.964 1.967 23.971 1.00 0.00 96 SER A N 9
ATOM 21534 C CA . SER A 1 115 ? 8.071 1.951 25.124 1.00 0.00 96 SER A CA 9
ATOM 21535 C C . SER A 1 115 ? 7.019 3.048 25.021 1.00 0.00 96 SER A C 9
ATOM 21536 O O . SER A 1 115 ? 5.967 2.975 25.656 1.00 0.00 96 SER A O 9
ATOM 21544 N N . SER A 1 116 ? 7.309 4.066 24.218 1.00 0.00 97 SER A N 9
ATOM 21545 C CA . SER A 1 116 ? 6.413 5.207 24.072 1.00 0.00 97 SER A CA 9
ATOM 21546 C C . SER A 1 116 ? 5.297 4.907 23.080 1.00 0.00 97 SER A C 9
ATOM 21547 O O . SER A 1 116 ? 5.163 5.582 22.058 1.00 0.00 97 SER A O 9
ATOM 21555 N N . VAL A 1 117 ? 4.497 3.892 23.385 1.00 0.00 98 VAL A N 9
ATOM 21556 C CA . VAL A 1 117 ? 3.437 3.453 22.486 1.00 0.00 98 VAL A CA 9
ATOM 21557 C C . VAL A 1 117 ? 2.329 4.494 22.393 1.00 0.00 98 VAL A C 9
ATOM 21558 O O . VAL A 1 117 ? 1.503 4.455 21.480 1.00 0.00 98 VAL A O 9
ATOM 21571 N N . LYS A 1 118 ? 2.315 5.423 23.342 1.00 0.00 99 LYS A N 9
ATOM 21572 C CA . LYS A 1 118 ? 1.333 6.501 23.345 1.00 0.00 99 LYS A CA 9
ATOM 21573 C C . LYS A 1 118 ? 1.450 7.354 22.088 1.00 0.00 99 LYS A C 9
ATOM 21574 O O . LYS A 1 118 ? 0.494 8.015 21.683 1.00 0.00 99 LYS A O 9
ATOM 21593 N N . ASP A 1 119 ? 2.628 7.336 21.474 1.00 0.00 100 ASP A N 9
ATOM 21594 C CA . ASP A 1 119 ? 2.865 8.086 20.246 1.00 0.00 100 ASP A CA 9
ATOM 21595 C C . ASP A 1 119 ? 2.928 7.161 19.038 1.00 0.00 100 ASP A C 9
ATOM 21596 O O . ASP A 1 119 ? 2.617 7.564 17.917 1.00 0.00 100 ASP A O 9
ATOM 21605 N N . ARG A 1 120 ? 3.335 5.918 19.272 1.00 0.00 101 ARG A N 9
ATOM 21606 C CA . ARG A 1 120 ? 3.379 4.913 18.216 1.00 0.00 101 ARG A CA 9
ATOM 21607 C C . ARG A 1 120 ? 1.978 4.560 17.734 1.00 0.00 101 ARG A C 9
ATOM 21608 O O . ARG A 1 120 ? 1.768 4.287 16.552 1.00 0.00 101 ARG A O 9
ATOM 21629 N N . LYS A 1 121 ? 1.022 4.564 18.656 1.00 0.00 102 LYS A N 9
ATOM 21630 C CA . LYS A 1 121 ? -0.367 4.272 18.321 1.00 0.00 102 LYS A CA 9
ATOM 21631 C C . LYS A 1 121 ? -0.972 5.379 17.466 1.00 0.00 102 LYS A C 9
ATOM 21632 O O . LYS A 1 121 ? -1.943 5.158 16.743 1.00 0.00 102 LYS A O 9
ATOM 21651 N N . LYS A 1 122 ? -0.390 6.571 17.553 1.00 0.00 103 LYS A N 9
ATOM 21652 C CA . LYS A 1 122 ? -0.802 7.687 16.710 1.00 0.00 103 LYS A CA 9
ATOM 21653 C C . LYS A 1 122 ? -0.464 7.427 15.248 1.00 0.00 103 LYS A C 9
ATOM 21654 O O . LYS A 1 122 ? -1.262 7.714 14.355 1.00 0.00 103 LYS A O 9
ATOM 21673 N N . ALA A 1 123 ? 0.723 6.880 15.009 1.00 0.00 104 ALA A N 9
ATOM 21674 C CA . ALA A 1 123 ? 1.119 6.463 13.669 1.00 0.00 104 ALA A CA 9
ATOM 21675 C C . ALA A 1 123 ? 0.200 5.370 13.138 1.00 0.00 104 ALA A C 9
ATOM 21676 O O . ALA A 1 123 ? -0.211 5.400 11.978 1.00 0.00 104 ALA A O 9
ATOM 21683 N N . VAL A 1 124 ? -0.118 4.404 13.995 1.00 0.00 105 VAL A N 9
ATOM 21684 C CA . VAL A 1 124 ? -1.016 3.317 13.624 1.00 0.00 105 VAL A CA 9
ATOM 21685 C C . VAL A 1 124 ? -2.420 3.835 13.341 1.00 0.00 105 VAL A C 9
ATOM 21686 O O . VAL A 1 124 ? -3.067 3.412 12.384 1.00 0.00 105 VAL A O 9
ATOM 21699 N N . LEU A 1 125 ? -2.887 4.752 14.182 1.00 0.00 106 LEU A N 9
ATOM 21700 C CA . LEU A 1 125 ? -4.194 5.370 13.993 1.00 0.00 106 LEU A CA 9
ATOM 21701 C C . LEU A 1 125 ? -4.299 6.030 12.624 1.00 0.00 106 LEU A C 9
ATOM 21702 O O . LEU A 1 125 ? -5.336 5.953 11.965 1.00 0.00 106 LEU A O 9
ATOM 21718 N N . SER A 1 126 ? -3.219 6.680 12.202 1.00 0.00 107 SER A N 9
ATOM 21719 C CA . SER A 1 126 ? -3.176 7.325 10.896 1.00 0.00 107 SER A CA 9
ATOM 21720 C C . SER A 1 126 ? -2.921 6.310 9.789 1.00 0.00 107 SER A C 9
ATOM 21721 O O . SER A 1 126 ? -3.294 6.527 8.636 1.00 0.00 107 SER A O 9
ATOM 21729 N N . ASP A 1 127 ? -2.283 5.201 10.146 1.00 0.00 108 ASP A N 9
ATOM 21730 C CA . ASP A 1 127 ? -1.987 4.144 9.186 1.00 0.00 108 ASP A CA 9
ATOM 21731 C C . ASP A 1 127 ? -3.265 3.535 8.625 1.00 0.00 108 ASP A C 9
ATOM 21732 O O . ASP A 1 127 ? -3.276 3.003 7.515 1.00 0.00 108 ASP A O 9
ATOM 21741 N N . ILE A 1 128 ? -4.342 3.616 9.400 1.00 0.00 109 ILE A N 9
ATOM 21742 C CA . ILE A 1 128 ? -5.663 3.231 8.917 1.00 0.00 109 ILE A CA 9
ATOM 21743 C C . ILE A 1 128 ? -6.024 3.982 7.643 1.00 0.00 109 ILE A C 9
ATOM 21744 O O . ILE A 1 128 ? -6.411 3.377 6.643 1.00 0.00 109 ILE A O 9
ATOM 21760 N N . GLY A 1 129 ? -5.898 5.304 7.685 1.00 0.00 110 GLY A N 9
ATOM 21761 C CA . GLY A 1 129 ? -6.185 6.139 6.525 1.00 0.00 110 GLY A CA 9
ATOM 21762 C C . GLY A 1 129 ? -5.192 5.878 5.400 1.00 0.00 110 GLY A C 9
ATOM 21763 O O . GLY A 1 129 ? -5.549 5.919 4.222 1.00 0.00 110 GLY A O 9
ATOM 21767 N N . VAL A 1 130 ? -3.944 5.611 5.768 1.00 0.00 111 VAL A N 9
ATOM 21768 C CA . VAL A 1 130 ? -2.893 5.357 4.790 1.00 0.00 111 VAL A CA 9
ATOM 21769 C C . VAL A 1 130 ? -3.257 4.190 3.882 1.00 0.00 111 VAL A C 9
ATOM 21770 O O . VAL A 1 130 ? -3.081 4.260 2.666 1.00 0.00 111 VAL A O 9
ATOM 21783 N N . SER A 1 131 ? -3.764 3.117 4.480 1.00 0.00 112 SER A N 9
ATOM 21784 C CA . SER A 1 131 ? -4.209 1.955 3.720 1.00 0.00 112 SER A CA 9
ATOM 21785 C C . SER A 1 131 ? -5.262 2.341 2.689 1.00 0.00 112 SER A C 9
ATOM 21786 O O . SER A 1 131 ? -5.162 1.973 1.519 1.00 0.00 112 SER A O 9
ATOM 21794 N N . ALA A 1 132 ? -6.271 3.083 3.132 1.00 0.00 113 ALA A N 9
ATOM 21795 C CA . ALA A 1 132 ? -7.328 3.547 2.241 1.00 0.00 113 ALA A CA 9
ATOM 21796 C C . ALA A 1 132 ? -6.784 4.513 1.197 1.00 0.00 113 ALA A C 9
ATOM 21797 O O . ALA A 1 132 ? -7.236 4.525 0.051 1.00 0.00 113 ALA A O 9
ATOM 21804 N N . PHE A 1 133 ? -5.810 5.324 1.598 1.00 0.00 114 PHE A N 9
ATOM 21805 C CA . PHE A 1 133 ? -5.204 6.299 0.699 1.00 0.00 114 PHE A CA 9
ATOM 21806 C C . PHE A 1 133 ? -4.621 5.622 -0.535 1.00 0.00 114 PHE A C 9
ATOM 21807 O O . PHE A 1 133 ? -4.886 6.032 -1.664 1.00 0.00 114 PHE A O 9
ATOM 21824 N N . TRP A 1 134 ? -3.825 4.581 -0.312 1.00 0.00 115 TRP A N 9
ATOM 21825 C CA . TRP A 1 134 ? -3.146 3.888 -1.400 1.00 0.00 115 TRP A CA 9
ATOM 21826 C C . TRP A 1 134 ? -4.118 3.026 -2.196 1.00 0.00 115 TRP A C 9
ATOM 21827 O O . TRP A 1 134 ? -3.971 2.865 -3.408 1.00 0.00 115 TRP A O 9
ATOM 21848 N N . ALA A 1 135 ? -5.111 2.473 -1.507 1.00 0.00 116 ALA A N 9
ATOM 21849 C CA . ALA A 1 135 ? -6.151 1.688 -2.160 1.00 0.00 116 ALA A CA 9
ATOM 21850 C C . ALA A 1 135 ? -6.891 2.515 -3.205 1.00 0.00 116 ALA A C 9
ATOM 21851 O O . ALA A 1 135 ? -7.159 2.040 -4.308 1.00 0.00 116 ALA A O 9
ATOM 21858 N N . PHE A 1 136 ? -7.216 3.753 -2.851 1.00 0.00 117 PHE A N 9
ATOM 21859 C CA . PHE A 1 136 ? -7.860 4.672 -3.783 1.00 0.00 117 PHE A CA 9
ATOM 21860 C C . PHE A 1 136 ? -6.988 4.914 -5.008 1.00 0.00 117 PHE A C 9
ATOM 21861 O O . PHE A 1 136 ? -7.452 4.808 -6.143 1.00 0.00 117 PHE A O 9
ATOM 21878 N N . LEU A 1 137 ? -5.721 5.239 -4.772 1.00 0.00 118 LEU A N 9
ATOM 21879 C CA . LEU A 1 137 ? -4.800 5.566 -5.853 1.00 0.00 118 LEU A CA 9
ATOM 21880 C C . LEU A 1 137 ? -4.618 4.386 -6.799 1.00 0.00 118 LEU A C 9
ATOM 21881 O O . LEU A 1 137 ? -4.541 4.558 -8.015 1.00 0.00 118 LEU A O 9
ATOM 21897 N N . TRP A 1 138 ? -4.552 3.185 -6.232 1.00 0.00 119 TRP A N 9
ATOM 21898 C CA . TRP A 1 138 ? -4.369 1.975 -7.023 1.00 0.00 119 TRP A CA 9
ATOM 21899 C C . TRP A 1 138 ? -5.642 1.610 -7.774 1.00 0.00 119 TRP A C 9
ATOM 21900 O O . TRP A 1 138 ? -5.589 1.044 -8.866 1.00 0.00 119 TRP A O 9
ATOM 21921 N N . PHE A 1 139 ? -6.786 1.938 -7.184 1.00 0.00 120 PHE A N 9
ATOM 21922 C CA . PHE A 1 139 ? -8.070 1.769 -7.854 1.00 0.00 120 PHE A CA 9
ATOM 21923 C C . PHE A 1 139 ? -8.107 2.528 -9.175 1.00 0.00 120 PHE A C 9
ATOM 21924 O O . PHE A 1 139 ? -8.429 1.962 -10.219 1.00 0.00 120 PHE A O 9
ATOM 21941 N N . VAL A 1 140 ? -7.775 3.813 -9.121 1.00 0.00 121 VAL A N 9
ATOM 21942 C CA . VAL A 1 140 ? -7.685 4.632 -10.324 1.00 0.00 121 VAL A CA 9
ATOM 21943 C C . VAL A 1 140 ? -6.600 4.117 -11.261 1.00 0.00 121 VAL A C 9
ATOM 21944 O O . VAL A 1 140 ? -6.789 4.064 -12.477 1.00 0.00 121 VAL A O 9
ATOM 21957 N N . GLY A 1 141 ? -5.463 3.737 -10.688 1.00 0.00 122 GLY A N 9
ATOM 21958 C CA . GLY A 1 141 ? -4.356 3.196 -11.469 1.00 0.00 122 GLY A CA 9
ATOM 21959 C C . GLY A 1 141 ? -4.821 2.060 -12.370 1.00 0.00 122 GLY A C 9
ATOM 21960 O O . GLY A 1 141 ? -4.840 2.194 -13.594 1.00 0.00 122 GLY A O 9
ATOM 21964 N N . PHE A 1 142 ? -5.195 0.941 -11.758 1.00 0.00 123 PHE A N 9
ATOM 21965 C CA . PHE A 1 142 ? -5.448 -0.289 -12.499 1.00 0.00 123 PHE A CA 9
ATOM 21966 C C . PHE A 1 142 ? -6.643 -0.136 -13.432 1.00 0.00 123 PHE A C 9
ATOM 21967 O O . PHE A 1 142 ? -6.734 -0.813 -14.456 1.00 0.00 123 PHE A O 9
ATOM 21984 N N . CYS A 1 143 ? -7.557 0.759 -13.071 1.00 0.00 124 CYS A N 9
ATOM 21985 C CA . CYS A 1 143 ? -8.696 1.076 -13.924 1.00 0.00 124 CYS A CA 9
ATOM 21986 C C . CYS A 1 143 ? -8.247 1.750 -15.214 1.00 0.00 124 CYS A C 9
ATOM 21987 O O . CYS A 1 143 ? -8.670 1.369 -16.305 1.00 0.00 124 CYS A O 9
ATOM 21995 N N . TYR A 1 144 ? -7.387 2.755 -15.082 1.00 0.00 125 TYR A N 9
ATOM 21996 C CA . TYR A 1 144 ? -6.842 3.453 -16.241 1.00 0.00 125 TYR A CA 9
ATOM 21997 C C . TYR A 1 144 ? -5.945 2.537 -17.065 1.00 0.00 125 TYR A C 9
ATOM 21998 O O . TYR A 1 144 ? -5.967 2.575 -18.295 1.00 0.00 125 TYR A O 9
ATOM 22016 N N . LEU A 1 145 ? -5.159 1.715 -16.378 1.00 0.00 126 LEU A N 9
ATOM 22017 C CA . LEU A 1 145 ? -4.265 0.775 -17.046 1.00 0.00 126 LEU A CA 9
ATOM 22018 C C . LEU A 1 145 ? -5.051 -0.266 -17.834 1.00 0.00 126 LEU A C 9
ATOM 22019 O O . LEU A 1 145 ? -4.675 -0.626 -18.950 1.00 0.00 126 LEU A O 9
ATOM 22035 N N . ALA A 1 146 ? -6.142 -0.747 -17.247 1.00 0.00 127 ALA A N 9
ATOM 22036 C CA . ALA A 1 146 ? -7.007 -1.713 -17.913 1.00 0.00 127 ALA A CA 9
ATOM 22037 C C . ALA A 1 146 ? -7.695 -1.095 -19.123 1.00 0.00 127 ALA A C 9
ATOM 22038 O O . ALA A 1 146 ? -7.788 -1.717 -20.181 1.00 0.00 127 ALA A O 9
ATOM 22045 N N . ASN A 1 147 ? -8.175 0.133 -18.961 1.00 0.00 128 ASN A N 9
ATOM 22046 C CA . ASN A 1 147 ? -8.858 0.838 -20.040 1.00 0.00 128 ASN A CA 9
ATOM 22047 C C . ASN A 1 147 ? -7.918 1.090 -21.213 1.00 0.00 128 ASN A C 9
ATOM 22048 O O . ASN A 1 147 ? -8.284 0.881 -22.369 1.00 0.00 128 ASN A O 9
ATOM 22059 N N . GLN A 1 148 ? -6.707 1.542 -20.907 1.00 0.00 129 GLN A N 9
ATOM 22060 C CA . GLN A 1 148 ? -5.727 1.864 -21.938 1.00 0.00 129 GLN A CA 9
ATOM 22061 C C . GLN A 1 148 ? -5.120 0.601 -22.535 1.00 0.00 129 GLN A C 9
ATOM 22062 O O . GLN A 1 148 ? -4.713 0.587 -23.697 1.00 0.00 129 GLN A O 9
ATOM 22076 N N . TRP A 1 149 ? -5.063 -0.457 -21.735 1.00 0.00 130 TRP A N 9
ATOM 22077 C CA . TRP A 1 149 ? -4.663 -1.770 -22.228 1.00 0.00 130 TRP A CA 9
ATOM 22078 C C . TRP A 1 149 ? -5.588 -2.246 -23.341 1.00 0.00 130 TRP A C 9
ATOM 22079 O O . TRP A 1 149 ? -5.133 -2.766 -24.360 1.00 0.00 130 TRP A O 9
ATOM 22100 N N . GLN A 1 150 ? -6.888 -2.066 -23.139 1.00 0.00 131 GLN A N 9
ATOM 22101 C CA . GLN A 1 150 ? -7.877 -2.413 -24.154 1.00 0.00 131 GLN A CA 9
ATOM 22102 C C . GLN A 1 150 ? -7.692 -1.574 -25.412 1.00 0.00 131 GLN A C 9
ATOM 22103 O O . GLN A 1 150 ? -7.847 -2.068 -26.528 1.00 0.00 131 GLN A O 9
ATOM 22117 N N . VAL A 1 151 ? -7.361 -0.301 -25.224 1.00 0.00 132 VAL A N 9
ATOM 22118 C CA . VAL A 1 151 ? -7.069 0.588 -26.343 1.00 0.00 132 VAL A CA 9
ATOM 22119 C C . VAL A 1 151 ? -5.855 0.106 -27.127 1.00 0.00 132 VAL A C 9
ATOM 22120 O O . VAL A 1 151 ? -5.865 0.088 -28.357 1.00 0.00 132 VAL A O 9
ATOM 22133 N N . SER A 1 152 ? -4.809 -0.284 -26.405 1.00 0.00 133 SER A N 9
ATOM 22134 C CA . SER A 1 152 ? -3.571 -0.733 -27.033 1.00 0.00 133 SER A CA 9
ATOM 22135 C C . SER A 1 152 ? -3.702 -2.160 -27.550 1.00 0.00 133 SER A C 9
ATOM 22136 O O . SER A 1 152 ? -2.952 -2.583 -28.430 1.00 0.00 133 SER A O 9
ATOM 22144 N N . LYS A 1 153 ? -4.660 -2.898 -26.999 1.00 0.00 134 LYS A N 9
ATOM 22145 C CA . LYS A 1 153 ? -4.881 -4.285 -27.392 1.00 0.00 134 LYS A CA 9
ATOM 22146 C C . LYS A 1 153 ? -5.141 -4.398 -28.889 1.00 0.00 134 LYS A C 9
ATOM 22147 O O . LYS A 1 153 ? -6.112 -3.843 -29.403 1.00 0.00 134 LYS A O 9
ATOM 22166 N N . PRO A 1 154 ? -4.267 -5.118 -29.583 1.00 0.00 135 PRO A N 9
ATOM 22167 C CA . PRO A 1 154 ? -4.433 -5.353 -31.013 1.00 0.00 135 PRO A CA 9
ATOM 22168 C C . PRO A 1 154 ? -5.782 -5.994 -31.314 1.00 0.00 135 PRO A C 9
ATOM 22169 O O . PRO A 1 154 ? -6.298 -6.778 -30.518 1.00 0.00 135 PRO A O 9
ATOM 22180 N N . LYS A 1 155 ? -6.348 -5.655 -32.467 1.00 0.00 136 LYS A N 9
ATOM 22181 C CA . LYS A 1 155 ? -7.621 -6.225 -32.892 1.00 0.00 136 LYS A CA 9
ATOM 22182 C C . LYS A 1 155 ? -7.570 -7.747 -32.896 1.00 0.00 136 LYS A C 9
ATOM 22183 O O . LYS A 1 155 ? -6.734 -8.347 -33.573 1.00 0.00 136 LYS A O 9
ATOM 22202 N N . ASP A 1 156 ? -8.466 -8.367 -32.136 1.00 0.00 137 ASP A N 9
ATOM 22203 C CA . ASP A 1 156 ? -8.537 -9.822 -32.068 1.00 0.00 137 ASP A CA 9
ATOM 22204 C C . ASP A 1 156 ? -7.217 -10.416 -31.595 1.00 0.00 137 ASP A C 9
ATOM 22205 O O . ASP A 1 156 ? -6.797 -11.473 -32.066 1.00 0.00 137 ASP A O 9
ATOM 22214 N N . ASN A 1 157 ? -6.567 -9.731 -30.660 1.00 0.00 138 ASN A N 9
ATOM 22215 C CA . ASN A 1 157 ? -5.334 -10.230 -30.064 1.00 0.00 138 ASN A CA 9
ATOM 22216 C C . ASN A 1 157 ? -5.540 -11.604 -29.440 1.00 0.00 138 ASN A C 9
ATOM 22217 O O . ASN A 1 157 ? -6.347 -11.766 -28.525 1.00 0.00 138 ASN A O 9
ATOM 22228 N N . PRO A 1 158 ? -4.804 -12.592 -29.939 1.00 0.00 139 PRO A N 9
ATOM 22229 C CA . PRO A 1 158 ? -4.893 -13.951 -29.420 1.00 0.00 139 PRO A CA 9
ATOM 22230 C C . PRO A 1 158 ? -4.572 -13.995 -27.932 1.00 0.00 139 PRO A C 9
ATOM 22231 O O . PRO A 1 158 ? -3.829 -13.157 -27.423 1.00 0.00 139 PRO A O 9
ATOM 22242 N N . LEU A 1 159 ? -5.138 -14.978 -27.239 1.00 0.00 140 LEU A N 9
ATOM 22243 C CA . LEU A 1 159 ? -4.968 -15.094 -25.796 1.00 0.00 140 LEU A CA 9
ATOM 22244 C C . LEU A 1 159 ? -3.495 -15.188 -25.420 1.00 0.00 140 LEU A C 9
ATOM 22245 O O . LEU A 1 159 ? -2.761 -16.023 -25.949 1.00 0.00 140 LEU A O 9
ATOM 22261 N N . ASN A 1 160 ? -3.067 -14.327 -24.502 1.00 0.00 141 ASN A N 9
ATOM 22262 C CA . ASN A 1 160 ? -1.694 -14.348 -24.013 1.00 0.00 141 ASN A CA 9
ATOM 22263 C C . ASN A 1 160 ? -0.707 -14.018 -25.126 1.00 0.00 141 ASN A C 9
ATOM 22264 O O . ASN A 1 160 ? 0.405 -14.544 -25.158 1.00 0.00 141 ASN A O 9
ATOM 22275 N N . GLU A 1 161 ? -1.121 -13.144 -26.036 1.00 0.00 142 GLU A N 9
ATOM 22276 C CA . GLU A 1 161 ? -0.207 -12.563 -27.012 1.00 0.00 142 GLU A CA 9
ATOM 22277 C C . GLU A 1 161 ? -0.174 -11.044 -26.901 1.00 0.00 142 GLU A C 9
ATOM 22278 O O . GLU A 1 161 ? 0.105 -10.346 -27.875 1.00 0.00 142 GLU A O 9
ATOM 22290 N N . GLY A 1 162 ? -0.461 -10.538 -25.706 1.00 0.00 143 GLY A N 9
ATOM 22291 C CA . GLY A 1 162 ? -0.395 -9.104 -25.446 1.00 0.00 143 GLY A CA 9
ATOM 22292 C C . GLY A 1 162 ? 0.836 -8.751 -24.621 1.00 0.00 143 GLY A C 9
ATOM 22293 O O . GLY A 1 162 ? 1.837 -9.468 -24.644 1.00 0.00 143 GLY A O 9
ATOM 22297 N N . THR A 1 163 ? 0.756 -7.643 -23.892 1.00 0.00 144 THR A N 9
ATOM 22298 C CA . THR A 1 163 ? 1.851 -7.212 -23.031 1.00 0.00 144 THR A CA 9
ATOM 22299 C C . THR A 1 163 ? 1.735 -7.827 -21.643 1.00 0.00 144 THR A C 9
ATOM 22300 O O . THR A 1 163 ? 0.735 -7.639 -20.951 1.00 0.00 144 THR A O 9
ATOM 22311 N N . ASP A 1 164 ? 2.765 -8.565 -21.240 1.00 0.00 145 ASP A N 9
ATOM 22312 C CA . ASP A 1 164 ? 2.688 -9.402 -20.048 1.00 0.00 145 ASP A CA 9
ATOM 22313 C C . ASP A 1 164 ? 2.719 -8.557 -18.780 1.00 0.00 145 ASP A C 9
ATOM 22314 O O . ASP A 1 164 ? 1.844 -8.675 -17.923 1.00 0.00 145 ASP A O 9
ATOM 22323 N N . ALA A 1 165 ? 3.732 -7.705 -18.667 1.00 0.00 146 ALA A N 9
ATOM 22324 C CA . ALA A 1 165 ? 3.944 -6.925 -17.454 1.00 0.00 146 ALA A CA 9
ATOM 22325 C C . ALA A 1 165 ? 2.814 -5.927 -17.236 1.00 0.00 146 ALA A C 9
ATOM 22326 O O . ALA A 1 165 ? 2.468 -5.604 -16.100 1.00 0.00 146 ALA A O 9
ATOM 22333 N N . ALA A 1 166 ? 2.239 -5.443 -18.332 1.00 0.00 147 ALA A N 9
ATOM 22334 C CA . ALA A 1 166 ? 1.110 -4.523 -18.262 1.00 0.00 147 ALA A CA 9
ATOM 22335 C C . ALA A 1 166 ? -0.108 -5.192 -17.639 1.00 0.00 147 ALA A C 9
ATOM 22336 O O . ALA A 1 166 ? -0.763 -4.620 -16.767 1.00 0.00 147 ALA A O 9
ATOM 22343 N N . ARG A 1 167 ? -0.406 -6.405 -18.090 1.00 0.00 148 ARG A N 9
ATOM 22344 C CA . ARG A 1 167 ? -1.507 -7.182 -17.531 1.00 0.00 148 ARG A CA 9
ATOM 22345 C C . ARG A 1 167 ? -1.237 -7.554 -16.079 1.00 0.00 148 ARG A C 9
ATOM 22346 O O . ARG A 1 167 ? -2.136 -7.510 -15.239 1.00 0.00 148 ARG A O 9
ATOM 22367 N N . ALA A 1 168 ? 0.008 -7.920 -15.789 1.00 0.00 149 ALA A N 9
ATOM 22368 C CA . ALA A 1 168 ? 0.414 -8.238 -14.425 1.00 0.00 149 ALA A CA 9
ATOM 22369 C C . ALA A 1 168 ? 0.320 -7.014 -13.523 1.00 0.00 149 ALA A C 9
ATOM 22370 O O . ALA A 1 168 ? -0.109 -7.110 -12.373 1.00 0.00 149 ALA A O 9
ATOM 22377 N N . ALA A 1 169 ? 0.724 -5.864 -14.051 1.00 0.00 150 ALA A N 9
ATOM 22378 C CA . ALA A 1 169 ? 0.688 -4.619 -13.293 1.00 0.00 150 ALA A CA 9
ATOM 22379 C C . ALA A 1 169 ? -0.733 -4.275 -12.866 1.00 0.00 150 ALA A C 9
ATOM 22380 O O . ALA A 1 169 ? -0.960 -3.809 -11.749 1.00 0.00 150 ALA A O 9
ATOM 22387 N N . ILE A 1 170 ? -1.687 -4.506 -13.762 1.00 0.00 151 ILE A N 9
ATOM 22388 C CA . ILE A 1 170 ? -3.098 -4.320 -13.444 1.00 0.00 151 ILE A CA 9
ATOM 22389 C C . ILE A 1 170 ? -3.522 -5.206 -12.279 1.00 0.00 151 ILE A C 9
ATOM 22390 O O . ILE A 1 170 ? -4.174 -4.747 -11.342 1.00 0.00 151 ILE A O 9
ATOM 22406 N N . ALA A 1 171 ? -3.148 -6.479 -12.345 1.00 0.00 152 ALA A N 9
ATOM 22407 C CA . ALA A 1 171 ? -3.444 -7.422 -11.272 1.00 0.00 152 ALA A CA 9
ATOM 22408 C C . ALA A 1 171 ? -2.753 -7.014 -9.976 1.00 0.00 152 ALA A C 9
ATOM 22409 O O . ALA A 1 171 ? -3.344 -7.087 -8.899 1.00 0.00 152 ALA A O 9
ATOM 22416 N N . PHE A 1 172 ? -1.501 -6.586 -10.088 1.00 0.00 153 PHE A N 9
ATOM 22417 C CA . PHE A 1 172 ? -0.718 -6.195 -8.923 1.00 0.00 153 PHE A CA 9
ATOM 22418 C C . PHE A 1 172 ? -1.395 -5.067 -8.156 1.00 0.00 153 PHE A C 9
ATOM 22419 O O . PHE A 1 172 ? -1.449 -5.084 -6.927 1.00 0.00 153 PHE A O 9
ATOM 22436 N N . SER A 1 173 ? -1.912 -4.087 -8.891 1.00 0.00 154 SER A N 9
ATOM 22437 C CA . SER A 1 173 ? -2.645 -2.981 -8.285 1.00 0.00 154 SER A CA 9
ATOM 22438 C C . SER A 1 173 ? -3.975 -3.450 -7.711 1.00 0.00 154 SER A C 9
ATOM 22439 O O . SER A 1 173 ? -4.361 -3.057 -6.610 1.00 0.00 154 SER A O 9
ATOM 22447 N N . PHE A 1 174 ? -4.674 -4.293 -8.463 1.00 0.00 155 PHE A N 9
ATOM 22448 C CA . PHE A 1 174 ? -5.942 -4.854 -8.011 1.00 0.00 155 PHE A CA 9
ATOM 22449 C C . PHE A 1 174 ? -5.770 -5.623 -6.707 1.00 0.00 155 PHE A C 9
ATOM 22450 O O . PHE A 1 174 ? -6.553 -5.459 -5.772 1.00 0.00 155 PHE A O 9
ATOM 22467 N N . PHE A 1 175 ? -4.742 -6.461 -6.652 1.00 0.00 156 PHE A N 9
ATOM 22468 C CA . PHE A 1 175 ? -4.458 -7.248 -5.457 1.00 0.00 156 PHE A CA 9
ATOM 22469 C C . PHE A 1 175 ? -4.070 -6.353 -4.288 1.00 0.00 156 PHE A C 9
ATOM 22470 O O . PHE A 1 175 ? -4.430 -6.622 -3.142 1.00 0.00 156 PHE A O 9
ATOM 22487 N N . SER A 1 176 ? -3.333 -5.288 -4.584 1.00 0.00 157 SER A N 9
ATOM 22488 C CA . SER A 1 176 ? -2.923 -4.332 -3.562 1.00 0.00 157 SER A CA 9
ATOM 22489 C C . SER A 1 176 ? -4.132 -3.684 -2.898 1.00 0.00 157 SER A C 9
ATOM 22490 O O . SER A 1 176 ? -4.151 -3.480 -1.684 1.00 0.00 157 SER A O 9
ATOM 22498 N N . ILE A 1 177 ? -5.141 -3.362 -3.702 1.00 0.00 158 ILE A N 9
ATOM 22499 C CA . ILE A 1 177 ? -6.349 -2.722 -3.195 1.00 0.00 158 ILE A CA 9
ATOM 22500 C C . ILE A 1 177 ? -6.996 -3.558 -2.098 1.00 0.00 158 ILE A C 9
ATOM 22501 O O . ILE A 1 177 ? -7.323 -3.047 -1.027 1.00 0.00 158 ILE A O 9
ATOM 22517 N N . PHE A 1 178 ? -7.177 -4.846 -2.370 1.00 0.00 159 PHE A N 9
ATOM 22518 C CA . PHE A 1 178 ? -7.783 -5.755 -1.405 1.00 0.00 159 PHE A CA 9
ATOM 22519 C C . PHE A 1 178 ? -6.863 -5.988 -0.215 1.00 0.00 159 PHE A C 9
ATOM 22520 O O . PHE A 1 178 ? -7.319 -6.089 0.924 1.00 0.00 159 PHE A O 9
ATOM 22537 N N . THR A 1 179 ? -5.565 -6.073 -0.484 1.00 0.00 160 THR A N 9
ATOM 22538 C CA . THR A 1 179 ? -4.565 -6.139 0.575 1.00 0.00 160 THR A CA 9
ATOM 22539 C C . THR A 1 179 ? -4.662 -4.934 1.501 1.00 0.00 160 THR A C 9
ATOM 22540 O O . THR A 1 179 ? -4.610 -5.071 2.723 1.00 0.00 160 THR A O 9
ATOM 22551 N N . TRP A 1 180 ? -4.805 -3.751 0.912 1.00 0.00 161 TRP A N 9
ATOM 22552 C CA . TRP A 1 180 ? -4.907 -2.518 1.684 1.00 0.00 161 TRP A CA 9
ATOM 22553 C C . TRP A 1 180 ? -6.153 -2.517 2.559 1.00 0.00 161 TRP A C 9
ATOM 22554 O O . TRP A 1 180 ? -6.101 -2.141 3.730 1.00 0.00 161 TRP A O 9
ATOM 22575 N N . SER A 1 181 ? -7.274 -2.939 1.985 1.00 0.00 162 SER A N 9
ATOM 22576 C CA . SER A 1 181 ? -8.518 -3.067 2.734 1.00 0.00 162 SER A CA 9
ATOM 22577 C C . SER A 1 181 ? -8.333 -3.943 3.966 1.00 0.00 162 SER A C 9
ATOM 22578 O O . SER A 1 181 ? -8.828 -3.624 5.047 1.00 0.00 162 SER A O 9
ATOM 22586 N N . LEU A 1 182 ? -7.615 -5.048 3.797 1.00 0.00 163 LEU A N 9
ATOM 22587 C CA . LEU A 1 182 ? -7.349 -5.966 4.899 1.00 0.00 163 LEU A CA 9
ATOM 22588 C C . LEU A 1 182 ? -6.503 -5.301 5.977 1.00 0.00 163 LEU A C 9
ATOM 22589 O O . LEU A 1 182 ? -6.768 -5.452 7.169 1.00 0.00 163 LEU A O 9
ATOM 22605 N N . THR A 1 183 ? -5.482 -4.565 5.550 1.00 0.00 164 THR A N 9
ATOM 22606 C CA . THR A 1 183 ? -4.561 -3.921 6.480 1.00 0.00 164 THR A CA 9
ATOM 22607 C C . THR A 1 183 ? -5.231 -2.761 7.204 1.00 0.00 164 THR A C 9
ATOM 22608 O O . THR A 1 183 ? -4.855 -2.418 8.325 1.00 0.00 164 THR A O 9
ATOM 22619 N N . ALA A 1 184 ? -6.224 -2.161 6.558 1.00 0.00 165 ALA A N 9
ATOM 22620 C CA . ALA A 1 184 ? -6.995 -1.084 7.169 1.00 0.00 165 ALA A CA 9
ATOM 22621 C C . ALA A 1 184 ? -7.768 -1.581 8.384 1.00 0.00 165 ALA A C 9
ATOM 22622 O O . ALA A 1 184 ? -7.756 -0.950 9.440 1.00 0.00 165 ALA A O 9
ATOM 22629 N N . ALA A 1 185 ? -8.440 -2.718 8.227 1.00 0.00 166 ALA A N 9
ATOM 22630 C CA . ALA A 1 185 ? -9.154 -3.345 9.333 1.00 0.00 166 ALA A CA 9
ATOM 22631 C C . ALA A 1 185 ? -8.192 -3.785 10.430 1.00 0.00 166 ALA A C 9
ATOM 22632 O O . ALA A 1 185 ? -8.485 -3.647 11.618 1.00 0.00 166 ALA A O 9
ATOM 22639 N N . LEU A 1 186 ? -7.043 -4.315 10.024 1.00 0.00 167 LEU A N 9
ATOM 22640 C CA . LEU A 1 186 ? -6.031 -4.764 10.971 1.00 0.00 167 LEU A CA 9
ATOM 22641 C C . LEU A 1 186 ? -5.371 -3.584 11.674 1.00 0.00 167 LEU A C 9
ATOM 22642 O O . LEU A 1 186 ? -4.960 -3.687 12.830 1.00 0.00 167 LEU A O 9
ATOM 22658 N N . ALA A 1 187 ? -5.272 -2.462 10.968 1.00 0.00 168 ALA A N 9
ATOM 22659 C CA . ALA A 1 187 ? -4.726 -1.240 11.546 1.00 0.00 168 ALA A CA 9
ATOM 22660 C C . ALA A 1 187 ? -5.578 -0.752 12.710 1.00 0.00 168 ALA A C 9
ATOM 22661 O O . ALA A 1 187 ? -5.057 -0.240 13.701 1.00 0.00 168 ALA A O 9
ATOM 22668 N N . VAL A 1 188 ? -6.891 -0.914 12.584 1.00 0.00 169 VAL A N 9
ATOM 22669 C CA . VAL A 1 188 ? -7.806 -0.635 13.685 1.00 0.00 169 VAL A CA 9
ATOM 22670 C C . VAL A 1 188 ? -7.507 -1.520 14.888 1.00 0.00 169 VAL A C 9
ATOM 22671 O O . VAL A 1 188 ? -7.458 -1.046 16.023 1.00 0.00 169 VAL A O 9
ATOM 22684 N N . ARG A 1 189 ? -7.308 -2.809 14.633 1.00 0.00 170 ARG A N 9
ATOM 22685 C CA . ARG A 1 189 ? -6.999 -3.761 15.693 1.00 0.00 170 ARG A CA 9
ATOM 22686 C C . ARG A 1 189 ? -5.646 -3.460 16.326 1.00 0.00 170 ARG A C 9
ATOM 22687 O O . ARG A 1 189 ? -5.483 -3.563 17.542 1.00 0.00 170 ARG A O 9
ATOM 22708 N N . ARG A 1 190 ? -4.679 -3.090 15.495 1.00 0.00 171 ARG A N 9
ATOM 22709 C CA . ARG A 1 190 ? -3.339 -2.769 15.973 1.00 0.00 171 ARG A CA 9
ATOM 22710 C C . ARG A 1 190 ? -3.357 -1.550 16.887 1.00 0.00 171 ARG A C 9
ATOM 22711 O O . ARG A 1 190 ? -2.650 -1.507 17.894 1.00 0.00 171 ARG A O 9
ATOM 22732 N N . PHE A 1 191 ? -4.170 -0.561 16.530 1.00 0.00 172 PHE A N 9
ATOM 22733 C CA . PHE A 1 191 ? -4.399 0.590 17.393 1.00 0.00 172 PHE A CA 9
ATOM 22734 C C . PHE A 1 191 ? -4.985 0.166 18.734 1.00 0.00 172 PHE A C 9
ATOM 22735 O O . PHE A 1 191 ? -4.542 0.624 19.788 1.00 0.00 172 PHE A O 9
ATOM 22752 N N . LYS A 1 192 ? -5.982 -0.711 18.688 1.00 0.00 173 LYS A N 9
ATOM 22753 C CA . LYS A 1 192 ? -6.618 -1.212 19.901 1.00 0.00 173 LYS A CA 9
ATOM 22754 C C . LYS A 1 192 ? -5.626 -1.983 20.764 1.00 0.00 173 LYS A C 9
ATOM 22755 O O . LYS A 1 192 ? -5.707 -1.955 21.992 1.00 0.00 173 LYS A O 9
ATOM 22774 N N . ASP A 1 193 ? -4.692 -2.670 20.115 1.00 0.00 174 ASP A N 9
ATOM 22775 C CA . ASP A 1 193 ? -3.655 -3.410 20.823 1.00 0.00 174 ASP A CA 9
ATOM 22776 C C . ASP A 1 193 ? -2.791 -2.479 21.664 1.00 0.00 174 ASP A C 9
ATOM 22777 O O . ASP A 1 193 ? -2.401 -2.821 22.781 1.00 0.00 174 ASP A O 9
ATOM 22786 N N . LEU A 1 194 ? -2.495 -1.304 21.122 1.00 0.00 175 LEU A N 9
ATOM 22787 C CA . LEU A 1 194 ? -1.686 -0.316 21.827 1.00 0.00 175 LEU A CA 9
ATOM 22788 C C . LEU A 1 194 ? -2.535 0.510 22.784 1.00 0.00 175 LEU A C 9
ATOM 22789 O O . LEU A 1 194 ? -2.045 0.990 23.806 1.00 0.00 175 LEU A O 9
ATOM 22805 N N . SER A 1 195 ? -3.810 0.672 22.447 1.00 0.00 176 SER A N 9
ATOM 22806 C CA . SER A 1 195 ? -4.729 1.444 23.275 1.00 0.00 176 SER A CA 9
ATOM 22807 C C . SER A 1 195 ? -4.957 0.768 24.621 1.00 0.00 176 SER A C 9
ATOM 22808 O O . SER A 1 195 ? -4.146 0.886 25.497 1.00 0.00 176 SER A O 9
ATOM 22816 N N . ASP A 1 35 ? 0.029 -4.969 23.058 1.00 0.00 16 ASP A N 10
ATOM 22817 C CA . ASP A 1 35 ? 1.407 -5.403 22.868 1.00 0.00 16 ASP A CA 10
ATOM 22818 C C . ASP A 1 35 ? 1.907 -5.061 21.471 1.00 0.00 16 ASP A C 10
ATOM 22819 O O . ASP A 1 35 ? 1.445 -5.625 20.479 1.00 0.00 16 ASP A O 10
ATOM 22828 N N . PRO A 1 36 ? 2.853 -4.130 21.397 1.00 0.00 17 PRO A N 10
ATOM 22829 C CA . PRO A 1 36 ? 3.384 -3.678 20.117 1.00 0.00 17 PRO A CA 10
ATOM 22830 C C . PRO A 1 36 ? 4.274 -4.739 19.484 1.00 0.00 17 PRO A C 10
ATOM 22831 O O . PRO A 1 36 ? 4.459 -4.763 18.266 1.00 0.00 17 PRO A O 10
ATOM 22842 N N . TYR A 1 37 ? 4.824 -5.617 20.316 1.00 0.00 18 TYR A N 10
ATOM 22843 C CA . TYR A 1 37 ? 5.655 -6.713 19.834 1.00 0.00 18 TYR A CA 10
ATOM 22844 C C . TYR A 1 37 ? 4.824 -7.747 19.084 1.00 0.00 18 TYR A C 10
ATOM 22845 O O . TYR A 1 37 ? 5.208 -8.201 18.006 1.00 0.00 18 TYR A O 10
ATOM 22863 N N . THR A 1 38 ? 3.685 -8.113 19.660 1.00 0.00 19 THR A N 10
ATOM 22864 C CA . THR A 1 38 ? 2.739 -8.998 18.992 1.00 0.00 19 THR A CA 10
ATOM 22865 C C . THR A 1 38 ? 2.103 -8.318 17.786 1.00 0.00 19 THR A C 10
ATOM 22866 O O . THR A 1 38 ? 1.860 -8.952 16.760 1.00 0.00 19 THR A O 10
ATOM 22877 N N . LEU A 1 39 ? 1.837 -7.023 17.917 1.00 0.00 20 LEU A N 10
ATOM 22878 C CA . LEU A 1 39 ? 1.206 -6.259 16.847 1.00 0.00 20 LEU A CA 10
ATOM 22879 C C . LEU A 1 39 ? 1.948 -6.442 15.529 1.00 0.00 20 LEU A C 10
ATOM 22880 O O . LEU A 1 39 ? 1.339 -6.726 14.498 1.00 0.00 20 LEU A O 10
ATOM 22896 N N . VAL A 1 40 ? 3.265 -6.276 15.569 1.00 0.00 21 VAL A N 10
ATOM 22897 C CA . VAL A 1 40 ? 4.076 -6.286 14.357 1.00 0.00 21 VAL A CA 10
ATOM 22898 C C . VAL A 1 40 ? 4.321 -7.709 13.869 1.00 0.00 21 VAL A C 10
ATOM 22899 O O . VAL A 1 40 ? 4.913 -7.919 12.812 1.00 0.00 21 VAL A O 10
ATOM 22912 N N . ARG A 1 41 ? 3.861 -8.682 14.648 1.00 0.00 22 ARG A N 10
ATOM 22913 C CA . ARG A 1 41 ? 3.951 -10.083 14.255 1.00 0.00 22 ARG A CA 10
ATOM 22914 C C . ARG A 1 41 ? 2.667 -10.548 13.578 1.00 0.00 22 ARG A C 10
ATOM 22915 O O . ARG A 1 41 ? 2.561 -11.699 13.153 1.00 0.00 22 ARG A O 10
ATOM 22936 N N . GLN A 1 42 ? 1.696 -9.647 13.479 1.00 0.00 23 GLN A N 10
ATOM 22937 C CA . GLN A 1 42 ? 0.429 -9.955 12.827 1.00 0.00 23 GLN A CA 10
ATOM 22938 C C . GLN A 1 42 ? 0.554 -9.865 11.311 1.00 0.00 23 GLN A C 10
ATOM 22939 O O . GLN A 1 42 ? 1.503 -9.281 10.791 1.00 0.00 23 GLN A O 10
ATOM 22953 N N . PRO A 1 43 ? -0.412 -10.448 10.608 1.00 0.00 24 PRO A N 10
ATOM 22954 C CA . PRO A 1 43 ? -0.286 -10.670 9.173 1.00 0.00 24 PRO A CA 10
ATOM 22955 C C . PRO A 1 43 ? -0.063 -9.359 8.430 1.00 0.00 24 PRO A C 10
ATOM 22956 O O . PRO A 1 43 ? 0.616 -9.323 7.403 1.00 0.00 24 PRO A O 10
ATOM 22967 N N . HIS A 1 44 ? -0.637 -8.282 8.955 1.00 0.00 25 HIS A N 10
ATOM 22968 C CA . HIS A 1 44 ? -0.655 -7.004 8.253 1.00 0.00 25 HIS A CA 10
ATOM 22969 C C . HIS A 1 44 ? 0.749 -6.584 7.837 1.00 0.00 25 HIS A C 10
ATOM 22970 O O . HIS A 1 44 ? 0.931 -5.919 6.817 1.00 0.00 25 HIS A O 10
ATOM 22982 N N . THR A 1 45 ? 1.739 -6.978 8.630 1.00 0.00 26 THR A N 10
ATOM 22983 C CA . THR A 1 45 ? 3.134 -6.703 8.308 1.00 0.00 26 THR A CA 10
ATOM 22984 C C . THR A 1 45 ? 3.579 -7.483 7.078 1.00 0.00 26 THR A C 10
ATOM 22985 O O . THR A 1 45 ? 4.147 -6.915 6.144 1.00 0.00 26 THR A O 10
ATOM 22996 N N . ILE A 1 46 ? 3.318 -8.784 7.081 1.00 0.00 27 ILE A N 10
ATOM 22997 C CA . ILE A 1 46 ? 3.634 -9.633 5.939 1.00 0.00 27 ILE A CA 10
ATOM 22998 C C . ILE A 1 46 ? 2.880 -9.183 4.694 1.00 0.00 27 ILE A C 10
ATOM 22999 O O . ILE A 1 46 ? 3.432 -9.173 3.593 1.00 0.00 27 ILE A O 10
ATOM 23015 N N . LEU A 1 47 ? 1.618 -8.810 4.874 1.00 0.00 28 LEU A N 10
ATOM 23016 C CA . LEU A 1 47 ? 0.797 -8.324 3.772 1.00 0.00 28 LEU A CA 10
ATOM 23017 C C . LEU A 1 47 ? 1.363 -7.036 3.190 1.00 0.00 28 LEU A C 10
ATOM 23018 O O . LEU A 1 47 ? 1.279 -6.797 1.986 1.00 0.00 28 LEU A O 10
ATOM 23034 N N . ARG A 1 48 ? 1.942 -6.207 4.053 1.00 0.00 29 ARG A N 10
ATOM 23035 C CA . ARG A 1 48 ? 2.566 -4.962 3.619 1.00 0.00 29 ARG A CA 10
ATOM 23036 C C . ARG A 1 48 ? 3.859 -5.231 2.860 1.00 0.00 29 ARG A C 10
ATOM 23037 O O . ARG A 1 48 ? 4.221 -4.486 1.949 1.00 0.00 29 ARG A O 10
ATOM 23058 N N . VAL A 1 49 ? 4.551 -6.299 3.238 1.00 0.00 30 VAL A N 10
ATOM 23059 C CA . VAL A 1 49 ? 5.711 -6.767 2.488 1.00 0.00 30 VAL A CA 10
ATOM 23060 C C . VAL A 1 49 ? 5.319 -7.195 1.079 1.00 0.00 30 VAL A C 10
ATOM 23061 O O . VAL A 1 49 ? 6.045 -6.939 0.119 1.00 0.00 30 VAL A O 10
ATOM 23074 N N . VAL A 1 50 ? 4.168 -7.847 0.963 1.00 0.00 31 VAL A N 10
ATOM 23075 C CA . VAL A 1 50 ? 3.644 -8.249 -0.337 1.00 0.00 31 VAL A CA 10
ATOM 23076 C C . VAL A 1 50 ? 3.422 -7.042 -1.239 1.00 0.00 31 VAL A C 10
ATOM 23077 O O . VAL A 1 50 ? 3.840 -7.036 -2.397 1.00 0.00 31 VAL A O 10
ATOM 23090 N N . SER A 1 51 ? 2.762 -6.021 -0.702 1.00 0.00 32 SER A N 10
ATOM 23091 C CA . SER A 1 51 ? 2.506 -4.797 -1.451 1.00 0.00 32 SER A CA 10
ATOM 23092 C C . SER A 1 51 ? 3.784 -3.990 -1.640 1.00 0.00 32 SER A C 10
ATOM 23093 O O . SER A 1 51 ? 3.918 -3.241 -2.608 1.00 0.00 32 SER A O 10
ATOM 23101 N N . TRP A 1 52 ? 4.719 -4.145 -0.709 1.00 0.00 33 TRP A N 10
ATOM 23102 C CA . TRP A 1 52 ? 6.046 -3.559 -0.852 1.00 0.00 33 TRP A CA 10
ATOM 23103 C C . TRP A 1 52 ? 6.758 -4.102 -2.084 1.00 0.00 33 TRP A C 10
ATOM 23104 O O . TRP A 1 52 ? 7.350 -3.346 -2.856 1.00 0.00 33 TRP A O 10
ATOM 23125 N N . LEU A 1 53 ? 6.700 -5.418 -2.264 1.00 0.00 34 LEU A N 10
ATOM 23126 C CA . LEU A 1 53 ? 7.283 -6.058 -3.437 1.00 0.00 34 LEU A CA 10
ATOM 23127 C C . LEU A 1 53 ? 6.520 -5.690 -4.703 1.00 0.00 34 LEU A C 10
ATOM 23128 O O . LEU A 1 53 ? 7.119 -5.349 -5.723 1.00 0.00 34 LEU A O 10
ATOM 23144 N N . PHE A 1 54 ? 5.196 -5.760 -4.630 1.00 0.00 35 PHE A N 10
ATOM 23145 C CA . PHE A 1 54 ? 4.349 -5.464 -5.779 1.00 0.00 35 PHE A CA 10
ATOM 23146 C C . PHE A 1 54 ? 4.581 -4.045 -6.283 1.00 0.00 35 PHE A C 10
ATOM 23147 O O . PHE A 1 54 ? 4.586 -3.798 -7.490 1.00 0.00 35 PHE A O 10
ATOM 23164 N N . SER A 1 55 ? 4.772 -3.116 -5.353 1.00 0.00 36 SER A N 10
ATOM 23165 C CA . SER A 1 55 ? 5.119 -1.743 -5.702 1.00 0.00 36 SER A CA 10
ATOM 23166 C C . SER A 1 55 ? 6.370 -1.694 -6.571 1.00 0.00 36 SER A C 10
ATOM 23167 O O . SER A 1 55 ? 6.432 -0.942 -7.543 1.00 0.00 36 SER A O 10
ATOM 23175 N N . ILE A 1 56 ? 7.363 -2.500 -6.214 1.00 0.00 37 ILE A N 10
ATOM 23176 C CA . ILE A 1 56 ? 8.577 -2.619 -7.012 1.00 0.00 37 ILE A CA 10
ATOM 23177 C C . ILE A 1 56 ? 8.292 -3.277 -8.356 1.00 0.00 37 ILE A C 10
ATOM 23178 O O . ILE A 1 56 ? 8.704 -2.778 -9.402 1.00 0.00 37 ILE A O 10
ATOM 23194 N N . VAL A 1 57 ? 7.582 -4.400 -8.320 1.00 0.00 38 VAL A N 10
ATOM 23195 C CA . VAL A 1 57 ? 7.377 -5.215 -9.512 1.00 0.00 38 VAL A CA 10
ATOM 23196 C C . VAL A 1 57 ? 6.497 -4.495 -10.525 1.00 0.00 38 VAL A C 10
ATOM 23197 O O . VAL A 1 57 ? 6.810 -4.456 -11.716 1.00 0.00 38 VAL A O 10
ATOM 23210 N N . VAL A 1 58 ? 5.395 -3.928 -10.048 1.00 0.00 39 VAL A N 10
ATOM 23211 C CA . VAL A 1 58 ? 4.501 -3.153 -10.900 1.00 0.00 39 VAL A CA 10
ATOM 23212 C C . VAL A 1 58 ? 5.244 -2.013 -11.584 1.00 0.00 39 VAL A C 10
ATOM 23213 O O . VAL A 1 58 ? 5.136 -1.827 -12.796 1.00 0.00 39 VAL A O 10
ATOM 23226 N N . PHE A 1 59 ? 5.999 -1.250 -10.800 1.00 0.00 40 PHE A N 10
ATOM 23227 C CA . PHE A 1 59 ? 6.774 -0.135 -11.331 1.00 0.00 40 PHE A CA 10
ATOM 23228 C C . PHE A 1 59 ? 7.684 -0.589 -12.466 1.00 0.00 40 PHE A C 10
ATOM 23229 O O . PHE A 1 59 ? 7.610 -0.069 -13.579 1.00 0.00 40 PHE A O 10
ATOM 23246 N N . GLY A 1 60 ? 8.543 -1.561 -12.177 1.00 0.00 41 GLY A N 10
ATOM 23247 C CA . GLY A 1 60 ? 9.499 -2.057 -13.159 1.00 0.00 41 GLY A CA 10
ATOM 23248 C C . GLY A 1 60 ? 8.788 -2.598 -14.393 1.00 0.00 41 GLY A C 10
ATOM 23249 O O . GLY A 1 60 ? 9.216 -2.358 -15.522 1.00 0.00 41 GLY A O 10
ATOM 23253 N N . SER A 1 61 ? 7.701 -3.329 -14.171 1.00 0.00 42 SER A N 10
ATOM 23254 C CA . SER A 1 61 ? 6.992 -3.996 -15.256 1.00 0.00 42 SER A CA 10
ATOM 23255 C C . SER A 1 61 ? 6.420 -2.986 -16.243 1.00 0.00 42 SER A C 10
ATOM 23256 O O . SER A 1 61 ? 6.651 -3.083 -17.448 1.00 0.00 42 SER A O 10
ATOM 23264 N N . ILE A 1 62 ? 5.672 -2.018 -15.724 1.00 0.00 43 ILE A N 10
ATOM 23265 C CA . ILE A 1 62 ? 4.904 -1.108 -16.566 1.00 0.00 43 ILE A CA 10
ATOM 23266 C C . ILE A 1 62 ? 5.812 -0.093 -17.250 1.00 0.00 43 ILE A C 10
ATOM 23267 O O . ILE A 1 62 ? 5.467 0.455 -18.297 1.00 0.00 43 ILE A O 10
ATOM 23283 N N . VAL A 1 63 ? 6.972 0.152 -16.653 1.00 0.00 44 VAL A N 10
ATOM 23284 C CA . VAL A 1 63 ? 7.959 1.054 -17.236 1.00 0.00 44 VAL A CA 10
ATOM 23285 C C . VAL A 1 63 ? 8.735 0.371 -18.354 1.00 0.00 44 VAL A C 10
ATOM 23286 O O . VAL A 1 63 ? 8.898 0.929 -19.440 1.00 0.00 44 VAL A O 10
ATOM 23299 N N . ASN A 1 64 ? 9.213 -0.839 -18.083 1.00 0.00 45 ASN A N 10
ATOM 23300 C CA . ASN A 1 64 ? 10.120 -1.526 -18.994 1.00 0.00 45 ASN A CA 10
ATOM 23301 C C . ASN A 1 64 ? 9.468 -1.756 -20.352 1.00 0.00 45 ASN A C 10
ATOM 23302 O O . ASN A 1 64 ? 10.082 -1.524 -21.393 1.00 0.00 45 ASN A O 10
ATOM 23313 N N . GLU A 1 65 ? 8.221 -2.214 -20.333 1.00 0.00 46 GLU A N 10
ATOM 23314 C CA . GLU A 1 65 ? 7.519 -2.572 -21.560 1.00 0.00 46 GLU A CA 10
ATOM 23315 C C . GLU A 1 65 ? 6.483 -1.517 -21.929 1.00 0.00 46 GLU A C 10
ATOM 23316 O O . GLU A 1 65 ? 5.918 -1.544 -23.022 1.00 0.00 46 GLU A O 10
ATOM 23328 N N . GLY A 1 66 ? 6.239 -0.588 -21.011 1.00 0.00 47 GLY A N 10
ATOM 23329 C CA . GLY A 1 66 ? 5.219 0.435 -21.209 1.00 0.00 47 GLY A CA 10
ATOM 23330 C C . GLY A 1 66 ? 5.840 1.822 -21.303 1.00 0.00 47 GLY A C 10
ATOM 23331 O O . GLY A 1 66 ? 6.120 2.314 -22.397 1.00 0.00 47 GLY A O 10
ATOM 23335 N N . TYR A 1 67 ? 6.056 2.448 -20.151 1.00 0.00 48 TYR A N 10
ATOM 23336 C CA . TYR A 1 67 ? 6.392 3.867 -20.101 1.00 0.00 48 TYR A CA 10
ATOM 23337 C C . TYR A 1 67 ? 7.658 4.161 -20.895 1.00 0.00 48 TYR A C 10
ATOM 23338 O O . TYR A 1 67 ? 7.671 5.037 -21.761 1.00 0.00 48 TYR A O 10
ATOM 23356 N N . LEU A 1 68 ? 8.723 3.424 -20.594 1.00 0.00 4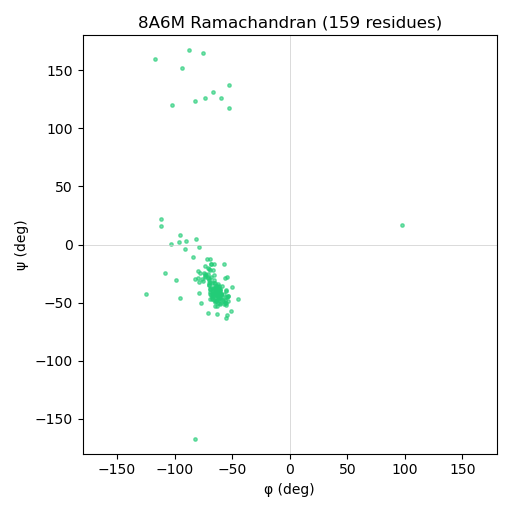9 LEU A N 10
ATOM 23357 C CA . LEU A 1 68 ? 10.006 3.625 -21.258 1.00 0.00 49 LEU A CA 10
ATOM 23358 C C . LEU A 1 68 ? 9.954 3.158 -22.707 1.00 0.00 49 LEU A C 10
ATOM 23359 O O . LEU A 1 68 ? 10.511 3.802 -23.597 1.00 0.00 49 LEU A O 10
ATOM 23375 N N . ASN A 1 69 ? 9.284 2.035 -22.937 1.00 0.00 50 ASN A N 10
ATOM 23376 C CA . ASN A 1 69 ? 9.215 1.443 -24.268 1.00 0.00 50 ASN A CA 10
ATOM 23377 C C . ASN A 1 69 ? 8.555 2.393 -25.260 1.00 0.00 50 ASN A C 10
ATOM 23378 O O . ASN A 1 69 ? 9.081 2.637 -26.346 1.00 0.00 50 ASN A O 10
ATOM 23389 N N . SER A 1 70 ? 7.398 2.926 -24.880 1.00 0.00 51 SER A N 10
ATOM 23390 C CA . SER A 1 70 ? 6.635 3.805 -25.758 1.00 0.00 51 SER A CA 10
ATOM 23391 C C . SER A 1 70 ? 7.320 5.156 -25.915 1.00 0.00 51 SER A C 10
ATOM 23392 O O . SER A 1 70 ? 7.884 5.691 -24.960 1.00 0.00 51 SER A O 10
ATOM 23400 N N . ALA A 1 71 ? 7.268 5.704 -27.124 1.00 0.00 52 ALA A N 10
ATOM 23401 C CA . ALA A 1 71 ? 7.832 7.021 -27.393 1.00 0.00 52 ALA A CA 10
ATOM 23402 C C . ALA A 1 71 ? 6.778 8.112 -27.257 1.00 0.00 52 ALA A C 10
ATOM 23403 O O . ALA A 1 71 ? 7.065 9.293 -27.440 1.00 0.00 52 ALA A O 10
ATOM 23410 N N . SER A 1 72 ? 5.554 7.706 -26.933 1.00 0.00 53 SER A N 10
ATOM 23411 C CA . SER A 1 72 ? 4.442 8.642 -26.819 1.00 0.00 53 SER A CA 10
ATOM 23412 C C . SER A 1 72 ? 4.427 9.316 -25.453 1.00 0.00 53 SER A C 10
ATOM 23413 O O . SER A 1 72 ? 5.177 8.935 -24.554 1.00 0.00 53 SER A O 10
ATOM 23421 N N . GLU A 1 73 ? 3.569 10.319 -25.303 1.00 0.00 54 GLU A N 10
ATOM 23422 C CA . GLU A 1 73 ? 3.508 11.098 -24.072 1.00 0.00 54 GLU A CA 10
ATOM 23423 C C . GLU A 1 73 ? 2.728 10.359 -22.991 1.00 0.00 54 GLU A C 10
ATOM 23424 O O . GLU A 1 73 ? 1.857 9.541 -23.290 1.00 0.00 54 GLU A O 10
ATOM 23436 N N . GLY A 1 74 ? 3.045 10.652 -21.735 1.00 0.00 55 GLY A N 10
ATOM 23437 C CA . GLY A 1 74 ? 2.343 10.050 -20.607 1.00 0.00 55 GLY A CA 10
ATOM 23438 C C . GLY A 1 74 ? 1.131 10.880 -20.206 1.00 0.00 55 GLY A C 10
ATOM 23439 O O . GLY A 1 74 ? 0.484 11.500 -21.051 1.00 0.00 55 GLY A O 10
ATOM 23443 N N . GLU A 1 75 ? 0.827 10.890 -18.912 1.00 0.00 56 GLU A N 10
ATOM 23444 C CA . GLU A 1 75 ? -0.249 11.718 -18.383 1.00 0.00 56 GLU A CA 10
ATOM 23445 C C . GLU A 1 75 ? 0.103 13.197 -18.464 1.00 0.00 56 GLU A C 10
ATOM 23446 O O . GLU A 1 75 ? -0.765 14.041 -18.689 1.00 0.00 56 GLU A O 10
ATOM 23458 N N . GLU A 1 76 ? 1.382 13.507 -18.277 1.00 0.00 57 GLU A N 10
ATOM 23459 C CA . GLU A 1 76 ? 1.872 14.870 -18.440 1.00 0.00 57 GLU A CA 10
ATOM 23460 C C . GLU A 1 76 ? 1.039 15.854 -17.630 1.00 0.00 57 GLU A C 10
ATOM 23461 O O . GLU A 1 76 ? 0.805 16.985 -18.059 1.00 0.00 57 GLU A O 10
ATOM 23473 N N . PHE A 1 77 ? 0.593 15.419 -16.457 1.00 0.00 58 PHE A N 10
ATOM 23474 C CA . PHE A 1 77 ? -0.227 16.258 -15.590 1.00 0.00 58 PHE A CA 10
ATOM 23475 C C . PHE A 1 77 ? -1.524 16.659 -16.281 1.00 0.00 58 PHE A C 10
ATOM 23476 O O . PHE A 1 77 ? -2.099 17.706 -15.982 1.00 0.00 58 PHE A O 10
ATOM 23493 N N . CYS A 1 78 ? -1.981 15.820 -17.204 1.00 0.00 59 CYS A N 10
ATOM 23494 C CA . CYS A 1 78 ? -3.201 16.097 -17.953 1.00 0.00 59 CYS A CA 10
ATOM 23495 C C . CYS A 1 78 ? -4.001 14.822 -18.193 1.00 0.00 59 CYS A C 10
ATOM 23496 O O . CYS A 1 78 ? -3.670 13.762 -17.663 1.00 0.00 59 CYS A O 10
ATOM 23504 N N . ILE A 1 79 ? -5.054 14.933 -18.995 1.00 0.00 60 ILE A N 10
ATOM 23505 C CA . ILE A 1 79 ? -5.887 13.783 -19.329 1.00 0.00 60 ILE A CA 10
ATOM 23506 C C . ILE A 1 79 ? -5.461 13.159 -20.652 1.00 0.00 60 ILE A C 10
ATOM 23507 O O . ILE A 1 79 ? -5.748 13.694 -21.722 1.00 0.00 60 ILE A O 10
ATOM 23523 N N . TYR A 1 80 ? -4.772 12.026 -20.571 1.00 0.00 61 TYR A N 10
ATOM 23524 C CA . TYR A 1 80 ? -4.416 11.260 -21.759 1.00 0.00 61 TYR A CA 10
ATOM 23525 C C . TYR A 1 80 ? -5.082 9.889 -21.750 1.00 0.00 61 TYR A C 10
ATOM 23526 O O . TYR A 1 80 ? -5.570 9.431 -20.716 1.00 0.00 61 TYR A O 10
ATOM 23544 N N . ASN A 1 81 ? -5.102 9.239 -22.908 1.00 0.00 62 ASN A N 10
ATOM 23545 C CA . ASN A 1 81 ? -5.558 7.857 -23.004 1.00 0.00 62 ASN A CA 10
ATOM 23546 C C . ASN A 1 81 ? -4.514 6.978 -23.679 1.00 0.00 62 ASN A C 10
ATOM 23547 O O . ASN A 1 81 ? -4.822 6.232 -24.608 1.00 0.00 62 ASN A O 10
ATOM 23558 N N . ARG A 1 82 ? -3.275 7.070 -23.206 1.00 0.00 63 ARG A N 10
ATOM 23559 C CA . ARG A 1 82 ? -2.153 6.412 -23.865 1.00 0.00 63 ARG A CA 10
ATOM 23560 C C . ARG A 1 82 ? -1.628 5.252 -23.030 1.00 0.00 63 ARG A C 10
ATOM 23561 O O . ARG A 1 82 ? -2.079 5.027 -21.908 1.00 0.00 63 ARG A O 10
ATOM 23582 N N . ASN A 1 83 ? -0.670 4.517 -23.585 1.00 0.00 64 ASN A N 10
ATOM 23583 C CA . ASN A 1 83 ? -0.079 3.377 -22.893 1.00 0.00 64 ASN A CA 10
ATOM 23584 C C . ASN A 1 83 ? 0.785 3.832 -21.722 1.00 0.00 64 ASN A C 10
ATOM 23585 O O . ASN A 1 83 ? 0.618 3.363 -20.596 1.00 0.00 64 ASN A O 10
ATOM 23596 N N . PRO A 1 84 ? 1.707 4.749 -21.995 1.00 0.00 65 PRO A N 10
ATOM 23597 C CA . PRO A 1 84 ? 2.605 5.261 -20.967 1.00 0.00 65 PRO A CA 10
ATOM 23598 C C . PRO A 1 84 ? 1.885 6.235 -20.042 1.00 0.00 65 PRO A C 10
ATOM 23599 O O . PRO A 1 84 ? 2.378 6.560 -18.962 1.00 0.00 65 PRO A O 10
ATOM 23610 N N . ASN A 1 85 ? 0.714 6.695 -20.472 1.00 0.00 66 ASN A N 10
ATOM 23611 C CA . ASN A 1 85 ? -0.189 7.431 -19.594 1.00 0.00 66 ASN A CA 10
ATOM 23612 C C . ASN A 1 85 ? -0.618 6.577 -18.408 1.00 0.00 66 ASN A C 10
ATOM 23613 O O . ASN A 1 85 ? -0.426 6.960 -17.253 1.00 0.00 66 ASN A O 10
ATOM 23624 N N . ALA A 1 86 ? -1.202 5.420 -18.698 1.00 0.00 67 ALA A N 10
ATOM 23625 C CA . ALA A 1 86 ? -1.594 4.476 -17.657 1.00 0.00 67 ALA A CA 10
ATOM 23626 C C . ALA A 1 86 ? -0.398 4.063 -16.809 1.00 0.00 67 ALA A C 10
ATOM 23627 O O . ALA A 1 86 ? -0.511 3.908 -15.593 1.00 0.00 67 ALA A O 10
ATOM 23634 N N . CYS A 1 87 ? 0.748 3.886 -17.458 1.00 0.00 68 CYS A N 10
ATOM 23635 C CA . CYS A 1 87 ? 1.963 3.473 -16.767 1.00 0.00 68 CYS A CA 10
ATOM 23636 C C . CYS A 1 87 ? 2.447 4.554 -15.810 1.00 0.00 68 CYS A C 10
ATOM 23637 O O . CYS A 1 87 ? 2.847 4.265 -14.682 1.00 0.00 68 CYS A O 10
ATOM 23645 N N . SER A 1 88 ? 2.408 5.802 -16.265 1.00 0.00 69 SER A N 10
ATOM 23646 C CA . SER A 1 88 ? 2.863 6.928 -15.458 1.00 0.00 69 SER A CA 10
ATOM 23647 C C . SER A 1 88 ? 2.002 7.096 -14.213 1.00 0.00 69 SER A C 10
ATOM 23648 O O . SER A 1 88 ? 2.472 7.579 -13.182 1.00 0.00 69 SER A O 10
ATOM 23656 N N . TYR A 1 89 ? 0.739 6.697 -14.315 1.00 0.00 70 TYR A N 10
ATOM 23657 C CA . TYR A 1 89 ? -0.140 6.632 -13.154 1.00 0.00 70 TYR A CA 10
ATOM 23658 C C . TYR A 1 89 ? 0.292 5.530 -12.196 1.00 0.00 70 TYR A C 10
ATOM 23659 O O . TYR A 1 89 ? 0.266 5.707 -10.978 1.00 0.00 70 TYR A O 10
ATOM 23677 N N . GLY A 1 90 ? 0.689 4.391 -12.753 1.00 0.00 71 GLY A N 10
ATOM 23678 C CA . GLY A 1 90 ? 1.190 3.280 -11.953 1.00 0.00 71 GLY A CA 10
ATOM 23679 C C . GLY A 1 90 ? 2.505 3.640 -11.273 1.00 0.00 71 GLY A C 10
ATOM 23680 O O . GLY A 1 90 ? 2.768 3.217 -10.147 1.00 0.00 71 GLY A O 10
ATOM 23684 N N . VAL A 1 91 ? 3.326 4.425 -11.962 1.00 0.00 72 VAL A N 10
ATOM 23685 C CA . VAL A 1 91 ? 4.573 4.918 -11.390 1.00 0.00 72 VAL A CA 10
ATOM 23686 C C . VAL A 1 91 ? 4.310 5.864 -10.225 1.00 0.00 72 VAL A C 10
ATOM 23687 O O . VAL A 1 91 ? 4.939 5.760 -9.173 1.00 0.00 72 VAL A O 10
ATOM 23700 N N . ALA A 1 92 ? 3.373 6.787 -10.421 1.00 0.00 73 ALA A N 10
ATOM 23701 C CA . ALA A 1 92 ? 3.050 7.777 -9.400 1.00 0.00 73 ALA A CA 10
ATOM 23702 C C . ALA A 1 92 ? 2.655 7.107 -8.089 1.00 0.00 73 ALA A C 10
ATOM 23703 O O . ALA A 1 92 ? 3.126 7.491 -7.019 1.00 0.00 73 ALA A O 10
ATOM 23710 N N . VAL A 1 93 ? 1.788 6.105 -8.180 1.00 0.00 74 VAL A N 10
ATOM 23711 C CA . VAL A 1 93 ? 1.305 5.399 -6.999 1.00 0.00 74 VAL A CA 10
ATOM 23712 C C . VAL A 1 93 ? 2.297 4.334 -6.550 1.00 0.00 74 VAL A C 10
ATOM 23713 O O . VAL A 1 93 ? 2.395 4.025 -5.361 1.00 0.00 74 VAL A O 10
ATOM 23726 N N . GLY A 1 94 ? 3.030 3.775 -7.506 1.00 0.00 75 GLY A N 10
ATOM 23727 C CA . GLY A 1 94 ? 3.906 2.641 -7.235 1.00 0.00 75 GLY A CA 10
ATOM 23728 C C . GLY A 1 94 ? 5.127 3.068 -6.431 1.00 0.00 75 GLY A C 10
ATOM 23729 O O . GLY A 1 94 ? 5.388 2.536 -5.351 1.00 0.00 75 GLY A O 10
ATOM 23733 N N . VAL A 1 95 ? 5.872 4.030 -6.962 1.00 0.00 76 VAL A N 10
ATOM 23734 C CA . VAL A 1 95 ? 7.134 4.443 -6.359 1.00 0.00 76 VAL A CA 10
ATOM 23735 C C . VAL A 1 95 ? 6.920 4.995 -4.956 1.00 0.00 76 VAL A C 10
ATOM 23736 O O . VAL A 1 95 ? 7.689 4.705 -4.040 1.00 0.00 76 VAL A O 10
ATOM 23749 N N . LEU A 1 96 ? 5.869 5.792 -4.793 1.00 0.00 77 LEU A N 10
ATOM 23750 C CA . LEU A 1 96 ? 5.610 6.469 -3.528 1.00 0.00 77 LEU A CA 10
ATOM 23751 C C . LEU A 1 96 ? 5.043 5.504 -2.494 1.00 0.00 77 LEU A C 10
ATOM 23752 O O . LEU A 1 96 ? 5.293 5.645 -1.297 1.00 0.00 77 LEU A O 10
ATOM 23768 N N . ALA A 1 97 ? 4.279 4.523 -2.963 1.00 0.00 78 ALA A N 10
ATOM 23769 C CA . ALA A 1 97 ? 3.768 3.469 -2.095 1.00 0.00 78 ALA A CA 10
ATOM 23770 C C . ALA A 1 97 ? 4.894 2.576 -1.592 1.00 0.00 78 ALA A C 10
ATOM 23771 O O . ALA A 1 97 ? 4.874 2.120 -0.448 1.00 0.00 78 ALA A O 10
ATOM 23778 N N . PHE A 1 98 ? 5.875 2.327 -2.452 1.00 0.00 79 PHE A N 10
ATOM 23779 C CA . PHE A 1 98 ? 7.100 1.650 -2.044 1.00 0.00 79 PHE A CA 10
ATOM 23780 C C . PHE A 1 98 ? 7.761 2.368 -0.874 1.00 0.00 79 PHE A C 10
ATOM 23781 O O . PHE A 1 98 ? 8.110 1.748 0.130 1.00 0.00 79 PHE A O 10
ATOM 23798 N N . LEU A 1 99 ? 7.933 3.678 -1.012 1.00 0.00 80 LEU A N 10
ATOM 23799 C CA . LEU A 1 99 ? 8.549 4.484 0.035 1.00 0.00 80 LEU A CA 10
ATOM 23800 C C . LEU A 1 99 ? 7.747 4.412 1.329 1.00 0.00 80 LEU A C 10
ATOM 23801 O O . LEU A 1 99 ? 8.316 4.334 2.419 1.00 0.00 80 LEU A O 10
ATOM 23817 N N . THR A 1 100 ? 6.425 4.437 1.202 1.00 0.00 81 THR A N 10
ATOM 23818 C CA . THR A 1 100 ? 5.542 4.306 2.356 1.00 0.00 81 THR A CA 10
ATOM 23819 C C . THR A 1 100 ? 5.690 2.938 3.009 1.00 0.00 81 THR A C 10
ATOM 23820 O O . THR A 1 100 ? 5.822 2.834 4.229 1.00 0.00 81 THR A O 10
ATOM 23831 N N . CYS A 1 101 ? 5.667 1.891 2.191 1.00 0.00 82 CYS A N 10
ATOM 23832 C CA . CYS A 1 101 ? 5.772 0.525 2.691 1.00 0.00 82 CYS A CA 10
ATOM 23833 C C . CYS A 1 101 ? 7.113 0.291 3.374 1.00 0.00 82 CYS A C 10
ATOM 23834 O O . CYS A 1 101 ? 7.191 -0.402 4.389 1.00 0.00 82 CYS A O 10
ATOM 23842 N N . LEU A 1 102 ? 8.167 0.872 2.812 1.00 0.00 83 LEU A N 10
ATOM 23843 C CA . LEU A 1 102 ? 9.499 0.777 3.400 1.00 0.00 83 LEU A CA 10
ATOM 23844 C C . LEU A 1 102 ? 9.527 1.376 4.800 1.00 0.00 83 LEU A C 10
ATOM 23845 O O . LEU A 1 102 ? 10.032 0.762 5.739 1.00 0.00 83 LEU A O 10
ATOM 23861 N N . LEU A 1 103 ? 8.982 2.580 4.933 1.00 0.00 84 LEU A N 10
ATOM 23862 C CA . LEU A 1 103 ? 8.952 3.270 6.218 1.00 0.00 84 LEU A CA 10
ATOM 23863 C C . LEU A 1 103 ? 8.041 2.554 7.207 1.00 0.00 84 LEU A C 10
ATOM 23864 O O . LEU A 1 103 ? 8.339 2.485 8.400 1.00 0.00 84 LEU A O 10
ATOM 23880 N N . TYR A 1 104 ? 6.932 2.024 6.705 1.00 0.00 85 TYR A N 10
ATOM 23881 C CA . TYR A 1 104 ? 5.995 1.278 7.537 1.00 0.00 85 TYR A CA 10
ATOM 23882 C C . TYR A 1 104 ? 6.655 0.041 8.134 1.00 0.00 85 TYR A C 10
ATOM 23883 O O . TYR A 1 104 ? 6.557 -0.207 9.335 1.00 0.00 85 TYR A O 10
ATOM 23901 N N . LEU A 1 105 ? 7.324 -0.733 7.287 1.00 0.00 86 LEU A N 10
ATOM 23902 C CA . LEU A 1 105 ? 8.001 -1.947 7.729 1.00 0.00 86 LEU A CA 10
ATOM 23903 C C . LEU A 1 105 ? 9.162 -1.622 8.660 1.00 0.00 86 LEU A C 10
ATOM 23904 O O . LEU A 1 105 ? 9.435 -2.358 9.608 1.00 0.00 86 LEU A O 10
ATOM 23920 N N . ALA A 1 106 ? 9.844 -0.515 8.384 1.00 0.00 87 ALA A N 10
ATOM 23921 C CA . ALA A 1 106 ? 10.901 -0.028 9.262 1.00 0.00 87 ALA A CA 10
ATOM 23922 C C . ALA A 1 106 ? 10.354 0.320 10.641 1.00 0.00 87 ALA A C 10
ATOM 23923 O O . ALA A 1 106 ? 10.978 0.024 11.659 1.00 0.00 87 ALA A O 10
ATOM 23930 N N . LEU A 1 107 ? 9.185 0.950 10.666 1.00 0.00 88 LEU A N 10
ATOM 23931 C CA . LEU A 1 107 ? 8.499 1.241 11.919 1.00 0.00 88 LEU A CA 10
ATOM 23932 C C . LEU A 1 107 ? 8.214 -0.035 12.701 1.00 0.00 88 LEU A C 10
ATOM 23933 O O . LEU A 1 107 ? 8.499 -0.120 13.896 1.00 0.00 88 LEU A O 10
ATOM 23949 N N . ASP A 1 108 ? 7.652 -1.028 12.019 1.00 0.00 89 ASP A N 10
ATOM 23950 C CA . ASP A 1 108 ? 7.339 -2.307 12.647 1.00 0.00 89 ASP A CA 10
ATOM 23951 C C . ASP A 1 108 ? 8.552 -2.877 13.369 1.00 0.00 89 ASP A C 10
ATOM 23952 O O . ASP A 1 108 ? 8.443 -3.373 14.490 1.00 0.00 89 ASP A O 10
ATOM 23961 N N . VAL A 1 109 ? 9.709 -2.804 12.720 1.00 0.00 90 VAL A N 10
ATOM 23962 C CA . VAL A 1 109 ? 10.948 -3.304 13.305 1.00 0.00 90 VAL A CA 10
ATOM 23963 C C . VAL A 1 109 ? 11.231 -2.642 14.646 1.00 0.00 90 VAL A C 10
ATOM 23964 O O . VAL A 1 109 ? 11.614 -3.307 15.609 1.00 0.00 90 VAL A O 10
ATOM 23977 N N . TYR A 1 110 ? 11.040 -1.328 14.704 1.00 0.00 91 TYR A N 10
ATOM 23978 C CA . TYR A 1 110 ? 11.355 -0.561 15.903 1.00 0.00 91 TYR A CA 10
ATOM 23979 C C . TYR A 1 110 ? 10.088 -0.087 16.603 1.00 0.00 91 TYR A C 10
ATOM 23980 O O . TYR A 1 110 ? 10.118 0.860 17.389 1.00 0.00 91 TYR A O 10
ATOM 23998 N N . PHE A 1 111 ? 8.974 -0.751 16.312 1.00 0.00 92 PHE A N 10
ATOM 23999 C CA . PHE A 1 111 ? 7.686 -0.373 16.882 1.00 0.00 92 PHE A CA 10
ATOM 24000 C C . PHE A 1 111 ? 7.599 -0.765 18.352 1.00 0.00 92 PHE A C 10
ATOM 24001 O O . PHE A 1 111 ? 7.094 -0.004 19.178 1.00 0.00 92 PHE A O 10
ATOM 24018 N N . PRO A 1 112 ? 8.095 -1.955 18.673 1.00 0.00 93 PRO A N 10
ATOM 24019 C CA . PRO A 1 112 ? 8.056 -2.458 20.041 1.00 0.00 93 PRO A CA 10
ATOM 24020 C C . PRO A 1 112 ? 8.597 -1.425 21.022 1.00 0.00 93 PRO A C 10
ATOM 24021 O O . PRO A 1 112 ? 8.182 -1.379 22.180 1.00 0.00 93 PRO A O 10
ATOM 24032 N N . GLN A 1 113 ? 9.525 -0.598 20.551 1.00 0.00 94 GLN A N 10
ATOM 24033 C CA . GLN A 1 113 ? 10.078 0.476 21.367 1.00 0.00 94 GLN A CA 10
ATOM 24034 C C . GLN A 1 113 ? 9.088 1.625 21.510 1.00 0.00 94 GLN A C 10
ATOM 24035 O O . GLN A 1 113 ? 9.288 2.704 20.950 1.00 0.00 94 GLN A O 10
ATOM 24049 N N . ILE A 1 114 ? 8.018 1.388 22.262 1.00 0.00 95 ILE A N 10
ATOM 24050 C CA . ILE A 1 114 ? 6.991 2.400 22.473 1.00 0.00 95 ILE A CA 10
ATOM 24051 C C . ILE A 1 114 ? 7.294 3.245 23.704 1.00 0.00 95 ILE A C 10
ATOM 24052 O O . ILE A 1 114 ? 7.674 2.720 24.751 1.00 0.00 95 ILE A O 10
ATOM 24068 N N . SER A 1 115 ? 7.125 4.556 23.572 1.00 0.00 96 SER A N 10
ATOM 24069 C CA . SER A 1 115 ? 7.431 5.482 24.656 1.00 0.00 96 SER A CA 10
ATOM 24070 C C . SER A 1 115 ? 6.211 5.727 25.532 1.00 0.00 96 SER A C 10
ATOM 24071 O O . SER A 1 115 ? 6.336 6.031 26.718 1.00 0.00 96 SER A O 10
ATOM 24079 N N . SER A 1 116 ? 5.028 5.594 24.941 1.00 0.00 97 SER A N 10
ATOM 24080 C CA . SER A 1 116 ? 3.781 5.821 25.661 1.00 0.00 97 SER A CA 10
ATOM 24081 C C . SER A 1 116 ? 2.596 5.218 24.917 1.00 0.00 97 SER A C 10
ATOM 24082 O O . SER A 1 116 ? 2.705 4.862 23.744 1.00 0.00 97 SER A O 10
ATOM 24090 N N . VAL A 1 117 ? 1.466 5.106 25.605 1.00 0.00 98 VAL A N 10
ATOM 24091 C CA . VAL A 1 117 ? 0.250 4.574 25.001 1.00 0.00 98 VAL A CA 10
ATOM 24092 C C . VAL A 1 117 ? -0.228 5.458 23.857 1.00 0.00 98 VAL A C 10
ATOM 24093 O O . VAL A 1 117 ? -0.673 4.962 22.821 1.00 0.00 98 VAL A O 10
ATOM 24106 N N . LYS A 1 118 ? -0.135 6.769 24.050 1.00 0.00 99 LYS A N 10
ATOM 24107 C CA . LYS A 1 118 ? -0.476 7.724 23.002 1.00 0.00 99 LYS A CA 10
ATOM 24108 C C . LYS A 1 118 ? 0.460 7.589 21.807 1.00 0.00 99 LYS A C 10
ATOM 24109 O O . LYS A 1 118 ? 0.045 7.754 20.660 1.00 0.00 99 LYS A O 10
ATOM 24128 N N . ASP A 1 119 ? 1.723 7.287 22.084 1.00 0.00 100 ASP A N 10
ATOM 24129 C CA . ASP A 1 119 ? 2.716 7.105 21.031 1.00 0.00 100 ASP A CA 10
ATOM 24130 C C . ASP A 1 119 ? 2.303 5.997 20.071 1.00 0.00 100 ASP A C 10
ATOM 24131 O O . ASP A 1 119 ? 2.233 6.206 18.860 1.00 0.00 100 ASP A O 10
ATOM 24140 N N . ARG A 1 120 ? 2.030 4.818 20.620 1.00 0.00 101 ARG A N 10
ATOM 24141 C CA . ARG A 1 120 ? 1.732 3.646 19.805 1.00 0.00 101 ARG A CA 10
ATOM 24142 C C . ARG A 1 120 ? 0.376 3.781 19.123 1.00 0.00 101 ARG A C 10
ATOM 24143 O O . ARG A 1 120 ? 0.179 3.289 18.011 1.00 0.00 101 ARG A O 10
ATOM 24164 N N . LYS A 1 121 ? -0.555 4.450 19.793 1.00 0.00 102 LYS A N 10
ATOM 24165 C CA . LYS A 1 121 ? -1.881 4.686 19.235 1.00 0.00 102 LYS A CA 10
ATOM 24166 C C . LYS A 1 121 ? -1.814 5.632 18.042 1.00 0.00 102 LYS A C 10
ATOM 24167 O O . LYS A 1 121 ? -2.387 5.358 16.987 1.00 0.00 102 LYS A O 10
ATOM 24186 N N . LYS A 1 122 ? -1.112 6.746 18.214 1.00 0.00 103 LYS A N 10
ATOM 24187 C CA . LYS A 1 122 ? -1.000 7.751 17.165 1.00 0.00 103 LYS A CA 10
ATOM 24188 C C . LYS A 1 122 ? -0.246 7.206 15.958 1.00 0.00 103 LYS A C 10
ATOM 24189 O O . LYS A 1 122 ? -0.573 7.524 14.815 1.00 0.00 103 LYS A O 10
ATOM 24208 N N . ALA A 1 123 ? 0.763 6.383 16.219 1.00 0.00 104 ALA A N 10
ATOM 24209 C CA . ALA A 1 123 ? 1.529 5.747 15.154 1.00 0.00 104 ALA A CA 10
ATOM 24210 C C . ALA A 1 123 ? 0.627 4.926 14.241 1.00 0.00 104 ALA A C 10
ATOM 24211 O O . ALA A 1 123 ? 0.636 5.101 13.022 1.00 0.00 104 ALA A O 10
ATOM 24218 N N . VAL A 1 124 ? -0.152 4.030 14.838 1.00 0.00 105 VAL A N 10
ATOM 24219 C CA . VAL A 1 124 ? -1.073 3.191 14.080 1.00 0.00 105 VAL A CA 10
ATOM 24220 C C . VAL A 1 124 ? -2.213 4.014 13.495 1.00 0.00 105 VAL A C 10
ATOM 24221 O O . VAL A 1 124 ? -2.616 3.807 12.350 1.00 0.00 105 VAL A O 10
ATOM 24234 N N . LEU A 1 125 ? -2.730 4.948 14.286 1.00 0.00 106 LEU A N 10
ATOM 24235 C CA . LEU A 1 125 ? -3.819 5.810 13.845 1.00 0.00 106 LEU A CA 10
ATOM 24236 C C . LEU A 1 125 ? -3.471 6.512 12.538 1.00 0.00 106 LEU A C 10
ATOM 24237 O O . LEU A 1 125 ? -4.302 6.611 11.635 1.00 0.00 106 LEU A O 10
ATOM 24253 N N . SER A 1 126 ? -2.238 6.997 12.444 1.00 0.00 107 SER A N 10
ATOM 24254 C CA . SER A 1 126 ? -1.759 7.642 11.226 1.00 0.00 107 SER A CA 10
ATOM 24255 C C . SER A 1 126 ? -1.615 6.636 10.091 1.00 0.00 107 SER A C 10
ATOM 24256 O O . SER A 1 126 ? -1.949 6.929 8.943 1.00 0.00 107 SER A O 10
ATOM 24264 N N . ASP A 1 127 ? -1.116 5.449 10.419 1.00 0.00 108 ASP A N 10
ATOM 24265 C CA . ASP A 1 127 ? -0.910 4.403 9.424 1.00 0.00 108 ASP A CA 10
ATOM 24266 C C . ASP A 1 127 ? -2.232 3.952 8.817 1.00 0.00 108 ASP A C 10
ATOM 24267 O O . ASP A 1 127 ? -2.291 3.562 7.651 1.00 0.00 108 ASP A O 10
ATOM 24276 N N . ILE A 1 128 ? -3.293 4.006 9.617 1.00 0.00 109 ILE A N 10
ATOM 24277 C CA . ILE A 1 128 ? -4.631 3.684 9.137 1.00 0.00 109 ILE A CA 10
ATOM 24278 C C . ILE A 1 128 ? -5.047 4.611 8.001 1.00 0.00 109 ILE A C 10
ATOM 24279 O O . ILE A 1 128 ? -5.446 4.156 6.929 1.00 0.00 109 ILE A O 10
ATOM 24295 N N . GLY A 1 129 ? -4.953 5.914 8.245 1.00 0.00 110 GLY A N 10
ATOM 24296 C CA . GLY A 1 129 ? -5.272 6.908 7.227 1.00 0.00 110 GLY A CA 10
ATOM 24297 C C . GLY A 1 129 ? -4.419 6.712 5.979 1.00 0.00 110 GLY A C 10
ATOM 24298 O O . GLY A 1 129 ? -4.922 6.771 4.858 1.00 0.00 110 GLY A O 10
ATOM 24302 N N . VAL A 1 130 ? -3.127 6.480 6.183 1.00 0.00 111 VAL A N 10
ATOM 24303 C CA . VAL A 1 130 ? -2.197 6.307 5.074 1.00 0.00 111 VAL A CA 10
ATOM 24304 C C . VAL A 1 130 ? -2.521 5.053 4.273 1.00 0.00 111 VAL A C 10
ATOM 24305 O O . VAL A 1 130 ? -2.458 5.056 3.044 1.00 0.00 111 VAL A O 10
ATOM 24318 N N . SER A 1 131 ? -2.869 3.981 4.976 1.00 0.00 112 SER A N 10
ATOM 24319 C CA . SER A 1 131 ? -3.214 2.720 4.331 1.00 0.00 112 SER A CA 10
ATOM 24320 C C . SER A 1 131 ? -4.437 2.875 3.436 1.00 0.00 112 SER A C 10
ATOM 24321 O O . SER A 1 131 ? -4.458 2.380 2.308 1.00 0.00 112 SER A O 10
ATOM 24329 N N . ALA A 1 132 ? -5.452 3.566 3.943 1.00 0.00 113 ALA A N 10
ATOM 24330 C CA . ALA A 1 132 ? -6.648 3.855 3.162 1.00 0.00 113 ALA A CA 10
ATOM 24331 C C . ALA A 1 132 ? -6.348 4.841 2.040 1.00 0.00 113 ALA A C 10
ATOM 24332 O O . ALA A 1 132 ? -6.913 4.746 0.950 1.00 0.00 113 ALA A O 10
ATOM 24339 N N . PHE A 1 133 ? -5.457 5.787 2.314 1.00 0.00 114 PHE A N 10
ATOM 24340 C CA . PHE A 1 133 ? -5.045 6.764 1.312 1.00 0.00 114 PHE A CA 10
ATOM 24341 C C . PHE A 1 133 ? -4.516 6.080 0.059 1.00 0.00 114 PHE A C 10
ATOM 24342 O O . PHE A 1 133 ? -4.929 6.398 -1.056 1.00 0.00 114 PHE A O 10
ATOM 24359 N N . TRP A 1 134 ? -3.597 5.138 0.249 1.00 0.00 115 TRP A N 10
ATOM 24360 C CA . TRP A 1 134 ? -2.967 4.447 -0.869 1.00 0.00 115 TRP A CA 10
ATOM 24361 C C . TRP A 1 134 ? -3.909 3.420 -1.485 1.00 0.00 115 TRP A C 10
ATOM 24362 O O . TRP A 1 134 ? -3.867 3.168 -2.689 1.00 0.00 115 TRP A O 10
ATOM 24383 N N . ALA A 1 135 ? -4.759 2.831 -0.652 1.00 0.00 116 ALA A N 10
ATOM 24384 C CA . ALA A 1 135 ? -5.781 1.906 -1.127 1.00 0.00 116 ALA A CA 10
ATOM 24385 C C . ALA A 1 135 ? -6.636 2.540 -2.215 1.00 0.00 116 ALA A C 10
ATOM 24386 O O . ALA A 1 135 ? -6.919 1.918 -3.238 1.00 0.00 116 ALA A O 10
ATOM 24393 N N . PHE A 1 136 ? -7.047 3.783 -1.987 1.00 0.00 117 PHE A N 10
ATOM 24394 C CA . PHE A 1 136 ? -7.799 4.537 -2.984 1.00 0.00 117 PHE A CA 10
ATOM 24395 C C . PHE A 1 136 ? -6.991 4.718 -4.262 1.00 0.00 117 PHE A C 10
ATOM 24396 O O . PHE A 1 136 ? -7.479 4.449 -5.360 1.00 0.00 117 PHE A O 10
ATOM 24413 N N . LEU A 1 137 ? -5.753 5.178 -4.113 1.00 0.00 118 LEU A N 10
ATOM 24414 C CA . LEU A 1 137 ? -4.919 5.518 -5.260 1.00 0.00 118 LEU A CA 10
ATOM 24415 C C . LEU A 1 137 ? -4.517 4.271 -6.036 1.00 0.00 118 LEU A C 10
ATOM 24416 O O . LEU A 1 137 ? -4.249 4.334 -7.237 1.00 0.00 118 LEU A O 10
ATOM 24432 N N . TRP A 1 138 ? -4.476 3.137 -5.345 1.00 0.00 119 TRP A N 10
ATOM 24433 C CA . TRP A 1 138 ? -4.223 1.854 -5.991 1.00 0.00 119 TRP A CA 10
ATOM 24434 C C . TRP A 1 138 ? -5.474 1.328 -6.682 1.00 0.00 119 TRP A C 10
ATOM 24435 O O . TRP A 1 138 ? -5.390 0.622 -7.687 1.00 0.00 119 TRP A O 10
ATOM 24456 N N . PHE A 1 139 ? -6.636 1.677 -6.137 1.00 0.00 120 PHE A N 10
ATOM 24457 C CA . PHE A 1 139 ? -7.907 1.350 -6.770 1.00 0.00 120 PHE A CA 10
ATOM 24458 C C . PHE A 1 139 ? -8.019 1.995 -8.146 1.00 0.00 120 PHE A C 10
ATOM 24459 O O . PHE A 1 139 ? -8.319 1.324 -9.134 1.00 0.00 120 PHE A O 10
ATOM 24476 N N . VAL A 1 140 ? -7.778 3.300 -8.204 1.00 0.00 121 VAL A N 10
ATOM 24477 C CA . VAL A 1 140 ? -7.822 4.032 -9.464 1.00 0.00 121 VAL A CA 10
ATOM 24478 C C . VAL A 1 140 ? -6.568 3.780 -10.291 1.00 0.00 121 VAL A C 10
ATOM 24479 O O . VAL A 1 140 ? -6.604 3.830 -11.521 1.00 0.00 121 VAL A O 10
ATOM 24492 N N . GLY A 1 141 ? -5.461 3.508 -9.610 1.00 0.00 122 GLY A N 10
ATOM 24493 C CA . GLY A 1 141 ? -4.238 3.075 -10.277 1.00 0.00 122 GLY A CA 10
ATOM 24494 C C . GLY A 1 141 ? -4.478 1.823 -11.110 1.00 0.00 122 GLY A C 10
ATOM 24495 O O . GLY A 1 141 ? -4.069 1.749 -12.268 1.00 0.00 122 GLY A O 10
ATOM 24499 N N . PHE A 1 142 ? -5.143 0.840 -10.513 1.00 0.00 123 PHE A N 10
ATOM 24500 C CA . PHE A 1 142 ? -5.583 -0.342 -11.243 1.00 0.00 123 PHE A CA 10
ATOM 24501 C C . PHE A 1 142 ? -6.458 0.037 -12.431 1.00 0.00 123 PHE A C 10
ATOM 24502 O O . PHE A 1 142 ? -6.229 -0.416 -13.552 1.00 0.00 123 PHE A O 10
ATOM 24519 N N . CYS A 1 143 ? -7.461 0.872 -12.178 1.00 0.00 124 CYS A N 10
ATOM 24520 C CA . CYS A 1 143 ? -8.359 1.331 -13.230 1.00 0.00 124 CYS A CA 10
ATOM 24521 C C . CYS A 1 143 ? -7.584 1.959 -14.382 1.00 0.00 124 CYS A C 10
ATOM 24522 O O . CYS A 1 143 ? -7.911 1.748 -15.549 1.00 0.00 124 CYS A O 10
ATOM 24530 N N . TYR A 1 144 ? -6.556 2.730 -14.045 1.00 0.00 125 TYR A N 10
ATOM 24531 C CA . TYR A 1 144 ? -5.728 3.384 -15.051 1.00 0.00 125 TYR A CA 10
ATOM 24532 C C . TYR A 1 144 ? -4.951 2.364 -15.872 1.00 0.00 125 TYR A C 10
ATOM 24533 O O . TYR A 1 144 ? -4.878 2.466 -17.097 1.00 0.00 125 TYR A O 10
ATOM 24551 N N . LEU A 1 145 ? -4.370 1.382 -15.192 1.00 0.00 126 LEU A N 10
ATOM 24552 C CA . LEU A 1 145 ? -3.601 0.337 -15.858 1.00 0.00 126 LEU A CA 10
ATOM 24553 C C . LEU A 1 145 ? -4.500 -0.548 -16.713 1.00 0.00 126 LEU A C 10
ATOM 24554 O O . LEU A 1 145 ? -4.073 -1.073 -17.741 1.00 0.00 126 LEU A O 10
ATOM 24570 N N . ALA A 1 146 ? -5.745 -0.711 -16.280 1.00 0.00 127 ALA A N 10
ATOM 24571 C CA . ALA A 1 146 ? -6.763 -1.357 -17.101 1.00 0.00 127 ALA A CA 10
ATOM 24572 C C . ALA A 1 146 ? -7.117 -0.505 -18.312 1.00 0.00 127 ALA A C 10
ATOM 24573 O O . ALA A 1 146 ? -7.250 -1.014 -19.425 1.00 0.00 127 ALA A O 10
ATOM 24580 N N . ASN A 1 147 ? -7.269 0.796 -18.090 1.00 0.00 128 ASN A N 10
ATOM 24581 C CA . ASN A 1 147 ? -7.585 1.726 -19.167 1.00 0.00 128 ASN A CA 10
ATOM 24582 C C . ASN A 1 147 ? -6.495 1.729 -20.230 1.00 0.00 128 ASN A C 10
ATOM 24583 O O . ASN A 1 147 ? -6.747 2.056 -21.390 1.00 0.00 128 ASN A O 10
ATOM 24594 N N . GLN A 1 148 ? -5.283 1.364 -19.828 1.00 0.00 129 GLN A N 10
ATOM 24595 C CA . GLN A 1 148 ? -4.162 1.275 -20.756 1.00 0.00 129 GLN A CA 10
ATOM 24596 C C . GLN A 1 148 ? -4.608 0.729 -22.107 1.00 0.00 129 GLN A C 10
ATOM 24597 O O . GLN A 1 148 ? -4.158 1.195 -23.155 1.00 0.00 129 GLN A O 10
ATOM 24611 N N . TRP A 1 149 ? -5.494 -0.259 -22.078 1.00 0.00 130 TRP A N 10
ATOM 24612 C CA . TRP A 1 149 ? -5.896 -0.965 -23.288 1.00 0.00 130 TRP A CA 10
ATOM 24613 C C . TRP A 1 149 ? -7.394 -0.835 -23.530 1.00 0.00 130 TRP A C 10
ATOM 24614 O O . TRP A 1 149 ? -7.858 -0.913 -24.668 1.00 0.00 130 TRP A O 10
ATOM 24635 N N . GLN A 1 150 ? -8.146 -0.634 -22.453 1.00 0.00 131 GLN A N 10
ATOM 24636 C CA . GLN A 1 150 ? -9.601 -0.589 -22.533 1.00 0.00 131 GLN A CA 10
ATOM 24637 C C . GLN A 1 150 ? -10.071 0.587 -23.379 1.00 0.00 131 GLN A C 10
ATOM 24638 O O . GLN A 1 150 ? -11.099 0.511 -24.052 1.00 0.00 131 GLN A O 10
ATOM 24652 N N . VAL A 1 151 ? -9.312 1.677 -23.340 1.00 0.00 132 VAL A N 10
ATOM 24653 C CA . VAL A 1 151 ? -9.671 2.888 -24.070 1.00 0.00 132 VAL A CA 10
ATOM 24654 C C . VAL A 1 151 ? -9.699 2.636 -25.572 1.00 0.00 132 VAL A C 10
ATOM 24655 O O . VAL A 1 151 ? -10.275 3.416 -26.331 1.00 0.00 132 VAL A O 10
ATOM 24668 N N . SER A 1 152 ? -9.073 1.544 -25.997 1.00 0.00 133 SER A N 10
ATOM 24669 C CA . SER A 1 152 ? -9.038 1.180 -27.408 1.00 0.00 133 SER A CA 10
ATOM 24670 C C . SER A 1 152 ? -9.175 -0.325 -27.594 1.00 0.00 133 SER A C 10
ATOM 24671 O O . SER A 1 152 ? -8.583 -0.904 -28.505 1.00 0.00 133 SER A O 10
ATOM 24679 N N . LYS A 1 153 ? -9.957 -0.954 -26.724 1.00 0.00 134 LYS A N 10
ATOM 24680 C CA . LYS A 1 153 ? -10.171 -2.395 -26.788 1.00 0.00 134 LYS A CA 10
ATOM 24681 C C . LYS A 1 153 ? -11.169 -2.756 -27.882 1.00 0.00 134 LYS A C 10
ATOM 24682 O O . LYS A 1 153 ? -12.046 -1.962 -28.221 1.00 0.00 134 LYS A O 10
ATOM 24701 N N . PRO A 1 154 ? -11.029 -3.959 -28.430 1.00 0.00 135 PRO A N 10
ATOM 24702 C CA . PRO A 1 154 ? -11.975 -4.466 -29.416 1.00 0.00 135 PRO A CA 10
ATOM 24703 C C . PRO A 1 154 ? -13.284 -4.884 -28.760 1.00 0.00 135 PRO A C 10
ATOM 24704 O O . PRO A 1 154 ? -13.363 -5.016 -27.539 1.00 0.00 135 PRO A O 10
ATOM 24715 N N . LYS A 1 155 ? -14.310 -5.091 -29.578 1.00 0.00 136 LYS A N 10
ATOM 24716 C CA . LYS A 1 155 ? -15.637 -5.422 -29.073 1.00 0.00 136 LYS A CA 10
ATOM 24717 C C . LYS A 1 155 ? -15.614 -6.715 -28.270 1.00 0.00 136 LYS A C 10
ATOM 24718 O O . LYS A 1 155 ? -15.075 -7.727 -28.718 1.00 0.00 136 LYS A O 10
ATOM 24737 N N . ASP A 1 156 ? -16.203 -6.677 -27.078 1.00 0.00 137 ASP A N 10
ATOM 24738 C CA . ASP A 1 156 ? -16.349 -7.872 -26.257 1.00 0.00 137 ASP A CA 10
ATOM 24739 C C . ASP A 1 156 ? -15.002 -8.536 -26.004 1.00 0.00 137 ASP A C 10
ATOM 24740 O O . ASP A 1 156 ? -14.779 -9.680 -26.400 1.00 0.00 137 ASP A O 10
ATOM 24749 N N . ASN A 1 157 ? -14.106 -7.811 -25.342 1.00 0.00 138 ASN A N 10
ATOM 24750 C CA . ASN A 1 157 ? -12.818 -8.364 -24.941 1.00 0.00 138 ASN A CA 10
ATOM 24751 C C . ASN A 1 157 ? -12.455 -7.943 -23.523 1.00 0.00 138 ASN A C 10
ATOM 24752 O O . ASN A 1 157 ? -11.934 -6.849 -23.304 1.00 0.00 138 ASN A O 10
ATOM 24763 N N . PRO A 1 158 ? -12.734 -8.817 -22.562 1.00 0.00 139 PRO A N 10
ATOM 24764 C CA . PRO A 1 158 ? -12.496 -8.512 -21.156 1.00 0.00 139 PRO A CA 10
ATOM 24765 C C . PRO A 1 158 ? -11.039 -8.745 -20.780 1.00 0.00 139 PRO A C 10
ATOM 24766 O O . PRO A 1 158 ? -10.602 -8.374 -19.691 1.00 0.00 139 PRO A O 10
ATOM 24777 N N . LEU A 1 159 ? -10.290 -9.361 -21.689 1.00 0.00 140 LEU A N 10
ATOM 24778 C CA . LEU A 1 159 ? -8.924 -9.779 -21.400 1.00 0.00 140 LEU A CA 10
ATOM 24779 C C . LEU A 1 159 ? -7.945 -8.626 -21.577 1.00 0.00 140 LEU A C 10
ATOM 24780 O O . LEU A 1 159 ? -8.168 -7.729 -22.390 1.00 0.00 140 LEU A O 10
ATOM 24796 N N . ASN A 1 160 ? -6.860 -8.655 -20.811 1.00 0.00 141 ASN A N 10
ATOM 24797 C CA . ASN A 1 160 ? -5.889 -7.568 -20.815 1.00 0.00 141 ASN A CA 10
ATOM 24798 C C . ASN A 1 160 ? -5.056 -7.578 -22.091 1.00 0.00 141 ASN A C 10
ATOM 24799 O O . ASN A 1 160 ? -4.305 -8.520 -22.346 1.00 0.00 141 ASN A O 10
ATOM 24810 N N . GLU A 1 161 ? -5.192 -6.524 -22.888 1.00 0.00 142 GLU A N 10
ATOM 24811 C CA . GLU A 1 161 ? -4.484 -6.429 -24.160 1.00 0.00 142 GLU A CA 10
ATOM 24812 C C . GLU A 1 161 ? -3.253 -5.540 -24.040 1.00 0.00 142 GLU A C 10
ATOM 24813 O O . GLU A 1 161 ? -2.872 -4.860 -24.993 1.00 0.00 142 GLU A O 10
ATOM 24825 N N . GLY A 1 162 ? -2.635 -5.549 -22.864 1.00 0.00 143 GLY A N 10
ATOM 24826 C CA . GLY A 1 162 ? -1.360 -4.871 -22.663 1.00 0.00 143 GLY A CA 10
ATOM 24827 C C . GLY A 1 162 ? -0.190 -5.803 -22.947 1.00 0.00 143 GLY A C 10
ATOM 24828 O O . GLY A 1 162 ? -0.337 -6.805 -23.649 1.00 0.00 143 GLY A O 10
ATOM 24832 N N . THR A 1 163 ? 0.974 -5.469 -22.399 1.00 0.00 144 THR A N 10
ATOM 24833 C CA . THR A 1 163 ? 2.151 -6.318 -22.522 1.00 0.00 144 THR A CA 10
ATOM 24834 C C . THR A 1 163 ? 2.169 -7.396 -21.446 1.00 0.00 144 THR A C 10
ATOM 24835 O O . THR A 1 163 ? 1.363 -7.371 -20.515 1.00 0.00 144 THR A O 10
ATOM 24846 N N . ASP A 1 164 ? 3.092 -8.343 -21.578 1.00 0.00 145 ASP A N 10
ATOM 24847 C CA . ASP A 1 164 ? 3.172 -9.468 -20.654 1.00 0.00 145 ASP A CA 10
ATOM 24848 C C . ASP A 1 164 ? 3.464 -8.996 -19.236 1.00 0.00 145 ASP A C 10
ATOM 24849 O O . ASP A 1 164 ? 2.842 -9.457 -18.278 1.00 0.00 145 ASP A O 10
ATOM 24858 N N . ALA A 1 165 ? 4.412 -8.075 -19.107 1.00 0.00 146 ALA A N 10
ATOM 24859 C CA . ALA A 1 165 ? 4.768 -7.518 -17.807 1.00 0.00 146 ALA A CA 10
ATOM 24860 C C . ALA A 1 165 ? 3.652 -6.636 -17.260 1.00 0.00 146 ALA A C 10
ATOM 24861 O O . ALA A 1 165 ? 3.325 -6.696 -16.075 1.00 0.00 146 ALA A O 10
ATOM 24868 N N . ALA A 1 166 ? 3.070 -5.820 -18.132 1.00 0.00 147 ALA A N 10
ATOM 24869 C CA . ALA A 1 166 ? 1.989 -4.923 -17.739 1.00 0.00 147 ALA A CA 10
ATOM 24870 C C . ALA A 1 166 ? 0.768 -5.704 -17.271 1.00 0.00 147 ALA A C 10
ATOM 24871 O O . ALA A 1 166 ? 0.111 -5.325 -16.302 1.00 0.00 147 ALA A O 10
ATOM 24878 N N . ARG A 1 167 ? 0.470 -6.797 -17.966 1.00 0.00 148 ARG A N 10
ATOM 24879 C CA . ARG A 1 167 ? -0.660 -7.646 -17.608 1.00 0.00 148 ARG A CA 10
ATOM 24880 C C . ARG A 1 167 ? -0.526 -8.171 -16.184 1.00 0.00 148 ARG A C 10
ATOM 24881 O O . ARG A 1 167 ? -1.484 -8.145 -15.411 1.00 0.00 148 ARG A O 10
ATOM 24902 N N . ALA A 1 168 ? 0.667 -8.646 -15.844 1.00 0.00 149 ALA A N 10
ATOM 24903 C CA . ALA A 1 168 ? 0.959 -9.078 -14.483 1.00 0.00 149 ALA A CA 10
ATOM 24904 C C . ALA A 1 168 ? 0.861 -7.916 -13.503 1.00 0.00 149 ALA A C 10
ATOM 24905 O O . ALA A 1 168 ? 0.334 -8.065 -12.400 1.00 0.00 149 ALA A O 10
ATOM 24912 N N . ALA A 1 169 ? 1.369 -6.759 -13.912 1.00 0.00 150 ALA A N 10
ATOM 24913 C CA . ALA A 1 169 ? 1.335 -5.568 -13.072 1.00 0.00 150 ALA A CA 10
ATOM 24914 C C . ALA A 1 169 ? -0.098 -5.152 -12.764 1.00 0.00 150 ALA A C 10
ATOM 24915 O O . ALA A 1 169 ? -0.399 -4.700 -11.659 1.00 0.00 150 ALA A O 10
ATOM 24922 N N . ILE A 1 170 ? -0.978 -5.307 -13.747 1.00 0.00 151 ILE A N 10
ATOM 24923 C CA . ILE A 1 170 ? -2.397 -5.032 -13.555 1.00 0.00 151 ILE A CA 10
ATOM 24924 C C . ILE A 1 170 ? -2.986 -5.914 -12.462 1.00 0.00 151 ILE A C 10
ATOM 24925 O O . ILE A 1 170 ? -3.687 -5.431 -11.572 1.00 0.00 151 ILE A O 10
ATOM 24941 N N . ALA A 1 171 ? -2.698 -7.208 -12.532 1.00 0.00 152 ALA A N 10
ATOM 24942 C CA . ALA A 1 171 ? -3.128 -8.147 -11.504 1.00 0.00 152 ALA A CA 10
ATOM 24943 C C . ALA A 1 171 ? -2.564 -7.767 -10.140 1.00 0.00 152 ALA A C 10
ATOM 24944 O O . ALA A 1 171 ? -3.261 -7.835 -9.128 1.00 0.00 152 ALA A O 10
ATOM 24951 N N . PHE A 1 172 ? -1.298 -7.365 -10.121 1.00 0.00 153 PHE A N 10
ATOM 24952 C CA . PHE A 1 172 ? -0.627 -7.005 -8.877 1.00 0.00 153 PHE A CA 10
ATOM 24953 C C . PHE A 1 172 ? -1.242 -5.754 -8.263 1.00 0.00 153 PHE A C 10
ATOM 24954 O O . PHE A 1 172 ? -1.343 -5.636 -7.042 1.00 0.00 153 PHE A O 10
ATOM 24971 N N . SER A 1 173 ? -1.650 -4.821 -9.117 1.00 0.00 154 SER A N 10
ATOM 24972 C CA . SER A 1 173 ? -2.307 -3.602 -8.662 1.00 0.00 154 SER A CA 10
ATOM 24973 C C . SER A 1 173 ? -3.724 -3.886 -8.180 1.00 0.00 154 SER A C 10
ATOM 24974 O O . SER A 1 173 ? -4.244 -3.192 -7.307 1.00 0.00 154 SER A O 10
ATOM 24982 N N . PHE A 1 174 ? -4.344 -4.912 -8.754 1.00 0.00 155 PHE A N 10
ATOM 24983 C CA . PHE A 1 174 ? -5.618 -5.415 -8.253 1.00 0.00 155 PHE A CA 10
ATOM 24984 C C . PHE A 1 174 ? -5.452 -6.078 -6.892 1.00 0.00 155 PHE A C 10
ATOM 24985 O O . PHE A 1 174 ? -6.274 -5.891 -5.996 1.00 0.00 155 PHE A O 10
ATOM 25002 N N . PHE A 1 175 ? -4.385 -6.855 -6.746 1.00 0.00 156 PHE A N 10
ATOM 25003 C CA . PHE A 1 175 ? -4.051 -7.464 -5.463 1.00 0.00 156 PHE A CA 10
ATOM 25004 C C . PHE A 1 175 ? -3.696 -6.406 -4.427 1.00 0.00 156 PHE A C 10
ATOM 25005 O O . PHE A 1 175 ? -3.954 -6.579 -3.235 1.00 0.00 156 PHE A O 10
ATOM 25022 N N . SER A 1 176 ? -3.103 -5.310 -4.887 1.00 0.00 157 SER A N 10
ATOM 25023 C CA . SER A 1 176 ? -2.777 -4.190 -4.012 1.00 0.00 157 SER A CA 10
ATOM 25024 C C . SER A 1 176 ? -4.035 -3.583 -3.403 1.00 0.00 157 SER A C 10
ATOM 25025 O O . SER A 1 176 ? -4.052 -3.215 -2.228 1.00 0.00 157 SER A O 10
ATOM 25033 N N . ILE A 1 177 ? -5.086 -3.480 -4.209 1.00 0.00 158 ILE A N 10
ATOM 25034 C CA . ILE A 1 177 ? -6.377 -3.004 -3.728 1.00 0.00 158 ILE A CA 10
ATOM 25035 C C . ILE A 1 177 ? -6.837 -3.796 -2.510 1.00 0.00 158 ILE A C 10
ATOM 25036 O O . ILE A 1 177 ? -7.144 -3.222 -1.465 1.00 0.00 158 ILE A O 10
ATOM 25052 N N . PHE A 1 178 ? -6.882 -5.116 -2.651 1.00 0.00 159 PHE A N 10
ATOM 25053 C CA . PHE A 1 178 ? -7.252 -5.992 -1.548 1.00 0.00 159 PHE A CA 10
ATOM 25054 C C . PHE A 1 178 ? -6.279 -5.855 -0.384 1.00 0.00 159 PHE A C 10
ATOM 25055 O O . PHE A 1 178 ? -6.688 -5.690 0.765 1.00 0.00 159 PHE A O 10
ATOM 25072 N N . THR A 1 179 ? -4.987 -5.924 -0.689 1.00 0.00 160 THR A N 10
ATOM 25073 C CA . THR A 1 179 ? -3.957 -5.935 0.343 1.00 0.00 160 THR A CA 10
ATOM 25074 C C . THR A 1 179 ? -4.011 -4.670 1.189 1.00 0.00 160 THR A C 10
ATOM 25075 O O . THR A 1 179 ? -4.057 -4.734 2.417 1.00 0.00 160 THR A O 10
ATOM 25086 N N . TRP A 1 180 ? -4.007 -3.519 0.525 1.00 0.00 161 TRP A N 10
ATOM 25087 C CA . TRP A 1 180 ? -3.963 -2.236 1.216 1.00 0.00 161 TRP A CA 10
ATOM 25088 C C . TRP A 1 180 ? -5.212 -2.023 2.061 1.00 0.00 161 TRP A C 10
ATOM 25089 O O . TRP A 1 180 ? -5.128 -1.600 3.214 1.00 0.00 161 TRP A O 10
ATOM 25110 N N . SER A 1 181 ? -6.370 -2.317 1.481 1.00 0.00 162 SER A N 10
ATOM 25111 C CA . SER A 1 181 ? -7.640 -2.161 2.180 1.00 0.00 162 SER A CA 10
ATOM 25112 C 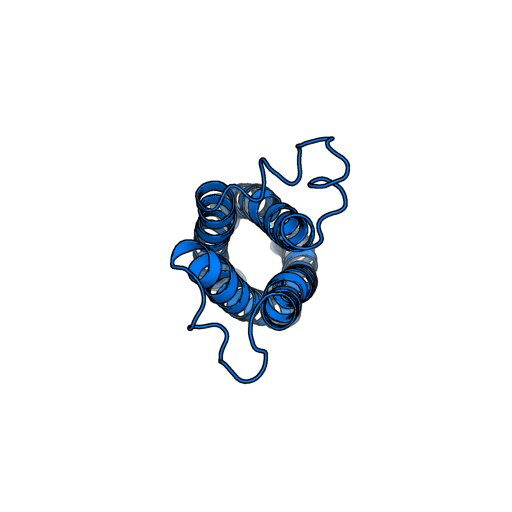C . SER A 1 181 ? -7.761 -3.154 3.330 1.00 0.00 162 SER A C 10
ATOM 25113 O O . SER A 1 181 ? -8.398 -2.869 4.344 1.00 0.00 162 SER A O 10
ATOM 25121 N N . LEU A 1 182 ? -7.145 -4.319 3.166 1.00 0.00 163 LEU A N 10
ATOM 25122 C CA . LEU A 1 182 ? -7.145 -5.340 4.207 1.00 0.00 163 LEU A CA 10
ATOM 25123 C C . LEU A 1 182 ? -6.300 -4.909 5.400 1.00 0.00 163 LEU A C 10
ATOM 25124 O O . LEU A 1 182 ? -6.746 -4.974 6.545 1.00 0.00 163 LEU A O 10
ATOM 25140 N N . THR A 1 183 ? -5.076 -4.471 5.123 1.00 0.00 164 THR A N 10
ATOM 25141 C CA . THR A 1 183 ? -4.154 -4.061 6.175 1.00 0.00 164 THR A CA 10
ATOM 25142 C C . THR A 1 183 ? -4.623 -2.778 6.851 1.00 0.00 164 THR A C 10
ATOM 25143 O O . THR A 1 183 ? -4.304 -2.524 8.012 1.00 0.00 164 THR A O 10
ATOM 25154 N N . ALA A 1 184 ? -5.384 -1.973 6.117 1.00 0.00 165 ALA A N 10
ATOM 25155 C CA . ALA A 1 184 ? -6.052 -0.814 6.695 1.00 0.00 165 ALA A CA 10
ATOM 25156 C C . ALA A 1 184 ? -7.046 -1.230 7.771 1.00 0.00 165 ALA A C 10
ATOM 25157 O O . ALA A 1 184 ? -7.054 -0.675 8.870 1.00 0.00 165 ALA A O 10
ATOM 25164 N N . ALA A 1 185 ? -7.884 -2.208 7.448 1.00 0.00 166 ALA A N 10
ATOM 25165 C CA . ALA A 1 185 ? -8.838 -2.748 8.410 1.00 0.00 166 ALA A CA 10
ATOM 25166 C C . ALA A 1 185 ? -8.124 -3.405 9.585 1.00 0.00 166 ALA A C 10
ATOM 25167 O O . ALA A 1 185 ? -8.542 -3.266 10.734 1.00 0.00 166 ALA A O 10
ATOM 25174 N N . LEU A 1 186 ? -7.045 -4.121 9.289 1.00 0.00 167 LEU A N 10
ATOM 25175 C CA . LEU A 1 186 ? -6.247 -4.767 10.325 1.00 0.00 167 LEU A CA 10
ATOM 25176 C C . LEU A 1 186 ? -5.604 -3.739 11.247 1.00 0.00 167 LEU A C 10
ATOM 25177 O O . LEU A 1 186 ? -5.513 -3.946 12.457 1.00 0.00 167 LEU A O 10
ATOM 25193 N N . ALA A 1 187 ? -5.159 -2.629 10.667 1.00 0.00 168 ALA A N 10
ATOM 25194 C CA . ALA A 1 187 ? -4.567 -1.545 11.441 1.00 0.00 168 ALA A CA 10
ATOM 25195 C C . ALA A 1 187 ? -5.573 -0.955 12.422 1.00 0.00 168 ALA A C 10
ATOM 25196 O O . ALA A 1 187 ? -5.228 -0.620 13.554 1.00 0.00 168 ALA A O 10
ATOM 25203 N N . VAL A 1 188 ? -6.820 -0.831 11.979 1.00 0.00 169 VAL A N 10
ATOM 25204 C CA . VAL A 1 188 ? -7.899 -0.374 12.845 1.00 0.00 169 VAL A CA 10
ATOM 25205 C C . VAL A 1 188 ? -8.099 -1.320 14.022 1.00 0.00 169 VAL A C 10
ATOM 25206 O O . VAL A 1 188 ? -8.266 -0.884 15.161 1.00 0.00 169 VAL A O 10
ATOM 25219 N N . ARG A 1 189 ? -8.082 -2.619 13.740 1.00 0.00 170 ARG A N 10
ATOM 25220 C CA . ARG A 1 189 ? -8.223 -3.630 14.780 1.00 0.00 170 ARG A CA 10
ATOM 25221 C C . ARG A 1 189 ? -7.084 -3.547 15.787 1.00 0.00 170 ARG A C 10
ATOM 25222 O O . ARG A 1 189 ? -7.301 -3.646 16.995 1.00 0.00 170 ARG A O 10
ATOM 25243 N N . ARG A 1 190 ? -5.867 -3.363 15.284 1.00 0.00 171 ARG A N 10
ATOM 25244 C CA . ARG A 1 190 ? -4.691 -3.264 16.140 1.00 0.00 171 ARG A CA 10
ATOM 25245 C C . ARG A 1 190 ? -4.714 -1.980 16.960 1.00 0.00 171 ARG A C 10
ATOM 25246 O O . ARG A 1 190 ? -4.311 -1.968 18.123 1.00 0.00 171 ARG A O 10
ATOM 25267 N N . PHE A 1 191 ? -5.186 -0.901 16.347 1.00 0.00 172 PHE A N 10
ATOM 25268 C CA . PHE A 1 191 ? -5.384 0.359 17.055 1.00 0.00 172 PHE A CA 10
ATOM 25269 C C . PHE A 1 191 ? -6.287 0.172 18.267 1.00 0.00 172 PHE A C 10
ATOM 25270 O O . PHE A 1 191 ? -5.981 0.647 19.361 1.00 0.00 172 PHE A O 10
ATOM 25287 N N . LYS A 1 192 ? -7.403 -0.522 18.066 1.00 0.00 173 LYS A N 10
ATOM 25288 C CA . LYS A 1 192 ? -8.333 -0.806 19.152 1.00 0.00 173 LYS A CA 10
ATOM 25289 C C . LYS A 1 192 ? -7.676 -1.650 20.235 1.00 0.00 173 LYS A C 10
ATOM 25290 O O . LYS A 1 192 ? -7.958 -1.485 21.422 1.00 0.00 173 LYS A O 10
ATOM 25309 N N . ASP A 1 193 ? -6.797 -2.556 19.821 1.00 0.00 174 ASP A N 10
ATOM 25310 C CA . ASP A 1 193 ? -6.062 -3.397 20.758 1.00 0.00 174 ASP A CA 10
ATOM 25311 C C . ASP A 1 193 ? -5.116 -2.567 21.617 1.00 0.00 174 ASP A C 10
ATOM 25312 O O . ASP A 1 193 ? -4.932 -2.845 22.802 1.00 0.00 174 ASP A O 10
ATOM 25321 N N . LEU A 1 194 ? -4.518 -1.546 21.012 1.00 0.00 175 LEU A N 10
ATOM 25322 C CA . LEU A 1 194 ? -3.570 -0.688 21.714 1.00 0.00 175 LEU A CA 10
ATOM 25323 C C . LEU A 1 194 ? -4.284 0.244 22.683 1.00 0.00 175 LEU A C 10
ATOM 25324 O O . LEU A 1 194 ? -3.765 0.558 23.754 1.00 0.00 175 LEU A O 10
ATOM 25340 N N . SER A 1 195 ? -5.477 0.687 22.300 1.00 0.00 176 SER A N 10
ATOM 25341 C CA . SER A 1 195 ? -6.244 1.622 23.113 1.00 0.00 176 SER A CA 10
ATOM 25342 C C . SER A 1 195 ? -6.953 0.907 24.256 1.00 0.00 176 SER A C 10
ATOM 25343 O O . SER A 1 195 ? -6.347 0.616 25.249 1.00 0.00 176 SER A O 10
#

Solvent-accessible surface area: 8961 Å² total; per-residue (Å²): 83,21,156,80,5,48,199,34,74,1,48,106,25,5,68,42,1,66,88,38,0,61,40,0,59,24,10,2,58,121,61,20,68,54,102,36,21,87,78,54,81,98,144,29,70,168,59,150,43,4,45,5,11,38,100,0,16,43,12,0,58,88,0,70,91,26,0,80,104,26,33,52,92,24,95,142,13,61,132,48,121,38,50,151,60,11,51,126,33,4,96,71,10,2,40,56,0,35,109,10,17,113,48,1,112,48,2,34,36,80,13,10,86,16,20,83,102,61,101,82,156,132,66,79,40,106,112,13,78,113,19,24,80,26,2,13,33,53,1,112,89,0,29,122,8,3,53,69,1,39,67,22,29,96,137,7,43,130,34,7,88

Radius of gyration: 17.83 Å; Cα contacts (8 Å, |Δi|>4): 196; chains: 1; bounding box: 26×27×55 Å

Nearest PDB structures (foldseek):
  8a6m-assembly1_A  TM=8.394E-01  e=2.806E-17  Homo sapiens
  8qae-assembly1_A  TM=6.362E-01  e=5.681E+00  synthetic construct
  1t98-assembly1_B  TM=3.071E-01  e=2.030E+00  Escherichia coli
  7jh5-assembly2_B  TM=2.442E-01  e=9.275E+00  synthetic construct
  8a6m-assembly1_A  TM=1.006E+00  e=1.510E-22  Homo sapiens

Sequence (161 aa):
DPYTLVRQPHTILRVVSWLFSIVVFGSIVNEGYLNSASEGEEFCIYNRNPNACSYGVAVGVLAFLTCLLYLALDVYFPQISSVKDRKKAVLSDIGVSAFWAFLWFVGFCYLANQWQVSKPKDNPLNEGTDAARAAIAFSFFSIFTWSLTAALAVRRFKDLSDPYTLVRQPHTILRVVSWLFSIVVFGSIVNEGYLNSASEGEEFCIYNRNPNACSYGVAVGVLAFLTCLLYLALDVYFPQISSVKDRKKAVLSDIGVSAFWAFLWFVGFCYLANQWQVSKPKDNPLNEGTDAARAAIAFSFFSIFTWSLTAALAVRRFKDLSDPYTLVRQPHTILRVVSWLFSIVVFGSIVNEGYLNSASEGEEFCIYNRNPNACSYGVAVGVLAFLTCLLYLALDVYFPQISSVKDRKKAVLSDIGVSAFWAFLWFVGFCYLANQWQVSKPKDNPLNEGTDAARAAIAFSFFSIFTWSLTAALAVRRFKDLSDPYTLVRQPHTILRVVSWLFSIVVFGSIVNEGYLNSASEGEEFCIYNRNPNACSYGVAVGVLAFLTCLLYLALDVYFPQISSVKDRKKAVLSDIGVSAFWAFLWFVGFCYLANQWQVSKPKDNPLNEGTDAARAAIAFSFFSIFTWSLTAALAVRRFKDLSDPYTLVRQPHTILRVVSWLFSIVVFGSIVNEGYLNSASEGEEFCIYNRNPNACSYGVAVGVLAFLTCLLYLALDVYFPQISSVKDRKKAVLSDIGVSAFWAFLWFVGFCYLANQWQVSKPKDNPLNEGTDAARAAIAFSFFSIFTWSLTAALAVRRFKDLSDPYTLVRQPHTILRVVSWLFSIVVFGSIVNEGYLNSASEGEEFCIYNRNPNACSYGVAVGVLAFLTCLLYLALDVYFPQISSVKDRKKAVLSDIGVSAFWAFLWFVGFCYLANQWQVSKPKDNPLNEGTDAARAAIAFSFFSIFTWSLTAALAVRRFKDLSDPYTLVRQPHTILRVVSWLFSIVVFGSIVNEGYLNSASEGEEFCIYNRNPNACSYGVAVGVLAFLTCLLYLALDVYFPQISSVKDRKKAVLSDIGVSAFWAFLWFVGFCYLANQWQVSKPKDNPLNEGTDAARAAIAFSFFSIFTWSLTAALAVRRFKDLSDPYTLVRQPHTILRVVSWLFSIVVFGSIVNEGYLNSASEGEEFCIYNRNPNACSYGVAVGVLAFLTCLLYLALDVYFPQISSVKDRKKAVLSDIGVSAFWAFLWFVGFCYLANQWQVSKPKDNPLNEGTDAARAAIAFSFFSIFTWSLTAALAVRRFKDLSDPYTLVRQPHTILRVVSWLFSIVVFGSIVNEGYLNSASEGEEFCIYNRNPNACSYGVAVGVLAFLTCLLYLALDVYFPQISSVKDRKKAVLSDIGVSAFWAFLWFVGFCYLANQWQVSKPKDNPLNEGTDAARAAIAFSFFSIFTWSLTAALAVRRFKDLSDPYTLVRQPHTILRVVSWLFSIVVFGSIVNEGYLNSASEGEEFCIYNRNPNACSYGVAVGVLAFLTCLLYLALDVYFPQISSVKDRKKAVLSDIGVSAFWAFLWFVGFCYLANQWQVSKPKDNPLNEGTDAARAAIAFSFFSIFTWSLTAALAVRRFKDLS

Secondary structure (DSSP, 8-state):
-TTTGGG-HHHHHHHHHHHHHHHHHHHHHHHTHHHHHH--STTTSS-HHHHHHHHHHHHHHHHHHHHHHHHHHHHTSTT-S-HHHHHHHHHHHHHHHHHHHHHHHHHHHHHHHHHHHHS-TTS-GGGS-HHHHHHHHHHHHHHHHHHHHHHHHHHHHHHH-

GO terms:
  GO:0005515 protein binding (F, IPI)
  GO:0042470 melanosome (C, EXP)
  GO:0035577 azurophil granule membrane (C, TAS)
  GO:0005886 plasma membrane (C, TAS)
  GO:0005829 cytosol (C, IDA)